Protein 2HGK (pdb70)

Sequence (117 aa):
MTTHDRVRLQLQALEALLREHQHWRNDEPQPHQFNSTQPFFMDTMEPLEWLQWVLIPRMHDLLDNKQPLPGAFAVAPYYEMALATDHPQRALILAELEKLDALFADDASLEHHHHHHMTTHDRVRLQLQALEALLREHQHWRNDEPQPHQFNSTQPFFMDTMEPLEWLQWVLIPRMHDLLDNKQPLPGAFAVAPYYEMALATDHPQRALILAELEKLDALFADDASLEHHHHHHMTTHDRVRLQLQALEALLREHQHWRNDEPQPHQFNSTQPFFMDTMEPLEWLQWVLIPRMHDLLDNKQPLPGAFAVAPYYEMALATDHPQRALILAELEKLDALFADDASLEHHHHHHMTTHDRVRLQLQALEALLREHQHWRNDEPQPHQFNSTQPFFMDTMEPLEWLQWVLIPRMHDLLDNKQPLPGAFAVAPYYEMALATDHPQRALILAELEKLDALFADDASLEHHHHHHMTTHDRVRLQLQALEALLREHQHWRNDEPQPHQFNSTQPFFMDTMEPLEWLQWVLIPRMHDLLDNKQPLPGAFAVAPYYEMALATDHPQRALILAELEKLDALFADDASLEHHHHHHMTTHDRVRLQLQALEALLREHQHWRNDEPQPHQFNSTQPFFMDTMEPLEWLQWVLIPRMHDLLDNKQPLPGAFAVAPYYEMALATDHPQRALILAELEKLDALFADDASLEHHHHHHMTTHDRVRLQLQALEALLREHQHWRNDEPQPHQFNSTQPFFMDTMEPLEWLQWVLIPRMHDLLDNKQPLPGAFAVAPYYEMALATDHPQRALILAELEKLDALFADDASLEHHHHHHMTTHDRVRLQLQALEALLREHQHWRNDEPQPHQFNSTQPFFMDTMEPLEWLQWVLIPRMHDLLDNKQPLPGAFAVAPYYEMALATDHPQRALILAELEKLDALFADDASLEHHHHHHMTTHDRVRLQLQALEALLREHQHWRNDEPQPHQFNSTQPFFMDTMEPLEWLQWVLIPRMHDLLDNKQPLPGAFAVAPYYEMALATDHPQRALILAELEKLDALFADDASLEHHHHHHMTTHDRVRLQLQALEALLREHQHWRNDEPQPHQFNSTQPFFMDTMEPLEWLQWVLIPRMHDLLDNKQPLPGAFAVAPYYEMALATDHPQRALILAELEKLDALFADDASLEHHHHHHMTTHDRVRLQLQALEALLREHQHWRNDEPQPHQFNSTQPFFMDTMEPLEWLQWVLIPRMHDLLDNKQPLPGAFAVAPYYEMALATDHPQRALILAELEKLDALFADDASLEHHHHHHMTTHDRVRLQLQALEALLREHQHWRNDEPQPHQFNSTQPFFMDTMEPLEWLQWVLIPRMHDLLDNKQPLPGAFAVAPYYEMALATDHPQRALILAELEKLDALFADDASLEHHHHHHMTTHDRVRLQLQALEALLREHQHWRNDEPQPHQFNSTQPFFMDTMEPLEWLQWVLIPRMHDLLDNKQP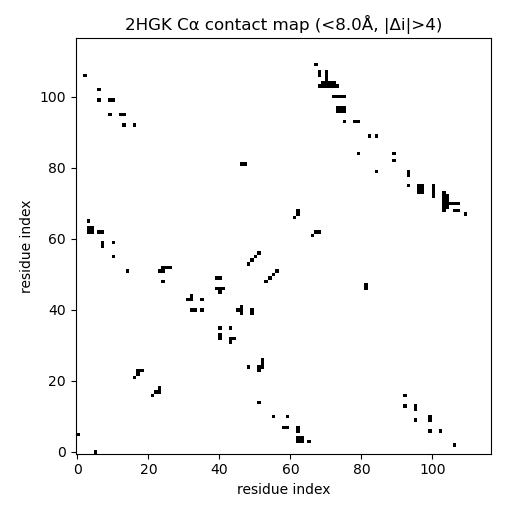LPGAFAVAPYYEMALATDHPQRALILAELEKLDALFADDASLEHHHHHHMTTHDRVRLQLQALEALLREHQHWRNDEPQPHQFNSTQPFFMDTMEPLEWLQWVLIPRMHDLLDNKQPLPGAFAVAPYYEMALATDHPQRALILAELEKLDALFADDASLEHHHHHHMTTHDRVRLQLQALEALLREHQHWRNDEPQPHQFNSTQPFFMDTMEPLEWLQWVLIPRMHDLLDNKQPLPGAFAVAPYYEMALATDHPQRALILAELEKLDALFADDASLEHHHHHHMTTHDRVRLQLQALEALLREHQHWRNDEPQPHQFNSTQPFFMDTMEPLEWLQWVLIPRMHDLLDNKQPLPGAFAVAPYYEMALATDHPQRALILAELEKLDALFADDASLEHHHHHHMTTHDRVRLQLQALEALLREHQHWRNDEPQPHQFNSTQPFFMDTMEPLEWLQWVLIPRMHDLLDNKQPLPGAFAVAPYYEMALATDHPQRALILAELEKLDALFADDASLEHHHHHHMTTHDRVRLQLQALEALLREHQHWRNDEPQPHQFNSTQPFFMDTMEPLEWLQWVLIPRMHDLLDNKQPLPGAFAVAPYYEMALATDHPQRALILAELEKLDALFADDASLEHHHHHHMTTHDRVRLQLQALEALLREHQHWRNDEPQPHQFNSTQPFFMDTMEPLEWLQWVLIPRMHDLLDNKQPLPGAFAVAPYYEMALATDHPQRALILAELEKLDALFADDASLEHHHHHHMTTHDRVRLQLQALEALLREHQHWRNDEPQPHQFNSTQPFFMDTMEPLEWLQWVLIPRMHDLLDNKQPLPGAFAVAPYYEMALATDHPQRALILAELEKLDALFADDASLEHHHHHH

CATH classification: 1.20.1440.40

Organism: Escherichia coli (strain K12) (NCBI:txid83333)

Solvent-accessible surface area: 8330 Å² total; per-residue (Å²): 196,86,58,23,47,125,1,96,88,10,0,73,35,3,70,49,17,14,180,138,80,140,125,104,138,119,22,143,92,89,86,146,7,78,116,46,112,49,94,40,18,88,127,32,64,107,29,72,30,11,9,8,68,13,1,4,63,138,8,63,89,37,7,98,73,144,92,78,11,52,54,101,31,49,1,10,75,44,3,95,144,38,34,56,99,130,101,106,104,37,58,90,41,24,56,27,0,108,99,2,13,55,46,0,75,98,33,97,95,76,156,158,159,127,192,157,207

Secondary structure (DSSP, 8-state):
--HHHHHHHHHHHHHHHHHHTT--------GGGTTT--SS-TTTS-THHHIIIIIHHHHHHHHHTTPPP-TT---HHHHHHHS-TT-TTHHHHHHHHHHHHHHHTT--------S--

Radius of gyration: 15.54 Å; Cα contacts (8 Å, |Δi|>4): 87; chains: 1; bounding box: 54×32×31 Å

GO terms:
  GO:0044010 single-species biofilm formation (P, IMP)

Structure (mmCIF, N/CA/C/O backbone):
data_2HGK
#
_entry.id   2HGK
#
loop_
_atom_site.group_PDB
_atom_site.id
_atom_site.type_symbol
_atom_site.label_atom_id
_atom_site.label_alt_id
_atom_site.label_comp_id
_atom_site.label_asym_id
_atom_site.label_entity_id
_atom_site.label_seq_id
_atom_site.pdbx_PDB_ins_code
_atom_site.Cartn_x
_atom_site.Cartn_y
_atom_site.Cartn_z
_atom_site.occupancy
_atom_site.B_iso_or_equiv
_atom_site.auth_seq_id
_atom_site.auth_comp_id
_atom_site.auth_asym_id
_atom_site.auth_atom_id
_atom_site.pdbx_PDB_model_num
ATOM 1 N N . MET A 1 1 ? -18.922 3.635 8.142 1.00 0.00 1 MET A N 1
ATOM 2 C CA . MET A 1 1 ? -17.951 3.973 7.084 1.00 0.00 1 MET A CA 1
ATOM 3 C C . MET A 1 1 ? -17.480 2.706 6.389 1.00 0.00 1 MET A C 1
ATOM 4 O O . MET A 1 1 ? -17.185 1.704 7.042 1.00 0.00 1 MET A O 1
ATOM 20 N N . THR A 1 2 ? -17.429 2.755 5.066 1.00 0.00 2 THR A N 1
ATOM 21 C CA . THR A 1 2 ? -17.078 1.601 4.257 1.00 0.00 2 THR A CA 1
ATOM 22 C C . THR A 1 2 ? -15.636 1.148 4.511 1.00 0.00 2 THR A C 1
ATOM 23 O O . THR A 1 2 ? -14.698 1.947 4.457 1.00 0.00 2 THR A O 1
ATOM 34 N N . THR A 1 3 ? -15.472 -0.139 4.796 1.00 0.00 3 THR A N 1
ATOM 35 C CA . THR A 1 3 ? -14.158 -0.712 5.056 1.00 0.00 3 THR A CA 1
ATOM 36 C C . THR A 1 3 ? -13.260 -0.605 3.824 1.00 0.00 3 THR A C 1
ATOM 37 O O . THR A 1 3 ? -12.099 -0.211 3.922 1.00 0.00 3 THR A O 1
ATOM 48 N N . HIS A 1 4 ? -13.814 -0.930 2.657 1.00 0.00 4 HIS A N 1
ATOM 49 C CA . HIS A 1 4 ? -13.068 -0.828 1.403 1.00 0.00 4 HIS A CA 1
ATOM 50 C C . HIS A 1 4 ? -12.690 0.622 1.107 1.00 0.00 4 HIS A C 1
ATOM 51 O O . HIS A 1 4 ? -11.767 0.889 0.341 1.00 0.00 4 HIS A O 1
ATOM 66 N N . ASP A 1 5 ? -13.398 1.552 1.733 1.00 0.00 5 ASP A N 1
ATOM 67 C CA . ASP A 1 5 ? -13.155 2.972 1.522 1.00 0.00 5 ASP A CA 1
ATOM 68 C C . ASP A 1 5 ? -11.999 3.457 2.392 1.00 0.00 5 ASP A C 1
ATOM 69 O O . ASP A 1 5 ? -11.168 4.249 1.952 1.00 0.00 5 ASP A O 1
ATOM 78 N N . ARG A 1 6 ? -11.937 2.961 3.623 1.00 0.00 6 ARG A N 1
ATOM 79 C CA . ARG A 1 6 ? -10.868 3.336 4.542 1.00 0.00 6 ARG A CA 1
ATOM 80 C C . ARG A 1 6 ? -9.512 2.831 4.058 1.00 0.00 6 ARG A C 1
ATOM 81 O O . ARG A 1 6 ? -8.493 3.492 4.248 1.00 0.00 6 ARG A O 1
ATOM 102 N N . VAL A 1 7 ? -9.499 1.662 3.427 1.00 0.00 7 VAL A N 1
ATOM 103 C CA . VAL A 1 7 ? -8.267 1.128 2.855 1.00 0.00 7 VAL A CA 1
ATOM 104 C C . VAL A 1 7 ? -7.824 1.987 1.668 1.00 0.00 7 VAL A C 1
ATOM 105 O O . VAL A 1 7 ? -6.634 2.135 1.396 1.00 0.00 7 VAL A O 1
ATOM 118 N N . ARG A 1 8 ? -8.799 2.575 0.979 1.00 0.00 8 ARG A N 1
ATOM 119 C CA . ARG A 1 8 ? -8.516 3.519 -0.096 1.00 0.00 8 ARG A CA 1
ATOM 120 C C . ARG A 1 8 ? -7.781 4.732 0.460 1.00 0.00 8 ARG A C 1
ATOM 121 O O . ARG A 1 8 ? -6.813 5.214 -0.132 1.00 0.00 8 ARG A O 1
ATOM 142 N N . LEU A 1 9 ? -8.247 5.211 1.606 1.00 0.00 9 LEU A N 1
ATOM 143 C CA . LEU A 1 9 ? -7.630 6.349 2.278 1.00 0.00 9 LEU A CA 1
ATOM 144 C C . LEU A 1 9 ? -6.197 6.012 2.680 1.00 0.00 9 LEU A C 1
ATOM 145 O O . LEU A 1 9 ? -5.302 6.849 2.588 1.00 0.00 9 LEU A O 1
ATOM 161 N N . GLN A 1 10 ? -5.990 4.771 3.110 1.00 0.00 10 GLN A N 1
ATOM 162 C CA . GLN A 1 10 ? -4.660 4.276 3.458 1.00 0.00 10 GLN A CA 1
ATOM 163 C C . GLN A 1 10 ? -3.722 4.352 2.252 1.00 0.00 10 GLN A C 1
ATOM 164 O O . GLN A 1 10 ? -2.563 4.754 2.377 1.00 0.00 10 GLN A O 1
ATOM 178 N N . LEU A 1 11 ? -4.231 3.971 1.089 1.00 0.00 11 LEU A N 1
ATOM 179 C CA . LEU A 1 11 ? -3.462 4.049 -0.149 1.00 0.00 11 LEU A CA 1
ATOM 180 C C . LEU A 1 11 ? -3.045 5.488 -0.428 1.00 0.00 11 LEU A C 1
ATOM 181 O O . LEU A 1 11 ? -1.932 5.750 -0.881 1.00 0.00 11 LEU A O 1
ATOM 197 N N . GLN A 1 12 ? -3.940 6.417 -0.124 1.00 0.00 12 GLN A N 1
ATOM 198 C CA . GLN A 1 12 ? -3.676 7.833 -0.328 1.00 0.00 12 GLN A CA 1
ATOM 199 C C . GLN A 1 12 ? -2.737 8.375 0.748 1.00 0.00 12 GLN A C 1
ATOM 200 O O . GLN A 1 12 ? -2.027 9.355 0.525 1.00 0.00 12 GLN A O 1
ATOM 214 N N . ALA A 1 13 ? -2.737 7.739 1.915 1.00 0.00 13 ALA A N 1
ATOM 215 C CA . ALA A 1 13 ? -1.811 8.102 2.983 1.00 0.00 13 ALA A CA 1
ATOM 216 C C . ALA A 1 13 ? -0.387 7.741 2.586 1.00 0.00 13 ALA A C 1
ATOM 217 O O . ALA A 1 13 ? 0.552 8.503 2.823 1.00 0.00 13 ALA A O 1
ATOM 224 N N . LEU A 1 14 ? -0.236 6.571 1.975 1.00 0.00 14 LEU A N 1
ATOM 225 C CA . LEU A 1 14 ? 1.052 6.144 1.445 1.00 0.00 14 LEU A CA 1
ATOM 226 C C . LEU A 1 14 ? 1.470 7.064 0.301 1.00 0.00 14 LEU A C 1
ATOM 227 O O . LEU A 1 14 ? 2.636 7.441 0.180 1.00 0.00 14 LEU A O 1
ATOM 243 N N . GLU A 1 15 ? 0.491 7.438 -0.515 1.00 0.00 15 GLU A N 1
ATOM 244 C CA . GLU A 1 15 ? 0.709 8.362 -1.621 1.00 0.00 15 GLU A CA 1
ATOM 245 C C . GLU A 1 15 ? 1.197 9.715 -1.101 1.00 0.00 15 GLU A C 1
ATOM 246 O O . GLU A 1 15 ? 2.111 10.316 -1.665 1.00 0.00 15 GLU A O 1
ATOM 258 N N . ALA A 1 16 ? 0.587 10.179 -0.014 1.00 0.00 16 ALA A N 1
ATOM 259 C CA . ALA A 1 16 ? 0.972 11.441 0.611 1.00 0.00 16 ALA A CA 1
ATOM 260 C C . ALA A 1 16 ? 2.401 11.375 1.133 1.00 0.00 16 ALA A C 1
ATOM 261 O O . ALA A 1 16 ? 3.150 12.347 1.050 1.00 0.00 16 ALA A O 1
ATOM 268 N N . LEU A 1 17 ? 2.771 10.217 1.663 1.00 0.00 17 LEU A N 1
ATOM 269 C CA . LEU A 1 17 ? 4.120 9.998 2.168 1.00 0.00 17 LEU A CA 1
ATOM 270 C C . LEU A 1 17 ? 5.137 10.095 1.030 1.00 0.00 17 LEU A C 1
ATOM 271 O O . LEU A 1 17 ? 6.217 10.668 1.192 1.00 0.00 17 LEU A O 1
ATOM 287 N N . LEU A 1 18 ? 4.770 9.558 -0.127 1.00 0.00 18 LEU A N 1
ATOM 288 C CA . LEU A 1 18 ? 5.621 9.617 -1.311 1.00 0.00 18 LEU A CA 1
ATOM 289 C C . LEU A 1 18 ? 5.569 11.000 -1.951 1.00 0.00 18 LEU A C 1
ATOM 290 O O . LEU A 1 18 ? 6.406 11.341 -2.790 1.00 0.00 18 LEU A O 1
ATOM 306 N N . ARG A 1 19 ? 4.575 11.789 -1.557 1.00 0.00 19 ARG A N 1
ATOM 307 C CA . ARG A 1 19 ? 4.440 13.154 -2.047 1.00 0.00 19 ARG A CA 1
ATOM 308 C C . ARG A 1 19 ? 5.371 14.081 -1.274 1.00 0.00 19 ARG A C 1
ATOM 309 O O . ARG A 1 19 ? 5.984 14.979 -1.847 1.00 0.00 19 ARG A O 1
ATOM 330 N N . GLU A 1 20 ? 5.463 13.861 0.033 1.00 0.00 20 GLU A N 1
ATOM 331 C CA . GLU A 1 20 ? 6.389 14.610 0.874 1.00 0.00 20 GLU A CA 1
ATOM 332 C C . GLU A 1 20 ? 7.816 14.179 0.572 1.00 0.00 20 GLU A C 1
ATOM 333 O O . GLU A 1 20 ? 8.694 14.999 0.310 1.00 0.00 20 GLU A O 1
ATOM 345 N N . HIS A 1 21 ? 8.024 12.872 0.585 1.00 0.00 21 HIS A N 1
ATOM 346 C CA . HIS A 1 21 ? 9.325 12.289 0.309 1.00 0.00 21 HIS A CA 1
ATOM 347 C C . HIS A 1 21 ? 9.352 11.883 -1.148 1.00 0.00 21 HIS A C 1
ATOM 348 O O . HIS A 1 21 ? 9.484 10.704 -1.477 1.00 0.00 21 HIS A O 1
ATOM 363 N N . GLN A 1 22 ? 9.153 12.891 -1.990 1.00 0.00 22 GLN A N 1
ATOM 364 C CA . GLN A 1 22 ? 9.043 12.749 -3.445 1.00 0.00 22 GLN A CA 1
ATOM 365 C C . GLN A 1 22 ? 9.952 11.670 -4.027 1.00 0.00 22 GLN A C 1
ATOM 366 O O . GLN A 1 22 ? 11.140 11.891 -4.274 1.00 0.00 22 GLN A O 1
ATOM 380 N N . HIS A 1 23 ? 9.370 10.498 -4.219 1.00 0.00 23 HIS A N 1
ATOM 381 C CA . HIS A 1 23 ? 10.016 9.395 -4.919 1.00 0.00 23 HIS A CA 1
ATOM 382 C C . HIS A 1 23 ? 8.989 8.728 -5.820 1.00 0.00 23 HIS A C 1
ATOM 383 O O . HIS A 1 23 ? 9.130 7.568 -6.208 1.00 0.00 23 HIS A O 1
ATOM 398 N N . TRP A 1 24 ? 7.957 9.497 -6.152 1.00 0.00 24 TRP A N 1
ATOM 399 C CA . TRP A 1 24 ? 6.836 9.009 -6.945 1.00 0.00 24 TRP A CA 1
ATOM 400 C C . TRP A 1 24 ? 7.269 8.709 -8.376 1.00 0.00 24 TRP A C 1
ATOM 401 O O . TRP A 1 24 ? 7.963 9.505 -9.011 1.00 0.00 24 TRP A O 1
ATOM 422 N N . ARG A 1 25 ? 6.855 7.555 -8.872 1.00 0.00 25 ARG A N 1
ATOM 423 C CA . ARG A 1 25 ? 7.197 7.121 -10.216 1.00 0.00 25 ARG A CA 1
ATOM 424 C C . ARG A 1 25 ? 5.956 7.062 -11.092 1.00 0.00 25 ARG A C 1
ATOM 425 O O . ARG A 1 25 ? 4.900 6.598 -10.660 1.00 0.00 25 ARG A O 1
ATOM 446 N N . ASN A 1 26 ? 6.090 7.528 -12.323 1.00 0.00 26 ASN A N 1
ATOM 447 C CA . ASN A 1 26 ? 4.994 7.480 -13.277 1.00 0.00 26 ASN A CA 1
ATOM 448 C C . ASN A 1 26 ? 5.444 6.764 -14.541 1.00 0.00 26 ASN A C 1
ATOM 449 O O . ASN A 1 26 ? 6.232 7.297 -15.324 1.00 0.00 26 ASN A O 1
ATOM 460 N N . ASP A 1 27 ? 4.960 5.549 -14.724 1.00 0.00 27 ASP A N 1
ATOM 461 C CA . ASP A 1 27 ? 5.318 4.753 -15.887 1.00 0.00 27 ASP A CA 1
ATOM 462 C C . ASP A 1 27 ? 4.394 5.068 -17.056 1.00 0.00 27 ASP A C 1
ATOM 463 O O . ASP A 1 27 ? 3.213 5.365 -16.862 1.00 0.00 27 ASP A O 1
ATOM 472 N N . GLU A 1 28 ? 4.943 5.051 -18.257 1.00 0.00 28 GLU A N 1
ATOM 473 C CA . GLU A 1 28 ? 4.137 5.145 -19.458 1.00 0.00 28 GLU A CA 1
ATOM 474 C C . GLU A 1 28 ? 3.789 3.731 -19.902 1.00 0.00 28 GLU A C 1
ATOM 475 O O . GLU A 1 28 ? 4.596 3.090 -20.573 1.00 0.00 28 GLU A O 1
ATOM 487 N N . PRO A 1 29 ? 2.564 3.266 -19.553 1.00 0.00 29 PRO A N 1
ATOM 488 C CA . PRO A 1 29 ? 2.150 1.863 -19.550 1.00 0.00 29 PRO A CA 1
ATOM 489 C C . PRO A 1 29 ? 3.035 0.914 -20.353 1.00 0.00 29 PRO A C 1
ATOM 490 O O . PRO A 1 29 ? 2.739 0.580 -21.505 1.00 0.00 29 PRO A O 1
ATOM 501 N N . GLN A 1 30 ? 4.130 0.490 -19.731 1.00 0.00 30 GLN A N 1
ATOM 502 C CA . GLN A 1 30 ? 5.057 -0.441 -20.349 1.00 0.00 30 GLN A CA 1
ATOM 503 C C . GLN A 1 30 ? 4.679 -1.874 -20.000 1.00 0.00 30 GLN A C 1
ATOM 504 O O . GLN A 1 30 ? 4.861 -2.317 -18.865 1.00 0.00 30 GLN A O 1
ATOM 518 N N . PRO A 1 31 ? 4.159 -2.622 -20.984 1.00 0.00 31 PRO A N 1
ATOM 519 C CA . PRO A 1 31 ? 3.683 -3.993 -20.774 1.00 0.00 31 PRO A CA 1
ATOM 520 C C . PRO A 1 31 ? 4.800 -4.924 -20.321 1.00 0.00 31 PRO A C 1
ATOM 521 O O . PRO A 1 31 ? 4.554 -5.926 -19.657 1.00 0.00 31 PRO A O 1
ATOM 532 N N . HIS A 1 32 ? 6.032 -4.564 -20.666 1.00 0.00 32 HIS A N 1
ATOM 533 C CA . HIS A 1 32 ? 7.206 -5.335 -20.275 1.00 0.00 32 HIS A CA 1
ATOM 534 C C . HIS A 1 32 ? 7.259 -5.495 -18.758 1.00 0.00 32 HIS A C 1
ATOM 535 O O . HIS A 1 32 ? 7.715 -6.516 -18.249 1.00 0.00 32 HIS A O 1
ATOM 550 N N . GLN A 1 33 ? 6.766 -4.490 -18.042 1.00 0.00 33 GLN A N 1
ATOM 551 C CA . GLN A 1 33 ? 6.830 -4.484 -16.587 1.00 0.00 33 GLN A CA 1
ATOM 552 C C . GLN A 1 33 ? 5.812 -5.450 -15.982 1.00 0.00 33 GLN A C 1
ATOM 553 O O . GLN A 1 33 ? 5.991 -5.925 -14.868 1.00 0.00 33 GLN A O 1
ATOM 567 N N . PHE A 1 34 ? 4.756 -5.753 -16.726 1.00 0.00 34 PHE A N 1
ATOM 568 C CA . PHE A 1 34 ? 3.675 -6.582 -16.201 1.00 0.00 34 PHE A CA 1
ATOM 569 C C . PHE A 1 34 ? 3.697 -7.984 -16.807 1.00 0.00 34 PHE A C 1
ATOM 570 O O . PHE A 1 34 ? 3.232 -8.943 -16.189 1.00 0.00 34 PHE A O 1
ATOM 587 N N . ASN A 1 35 ? 4.253 -8.105 -18.007 1.00 0.00 35 ASN A N 1
ATOM 588 C CA . ASN A 1 35 ? 4.289 -9.386 -18.712 1.00 0.00 35 ASN A CA 1
ATOM 589 C C . ASN A 1 35 ? 5.386 -10.288 -18.172 1.00 0.00 35 ASN A C 1
ATOM 590 O O . ASN A 1 35 ? 5.591 -11.398 -18.665 1.00 0.00 35 ASN A O 1
ATOM 601 N N . SER A 1 36 ? 6.092 -9.811 -17.163 1.00 0.00 36 SER A N 1
ATOM 602 C CA . SER A 1 36 ? 6.965 -10.666 -16.387 1.00 0.00 36 SER A CA 1
ATOM 603 C C . SER A 1 36 ? 6.105 -11.521 -15.470 1.00 0.00 36 SER A C 1
ATOM 604 O O . SER A 1 36 ? 6.444 -12.661 -15.148 1.00 0.00 36 SER A O 1
ATOM 612 N N . THR A 1 37 ? 4.978 -10.934 -15.058 1.00 0.00 37 THR A N 1
ATOM 613 C CA . THR A 1 37 ? 3.948 -11.634 -14.306 1.00 0.00 37 THR A CA 1
ATOM 614 C C . THR A 1 37 ? 4.480 -12.119 -12.947 1.00 0.00 37 THR A C 1
ATOM 615 O O . THR A 1 37 ? 3.995 -13.093 -12.370 1.00 0.00 37 THR A O 1
ATOM 626 N N . GLN A 1 38 ? 5.467 -11.401 -12.425 1.00 0.00 38 GLN A N 1
ATOM 627 C CA . GLN A 1 38 ? 5.992 -11.676 -11.095 1.00 0.00 38 GLN A CA 1
ATOM 628 C C . GLN A 1 38 ? 5.118 -11.013 -10.036 1.00 0.00 38 GLN A C 1
ATOM 629 O O . GLN A 1 38 ? 4.547 -9.951 -10.275 1.00 0.00 38 GLN A O 1
ATOM 643 N N . PRO A 1 39 ? 5.010 -11.625 -8.846 1.00 0.00 39 PRO A N 1
ATOM 644 C CA . PRO A 1 39 ? 4.172 -11.101 -7.760 1.00 0.00 39 PRO A CA 1
ATOM 645 C C . PRO A 1 39 ? 4.594 -9.704 -7.310 1.00 0.00 39 PRO A C 1
ATOM 646 O O . PRO A 1 39 ? 3.752 -8.878 -6.976 1.00 0.00 39 PRO A O 1
ATOM 657 N N . PHE A 1 40 ? 5.897 -9.449 -7.317 1.00 0.00 40 PHE A N 1
ATOM 658 C CA . PHE A 1 40 ? 6.432 -8.159 -6.877 1.00 0.00 40 PHE A CA 1
ATOM 659 C C . PHE A 1 40 ? 7.286 -7.508 -7.962 1.00 0.00 40 PHE A C 1
ATOM 660 O O . PHE A 1 40 ? 7.933 -6.492 -7.714 1.00 0.00 40 PHE A O 1
ATOM 677 N N . PHE A 1 41 ? 7.276 -8.102 -9.159 1.00 0.00 41 PHE A N 1
ATOM 678 C CA . PHE A 1 41 ? 8.091 -7.625 -10.285 1.00 0.00 41 PHE A CA 1
ATOM 679 C C . PHE A 1 41 ? 9.541 -7.380 -9.851 1.00 0.00 41 PHE A C 1
ATOM 680 O O . PHE A 1 41 ? 10.096 -6.304 -10.067 1.00 0.00 41 PHE A O 1
ATOM 697 N N . MET A 1 42 ? 10.151 -8.409 -9.273 1.00 0.00 42 MET A N 1
ATOM 698 C CA . MET A 1 42 ? 11.461 -8.288 -8.640 1.00 0.00 42 MET A CA 1
ATOM 699 C C . MET A 1 42 ? 12.580 -8.173 -9.673 1.00 0.00 42 MET A C 1
ATOM 700 O O . MET A 1 42 ? 13.554 -7.456 -9.464 1.00 0.00 42 MET A O 1
ATOM 714 N N . ASP A 1 43 ? 12.439 -8.888 -10.781 1.00 0.00 43 ASP A N 1
ATOM 715 C CA . ASP A 1 43 ? 13.484 -8.926 -11.802 1.00 0.00 43 ASP A CA 1
ATOM 716 C C . ASP A 1 43 ? 13.203 -7.936 -12.915 1.00 0.00 43 ASP A C 1
ATOM 717 O O . ASP A 1 43 ? 14.073 -7.647 -13.738 1.00 0.00 43 ASP A O 1
ATOM 726 N N . THR A 1 44 ? 11.987 -7.424 -12.948 1.00 0.00 44 THR A N 1
ATOM 727 C CA . THR A 1 44 ? 11.577 -6.525 -14.009 1.00 0.00 44 THR A CA 1
ATOM 728 C C . THR A 1 44 ? 11.996 -5.095 -13.698 1.00 0.00 44 THR A C 1
ATOM 729 O O . THR A 1 44 ? 12.233 -4.293 -14.602 1.00 0.00 44 THR A O 1
ATOM 740 N N . MET A 1 45 ? 12.089 -4.789 -12.414 1.00 0.00 45 MET A N 1
ATOM 741 C CA . MET A 1 45 ? 12.506 -3.475 -11.958 1.00 0.00 45 MET A CA 1
ATOM 742 C C . MET A 1 45 ? 12.765 -3.555 -10.463 1.00 0.00 45 MET A C 1
ATOM 743 O O . MET A 1 45 ? 12.718 -4.644 -9.893 1.00 0.00 45 MET A O 1
ATOM 757 N N . GLU A 1 46 ? 13.044 -2.430 -9.828 1.00 0.00 46 GLU A N 1
ATOM 758 C CA . GLU A 1 46 ? 13.273 -2.424 -8.396 1.00 0.00 46 GLU A CA 1
ATOM 759 C C . GLU A 1 46 ? 11.970 -2.723 -7.664 1.00 0.00 46 GLU A C 1
ATOM 760 O O . GLU A 1 46 ? 10.910 -2.226 -8.055 1.00 0.00 46 GLU A O 1
ATOM 772 N N . PRO A 1 47 ? 12.029 -3.529 -6.589 1.00 0.00 47 PRO A N 1
ATOM 773 C CA . PRO A 1 47 ? 10.841 -3.935 -5.821 1.00 0.00 47 PRO A CA 1
ATOM 774 C C . PRO A 1 47 ? 10.068 -2.748 -5.248 1.00 0.00 47 PRO A C 1
ATOM 775 O O . PRO A 1 47 ? 8.948 -2.897 -4.763 1.00 0.00 47 PRO A O 1
ATOM 786 N N . LEU A 1 48 ? 10.670 -1.568 -5.314 1.00 0.00 48 LEU A N 1
ATOM 787 C CA . LEU A 1 48 ? 10.050 -0.357 -4.802 1.00 0.00 48 LEU A CA 1
ATOM 788 C C . LEU A 1 48 ? 9.005 0.176 -5.779 1.00 0.00 48 LEU A C 1
ATOM 789 O O . LEU A 1 48 ? 8.065 0.863 -5.377 1.00 0.00 48 LEU A O 1
ATOM 805 N N . GLU A 1 49 ? 9.165 -0.147 -7.061 1.00 0.00 49 GLU A N 1
ATOM 806 C CA . GLU A 1 49 ? 8.253 0.342 -8.094 1.00 0.00 49 GLU A CA 1
ATOM 807 C C . GLU A 1 49 ? 6.995 -0.517 -8.180 1.00 0.00 49 GLU A C 1
ATOM 808 O O . GLU A 1 49 ? 6.154 -0.317 -9.054 1.00 0.00 49 GLU A O 1
ATOM 820 N N . TRP A 1 50 ? 6.880 -1.474 -7.275 1.00 0.00 50 TRP A N 1
ATOM 821 C CA . TRP A 1 50 ? 5.682 -2.293 -7.180 1.00 0.00 50 TRP A CA 1
ATOM 822 C C . TRP A 1 50 ? 4.684 -1.640 -6.226 1.00 0.00 50 TRP A C 1
ATOM 823 O O . TRP A 1 50 ? 3.474 -1.638 -6.474 1.00 0.00 50 TRP A O 1
ATOM 844 N N . LEU A 1 51 ? 5.218 -1.074 -5.144 1.00 0.00 51 LEU A N 1
ATOM 845 C CA . LEU A 1 51 ? 4.417 -0.428 -4.109 1.00 0.00 51 LEU A CA 1
ATOM 846 C C . LEU A 1 51 ? 3.530 0.658 -4.708 1.00 0.00 51 LEU A C 1
ATOM 847 O O . LEU A 1 51 ? 2.324 0.706 -4.462 1.00 0.00 51 LEU A O 1
ATOM 863 N N . GLN A 1 52 ? 4.136 1.524 -5.500 1.00 0.00 52 GLN A N 1
ATOM 864 C CA . GLN A 1 52 ? 3.401 2.573 -6.176 1.00 0.00 52 GLN A CA 1
ATOM 865 C C . GLN A 1 52 ? 3.170 2.186 -7.627 1.00 0.00 52 GLN A C 1
ATOM 866 O O . GLN A 1 52 ? 3.798 1.254 -8.124 1.00 0.00 52 GLN A O 1
ATOM 880 N N . TRP A 1 53 ? 2.253 2.894 -8.282 1.00 0.00 53 TRP A N 1
ATOM 881 C CA . TRP A 1 53 ? 1.908 2.655 -9.689 1.00 0.00 53 TRP A CA 1
ATOM 882 C C . TRP A 1 53 ? 1.119 1.353 -9.874 1.00 0.00 53 TRP A C 1
ATOM 883 O O . TRP A 1 53 ? 0.093 1.342 -10.549 1.00 0.00 53 TRP A O 1
ATOM 904 N N . VAL A 1 54 ? 1.587 0.265 -9.278 1.00 0.00 54 VAL A N 1
ATOM 905 C CA . VAL A 1 54 ? 0.892 -1.008 -9.388 1.00 0.00 54 VAL A CA 1
ATOM 906 C C . VAL A 1 54 ? -0.036 -1.234 -8.199 1.00 0.00 54 VAL A C 1
ATOM 907 O O . VAL A 1 54 ? -1.255 -1.191 -8.349 1.00 0.00 54 VAL A O 1
ATOM 920 N N . LEU A 1 55 ? 0.547 -1.450 -7.020 1.00 0.00 55 LEU A N 1
ATOM 921 C CA . LEU A 1 55 ? -0.215 -1.841 -5.834 1.00 0.00 55 LEU A CA 1
ATOM 922 C C . LEU A 1 55 ? -1.353 -0.870 -5.518 1.00 0.00 55 LEU A C 1
ATOM 923 O O . LEU A 1 55 ? -2.502 -1.292 -5.373 1.00 0.00 55 LEU A O 1
ATOM 939 N N . ILE A 1 56 ? -1.037 0.416 -5.420 1.00 0.00 56 ILE A N 1
ATOM 940 C CA . ILE A 1 56 ? -2.030 1.411 -5.021 1.00 0.00 56 ILE A CA 1
ATOM 941 C C . ILE A 1 56 ? -3.261 1.413 -5.954 1.00 0.00 56 ILE A C 1
ATOM 942 O O . ILE A 1 56 ? -4.375 1.175 -5.483 1.00 0.00 56 ILE A O 1
ATOM 958 N N . PRO A 1 57 ? -3.112 1.644 -7.281 1.00 0.00 57 PRO A N 1
ATOM 959 C CA . PRO A 1 57 ? -4.260 1.649 -8.201 1.00 0.00 57 PRO A CA 1
ATOM 960 C C . PRO A 1 57 ? -4.915 0.275 -8.321 1.00 0.00 57 PRO A C 1
ATOM 961 O O . PRO A 1 57 ? -6.129 0.170 -8.512 1.00 0.00 57 PRO A O 1
ATOM 972 N N . ARG A 1 58 ? -4.106 -0.776 -8.203 1.00 0.00 58 ARG A N 1
ATOM 973 C CA . ARG A 1 58 ? -4.608 -2.145 -8.251 1.00 0.00 58 ARG A CA 1
ATOM 974 C C . ARG A 1 58 ? -5.614 -2.378 -7.129 1.00 0.00 58 ARG A C 1
ATOM 975 O O . ARG A 1 58 ? -6.690 -2.942 -7.349 1.00 0.00 58 ARG A O 1
ATOM 996 N N . MET A 1 59 ? -5.266 -1.919 -5.934 1.00 0.00 59 MET A N 1
ATOM 997 C CA . MET A 1 59 ? -6.133 -2.076 -4.775 1.00 0.00 59 MET A CA 1
ATOM 998 C C . MET A 1 59 ? -7.337 -1.147 -4.858 1.00 0.00 59 MET A C 1
ATOM 999 O O . MET A 1 59 ? -8.413 -1.494 -4.387 1.00 0.00 59 MET A O 1
ATOM 1013 N N . HIS A 1 60 ? -7.158 0.025 -5.473 1.00 0.00 60 HIS A N 1
ATOM 1014 C CA . HIS A 1 60 ? -8.271 0.964 -5.667 1.00 0.00 60 HIS A CA 1
ATOM 1015 C C . HIS A 1 60 ? -9.448 0.267 -6.343 1.00 0.00 60 HIS A C 1
ATOM 1016 O O . HIS A 1 60 ? -10.585 0.351 -5.877 1.00 0.00 60 HIS A O 1
ATOM 1031 N N . ASP A 1 61 ? -9.156 -0.440 -7.428 1.00 0.00 61 ASP A N 1
ATOM 1032 C CA . ASP A 1 61 ? -10.180 -1.160 -8.182 1.00 0.00 61 ASP A CA 1
ATOM 1033 C C . ASP A 1 61 ? -10.704 -2.358 -7.394 1.00 0.00 61 ASP A C 1
ATOM 1034 O O . ASP A 1 61 ? -11.902 -2.648 -7.408 1.00 0.00 61 ASP A O 1
ATOM 1043 N N . LEU A 1 62 ? -9.802 -3.042 -6.700 1.00 0.00 62 LEU A N 1
ATOM 1044 C CA . LEU A 1 62 ? -10.163 -4.215 -5.908 1.00 0.00 62 LEU A CA 1
ATOM 1045 C C . LEU A 1 62 ? -11.148 -3.827 -4.808 1.00 0.00 62 LEU A C 1
ATOM 1046 O O . LEU A 1 62 ? -12.166 -4.493 -4.600 1.00 0.00 62 LEU A O 1
ATOM 1062 N N . LEU A 1 63 ? -10.843 -2.733 -4.123 1.00 0.00 63 LEU A N 1
ATOM 1063 C CA . LEU A 1 63 ? -11.695 -2.220 -3.059 1.00 0.00 63 LEU A CA 1
ATOM 1064 C C . LEU A 1 63 ? -13.064 -1.839 -3.605 1.00 0.00 63 LEU A C 1
ATOM 1065 O O . LEU A 1 63 ? -14.095 -2.142 -3.001 1.00 0.00 63 LEU A O 1
ATOM 1081 N N . ASP A 1 64 ? -13.064 -1.187 -4.759 1.00 0.00 64 ASP A N 1
ATOM 1082 C CA . ASP A 1 64 ? -14.295 -0.720 -5.384 1.00 0.00 64 ASP A CA 1
ATOM 1083 C C . ASP A 1 64 ? -15.171 -1.881 -5.841 1.00 0.00 64 ASP A C 1
ATOM 1084 O O . ASP A 1 64 ? -16.395 -1.808 -5.766 1.00 0.00 64 ASP A O 1
ATOM 1093 N N . ASN A 1 65 ? -14.539 -2.959 -6.292 1.00 0.00 65 ASN A N 1
ATOM 1094 C CA . ASN A 1 65 ? -15.265 -4.130 -6.793 1.00 0.00 65 ASN A CA 1
ATOM 1095 C C . ASN A 1 65 ? -15.791 -5.000 -5.663 1.00 0.00 65 ASN A C 1
ATOM 1096 O O . ASN A 1 65 ? -16.227 -6.127 -5.898 1.00 0.00 65 ASN A O 1
ATOM 1107 N N . LYS A 1 66 ? -15.751 -4.471 -4.442 1.00 0.00 66 LYS A N 1
ATOM 1108 C CA . LYS A 1 66 ? -16.287 -5.156 -3.264 1.00 0.00 66 LYS A CA 1
ATOM 1109 C C . LYS A 1 66 ? -15.537 -6.459 -2.985 1.00 0.00 66 LYS A C 1
ATOM 1110 O O . LYS A 1 66 ? -16.019 -7.310 -2.241 1.00 0.00 66 LYS A O 1
ATOM 1129 N N . GLN A 1 67 ? -14.351 -6.599 -3.567 1.00 0.00 67 GLN A N 1
ATOM 1130 C CA . GLN A 1 67 ? -13.564 -7.815 -3.406 1.00 0.00 67 GLN A CA 1
ATOM 1131 C C . GLN A 1 67 ? -13.040 -7.940 -1.980 1.00 0.00 67 GLN A C 1
ATOM 1132 O O . GLN A 1 67 ? -12.611 -6.954 -1.377 1.00 0.00 67 GLN A O 1
ATOM 1146 N N . PRO A 1 68 ? -13.101 -9.152 -1.416 1.00 0.00 68 PRO A N 1
ATOM 1147 C CA . PRO A 1 68 ? -12.573 -9.434 -0.079 1.00 0.00 68 PRO A CA 1
ATOM 1148 C C . PRO A 1 68 ? -11.077 -9.161 0.001 1.00 0.00 68 PRO A C 1
ATOM 1149 O O . PRO A 1 68 ? -10.346 -9.347 -0.976 1.00 0.00 68 PRO A O 1
ATOM 1160 N N . LEU A 1 69 ? -10.624 -8.728 1.163 1.00 0.00 69 LEU A N 1
ATOM 1161 C CA . LEU A 1 69 ? -9.228 -8.378 1.353 1.00 0.00 69 LEU A CA 1
ATOM 1162 C C . LEU A 1 69 ? -8.407 -9.624 1.647 1.00 0.00 69 LEU A C 1
ATOM 1163 O O . LEU A 1 69 ? -8.779 -10.419 2.509 1.00 0.00 69 LEU A O 1
ATOM 1179 N N . PRO A 1 70 ? -7.299 -9.823 0.909 1.00 0.00 70 PRO A N 1
ATOM 1180 C CA . PRO A 1 70 ? -6.366 -10.918 1.166 1.00 0.00 70 PRO A CA 1
ATOM 1181 C C . PRO A 1 70 ? -5.973 -10.985 2.638 1.00 0.00 70 PRO A C 1
ATOM 1182 O O . PRO A 1 70 ? -5.280 -10.103 3.151 1.00 0.00 70 PRO A O 1
ATOM 1193 N N . GLY A 1 71 ? -6.434 -12.037 3.306 1.00 0.00 71 GLY A N 1
ATOM 1194 C CA . GLY A 1 71 ? -6.281 -12.156 4.744 1.00 0.00 71 GLY A CA 1
ATOM 1195 C C . GLY A 1 71 ? -4.839 -12.153 5.213 1.00 0.00 71 GLY A C 1
ATOM 1196 O O . GLY A 1 71 ? -4.550 -11.712 6.324 1.00 0.00 71 GLY A O 1
ATOM 1200 N N . ALA A 1 72 ? -3.934 -12.636 4.380 1.00 0.00 72 ALA A N 1
ATOM 1201 C CA . ALA A 1 72 ? -2.535 -12.726 4.763 1.00 0.00 72 ALA A CA 1
ATOM 1202 C C . ALA A 1 72 ? -1.677 -11.778 3.938 1.00 0.00 72 ALA A C 1
ATOM 1203 O O . ALA A 1 72 ? -0.490 -12.029 3.718 1.00 0.00 72 ALA A O 1
ATOM 1210 N N . PHE A 1 73 ? -2.275 -10.687 3.486 1.00 0.00 73 PHE A N 1
ATOM 1211 C CA . PHE A 1 73 ? -1.534 -9.675 2.751 1.00 0.00 73 PHE A CA 1
ATOM 1212 C C . PHE A 1 73 ? -0.624 -8.911 3.702 1.00 0.00 73 PHE A C 1
ATOM 1213 O O . PHE A 1 73 ? -1.095 -8.233 4.612 1.00 0.00 73 PHE A O 1
ATOM 1230 N N . ALA A 1 74 ? 0.675 -9.052 3.501 1.00 0.00 74 ALA A N 1
ATOM 1231 C CA . ALA A 1 74 ? 1.651 -8.362 4.320 1.00 0.00 74 ALA A CA 1
ATOM 1232 C C . ALA A 1 74 ? 2.883 -8.024 3.496 1.00 0.00 74 ALA A C 1
ATOM 1233 O O . ALA A 1 74 ? 3.658 -8.910 3.128 1.00 0.00 74 ALA A O 1
ATOM 1240 N N . VAL A 1 75 ? 3.049 -6.748 3.187 1.00 0.00 75 VAL A N 1
ATOM 1241 C CA . VAL A 1 75 ? 4.180 -6.305 2.382 1.00 0.00 75 VAL A CA 1
ATOM 1242 C C . VAL A 1 75 ? 5.270 -5.694 3.251 1.00 0.00 75 VAL A C 1
ATOM 1243 O O . VAL A 1 75 ? 6.416 -5.551 2.812 1.00 0.00 75 VAL A O 1
ATOM 1256 N N . ALA A 1 76 ? 4.917 -5.344 4.481 1.00 0.00 76 ALA A N 1
ATOM 1257 C CA . ALA A 1 76 ? 5.882 -4.790 5.424 1.00 0.00 76 ALA A CA 1
ATOM 1258 C C . ALA A 1 76 ? 7.080 -5.730 5.632 1.00 0.00 76 ALA A C 1
ATOM 1259 O O . ALA A 1 76 ? 8.224 -5.300 5.490 1.00 0.00 76 ALA A O 1
ATOM 1266 N N . PRO A 1 77 ? 6.853 -7.029 5.957 1.00 0.00 77 PRO A N 1
ATOM 1267 C CA . PRO A 1 77 ? 7.949 -7.994 6.147 1.00 0.00 77 PRO A CA 1
ATOM 1268 C C . PRO A 1 77 ? 8.811 -8.163 4.897 1.00 0.00 77 PRO A C 1
ATOM 1269 O O . PRO A 1 77 ? 9.969 -8.572 4.980 1.00 0.00 77 PRO A O 1
ATOM 1280 N N . TYR A 1 78 ? 8.249 -7.841 3.739 1.00 0.00 78 TYR A N 1
ATOM 1281 C CA . TYR A 1 78 ? 8.989 -7.936 2.490 1.00 0.00 78 TYR A CA 1
ATOM 1282 C C . TYR A 1 78 ? 9.918 -6.735 2.338 1.00 0.00 78 TYR A C 1
ATOM 1283 O O . TYR A 1 78 ? 11.122 -6.889 2.121 1.00 0.00 78 TYR A O 1
ATOM 1301 N N . TYR A 1 79 ? 9.356 -5.539 2.476 1.00 0.00 79 TYR A N 1
ATOM 1302 C CA . TYR A 1 79 ? 10.121 -4.308 2.306 1.00 0.00 79 TYR A CA 1
ATOM 1303 C C . TYR A 1 79 ? 11.087 -4.087 3.463 1.00 0.00 79 TYR A C 1
ATOM 1304 O O . TYR A 1 79 ? 11.991 -3.260 3.374 1.00 0.00 79 TYR A O 1
ATOM 1322 N N . GLU A 1 80 ? 10.899 -4.840 4.540 1.00 0.00 80 GLU A N 1
ATOM 1323 C CA . GLU A 1 80 ? 11.839 -4.830 5.654 1.00 0.00 80 GLU A CA 1
ATOM 1324 C C . GLU A 1 80 ? 13.206 -5.339 5.191 1.00 0.00 80 GLU A C 1
ATOM 1325 O O . GLU A 1 80 ? 14.241 -4.985 5.755 1.00 0.00 80 GLU A O 1
ATOM 1337 N N . MET A 1 81 ? 13.197 -6.169 4.154 1.00 0.00 81 MET A N 1
ATOM 1338 C CA . MET A 1 81 ? 14.430 -6.702 3.593 1.00 0.00 81 MET A CA 1
ATOM 1339 C C . MET A 1 81 ? 14.766 -5.994 2.287 1.00 0.00 81 MET A C 1
ATOM 1340 O O . MET A 1 81 ? 15.933 -5.736 1.992 1.00 0.00 81 MET A O 1
ATOM 1354 N N . ALA A 1 82 ? 13.731 -5.688 1.508 1.00 0.00 82 ALA A N 1
ATOM 1355 C CA . ALA A 1 82 ? 13.907 -5.046 0.209 1.00 0.00 82 ALA A CA 1
ATOM 1356 C C . ALA A 1 82 ? 14.455 -3.629 0.355 1.00 0.00 82 ALA A C 1
ATOM 1357 O O . ALA A 1 82 ? 15.207 -3.152 -0.493 1.00 0.00 82 ALA A O 1
ATOM 1364 N N . LEU A 1 83 ? 14.067 -2.960 1.430 1.00 0.00 83 LEU A N 1
ATOM 1365 C CA . LEU A 1 83 ? 14.550 -1.620 1.701 1.00 0.00 83 LEU A CA 1
ATOM 1366 C C . LEU A 1 83 ? 15.633 -1.678 2.770 1.00 0.00 83 LEU A C 1
ATOM 1367 O O . LEU A 1 83 ? 15.378 -2.078 3.908 1.00 0.00 83 LEU A O 1
ATOM 1383 N N . ALA A 1 84 ? 16.840 -1.290 2.379 1.00 0.00 84 ALA A N 1
ATOM 1384 C CA . ALA A 1 84 ? 18.020 -1.405 3.231 1.00 0.00 84 ALA A CA 1
ATOM 1385 C C . ALA A 1 84 ? 17.857 -0.676 4.564 1.00 0.00 84 ALA A C 1
ATOM 1386 O O . ALA A 1 84 ? 17.195 0.363 4.651 1.00 0.00 84 ALA A O 1
ATOM 1393 N N . THR A 1 85 ? 18.493 -1.226 5.593 1.00 0.00 85 THR A N 1
ATOM 1394 C CA . THR A 1 85 ? 18.446 -0.676 6.938 1.00 0.00 85 THR A CA 1
ATOM 1395 C C . THR A 1 85 ? 19.229 0.630 7.038 1.00 0.00 85 THR A C 1
ATOM 1396 O O . THR A 1 85 ? 19.132 1.355 8.028 1.00 0.00 85 THR A O 1
ATOM 1407 N N . ASP A 1 86 ? 20.005 0.914 6.001 1.00 0.00 86 ASP A N 1
ATOM 1408 C CA . ASP A 1 86 ? 20.905 2.059 5.973 1.00 0.00 86 ASP A CA 1
ATOM 1409 C C . ASP A 1 86 ? 20.151 3.383 5.955 1.00 0.00 86 ASP A C 1
ATOM 1410 O O . ASP A 1 86 ? 20.745 4.449 6.127 1.00 0.00 86 ASP A O 1
ATOM 1419 N N . HIS A 1 87 ? 18.848 3.316 5.738 1.00 0.00 87 HIS A N 1
ATOM 1420 C CA . HIS A 1 87 ? 18.012 4.504 5.775 1.00 0.00 87 HIS A CA 1
ATOM 1421 C C . HIS A 1 87 ? 16.974 4.358 6.885 1.00 0.00 87 HIS A C 1
ATOM 1422 O O . HIS A 1 87 ? 15.878 3.855 6.646 1.00 0.00 87 HIS A O 1
ATOM 1437 N N . PRO A 1 88 ? 17.320 4.778 8.119 1.00 0.00 88 PRO A N 1
ATOM 1438 C CA . PRO A 1 88 ? 16.464 4.610 9.307 1.00 0.00 88 PRO A CA 1
ATOM 1439 C C . PRO A 1 88 ? 15.075 5.225 9.145 1.00 0.00 88 PRO A C 1
ATOM 1440 O O . PRO A 1 88 ? 14.121 4.807 9.802 1.00 0.00 88 PRO A O 1
ATOM 1451 N N . GLN A 1 89 ? 14.959 6.207 8.254 1.00 0.00 89 GLN A N 1
ATOM 1452 C CA . GLN A 1 89 ? 13.675 6.851 7.987 1.00 0.00 89 GLN A CA 1
ATOM 1453 C C . GLN A 1 89 ? 12.719 5.907 7.258 1.00 0.00 89 GLN A C 1
ATOM 1454 O O . GLN A 1 89 ? 11.582 6.275 6.961 1.00 0.00 89 GLN A O 1
ATOM 1468 N N . ARG A 1 90 ? 13.182 4.693 6.969 1.00 0.00 90 ARG A N 1
ATOM 1469 C CA . ARG A 1 90 ? 12.342 3.682 6.340 1.00 0.00 90 ARG A CA 1
ATOM 1470 C C . ARG A 1 90 ? 11.190 3.309 7.267 1.00 0.00 90 ARG A C 1
ATOM 1471 O O . ARG A 1 90 ? 10.169 2.788 6.822 1.00 0.00 90 ARG A O 1
ATOM 1492 N N . ALA A 1 91 ? 11.370 3.594 8.559 1.00 0.00 91 ALA A N 1
ATOM 1493 C CA . ALA A 1 91 ? 10.358 3.312 9.570 1.00 0.00 91 ALA A CA 1
ATOM 1494 C C . ALA A 1 91 ? 9.040 3.999 9.233 1.00 0.00 91 ALA A C 1
ATOM 1495 O O . ALA A 1 91 ? 7.971 3.458 9.493 1.00 0.00 91 ALA A O 1
ATOM 1502 N N . LEU A 1 92 ? 9.125 5.186 8.638 1.00 0.00 92 LEU A N 1
ATOM 1503 C CA . LEU A 1 92 ? 7.932 5.927 8.240 1.00 0.00 92 LEU A CA 1
ATOM 1504 C C . LEU A 1 92 ? 7.140 5.135 7.205 1.00 0.00 92 LEU A C 1
ATOM 1505 O O . LEU A 1 92 ? 5.918 4.999 7.303 1.00 0.00 92 LEU A O 1
ATOM 1521 N N . ILE A 1 93 ? 7.857 4.594 6.229 1.00 0.00 93 ILE A N 1
ATOM 1522 C CA . ILE A 1 93 ? 7.245 3.803 5.175 1.00 0.00 93 ILE A CA 1
ATOM 1523 C C . ILE A 1 93 ? 6.736 2.484 5.740 1.00 0.00 93 ILE A C 1
ATOM 1524 O O . ILE A 1 93 ? 5.614 2.068 5.459 1.00 0.00 93 ILE A O 1
ATOM 1540 N N . LEU A 1 94 ? 7.564 1.843 6.561 1.00 0.00 94 LEU A N 1
ATOM 1541 C CA . LEU A 1 94 ? 7.204 0.571 7.174 1.00 0.00 94 LEU A CA 1
ATOM 1542 C C . LEU A 1 94 ? 5.964 0.716 8.049 1.00 0.00 94 LEU A C 1
ATOM 1543 O O . LEU A 1 94 ? 5.103 -0.155 8.052 1.00 0.00 94 LEU A O 1
ATOM 1559 N N . ALA A 1 95 ? 5.867 1.824 8.773 1.00 0.00 95 ALA A N 1
ATOM 1560 C CA . ALA A 1 95 ? 4.710 2.081 9.620 1.00 0.00 95 ALA A CA 1
ATOM 1561 C C . ALA A 1 95 ? 3.437 2.169 8.790 1.00 0.00 95 ALA A C 1
ATOM 1562 O O . ALA A 1 95 ? 2.390 1.659 9.189 1.00 0.00 95 ALA A O 1
ATOM 1569 N N . GLU A 1 96 ? 3.530 2.815 7.634 1.00 0.00 96 GLU A N 1
ATOM 1570 C CA . GLU A 1 96 ? 2.404 2.895 6.711 1.00 0.00 96 GLU A CA 1
ATOM 1571 C C . GLU A 1 96 ? 2.094 1.520 6.122 1.00 0.00 96 GLU A C 1
ATOM 1572 O O . GLU A 1 96 ? 0.935 1.175 5.904 1.00 0.00 96 GLU A O 1
ATOM 1584 N N . LEU A 1 97 ? 3.137 0.730 5.888 1.00 0.00 97 LEU A N 1
ATOM 1585 C CA . LEU A 1 97 ? 2.974 -0.619 5.359 1.00 0.00 97 LEU A CA 1
ATOM 1586 C C . LEU A 1 97 ? 2.302 -1.528 6.382 1.00 0.00 97 LEU A C 1
ATOM 1587 O O . LEU A 1 97 ? 1.314 -2.186 6.076 1.00 0.00 97 LEU A O 1
ATOM 1603 N N . GLU A 1 98 ? 2.832 -1.540 7.605 1.00 0.00 98 GLU A N 1
ATOM 1604 C CA . GLU A 1 98 ? 2.271 -2.354 8.682 1.00 0.00 98 GLU A CA 1
ATOM 1605 C C . GLU A 1 98 ? 0.837 -1.933 8.984 1.00 0.00 98 GLU A C 1
ATOM 1606 O O . GLU A 1 98 ? 0.029 -2.731 9.453 1.00 0.00 98 GLU A O 1
ATOM 1618 N N . LYS A 1 99 ? 0.536 -0.671 8.716 1.00 0.00 99 LYS A N 1
ATOM 1619 C CA . LYS A 1 99 ? -0.798 -0.131 8.919 1.00 0.00 99 LYS A CA 1
ATOM 1620 C C . LYS A 1 99 ? -1.728 -0.606 7.801 1.00 0.00 99 LYS A C 1
ATOM 1621 O O . LYS A 1 99 ? -2.888 -0.942 8.043 1.00 0.00 99 LYS A O 1
ATOM 1640 N N . LEU A 1 100 ? -1.198 -0.643 6.580 1.00 0.00 100 LEU A N 1
ATOM 1641 C CA . LEU A 1 100 ? -1.923 -1.172 5.427 1.00 0.00 100 LEU A CA 1
ATOM 1642 C C . LEU A 1 100 ? -2.195 -2.662 5.613 1.00 0.00 100 LEU A C 1
ATOM 1643 O O . LEU A 1 100 ? -3.337 -3.121 5.495 1.00 0.00 100 LEU A O 1
ATOM 1659 N N . ASP A 1 101 ? -1.139 -3.405 5.923 1.00 0.00 101 ASP A N 1
ATOM 1660 C CA . ASP A 1 101 ? -1.243 -4.841 6.166 1.00 0.00 101 ASP A CA 1
ATOM 1661 C C . ASP A 1 101 ? -2.225 -5.118 7.302 1.00 0.00 101 ASP A C 1
ATOM 1662 O O . ASP A 1 101 ? -2.949 -6.115 7.288 1.00 0.00 101 ASP A O 1
ATOM 1671 N N . ALA A 1 102 ? -2.265 -4.210 8.272 1.00 0.00 102 ALA A N 1
ATOM 1672 C CA . ALA A 1 102 ? -3.166 -4.334 9.412 1.00 0.00 102 ALA A CA 1
ATOM 1673 C C . ALA A 1 102 ? -4.625 -4.208 8.989 1.00 0.00 102 ALA A C 1
ATOM 1674 O O . ALA A 1 102 ? -5.518 -4.679 9.688 1.00 0.00 102 ALA A O 1
ATOM 1681 N N . LEU A 1 103 ? -4.865 -3.563 7.853 1.00 0.00 103 LEU A N 1
ATOM 1682 C CA . LEU A 1 103 ? -6.217 -3.420 7.333 1.00 0.00 103 LEU A CA 1
ATOM 1683 C C . LEU A 1 103 ? -6.644 -4.692 6.615 1.00 0.00 103 LEU A C 1
ATOM 1684 O O . LEU A 1 103 ? -7.801 -5.106 6.693 1.00 0.00 103 LEU A O 1
ATOM 1700 N N . PHE A 1 104 ? -5.702 -5.321 5.923 1.00 0.00 104 PHE A N 1
ATOM 1701 C CA . PHE A 1 104 ? -5.968 -6.595 5.259 1.00 0.00 104 PHE A CA 1
ATOM 1702 C C . PHE A 1 104 ? -6.131 -7.709 6.284 1.00 0.00 104 PHE A C 1
ATOM 1703 O O . PHE A 1 104 ? -6.883 -8.662 6.075 1.00 0.00 104 PHE A O 1
ATOM 1720 N N . ALA A 1 105 ? -5.432 -7.577 7.401 1.00 0.00 105 ALA A N 1
ATOM 1721 C CA . ALA A 1 105 ? -5.567 -8.513 8.507 1.00 0.00 105 ALA A CA 1
ATOM 1722 C C . ALA A 1 105 ? -6.669 -8.061 9.463 1.00 0.00 105 ALA A C 1
ATOM 1723 O O . ALA A 1 105 ? -6.806 -8.586 10.570 1.00 0.00 105 ALA A O 1
ATOM 1730 N N . ASP A 1 106 ? -7.457 -7.084 9.025 1.00 0.00 106 ASP A N 1
ATOM 1731 C CA . ASP A 1 106 ? -8.544 -6.549 9.840 1.00 0.00 106 ASP A CA 1
ATOM 1732 C C . ASP A 1 106 ? -9.875 -7.155 9.424 1.00 0.00 106 ASP A C 1
ATOM 1733 O O . ASP A 1 106 ? -10.530 -7.844 10.209 1.00 0.00 106 ASP A O 1
ATOM 1742 N N . ASP A 1 107 ? -10.274 -6.898 8.187 1.00 0.00 107 ASP A N 1
ATOM 1743 C CA . ASP A 1 107 ? -11.521 -7.444 7.672 1.00 0.00 107 ASP A CA 1
ATOM 1744 C C . ASP A 1 107 ? -11.298 -8.873 7.202 1.00 0.00 107 ASP A C 1
ATOM 1745 O O . ASP A 1 107 ? -10.706 -9.110 6.148 1.00 0.00 107 ASP A O 1
ATOM 1754 N N . ALA A 1 108 ? -11.746 -9.821 8.009 1.00 0.00 108 ALA A N 1
ATOM 1755 C CA . ALA A 1 108 ? -11.493 -11.225 7.740 1.00 0.00 108 ALA A CA 1
ATOM 1756 C C . ALA A 1 108 ? -12.674 -11.887 7.048 1.00 0.00 108 ALA A C 1
ATOM 1757 O O . ALA A 1 108 ? -12.500 -12.648 6.098 1.00 0.00 108 ALA A O 1
ATOM 1764 N N . SER A 1 109 ? -13.876 -11.596 7.512 1.00 0.00 109 SER A N 1
ATOM 1765 C CA . SER A 1 109 ? -15.054 -12.259 6.987 1.00 0.00 109 SER A CA 1
ATOM 1766 C C . SER A 1 109 ? -16.072 -11.260 6.460 1.00 0.00 109 SER A C 1
ATOM 1767 O O . SER A 1 109 ? -16.762 -10.589 7.231 1.00 0.00 109 SER A O 1
ATOM 1775 N N . LEU A 1 110 ? -16.136 -11.144 5.144 1.00 0.00 110 LEU A N 1
ATOM 1776 C CA . LEU A 1 110 ? -17.174 -10.360 4.502 1.00 0.00 110 LEU A CA 1
ATOM 1777 C C . LEU A 1 110 ? -18.438 -11.207 4.394 1.00 0.00 110 LEU A C 1
ATOM 1778 O O . LEU A 1 110 ? -18.415 -12.294 3.807 1.00 0.00 110 LEU A O 1
ATOM 1794 N N . GLU A 1 111 ? -19.522 -10.726 4.986 1.00 0.00 111 GLU A N 1
ATOM 1795 C CA . GLU A 1 111 ? -20.773 -11.471 5.024 1.00 0.00 111 GLU A CA 1
ATOM 1796 C C . GLU A 1 111 ? -21.351 -11.643 3.627 1.00 0.00 111 GLU A C 1
ATOM 1797 O O . GLU A 1 111 ? -21.476 -10.679 2.872 1.00 0.00 111 GLU A O 1
ATOM 1809 N N . HIS A 1 112 ? -21.692 -12.874 3.291 1.00 0.00 112 HIS A N 1
ATOM 1810 C CA . HIS A 1 112 ? -22.282 -13.171 1.997 1.00 0.00 112 HIS A CA 1
ATOM 1811 C C . HIS A 1 112 ? -23.796 -13.060 2.070 1.00 0.00 112 HIS A C 1
ATOM 1812 O O . HIS A 1 112 ? -24.493 -14.040 2.343 1.00 0.00 112 HIS A O 1
ATOM 1827 N N . HIS A 1 113 ? -24.303 -11.856 1.868 1.00 0.00 113 HIS A N 1
ATOM 1828 C CA . HIS A 1 113 ? -25.734 -11.637 1.864 1.00 0.00 113 HIS A CA 1
ATOM 1829 C C . HIS A 1 113 ? -26.280 -11.814 0.456 1.00 0.00 113 HIS A C 1
ATOM 1830 O O . HIS A 1 113 ? -26.099 -10.953 -0.407 1.00 0.00 113 HIS A O 1
ATOM 1845 N N . HIS A 1 114 ? -26.941 -12.937 0.234 1.00 0.00 114 HIS A N 1
ATOM 1846 C CA . HIS A 1 114 ? -27.509 -13.253 -1.068 1.00 0.00 114 HIS A CA 1
ATOM 1847 C C . HIS A 1 114 ? -28.715 -12.366 -1.349 1.00 0.00 114 HIS A C 1
ATOM 1848 O O . HIS A 1 114 ? -29.173 -11.632 -0.469 1.00 0.00 114 HIS A O 1
ATOM 1863 N N . HIS A 1 115 ? -29.230 -12.428 -2.564 1.00 0.00 115 HIS A N 1
ATOM 1864 C CA . HIS A 1 115 ? -30.362 -11.597 -2.947 1.00 0.00 115 HIS A CA 1
ATOM 1865 C C . HIS A 1 115 ? -31.661 -12.227 -2.451 1.00 0.00 115 HIS A C 1
ATOM 1866 O O . HIS A 1 115 ? -32.652 -11.538 -2.221 1.00 0.00 115 HIS A O 1
ATOM 1881 N N . HIS A 1 116 ? -31.639 -13.542 -2.289 1.00 0.00 116 HIS A N 1
ATOM 1882 C CA . HIS A 1 116 ? -32.791 -14.273 -1.786 1.00 0.00 116 HIS A CA 1
ATOM 1883 C C . HIS A 1 116 ? -32.327 -15.524 -1.048 1.00 0.00 116 HIS A C 1
ATOM 1884 O O . HIS A 1 116 ? -31.308 -16.114 -1.401 1.00 0.00 116 HIS A O 1
ATOM 1899 N N . HIS A 1 117 ? -33.061 -15.909 -0.013 1.00 0.00 117 HIS A N 1
ATOM 1900 C CA . HIS A 1 117 ? -32.763 -17.128 0.724 1.00 0.00 117 HIS A CA 1
ATOM 1901 C C . HIS A 1 117 ? -33.503 -18.304 0.112 1.00 0.00 117 HIS A C 1
ATOM 1902 O O . HIS A 1 117 ? -34.648 -18.571 0.533 1.00 0.00 117 HIS A O 1
ATOM 1918 N N . MET A 1 1 ? -18.712 3.768 4.377 1.00 0.00 1 MET A N 2
ATOM 1919 C CA . MET A 1 1 ? -18.139 3.766 5.743 1.00 0.00 1 MET A CA 2
ATOM 1920 C C . MET A 1 1 ? -17.799 2.342 6.174 1.00 0.00 1 MET A C 2
ATOM 1921 O O . MET A 1 1 ? -17.919 1.994 7.347 1.00 0.00 1 MET A O 2
ATOM 1937 N N . THR A 1 2 ? -17.354 1.526 5.227 1.00 0.00 2 THR A N 2
ATOM 1938 C CA . THR A 1 2 ? -17.010 0.146 5.525 1.00 0.00 2 THR A CA 2
ATOM 1939 C C . THR A 1 2 ? -15.500 0.007 5.638 1.00 0.00 2 THR A C 2
ATOM 1940 O O . THR A 1 2 ? -14.771 1.000 5.575 1.00 0.00 2 THR A O 2
ATOM 1951 N N . THR A 1 3 ? -15.033 -1.224 5.790 1.00 0.00 3 THR A N 2
ATOM 1952 C CA . THR A 1 3 ? -13.608 -1.508 5.813 1.00 0.00 3 THR A CA 2
ATOM 1953 C C . THR A 1 3 ? -12.932 -1.034 4.521 1.00 0.00 3 THR A C 2
ATOM 1954 O O . THR A 1 3 ? -11.757 -0.661 4.522 1.00 0.00 3 THR A O 2
ATOM 1965 N N . HIS A 1 4 ? -13.693 -1.010 3.425 1.00 0.00 4 HIS A N 2
ATOM 1966 C CA . HIS A 1 4 ? -13.155 -0.594 2.133 1.00 0.00 4 HIS A CA 2
ATOM 1967 C C . HIS A 1 4 ? -12.753 0.875 2.164 1.00 0.00 4 HIS A C 2
ATOM 1968 O O . HIS A 1 4 ? -11.777 1.268 1.528 1.00 0.00 4 HIS A O 2
ATOM 1983 N N . ASP A 1 5 ? -13.503 1.677 2.918 1.00 0.00 5 ASP A N 2
ATOM 1984 C CA . ASP A 1 5 ? -13.208 3.102 3.048 1.00 0.00 5 ASP A CA 2
ATOM 1985 C C . ASP A 1 5 ? -11.876 3.305 3.755 1.00 0.00 5 ASP A C 2
ATOM 1986 O O . ASP A 1 5 ? -11.034 4.078 3.302 1.00 0.00 5 ASP A O 2
ATOM 1995 N N . ARG A 1 6 ? -11.688 2.580 4.855 1.00 0.00 6 ARG A N 2
ATOM 1996 C CA . ARG A 1 6 ? -10.473 2.692 5.658 1.00 0.00 6 ARG A CA 2
ATOM 1997 C C . ARG A 1 6 ? -9.229 2.368 4.840 1.00 0.00 6 ARG A C 2
ATOM 1998 O O . ARG A 1 6 ? -8.269 3.136 4.830 1.00 0.00 6 ARG A O 2
ATOM 2019 N N . VAL A 1 7 ? -9.254 1.237 4.146 1.00 0.00 7 VAL A N 2
ATOM 2020 C CA . VAL A 1 7 ? -8.104 0.804 3.361 1.00 0.00 7 VAL A CA 2
ATOM 2021 C C . VAL A 1 7 ? -7.849 1.761 2.196 1.00 0.00 7 VAL A C 2
ATOM 2022 O O . VAL A 1 7 ? -6.701 2.025 1.839 1.00 0.00 7 VAL A O 2
ATOM 2035 N N . ARG A 1 8 ? -8.922 2.305 1.628 1.00 0.00 8 ARG A N 2
ATOM 2036 C CA . ARG A 1 8 ? -8.806 3.226 0.502 1.00 0.00 8 ARG A CA 2
ATOM 2037 C C . ARG A 1 8 ? -8.154 4.528 0.952 1.00 0.00 8 ARG A C 2
ATOM 2038 O O . ARG A 1 8 ? -7.294 5.074 0.259 1.00 0.00 8 ARG A O 2
ATOM 2059 N N . LEU A 1 9 ? -8.554 5.006 2.125 1.00 0.00 9 LEU A N 2
ATOM 2060 C CA . LEU A 1 9 ? -7.959 6.202 2.707 1.00 0.00 9 LEU A CA 2
ATOM 2061 C C . LEU A 1 9 ? -6.505 5.941 3.086 1.00 0.00 9 LEU A C 2
ATOM 2062 O O . LEU A 1 9 ? -5.652 6.813 2.947 1.00 0.00 9 LEU A O 2
ATOM 2078 N N . GLN A 1 10 ? -6.234 4.728 3.556 1.00 0.00 10 GLN A N 2
ATOM 2079 C CA . GLN A 1 10 ? -4.881 4.324 3.917 1.00 0.00 10 GLN A CA 2
ATOM 2080 C C . GLN A 1 10 ? -3.985 4.292 2.682 1.00 0.00 10 GLN A C 2
ATOM 2081 O O . GLN A 1 10 ? -2.821 4.695 2.733 1.00 0.00 10 GLN A O 2
ATOM 2095 N N . LEU A 1 11 ? -4.533 3.815 1.571 1.00 0.00 11 LEU A N 2
ATOM 2096 C CA . LEU A 1 11 ? -3.817 3.832 0.304 1.00 0.00 11 LEU A CA 2
ATOM 2097 C C . LEU A 1 11 ? -3.496 5.261 -0.099 1.00 0.00 11 LEU A C 2
ATOM 2098 O O . LEU A 1 11 ? -2.396 5.551 -0.555 1.00 0.00 11 LEU A O 2
ATOM 2114 N N . GLN A 1 12 ? -4.462 6.150 0.090 1.00 0.00 12 GLN A N 2
ATOM 2115 C CA . GLN A 1 12 ? -4.289 7.555 -0.257 1.00 0.00 12 GLN A CA 2
ATOM 2116 C C . GLN A 1 12 ? -3.346 8.255 0.720 1.00 0.00 12 GLN A C 2
ATOM 2117 O O . GLN A 1 12 ? -2.733 9.266 0.384 1.00 0.00 12 GLN A O 2
ATOM 2131 N N . ALA A 1 13 ? -3.228 7.713 1.924 1.00 0.00 13 ALA A N 2
ATOM 2132 C CA . ALA A 1 13 ? -2.276 8.227 2.899 1.00 0.00 13 ALA A CA 2
ATOM 2133 C C . ALA A 1 13 ? -0.852 7.913 2.454 1.00 0.00 13 ALA A C 2
ATOM 2134 O O . ALA A 1 13 ? 0.016 8.786 2.444 1.00 0.00 13 ALA A O 2
ATOM 2141 N N . LEU A 1 14 ? -0.626 6.662 2.066 1.00 0.00 14 LEU A N 2
ATOM 2142 C CA . LEU A 1 14 ? 0.663 6.247 1.524 1.00 0.00 14 LEU A CA 2
ATOM 2143 C C . LEU A 1 14 ? 0.903 6.933 0.182 1.00 0.00 14 LEU A C 2
ATOM 2144 O O . LEU A 1 14 ? 2.032 7.289 -0.161 1.00 0.00 14 LEU A O 2
ATOM 2160 N N . GLU A 1 15 ? -0.184 7.120 -0.558 1.00 0.00 15 GLU A N 2
ATOM 2161 C CA . GLU A 1 15 ? -0.168 7.834 -1.827 1.00 0.00 15 GLU A CA 2
ATOM 2162 C C . GLU A 1 15 ? 0.445 9.221 -1.634 1.00 0.00 15 GLU A C 2
ATOM 2163 O O . GLU A 1 15 ? 1.299 9.659 -2.413 1.00 0.00 15 GLU A O 2
ATOM 2175 N N . ALA A 1 16 ? 0.016 9.895 -0.572 1.00 0.00 16 ALA A N 2
ATOM 2176 C CA . ALA A 1 16 ? 0.528 11.215 -0.238 1.00 0.00 16 ALA A CA 2
ATOM 2177 C C . ALA A 1 16 ? 1.941 11.129 0.329 1.00 0.00 16 ALA A C 2
ATOM 2178 O O . ALA A 1 16 ? 2.799 11.938 -0.012 1.00 0.00 16 ALA A O 2
ATOM 2185 N N . LEU A 1 17 ? 2.179 10.135 1.183 1.00 0.00 17 LEU A N 2
ATOM 2186 C CA . LEU A 1 17 ? 3.493 9.940 1.798 1.00 0.00 17 LEU A CA 2
ATOM 2187 C C . LEU A 1 17 ? 4.574 9.787 0.729 1.00 0.00 17 LEU A C 2
ATOM 2188 O O . LEU A 1 17 ? 5.640 10.407 0.809 1.00 0.00 17 LEU A O 2
ATOM 2204 N N . LEU A 1 18 ? 4.293 8.964 -0.275 1.00 0.00 18 LEU A N 2
ATOM 2205 C CA . LEU A 1 18 ? 5.224 8.762 -1.377 1.00 0.00 18 LEU A CA 2
ATOM 2206 C C . LEU A 1 18 ? 5.360 10.035 -2.197 1.00 0.00 18 LEU A C 2
ATOM 2207 O O . LEU A 1 18 ? 6.442 10.358 -2.684 1.00 0.00 18 LEU A O 2
ATOM 2223 N N . ARG A 1 19 ? 4.258 10.757 -2.329 1.00 0.00 19 ARG A N 2
ATOM 2224 C CA . ARG A 1 19 ? 4.233 11.988 -3.104 1.00 0.00 19 ARG A CA 2
ATOM 2225 C C . ARG A 1 19 ? 5.097 13.058 -2.441 1.00 0.00 19 ARG A C 2
ATOM 2226 O O . ARG A 1 19 ? 5.914 13.700 -3.100 1.00 0.00 19 ARG A O 2
ATOM 2247 N N . GLU A 1 20 ? 4.922 13.224 -1.133 1.00 0.00 20 GLU A N 2
ATOM 2248 C CA . GLU A 1 20 ? 5.699 14.192 -0.363 1.00 0.00 20 GLU A CA 2
ATOM 2249 C C . GLU A 1 20 ? 7.182 13.839 -0.367 1.00 0.00 20 GLU A C 2
ATOM 2250 O O . GLU A 1 20 ? 8.041 14.722 -0.367 1.00 0.00 20 GLU A O 2
ATOM 2262 N N . HIS A 1 21 ? 7.481 12.546 -0.365 1.00 0.00 21 HIS A N 2
ATOM 2263 C CA . HIS A 1 21 ? 8.864 12.090 -0.299 1.00 0.00 21 HIS A CA 2
ATOM 2264 C C . HIS A 1 21 ? 9.404 11.734 -1.682 1.00 0.00 21 HIS A C 2
ATOM 2265 O O . HIS A 1 21 ? 10.350 10.958 -1.806 1.00 0.00 21 HIS A O 2
ATOM 2280 N N . GLN A 1 22 ? 8.788 12.317 -2.710 1.00 0.00 22 GLN A N 2
ATOM 2281 C CA . GLN A 1 22 ? 9.299 12.266 -4.083 1.00 0.00 22 GLN A CA 2
ATOM 2282 C C . GLN A 1 22 ? 9.487 10.846 -4.622 1.00 0.00 22 GLN A C 2
ATOM 2283 O O . GLN A 1 22 ? 10.319 10.615 -5.501 1.00 0.00 22 GLN A O 2
ATOM 2297 N N . HIS A 1 23 ? 8.708 9.903 -4.125 1.00 0.00 23 HIS A N 2
ATOM 2298 C CA . HIS A 1 23 ? 8.721 8.557 -4.679 1.00 0.00 23 HIS A CA 2
ATOM 2299 C C . HIS A 1 23 ? 7.547 8.375 -5.618 1.00 0.00 23 HIS A C 2
ATOM 2300 O O . HIS A 1 23 ? 7.448 7.373 -6.325 1.00 0.00 23 HIS A O 2
ATOM 2315 N N . TRP A 1 24 ? 6.664 9.363 -5.625 1.00 0.00 24 TRP A N 2
ATOM 2316 C CA . TRP A 1 24 ? 5.507 9.341 -6.493 1.00 0.00 24 TRP A CA 2
ATOM 2317 C C . TRP A 1 24 ? 5.872 9.935 -7.842 1.00 0.00 24 TRP A C 2
ATOM 2318 O O . TRP A 1 24 ? 6.109 11.139 -7.962 1.00 0.00 24 TRP A O 2
ATOM 2339 N N . ARG A 1 25 ? 5.944 9.082 -8.843 1.00 0.00 25 ARG A N 2
ATOM 2340 C CA . ARG A 1 25 ? 6.305 9.509 -10.185 1.00 0.00 25 ARG A CA 2
ATOM 2341 C C . ARG A 1 25 ? 5.314 8.981 -11.209 1.00 0.00 25 ARG A C 2
ATOM 2342 O O . ARG A 1 25 ? 4.874 9.725 -12.085 1.00 0.00 25 ARG A O 2
ATOM 2363 N N . ASN A 1 26 ? 4.948 7.705 -11.068 1.00 0.00 26 ASN A N 2
ATOM 2364 C CA . ASN A 1 26 ? 4.119 7.017 -12.058 1.00 0.00 26 ASN A CA 2
ATOM 2365 C C . ASN A 1 26 ? 4.697 7.224 -13.452 1.00 0.00 26 ASN A C 2
ATOM 2366 O O . ASN A 1 26 ? 4.169 7.999 -14.254 1.00 0.00 26 ASN A O 2
ATOM 2377 N N . ASP A 1 27 ? 5.804 6.546 -13.719 1.00 0.00 27 ASP A N 2
ATOM 2378 C CA . ASP A 1 27 ? 6.564 6.761 -14.943 1.00 0.00 27 ASP A CA 2
ATOM 2379 C C . ASP A 1 27 ? 5.891 6.063 -16.125 1.00 0.00 27 ASP A C 2
ATOM 2380 O O . ASP A 1 27 ? 4.805 5.500 -15.984 1.00 0.00 27 ASP A O 2
ATOM 2389 N N . GLU A 1 28 ? 6.540 6.100 -17.280 1.00 0.00 28 GLU A N 2
ATOM 2390 C CA . GLU A 1 28 ? 5.993 5.524 -18.499 1.00 0.00 28 GLU A CA 2
ATOM 2391 C C . GLU A 1 28 ? 6.050 3.999 -18.428 1.00 0.00 28 GLU A C 2
ATOM 2392 O O . GLU A 1 28 ? 7.134 3.413 -18.414 1.00 0.00 28 GLU A O 2
ATOM 2404 N N . PRO A 1 29 ? 4.883 3.342 -18.367 1.00 0.00 29 PRO A N 2
ATOM 2405 C CA . PRO A 1 29 ? 4.802 1.888 -18.231 1.00 0.00 29 PRO A CA 2
ATOM 2406 C C . PRO A 1 29 ? 5.282 1.150 -19.478 1.00 0.00 29 PRO A C 2
ATOM 2407 O O . PRO A 1 29 ? 4.749 1.338 -20.575 1.00 0.00 29 PRO A O 2
ATOM 2418 N N . GLN A 1 30 ? 6.301 0.326 -19.302 1.00 0.00 30 GLN A N 2
ATOM 2419 C CA . GLN A 1 30 ? 6.805 -0.513 -20.376 1.00 0.00 30 GLN A CA 2
ATOM 2420 C C . GLN A 1 30 ? 6.385 -1.955 -20.134 1.00 0.00 30 GLN A C 2
ATOM 2421 O O . GLN A 1 30 ? 6.594 -2.488 -19.046 1.00 0.00 30 GLN A O 2
ATOM 2435 N N . PRO A 1 31 ? 5.776 -2.602 -21.138 1.00 0.00 31 PRO A N 2
ATOM 2436 C CA . PRO A 1 31 ? 5.297 -3.986 -21.024 1.00 0.00 31 PRO A CA 2
ATOM 2437 C C . PRO A 1 31 ? 6.369 -4.951 -20.515 1.00 0.00 31 PRO A C 2
ATOM 2438 O O . PRO A 1 31 ? 6.069 -5.881 -19.765 1.00 0.00 31 PRO A O 2
ATOM 2449 N N . HIS A 1 32 ? 7.618 -4.716 -20.910 1.00 0.00 32 HIS A N 2
ATOM 2450 C CA . HIS A 1 32 ? 8.732 -5.563 -20.486 1.00 0.00 32 HIS A CA 2
ATOM 2451 C C . HIS A 1 32 ? 8.868 -5.565 -18.963 1.00 0.00 32 HIS A C 2
ATOM 2452 O O . HIS A 1 32 ? 9.204 -6.586 -18.365 1.00 0.00 32 HIS A O 2
ATOM 2467 N N . GLN A 1 33 ? 8.578 -4.424 -18.348 1.00 0.00 33 GLN A N 2
ATOM 2468 C CA . GLN A 1 33 ? 8.675 -4.274 -16.898 1.00 0.00 33 GLN A CA 2
ATOM 2469 C C . GLN A 1 33 ? 7.693 -5.201 -16.185 1.00 0.00 33 GLN A C 2
ATOM 2470 O O . GLN A 1 33 ? 7.937 -5.628 -15.056 1.00 0.00 33 GLN A O 2
ATOM 2484 N N . PHE A 1 34 ? 6.593 -5.514 -16.858 1.00 0.00 34 PHE A N 2
ATOM 2485 C CA . PHE A 1 34 ? 5.542 -6.333 -16.267 1.00 0.00 34 PHE A CA 2
ATOM 2486 C C . PHE A 1 34 ? 5.676 -7.795 -16.681 1.00 0.00 34 PHE A C 2
ATOM 2487 O O . PHE A 1 34 ? 5.157 -8.690 -16.014 1.00 0.00 34 PHE A O 2
ATOM 2504 N N . ASN A 1 35 ? 6.392 -8.041 -17.773 1.00 0.00 35 ASN A N 2
ATOM 2505 C CA . ASN A 1 35 ? 6.526 -9.397 -18.309 1.00 0.00 35 ASN A CA 2
ATOM 2506 C C . ASN A 1 35 ? 7.505 -10.235 -17.505 1.00 0.00 35 ASN A C 2
ATOM 2507 O O . ASN A 1 35 ? 7.728 -11.405 -17.816 1.00 0.00 35 ASN A O 2
ATOM 2518 N N . SER A 1 36 ? 8.075 -9.648 -16.463 1.00 0.00 36 SER A N 2
ATOM 2519 C CA . SER A 1 36 ? 8.818 -10.424 -15.488 1.00 0.00 36 SER A CA 2
ATOM 2520 C C . SER A 1 36 ? 7.863 -11.401 -14.817 1.00 0.00 36 SER A C 2
ATOM 2521 O O . SER A 1 36 ? 8.249 -12.497 -14.409 1.00 0.00 36 SER A O 2
ATOM 2529 N N . THR A 1 37 ? 6.598 -10.979 -14.733 1.00 0.00 37 THR A N 2
ATOM 2530 C CA . THR A 1 37 ? 5.507 -11.826 -14.274 1.00 0.00 37 THR A CA 2
ATOM 2531 C C . THR A 1 37 ? 5.698 -12.230 -12.804 1.00 0.00 37 THR A C 2
ATOM 2532 O O . THR A 1 37 ? 5.167 -13.233 -12.331 1.00 0.00 37 THR A O 2
ATOM 2543 N N . GLN A 1 38 ? 6.449 -11.416 -12.077 1.00 0.00 38 GLN A N 2
ATOM 2544 C CA . GLN A 1 38 ? 6.627 -11.617 -10.647 1.00 0.00 38 GLN A CA 2
ATOM 2545 C C . GLN A 1 38 ? 5.697 -10.691 -9.877 1.00 0.00 38 GLN A C 2
ATOM 2546 O O . GLN A 1 38 ? 5.389 -9.600 -10.347 1.00 0.00 38 GLN A O 2
ATOM 2560 N N . PRO A 1 39 ? 5.250 -11.102 -8.679 1.00 0.00 39 PRO A N 2
ATOM 2561 C CA . PRO A 1 39 ? 4.296 -10.321 -7.880 1.00 0.00 39 PRO A CA 2
ATOM 2562 C C . PRO A 1 39 ? 4.834 -8.948 -7.482 1.00 0.00 39 PRO A C 2
ATOM 2563 O O . PRO A 1 39 ? 4.067 -8.040 -7.180 1.00 0.00 39 PRO A O 2
ATOM 2574 N N . PHE A 1 40 ? 6.153 -8.808 -7.480 1.00 0.00 40 PHE A N 2
ATOM 2575 C CA . PHE A 1 40 ? 6.785 -7.544 -7.123 1.00 0.00 40 PHE A CA 2
ATOM 2576 C C . PHE A 1 40 ? 7.681 -7.043 -8.251 1.00 0.00 40 PHE A C 2
ATOM 2577 O O . PHE A 1 40 ? 8.352 -6.024 -8.103 1.00 0.00 40 PHE A O 2
ATOM 2594 N N . PHE A 1 41 ? 7.679 -7.769 -9.377 1.00 0.00 41 PHE A N 2
ATOM 2595 C CA . PHE A 1 41 ? 8.531 -7.443 -10.531 1.00 0.00 41 PHE A CA 2
ATOM 2596 C C . PHE A 1 41 ? 9.973 -7.190 -10.086 1.00 0.00 41 PHE A C 2
ATOM 2597 O O . PHE A 1 41 ? 10.585 -6.188 -10.459 1.00 0.00 41 PHE A O 2
ATOM 2614 N N . MET A 1 42 ? 10.517 -8.138 -9.324 1.00 0.00 42 MET A N 2
ATOM 2615 C CA . MET A 1 42 ? 11.766 -7.934 -8.588 1.00 0.00 42 MET A CA 2
ATOM 2616 C C . MET A 1 42 ? 12.979 -7.814 -9.512 1.00 0.00 42 MET A C 2
ATOM 2617 O O . MET A 1 42 ? 13.950 -7.138 -9.175 1.00 0.00 42 MET A O 2
ATOM 2631 N N . ASP A 1 43 ? 12.936 -8.470 -10.665 1.00 0.00 43 ASP A N 2
ATOM 2632 C CA . ASP A 1 43 ? 14.085 -8.466 -11.566 1.00 0.00 43 ASP A CA 2
ATOM 2633 C C . ASP A 1 43 ? 14.029 -7.291 -12.537 1.00 0.00 43 ASP A C 2
ATOM 2634 O O . ASP A 1 43 ? 15.066 -6.754 -12.926 1.00 0.00 43 ASP A O 2
ATOM 2643 N N . THR A 1 44 ? 12.826 -6.888 -12.925 1.00 0.00 44 THR A N 2
ATOM 2644 C CA . THR A 1 44 ? 12.665 -5.798 -13.872 1.00 0.00 44 THR A CA 2
ATOM 2645 C C . THR A 1 44 ? 12.814 -4.443 -13.191 1.00 0.00 44 THR A C 2
ATOM 2646 O O . THR A 1 44 ? 13.502 -3.555 -13.699 1.00 0.00 44 THR A O 2
ATOM 2657 N N . MET A 1 45 ? 12.185 -4.297 -12.037 1.00 0.00 45 MET A N 2
ATOM 2658 C CA . MET A 1 45 ? 12.258 -3.064 -11.266 1.00 0.00 45 MET A CA 2
ATOM 2659 C C . MET A 1 45 ? 12.471 -3.400 -9.800 1.00 0.00 45 MET A C 2
ATOM 2660 O O . MET A 1 45 ? 12.772 -4.543 -9.460 1.00 0.00 45 MET A O 2
ATOM 2674 N N . GLU A 1 46 ? 12.344 -2.415 -8.935 1.00 0.00 46 GLU A N 2
ATOM 2675 C CA . GLU A 1 46 ? 12.389 -2.663 -7.508 1.00 0.00 46 GLU A CA 2
ATOM 2676 C C . GLU A 1 46 ? 11.000 -2.445 -6.913 1.00 0.00 46 GLU A C 2
ATOM 2677 O O . GLU A 1 46 ? 10.174 -1.750 -7.507 1.00 0.00 46 GLU A O 2
ATOM 2689 N N . PRO A 1 47 ? 10.715 -3.043 -5.745 1.00 0.00 47 PRO A N 2
ATOM 2690 C CA . PRO A 1 47 ? 9.424 -2.889 -5.059 1.00 0.00 47 PRO A CA 2
ATOM 2691 C C . PRO A 1 47 ? 9.046 -1.422 -4.843 1.00 0.00 47 PRO A C 2
ATOM 2692 O O . PRO A 1 47 ? 7.872 -1.083 -4.748 1.00 0.00 47 PRO A O 2
ATOM 2703 N N . LEU A 1 48 ? 10.052 -0.554 -4.792 1.00 0.00 48 LEU A N 2
ATOM 2704 C CA . LEU A 1 48 ? 9.820 0.876 -4.613 1.00 0.00 48 LEU A CA 2
ATOM 2705 C C . LEU A 1 48 ? 9.096 1.469 -5.820 1.00 0.00 48 LEU A C 2
ATOM 2706 O O . LEU A 1 48 ? 8.432 2.500 -5.712 1.00 0.00 48 LEU A O 2
ATOM 2722 N N . GLU A 1 49 ? 9.233 0.816 -6.966 1.00 0.00 49 GLU A N 2
ATOM 2723 C CA . GLU A 1 49 ? 8.544 1.242 -8.174 1.00 0.00 49 GLU A CA 2
ATOM 2724 C C . GLU A 1 49 ? 7.174 0.571 -8.248 1.00 0.00 49 GLU A C 2
ATOM 2725 O O . GLU A 1 49 ? 6.194 1.177 -8.668 1.00 0.00 49 GLU A O 2
ATOM 2737 N N . TRP A 1 50 ? 7.129 -0.684 -7.812 1.00 0.00 50 TRP A N 2
ATOM 2738 C CA . TRP A 1 50 ? 5.902 -1.478 -7.809 1.00 0.00 50 TRP A CA 2
ATOM 2739 C C . TRP A 1 50 ? 4.884 -0.915 -6.816 1.00 0.00 50 TRP A C 2
ATOM 2740 O O . TRP A 1 50 ? 3.670 -1.058 -7.000 1.00 0.00 50 TRP A O 2
ATOM 2761 N N . LEU A 1 51 ? 5.395 -0.282 -5.765 1.00 0.00 51 LEU A N 2
ATOM 2762 C CA . LEU A 1 51 ? 4.564 0.318 -4.729 1.00 0.00 51 LEU A CA 2
ATOM 2763 C C . LEU A 1 51 ? 3.568 1.300 -5.339 1.00 0.00 51 LEU A C 2
ATOM 2764 O O . LEU A 1 51 ? 2.414 1.381 -4.915 1.00 0.00 51 LEU A O 2
ATOM 2780 N N . GLN A 1 52 ? 4.014 2.029 -6.353 1.00 0.00 52 GLN A N 2
ATOM 2781 C CA . GLN A 1 52 ? 3.143 2.939 -7.078 1.00 0.00 52 GLN A CA 2
ATOM 2782 C C . GLN A 1 52 ? 2.779 2.348 -8.432 1.00 0.00 52 GLN A C 2
ATOM 2783 O O . GLN A 1 52 ? 3.312 1.311 -8.822 1.00 0.00 52 GLN A O 2
ATOM 2797 N N . TRP A 1 53 ? 1.871 3.026 -9.134 1.00 0.00 53 TRP A N 2
ATOM 2798 C CA . TRP A 1 53 ? 1.366 2.592 -10.442 1.00 0.00 53 TRP A CA 2
ATOM 2799 C C . TRP A 1 53 ? 0.556 1.296 -10.346 1.00 0.00 53 TRP A C 2
ATOM 2800 O O . TRP A 1 53 ? -0.577 1.236 -10.818 1.00 0.00 53 TRP A O 2
ATOM 2821 N N . VAL A 1 54 ? 1.127 0.264 -9.740 1.00 0.00 54 VAL A N 2
ATOM 2822 C CA . VAL A 1 54 ? 0.437 -1.005 -9.620 1.00 0.00 54 VAL A CA 2
ATOM 2823 C C . VAL A 1 54 ? -0.246 -1.149 -8.267 1.00 0.00 54 VAL A C 2
ATOM 2824 O O . VAL A 1 54 ? -1.459 -1.028 -8.186 1.00 0.00 54 VAL A O 2
ATOM 2837 N N . LEU A 1 55 ? 0.535 -1.376 -7.206 1.00 0.00 55 LEU A N 2
ATOM 2838 C CA . LEU A 1 55 ? -0.024 -1.761 -5.904 1.00 0.00 55 LEU A CA 2
ATOM 2839 C C . LEU A 1 55 ? -1.163 -0.849 -5.452 1.00 0.00 55 LEU A C 2
ATOM 2840 O O . LEU A 1 55 ? -2.317 -1.278 -5.400 1.00 0.00 55 LEU A O 2
ATOM 2856 N N . ILE A 1 56 ? -0.840 0.395 -5.121 1.00 0.00 56 ILE A N 2
ATOM 2857 C CA . ILE A 1 56 ? -1.838 1.323 -4.596 1.00 0.00 56 ILE A CA 2
ATOM 2858 C C . ILE A 1 56 ? -3.035 1.484 -5.554 1.00 0.00 56 ILE A C 2
ATOM 2859 O O . ILE A 1 56 ? -4.174 1.254 -5.146 1.00 0.00 56 ILE A O 2
ATOM 2875 N N . PRO A 1 57 ? -2.819 1.852 -6.839 1.00 0.00 57 PRO A N 2
ATOM 2876 C CA . PRO A 1 57 ? -3.923 2.031 -7.796 1.00 0.00 57 PRO A CA 2
ATOM 2877 C C . PRO A 1 57 ? -4.735 0.753 -8.028 1.00 0.00 57 PRO A C 2
ATOM 2878 O O . PRO A 1 57 ? -5.958 0.809 -8.137 1.00 0.00 57 PRO A O 2
ATOM 2889 N N . ARG A 1 58 ? -4.066 -0.394 -8.080 1.00 0.00 58 ARG A N 2
ATOM 2890 C CA . ARG A 1 58 ? -4.749 -1.661 -8.330 1.00 0.00 58 ARG A CA 2
ATOM 2891 C C . ARG A 1 58 ? -5.572 -2.075 -7.110 1.00 0.00 58 ARG A C 2
ATOM 2892 O O . ARG A 1 58 ? -6.630 -2.692 -7.237 1.00 0.00 58 ARG A O 2
ATOM 2913 N N . MET A 1 59 ? -5.081 -1.729 -5.924 1.00 0.00 59 MET A N 2
ATOM 2914 C CA . MET A 1 59 ? -5.824 -1.973 -4.690 1.00 0.00 59 MET A CA 2
ATOM 2915 C C . MET A 1 59 ? -7.003 -1.016 -4.582 1.00 0.00 59 MET A C 2
ATOM 2916 O O . MET A 1 59 ? -8.018 -1.333 -3.959 1.00 0.00 59 MET A O 2
ATOM 2930 N N . HIS A 1 60 ? -6.869 0.157 -5.201 1.00 0.00 60 HIS A N 2
ATOM 2931 C CA . HIS A 1 60 ? -7.984 1.091 -5.311 1.00 0.00 60 HIS A CA 2
ATOM 2932 C C . HIS A 1 60 ? -9.158 0.412 -6.008 1.00 0.00 60 HIS A C 2
ATOM 2933 O O . HIS A 1 60 ? -10.314 0.613 -5.631 1.00 0.00 60 HIS A O 2
ATOM 2948 N N . ASP A 1 61 ? -8.848 -0.409 -7.013 1.00 0.00 61 ASP A N 2
ATOM 2949 C CA . ASP A 1 61 ? -9.866 -1.164 -7.738 1.00 0.00 61 ASP A CA 2
ATOM 2950 C C . ASP A 1 61 ? -10.555 -2.153 -6.810 1.00 0.00 61 ASP A C 2
ATOM 2951 O O . ASP A 1 61 ? -11.773 -2.138 -6.679 1.00 0.00 61 ASP A O 2
ATOM 2960 N N . LEU A 1 62 ? -9.756 -2.998 -6.160 1.00 0.00 62 LEU A N 2
ATOM 2961 C CA . LEU A 1 62 ? -10.264 -4.034 -5.255 1.00 0.00 62 LEU A CA 2
ATOM 2962 C C . LEU A 1 62 ? -11.272 -3.460 -4.259 1.00 0.00 62 LEU A C 2
ATOM 2963 O O . LEU A 1 62 ? -12.337 -4.036 -4.026 1.00 0.00 62 LEU A O 2
ATOM 2979 N N . LEU A 1 63 ? -10.929 -2.315 -3.689 1.00 0.00 63 LEU A N 2
ATOM 2980 C CA . LEU A 1 63 ? -11.766 -1.667 -2.688 1.00 0.00 63 LEU A CA 2
ATOM 2981 C C . LEU A 1 63 ? -13.038 -1.089 -3.297 1.00 0.00 63 LEU A C 2
ATOM 2982 O O . LEU A 1 63 ? -14.136 -1.321 -2.789 1.00 0.00 63 LEU A O 2
ATOM 2998 N N . ASP A 1 64 ? -12.883 -0.347 -4.388 1.00 0.00 64 ASP A N 2
ATOM 2999 C CA . ASP A 1 64 ? -14.008 0.362 -4.997 1.00 0.00 64 ASP A CA 2
ATOM 3000 C C . ASP A 1 64 ? -14.946 -0.609 -5.712 1.00 0.00 64 ASP A C 2
ATOM 3001 O O . ASP A 1 64 ? -16.141 -0.352 -5.844 1.00 0.00 64 ASP A O 2
ATOM 3010 N N . ASN A 1 65 ? -14.395 -1.737 -6.156 1.00 0.00 65 ASN A N 2
ATOM 3011 C CA . ASN A 1 65 ? -15.194 -2.793 -6.782 1.00 0.00 65 ASN A CA 2
ATOM 3012 C C . ASN A 1 65 ? -15.974 -3.559 -5.724 1.00 0.00 65 ASN A C 2
ATOM 3013 O O . ASN A 1 65 ? -16.758 -4.453 -6.042 1.00 0.00 65 ASN A O 2
ATOM 3024 N N . LYS A 1 66 ? -15.731 -3.200 -4.461 1.00 0.00 66 LYS A N 2
ATOM 3025 C CA . LYS A 1 66 ? -16.482 -3.728 -3.322 1.00 0.00 66 LYS A CA 2
ATOM 3026 C C . LYS A 1 66 ? -16.227 -5.222 -3.123 1.00 0.00 66 LYS A C 2
ATOM 3027 O O . LYS A 1 66 ? -17.057 -5.934 -2.561 1.00 0.00 66 LYS A O 2
ATOM 3046 N N . GLN A 1 67 ? -15.060 -5.683 -3.552 1.00 0.00 67 GLN A N 2
ATOM 3047 C CA . GLN A 1 67 ? -14.707 -7.089 -3.415 1.00 0.00 67 GLN A CA 2
ATOM 3048 C C . GLN A 1 67 ? -14.094 -7.355 -2.044 1.00 0.00 67 GLN A C 2
ATOM 3049 O O . GLN A 1 67 ? -13.580 -6.433 -1.402 1.00 0.00 67 GLN A O 2
ATOM 3063 N N . PRO A 1 68 ? -14.168 -8.609 -1.564 1.00 0.00 68 PRO A N 2
ATOM 3064 C CA . PRO A 1 68 ? -13.576 -9.005 -0.279 1.00 0.00 68 PRO A CA 2
ATOM 3065 C C . PRO A 1 68 ? -12.074 -8.745 -0.234 1.00 0.00 68 PRO A C 2
ATOM 3066 O O . PRO A 1 68 ? -11.398 -8.760 -1.265 1.00 0.00 68 PRO A O 2
ATOM 3077 N N . LEU A 1 69 ? -11.557 -8.514 0.959 1.00 0.00 69 LEU A N 2
ATOM 3078 C CA . LEU A 1 69 ? -10.156 -8.180 1.129 1.00 0.00 69 LEU A CA 2
ATOM 3079 C C . LEU A 1 69 ? -9.365 -9.406 1.561 1.00 0.00 69 LEU A C 2
ATOM 3080 O O . LEU A 1 69 ? -9.827 -10.193 2.389 1.00 0.00 69 LEU A O 2
ATOM 3096 N N . PRO A 1 70 ? -8.171 -9.594 0.988 1.00 0.00 70 PRO A N 2
ATOM 3097 C CA . PRO A 1 70 ? -7.295 -10.704 1.346 1.00 0.00 70 PRO A CA 2
ATOM 3098 C C . PRO A 1 70 ? -6.635 -10.479 2.706 1.00 0.00 70 PRO A C 2
ATOM 3099 O O . PRO A 1 70 ? -5.702 -9.683 2.834 1.00 0.00 70 PRO A O 2
ATOM 3110 N N . GLY A 1 71 ? -7.133 -11.175 3.720 1.00 0.00 71 GLY A N 2
ATOM 3111 C CA . GLY A 1 71 ? -6.661 -10.966 5.078 1.00 0.00 71 GLY A CA 2
ATOM 3112 C C . GLY A 1 71 ? -5.205 -11.338 5.266 1.00 0.00 71 GLY A C 2
ATOM 3113 O O . GLY A 1 71 ? -4.514 -10.769 6.109 1.00 0.00 71 GLY A O 2
ATOM 3117 N N . ALA A 1 72 ? -4.732 -12.280 4.464 1.00 0.00 72 ALA A N 2
ATOM 3118 C CA . ALA A 1 72 ? -3.364 -12.767 4.582 1.00 0.00 72 ALA A CA 2
ATOM 3119 C C . ALA A 1 72 ? -2.406 -11.955 3.719 1.00 0.00 72 ALA A C 2
ATOM 3120 O O . ALA A 1 72 ? -1.306 -12.405 3.397 1.00 0.00 72 ALA A O 2
ATOM 3127 N N . PHE A 1 73 ? -2.822 -10.754 3.358 1.00 0.00 73 PHE A N 2
ATOM 3128 C CA . PHE A 1 73 ? -1.992 -9.873 2.558 1.00 0.00 73 PHE A CA 2
ATOM 3129 C C . PHE A 1 73 ? -1.211 -8.930 3.462 1.00 0.00 73 PHE A C 2
ATOM 3130 O O . PHE A 1 73 ? -1.797 -8.191 4.255 1.00 0.00 73 PHE A O 2
ATOM 3147 N N . ALA A 1 74 ? 0.109 -8.978 3.353 1.00 0.00 74 ALA A N 2
ATOM 3148 C CA . ALA A 1 74 ? 0.979 -8.112 4.133 1.00 0.00 74 ALA A CA 2
ATOM 3149 C C . ALA A 1 74 ? 2.239 -7.784 3.343 1.00 0.00 74 ALA A C 2
ATOM 3150 O O . ALA A 1 74 ? 2.978 -8.685 2.936 1.00 0.00 74 ALA A O 2
ATOM 3157 N N . VAL A 1 75 ? 2.476 -6.500 3.119 1.00 0.00 75 VAL A N 2
ATOM 3158 C CA . VAL A 1 75 ? 3.614 -6.066 2.322 1.00 0.00 75 VAL A CA 2
ATOM 3159 C C . VAL A 1 75 ? 4.800 -5.663 3.192 1.00 0.00 75 VAL A C 2
ATOM 3160 O O . VAL A 1 75 ? 5.952 -5.832 2.783 1.00 0.00 75 VAL A O 2
ATOM 3173 N N . ALA A 1 76 ? 4.528 -5.151 4.392 1.00 0.00 76 ALA A N 2
ATOM 3174 C CA . ALA A 1 76 ? 5.593 -4.692 5.286 1.00 0.00 76 ALA A CA 2
ATOM 3175 C C . ALA A 1 76 ? 6.627 -5.794 5.560 1.00 0.00 76 ALA A C 2
ATOM 3176 O O . ALA A 1 76 ? 7.824 -5.546 5.432 1.00 0.00 76 ALA A O 2
ATOM 3183 N N . PRO A 1 77 ? 6.195 -7.030 5.925 1.00 0.00 77 PRO A N 2
ATOM 3184 C CA . PRO A 1 77 ? 7.117 -8.155 6.156 1.00 0.00 77 PRO A CA 2
ATOM 3185 C C . PRO A 1 77 ? 8.071 -8.398 4.983 1.00 0.00 77 PRO A C 2
ATOM 3186 O O . PRO A 1 77 ? 9.205 -8.840 5.177 1.00 0.00 77 PRO A O 2
ATOM 3197 N N . TYR A 1 78 ? 7.618 -8.110 3.767 1.00 0.00 78 TYR A N 2
ATOM 3198 C CA . TYR A 1 78 ? 8.464 -8.275 2.591 1.00 0.00 78 TYR A CA 2
ATOM 3199 C C . TYR A 1 78 ? 9.397 -7.081 2.437 1.00 0.00 78 TYR A C 2
ATOM 3200 O O . TYR A 1 78 ? 10.564 -7.238 2.080 1.00 0.00 78 TYR A O 2
ATOM 3218 N N . TYR A 1 79 ? 8.885 -5.891 2.717 1.00 0.00 79 TYR A N 2
ATOM 3219 C CA . TYR A 1 79 ? 9.677 -4.675 2.596 1.00 0.00 79 TYR A CA 2
ATOM 3220 C C . TYR A 1 79 ? 10.788 -4.630 3.638 1.00 0.00 79 TYR A C 2
ATOM 3221 O O . TYR A 1 79 ? 11.754 -3.888 3.484 1.00 0.00 79 TYR A O 2
ATOM 3239 N N . GLU A 1 80 ? 10.661 -5.434 4.686 1.00 0.00 80 GLU A N 2
ATOM 3240 C CA . GLU A 1 80 ? 11.739 -5.582 5.657 1.00 0.00 80 GLU A CA 2
ATOM 3241 C C . GLU A 1 80 ? 12.959 -6.215 4.990 1.00 0.00 80 GLU A C 2
ATOM 3242 O O . GLU A 1 80 ? 14.096 -5.984 5.392 1.00 0.00 80 GLU A O 2
ATOM 3254 N N . MET A 1 81 ? 12.705 -7.012 3.962 1.00 0.00 81 MET A N 2
ATOM 3255 C CA . MET A 1 81 ? 13.771 -7.628 3.185 1.00 0.00 81 MET A CA 2
ATOM 3256 C C . MET A 1 81 ? 14.114 -6.765 1.980 1.00 0.00 81 MET A C 2
ATOM 3257 O O . MET A 1 81 ? 15.282 -6.617 1.614 1.00 0.00 81 MET A O 2
ATOM 3271 N N . ALA A 1 82 ? 13.080 -6.206 1.361 1.00 0.00 82 ALA A N 2
ATOM 3272 C CA . ALA A 1 82 ? 13.246 -5.370 0.181 1.00 0.00 82 ALA A CA 2
ATOM 3273 C C . ALA A 1 82 ? 14.055 -4.120 0.503 1.00 0.00 82 ALA A C 2
ATOM 3274 O O . ALA A 1 82 ? 14.902 -3.699 -0.285 1.00 0.00 82 ALA A O 2
ATOM 3281 N N . LEU A 1 83 ? 13.793 -3.537 1.663 1.00 0.00 83 LEU A N 2
ATOM 3282 C CA . LEU A 1 83 ? 14.551 -2.387 2.129 1.00 0.00 83 LEU A CA 2
ATOM 3283 C C . LEU A 1 83 ? 15.753 -2.868 2.931 1.00 0.00 83 LEU A C 2
ATOM 3284 O O . LEU A 1 83 ? 15.621 -3.726 3.807 1.00 0.00 83 LEU A O 2
ATOM 3300 N N . ALA A 1 84 ? 16.919 -2.322 2.629 1.00 0.00 84 ALA A N 2
ATOM 3301 C CA . ALA A 1 84 ? 18.163 -2.793 3.222 1.00 0.00 84 ALA A CA 2
ATOM 3302 C C . ALA A 1 84 ? 18.477 -2.077 4.528 1.00 0.00 84 ALA A C 2
ATOM 3303 O O . ALA A 1 84 ? 17.670 -1.299 5.034 1.00 0.00 84 ALA A O 2
ATOM 3310 N N . THR A 1 85 ? 19.661 -2.354 5.063 1.00 0.00 85 THR A N 2
ATOM 3311 C CA . THR A 1 85 ? 20.111 -1.770 6.316 1.00 0.00 85 THR A CA 2
ATOM 3312 C C . THR A 1 85 ? 20.573 -0.330 6.112 1.00 0.00 85 THR A C 2
ATOM 3313 O O . THR A 1 85 ? 20.942 0.367 7.062 1.00 0.00 85 THR A O 2
ATOM 3324 N N . ASP A 1 86 ? 20.557 0.099 4.861 1.00 0.00 86 ASP A N 2
ATOM 3325 C CA . ASP A 1 86 ? 20.936 1.452 4.493 1.00 0.00 86 ASP A CA 2
ATOM 3326 C C . ASP A 1 86 ? 19.690 2.241 4.104 1.00 0.00 86 ASP A C 2
ATOM 3327 O O . ASP A 1 86 ? 18.659 1.647 3.788 1.00 0.00 86 ASP A O 2
ATOM 3336 N N . HIS A 1 87 ? 19.794 3.568 4.148 1.00 0.00 87 HIS A N 2
ATOM 3337 C CA . HIS A 1 87 ? 18.684 4.468 3.816 1.00 0.00 87 HIS A CA 2
ATOM 3338 C C . HIS A 1 87 ? 17.628 4.454 4.927 1.00 0.00 87 HIS A C 2
ATOM 3339 O O . HIS A 1 87 ? 16.668 3.682 4.881 1.00 0.00 87 HIS A O 2
ATOM 3354 N N . PRO A 1 88 ? 17.799 5.326 5.939 1.00 0.00 88 PRO A N 2
ATOM 3355 C CA . PRO A 1 88 ? 16.937 5.369 7.139 1.00 0.00 88 PRO A CA 2
ATOM 3356 C C . PRO A 1 88 ? 15.481 5.724 6.834 1.00 0.00 88 PRO A C 2
ATOM 3357 O O . PRO A 1 88 ? 14.595 5.533 7.668 1.00 0.00 88 PRO A O 2
ATOM 3368 N N . GLN A 1 89 ? 15.236 6.221 5.629 1.00 0.00 89 GLN A N 2
ATOM 3369 C CA . GLN A 1 89 ? 13.889 6.602 5.211 1.00 0.00 89 GLN A CA 2
ATOM 3370 C C . GLN A 1 89 ? 12.990 5.374 5.056 1.00 0.00 89 GLN A C 2
ATOM 3371 O O . GLN A 1 89 ? 11.791 5.499 4.810 1.00 0.00 89 GLN A O 2
ATOM 3385 N N . ARG A 1 90 ? 13.579 4.191 5.205 1.00 0.00 90 ARG A N 2
ATOM 3386 C CA . ARG A 1 90 ? 12.837 2.940 5.108 1.00 0.00 90 ARG A CA 2
ATOM 3387 C C . ARG A 1 90 ? 11.747 2.866 6.181 1.00 0.00 90 ARG A C 2
ATOM 3388 O O . ARG A 1 90 ? 10.680 2.291 5.956 1.00 0.00 90 ARG A O 2
ATOM 3409 N N . ALA A 1 91 ? 12.017 3.475 7.335 1.00 0.00 91 ALA A N 2
ATOM 3410 C CA . ALA A 1 91 ? 11.109 3.418 8.476 1.00 0.00 91 ALA A CA 2
ATOM 3411 C C . ALA A 1 91 ? 9.781 4.103 8.170 1.00 0.00 91 ALA A C 2
ATOM 3412 O O . ALA A 1 91 ? 8.740 3.734 8.717 1.00 0.00 91 ALA A O 2
ATOM 3419 N N . LEU A 1 92 ? 9.827 5.096 7.291 1.00 0.00 92 LEU A N 2
ATOM 3420 C CA . LEU A 1 92 ? 8.636 5.838 6.906 1.00 0.00 92 LEU A CA 2
ATOM 3421 C C . LEU A 1 92 ? 7.669 4.923 6.170 1.00 0.00 92 LEU A C 2
ATOM 3422 O O . LEU A 1 92 ? 6.495 4.805 6.529 1.00 0.00 92 LEU A O 2
ATOM 3438 N N . ILE A 1 93 ? 8.192 4.256 5.151 1.00 0.00 93 ILE A N 2
ATOM 3439 C CA . ILE A 1 93 ? 7.400 3.363 4.325 1.00 0.00 93 ILE A CA 2
ATOM 3440 C C . ILE A 1 93 ? 6.889 2.182 5.148 1.00 0.00 93 ILE A C 2
ATOM 3441 O O . ILE A 1 93 ? 5.714 1.828 5.074 1.00 0.00 93 ILE A O 2
ATOM 3457 N N . LEU A 1 94 ? 7.778 1.598 5.949 1.00 0.00 94 LEU A N 2
ATOM 3458 C CA . LEU A 1 94 ? 7.436 0.436 6.765 1.00 0.00 94 LEU A CA 2
ATOM 3459 C C . LEU A 1 94 ? 6.258 0.723 7.693 1.00 0.00 94 LEU A C 2
ATOM 3460 O O . LEU A 1 94 ? 5.294 -0.037 7.723 1.00 0.00 94 LEU A O 2
ATOM 3476 N N . ALA A 1 95 ? 6.333 1.827 8.430 1.00 0.00 95 ALA A N 2
ATOM 3477 C CA . ALA A 1 95 ? 5.287 2.182 9.387 1.00 0.00 95 ALA A CA 2
ATOM 3478 C C . ALA A 1 95 ? 3.936 2.352 8.697 1.00 0.00 95 ALA A C 2
ATOM 3479 O O . ALA A 1 95 ? 2.905 1.878 9.189 1.00 0.00 95 ALA A O 2
ATOM 3486 N N . GLU A 1 96 ? 3.948 3.014 7.548 1.00 0.00 96 GLU A N 2
ATOM 3487 C CA . GLU A 1 96 ? 2.723 3.254 6.796 1.00 0.00 96 GLU A CA 2
ATOM 3488 C C . GLU A 1 96 ? 2.156 1.932 6.279 1.00 0.00 96 GLU A C 2
ATOM 3489 O O . GLU A 1 96 ? 0.942 1.723 6.269 1.00 0.00 96 GLU A O 2
ATOM 3501 N N . LEU A 1 97 ? 3.047 1.033 5.868 1.00 0.00 97 LEU A N 2
ATOM 3502 C CA . LEU A 1 97 ? 2.644 -0.279 5.380 1.00 0.00 97 LEU A CA 2
ATOM 3503 C C . LEU A 1 97 ? 2.054 -1.122 6.504 1.00 0.00 97 LEU A C 2
ATOM 3504 O O . LEU A 1 97 ? 1.084 -1.845 6.297 1.00 0.00 97 LEU A O 2
ATOM 3520 N N . GLU A 1 98 ? 2.637 -1.015 7.695 1.00 0.00 98 GLU A N 2
ATOM 3521 C CA . GLU A 1 98 ? 2.135 -1.739 8.859 1.00 0.00 98 GLU A CA 2
ATOM 3522 C C . GLU A 1 98 ? 0.682 -1.375 9.134 1.00 0.00 98 GLU A C 2
ATOM 3523 O O . GLU A 1 98 ? -0.122 -2.232 9.505 1.00 0.00 98 GLU A O 2
ATOM 3535 N N . LYS A 1 99 ? 0.348 -0.104 8.952 1.00 0.00 99 LYS A N 2
ATOM 3536 C CA . LYS A 1 99 ? -1.032 0.347 9.092 1.00 0.00 99 LYS A CA 2
ATOM 3537 C C . LYS A 1 99 ? -1.923 -0.280 8.025 1.00 0.00 99 LYS A C 2
ATOM 3538 O O . LYS A 1 99 ? -3.053 -0.678 8.304 1.00 0.00 99 LYS A O 2
ATOM 3557 N N . LEU A 1 100 ? -1.397 -0.375 6.811 1.00 0.00 100 LEU A N 2
ATOM 3558 C CA . LEU A 1 100 ? -2.129 -0.959 5.692 1.00 0.00 100 LEU A CA 2
ATOM 3559 C C . LEU A 1 100 ? -2.387 -2.446 5.930 1.00 0.00 100 LEU A C 2
ATOM 3560 O O . LEU A 1 100 ? -3.534 -2.906 5.891 1.00 0.00 100 LEU A O 2
ATOM 3576 N N . ASP A 1 101 ? -1.316 -3.187 6.196 1.00 0.00 101 ASP A N 2
ATOM 3577 C CA . ASP A 1 101 ? -1.405 -4.628 6.437 1.00 0.00 101 ASP A CA 2
ATOM 3578 C C . ASP A 1 101 ? -2.352 -4.923 7.595 1.00 0.00 101 ASP A C 2
ATOM 3579 O O . ASP A 1 101 ? -3.075 -5.919 7.583 1.00 0.00 101 ASP A O 2
ATOM 3588 N N . ALA A 1 102 ? -2.349 -4.043 8.591 1.00 0.00 102 ALA A N 2
ATOM 3589 C CA . ALA A 1 102 ? -3.222 -4.191 9.746 1.00 0.00 102 ALA A CA 2
ATOM 3590 C C . ALA A 1 102 ? -4.688 -4.098 9.336 1.00 0.00 102 ALA A C 2
ATOM 3591 O O . ALA A 1 102 ? -5.544 -4.751 9.926 1.00 0.00 102 ALA A O 2
ATOM 3598 N N . LEU A 1 103 ? -4.968 -3.301 8.312 1.00 0.00 103 LEU A N 2
ATOM 3599 C CA . LEU A 1 103 ? -6.335 -3.113 7.841 1.00 0.00 103 LEU A CA 2
ATOM 3600 C C . LEU A 1 103 ? -6.816 -4.331 7.066 1.00 0.00 103 LEU A C 2
ATOM 3601 O O . LEU A 1 103 ? -8.012 -4.611 7.020 1.00 0.00 103 LEU A O 2
ATOM 3617 N N . PHE A 1 104 ? -5.884 -5.046 6.448 1.00 0.00 104 PHE A N 2
ATOM 3618 C CA . PHE A 1 104 ? -6.219 -6.296 5.769 1.00 0.00 104 PHE A CA 2
ATOM 3619 C C . PHE A 1 104 ? -6.605 -7.370 6.779 1.00 0.00 104 PHE A C 2
ATOM 3620 O O . PHE A 1 104 ? -7.395 -8.264 6.477 1.00 0.00 104 PHE A O 2
ATOM 3637 N N . ALA A 1 105 ? -6.051 -7.274 7.980 1.00 0.00 105 ALA A N 2
ATOM 3638 C CA . ALA A 1 105 ? -6.364 -8.225 9.040 1.00 0.00 105 ALA A CA 2
ATOM 3639 C C . ALA A 1 105 ? -7.598 -7.783 9.822 1.00 0.00 105 ALA A C 2
ATOM 3640 O O . ALA A 1 105 ? -8.429 -8.606 10.213 1.00 0.00 105 ALA A O 2
ATOM 3647 N N . ASP A 1 106 ? -7.710 -6.483 10.053 1.00 0.00 106 ASP A N 2
ATOM 3648 C CA . ASP A 1 106 ? -8.848 -5.934 10.780 1.00 0.00 106 ASP A CA 2
ATOM 3649 C C . ASP A 1 106 ? -9.942 -5.511 9.810 1.00 0.00 106 ASP A C 2
ATOM 3650 O O . ASP A 1 106 ? -10.015 -4.355 9.390 1.00 0.00 106 ASP A O 2
ATOM 3659 N N . ASP A 1 107 ? -10.783 -6.466 9.445 1.00 0.00 107 ASP A N 2
ATOM 3660 C CA . ASP A 1 107 ? -11.884 -6.218 8.521 1.00 0.00 107 ASP A CA 2
ATOM 3661 C C . ASP A 1 107 ? -13.128 -5.781 9.275 1.00 0.00 107 ASP A C 2
ATOM 3662 O O . ASP A 1 107 ? -14.240 -5.807 8.745 1.00 0.00 107 ASP A O 2
ATOM 3671 N N . ALA A 1 108 ? -12.921 -5.341 10.496 1.00 0.00 108 ALA A N 2
ATOM 3672 C CA . ALA A 1 108 ? -14.017 -4.980 11.372 1.00 0.00 108 ALA A CA 2
ATOM 3673 C C . ALA A 1 108 ? -14.514 -3.571 11.082 1.00 0.00 108 ALA A C 2
ATOM 3674 O O . ALA A 1 108 ? -13.919 -2.585 11.519 1.00 0.00 108 ALA A O 2
ATOM 3681 N N . SER A 1 109 ? -15.594 -3.479 10.316 1.00 0.00 109 SER A N 2
ATOM 3682 C CA . SER A 1 109 ? -16.241 -2.203 10.075 1.00 0.00 109 SER A CA 2
ATOM 3683 C C . SER A 1 109 ? -16.908 -1.722 11.360 1.00 0.00 109 SER A C 2
ATOM 3684 O O . SER A 1 109 ? -18.009 -2.160 11.706 1.00 0.00 109 SER A O 2
ATOM 3692 N N . LEU A 1 110 ? -16.218 -0.859 12.086 1.00 0.00 110 LEU A N 2
ATOM 3693 C CA . LEU A 1 110 ? -16.685 -0.405 13.381 1.00 0.00 110 LEU A CA 2
ATOM 3694 C C . LEU A 1 110 ? -17.674 0.745 13.241 1.00 0.00 110 LEU A C 2
ATOM 3695 O O . LEU A 1 110 ? -17.330 1.827 12.763 1.00 0.00 110 LEU A O 2
ATOM 3711 N N . GLU A 1 111 ? -18.905 0.492 13.649 1.00 0.00 111 GLU A N 2
ATOM 3712 C CA . GLU A 1 111 ? -19.923 1.522 13.684 1.00 0.00 111 GLU A CA 2
ATOM 3713 C C . GLU A 1 111 ? -19.744 2.381 14.928 1.00 0.00 111 GLU A C 2
ATOM 3714 O O . GLU A 1 111 ? -19.039 1.996 15.862 1.00 0.00 111 GLU A O 2
ATOM 3726 N N . HIS A 1 112 ? -20.391 3.533 14.950 1.00 0.00 112 HIS A N 2
ATOM 3727 C CA . HIS A 1 112 ? -20.280 4.436 16.086 1.00 0.00 112 HIS A CA 2
ATOM 3728 C C . HIS A 1 112 ? -21.184 3.968 17.216 1.00 0.00 112 HIS A C 2
ATOM 3729 O O . HIS A 1 112 ? -20.881 4.172 18.393 1.00 0.00 112 HIS A O 2
ATOM 3744 N N . HIS A 1 113 ? -22.304 3.352 16.836 1.00 0.00 113 HIS A N 2
ATOM 3745 C CA . HIS A 1 113 ? -23.269 2.760 17.775 1.00 0.00 113 HIS A CA 2
ATOM 3746 C C . HIS A 1 113 ? -24.052 3.821 18.542 1.00 0.00 113 HIS A C 2
ATOM 3747 O O . HIS A 1 113 ? -25.106 3.533 19.109 1.00 0.00 113 HIS A O 2
ATOM 3762 N N . HIS A 1 114 ? -23.540 5.040 18.564 1.00 0.00 114 HIS A N 2
ATOM 3763 C CA . HIS A 1 114 ? -24.282 6.155 19.118 1.00 0.00 114 HIS A CA 2
ATOM 3764 C C . HIS A 1 114 ? -25.231 6.672 18.052 1.00 0.00 114 HIS A C 2
ATOM 3765 O O . HIS A 1 114 ? -24.797 7.071 16.973 1.00 0.00 114 HIS A O 2
ATOM 3780 N N . HIS A 1 115 ? -26.519 6.637 18.343 1.00 0.00 115 HIS A N 2
ATOM 3781 C CA . HIS A 1 115 ? -27.521 7.009 17.359 1.00 0.00 115 HIS A CA 2
ATOM 3782 C C . HIS A 1 115 ? -27.523 8.507 17.126 1.00 0.00 115 HIS A C 2
ATOM 3783 O O . HIS A 1 115 ? -27.614 9.297 18.066 1.00 0.00 115 HIS A O 2
ATOM 3798 N N . HIS A 1 116 ? -27.403 8.886 15.865 1.00 0.00 116 HIS A N 2
ATOM 3799 C CA . HIS A 1 116 ? -27.452 10.281 15.479 1.00 0.00 116 HIS A CA 2
ATOM 3800 C C . HIS A 1 116 ? -28.869 10.796 15.671 1.00 0.00 116 HIS A C 2
ATOM 3801 O O . HIS A 1 116 ? -29.074 11.899 16.178 1.00 0.00 116 HIS A O 2
ATOM 3816 N N . HIS A 1 117 ? -29.826 9.967 15.258 1.00 0.00 117 HIS A N 2
ATOM 3817 C CA . HIS A 1 117 ? -31.261 10.204 15.444 1.00 0.00 117 HIS A CA 2
ATOM 3818 C C . HIS A 1 117 ? -32.043 9.148 14.682 1.00 0.00 117 HIS A C 2
ATOM 3819 O O . HIS A 1 117 ? -32.464 8.155 15.305 1.00 0.00 117 HIS A O 2
ATOM 3835 N N . MET A 1 1 ? -16.873 -4.359 5.899 1.00 0.00 1 MET A N 3
ATOM 3836 C CA . MET A 1 1 ? -17.166 -3.369 4.835 1.00 0.00 1 MET A CA 3
ATOM 3837 C C . MET A 1 1 ? -16.540 -2.016 5.155 1.00 0.00 1 MET A C 3
ATOM 3838 O O . MET A 1 1 ? -15.937 -1.385 4.287 1.00 0.00 1 MET A O 3
ATOM 3854 N N . THR A 1 2 ? -16.676 -1.589 6.406 1.00 0.00 2 THR A N 3
ATOM 3855 C CA . THR A 1 2 ? -16.229 -0.271 6.845 1.00 0.00 2 THR A CA 3
ATOM 3856 C C . THR A 1 2 ? -14.751 -0.029 6.527 1.00 0.00 2 THR A C 3
ATOM 3857 O O . THR A 1 2 ? -14.368 1.057 6.086 1.00 0.00 2 THR A O 3
ATOM 3868 N N . THR A 1 3 ? -13.932 -1.051 6.736 1.00 0.00 3 THR A N 3
ATOM 3869 C CA . THR A 1 3 ? -12.495 -0.943 6.535 1.00 0.00 3 THR A CA 3
ATOM 3870 C C . THR A 1 3 ? -12.136 -0.561 5.096 1.00 0.00 3 THR A C 3
ATOM 3871 O O . THR A 1 3 ? -11.140 0.122 4.874 1.00 0.00 3 THR A O 3
ATOM 3882 N N . HIS A 1 4 ? -12.964 -0.967 4.130 1.00 0.00 4 HIS A N 3
ATOM 3883 C CA . HIS A 1 4 ? -12.670 -0.723 2.712 1.00 0.00 4 HIS A CA 3
ATOM 3884 C C . HIS A 1 4 ? -12.437 0.759 2.443 1.00 0.00 4 HIS A C 3
ATOM 3885 O O . HIS A 1 4 ? -11.500 1.133 1.737 1.00 0.00 4 HIS A O 3
ATOM 3900 N N . ASP A 1 5 ? -13.284 1.595 3.028 1.00 0.00 5 ASP A N 3
ATOM 3901 C CA . ASP A 1 5 ? -13.201 3.033 2.822 1.00 0.00 5 ASP A CA 3
ATOM 3902 C C . ASP A 1 5 ? -11.935 3.588 3.464 1.00 0.00 5 ASP A C 3
ATOM 3903 O O . ASP A 1 5 ? -11.306 4.504 2.937 1.00 0.00 5 ASP A O 3
ATOM 3912 N N . ARG A 1 6 ? -11.550 2.999 4.588 1.00 0.00 6 ARG A N 3
ATOM 3913 C CA . ARG A 1 6 ? -10.358 3.428 5.308 1.00 0.00 6 ARG A CA 3
ATOM 3914 C C . ARG A 1 6 ? -9.101 2.985 4.565 1.00 0.00 6 ARG A C 3
ATOM 3915 O O . ARG A 1 6 ? -8.102 3.702 4.540 1.00 0.00 6 ARG A O 3
ATOM 3936 N N . VAL A 1 7 ? -9.163 1.806 3.951 1.00 0.00 7 VAL A N 3
ATOM 3937 C CA . VAL A 1 7 ? -8.065 1.306 3.128 1.00 0.00 7 VAL A CA 3
ATOM 3938 C C . VAL A 1 7 ? -7.824 2.244 1.951 1.00 0.00 7 VAL A C 3
ATOM 3939 O O . VAL A 1 7 ? -6.683 2.532 1.590 1.00 0.00 7 VAL A O 3
ATOM 3952 N N . ARG A 1 8 ? -8.915 2.736 1.373 1.00 0.00 8 ARG A N 3
ATOM 3953 C CA . ARG A 1 8 ? -8.835 3.656 0.248 1.00 0.00 8 ARG A CA 3
ATOM 3954 C C . ARG A 1 8 ? -8.100 4.925 0.659 1.00 0.00 8 ARG A C 3
ATOM 3955 O O . ARG A 1 8 ? -7.250 5.431 -0.074 1.00 0.00 8 ARG A O 3
ATOM 3976 N N . LEU A 1 9 ? -8.439 5.429 1.841 1.00 0.00 9 LEU A N 3
ATOM 3977 C CA . LEU A 1 9 ? -7.817 6.633 2.369 1.00 0.00 9 LEU A CA 3
ATOM 3978 C C . LEU A 1 9 ? -6.343 6.388 2.668 1.00 0.00 9 LEU A C 3
ATOM 3979 O O . LEU A 1 9 ? -5.502 7.254 2.435 1.00 0.00 9 LEU A O 3
ATOM 3995 N N . GLN A 1 10 ? -6.039 5.197 3.175 1.00 0.00 10 GLN A N 3
ATOM 3996 C CA . GLN A 1 10 ? -4.665 4.822 3.489 1.00 0.00 10 GLN A CA 3
ATOM 3997 C C . GLN A 1 10 ? -3.813 4.865 2.222 1.00 0.00 10 GLN A C 3
ATOM 3998 O O . GLN A 1 10 ? -2.712 5.414 2.226 1.00 0.00 10 GLN A O 3
ATOM 4012 N N . LEU A 1 11 ? -4.342 4.303 1.137 1.00 0.00 11 LEU A N 3
ATOM 4013 C CA . LEU A 1 11 ? -3.656 4.313 -0.154 1.00 0.00 11 LEU A CA 3
ATOM 4014 C C . LEU A 1 11 ? -3.323 5.737 -0.580 1.00 0.00 11 LEU A C 3
ATOM 4015 O O . LEU A 1 11 ? -2.214 6.025 -1.030 1.00 0.00 11 LEU A O 3
ATOM 4031 N N . GLN A 1 12 ? -4.291 6.623 -0.416 1.00 0.00 12 GLN A N 3
ATOM 4032 C CA . GLN A 1 12 ? -4.144 8.015 -0.817 1.00 0.00 12 GLN A CA 3
ATOM 4033 C C . GLN A 1 12 ? -3.177 8.754 0.111 1.00 0.00 12 GLN A C 3
ATOM 4034 O O . GLN A 1 12 ? -2.479 9.680 -0.313 1.00 0.00 12 GLN A O 3
ATOM 4048 N N . ALA A 1 13 ? -3.127 8.332 1.369 1.00 0.00 13 ALA A N 3
ATOM 4049 C CA . ALA A 1 13 ? -2.191 8.897 2.334 1.00 0.00 13 ALA A CA 3
ATOM 4050 C C . ALA A 1 13 ? -0.774 8.403 2.056 1.00 0.00 13 ALA A C 3
ATOM 4051 O O . ALA A 1 13 ? 0.195 9.159 2.158 1.00 0.00 13 ALA A O 3
ATOM 4058 N N . LEU A 1 14 ? -0.661 7.128 1.702 1.00 0.00 14 LEU A N 3
ATOM 4059 C CA . LEU A 1 14 ? 0.619 6.541 1.324 1.00 0.00 14 LEU A CA 3
ATOM 4060 C C . LEU A 1 14 ? 1.151 7.211 0.063 1.00 0.00 14 LEU A C 3
ATOM 4061 O O . LEU A 1 14 ? 2.349 7.468 -0.063 1.00 0.00 14 LEU A O 3
ATOM 4077 N N . GLU A 1 15 ? 0.239 7.499 -0.861 1.00 0.00 15 GLU A N 3
ATOM 4078 C CA . GLU A 1 15 ? 0.568 8.233 -2.073 1.00 0.00 15 GLU A CA 3
ATOM 4079 C C . GLU A 1 15 ? 1.208 9.572 -1.725 1.00 0.00 15 GLU A C 3
ATOM 4080 O O . GLU A 1 15 ? 2.220 9.954 -2.308 1.00 0.00 15 GLU A O 3
ATOM 4092 N N . ALA A 1 16 ? 0.624 10.265 -0.753 1.00 0.00 16 ALA A N 3
ATOM 4093 C CA . ALA A 1 16 ? 1.140 11.555 -0.314 1.00 0.00 16 ALA A CA 3
ATOM 4094 C C . ALA A 1 16 ? 2.547 11.412 0.261 1.00 0.00 16 ALA A C 3
ATOM 4095 O O . ALA A 1 16 ? 3.419 12.235 -0.009 1.00 0.00 16 ALA A O 3
ATOM 4102 N N . LEU A 1 17 ? 2.761 10.349 1.032 1.00 0.00 17 LEU A N 3
ATOM 4103 C CA . LEU A 1 17 ? 4.065 10.072 1.630 1.00 0.00 17 LEU A CA 3
ATOM 4104 C C . LEU A 1 17 ? 5.122 9.901 0.535 1.00 0.00 17 LEU A C 3
ATOM 4105 O O . LEU A 1 17 ? 6.211 10.480 0.604 1.00 0.00 17 LEU A O 3
ATOM 4121 N N . LEU A 1 18 ? 4.790 9.115 -0.482 1.00 0.00 18 LEU A N 3
ATOM 4122 C CA . LEU A 1 18 ? 5.693 8.897 -1.610 1.00 0.00 18 LEU A CA 3
ATOM 4123 C C . LEU A 1 18 ? 5.880 10.195 -2.389 1.00 0.00 18 LEU A C 3
ATOM 4124 O O . LEU A 1 18 ? 6.982 10.517 -2.832 1.00 0.00 18 LEU A O 3
ATOM 4140 N N . ARG A 1 19 ? 4.786 10.927 -2.528 1.00 0.00 19 ARG A N 3
ATOM 4141 C CA . ARG A 1 19 ? 4.773 12.227 -3.188 1.00 0.00 19 ARG A CA 3
ATOM 4142 C C . ARG A 1 19 ? 5.764 13.189 -2.532 1.00 0.00 19 ARG A C 3
ATOM 4143 O O . ARG A 1 19 ? 6.464 13.933 -3.221 1.00 0.00 19 ARG A O 3
ATOM 4164 N N . GLU A 1 20 ? 5.838 13.152 -1.204 1.00 0.00 20 GLU A N 3
ATOM 4165 C CA . GLU A 1 20 ? 6.782 13.983 -0.459 1.00 0.00 20 GLU A CA 3
ATOM 4166 C C . GLU A 1 20 ? 8.219 13.654 -0.839 1.00 0.00 20 GLU A C 3
ATOM 4167 O O . GLU A 1 20 ? 9.052 14.543 -1.009 1.00 0.00 20 GLU A O 3
ATOM 4179 N N . HIS A 1 21 ? 8.499 12.368 -0.977 1.00 0.00 21 HIS A N 3
ATOM 4180 C CA . HIS A 1 21 ? 9.867 11.904 -1.169 1.00 0.00 21 HIS A CA 3
ATOM 4181 C C . HIS A 1 21 ? 10.150 11.603 -2.638 1.00 0.00 21 HIS A C 3
ATOM 4182 O O . HIS A 1 21 ? 11.046 10.825 -2.959 1.00 0.00 21 HIS A O 3
ATOM 4197 N N . GLN A 1 22 ? 9.367 12.232 -3.517 1.00 0.00 22 GLN A N 3
ATOM 4198 C CA . GLN A 1 22 ? 9.578 12.174 -4.969 1.00 0.00 22 GLN A CA 3
ATOM 4199 C C . GLN A 1 22 ? 9.472 10.753 -5.520 1.00 0.00 22 GLN A C 3
ATOM 4200 O O . GLN A 1 22 ? 9.982 10.460 -6.601 1.00 0.00 22 GLN A O 3
ATOM 4214 N N . HIS A 1 23 ? 8.771 9.886 -4.808 1.00 0.00 23 HIS A N 3
ATOM 4215 C CA . HIS A 1 23 ? 8.622 8.503 -5.236 1.00 0.00 23 HIS A CA 3
ATOM 4216 C C . HIS A 1 23 ? 7.362 8.316 -6.068 1.00 0.00 23 HIS A C 3
ATOM 4217 O O . HIS A 1 23 ? 6.874 7.201 -6.228 1.00 0.00 23 HIS A O 3
ATOM 4232 N N . TRP A 1 24 ? 6.846 9.414 -6.602 1.00 0.00 24 TRP A N 3
ATOM 4233 C CA . TRP A 1 24 ? 5.746 9.353 -7.549 1.00 0.00 24 TRP A CA 3
ATOM 4234 C C . TRP A 1 24 ? 6.321 9.391 -8.965 1.00 0.00 24 TRP A C 3
ATOM 4235 O O . TRP A 1 24 ? 5.605 9.518 -9.959 1.00 0.00 24 TRP A O 3
ATOM 4256 N N . ARG A 1 25 ? 7.640 9.284 -9.031 1.00 0.00 25 ARG A N 3
ATOM 4257 C CA . ARG A 1 25 ? 8.359 9.248 -10.291 1.00 0.00 25 ARG A CA 3
ATOM 4258 C C . ARG A 1 25 ? 8.932 7.856 -10.516 1.00 0.00 25 ARG A C 3
ATOM 4259 O O . ARG A 1 25 ? 9.760 7.384 -9.735 1.00 0.00 25 ARG A O 3
ATOM 4280 N N . ASN A 1 26 ? 8.479 7.201 -11.569 1.00 0.00 26 ASN A N 3
ATOM 4281 C CA . ASN A 1 26 ? 8.927 5.855 -11.884 1.00 0.00 26 ASN A CA 3
ATOM 4282 C C . ASN A 1 26 ? 9.991 5.921 -12.962 1.00 0.00 26 ASN A C 3
ATOM 4283 O O . ASN A 1 26 ? 9.788 6.558 -13.998 1.00 0.00 26 ASN A O 3
ATOM 4294 N N . ASP A 1 27 ? 11.124 5.283 -12.721 1.00 0.00 27 ASP A N 3
ATOM 4295 C CA . ASP A 1 27 ? 12.222 5.312 -13.676 1.00 0.00 27 ASP A CA 3
ATOM 4296 C C . ASP A 1 27 ? 11.942 4.385 -14.849 1.00 0.00 27 ASP A C 3
ATOM 4297 O O . ASP A 1 27 ? 12.049 3.166 -14.733 1.00 0.00 27 ASP A O 3
ATOM 4306 N N . GLU A 1 28 ? 11.569 4.992 -15.970 1.00 0.00 28 GLU A N 3
ATOM 4307 C CA . GLU A 1 28 ? 11.251 4.275 -17.201 1.00 0.00 28 GLU A CA 3
ATOM 4308 C C . GLU A 1 28 ? 10.057 3.339 -17.017 1.00 0.00 28 GLU A C 3
ATOM 4309 O O . GLU A 1 28 ? 10.218 2.122 -16.913 1.00 0.00 28 GLU A O 3
ATOM 4321 N N . PRO A 1 29 ? 8.838 3.901 -16.964 1.00 0.00 29 PRO A N 3
ATOM 4322 C CA . PRO A 1 29 ? 7.610 3.112 -16.877 1.00 0.00 29 PRO A CA 3
ATOM 4323 C C . PRO A 1 29 ? 7.342 2.367 -18.179 1.00 0.00 29 PRO A C 3
ATOM 4324 O O . PRO A 1 29 ? 6.742 2.907 -19.110 1.00 0.00 29 PRO A O 3
ATOM 4335 N N . GLN A 1 30 ? 7.825 1.140 -18.250 1.00 0.00 30 GLN A N 3
ATOM 4336 C CA . GLN A 1 30 ? 7.701 0.330 -19.449 1.00 0.00 30 GLN A CA 3
ATOM 4337 C C . GLN A 1 30 ? 6.667 -0.766 -19.248 1.00 0.00 30 GLN A C 3
ATOM 4338 O O . GLN A 1 30 ? 6.504 -1.273 -18.142 1.00 0.00 30 GLN A O 3
ATOM 4352 N N . PRO A 1 31 ? 5.962 -1.166 -20.316 1.00 0.00 31 PRO A N 3
ATOM 4353 C CA . PRO A 1 31 ? 5.120 -2.363 -20.284 1.00 0.00 31 PRO A CA 3
ATOM 4354 C C . PRO A 1 31 ? 5.978 -3.596 -20.018 1.00 0.00 31 PRO A C 3
ATOM 4355 O O . PRO A 1 31 ? 5.500 -4.627 -19.549 1.00 0.00 31 PRO A O 3
ATOM 4366 N N . HIS A 1 32 ? 7.271 -3.443 -20.304 1.00 0.00 32 HIS A N 3
ATOM 4367 C CA . HIS A 1 32 ? 8.266 -4.483 -20.080 1.00 0.00 32 HIS A CA 3
ATOM 4368 C C . HIS A 1 32 ? 8.398 -4.803 -18.590 1.00 0.00 32 HIS A C 3
ATOM 4369 O O . HIS A 1 32 ? 8.852 -5.884 -18.218 1.00 0.00 32 HIS A O 3
ATOM 4384 N N . GLN A 1 33 ? 7.994 -3.859 -17.742 1.00 0.00 33 GLN A N 3
ATOM 4385 C CA . GLN A 1 33 ? 7.988 -4.077 -16.299 1.00 0.00 33 GLN A CA 3
ATOM 4386 C C . GLN A 1 33 ? 7.024 -5.201 -15.941 1.00 0.00 33 GLN A C 3
ATOM 4387 O O . GLN A 1 33 ? 7.328 -6.054 -15.110 1.00 0.00 33 GLN A O 3
ATOM 4401 N N . PHE A 1 34 ? 5.877 -5.209 -16.610 1.00 0.00 34 PHE A N 3
ATOM 4402 C CA . PHE A 1 34 ? 4.809 -6.153 -16.308 1.00 0.00 34 PHE A CA 3
ATOM 4403 C C . PHE A 1 34 ? 5.029 -7.484 -17.017 1.00 0.00 34 PHE A C 3
ATOM 4404 O O . PHE A 1 34 ? 4.250 -8.424 -16.845 1.00 0.00 34 PHE A O 3
ATOM 4421 N N . ASN A 1 35 ? 6.079 -7.559 -17.828 1.00 0.00 35 ASN A N 3
ATOM 4422 C CA . ASN A 1 35 ? 6.398 -8.790 -18.549 1.00 0.00 35 ASN A CA 3
ATOM 4423 C C . ASN A 1 35 ? 6.878 -9.841 -17.560 1.00 0.00 35 ASN A C 3
ATOM 4424 O O . ASN A 1 35 ? 6.606 -11.032 -17.718 1.00 0.00 35 ASN A O 3
ATOM 4435 N N . SER A 1 36 ? 7.575 -9.389 -16.530 1.00 0.00 36 SER A N 3
ATOM 4436 C CA . SER A 1 36 ? 7.913 -10.253 -15.419 1.00 0.00 36 SER A CA 3
ATOM 4437 C C . SER A 1 36 ? 6.698 -10.363 -14.512 1.00 0.00 36 SER A C 3
ATOM 4438 O O . SER A 1 36 ? 6.369 -9.427 -13.785 1.00 0.00 36 SER A O 3
ATOM 4446 N N . THR A 1 37 ? 6.026 -11.500 -14.571 1.00 0.00 37 THR A N 3
ATOM 4447 C CA . THR A 1 37 ? 4.758 -11.681 -13.884 1.00 0.00 37 THR A CA 3
ATOM 4448 C C . THR A 1 37 ? 4.968 -12.001 -12.397 1.00 0.00 37 THR A C 3
ATOM 4449 O O . THR A 1 37 ? 4.086 -12.542 -11.725 1.00 0.00 37 THR A O 3
ATOM 4460 N N . GLN A 1 38 ? 6.137 -11.631 -11.880 1.00 0.00 38 GLN A N 3
ATOM 4461 C CA . GLN A 1 38 ? 6.433 -11.791 -10.464 1.00 0.00 38 GLN A CA 3
ATOM 4462 C C . GLN A 1 38 ? 5.532 -10.885 -9.634 1.00 0.00 38 GLN A C 3
ATOM 4463 O O . GLN A 1 38 ? 5.146 -9.807 -10.082 1.00 0.00 38 GLN A O 3
ATOM 4477 N N . PRO A 1 39 ? 5.210 -11.301 -8.403 1.00 0.00 39 PRO A N 3
ATOM 4478 C CA . PRO A 1 39 ? 4.300 -10.561 -7.519 1.00 0.00 39 PRO A CA 3
ATOM 4479 C C . PRO A 1 39 ? 4.791 -9.152 -7.179 1.00 0.00 39 PRO A C 3
ATOM 4480 O O . PRO A 1 39 ? 4.008 -8.308 -6.761 1.00 0.00 39 PRO A O 3
ATOM 4491 N N . PHE A 1 40 ? 6.087 -8.903 -7.348 1.00 0.00 40 PHE A N 3
ATOM 4492 C CA . PHE A 1 40 ? 6.662 -7.605 -6.997 1.00 0.00 40 PHE A CA 3
ATOM 4493 C C . PHE A 1 40 ? 7.588 -7.079 -8.092 1.00 0.00 40 PHE A C 3
ATOM 4494 O O . PHE A 1 40 ? 8.338 -6.131 -7.859 1.00 0.00 40 PHE A O 3
ATOM 4511 N N . PHE A 1 41 ? 7.528 -7.693 -9.280 1.00 0.00 41 PHE A N 3
ATOM 4512 C CA . PHE A 1 41 ? 8.399 -7.311 -10.404 1.00 0.00 41 PHE A CA 3
ATOM 4513 C C . PHE A 1 41 ? 9.863 -7.267 -9.958 1.00 0.00 41 PHE A C 3
ATOM 4514 O O . PHE A 1 41 ? 10.609 -6.349 -10.296 1.00 0.00 41 PHE A O 3
ATOM 4531 N N . MET A 1 42 ? 10.261 -8.305 -9.230 1.00 0.00 42 MET A N 3
ATOM 4532 C CA . MET A 1 42 ? 11.535 -8.333 -8.509 1.00 0.00 42 MET A CA 3
ATOM 4533 C C . MET A 1 42 ? 12.747 -8.320 -9.442 1.00 0.00 42 MET A C 3
ATOM 4534 O O . MET A 1 42 ? 13.774 -7.723 -9.124 1.00 0.00 42 MET A O 3
ATOM 4548 N N . ASP A 1 43 ? 12.641 -9.002 -10.574 1.00 0.00 43 ASP A N 3
ATOM 4549 C CA . ASP A 1 43 ? 13.772 -9.133 -11.489 1.00 0.00 43 ASP A CA 3
ATOM 4550 C C . ASP A 1 43 ? 13.854 -7.950 -12.447 1.00 0.00 43 ASP A C 3
ATOM 4551 O O . ASP A 1 43 ? 14.944 -7.467 -12.756 1.00 0.00 43 ASP A O 3
ATOM 4560 N N . THR A 1 44 ? 12.700 -7.481 -12.905 1.00 0.00 44 THR A N 3
ATOM 4561 C CA . THR A 1 44 ? 12.646 -6.396 -13.872 1.00 0.00 44 THR A CA 3
ATOM 4562 C C . THR A 1 44 ? 13.221 -5.104 -13.296 1.00 0.00 44 THR A C 3
ATOM 4563 O O . THR A 1 44 ? 14.073 -4.465 -13.915 1.00 0.00 44 THR A O 3
ATOM 4574 N N . MET A 1 45 ? 12.759 -4.733 -12.111 1.00 0.00 45 MET A N 3
ATOM 4575 C CA . MET A 1 45 ? 13.238 -3.535 -11.429 1.00 0.00 45 MET A CA 3
ATOM 4576 C C . MET A 1 45 ? 13.188 -3.750 -9.925 1.00 0.00 45 MET A C 3
ATOM 4577 O O . MET A 1 45 ? 13.007 -4.876 -9.466 1.00 0.00 45 MET A O 3
ATOM 4591 N N . GLU A 1 46 ? 13.374 -2.685 -9.157 1.00 0.00 46 GLU A N 3
ATOM 4592 C CA . GLU A 1 46 ? 13.257 -2.775 -7.708 1.00 0.00 46 GLU A CA 3
ATOM 4593 C C . GLU A 1 46 ? 11.830 -3.155 -7.330 1.00 0.00 46 GLU A C 3
ATOM 4594 O O . GLU A 1 46 ? 10.878 -2.644 -7.917 1.00 0.00 46 GLU A O 3
ATOM 4606 N N . PRO A 1 47 ? 11.660 -4.054 -6.344 1.00 0.00 47 PRO A N 3
ATOM 4607 C CA . PRO A 1 47 ? 10.330 -4.476 -5.870 1.00 0.00 47 PRO A CA 3
ATOM 4608 C C . PRO A 1 47 ? 9.511 -3.306 -5.325 1.00 0.00 47 PRO A C 3
ATOM 4609 O O . PRO A 1 47 ? 8.324 -3.441 -5.033 1.00 0.00 47 PRO A O 3
ATOM 4620 N N . LEU A 1 48 ? 10.162 -2.156 -5.194 1.00 0.00 48 LEU A N 3
ATOM 4621 C CA . LEU A 1 48 ? 9.510 -0.936 -4.742 1.00 0.00 48 LEU A CA 3
ATOM 4622 C C . LEU A 1 48 ? 8.558 -0.415 -5.815 1.00 0.00 48 LEU A C 3
ATOM 4623 O O . LEU A 1 48 ? 7.588 0.277 -5.510 1.00 0.00 48 LEU A O 3
ATOM 4639 N N . GLU A 1 49 ? 8.838 -0.784 -7.065 1.00 0.00 49 GLU A N 3
ATOM 4640 C CA . GLU A 1 49 ? 8.068 -0.316 -8.214 1.00 0.00 49 GLU A CA 3
ATOM 4641 C C . GLU A 1 49 ? 6.687 -0.975 -8.246 1.00 0.00 49 GLU A C 3
ATOM 4642 O O . GLU A 1 49 ? 5.852 -0.663 -9.091 1.00 0.00 49 GLU A O 3
ATOM 4654 N N . TRP A 1 50 ? 6.463 -1.905 -7.328 1.00 0.00 50 TRP A N 3
ATOM 4655 C CA . TRP A 1 50 ? 5.164 -2.538 -7.187 1.00 0.00 50 TRP A CA 3
ATOM 4656 C C . TRP A 1 50 ? 4.319 -1.773 -6.173 1.00 0.00 50 TRP A C 3
ATOM 4657 O O . TRP A 1 50 ? 3.133 -1.528 -6.396 1.00 0.00 50 TRP A O 3
ATOM 4678 N N . LEU A 1 51 ? 4.946 -1.403 -5.058 1.00 0.00 51 LEU A N 3
ATOM 4679 C CA . LEU A 1 51 ? 4.290 -0.612 -4.021 1.00 0.00 51 LEU A CA 3
ATOM 4680 C C . LEU A 1 51 ? 3.779 0.698 -4.606 1.00 0.00 51 LEU A C 3
ATOM 4681 O O . LEU A 1 51 ? 2.602 1.038 -4.484 1.00 0.00 51 LEU A O 3
ATOM 4697 N N . GLN A 1 52 ? 4.676 1.422 -5.249 1.00 0.00 52 GLN A N 3
ATOM 4698 C CA . GLN A 1 52 ? 4.314 2.644 -5.938 1.00 0.00 52 GLN A CA 3
ATOM 4699 C C . GLN A 1 52 ? 3.809 2.295 -7.329 1.00 0.00 52 GLN A C 3
ATOM 4700 O O . GLN A 1 52 ? 4.144 1.236 -7.851 1.00 0.00 52 GLN A O 3
ATOM 4714 N N . TRP A 1 53 ? 2.973 3.162 -7.899 1.00 0.00 53 TRP A N 3
ATOM 4715 C CA . TRP A 1 53 ? 2.478 2.995 -9.272 1.00 0.00 53 TRP A CA 3
ATOM 4716 C C . TRP A 1 53 ? 1.448 1.863 -9.396 1.00 0.00 53 TRP A C 3
ATOM 4717 O O . TRP A 1 53 ? 0.352 2.081 -9.906 1.00 0.00 53 TRP A O 3
ATOM 4738 N N . VAL A 1 54 ? 1.793 0.668 -8.932 1.00 0.00 54 VAL A N 3
ATOM 4739 C CA . VAL A 1 54 ? 0.947 -0.504 -9.134 1.00 0.00 54 VAL A CA 3
ATOM 4740 C C . VAL A 1 54 ? -0.056 -0.708 -7.996 1.00 0.00 54 VAL A C 3
ATOM 4741 O O . VAL A 1 54 ? -1.265 -0.607 -8.204 1.00 0.00 54 VAL A O 3
ATOM 4754 N N . LEU A 1 55 ? 0.454 -0.982 -6.799 1.00 0.00 55 LEU A N 3
ATOM 4755 C CA . LEU A 1 55 ? -0.376 -1.413 -5.670 1.00 0.00 55 LEU A CA 3
ATOM 4756 C C . LEU A 1 55 ? -1.540 -0.463 -5.378 1.00 0.00 55 LEU A C 3
ATOM 4757 O O . LEU A 1 55 ? -2.664 -0.917 -5.149 1.00 0.00 55 LEU A O 3
ATOM 4773 N N . ILE A 1 56 ? -1.278 0.840 -5.381 1.00 0.00 56 ILE A N 3
ATOM 4774 C CA . ILE A 1 56 ? -2.295 1.819 -4.994 1.00 0.00 56 ILE A CA 3
ATOM 4775 C C . ILE A 1 56 ? -3.561 1.711 -5.865 1.00 0.00 56 ILE A C 3
ATOM 4776 O O . ILE A 1 56 ? -4.630 1.374 -5.348 1.00 0.00 56 ILE A O 3
ATOM 4792 N N . PRO A 1 57 ? -3.481 1.973 -7.191 1.00 0.00 57 PRO A N 3
ATOM 4793 C CA . PRO A 1 57 ? -4.652 1.875 -8.073 1.00 0.00 57 PRO A CA 3
ATOM 4794 C C . PRO A 1 57 ? -5.169 0.443 -8.197 1.00 0.00 57 PRO A C 3
ATOM 4795 O O . PRO A 1 57 ? -6.346 0.217 -8.483 1.00 0.00 57 PRO A O 3
ATOM 4806 N N . ARG A 1 58 ? -4.286 -0.519 -7.962 1.00 0.00 58 ARG A N 3
ATOM 4807 C CA . ARG A 1 58 ? -4.652 -1.927 -8.022 1.00 0.00 58 ARG A CA 3
ATOM 4808 C C . ARG A 1 58 ? -5.640 -2.260 -6.908 1.00 0.00 58 ARG A C 3
ATOM 4809 O O . ARG A 1 58 ? -6.653 -2.921 -7.135 1.00 0.00 58 ARG A O 3
ATOM 4830 N N . MET A 1 59 ? -5.351 -1.777 -5.702 1.00 0.00 59 MET A N 3
ATOM 4831 C CA . MET A 1 59 ? -6.226 -2.019 -4.560 1.00 0.00 59 MET A CA 3
ATOM 4832 C C . MET A 1 59 ? -7.500 -1.190 -4.657 1.00 0.00 59 MET A C 3
ATOM 4833 O O . MET A 1 59 ? -8.526 -1.564 -4.095 1.00 0.00 59 MET A O 3
ATOM 4847 N N . HIS A 1 60 ? -7.442 -0.076 -5.383 1.00 0.00 60 HIS A N 3
ATOM 4848 C CA . HIS A 1 60 ? -8.646 0.709 -5.659 1.00 0.00 60 HIS A CA 3
ATOM 4849 C C . HIS A 1 60 ? -9.678 -0.156 -6.374 1.00 0.00 60 HIS A C 3
ATOM 4850 O O . HIS A 1 60 ? -10.871 -0.079 -6.093 1.00 0.00 60 HIS A O 3
ATOM 4865 N N . ASP A 1 61 ? -9.199 -0.999 -7.289 1.00 0.00 61 ASP A N 3
ATOM 4866 C CA . ASP A 1 61 ? -10.069 -1.904 -8.038 1.00 0.00 61 ASP A CA 3
ATOM 4867 C C . ASP A 1 61 ? -10.662 -2.960 -7.114 1.00 0.00 61 ASP A C 3
ATOM 4868 O O . ASP A 1 61 ? -11.842 -3.292 -7.212 1.00 0.00 61 ASP A O 3
ATOM 4877 N N . LEU A 1 62 ? -9.837 -3.466 -6.204 1.00 0.00 62 LEU A N 3
ATOM 4878 C CA . LEU A 1 62 ? -10.281 -4.452 -5.225 1.00 0.00 62 LEU A CA 3
ATOM 4879 C C . LEU A 1 62 ? -11.383 -3.868 -4.347 1.00 0.00 62 LEU A C 3
ATOM 4880 O O . LEU A 1 62 ? -12.411 -4.503 -4.112 1.00 0.00 62 LEU A O 3
ATOM 4896 N N . LEU A 1 63 ? -11.154 -2.648 -3.875 1.00 0.00 63 LEU A N 3
ATOM 4897 C CA . LEU A 1 63 ? -12.118 -1.937 -3.043 1.00 0.00 63 LEU A CA 3
ATOM 4898 C C . LEU A 1 63 ? -13.410 -1.652 -3.808 1.00 0.00 63 LEU A C 3
ATOM 4899 O O . LEU A 1 63 ? -14.492 -1.610 -3.219 1.00 0.00 63 LEU A O 3
ATOM 4915 N N . ASP A 1 64 ? -13.296 -1.457 -5.121 1.00 0.00 64 ASP A N 3
ATOM 4916 C CA . ASP A 1 64 ? -14.472 -1.278 -5.978 1.00 0.00 64 ASP A CA 3
ATOM 4917 C C . ASP A 1 64 ? -15.333 -2.532 -5.976 1.00 0.00 64 ASP A C 3
ATOM 4918 O O . ASP A 1 64 ? -16.547 -2.470 -6.168 1.00 0.00 64 ASP A O 3
ATOM 4927 N N . ASN A 1 65 ? -14.694 -3.670 -5.759 1.00 0.00 65 ASN A N 3
ATOM 4928 C CA . ASN A 1 65 ? -15.387 -4.953 -5.723 1.00 0.00 65 ASN A CA 3
ATOM 4929 C C . ASN A 1 65 ? -15.798 -5.299 -4.299 1.00 0.00 65 ASN A C 3
ATOM 4930 O O . ASN A 1 65 ? -16.349 -6.373 -4.048 1.00 0.00 65 ASN A O 3
ATOM 4941 N N . LYS A 1 66 ? -15.526 -4.374 -3.379 1.00 0.00 66 LYS A N 3
ATOM 4942 C CA . LYS A 1 66 ? -15.709 -4.595 -1.945 1.00 0.00 66 LYS A CA 3
ATOM 4943 C C . LYS A 1 66 ? -14.771 -5.691 -1.448 1.00 0.00 66 LYS A C 3
ATOM 4944 O O . LYS A 1 66 ? -13.694 -5.395 -0.927 1.00 0.00 66 LYS A O 3
ATOM 4963 N N . GLN A 1 67 ? -15.191 -6.945 -1.628 1.00 0.00 67 GLN A N 3
ATOM 4964 C CA . GLN A 1 67 ? -14.392 -8.121 -1.269 1.00 0.00 67 GLN A CA 3
ATOM 4965 C C . GLN A 1 67 ? -14.185 -8.253 0.239 1.00 0.00 67 GLN A C 3
ATOM 4966 O O . GLN A 1 67 ? -14.005 -7.269 0.951 1.00 0.00 67 GLN A O 3
ATOM 4980 N N . PRO A 1 68 ? -14.212 -9.493 0.752 1.00 0.00 68 PRO A N 3
ATOM 4981 C CA . PRO A 1 68 ? -13.924 -9.774 2.162 1.00 0.00 68 PRO A CA 3
ATOM 4982 C C . PRO A 1 68 ? -12.449 -9.552 2.500 1.00 0.00 68 PRO A C 3
ATOM 4983 O O . PRO A 1 68 ? -12.034 -9.726 3.648 1.00 0.00 68 PRO A O 3
ATOM 4994 N N . LEU A 1 69 ? -11.674 -9.184 1.468 1.00 0.00 69 LEU A N 3
ATOM 4995 C CA . LEU A 1 69 ? -10.256 -8.835 1.596 1.00 0.00 69 LEU A CA 3
ATOM 4996 C C . LEU A 1 69 ? -9.389 -10.059 1.878 1.00 0.00 69 LEU A C 3
ATOM 4997 O O . LEU A 1 69 ? -9.777 -10.952 2.631 1.00 0.00 69 LEU A O 3
ATOM 5013 N N . PRO A 1 70 ? -8.212 -10.133 1.238 1.00 0.00 70 PRO A N 3
ATOM 5014 C CA . PRO A 1 70 ? -7.228 -11.173 1.529 1.00 0.00 70 PRO A CA 3
ATOM 5015 C C . PRO A 1 70 ? -6.648 -10.999 2.929 1.00 0.00 70 PRO A C 3
ATOM 5016 O O . PRO A 1 70 ? -5.841 -10.101 3.175 1.00 0.00 70 PRO A O 3
ATOM 5027 N N . GLY A 1 71 ? -7.073 -11.862 3.840 1.00 0.00 71 GLY A N 3
ATOM 5028 C CA . GLY A 1 71 ? -6.718 -11.715 5.238 1.00 0.00 71 GLY A CA 3
ATOM 5029 C C . GLY A 1 71 ? -5.237 -11.892 5.517 1.00 0.00 71 GLY A C 3
ATOM 5030 O O . GLY A 1 71 ? -4.773 -11.575 6.612 1.00 0.00 71 GLY A O 3
ATOM 5034 N N . ALA A 1 72 ? -4.492 -12.400 4.547 1.00 0.00 72 ALA A N 3
ATOM 5035 C CA . ALA A 1 72 ? -3.072 -12.642 4.744 1.00 0.00 72 ALA A CA 3
ATOM 5036 C C . ALA A 1 72 ? -2.220 -11.765 3.836 1.00 0.00 72 ALA A C 3
ATOM 5037 O O . ALA A 1 72 ? -1.146 -12.175 3.386 1.00 0.00 72 ALA A O 3
ATOM 5044 N N . PHE A 1 73 ? -2.692 -10.558 3.576 1.00 0.00 73 PHE A N 3
ATOM 5045 C CA . PHE A 1 73 ? -1.913 -9.587 2.827 1.00 0.00 73 PHE A CA 3
ATOM 5046 C C . PHE A 1 73 ? -0.932 -8.891 3.765 1.00 0.00 73 PHE A C 3
ATOM 5047 O O . PHE A 1 73 ? -1.340 -8.275 4.748 1.00 0.00 73 PHE A O 3
ATOM 5064 N N . ALA A 1 74 ? 0.357 -9.019 3.474 1.00 0.00 74 ALA A N 3
ATOM 5065 C CA . ALA A 1 74 ? 1.389 -8.413 4.303 1.00 0.00 74 ALA A CA 3
ATOM 5066 C C . ALA A 1 74 ? 2.617 -8.064 3.472 1.00 0.00 74 ALA A C 3
ATOM 5067 O O . ALA A 1 74 ? 3.411 -8.940 3.124 1.00 0.00 74 ALA A O 3
ATOM 5074 N N . VAL A 1 75 ? 2.765 -6.790 3.144 1.00 0.00 75 VAL A N 3
ATOM 5075 C CA . VAL A 1 75 ? 3.888 -6.342 2.331 1.00 0.00 75 VAL A CA 3
ATOM 5076 C C . VAL A 1 75 ? 5.004 -5.756 3.186 1.00 0.00 75 VAL A C 3
ATOM 5077 O O . VAL A 1 75 ? 6.170 -5.774 2.784 1.00 0.00 75 VAL A O 3
ATOM 5090 N N . ALA A 1 76 ? 4.655 -5.256 4.370 1.00 0.00 76 ALA A N 3
ATOM 5091 C CA . ALA A 1 76 ? 5.631 -4.615 5.249 1.00 0.00 76 ALA A CA 3
ATOM 5092 C C . ALA A 1 76 ? 6.835 -5.519 5.542 1.00 0.00 76 ALA A C 3
ATOM 5093 O O . ALA A 1 76 ? 7.972 -5.111 5.302 1.00 0.00 76 ALA A O 3
ATOM 5100 N N . PRO A 1 77 ? 6.625 -6.761 6.042 1.00 0.00 77 PRO A N 3
ATOM 5101 C CA . PRO A 1 77 ? 7.731 -7.675 6.359 1.00 0.00 77 PRO A CA 3
ATOM 5102 C C . PRO A 1 77 ? 8.620 -7.955 5.150 1.00 0.00 77 PRO A C 3
ATOM 5103 O O . PRO A 1 77 ? 9.826 -8.171 5.290 1.00 0.00 77 PRO A O 3
ATOM 5114 N N . TYR A 1 78 ? 8.027 -7.933 3.962 1.00 0.00 78 TYR A N 3
ATOM 5115 C CA . TYR A 1 78 ? 8.774 -8.187 2.741 1.00 0.00 78 TYR A CA 3
ATOM 5116 C C . TYR A 1 78 ? 9.624 -6.976 2.376 1.00 0.00 78 TYR A C 3
ATOM 5117 O O . TYR A 1 78 ? 10.783 -7.115 1.983 1.00 0.00 78 TYR A O 3
ATOM 5135 N N . TYR A 1 79 ? 9.057 -5.786 2.523 1.00 0.00 79 TYR A N 3
ATOM 5136 C CA . TYR A 1 79 ? 9.772 -4.565 2.186 1.00 0.00 79 TYR A CA 3
ATOM 5137 C C . TYR A 1 79 ? 10.852 -4.247 3.215 1.00 0.00 79 TYR A C 3
ATOM 5138 O O . TYR A 1 79 ? 11.707 -3.396 2.981 1.00 0.00 79 TYR A O 3
ATOM 5156 N N . GLU A 1 80 ? 10.822 -4.944 4.345 1.00 0.00 80 GLU A N 3
ATOM 5157 C CA . GLU A 1 80 ? 11.913 -4.865 5.309 1.00 0.00 80 GLU A CA 3
ATOM 5158 C C . GLU A 1 80 ? 13.153 -5.561 4.751 1.00 0.00 80 GLU A C 3
ATOM 5159 O O . GLU A 1 80 ? 14.266 -5.367 5.245 1.00 0.00 80 GLU A O 3
ATOM 5171 N N . MET A 1 81 ? 12.946 -6.386 3.729 1.00 0.00 81 MET A N 3
ATOM 5172 C CA . MET A 1 81 ? 14.045 -7.044 3.033 1.00 0.00 81 MET A CA 3
ATOM 5173 C C . MET A 1 81 ? 14.299 -6.364 1.698 1.00 0.00 81 MET A C 3
ATOM 5174 O O . MET A 1 81 ? 15.443 -6.208 1.277 1.00 0.00 81 MET A O 3
ATOM 5188 N N . ALA A 1 82 ? 13.214 -5.969 1.035 1.00 0.00 82 ALA A N 3
ATOM 5189 C CA . ALA A 1 82 ? 13.305 -5.283 -0.249 1.00 0.00 82 ALA A CA 3
ATOM 5190 C C . ALA A 1 82 ? 14.063 -3.967 -0.106 1.00 0.00 82 ALA A C 3
ATOM 5191 O O . ALA A 1 82 ? 14.734 -3.516 -1.033 1.00 0.00 82 ALA A O 3
ATOM 5198 N N . LEU A 1 83 ? 13.927 -3.351 1.060 1.00 0.00 83 LEU A N 3
ATOM 5199 C CA . LEU A 1 83 ? 14.695 -2.166 1.403 1.00 0.00 83 LEU A CA 3
ATOM 5200 C C . LEU A 1 83 ? 15.793 -2.531 2.390 1.00 0.00 83 LEU A C 3
ATOM 5201 O O . LEU A 1 83 ? 15.641 -3.469 3.178 1.00 0.00 83 LEU A O 3
ATOM 5217 N N . ALA A 1 84 ? 16.893 -1.796 2.348 1.00 0.00 84 ALA A N 3
ATOM 5218 C CA . ALA A 1 84 ? 18.018 -2.060 3.231 1.00 0.00 84 ALA A CA 3
ATOM 5219 C C . ALA A 1 84 ? 17.650 -1.759 4.679 1.00 0.00 84 ALA A C 3
ATOM 5220 O O . ALA A 1 84 ? 16.724 -0.994 4.946 1.00 0.00 84 ALA A O 3
ATOM 5227 N N . THR A 1 85 ? 18.381 -2.370 5.605 1.00 0.00 85 THR A N 3
ATOM 5228 C CA . THR A 1 85 ? 18.133 -2.204 7.030 1.00 0.00 85 THR A CA 3
ATOM 5229 C C . THR A 1 85 ? 18.375 -0.767 7.487 1.00 0.00 85 THR A C 3
ATOM 5230 O O . THR A 1 85 ? 17.901 -0.348 8.545 1.00 0.00 85 THR A O 3
ATOM 5241 N N . ASP A 1 86 ? 19.121 -0.023 6.684 1.00 0.00 86 ASP A N 3
ATOM 5242 C CA . ASP A 1 86 ? 19.424 1.364 6.970 1.00 0.00 86 ASP A CA 3
ATOM 5243 C C . ASP A 1 86 ? 18.297 2.262 6.486 1.00 0.00 86 ASP A C 3
ATOM 5244 O O . ASP A 1 86 ? 17.189 1.790 6.227 1.00 0.00 86 ASP A O 3
ATOM 5253 N N . HIS A 1 87 ? 18.592 3.554 6.365 1.00 0.00 87 HIS A N 3
ATOM 5254 C CA . HIS A 1 87 ? 17.640 4.529 5.844 1.00 0.00 87 HIS A CA 3
ATOM 5255 C C . HIS A 1 87 ? 16.434 4.647 6.777 1.00 0.00 87 HIS A C 3
ATOM 5256 O O . HIS A 1 87 ? 15.403 4.024 6.549 1.00 0.00 87 HIS A O 3
ATOM 5271 N N . PRO A 1 88 ? 16.562 5.458 7.845 1.00 0.00 88 PRO A N 3
ATOM 5272 C CA . PRO A 1 88 ? 15.527 5.599 8.890 1.00 0.00 88 PRO A CA 3
ATOM 5273 C C . PRO A 1 88 ? 14.157 5.982 8.332 1.00 0.00 88 PRO A C 3
ATOM 5274 O O . PRO A 1 88 ? 13.125 5.671 8.928 1.00 0.00 88 PRO A O 3
ATOM 5285 N N . GLN A 1 89 ? 14.153 6.638 7.173 1.00 0.00 89 GLN A N 3
ATOM 5286 C CA . GLN A 1 89 ? 12.912 7.028 6.509 1.00 0.00 89 GLN A CA 3
ATOM 5287 C C . GLN A 1 89 ? 12.080 5.796 6.144 1.00 0.00 89 GLN A C 3
ATOM 5288 O O . GLN A 1 89 ? 10.871 5.890 5.927 1.00 0.00 89 GLN A O 3
ATOM 5302 N N . ARG A 1 90 ? 12.739 4.641 6.089 1.00 0.00 90 ARG A N 3
ATOM 5303 C CA . ARG A 1 90 ? 12.078 3.384 5.766 1.00 0.00 90 ARG A CA 3
ATOM 5304 C C . ARG A 1 90 ? 11.039 3.036 6.828 1.00 0.00 90 ARG A C 3
ATOM 5305 O O . ARG A 1 90 ? 10.012 2.438 6.523 1.00 0.00 90 ARG A O 3
ATOM 5326 N N . ALA A 1 91 ? 11.306 3.437 8.069 1.00 0.00 91 ALA A N 3
ATOM 5327 C CA . ALA A 1 91 ? 10.408 3.149 9.182 1.00 0.00 91 ALA A CA 3
ATOM 5328 C C . ALA A 1 91 ? 9.031 3.760 8.944 1.00 0.00 91 ALA A C 3
ATOM 5329 O O . ALA A 1 91 ? 8.010 3.148 9.251 1.00 0.00 91 ALA A O 3
ATOM 5336 N N . LEU A 1 92 ? 9.013 4.963 8.378 1.00 0.00 92 LEU A N 3
ATOM 5337 C CA . LEU A 1 92 ? 7.762 5.649 8.067 1.00 0.00 92 LEU A CA 3
ATOM 5338 C C . LEU A 1 92 ? 6.969 4.857 7.038 1.00 0.00 92 LEU A C 3
ATOM 5339 O O . LEU A 1 92 ? 5.748 4.730 7.136 1.00 0.00 92 LEU A O 3
ATOM 5355 N N . ILE A 1 93 ? 7.680 4.317 6.057 1.00 0.00 93 ILE A N 3
ATOM 5356 C CA . ILE A 1 93 ? 7.062 3.509 5.017 1.00 0.00 93 ILE A CA 3
ATOM 5357 C C . ILE A 1 93 ? 6.584 2.182 5.594 1.00 0.00 93 ILE A C 3
ATOM 5358 O O . ILE A 1 93 ? 5.455 1.759 5.349 1.00 0.00 93 ILE A O 3
ATOM 5374 N N . LEU A 1 94 ? 7.449 1.539 6.374 1.00 0.00 94 LEU A N 3
ATOM 5375 C CA . LEU A 1 94 ? 7.128 0.255 6.989 1.00 0.00 94 LEU A CA 3
ATOM 5376 C C . LEU A 1 94 ? 5.900 0.367 7.879 1.00 0.00 94 LEU A C 3
ATOM 5377 O O . LEU A 1 94 ? 4.958 -0.403 7.738 1.00 0.00 94 LEU A O 3
ATOM 5393 N N . ALA A 1 95 ? 5.908 1.344 8.780 1.00 0.00 95 ALA A N 3
ATOM 5394 C CA . ALA A 1 95 ? 4.792 1.557 9.695 1.00 0.00 95 ALA A CA 3
ATOM 5395 C C . ALA A 1 95 ? 3.496 1.798 8.927 1.00 0.00 95 ALA A C 3
ATOM 5396 O O . ALA A 1 95 ? 2.424 1.341 9.332 1.00 0.00 95 ALA A O 3
ATOM 5403 N N . GLU A 1 96 ? 3.609 2.503 7.809 1.00 0.00 96 GLU A N 3
ATOM 5404 C CA . GLU A 1 96 ? 2.465 2.785 6.958 1.00 0.00 96 GLU A CA 3
ATOM 5405 C C . GLU A 1 96 ? 1.959 1.495 6.312 1.00 0.00 96 GLU A C 3
ATOM 5406 O O . GLU A 1 96 ? 0.753 1.263 6.222 1.00 0.00 96 GLU A O 3
ATOM 5418 N N . LEU A 1 97 ? 2.890 0.648 5.885 1.00 0.00 97 LEU A N 3
ATOM 5419 C CA . LEU A 1 97 ? 2.543 -0.634 5.281 1.00 0.00 97 LEU A CA 3
ATOM 5420 C C . LEU A 1 97 ? 1.937 -1.573 6.315 1.00 0.00 97 LEU A C 3
ATOM 5421 O O . LEU A 1 97 ? 0.928 -2.223 6.052 1.00 0.00 97 LEU A O 3
ATOM 5437 N N . GLU A 1 98 ? 2.547 -1.624 7.498 1.00 0.00 98 GLU A N 3
ATOM 5438 C CA . GLU A 1 98 ? 2.040 -2.449 8.596 1.00 0.00 98 GLU A CA 3
ATOM 5439 C C . GLU A 1 98 ? 0.606 -2.049 8.939 1.00 0.00 98 GLU A C 3
ATOM 5440 O O . GLU A 1 98 ? -0.183 -2.864 9.413 1.00 0.00 98 GLU A O 3
ATOM 5452 N N . LYS A 1 99 ? 0.286 -0.779 8.704 1.00 0.00 99 LYS A N 3
ATOM 5453 C CA . LYS A 1 99 ? -1.065 -0.278 8.906 1.00 0.00 99 LYS A CA 3
ATOM 5454 C C . LYS A 1 99 ? -2.003 -0.873 7.859 1.00 0.00 99 LYS A C 3
ATOM 5455 O O . LYS A 1 99 ? -3.079 -1.372 8.187 1.00 0.00 99 LYS A O 3
ATOM 5474 N N . LEU A 1 100 ? -1.572 -0.826 6.603 1.00 0.00 100 LEU A N 3
ATOM 5475 C CA . LEU A 1 100 ? -2.363 -1.330 5.487 1.00 0.00 100 LEU A CA 3
ATOM 5476 C C . LEU A 1 100 ? -2.556 -2.840 5.594 1.00 0.00 100 LEU A C 3
ATOM 5477 O O . LEU A 1 100 ? -3.669 -3.343 5.440 1.00 0.00 100 LEU A O 3
ATOM 5493 N N . ASP A 1 101 ? -1.469 -3.551 5.867 1.00 0.00 101 ASP A N 3
ATOM 5494 C CA . ASP A 1 101 ? -1.514 -5.003 6.021 1.00 0.00 101 ASP A CA 3
ATOM 5495 C C . ASP A 1 101 ? -2.519 -5.396 7.101 1.00 0.00 101 ASP A C 3
ATOM 5496 O O . ASP A 1 101 ? -3.283 -6.350 6.946 1.00 0.00 101 ASP A O 3
ATOM 5505 N N . ALA A 1 102 ? -2.522 -4.641 8.194 1.00 0.00 102 ALA A N 3
ATOM 5506 C CA . ALA A 1 102 ? -3.437 -4.895 9.300 1.00 0.00 102 ALA A CA 3
ATOM 5507 C C . ALA A 1 102 ? -4.878 -4.581 8.915 1.00 0.00 102 ALA A C 3
ATOM 5508 O O . ALA A 1 102 ? -5.815 -5.096 9.527 1.00 0.00 102 ALA A O 3
ATOM 5515 N N . LEU A 1 103 ? -5.051 -3.747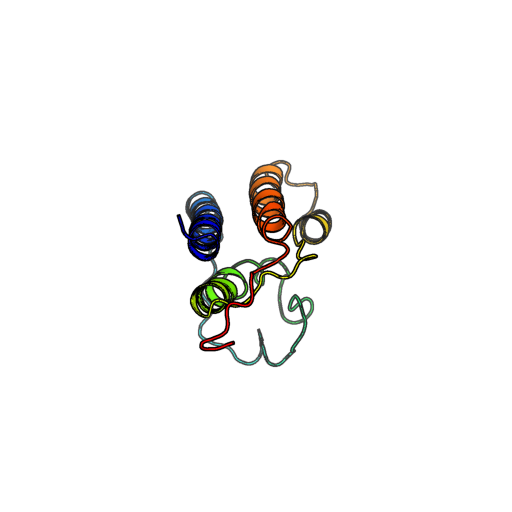 7.896 1.00 0.00 103 LEU A N 3
ATOM 5516 C CA . LEU A 1 103 ? -6.379 -3.409 7.399 1.00 0.00 103 LEU A CA 3
ATOM 5517 C C . LEU A 1 103 ? -6.956 -4.573 6.604 1.00 0.00 103 LEU A C 3
ATOM 5518 O O . LEU A 1 103 ? -8.162 -4.784 6.587 1.00 0.00 103 LEU A O 3
ATOM 5534 N N . PHE A 1 104 ? -6.087 -5.332 5.948 1.00 0.00 104 PHE A N 3
ATOM 5535 C CA . PHE A 1 104 ? -6.523 -6.522 5.224 1.00 0.00 104 PHE A CA 3
ATOM 5536 C C . PHE A 1 104 ? -6.846 -7.654 6.191 1.00 0.00 104 PHE A C 3
ATOM 5537 O O . PHE A 1 104 ? -7.536 -8.611 5.843 1.00 0.00 104 PHE A O 3
ATOM 5554 N N . ALA A 1 105 ? -6.349 -7.528 7.410 1.00 0.00 105 ALA A N 3
ATOM 5555 C CA . ALA A 1 105 ? -6.673 -8.466 8.471 1.00 0.00 105 ALA A CA 3
ATOM 5556 C C . ALA A 1 105 ? -7.759 -7.883 9.369 1.00 0.00 105 ALA A C 3
ATOM 5557 O O . ALA A 1 105 ? -8.025 -8.389 10.462 1.00 0.00 105 ALA A O 3
ATOM 5564 N N . ASP A 1 106 ? -8.381 -6.809 8.899 1.00 0.00 106 ASP A N 3
ATOM 5565 C CA . ASP A 1 106 ? -9.419 -6.121 9.659 1.00 0.00 106 ASP A CA 3
ATOM 5566 C C . ASP A 1 106 ? -10.655 -5.842 8.814 1.00 0.00 106 ASP A C 3
ATOM 5567 O O . ASP A 1 106 ? -10.596 -5.121 7.825 1.00 0.00 106 ASP A O 3
ATOM 5576 N N . ASP A 1 107 ? -11.771 -6.425 9.220 1.00 0.00 107 ASP A N 3
ATOM 5577 C CA . ASP A 1 107 ? -13.064 -6.131 8.625 1.00 0.00 107 ASP A CA 3
ATOM 5578 C C . ASP A 1 107 ? -14.156 -6.754 9.493 1.00 0.00 107 ASP A C 3
ATOM 5579 O O . ASP A 1 107 ? -13.884 -7.173 10.621 1.00 0.00 107 ASP A O 3
ATOM 5588 N N . ALA A 1 108 ? -15.374 -6.818 8.980 1.00 0.00 108 ALA A N 3
ATOM 5589 C CA . ALA A 1 108 ? -16.500 -7.335 9.739 1.00 0.00 108 ALA A CA 3
ATOM 5590 C C . ALA A 1 108 ? -16.466 -8.854 9.791 1.00 0.00 108 ALA A C 3
ATOM 5591 O O . ALA A 1 108 ? -16.093 -9.509 8.818 1.00 0.00 108 ALA A O 3
ATOM 5598 N N . SER A 1 109 ? -16.846 -9.407 10.929 1.00 0.00 109 SER A N 3
ATOM 5599 C CA . SER A 1 109 ? -16.886 -10.848 11.099 1.00 0.00 109 SER A CA 3
ATOM 5600 C C . SER A 1 109 ? -18.318 -11.360 10.968 1.00 0.00 109 SER A C 3
ATOM 5601 O O . SER A 1 109 ? -19.251 -10.793 11.542 1.00 0.00 109 SER A O 3
ATOM 5609 N N . LEU A 1 110 ? -18.481 -12.426 10.200 1.00 0.00 110 LEU A N 3
ATOM 5610 C CA . LEU A 1 110 ? -19.795 -13.001 9.953 1.00 0.00 110 LEU A CA 3
ATOM 5611 C C . LEU A 1 110 ? -20.246 -13.863 11.130 1.00 0.00 110 LEU A C 3
ATOM 5612 O O . LEU A 1 110 ? -19.453 -14.615 11.706 1.00 0.00 110 LEU A O 3
ATOM 5628 N N . GLU A 1 111 ? -21.512 -13.730 11.497 1.00 0.00 111 GLU A N 3
ATOM 5629 C CA . GLU A 1 111 ? -22.109 -14.576 12.517 1.00 0.00 111 GLU A CA 3
ATOM 5630 C C . GLU A 1 111 ? -22.536 -15.903 11.895 1.00 0.00 111 GLU A C 3
ATOM 5631 O O . GLU A 1 111 ? -22.880 -15.963 10.713 1.00 0.00 111 GLU A O 3
ATOM 5643 N N . HIS A 1 112 ? -22.499 -16.965 12.682 1.00 0.00 112 HIS A N 3
ATOM 5644 C CA . HIS A 1 112 ? -22.868 -18.287 12.198 1.00 0.00 112 HIS A CA 3
ATOM 5645 C C . HIS A 1 112 ? -23.884 -18.917 13.138 1.00 0.00 112 HIS A C 3
ATOM 5646 O O . HIS A 1 112 ? -23.617 -19.068 14.330 1.00 0.00 112 HIS A O 3
ATOM 5661 N N . HIS A 1 113 ? -25.047 -19.271 12.608 1.00 0.00 113 HIS A N 3
ATOM 5662 C CA . HIS A 1 113 ? -26.089 -19.898 13.415 1.00 0.00 113 HIS A CA 3
ATOM 5663 C C . HIS A 1 113 ? -25.680 -21.323 13.756 1.00 0.00 113 HIS A C 3
ATOM 5664 O O . HIS A 1 113 ? -25.459 -21.663 14.921 1.00 0.00 113 HIS A O 3
ATOM 5679 N N . HIS A 1 114 ? -25.573 -22.150 12.730 1.00 0.00 114 HIS A N 3
ATOM 5680 C CA . HIS A 1 114 ? -25.060 -23.498 12.881 1.00 0.00 114 HIS A CA 3
ATOM 5681 C C . HIS A 1 114 ? -23.742 -23.604 12.144 1.00 0.00 114 HIS A C 3
ATOM 5682 O O . HIS A 1 114 ? -23.662 -23.290 10.957 1.00 0.00 114 HIS A O 3
ATOM 5697 N N . HIS A 1 115 ? -22.707 -24.023 12.851 1.00 0.00 115 HIS A N 3
ATOM 5698 C CA . HIS A 1 115 ? -21.377 -24.092 12.266 1.00 0.00 115 HIS A CA 3
ATOM 5699 C C . HIS A 1 115 ? -21.274 -25.265 11.297 1.00 0.00 115 HIS A C 3
ATOM 5700 O O . HIS A 1 115 ? -20.373 -25.311 10.456 1.00 0.00 115 HIS A O 3
ATOM 5715 N N . HIS A 1 116 ? -22.202 -26.208 11.416 1.00 0.00 116 HIS A N 3
ATOM 5716 C CA . HIS A 1 116 ? -22.351 -27.255 10.417 1.00 0.00 116 HIS A CA 3
ATOM 5717 C C . HIS A 1 116 ? -23.288 -26.773 9.320 1.00 0.00 116 HIS A C 3
ATOM 5718 O O . HIS A 1 116 ? -24.498 -27.021 9.360 1.00 0.00 116 HIS A O 3
ATOM 5733 N N . HIS A 1 117 ? -22.732 -26.051 8.365 1.00 0.00 117 HIS A N 3
ATOM 5734 C CA . HIS A 1 117 ? -23.516 -25.465 7.294 1.00 0.00 117 HIS A CA 3
ATOM 5735 C C . HIS A 1 117 ? -22.738 -25.531 5.990 1.00 0.00 117 HIS A C 3
ATOM 5736 O O . HIS A 1 117 ? -22.027 -24.560 5.671 1.00 0.00 117 HIS A O 3
ATOM 5752 N N . MET A 1 1 ? -19.217 -0.891 8.903 1.00 0.00 1 MET A N 4
ATOM 5753 C CA . MET A 1 1 ? -18.041 -1.776 9.101 1.00 0.00 1 MET A CA 4
ATOM 5754 C C . MET A 1 1 ? -17.326 -2.047 7.780 1.00 0.00 1 MET A C 4
ATOM 5755 O O . MET A 1 1 ? -16.616 -3.044 7.646 1.00 0.00 1 MET A O 4
ATOM 5771 N N . THR A 1 2 ? -17.494 -1.151 6.813 1.00 0.00 2 THR A N 4
ATOM 5772 C CA . THR A 1 2 ? -16.867 -1.312 5.508 1.00 0.00 2 THR A CA 4
ATOM 5773 C C . THR A 1 2 ? -15.357 -1.090 5.587 1.00 0.00 2 THR A C 4
ATOM 5774 O O . THR A 1 2 ? -14.886 -0.099 6.152 1.00 0.00 2 THR A O 4
ATOM 5785 N N . THR A 1 3 ? -14.603 -2.022 5.025 1.00 0.00 3 THR A N 4
ATOM 5786 C CA . THR A 1 3 ? -13.152 -1.974 5.082 1.00 0.00 3 THR A CA 4
ATOM 5787 C C . THR A 1 3 ? -12.569 -1.329 3.824 1.00 0.00 3 THR A C 4
ATOM 5788 O O . THR A 1 3 ? -11.541 -0.652 3.889 1.00 0.00 3 THR A O 4
ATOM 5799 N N . HIS A 1 4 ? -13.236 -1.529 2.683 1.00 0.00 4 HIS A N 4
ATOM 5800 C CA . HIS A 1 4 ? -12.746 -1.024 1.398 1.00 0.00 4 HIS A CA 4
ATOM 5801 C C . HIS A 1 4 ? -12.402 0.463 1.464 1.00 0.00 4 HIS A C 4
ATOM 5802 O O . HIS A 1 4 ? -11.307 0.869 1.076 1.00 0.00 4 HIS A O 4
ATOM 5817 N N . ASP A 1 5 ? -13.340 1.263 1.964 1.00 0.00 5 ASP A N 4
ATOM 5818 C CA . ASP A 1 5 ? -13.151 2.709 2.075 1.00 0.00 5 ASP A CA 4
ATOM 5819 C C . ASP A 1 5 ? -11.935 3.041 2.929 1.00 0.00 5 ASP A C 4
ATOM 5820 O O . ASP A 1 5 ? -11.145 3.921 2.587 1.00 0.00 5 ASP A O 4
ATOM 5829 N N . ARG A 1 6 ? -11.782 2.317 4.030 1.00 0.00 6 ARG A N 4
ATOM 5830 C CA . ARG A 1 6 ? -10.683 2.555 4.956 1.00 0.00 6 ARG A CA 4
ATOM 5831 C C . ARG A 1 6 ? -9.343 2.280 4.286 1.00 0.00 6 ARG A C 4
ATOM 5832 O O . ARG A 1 6 ? -8.392 3.044 4.442 1.00 0.00 6 ARG A O 4
ATOM 5853 N N . VAL A 1 7 ? -9.280 1.195 3.521 1.00 0.00 7 VAL A N 4
ATOM 5854 C CA . VAL A 1 7 ? -8.061 0.835 2.807 1.00 0.00 7 VAL A CA 4
ATOM 5855 C C . VAL A 1 7 ? -7.733 1.890 1.750 1.00 0.00 7 VAL A C 4
ATOM 5856 O O . VAL A 1 7 ? -6.572 2.255 1.565 1.00 0.00 7 VAL A O 4
ATOM 5869 N N . ARG A 1 8 ? -8.767 2.386 1.075 1.00 0.00 8 ARG A N 4
ATOM 5870 C CA . ARG A 1 8 ? -8.602 3.437 0.073 1.00 0.00 8 ARG A CA 4
ATOM 5871 C C . ARG A 1 8 ? -7.969 4.679 0.692 1.00 0.00 8 ARG A C 4
ATOM 5872 O O . ARG A 1 8 ? -7.059 5.275 0.114 1.00 0.00 8 ARG A O 4
ATOM 5893 N N . LEU A 1 9 ? -8.442 5.055 1.873 1.00 0.00 9 LEU A N 4
ATOM 5894 C CA . LEU A 1 9 ? -7.899 6.204 2.587 1.00 0.00 9 LEU A CA 4
ATOM 5895 C C . LEU A 1 9 ? -6.426 5.987 2.913 1.00 0.00 9 LEU A C 4
ATOM 5896 O O . LEU A 1 9 ? -5.610 6.912 2.824 1.00 0.00 9 LEU A O 4
ATOM 5912 N N . GLN A 1 10 ? -6.086 4.758 3.278 1.00 0.00 10 GLN A N 4
ATOM 5913 C CA . GLN A 1 10 ? -4.713 4.417 3.614 1.00 0.00 10 GLN A CA 4
ATOM 5914 C C . GLN A 1 10 ? -3.841 4.382 2.366 1.00 0.00 10 GLN A C 4
ATOM 5915 O O . GLN A 1 10 ? -2.661 4.711 2.420 1.00 0.00 10 GLN A O 4
ATOM 5929 N N . LEU A 1 11 ? -4.425 3.991 1.241 1.00 0.00 11 LEU A N 4
ATOM 5930 C CA . LEU A 1 11 ? -3.720 4.050 -0.032 1.00 0.00 11 LEU A CA 4
ATOM 5931 C C . LEU A 1 11 ? -3.347 5.487 -0.347 1.00 0.00 11 LEU A C 4
ATOM 5932 O O . LEU A 1 11 ? -2.229 5.765 -0.766 1.00 0.00 11 LEU A O 4
ATOM 5948 N N . GLN A 1 12 ? -4.290 6.393 -0.116 1.00 0.00 12 GLN A N 4
ATOM 5949 C CA . GLN A 1 12 ? -4.062 7.818 -0.323 1.00 0.00 12 GLN A CA 4
ATOM 5950 C C . GLN A 1 12 ? -2.985 8.331 0.630 1.00 0.00 12 GLN A C 4
ATOM 5951 O O . GLN A 1 12 ? -2.306 9.319 0.346 1.00 0.00 12 GLN A O 4
ATOM 5965 N N . ALA A 1 13 ? -2.836 7.653 1.764 1.00 0.00 13 ALA A N 4
ATOM 5966 C CA . ALA A 1 13 ? -1.783 7.980 2.716 1.00 0.00 13 ALA A CA 4
ATOM 5967 C C . ALA A 1 13 ? -0.414 7.649 2.130 1.00 0.00 13 ALA A C 4
ATOM 5968 O O . ALA A 1 13 ? 0.469 8.505 2.090 1.00 0.00 13 ALA A O 4
ATOM 5975 N N . LEU A 1 14 ? -0.247 6.408 1.668 1.00 0.00 14 LEU A N 4
ATOM 5976 C CA . LEU A 1 14 ? 0.986 5.998 0.994 1.00 0.00 14 LEU A CA 4
ATOM 5977 C C . LEU A 1 14 ? 1.212 6.842 -0.252 1.00 0.00 14 LEU A C 4
ATOM 5978 O O . LEU A 1 14 ? 2.323 7.292 -0.518 1.00 0.00 14 LEU A O 4
ATOM 5994 N N . GLU A 1 15 ? 0.135 7.042 -0.998 1.00 0.00 15 GLU A N 4
ATOM 5995 C CA . GLU A 1 15 ? 0.142 7.825 -2.229 1.00 0.00 15 GLU A CA 4
ATOM 5996 C C . GLU A 1 15 ? 0.789 9.193 -1.998 1.00 0.00 15 GLU A C 4
ATOM 5997 O O . GLU A 1 15 ? 1.753 9.565 -2.675 1.00 0.00 15 GLU A O 4
ATOM 6009 N N . ALA A 1 16 ? 0.272 9.921 -1.015 1.00 0.00 16 ALA A N 4
ATOM 6010 C CA . ALA A 1 16 ? 0.800 11.234 -0.673 1.00 0.00 16 ALA A CA 4
ATOM 6011 C C . ALA A 1 16 ? 2.209 11.131 -0.090 1.00 0.00 16 ALA A C 4
ATOM 6012 O O . ALA A 1 16 ? 3.091 11.907 -0.449 1.00 0.00 16 ALA A O 4
ATOM 6019 N N . LEU A 1 17 ? 2.414 10.155 0.793 1.00 0.00 17 LEU A N 4
ATOM 6020 C CA . LEU A 1 17 ? 3.701 9.965 1.462 1.00 0.00 17 LEU A CA 4
ATOM 6021 C C . LEU A 1 17 ? 4.809 9.719 0.440 1.00 0.00 17 LEU A C 4
ATOM 6022 O O . LEU A 1 17 ? 5.910 10.269 0.550 1.00 0.00 17 LEU A O 4
ATOM 6038 N N . LEU A 1 18 ? 4.513 8.895 -0.555 1.00 0.00 18 LEU A N 4
ATOM 6039 C CA . LEU A 1 18 ? 5.468 8.598 -1.609 1.00 0.00 18 LEU A CA 4
ATOM 6040 C C . LEU A 1 18 ? 5.755 9.840 -2.436 1.00 0.00 18 LEU A C 4
ATOM 6041 O O . LEU A 1 18 ? 6.878 10.038 -2.893 1.00 0.00 18 LEU A O 4
ATOM 6057 N N . ARG A 1 19 ? 4.741 10.679 -2.617 1.00 0.00 19 ARG A N 4
ATOM 6058 C CA . ARG A 1 19 ? 4.919 11.926 -3.347 1.00 0.00 19 ARG A CA 4
ATOM 6059 C C . ARG A 1 19 ? 5.793 12.886 -2.542 1.00 0.00 19 ARG A C 4
ATOM 6060 O O . ARG A 1 19 ? 6.635 13.590 -3.103 1.00 0.00 19 ARG A O 4
ATOM 6081 N N . GLU A 1 20 ? 5.598 12.895 -1.225 1.00 0.00 20 GLU A N 4
ATOM 6082 C CA . GLU A 1 20 ? 6.415 13.713 -0.332 1.00 0.00 20 GLU A CA 4
ATOM 6083 C C . GLU A 1 20 ? 7.874 13.283 -0.397 1.00 0.00 20 GLU A C 4
ATOM 6084 O O . GLU A 1 20 ? 8.773 14.112 -0.498 1.00 0.00 20 GLU A O 4
ATOM 6096 N N . HIS A 1 21 ? 8.102 11.975 -0.361 1.00 0.00 21 HIS A N 4
ATOM 6097 C CA . HIS A 1 21 ? 9.457 11.434 -0.399 1.00 0.00 21 HIS A CA 4
ATOM 6098 C C . HIS A 1 21 ? 9.947 11.261 -1.833 1.00 0.00 21 HIS A C 4
ATOM 6099 O O . HIS A 1 21 ? 10.926 10.557 -2.085 1.00 0.00 21 HIS A O 4
ATOM 6114 N N . GLN A 1 22 ? 9.244 11.906 -2.761 1.00 0.00 22 GLN A N 4
ATOM 6115 C CA . GLN A 1 22 ? 9.649 11.990 -4.166 1.00 0.00 22 GLN A CA 4
ATOM 6116 C C . GLN A 1 22 ? 9.863 10.619 -4.811 1.00 0.00 22 GLN A C 4
ATOM 6117 O O . GLN A 1 22 ? 10.694 10.466 -5.702 1.00 0.00 22 GLN A O 4
ATOM 6131 N N . HIS A 1 23 ? 9.097 9.628 -4.376 1.00 0.00 23 HIS A N 4
ATOM 6132 C CA . HIS A 1 23 ? 9.086 8.334 -5.049 1.00 0.00 23 HIS A CA 4
ATOM 6133 C C . HIS A 1 23 ? 7.872 8.240 -5.955 1.00 0.00 23 HIS A C 4
ATOM 6134 O O . HIS A 1 23 ? 7.650 7.229 -6.618 1.00 0.00 23 HIS A O 4
ATOM 6149 N N . TRP A 1 24 ? 7.079 9.302 -5.959 1.00 0.00 24 TRP A N 4
ATOM 6150 C CA . TRP A 1 24 ? 5.990 9.437 -6.906 1.00 0.00 24 TRP A CA 4
ATOM 6151 C C . TRP A 1 24 ? 6.581 9.836 -8.249 1.00 0.00 24 TRP A C 4
ATOM 6152 O O . TRP A 1 24 ? 6.963 10.989 -8.454 1.00 0.00 24 TRP A O 4
ATOM 6173 N N . ARG A 1 25 ? 6.689 8.871 -9.140 1.00 0.00 25 ARG A N 4
ATOM 6174 C CA . ARG A 1 25 ? 7.440 9.054 -10.367 1.00 0.00 25 ARG A CA 4
ATOM 6175 C C . ARG A 1 25 ? 6.586 9.648 -11.474 1.00 0.00 25 ARG A C 4
ATOM 6176 O O . ARG A 1 25 ? 5.551 9.093 -11.846 1.00 0.00 25 ARG A O 4
ATOM 6197 N N . ASN A 1 26 ? 7.035 10.777 -12.004 1.00 0.00 26 ASN A N 4
ATOM 6198 C CA . ASN A 1 26 ? 6.371 11.412 -13.134 1.00 0.00 26 ASN A CA 4
ATOM 6199 C C . ASN A 1 26 ? 6.859 10.778 -14.434 1.00 0.00 26 ASN A C 4
ATOM 6200 O O . ASN A 1 26 ? 7.465 11.435 -15.282 1.00 0.00 26 ASN A O 4
ATOM 6211 N N . ASP A 1 27 ? 6.619 9.484 -14.564 1.00 0.00 27 ASP A N 4
ATOM 6212 C CA . ASP A 1 27 ? 7.046 8.735 -15.738 1.00 0.00 27 ASP A CA 4
ATOM 6213 C C . ASP A 1 27 ? 5.837 8.184 -16.476 1.00 0.00 27 ASP A C 4
ATOM 6214 O O . ASP A 1 27 ? 4.695 8.461 -16.104 1.00 0.00 27 ASP A O 4
ATOM 6223 N N . GLU A 1 28 ? 6.091 7.417 -17.524 1.00 0.00 28 GLU A N 4
ATOM 6224 C CA . GLU A 1 28 ? 5.026 6.764 -18.266 1.00 0.00 28 GLU A CA 4
ATOM 6225 C C . GLU A 1 28 ? 5.080 5.261 -18.035 1.00 0.00 28 GLU A C 4
ATOM 6226 O O . GLU A 1 28 ? 6.018 4.593 -18.466 1.00 0.00 28 GLU A O 4
ATOM 6238 N N . PRO A 1 29 ? 4.083 4.721 -17.329 1.00 0.00 29 PRO A N 4
ATOM 6239 C CA . PRO A 1 29 ? 4.023 3.298 -16.997 1.00 0.00 29 PRO A CA 4
ATOM 6240 C C . PRO A 1 29 ? 3.816 2.419 -18.228 1.00 0.00 29 PRO A C 4
ATOM 6241 O O . PRO A 1 29 ? 3.052 2.764 -19.132 1.00 0.00 29 PRO A O 4
ATOM 6252 N N . GLN A 1 30 ? 4.497 1.284 -18.252 1.00 0.00 30 GLN A N 4
ATOM 6253 C CA . GLN A 1 30 ? 4.393 0.349 -19.359 1.00 0.00 30 GLN A CA 4
ATOM 6254 C C . GLN A 1 30 ? 4.080 -1.054 -18.843 1.00 0.00 30 GLN A C 4
ATOM 6255 O O . GLN A 1 30 ? 4.647 -1.497 -17.844 1.00 0.00 30 GLN A O 4
ATOM 6269 N N . PRO A 1 31 ? 3.165 -1.769 -19.523 1.00 0.00 31 PRO A N 4
ATOM 6270 C CA . PRO A 1 31 ? 2.745 -3.125 -19.135 1.00 0.00 31 PRO A CA 4
ATOM 6271 C C . PRO A 1 31 ? 3.897 -4.133 -19.111 1.00 0.00 31 PRO A C 4
ATOM 6272 O O . PRO A 1 31 ? 3.757 -5.231 -18.568 1.00 0.00 31 PRO A O 4
ATOM 6283 N N . HIS A 1 32 ? 5.037 -3.756 -19.688 1.00 0.00 32 HIS A N 4
ATOM 6284 C CA . HIS A 1 32 ? 6.228 -4.605 -19.676 1.00 0.00 32 HIS A CA 4
ATOM 6285 C C . HIS A 1 32 ? 6.653 -4.939 -18.244 1.00 0.00 32 HIS A C 4
ATOM 6286 O O . HIS A 1 32 ? 7.324 -5.943 -18.005 1.00 0.00 32 HIS A O 4
ATOM 6301 N N . GLN A 1 33 ? 6.257 -4.100 -17.295 1.00 0.00 33 GLN A N 4
ATOM 6302 C CA . GLN A 1 33 ? 6.587 -4.316 -15.892 1.00 0.00 33 GLN A CA 4
ATOM 6303 C C . GLN A 1 33 ? 6.047 -5.663 -15.411 1.00 0.00 33 GLN A C 4
ATOM 6304 O O . GLN A 1 33 ? 6.673 -6.349 -14.603 1.00 0.00 33 GLN A O 4
ATOM 6318 N N . PHE A 1 34 ? 4.898 -6.056 -15.950 1.00 0.00 34 PHE A N 4
ATOM 6319 C CA . PHE A 1 34 ? 4.229 -7.282 -15.533 1.00 0.00 34 PHE A CA 4
ATOM 6320 C C . PHE A 1 34 ? 4.849 -8.509 -16.201 1.00 0.00 34 PHE A C 4
ATOM 6321 O O . PHE A 1 34 ? 4.470 -9.644 -15.910 1.00 0.00 34 PHE A O 4
ATOM 6338 N N . ASN A 1 35 ? 5.813 -8.280 -17.086 1.00 0.00 35 ASN A N 4
ATOM 6339 C CA . ASN A 1 35 ? 6.474 -9.374 -17.793 1.00 0.00 35 ASN A CA 4
ATOM 6340 C C . ASN A 1 35 ? 7.540 -10.012 -16.923 1.00 0.00 35 ASN A C 4
ATOM 6341 O O . ASN A 1 35 ? 8.082 -11.063 -17.267 1.00 0.00 35 ASN A O 4
ATOM 6352 N N . SER A 1 36 ? 7.850 -9.382 -15.797 1.00 0.00 36 SER A N 4
ATOM 6353 C CA . SER A 1 36 ? 8.727 -9.996 -14.815 1.00 0.00 36 SER A CA 4
ATOM 6354 C C . SER A 1 36 ? 8.068 -11.264 -14.283 1.00 0.00 36 SER A C 4
ATOM 6355 O O . SER A 1 36 ? 8.725 -12.281 -14.075 1.00 0.00 36 SER A O 4
ATOM 6363 N N . THR A 1 37 ? 6.746 -11.185 -14.093 1.00 0.00 37 THR A N 4
ATOM 6364 C CA . THR A 1 37 ? 5.934 -12.339 -13.710 1.00 0.00 37 THR A CA 4
ATOM 6365 C C . THR A 1 37 ? 6.343 -12.877 -12.324 1.00 0.00 37 THR A C 4
ATOM 6366 O O . THR A 1 37 ? 5.990 -13.987 -11.924 1.00 0.00 37 THR A O 4
ATOM 6377 N N . GLN A 1 38 ? 7.068 -12.055 -11.580 1.00 0.00 38 GLN A N 4
ATOM 6378 C CA . GLN A 1 38 ? 7.480 -12.396 -10.228 1.00 0.00 38 GLN A CA 4
ATOM 6379 C C . GLN A 1 38 ? 6.778 -11.488 -9.231 1.00 0.00 38 GLN A C 4
ATOM 6380 O O . GLN A 1 38 ? 6.437 -10.352 -9.561 1.00 0.00 38 GLN A O 4
ATOM 6394 N N . PRO A 1 39 ? 6.536 -11.974 -8.005 1.00 0.00 39 PRO A N 4
ATOM 6395 C CA . PRO A 1 39 ? 5.962 -11.155 -6.937 1.00 0.00 39 PRO A CA 4
ATOM 6396 C C . PRO A 1 39 ? 6.781 -9.888 -6.714 1.00 0.00 39 PRO A C 4
ATOM 6397 O O . PRO A 1 39 ? 8.012 -9.939 -6.694 1.00 0.00 39 PRO A O 4
ATOM 6408 N N . PHE A 1 40 ? 6.087 -8.755 -6.588 1.00 0.00 40 PHE A N 4
ATOM 6409 C CA . PHE A 1 40 ? 6.718 -7.441 -6.390 1.00 0.00 40 PHE A CA 4
ATOM 6410 C C . PHE A 1 40 ? 7.392 -6.935 -7.669 1.00 0.00 40 PHE A C 4
ATOM 6411 O O . PHE A 1 40 ? 7.838 -5.792 -7.719 1.00 0.00 40 PHE A O 4
ATOM 6428 N N . PHE A 1 41 ? 7.454 -7.791 -8.697 1.00 0.00 41 PHE A N 4
ATOM 6429 C CA . PHE A 1 41 ? 8.099 -7.452 -9.969 1.00 0.00 41 PHE A CA 4
ATOM 6430 C C . PHE A 1 41 ? 9.499 -6.899 -9.725 1.00 0.00 41 PHE A C 4
ATOM 6431 O O . PHE A 1 41 ? 9.871 -5.846 -10.241 1.00 0.00 41 PHE A O 4
ATOM 6448 N N . MET A 1 42 ? 10.282 -7.668 -8.970 1.00 0.00 42 MET A N 4
ATOM 6449 C CA . MET A 1 42 ? 11.572 -7.223 -8.441 1.00 0.00 42 MET A CA 4
ATOM 6450 C C . MET A 1 42 ? 12.588 -6.927 -9.549 1.00 0.00 42 MET A C 4
ATOM 6451 O O . MET A 1 42 ? 13.645 -6.349 -9.291 1.00 0.00 42 MET A O 4
ATOM 6465 N N . ASP A 1 43 ? 12.264 -7.322 -10.771 1.00 0.00 43 ASP A N 4
ATOM 6466 C CA . ASP A 1 43 ? 13.191 -7.198 -11.891 1.00 0.00 43 ASP A CA 4
ATOM 6467 C C . ASP A 1 43 ? 13.041 -5.856 -12.593 1.00 0.00 43 ASP A C 4
ATOM 6468 O O . ASP A 1 43 ? 14.030 -5.193 -12.902 1.00 0.00 43 ASP A O 4
ATOM 6477 N N . THR A 1 44 ? 11.803 -5.460 -12.846 1.00 0.00 44 THR A N 4
ATOM 6478 C CA . THR A 1 44 ? 11.531 -4.231 -13.573 1.00 0.00 44 THR A CA 4
ATOM 6479 C C . THR A 1 44 ? 11.577 -3.022 -12.645 1.00 0.00 44 THR A C 4
ATOM 6480 O O . THR A 1 44 ? 12.413 -2.131 -12.808 1.00 0.00 44 THR A O 4
ATOM 6491 N N . MET A 1 45 ? 10.677 -2.993 -11.674 1.00 0.00 45 MET A N 4
ATOM 6492 C CA . MET A 1 45 ? 10.668 -1.936 -10.681 1.00 0.00 45 MET A CA 4
ATOM 6493 C C . MET A 1 45 ? 10.878 -2.531 -9.303 1.00 0.00 45 MET A C 4
ATOM 6494 O O . MET A 1 45 ? 10.078 -3.335 -8.832 1.00 0.00 45 MET A O 4
ATOM 6508 N N . GLU A 1 46 ? 11.977 -2.139 -8.676 1.00 0.00 46 GLU A N 4
ATOM 6509 C CA . GLU A 1 46 ? 12.398 -2.698 -7.398 1.00 0.00 46 GLU A CA 4
ATOM 6510 C C . GLU A 1 46 ? 11.315 -2.534 -6.327 1.00 0.00 46 GLU A C 4
ATOM 6511 O O . GLU A 1 46 ? 10.467 -1.657 -6.437 1.00 0.00 46 GLU A O 4
ATOM 6523 N N . PRO A 1 47 ? 11.346 -3.390 -5.280 1.00 0.00 47 PRO A N 4
ATOM 6524 C CA . PRO A 1 47 ? 10.313 -3.472 -4.232 1.00 0.00 47 PRO A CA 4
ATOM 6525 C C . PRO A 1 47 ? 9.638 -2.146 -3.862 1.00 0.00 47 PRO A C 4
ATOM 6526 O O . PRO A 1 47 ? 8.411 -2.059 -3.843 1.00 0.00 47 PRO A O 4
ATOM 6537 N N . LEU A 1 48 ? 10.428 -1.119 -3.573 1.00 0.00 48 LEU A N 4
ATOM 6538 C CA . LEU A 1 48 ? 9.877 0.154 -3.104 1.00 0.00 48 LEU A CA 4
ATOM 6539 C C . LEU A 1 48 ? 9.180 0.911 -4.235 1.00 0.00 48 LEU A C 4
ATOM 6540 O O . LEU A 1 48 ? 8.296 1.732 -3.996 1.00 0.00 48 LEU A O 4
ATOM 6556 N N . GLU A 1 49 ? 9.566 0.612 -5.463 1.00 0.00 49 GLU A N 4
ATOM 6557 C CA . GLU A 1 49 ? 8.997 1.264 -6.631 1.00 0.00 49 GLU A CA 4
ATOM 6558 C C . GLU A 1 49 ? 7.725 0.539 -7.078 1.00 0.00 49 GLU A C 4
ATOM 6559 O O . GLU A 1 49 ? 6.914 1.089 -7.820 1.00 0.00 49 GLU A O 4
ATOM 6571 N N . TRP A 1 50 ? 7.561 -0.696 -6.603 1.00 0.00 50 TRP A N 4
ATOM 6572 C CA . TRP A 1 50 ? 6.381 -1.510 -6.910 1.00 0.00 50 TRP A CA 4
ATOM 6573 C C . TRP A 1 50 ? 5.109 -0.851 -6.373 1.00 0.00 50 TRP A C 4
ATOM 6574 O O . TRP A 1 50 ? 3.999 -1.130 -6.839 1.00 0.00 50 TRP A O 4
ATOM 6595 N N . LEU A 1 51 ? 5.282 0.034 -5.396 1.00 0.00 51 LEU A N 4
ATOM 6596 C CA . LEU A 1 51 ? 4.173 0.800 -4.850 1.00 0.00 51 LEU A CA 4
ATOM 6597 C C . LEU A 1 51 ? 3.550 1.669 -5.941 1.00 0.00 51 LEU A C 4
ATOM 6598 O O . LEU A 1 51 ? 2.346 1.936 -5.935 1.00 0.00 51 LEU A O 4
ATOM 6614 N N . GLN A 1 52 ? 4.384 2.083 -6.889 1.00 0.00 52 GLN A N 4
ATOM 6615 C CA . GLN A 1 52 ? 3.956 2.933 -7.987 1.00 0.00 52 GLN A CA 4
ATOM 6616 C C . GLN A 1 52 ? 3.395 2.096 -9.127 1.00 0.00 52 GLN A C 4
ATOM 6617 O O . GLN A 1 52 ? 3.890 1.003 -9.403 1.00 0.00 52 GLN A O 4
ATOM 6631 N N . TRP A 1 53 ? 2.350 2.625 -9.760 1.00 0.00 53 TRP A N 4
ATOM 6632 C CA . TRP A 1 53 ? 1.697 1.996 -10.912 1.00 0.00 53 TRP A CA 4
ATOM 6633 C C . TRP A 1 53 ? 0.919 0.738 -10.527 1.00 0.00 53 TRP A C 4
ATOM 6634 O O . TRP A 1 53 ? -0.249 0.601 -10.881 1.00 0.00 53 TRP A O 4
ATOM 6655 N N . VAL A 1 54 ? 1.548 -0.176 -9.809 1.00 0.00 54 VAL A N 4
ATOM 6656 C CA . VAL A 1 54 ? 0.889 -1.420 -9.471 1.00 0.00 54 VAL A CA 4
ATOM 6657 C C . VAL A 1 54 ? 0.115 -1.318 -8.163 1.00 0.00 54 VAL A C 4
ATOM 6658 O O . VAL A 1 54 ? -1.085 -1.094 -8.188 1.00 0.00 54 VAL A O 4
ATOM 6671 N N . LEU A 1 55 ? 0.808 -1.443 -7.029 1.00 0.00 55 LEU A N 4
ATOM 6672 C CA . LEU A 1 55 ? 0.136 -1.676 -5.747 1.00 0.00 55 LEU A CA 4
ATOM 6673 C C . LEU A 1 55 ? -0.980 -0.673 -5.465 1.00 0.00 55 LEU A C 4
ATOM 6674 O O . LEU A 1 55 ? -2.142 -1.062 -5.343 1.00 0.00 55 LEU A O 4
ATOM 6690 N N . ILE A 1 56 ? -0.639 0.606 -5.363 1.00 0.00 56 ILE A N 4
ATOM 6691 C CA . ILE A 1 56 ? -1.625 1.614 -4.983 1.00 0.00 56 ILE A CA 4
ATOM 6692 C C . ILE A 1 56 ? -2.788 1.693 -5.989 1.00 0.00 56 ILE A C 4
ATOM 6693 O O . ILE A 1 56 ? -3.943 1.526 -5.591 1.00 0.00 56 ILE A O 4
ATOM 6709 N N . PRO A 1 57 ? -2.532 1.923 -7.299 1.00 0.00 57 PRO A N 4
ATOM 6710 C CA . PRO A 1 57 ? -3.606 1.979 -8.303 1.00 0.00 57 PRO A CA 4
ATOM 6711 C C . PRO A 1 57 ? -4.393 0.670 -8.409 1.00 0.00 57 PRO A C 4
ATOM 6712 O O . PRO A 1 57 ? -5.615 0.690 -8.575 1.00 0.00 57 PRO A O 4
ATOM 6723 N N . ARG A 1 58 ? -3.700 -0.465 -8.305 1.00 0.00 58 ARG A N 4
ATOM 6724 C CA . ARG A 1 58 ? -4.357 -1.767 -8.390 1.00 0.00 58 ARG A CA 4
ATOM 6725 C C . ARG A 1 58 ? -5.310 -1.964 -7.216 1.00 0.00 58 ARG A C 4
ATOM 6726 O O . ARG A 1 58 ? -6.443 -2.414 -7.391 1.00 0.00 58 ARG A O 4
ATOM 6747 N N . MET A 1 59 ? -4.849 -1.614 -6.020 1.00 0.00 59 MET A N 4
ATOM 6748 C CA . MET A 1 59 ? -5.677 -1.732 -4.829 1.00 0.00 59 MET A CA 4
ATOM 6749 C C . MET A 1 59 ? -6.847 -0.757 -4.891 1.00 0.00 59 MET A C 4
ATOM 6750 O O . MET A 1 59 ? -7.939 -1.067 -4.424 1.00 0.00 59 MET A O 4
ATOM 6764 N N . HIS A 1 60 ? -6.619 0.418 -5.481 1.00 0.00 60 HIS A N 4
ATOM 6765 C CA . HIS A 1 60 ? -7.702 1.374 -5.715 1.00 0.00 60 HIS A CA 4
ATOM 6766 C C . HIS A 1 60 ? -8.826 0.705 -6.499 1.00 0.00 60 HIS A C 4
ATOM 6767 O O . HIS A 1 60 ? -10.002 0.831 -6.153 1.00 0.00 60 HIS A O 4
ATOM 6782 N N . ASP A 1 61 ? -8.440 -0.019 -7.545 1.00 0.00 61 ASP A N 4
ATOM 6783 C CA . ASP A 1 61 ? -9.386 -0.730 -8.401 1.00 0.00 61 ASP A CA 4
ATOM 6784 C C . ASP A 1 61 ? -10.090 -1.833 -7.612 1.00 0.00 61 ASP A C 4
ATOM 6785 O O . ASP A 1 61 ? -11.319 -1.929 -7.617 1.00 0.00 61 ASP A O 4
ATOM 6794 N N . LEU A 1 62 ? -9.293 -2.641 -6.916 1.00 0.00 62 LEU A N 4
ATOM 6795 C CA . LEU A 1 62 ? -9.800 -3.745 -6.095 1.00 0.00 62 LEU A CA 4
ATOM 6796 C C . LEU A 1 62 ? -10.861 -3.259 -5.104 1.00 0.00 62 LEU A C 4
ATOM 6797 O O . LEU A 1 62 ? -11.941 -3.843 -4.990 1.00 0.00 62 LEU A O 4
ATOM 6813 N N . LEU A 1 63 ? -10.545 -2.181 -4.400 1.00 0.00 63 LEU A N 4
ATOM 6814 C CA . LEU A 1 63 ? -11.423 -1.640 -3.370 1.00 0.00 63 LEU A CA 4
ATOM 6815 C C . LEU A 1 63 ? -12.685 -1.031 -3.963 1.00 0.00 63 LEU A C 4
ATOM 6816 O O . LEU A 1 63 ? -13.792 -1.312 -3.504 1.00 0.00 63 LEU A O 4
ATOM 6832 N N . ASP A 1 64 ? -12.510 -0.201 -4.987 1.00 0.00 64 ASP A N 4
ATOM 6833 C CA . ASP A 1 64 ? -13.613 0.576 -5.547 1.00 0.00 64 ASP A CA 4
ATOM 6834 C C . ASP A 1 64 ? -14.623 -0.324 -6.251 1.00 0.00 64 ASP A C 4
ATOM 6835 O O . ASP A 1 64 ? -15.806 0.002 -6.332 1.00 0.00 64 ASP A O 4
ATOM 6844 N N . ASN A 1 65 ? -14.157 -1.466 -6.740 1.00 0.00 65 ASN A N 4
ATOM 6845 C CA . ASN A 1 65 ? -15.040 -2.433 -7.386 1.00 0.00 65 ASN A CA 4
ATOM 6846 C C . ASN A 1 65 ? -15.624 -3.399 -6.363 1.00 0.00 65 ASN A C 4
ATOM 6847 O O . ASN A 1 65 ? -16.231 -4.409 -6.726 1.00 0.00 65 ASN A O 4
ATOM 6858 N N . LYS A 1 66 ? -15.417 -3.083 -5.083 1.00 0.00 66 LYS A N 4
ATOM 6859 C CA . LYS A 1 66 ? -15.961 -3.865 -3.972 1.00 0.00 66 LYS A CA 4
ATOM 6860 C C . LYS A 1 66 ? -15.520 -5.322 -4.043 1.00 0.00 66 LYS A C 4
ATOM 6861 O O . LYS A 1 66 ? -16.211 -6.217 -3.555 1.00 0.00 66 LYS A O 4
ATOM 6880 N N . GLN A 1 67 ? -14.349 -5.549 -4.617 1.00 0.00 67 GLN A N 4
ATOM 6881 C CA . GLN A 1 67 ? -13.830 -6.894 -4.771 1.00 0.00 67 GLN A CA 4
ATOM 6882 C C . GLN A 1 67 ? -13.333 -7.432 -3.435 1.00 0.00 67 GLN A C 4
ATOM 6883 O O . GLN A 1 67 ? -12.860 -6.669 -2.583 1.00 0.00 67 GLN A O 4
ATOM 6897 N N . PRO A 1 68 ? -13.465 -8.748 -3.220 1.00 0.00 68 PRO A N 4
ATOM 6898 C CA . PRO A 1 68 ? -12.965 -9.406 -2.014 1.00 0.00 68 PRO A CA 4
ATOM 6899 C C . PRO A 1 68 ? -11.455 -9.254 -1.888 1.00 0.00 68 PRO A C 4
ATOM 6900 O O . PRO A 1 68 ? -10.722 -9.420 -2.867 1.00 0.00 68 PRO A O 4
ATOM 6911 N N . LEU A 1 69 ? -10.996 -8.928 -0.691 1.00 0.00 69 LEU A N 4
ATOM 6912 C CA . LEU A 1 69 ? -9.577 -8.727 -0.449 1.00 0.00 69 LEU A CA 4
ATOM 6913 C C . LEU A 1 69 ? -8.839 -10.065 -0.492 1.00 0.00 69 LEU A C 4
ATOM 6914 O O . LEU A 1 69 ? -9.464 -11.125 -0.417 1.00 0.00 69 LEU A O 4
ATOM 6930 N N . PRO A 1 70 ? -7.504 -10.039 -0.657 1.00 0.00 70 PRO A N 4
ATOM 6931 C CA . PRO A 1 70 ? -6.694 -11.261 -0.720 1.00 0.00 70 PRO A CA 4
ATOM 6932 C C . PRO A 1 70 ? -6.647 -12.017 0.612 1.00 0.00 70 PRO A C 4
ATOM 6933 O O . PRO A 1 70 ? -6.260 -13.186 0.654 1.00 0.00 70 PRO A O 4
ATOM 6944 N N . GLY A 1 71 ? -7.033 -11.335 1.689 1.00 0.00 71 GLY A N 4
ATOM 6945 C CA . GLY A 1 71 ? -7.119 -11.962 2.999 1.00 0.00 71 GLY A CA 4
ATOM 6946 C C . GLY A 1 71 ? -5.787 -12.453 3.535 1.00 0.00 71 GLY A C 4
ATOM 6947 O O . GLY A 1 71 ? -5.752 -13.310 4.419 1.00 0.00 71 GLY A O 4
ATOM 6951 N N . ALA A 1 72 ? -4.694 -11.913 3.009 1.00 0.00 72 ALA A N 4
ATOM 6952 C CA . ALA A 1 72 ? -3.358 -12.337 3.415 1.00 0.00 72 ALA A CA 4
ATOM 6953 C C . ALA A 1 72 ? -2.299 -11.396 2.860 1.00 0.00 72 ALA A C 4
ATOM 6954 O O . ALA A 1 72 ? -1.186 -11.813 2.535 1.00 0.00 72 ALA A O 4
ATOM 6961 N N . PHE A 1 73 ? -2.634 -10.119 2.767 1.00 0.00 73 PHE A N 4
ATOM 6962 C CA . PHE A 1 73 ? -1.720 -9.147 2.191 1.00 0.00 73 PHE A CA 4
ATOM 6963 C C . PHE A 1 73 ? -0.744 -8.637 3.246 1.00 0.00 73 PHE A C 4
ATOM 6964 O O . PHE A 1 73 ? -1.042 -7.703 3.986 1.00 0.00 73 PHE A O 4
ATOM 6981 N N . ALA A 1 74 ? 0.411 -9.280 3.322 1.00 0.00 74 ALA A N 4
ATOM 6982 C CA . ALA A 1 74 ? 1.454 -8.873 4.249 1.00 0.00 74 ALA A CA 4
ATOM 6983 C C . ALA A 1 74 ? 2.759 -8.633 3.500 1.00 0.00 74 ALA A C 4
ATOM 6984 O O . ALA A 1 74 ? 3.493 -9.572 3.191 1.00 0.00 74 ALA A O 4
ATOM 6991 N N . VAL A 1 75 ? 3.021 -7.376 3.174 1.00 0.00 75 VAL A N 4
ATOM 6992 C CA . VAL A 1 75 ? 4.231 -7.013 2.444 1.00 0.00 75 VAL A CA 4
ATOM 6993 C C . VAL A 1 75 ? 5.239 -6.324 3.353 1.00 0.00 75 VAL A C 4
ATOM 6994 O O . VAL A 1 75 ? 6.417 -6.213 3.014 1.00 0.00 75 VAL A O 4
ATOM 7007 N N . ALA A 1 76 ? 4.771 -5.879 4.516 1.00 0.00 76 ALA A N 4
ATOM 7008 C CA . ALA A 1 76 ? 5.617 -5.163 5.469 1.00 0.00 76 ALA A CA 4
ATOM 7009 C C . ALA A 1 76 ? 6.865 -5.973 5.856 1.00 0.00 76 ALA A C 4
ATOM 7010 O O . ALA A 1 76 ? 7.973 -5.435 5.817 1.00 0.00 76 ALA A O 4
ATOM 7017 N N . PRO A 1 77 ? 6.723 -7.272 6.225 1.00 0.00 77 PRO A N 4
ATOM 7018 C CA . PRO A 1 77 ? 7.874 -8.127 6.552 1.00 0.00 77 PRO A CA 4
ATOM 7019 C C . PRO A 1 77 ? 8.911 -8.176 5.431 1.00 0.00 77 PRO A C 4
ATOM 7020 O O . PRO A 1 77 ? 10.115 -8.233 5.691 1.00 0.00 77 PRO A O 4
ATOM 7031 N N . TYR A 1 78 ? 8.442 -8.146 4.186 1.00 0.00 78 TYR A N 4
ATOM 7032 C CA . TYR A 1 78 ? 9.337 -8.174 3.038 1.00 0.00 78 TYR A CA 4
ATOM 7033 C C . TYR A 1 78 ? 10.111 -6.866 2.932 1.00 0.00 78 TYR A C 4
ATOM 7034 O O . TYR A 1 78 ? 11.335 -6.870 2.830 1.00 0.00 78 TYR A O 4
ATOM 7052 N N . TYR A 1 79 ? 9.394 -5.747 2.973 1.00 0.00 79 TYR A N 4
ATOM 7053 C CA . TYR A 1 79 ? 10.018 -4.429 2.867 1.00 0.00 79 TYR A CA 4
ATOM 7054 C C . TYR A 1 79 ? 10.995 -4.181 4.012 1.00 0.00 79 TYR A C 4
ATOM 7055 O O . TYR A 1 79 ? 11.982 -3.467 3.852 1.00 0.00 79 TYR A O 4
ATOM 7073 N N . GLU A 1 80 ? 10.721 -4.790 5.158 1.00 0.00 80 GLU A N 4
ATOM 7074 C CA . GLU A 1 80 ? 11.584 -4.667 6.330 1.00 0.00 80 GLU A CA 4
ATOM 7075 C C . GLU A 1 80 ? 12.971 -5.259 6.056 1.00 0.00 80 GLU A C 4
ATOM 7076 O O . GLU A 1 80 ? 13.960 -4.863 6.671 1.00 0.00 80 GLU A O 4
ATOM 7088 N N . MET A 1 81 ? 13.041 -6.202 5.125 1.00 0.00 81 MET A N 4
ATOM 7089 C CA . MET A 1 81 ? 14.304 -6.859 4.798 1.00 0.00 81 MET A CA 4
ATOM 7090 C C . MET A 1 81 ? 14.841 -6.379 3.455 1.00 0.00 81 MET A C 4
ATOM 7091 O O . MET A 1 81 ? 16.052 -6.287 3.255 1.00 0.00 81 MET A O 4
ATOM 7105 N N . ALA A 1 82 ? 13.932 -6.087 2.535 1.00 0.00 82 ALA A N 4
ATOM 7106 C CA . ALA A 1 82 ? 14.305 -5.728 1.174 1.00 0.00 82 ALA A CA 4
ATOM 7107 C C . ALA A 1 82 ? 14.828 -4.301 1.088 1.00 0.00 82 ALA A C 4
ATOM 7108 O O . ALA A 1 82 ? 15.621 -3.977 0.203 1.00 0.00 82 ALA A O 4
ATOM 7115 N N . LEU A 1 83 ? 14.381 -3.447 1.996 1.00 0.00 83 LEU A N 4
ATOM 7116 C CA . LEU A 1 83 ? 14.805 -2.057 1.993 1.00 0.00 83 LEU A CA 4
ATOM 7117 C C . LEU A 1 83 ? 16.009 -1.861 2.900 1.00 0.00 83 LEU A C 4
ATOM 7118 O O . LEU A 1 83 ? 15.965 -2.185 4.085 1.00 0.00 83 LEU A O 4
ATOM 7134 N N . ALA A 1 84 ? 17.081 -1.335 2.329 1.00 0.00 84 ALA A N 4
ATOM 7135 C CA . ALA A 1 84 ? 18.295 -1.070 3.083 1.00 0.00 84 ALA A CA 4
ATOM 7136 C C . ALA A 1 84 ? 18.134 0.138 3.986 1.00 0.00 84 ALA A C 4
ATOM 7137 O O . ALA A 1 84 ? 17.319 1.031 3.735 1.00 0.00 84 ALA A O 4
ATOM 7144 N N . THR A 1 85 ? 18.934 0.162 5.033 1.00 0.00 85 THR A N 4
ATOM 7145 C CA . THR A 1 85 ? 18.831 1.185 6.048 1.00 0.00 85 THR A CA 4
ATOM 7146 C C . THR A 1 85 ? 19.795 2.333 5.759 1.00 0.00 85 THR A C 4
ATOM 7147 O O . THR A 1 85 ? 20.006 3.211 6.597 1.00 0.00 85 THR A O 4
ATOM 7158 N N . ASP A 1 86 ? 20.362 2.331 4.555 1.00 0.00 86 ASP A N 4
ATOM 7159 C CA . ASP A 1 86 ? 21.225 3.413 4.108 1.00 0.00 86 ASP A CA 4
ATOM 7160 C C . ASP A 1 86 ? 20.412 4.694 3.968 1.00 0.00 86 ASP A C 4
ATOM 7161 O O . ASP A 1 86 ? 20.948 5.799 3.990 1.00 0.00 86 ASP A O 4
ATOM 7170 N N . HIS A 1 87 ? 19.107 4.522 3.807 1.00 0.00 87 HIS A N 4
ATOM 7171 C CA . HIS A 1 87 ? 18.173 5.632 3.852 1.00 0.00 87 HIS A CA 4
ATOM 7172 C C . HIS A 1 87 ? 17.044 5.297 4.829 1.00 0.00 87 HIS A C 4
ATOM 7173 O O . HIS A 1 87 ? 16.116 4.550 4.507 1.00 0.00 87 HIS A O 4
ATOM 7188 N N . PRO A 1 88 ? 17.133 5.842 6.055 1.00 0.00 88 PRO A N 4
ATOM 7189 C CA . PRO A 1 88 ? 16.261 5.470 7.183 1.00 0.00 88 PRO A CA 4
ATOM 7190 C C . PRO A 1 88 ? 14.808 5.895 7.001 1.00 0.00 88 PRO A C 4
ATOM 7191 O O . PRO A 1 88 ? 13.952 5.571 7.825 1.00 0.00 88 PRO A O 4
ATOM 7202 N N . GLN A 1 89 ? 14.522 6.599 5.913 1.00 0.00 89 GLN A N 4
ATOM 7203 C CA . GLN A 1 89 ? 13.168 7.069 5.639 1.00 0.00 89 GLN A CA 4
ATOM 7204 C C . GLN A 1 89 ? 12.209 5.899 5.423 1.00 0.00 89 GLN A C 4
ATOM 7205 O O . GLN A 1 89 ? 10.990 6.072 5.443 1.00 0.00 89 GLN A O 4
ATOM 7219 N N . ARG A 1 90 ? 12.767 4.706 5.225 1.00 0.00 90 ARG A N 4
ATOM 7220 C CA . ARG A 1 90 ? 11.962 3.509 5.021 1.00 0.00 90 ARG A CA 4
ATOM 7221 C C . ARG A 1 90 ? 11.154 3.173 6.275 1.00 0.00 90 ARG A C 4
ATOM 7222 O O . ARG A 1 90 ? 10.131 2.500 6.195 1.00 0.00 90 ARG A O 4
ATOM 7243 N N . ALA A 1 91 ? 11.612 3.664 7.425 1.00 0.00 91 ALA A N 4
ATOM 7244 C CA . ALA A 1 91 ? 10.935 3.415 8.694 1.00 0.00 91 ALA A CA 4
ATOM 7245 C C . ALA A 1 91 ? 9.531 4.012 8.689 1.00 0.00 91 ALA A C 4
ATOM 7246 O O . ALA A 1 91 ? 8.587 3.416 9.208 1.00 0.00 91 ALA A O 4
ATOM 7253 N N . LEU A 1 92 ? 9.399 5.186 8.081 1.00 0.00 92 LEU A N 4
ATOM 7254 C CA . LEU A 1 92 ? 8.111 5.859 7.986 1.00 0.00 92 LEU A CA 4
ATOM 7255 C C . LEU A 1 92 ? 7.182 5.088 7.061 1.00 0.00 92 LEU A C 4
ATOM 7256 O O . LEU A 1 92 ? 5.983 4.967 7.318 1.00 0.00 92 LEU A O 4
ATOM 7272 N N . ILE A 1 93 ? 7.753 4.556 5.990 1.00 0.00 93 ILE A N 4
ATOM 7273 C CA . ILE A 1 93 ? 6.994 3.784 5.022 1.00 0.00 93 ILE A CA 4
ATOM 7274 C C . ILE A 1 93 ? 6.501 2.486 5.654 1.00 0.00 93 ILE A C 4
ATOM 7275 O O . ILE A 1 93 ? 5.333 2.123 5.519 1.00 0.00 93 ILE A O 4
ATOM 7291 N N . LEU A 1 94 ? 7.394 1.809 6.370 1.00 0.00 94 LEU A N 4
ATOM 7292 C CA . LEU A 1 94 ? 7.063 0.554 7.039 1.00 0.00 94 LEU A CA 4
ATOM 7293 C C . LEU A 1 94 ? 5.922 0.745 8.030 1.00 0.00 94 LEU A C 4
ATOM 7294 O O . LEU A 1 94 ? 5.011 -0.078 8.101 1.00 0.00 94 LEU A O 4
ATOM 7310 N N . ALA A 1 95 ? 5.975 1.840 8.781 1.00 0.00 95 ALA A N 4
ATOM 7311 C CA . ALA A 1 95 ? 4.941 2.148 9.759 1.00 0.00 95 ALA A CA 4
ATOM 7312 C C . ALA A 1 95 ? 3.568 2.219 9.098 1.00 0.00 95 ALA A C 4
ATOM 7313 O O . ALA A 1 95 ? 2.615 1.573 9.545 1.00 0.00 95 ALA A O 4
ATOM 7320 N N . GLU A 1 96 ? 3.484 2.984 8.016 1.00 0.00 96 GLU A N 4
ATOM 7321 C CA . GLU A 1 96 ? 2.231 3.162 7.296 1.00 0.00 96 GLU A CA 4
ATOM 7322 C C . GLU A 1 96 ? 1.802 1.845 6.637 1.00 0.00 96 GLU A C 4
ATOM 7323 O O . GLU A 1 96 ? 0.614 1.520 6.589 1.00 0.00 96 GLU A O 4
ATOM 7335 N N . LEU A 1 97 ? 2.779 1.078 6.153 1.00 0.00 97 LEU A N 4
ATOM 7336 C CA . LEU A 1 97 ? 2.505 -0.227 5.556 1.00 0.00 97 LEU A CA 4
ATOM 7337 C C . LEU A 1 97 ? 1.858 -1.161 6.570 1.00 0.00 97 LEU A C 4
ATOM 7338 O O . LEU A 1 97 ? 0.942 -1.905 6.236 1.00 0.00 97 LEU A O 4
ATOM 7354 N N . GLU A 1 98 ? 2.338 -1.116 7.807 1.00 0.00 98 GLU A N 4
ATOM 7355 C CA . GLU A 1 98 ? 1.801 -1.968 8.864 1.00 0.00 98 GLU A CA 4
ATOM 7356 C C . GLU A 1 98 ? 0.374 -1.575 9.222 1.00 0.00 98 GLU A C 4
ATOM 7357 O O . GLU A 1 98 ? -0.430 -2.422 9.618 1.00 0.00 98 GLU A O 4
ATOM 7369 N N . LYS A 1 99 ? 0.065 -0.293 9.095 1.00 0.00 99 LYS A N 4
ATOM 7370 C CA . LYS A 1 99 ? -1.294 0.180 9.327 1.00 0.00 99 LYS A CA 4
ATOM 7371 C C . LYS A 1 99 ? -2.230 -0.426 8.282 1.00 0.00 99 LYS A C 4
ATOM 7372 O O . LYS A 1 99 ? -3.350 -0.833 8.590 1.00 0.00 99 LYS A O 4
ATOM 7391 N N . LEU A 1 100 ? -1.746 -0.495 7.047 1.00 0.00 100 LEU A N 4
ATOM 7392 C CA . LEU A 1 100 ? -2.490 -1.106 5.953 1.00 0.00 100 LEU A CA 4
ATOM 7393 C C . LEU A 1 100 ? -2.540 -2.624 6.132 1.00 0.00 100 LEU A C 4
ATOM 7394 O O . LEU A 1 100 ? -3.564 -3.263 5.879 1.00 0.00 100 LEU A O 4
ATOM 7410 N N . ASP A 1 101 ? -1.422 -3.181 6.581 1.00 0.00 101 ASP A N 4
ATOM 7411 C CA . ASP A 1 101 ? -1.295 -4.611 6.866 1.00 0.00 101 ASP A CA 4
ATOM 7412 C C . ASP A 1 101 ? -2.392 -5.085 7.817 1.00 0.00 101 ASP A C 4
ATOM 7413 O O . ASP A 1 101 ? -2.953 -6.166 7.646 1.00 0.00 101 ASP A O 4
ATOM 7422 N N . ALA A 1 102 ? -2.711 -4.253 8.802 1.00 0.00 102 ALA A N 4
ATOM 7423 C CA . ALA A 1 102 ? -3.734 -4.583 9.788 1.00 0.00 102 ALA A CA 4
ATOM 7424 C C . ALA A 1 102 ? -5.125 -4.602 9.166 1.00 0.00 102 ALA A C 4
ATOM 7425 O O . ALA A 1 102 ? -6.029 -5.268 9.673 1.00 0.00 102 ALA A O 4
ATOM 7432 N N . LEU A 1 103 ? -5.300 -3.877 8.071 1.00 0.00 103 LEU A N 4
ATOM 7433 C CA . LEU A 1 103 ? -6.580 -3.851 7.378 1.00 0.00 103 LEU A CA 4
ATOM 7434 C C . LEU A 1 103 ? -6.778 -5.152 6.613 1.00 0.00 103 LEU A C 4
ATOM 7435 O O . LEU A 1 103 ? -7.893 -5.666 6.521 1.00 0.00 103 LEU A O 4
ATOM 7451 N N . PHE A 1 104 ? -5.681 -5.688 6.093 1.00 0.00 104 PHE A N 4
ATOM 7452 C CA . PHE A 1 104 ? -5.710 -6.957 5.372 1.00 0.00 104 PHE A CA 4
ATOM 7453 C C . PHE A 1 104 ? -5.540 -8.135 6.326 1.00 0.00 104 PHE A C 4
ATOM 7454 O O . PHE A 1 104 ? -5.305 -9.268 5.902 1.00 0.00 104 PHE A O 4
ATOM 7471 N N . ALA A 1 105 ? -5.637 -7.853 7.618 1.00 0.00 105 ALA A N 4
ATOM 7472 C CA . ALA A 1 105 ? -5.597 -8.889 8.634 1.00 0.00 105 ALA A CA 4
ATOM 7473 C C . ALA A 1 105 ? -6.937 -8.972 9.353 1.00 0.00 105 ALA A C 4
ATOM 7474 O O . ALA A 1 105 ? -7.106 -9.738 10.307 1.00 0.00 105 ALA A O 4
ATOM 7481 N N . ASP A 1 106 ? -7.884 -8.163 8.898 1.00 0.00 106 ASP A N 4
ATOM 7482 C CA . ASP A 1 106 ? -9.216 -8.123 9.499 1.00 0.00 106 ASP A CA 4
ATOM 7483 C C . ASP A 1 106 ? -10.276 -8.649 8.531 1.00 0.00 106 ASP A C 4
ATOM 7484 O O . ASP A 1 106 ? -11.379 -9.017 8.942 1.00 0.00 106 ASP A O 4
ATOM 7493 N N . ASP A 1 107 ? -9.933 -8.716 7.252 1.00 0.00 107 ASP A N 4
ATOM 7494 C CA . ASP A 1 107 ? -10.899 -9.108 6.230 1.00 0.00 107 ASP A CA 4
ATOM 7495 C C . ASP A 1 107 ? -11.078 -10.629 6.182 1.00 0.00 107 ASP A C 4
ATOM 7496 O O . ASP A 1 107 ? -10.760 -11.337 7.143 1.00 0.00 107 ASP A O 4
ATOM 7505 N N . ALA A 1 108 ? -11.601 -11.126 5.069 1.00 0.00 108 ALA A N 4
ATOM 7506 C CA . ALA A 1 108 ? -11.989 -12.524 4.965 1.00 0.00 108 ALA A CA 4
ATOM 7507 C C . ALA A 1 108 ? -10.828 -13.409 4.526 1.00 0.00 108 ALA A C 4
ATOM 7508 O O . ALA A 1 108 ? -10.649 -13.681 3.338 1.00 0.00 108 ALA A O 4
ATOM 7515 N N . SER A 1 109 ? -10.034 -13.841 5.491 1.00 0.00 109 SER A N 4
ATOM 7516 C CA . SER A 1 109 ? -8.957 -14.776 5.231 1.00 0.00 109 SER A CA 4
ATOM 7517 C C . SER A 1 109 ? -9.511 -16.193 5.121 1.00 0.00 109 SER A C 4
ATOM 7518 O O . SER A 1 109 ? -10.350 -16.598 5.920 1.00 0.00 109 SER A O 4
ATOM 7526 N N . LEU A 1 110 ? -9.052 -16.939 4.126 1.00 0.00 110 LEU A N 4
ATOM 7527 C CA . LEU A 1 110 ? -9.479 -18.325 3.960 1.00 0.00 110 LEU A CA 4
ATOM 7528 C C . LEU A 1 110 ? -8.479 -19.276 4.609 1.00 0.00 110 LEU A C 4
ATOM 7529 O O . LEU A 1 110 ? -8.744 -20.466 4.768 1.00 0.00 110 LEU A O 4
ATOM 7545 N N . GLU A 1 111 ? -7.326 -18.736 4.984 1.00 0.00 111 GLU A N 4
ATOM 7546 C CA . GLU A 1 111 ? -6.291 -19.519 5.646 1.00 0.00 111 GLU A CA 4
ATOM 7547 C C . GLU A 1 111 ? -6.608 -19.687 7.129 1.00 0.00 111 GLU A C 4
ATOM 7548 O O . GLU A 1 111 ? -6.200 -20.659 7.760 1.00 0.00 111 GLU A O 4
ATOM 7560 N N . HIS A 1 112 ? -7.331 -18.723 7.676 1.00 0.00 112 HIS A N 4
ATOM 7561 C CA . HIS A 1 112 ? -7.728 -18.751 9.072 1.00 0.00 112 HIS A CA 4
ATOM 7562 C C . HIS A 1 112 ? -9.227 -18.535 9.168 1.00 0.00 112 HIS A C 4
ATOM 7563 O O . HIS A 1 112 ? -9.773 -17.674 8.485 1.00 0.00 112 HIS A O 4
ATOM 7578 N N . HIS A 1 113 ? -9.883 -19.323 10.010 1.00 0.00 113 HIS A N 4
ATOM 7579 C CA . HIS A 1 113 ? -11.344 -19.356 10.060 1.00 0.00 113 HIS A CA 4
ATOM 7580 C C . HIS A 1 113 ? -11.930 -18.008 10.466 1.00 0.00 113 HIS A C 4
ATOM 7581 O O . HIS A 1 113 ? -13.056 -17.685 10.089 1.00 0.00 113 HIS A O 4
ATOM 7596 N N . HIS A 1 114 ? -11.174 -17.239 11.248 1.00 0.00 114 HIS A N 4
ATOM 7597 C CA . HIS A 1 114 ? -11.559 -15.873 11.607 1.00 0.00 114 HIS A CA 4
ATOM 7598 C C . HIS A 1 114 ? -12.934 -15.850 12.286 1.00 0.00 114 HIS A C 4
ATOM 7599 O O . HIS A 1 114 ? -13.784 -15.013 11.976 1.00 0.00 114 HIS A O 4
ATOM 7614 N N . HIS A 1 115 ? -13.126 -16.776 13.224 1.00 0.00 115 HIS A N 4
ATOM 7615 C CA . HIS A 1 115 ? -14.373 -16.893 13.988 1.00 0.00 115 HIS A CA 4
ATOM 7616 C C . HIS A 1 115 ? -15.535 -17.359 13.116 1.00 0.00 115 HIS A C 4
ATOM 7617 O O . HIS A 1 115 ? -16.688 -16.989 13.350 1.00 0.00 115 HIS A O 4
ATOM 7632 N N . HIS A 1 116 ? -15.237 -18.169 12.109 1.00 0.00 116 HIS A N 4
ATOM 7633 C CA . HIS A 1 116 ? -16.287 -18.828 11.343 1.00 0.00 116 HIS A CA 4
ATOM 7634 C C . HIS A 1 116 ? -16.814 -20.023 12.129 1.00 0.00 116 HIS A C 4
ATOM 7635 O O . HIS A 1 116 ? -18.010 -20.290 12.140 1.00 0.00 116 HIS A O 4
ATOM 7650 N N . HIS A 1 117 ? -15.915 -20.734 12.797 1.00 0.00 117 HIS A N 4
ATOM 7651 C CA . HIS A 1 117 ? -16.305 -21.874 13.611 1.00 0.00 117 HIS A CA 4
ATOM 7652 C C . HIS A 1 117 ? -15.156 -22.273 14.530 1.00 0.00 117 HIS A C 4
ATOM 7653 O O . HIS A 1 117 ? -15.015 -21.651 15.603 1.00 0.00 117 HIS A O 4
ATOM 7669 N N . MET A 1 1 ? -17.736 6.322 4.771 1.00 0.00 1 MET A N 5
ATOM 7670 C CA . MET A 1 1 ? -16.807 5.600 5.663 1.00 0.00 1 MET A CA 5
ATOM 7671 C C . MET A 1 1 ? -17.217 4.137 5.742 1.00 0.00 1 MET A C 5
ATOM 7672 O O . MET A 1 1 ? -18.311 3.811 6.204 1.00 0.00 1 MET A O 5
ATOM 7688 N N . THR A 1 2 ? -16.340 3.268 5.266 1.00 0.00 2 THR A N 5
ATOM 7689 C CA . THR A 1 2 ? -16.568 1.832 5.279 1.00 0.00 2 THR A CA 5
ATOM 7690 C C . THR A 1 2 ? -15.242 1.113 5.501 1.00 0.00 2 THR A C 5
ATOM 7691 O O . THR A 1 2 ? -14.198 1.757 5.586 1.00 0.00 2 THR A O 5
ATOM 7702 N N . THR A 1 3 ? -15.273 -0.209 5.580 1.00 0.00 3 THR A N 5
ATOM 7703 C CA . THR A 1 3 ? -14.056 -0.987 5.741 1.00 0.00 3 THR A CA 5
ATOM 7704 C C . THR A 1 3 ? -13.163 -0.838 4.507 1.00 0.00 3 THR A C 5
ATOM 7705 O O . THR A 1 3 ? -11.939 -0.762 4.614 1.00 0.00 3 THR A O 5
ATOM 7716 N N . HIS A 1 4 ? -13.789 -0.771 3.337 1.00 0.00 4 HIS A N 5
ATOM 7717 C CA . HIS A 1 4 ? -13.058 -0.535 2.097 1.00 0.00 4 HIS A CA 5
ATOM 7718 C C . HIS A 1 4 ? -12.517 0.887 2.065 1.00 0.00 4 HIS A C 5
ATOM 7719 O O . HIS A 1 4 ? -11.401 1.128 1.606 1.00 0.00 4 HIS A O 5
ATOM 7734 N N . ASP A 1 5 ? -13.315 1.819 2.571 1.00 0.00 5 ASP A N 5
ATOM 7735 C CA . ASP A 1 5 ? -12.931 3.226 2.625 1.00 0.00 5 ASP A CA 5
ATOM 7736 C C . ASP A 1 5 ? -11.683 3.426 3.480 1.00 0.00 5 ASP A C 5
ATOM 7737 O O . ASP A 1 5 ? -10.813 4.216 3.130 1.00 0.00 5 ASP A O 5
ATOM 7746 N N . ARG A 1 6 ? -11.583 2.688 4.584 1.00 0.00 6 ARG A N 5
ATOM 7747 C CA . ARG A 1 6 ? -10.412 2.784 5.455 1.00 0.00 6 ARG A CA 5
ATOM 7748 C C . ARG A 1 6 ? -9.139 2.474 4.678 1.00 0.00 6 ARG A C 5
ATOM 7749 O O . ARG A 1 6 ? -8.158 3.216 4.747 1.00 0.00 6 ARG A O 5
ATOM 7770 N N . VAL A 1 7 ? -9.167 1.377 3.930 1.00 0.00 7 VAL A N 5
ATOM 7771 C CA . VAL A 1 7 ? -8.027 0.973 3.116 1.00 0.00 7 VAL A CA 5
ATOM 7772 C C . VAL A 1 7 ? -7.809 1.974 1.986 1.00 0.00 7 VAL A C 5
ATOM 7773 O O . VAL A 1 7 ? -6.678 2.267 1.604 1.00 0.00 7 VAL A O 5
ATOM 7786 N N . ARG A 1 8 ? -8.906 2.508 1.474 1.00 0.00 8 ARG A N 5
ATOM 7787 C CA . ARG A 1 8 ? -8.864 3.479 0.390 1.00 0.00 8 ARG A CA 5
ATOM 7788 C C . ARG A 1 8 ? -8.152 4.749 0.847 1.00 0.00 8 ARG A C 5
ATOM 7789 O O . ARG A 1 8 ? -7.296 5.286 0.141 1.00 0.00 8 ARG A O 5
ATOM 7810 N N . LEU A 1 9 ? -8.500 5.205 2.044 1.00 0.00 9 LEU A N 5
ATOM 7811 C CA . LEU A 1 9 ? -7.856 6.362 2.653 1.00 0.00 9 LEU A CA 5
ATOM 7812 C C . LEU A 1 9 ? -6.387 6.067 2.916 1.00 0.00 9 LEU A C 5
ATOM 7813 O O . LEU A 1 9 ? -5.531 6.943 2.792 1.00 0.00 9 LEU A O 5
ATOM 7829 N N . GLN A 1 10 ? -6.107 4.819 3.276 1.00 0.00 10 GLN A N 5
ATOM 7830 C CA . GLN A 1 10 ? -4.746 4.383 3.545 1.00 0.00 10 GLN A CA 5
ATOM 7831 C C . GLN A 1 10 ? -3.926 4.421 2.265 1.00 0.00 10 GLN A C 5
ATOM 7832 O O . GLN A 1 10 ? -2.761 4.810 2.275 1.00 0.00 10 GLN A O 5
ATOM 7846 N N . LEU A 1 11 ? -4.549 4.021 1.163 1.00 0.00 11 LEU A N 5
ATOM 7847 C CA . LEU A 1 11 ? -3.915 4.091 -0.145 1.00 0.00 11 LEU A CA 5
ATOM 7848 C C . LEU A 1 11 ? -3.642 5.539 -0.525 1.00 0.00 11 LEU A C 5
ATOM 7849 O O . LEU A 1 11 ? -2.614 5.845 -1.125 1.00 0.00 11 LEU A O 5
ATOM 7865 N N . GLN A 1 12 ? -4.563 6.429 -0.167 1.00 0.00 12 GLN A N 5
ATOM 7866 C CA . GLN A 1 12 ? -4.369 7.857 -0.389 1.00 0.00 12 GLN A CA 5
ATOM 7867 C C . GLN A 1 12 ? -3.199 8.368 0.440 1.00 0.00 12 GLN A C 5
ATOM 7868 O O . GLN A 1 12 ? -2.365 9.130 -0.050 1.00 0.00 12 GLN A O 5
ATOM 7882 N N . ALA A 1 13 ? -3.140 7.935 1.694 1.00 0.00 13 ALA A N 5
ATOM 7883 C CA . ALA A 1 13 ? -2.049 8.305 2.587 1.00 0.00 13 ALA A CA 5
ATOM 7884 C C . ALA A 1 13 ? -0.724 7.745 2.082 1.00 0.00 13 ALA A C 5
ATOM 7885 O O . ALA A 1 13 ? 0.312 8.402 2.164 1.00 0.00 13 ALA A O 5
ATOM 7892 N N . LEU A 1 14 ? -0.772 6.531 1.550 1.00 0.00 14 LEU A N 5
ATOM 7893 C CA . LEU A 1 14 ? 0.410 5.878 1.006 1.00 0.00 14 LEU A CA 5
ATOM 7894 C C . LEU A 1 14 ? 0.854 6.563 -0.285 1.00 0.00 14 LEU A C 5
ATOM 7895 O O . LEU A 1 14 ? 2.047 6.769 -0.508 1.00 0.00 14 LEU A O 5
ATOM 7911 N N . GLU A 1 15 ? -0.113 6.920 -1.128 1.00 0.00 15 GLU A N 5
ATOM 7912 C CA . GLU A 1 15 ? 0.170 7.685 -2.337 1.00 0.00 15 GLU A CA 5
ATOM 7913 C C . GLU A 1 15 ? 0.791 9.023 -1.960 1.00 0.00 15 GLU A C 5
ATOM 7914 O O . GLU A 1 15 ? 1.782 9.454 -2.549 1.00 0.00 15 GLU A O 5
ATOM 7926 N N . ALA A 1 16 ? 0.204 9.663 -0.955 1.00 0.00 16 ALA A N 5
ATOM 7927 C CA . ALA A 1 16 ? 0.716 10.921 -0.443 1.00 0.00 16 ALA A CA 5
ATOM 7928 C C . ALA A 1 16 ? 2.121 10.735 0.111 1.00 0.00 16 ALA A C 5
ATOM 7929 O O . ALA A 1 16 ? 2.990 11.566 -0.111 1.00 0.00 16 ALA A O 5
ATOM 7936 N N . LEU A 1 17 ? 2.340 9.623 0.809 1.00 0.00 17 LEU A N 5
ATOM 7937 C CA . LEU A 1 17 ? 3.656 9.294 1.346 1.00 0.00 17 LEU A CA 5
ATOM 7938 C C . LEU A 1 17 ? 4.689 9.239 0.228 1.00 0.00 17 LEU A C 5
ATOM 7939 O O . LEU A 1 17 ? 5.786 9.789 0.350 1.00 0.00 17 LEU A O 5
ATOM 7955 N N . LEU A 1 18 ? 4.332 8.581 -0.868 1.00 0.00 18 LEU A N 5
ATOM 7956 C CA . LEU A 1 18 ? 5.211 8.499 -2.023 1.00 0.00 18 LEU A CA 5
ATOM 7957 C C . LEU A 1 18 ? 5.452 9.886 -2.610 1.00 0.00 18 LEU A C 5
ATOM 7958 O O . LEU A 1 18 ? 6.557 10.198 -3.049 1.00 0.00 18 LEU A O 5
ATOM 7974 N N . ARG A 1 19 ? 4.421 10.719 -2.597 1.00 0.00 19 ARG A N 5
ATOM 7975 C CA . ARG A 1 19 ? 4.540 12.095 -3.071 1.00 0.00 19 ARG A CA 5
ATOM 7976 C C . ARG A 1 19 ? 5.457 12.906 -2.156 1.00 0.00 19 ARG A C 5
ATOM 7977 O O . ARG A 1 19 ? 6.403 13.545 -2.621 1.00 0.00 19 ARG A O 5
ATOM 7998 N N . GLU A 1 20 ? 5.178 12.852 -0.855 1.00 0.00 20 GLU A N 5
ATOM 7999 C CA . GLU A 1 20 ? 5.943 13.590 0.149 1.00 0.00 20 GLU A CA 5
ATOM 8000 C C . GLU A 1 20 ? 7.412 13.180 0.141 1.00 0.00 20 GLU A C 5
ATOM 8001 O O . GLU A 1 20 ? 8.301 14.013 0.307 1.00 0.00 20 GLU A O 5
ATOM 8013 N N . HIS A 1 21 ? 7.660 11.893 -0.054 1.00 0.00 21 HIS A N 5
ATOM 8014 C CA . HIS A 1 21 ? 9.020 11.372 -0.044 1.00 0.00 21 HIS A CA 5
ATOM 8015 C C . HIS A 1 21 ? 9.584 11.301 -1.460 1.00 0.00 21 HIS A C 5
ATOM 8016 O O . HIS A 1 21 ? 10.511 10.540 -1.730 1.00 0.00 21 HIS A O 5
ATOM 8031 N N . GLN A 1 22 ? 8.992 12.099 -2.353 1.00 0.00 22 GLN A N 5
ATOM 8032 C CA . GLN A 1 22 ? 9.518 12.336 -3.704 1.00 0.00 22 GLN A CA 5
ATOM 8033 C C . GLN A 1 22 ? 9.627 11.069 -4.553 1.00 0.00 22 GLN A C 5
ATOM 8034 O O . GLN A 1 22 ? 10.243 11.084 -5.617 1.00 0.00 22 GLN A O 5
ATOM 8048 N N . HIS A 1 23 ? 9.001 9.990 -4.114 1.00 0.00 23 HIS A N 5
ATOM 8049 C CA . HIS A 1 23 ? 9.015 8.751 -4.877 1.00 0.00 23 HIS A CA 5
ATOM 8050 C C . HIS A 1 23 ? 8.033 8.825 -6.031 1.00 0.00 23 HIS A C 5
ATOM 8051 O O . HIS A 1 23 ? 8.172 8.117 -7.024 1.00 0.00 23 HIS A O 5
ATOM 8066 N N . TRP A 1 24 ? 7.058 9.710 -5.908 1.00 0.00 24 TRP A N 5
ATOM 8067 C CA . TRP A 1 24 ? 6.067 9.892 -6.954 1.00 0.00 24 TRP A CA 5
ATOM 8068 C C . TRP A 1 24 ? 6.671 10.666 -8.122 1.00 0.00 24 TRP A C 5
ATOM 8069 O O . TRP A 1 24 ? 6.090 10.742 -9.204 1.00 0.00 24 TRP A O 5
ATOM 8090 N N . ARG A 1 25 ? 7.847 11.241 -7.895 1.00 0.00 25 ARG A N 5
ATOM 8091 C CA . ARG A 1 25 ? 8.560 11.956 -8.945 1.00 0.00 25 ARG A CA 5
ATOM 8092 C C . ARG A 1 25 ? 9.647 11.070 -9.542 1.00 0.00 25 ARG A C 5
ATOM 8093 O O . ARG A 1 25 ? 10.499 11.529 -10.303 1.00 0.00 25 ARG A O 5
ATOM 8114 N N . ASN A 1 26 ? 9.602 9.798 -9.178 1.00 0.00 26 ASN A N 5
ATOM 8115 C CA . ASN A 1 26 ? 10.460 8.783 -9.767 1.00 0.00 26 ASN A CA 5
ATOM 8116 C C . ASN A 1 26 ? 9.570 7.697 -10.354 1.00 0.00 26 ASN A C 5
ATOM 8117 O O . ASN A 1 26 ? 9.219 6.729 -9.677 1.00 0.00 26 ASN A O 5
ATOM 8128 N N . ASP A 1 27 ? 9.176 7.885 -11.603 1.00 0.00 27 ASP A N 5
ATOM 8129 C CA . ASP A 1 27 ? 8.106 7.092 -12.191 1.00 0.00 27 ASP A CA 5
ATOM 8130 C C . ASP A 1 27 ? 8.288 6.927 -13.694 1.00 0.00 27 ASP A C 5
ATOM 8131 O O . ASP A 1 27 ? 8.574 7.893 -14.405 1.00 0.00 27 ASP A O 5
ATOM 8140 N N . GLU A 1 28 ? 8.125 5.698 -14.167 1.00 0.00 28 GLU A N 5
ATOM 8141 C CA . GLU A 1 28 ? 8.170 5.404 -15.592 1.00 0.00 28 GLU A CA 5
ATOM 8142 C C . GLU A 1 28 ? 7.687 3.981 -15.852 1.00 0.00 28 GLU A C 5
ATOM 8143 O O . GLU A 1 28 ? 8.453 3.026 -15.726 1.00 0.00 28 GLU A O 5
ATOM 8155 N N . PRO A 1 29 ? 6.394 3.820 -16.167 1.00 0.00 29 PRO A N 5
ATOM 8156 C CA . PRO A 1 29 ? 5.830 2.523 -16.534 1.00 0.00 29 PRO A CA 5
ATOM 8157 C C . PRO A 1 29 ? 6.287 2.078 -17.921 1.00 0.00 29 PRO A C 5
ATOM 8158 O O . PRO A 1 29 ? 5.986 2.724 -18.929 1.00 0.00 29 PRO A O 5
ATOM 8169 N N . GLN A 1 30 ? 7.029 0.988 -17.961 1.00 0.00 30 GLN A N 5
ATOM 8170 C CA . GLN A 1 30 ? 7.551 0.458 -19.210 1.00 0.00 30 GLN A CA 5
ATOM 8171 C C . GLN A 1 30 ? 6.864 -0.858 -19.545 1.00 0.00 30 GLN A C 5
ATOM 8172 O O . GLN A 1 30 ? 6.551 -1.642 -18.649 1.00 0.00 30 GLN A O 5
ATOM 8186 N N . PRO A 1 31 ? 6.616 -1.119 -20.835 1.00 0.00 31 PRO A N 5
ATOM 8187 C CA . PRO A 1 31 ? 6.005 -2.375 -21.282 1.00 0.00 31 PRO A CA 5
ATOM 8188 C C . PRO A 1 31 ? 6.794 -3.597 -20.816 1.00 0.00 31 PRO A C 5
ATOM 8189 O O . PRO A 1 31 ? 6.214 -4.621 -20.455 1.00 0.00 31 PRO A O 5
ATOM 8200 N N . HIS A 1 32 ? 8.120 -3.468 -20.797 1.00 0.00 32 HIS A N 5
ATOM 8201 C CA . HIS A 1 32 ? 9.004 -4.563 -20.399 1.00 0.00 32 HIS A CA 5
ATOM 8202 C C . HIS A 1 32 ? 8.743 -4.982 -18.953 1.00 0.00 32 HIS A C 5
ATOM 8203 O O . HIS A 1 32 ? 8.825 -6.162 -18.617 1.00 0.00 32 HIS A O 5
ATOM 8218 N N . GLN A 1 33 ? 8.407 -4.011 -18.113 1.00 0.00 33 GLN A N 5
ATOM 8219 C CA . GLN A 1 33 ? 8.230 -4.247 -16.682 1.00 0.00 33 GLN A CA 5
ATOM 8220 C C . GLN A 1 33 ? 7.094 -5.224 -16.424 1.00 0.00 33 GLN A C 5
ATOM 8221 O O . GLN A 1 33 ? 7.261 -6.235 -15.740 1.00 0.00 33 GLN A O 5
ATOM 8235 N N . PHE A 1 34 ? 5.944 -4.929 -17.008 1.00 0.00 34 PHE A N 5
ATOM 8236 C CA . PHE A 1 34 ? 4.731 -5.678 -16.731 1.00 0.00 34 PHE A CA 5
ATOM 8237 C C . PHE A 1 34 ? 4.762 -7.056 -17.381 1.00 0.00 34 PHE A C 5
ATOM 8238 O O . PHE A 1 34 ? 3.915 -7.897 -17.096 1.00 0.00 34 PHE A O 5
ATOM 8255 N N . ASN A 1 35 ? 5.749 -7.291 -18.241 1.00 0.00 35 ASN A N 5
ATOM 8256 C CA . ASN A 1 35 ? 5.893 -8.590 -18.892 1.00 0.00 35 ASN A CA 5
ATOM 8257 C C . ASN A 1 35 ? 6.519 -9.605 -17.945 1.00 0.00 35 ASN A C 5
ATOM 8258 O O . ASN A 1 35 ? 6.380 -10.812 -18.142 1.00 0.00 35 ASN A O 5
ATOM 8269 N N . SER A 1 36 ? 7.206 -9.122 -16.918 1.00 0.00 36 SER A N 5
ATOM 8270 C CA . SER A 1 36 ? 7.677 -9.999 -15.860 1.00 0.00 36 SER A CA 5
ATOM 8271 C C . SER A 1 36 ? 6.473 -10.551 -15.109 1.00 0.00 36 SER A C 5
ATOM 8272 O O . SER A 1 36 ? 6.404 -11.741 -14.807 1.00 0.00 36 SER A O 5
ATOM 8280 N N . THR A 1 37 ? 5.525 -9.659 -14.821 1.00 0.00 37 THR A N 5
ATOM 8281 C CA . THR A 1 37 ? 4.224 -10.032 -14.260 1.00 0.00 37 THR A CA 5
ATOM 8282 C C . THR A 1 37 ? 4.360 -10.734 -12.896 1.00 0.00 37 THR A C 5
ATOM 8283 O O . THR A 1 37 ? 3.404 -11.314 -12.378 1.00 0.00 37 THR A O 5
ATOM 8294 N N . GLN A 1 38 ? 5.543 -10.658 -12.302 1.00 0.00 38 GLN A N 5
ATOM 8295 C CA . GLN A 1 38 ? 5.782 -11.298 -11.020 1.00 0.00 38 GLN A CA 5
ATOM 8296 C C . GLN A 1 38 ? 5.475 -10.315 -9.899 1.00 0.00 38 GLN A C 5
ATOM 8297 O O . GLN A 1 38 ? 5.786 -9.127 -10.016 1.00 0.00 38 GLN A O 5
ATOM 8311 N N . PRO A 1 39 ? 4.847 -10.786 -8.810 1.00 0.00 39 PRO A N 5
ATOM 8312 C CA . PRO A 1 39 ? 4.519 -9.940 -7.661 1.00 0.00 39 PRO A CA 5
ATOM 8313 C C . PRO A 1 39 ? 5.736 -9.176 -7.154 1.00 0.00 39 PRO A C 5
ATOM 8314 O O . PRO A 1 39 ? 6.848 -9.708 -7.137 1.00 0.00 39 PRO A O 5
ATOM 8325 N N . PHE A 1 40 ? 5.512 -7.914 -6.786 1.00 0.00 40 PHE A N 5
ATOM 8326 C CA . PHE A 1 40 ? 6.553 -7.033 -6.242 1.00 0.00 40 PHE A CA 5
ATOM 8327 C C . PHE A 1 40 ? 7.540 -6.567 -7.315 1.00 0.00 40 PHE A C 5
ATOM 8328 O O . PHE A 1 40 ? 8.281 -5.612 -7.089 1.00 0.00 40 PHE A O 5
ATOM 8345 N N . PHE A 1 41 ? 7.525 -7.224 -8.481 1.00 0.00 41 PHE A N 5
ATOM 8346 C CA . PHE A 1 41 ? 8.480 -6.943 -9.555 1.00 0.00 41 PHE A CA 5
ATOM 8347 C C . PHE A 1 41 ? 9.907 -7.028 -9.024 1.00 0.00 41 PHE A C 5
ATOM 8348 O O . PHE A 1 41 ? 10.559 -6.021 -8.753 1.00 0.00 41 PHE A O 5
ATOM 8365 N N . MET A 1 42 ? 10.374 -8.255 -8.864 1.00 0.00 42 MET A N 5
ATOM 8366 C CA . MET A 1 42 ? 11.629 -8.512 -8.174 1.00 0.00 42 MET A CA 5
ATOM 8367 C C . MET A 1 42 ? 12.806 -8.543 -9.145 1.00 0.00 42 MET A C 5
ATOM 8368 O O . MET A 1 42 ? 13.962 -8.485 -8.733 1.00 0.00 42 MET A O 5
ATOM 8382 N N . ASP A 1 43 ? 12.510 -8.622 -10.437 1.00 0.00 43 ASP A N 5
ATOM 8383 C CA . ASP A 1 43 ? 13.555 -8.763 -11.450 1.00 0.00 43 ASP A CA 5
ATOM 8384 C C . ASP A 1 43 ? 13.659 -7.528 -12.334 1.00 0.00 43 ASP A C 5
ATOM 8385 O O . ASP A 1 43 ? 14.534 -7.451 -13.195 1.00 0.00 43 ASP A O 5
ATOM 8394 N N . THR A 1 44 ? 12.785 -6.561 -12.119 1.00 0.00 44 THR A N 5
ATOM 8395 C CA . THR A 1 44 ? 12.726 -5.392 -12.982 1.00 0.00 44 THR A CA 5
ATOM 8396 C C . THR A 1 44 ? 13.682 -4.288 -12.512 1.00 0.00 44 THR A C 5
ATOM 8397 O O . THR A 1 44 ? 14.778 -4.134 -13.059 1.00 0.00 44 THR A O 5
ATOM 8408 N N . MET A 1 45 ? 13.279 -3.529 -11.499 1.00 0.00 45 MET A N 5
ATOM 8409 C CA . MET A 1 45 ? 14.138 -2.491 -10.933 1.00 0.00 45 MET A CA 5
ATOM 8410 C C . MET A 1 45 ? 14.197 -2.619 -9.417 1.00 0.00 45 MET A C 5
ATOM 8411 O O . MET A 1 45 ? 15.117 -3.227 -8.868 1.00 0.00 45 MET A O 5
ATOM 8425 N N . GLU A 1 46 ? 13.209 -2.044 -8.748 1.00 0.00 46 GLU A N 5
ATOM 8426 C CA . GLU A 1 46 ? 13.084 -2.172 -7.306 1.00 0.00 46 GLU A CA 5
ATOM 8427 C C . GLU A 1 46 ? 11.751 -2.817 -6.979 1.00 0.00 46 GLU A C 5
ATOM 8428 O O . GLU A 1 46 ? 10.791 -2.668 -7.729 1.00 0.00 46 GLU A O 5
ATOM 8440 N N . PRO A 1 47 ? 11.662 -3.528 -5.850 1.00 0.00 47 PRO A N 5
ATOM 8441 C CA . PRO A 1 47 ? 10.395 -4.098 -5.373 1.00 0.00 47 PRO A CA 5
ATOM 8442 C C . PRO A 1 47 ? 9.368 -3.009 -5.053 1.00 0.00 47 PRO A C 5
ATOM 8443 O O . PRO A 1 47 ? 8.200 -3.292 -4.791 1.00 0.00 47 PRO A O 5
ATOM 8454 N N . LEU A 1 48 ? 9.826 -1.761 -5.079 1.00 0.00 48 LEU A N 5
ATOM 8455 C CA . LEU A 1 48 ? 8.961 -0.606 -4.874 1.00 0.00 48 LEU A CA 5
ATOM 8456 C C . LEU A 1 48 ? 8.158 -0.309 -6.135 1.00 0.00 48 LEU A C 5
ATOM 8457 O O . LEU A 1 48 ? 7.183 0.436 -6.098 1.00 0.00 48 LEU A O 5
ATOM 8473 N N . GLU A 1 49 ? 8.584 -0.899 -7.244 1.00 0.00 49 GLU A N 5
ATOM 8474 C CA . GLU A 1 49 ? 7.947 -0.698 -8.542 1.00 0.00 49 GLU A CA 5
ATOM 8475 C C . GLU A 1 49 ? 6.486 -1.137 -8.493 1.00 0.00 49 GLU A C 5
ATOM 8476 O O . GLU A 1 49 ? 5.595 -0.457 -9.005 1.00 0.00 49 GLU A O 5
ATOM 8488 N N . TRP A 1 50 ? 6.259 -2.271 -7.846 1.00 0.00 50 TRP A N 5
ATOM 8489 C CA . TRP A 1 50 ? 4.919 -2.806 -7.643 1.00 0.00 50 TRP A CA 5
ATOM 8490 C C . TRP A 1 50 ? 4.058 -1.827 -6.846 1.00 0.00 50 TRP A C 5
ATOM 8491 O O . TRP A 1 50 ? 2.890 -1.611 -7.160 1.00 0.00 50 TRP A O 5
ATOM 8512 N N . LEU A 1 51 ? 4.655 -1.225 -5.827 1.00 0.00 51 LEU A N 5
ATOM 8513 C CA . LEU A 1 51 ? 3.966 -0.251 -4.988 1.00 0.00 51 LEU A CA 5
ATOM 8514 C C . LEU A 1 51 ? 3.690 1.035 -5.764 1.00 0.00 51 LEU A C 5
ATOM 8515 O O . LEU A 1 51 ? 2.622 1.634 -5.637 1.00 0.00 51 LEU A O 5
ATOM 8531 N N . GLN A 1 52 ? 4.660 1.429 -6.578 1.00 0.00 52 GLN A N 5
ATOM 8532 C CA . GLN A 1 52 ? 4.616 2.689 -7.312 1.00 0.00 52 GLN A CA 5
ATOM 8533 C C . GLN A 1 52 ? 3.428 2.762 -8.272 1.00 0.00 52 GLN A C 5
ATOM 8534 O O . GLN A 1 52 ? 2.632 3.699 -8.219 1.00 0.00 52 GLN A O 5
ATOM 8548 N N . TRP A 1 53 ? 3.304 1.777 -9.151 1.00 0.00 53 TRP A N 5
ATOM 8549 C CA . TRP A 1 53 ? 2.330 1.872 -10.232 1.00 0.00 53 TRP A CA 5
ATOM 8550 C C . TRP A 1 53 ? 1.159 0.907 -10.047 1.00 0.00 53 TRP A C 5
ATOM 8551 O O . TRP A 1 53 ? 0.056 1.167 -10.522 1.00 0.00 53 TRP A O 5
ATOM 8572 N N . VAL A 1 54 ? 1.383 -0.198 -9.351 1.00 0.00 54 VAL A N 5
ATOM 8573 C CA . VAL A 1 54 ? 0.400 -1.275 -9.340 1.00 0.00 54 VAL A CA 5
ATOM 8574 C C . VAL A 1 54 ? -0.448 -1.306 -8.067 1.00 0.00 54 VAL A C 5
ATOM 8575 O O . VAL A 1 54 ? -1.659 -1.115 -8.134 1.00 0.00 54 VAL A O 5
ATOM 8588 N N . LEU A 1 55 ? 0.192 -1.534 -6.920 1.00 0.00 55 LEU A N 5
ATOM 8589 C CA . LEU A 1 55 ? -0.517 -1.831 -5.667 1.00 0.00 55 LEU A CA 5
ATOM 8590 C C . LEU A 1 55 ? -1.648 -0.847 -5.361 1.00 0.00 55 LEU A C 5
ATOM 8591 O O . LEU A 1 55 ? -2.802 -1.255 -5.224 1.00 0.00 55 LEU A O 5
ATOM 8607 N N . ILE A 1 56 ? -1.316 0.433 -5.253 1.00 0.00 56 ILE A N 5
ATOM 8608 C CA . ILE A 1 56 ? -2.284 1.444 -4.824 1.00 0.00 56 ILE A CA 5
ATOM 8609 C C . ILE A 1 56 ? -3.542 1.465 -5.711 1.00 0.00 56 ILE A C 5
ATOM 8610 O O . ILE A 1 56 ? -4.646 1.216 -5.217 1.00 0.00 56 ILE A O 5
ATOM 8626 N N . PRO A 1 57 ? -3.415 1.746 -7.025 1.00 0.00 57 PRO A N 5
ATOM 8627 C CA . PRO A 1 57 ? -4.576 1.799 -7.918 1.00 0.00 57 PRO A CA 5
ATOM 8628 C C . PRO A 1 57 ? -5.264 0.444 -8.089 1.00 0.00 57 PRO A C 5
ATOM 8629 O O . PRO A 1 57 ? -6.474 0.385 -8.296 1.00 0.00 57 PRO A O 5
ATOM 8640 N N . ARG A 1 58 ? -4.501 -0.639 -7.986 1.00 0.00 58 ARG A N 5
ATOM 8641 C CA . ARG A 1 58 ? -5.059 -1.978 -8.154 1.00 0.00 58 ARG A CA 5
ATOM 8642 C C . ARG A 1 58 ? -5.951 -2.339 -6.970 1.00 0.00 58 ARG A C 5
ATOM 8643 O O . ARG A 1 58 ? -6.998 -2.967 -7.132 1.00 0.00 58 ARG A O 5
ATOM 8664 N N . MET A 1 59 ? -5.536 -1.934 -5.776 1.00 0.00 59 MET A N 5
ATOM 8665 C CA . MET A 1 59 ? -6.343 -2.153 -4.584 1.00 0.00 59 MET A CA 5
ATOM 8666 C C . MET A 1 59 ? -7.571 -1.258 -4.608 1.00 0.00 59 MET A C 5
ATOM 8667 O O . MET A 1 59 ? -8.582 -1.569 -3.989 1.00 0.00 59 MET A O 5
ATOM 8681 N N . HIS A 1 60 ? -7.487 -0.149 -5.340 1.00 0.00 60 HIS A N 5
ATOM 8682 C CA . HIS A 1 60 ? -8.651 0.704 -5.551 1.00 0.00 60 HIS A CA 5
ATOM 8683 C C . HIS A 1 60 ? -9.737 -0.071 -6.280 1.00 0.00 60 HIS A C 5
ATOM 8684 O O . HIS A 1 60 ? -10.916 0.047 -5.952 1.00 0.00 60 HIS A O 5
ATOM 8699 N N . ASP A 1 61 ? -9.329 -0.880 -7.256 1.00 0.00 61 ASP A N 5
ATOM 8700 C CA . ASP A 1 61 ? -10.261 -1.759 -7.956 1.00 0.00 61 ASP A CA 5
ATOM 8701 C C . ASP A 1 61 ? -10.904 -2.710 -6.961 1.00 0.00 61 ASP A C 5
ATOM 8702 O O . ASP A 1 61 ? -12.125 -2.807 -6.875 1.00 0.00 61 ASP A O 5
ATOM 8711 N N . LEU A 1 62 ? -10.059 -3.386 -6.192 1.00 0.00 62 LEU A N 5
ATOM 8712 C CA . LEU A 1 62 ? -10.501 -4.350 -5.188 1.00 0.00 62 LEU A CA 5
ATOM 8713 C C . LEU A 1 62 ? -11.519 -3.716 -4.235 1.00 0.00 62 LEU A C 5
ATOM 8714 O O . LEU A 1 62 ? -12.583 -4.285 -3.971 1.00 0.00 62 LEU A O 5
ATOM 8730 N N . LEU A 1 63 ? -11.194 -2.528 -3.743 1.00 0.00 63 LEU A N 5
ATOM 8731 C CA . LEU A 1 63 ? -12.032 -1.836 -2.774 1.00 0.00 63 LEU A CA 5
ATOM 8732 C C . LEU A 1 63 ? -13.373 -1.425 -3.377 1.00 0.00 63 LEU A C 5
ATOM 8733 O O . LEU A 1 63 ? -14.427 -1.719 -2.812 1.00 0.00 63 LEU A O 5
ATOM 8749 N N . ASP A 1 64 ? -13.333 -0.765 -4.529 1.00 0.00 64 ASP A N 5
ATOM 8750 C CA . ASP A 1 64 ? -14.548 -0.245 -5.154 1.00 0.00 64 ASP A CA 5
ATOM 8751 C C . ASP A 1 64 ? -15.394 -1.360 -5.758 1.00 0.00 64 ASP A C 5
ATOM 8752 O O . ASP A 1 64 ? -16.597 -1.195 -5.964 1.00 0.00 64 ASP A O 5
ATOM 8761 N N . ASN A 1 65 ? -14.773 -2.501 -6.030 1.00 0.00 65 ASN A N 5
ATOM 8762 C CA . ASN A 1 65 ? -15.514 -3.683 -6.469 1.00 0.00 65 ASN A CA 5
ATOM 8763 C C . ASN A 1 65 ? -16.130 -4.393 -5.271 1.00 0.00 65 ASN A C 5
ATOM 8764 O O . ASN A 1 65 ? -16.845 -5.386 -5.423 1.00 0.00 65 ASN A O 5
ATOM 8775 N N . LYS A 1 66 ? -15.830 -3.872 -4.080 1.00 0.00 66 LYS A N 5
ATOM 8776 C CA . LYS A 1 66 ? -16.322 -4.423 -2.822 1.00 0.00 66 LYS A CA 5
ATOM 8777 C C . LYS A 1 66 ? -15.861 -5.861 -2.622 1.00 0.00 66 LYS A C 5
ATOM 8778 O O . LYS A 1 66 ? -16.534 -6.658 -1.966 1.00 0.00 66 LYS A O 5
ATOM 8797 N N . GLN A 1 67 ? -14.687 -6.171 -3.153 1.00 0.00 67 GLN A N 5
ATOM 8798 C CA . GLN A 1 67 ? -14.096 -7.488 -2.989 1.00 0.00 67 GLN A CA 5
ATOM 8799 C C . GLN A 1 67 ? -13.644 -7.698 -1.550 1.00 0.00 67 GLN A C 5
ATOM 8800 O O . GLN A 1 67 ? -13.347 -6.732 -0.840 1.00 0.00 67 GLN A O 5
ATOM 8814 N N . PRO A 1 68 ? -13.613 -8.958 -1.090 1.00 0.00 68 PRO A N 5
ATOM 8815 C CA . PRO A 1 68 ? -13.122 -9.298 0.246 1.00 0.00 68 PRO A CA 5
ATOM 8816 C C . PRO A 1 68 ? -11.661 -8.897 0.431 1.00 0.00 68 PRO A C 5
ATOM 8817 O O . PRO A 1 68 ? -10.867 -8.959 -0.508 1.00 0.00 68 PRO A O 5
ATOM 8828 N N . LEU A 1 69 ? -11.315 -8.478 1.637 1.00 0.00 69 LEU A N 5
ATOM 8829 C CA . LEU A 1 69 ? -9.954 -8.063 1.930 1.00 0.00 69 LEU A CA 5
ATOM 8830 C C . LEU A 1 69 ? -9.110 -9.269 2.315 1.00 0.00 69 LEU A C 5
ATOM 8831 O O . LEU A 1 69 ? -9.499 -10.046 3.185 1.00 0.00 69 LEU A O 5
ATOM 8847 N N . PRO A 1 70 ? -7.966 -9.458 1.644 1.00 0.00 70 PRO A N 5
ATOM 8848 C CA . PRO A 1 70 ? -7.039 -10.544 1.957 1.00 0.00 70 PRO A CA 5
ATOM 8849 C C . PRO A 1 70 ? -6.547 -10.472 3.399 1.00 0.00 70 PRO A C 5
ATOM 8850 O O . PRO A 1 70 ? -5.713 -9.632 3.740 1.00 0.00 70 PRO A O 5
ATOM 8861 N N . GLY A 1 71 ? -7.059 -11.365 4.237 1.00 0.00 71 GLY A N 5
ATOM 8862 C CA . GLY A 1 71 ? -6.704 -11.373 5.646 1.00 0.00 71 GLY A CA 5
ATOM 8863 C C . GLY A 1 71 ? -5.354 -12.012 5.900 1.00 0.00 71 GLY A C 5
ATOM 8864 O O . GLY A 1 71 ? -5.132 -12.638 6.938 1.00 0.00 71 GLY A O 5
ATOM 8868 N N . ALA A 1 72 ? -4.458 -11.865 4.940 1.00 0.00 72 ALA A N 5
ATOM 8869 C CA . ALA A 1 72 ? -3.114 -12.400 5.041 1.00 0.00 72 ALA A CA 5
ATOM 8870 C C . ALA A 1 72 ? -2.158 -11.536 4.236 1.00 0.00 72 ALA A C 5
ATOM 8871 O O . ALA A 1 72 ? -1.059 -11.957 3.875 1.00 0.00 72 ALA A O 5
ATOM 8878 N N . PHE A 1 73 ? -2.591 -10.317 3.964 1.00 0.00 73 PHE A N 5
ATOM 8879 C CA . PHE A 1 73 ? -1.797 -9.379 3.193 1.00 0.00 73 PHE A CA 5
ATOM 8880 C C . PHE A 1 73 ? -0.871 -8.604 4.120 1.00 0.00 73 PHE A C 5
ATOM 8881 O O . PHE A 1 73 ? -1.330 -7.879 5.001 1.00 0.00 73 PHE A O 5
ATOM 8898 N N . ALA A 1 74 ? 0.425 -8.796 3.938 1.00 0.00 74 ALA A N 5
ATOM 8899 C CA . ALA A 1 74 ? 1.420 -8.101 4.734 1.00 0.00 74 ALA A CA 5
ATOM 8900 C C . ALA A 1 74 ? 2.658 -7.822 3.895 1.00 0.00 74 ALA A C 5
ATOM 8901 O O . ALA A 1 74 ? 3.443 -8.728 3.607 1.00 0.00 74 ALA A O 5
ATOM 8908 N N . VAL A 1 75 ? 2.818 -6.575 3.485 1.00 0.00 75 VAL A N 5
ATOM 8909 C CA . VAL A 1 75 ? 3.946 -6.192 2.651 1.00 0.00 75 VAL A CA 5
ATOM 8910 C C . VAL A 1 75 ? 5.108 -5.673 3.486 1.00 0.00 75 VAL A C 5
ATOM 8911 O O . VAL A 1 75 ? 6.259 -5.718 3.045 1.00 0.00 75 VAL A O 5
ATOM 8924 N N . ALA A 1 76 ? 4.812 -5.198 4.692 1.00 0.00 76 ALA A N 5
ATOM 8925 C CA . ALA A 1 76 ? 5.846 -4.691 5.592 1.00 0.00 76 ALA A CA 5
ATOM 8926 C C . ALA A 1 76 ? 6.954 -5.727 5.836 1.00 0.00 76 ALA A C 5
ATOM 8927 O O . ALA A 1 76 ? 8.129 -5.412 5.656 1.00 0.00 76 ALA A O 5
ATOM 8934 N N . PRO A 1 77 ? 6.615 -6.981 6.231 1.00 0.00 77 PRO A N 5
ATOM 8935 C CA . PRO A 1 77 ? 7.619 -8.032 6.448 1.00 0.00 77 PRO A CA 5
ATOM 8936 C C . PRO A 1 77 ? 8.462 -8.310 5.204 1.00 0.00 77 PRO A C 5
ATOM 8937 O O . PRO A 1 77 ? 9.611 -8.743 5.308 1.00 0.00 77 PRO A O 5
ATOM 8948 N N . TYR A 1 78 ? 7.895 -8.053 4.029 1.00 0.00 78 TYR A N 5
ATOM 8949 C CA . TYR A 1 78 ? 8.614 -8.265 2.783 1.00 0.00 78 TYR A CA 5
ATOM 8950 C C . TYR A 1 78 ? 9.544 -7.089 2.505 1.00 0.00 78 TYR A C 5
ATOM 8951 O O . TYR A 1 78 ? 10.728 -7.277 2.231 1.00 0.00 78 TYR A O 5
ATOM 8969 N N . TYR A 1 79 ? 9.009 -5.874 2.596 1.00 0.00 79 TYR A N 5
ATOM 8970 C CA . TYR A 1 79 ? 9.803 -4.671 2.359 1.00 0.00 79 TYR A CA 5
ATOM 8971 C C . TYR A 1 79 ? 10.850 -4.483 3.452 1.00 0.00 79 TYR A C 5
ATOM 8972 O O . TYR A 1 79 ? 11.816 -3.745 3.277 1.00 0.00 79 TYR A O 5
ATOM 8990 N N . GLU A 1 80 ? 10.654 -5.172 4.569 1.00 0.00 80 GLU A N 5
ATOM 8991 C CA . GLU A 1 80 ? 11.665 -5.265 5.617 1.00 0.00 80 GLU A CA 5
ATOM 8992 C C . GLU A 1 80 ? 12.975 -5.810 5.040 1.00 0.00 80 GLU A C 5
ATOM 8993 O O . GLU A 1 80 ? 14.066 -5.478 5.508 1.00 0.00 80 GLU A O 5
ATOM 9005 N N . MET A 1 81 ? 12.854 -6.639 4.010 1.00 0.00 81 MET A N 5
ATOM 9006 C CA . MET A 1 81 ? 14.013 -7.220 3.346 1.00 0.00 81 MET A CA 5
ATOM 9007 C C . MET A 1 81 ? 14.246 -6.557 1.993 1.00 0.00 81 MET A C 5
ATOM 9008 O O . MET A 1 81 ? 15.383 -6.382 1.559 1.00 0.00 81 MET A O 5
ATOM 9022 N N . ALA A 1 82 ? 13.150 -6.194 1.338 1.00 0.00 82 ALA A N 5
ATOM 9023 C CA . ALA A 1 82 ? 13.194 -5.683 -0.026 1.00 0.00 82 ALA A CA 5
ATOM 9024 C C . ALA A 1 82 ? 13.664 -4.233 -0.092 1.00 0.00 82 ALA A C 5
ATOM 9025 O O . ALA A 1 82 ? 14.169 -3.785 -1.121 1.00 0.00 82 ALA A O 5
ATOM 9032 N N . LEU A 1 83 ? 13.487 -3.495 0.992 1.00 0.00 83 LEU A N 5
ATOM 9033 C CA . LEU A 1 83 ? 13.870 -2.094 1.013 1.00 0.00 83 LEU A CA 5
ATOM 9034 C C . LEU A 1 83 ? 15.169 -1.916 1.789 1.00 0.00 83 LEU A C 5
ATOM 9035 O O . LEU A 1 83 ? 15.287 -2.371 2.930 1.00 0.00 83 LEU A O 5
ATOM 9051 N N . ALA A 1 84 ? 16.134 -1.258 1.151 1.00 0.00 84 ALA A N 5
ATOM 9052 C CA . ALA A 1 84 ? 17.475 -1.091 1.703 1.00 0.00 84 ALA A CA 5
ATOM 9053 C C . ALA A 1 84 ? 17.448 -0.484 3.096 1.00 0.00 84 ALA A C 5
ATOM 9054 O O . ALA A 1 84 ? 16.864 0.576 3.320 1.00 0.00 84 ALA A O 5
ATOM 9061 N N . THR A 1 85 ? 18.111 -1.166 4.012 1.00 0.00 85 THR A N 5
ATOM 9062 C CA . THR A 1 85 ? 18.101 -0.814 5.419 1.00 0.00 85 THR A CA 5
ATOM 9063 C C . THR A 1 85 ? 18.820 0.508 5.673 1.00 0.00 85 THR A C 5
ATOM 9064 O O . THR A 1 85 ? 18.418 1.288 6.537 1.00 0.00 85 THR A O 5
ATOM 9075 N N . ASP A 1 86 ? 19.873 0.757 4.901 1.00 0.00 86 ASP A N 5
ATOM 9076 C CA . ASP A 1 86 ? 20.682 1.956 5.058 1.00 0.00 86 ASP A CA 5
ATOM 9077 C C . ASP A 1 86 ? 19.945 3.183 4.533 1.00 0.00 86 ASP A C 5
ATOM 9078 O O . ASP A 1 86 ? 20.307 4.320 4.846 1.00 0.00 86 ASP A O 5
ATOM 9087 N N . HIS A 1 87 ? 18.916 2.946 3.731 1.00 0.00 87 HIS A N 5
ATOM 9088 C CA . HIS A 1 87 ? 18.171 4.027 3.113 1.00 0.00 87 HIS A CA 5
ATOM 9089 C C . HIS A 1 87 ? 17.264 4.704 4.132 1.00 0.00 87 HIS A C 5
ATOM 9090 O O . HIS A 1 87 ? 16.456 4.049 4.788 1.00 0.00 87 HIS A O 5
ATOM 9105 N N . PRO A 1 88 ? 17.397 6.029 4.273 1.00 0.00 88 PRO A N 5
ATOM 9106 C CA . PRO A 1 88 ? 16.595 6.809 5.219 1.00 0.00 88 PRO A CA 5
ATOM 9107 C C . PRO A 1 88 ? 15.104 6.778 4.895 1.00 0.00 88 PRO A C 5
ATOM 9108 O O . PRO A 1 88 ? 14.710 6.510 3.758 1.00 0.00 88 PRO A O 5
ATOM 9119 N N . GLN A 1 89 ? 14.288 7.055 5.911 1.00 0.00 89 GLN A N 5
ATOM 9120 C CA . GLN A 1 89 ? 12.830 7.094 5.783 1.00 0.00 89 GLN A CA 5
ATOM 9121 C C . GLN A 1 89 ? 12.246 5.719 5.478 1.00 0.00 89 GLN A C 5
ATOM 9122 O O . GLN A 1 89 ? 11.066 5.598 5.143 1.00 0.00 89 GLN A O 5
ATOM 9136 N N . ARG A 1 90 ? 13.061 4.684 5.628 1.00 0.00 90 ARG A N 5
ATOM 9137 C CA . ARG A 1 90 ? 12.601 3.321 5.424 1.00 0.00 90 ARG A CA 5
ATOM 9138 C C . ARG A 1 90 ? 11.564 2.979 6.482 1.00 0.00 90 ARG A C 5
ATOM 9139 O O . ARG A 1 90 ? 10.531 2.375 6.193 1.00 0.00 90 ARG A O 5
ATOM 9160 N N . ALA A 1 91 ? 11.845 3.405 7.709 1.00 0.00 91 ALA A N 5
ATOM 9161 C CA . ALA A 1 91 ? 10.953 3.171 8.832 1.00 0.00 91 ALA A CA 5
ATOM 9162 C C . ALA A 1 91 ? 9.625 3.895 8.638 1.00 0.00 91 ALA A C 5
ATOM 9163 O O . ALA A 1 91 ? 8.586 3.436 9.106 1.00 0.00 91 ALA A O 5
ATOM 9170 N N . LEU A 1 92 ? 9.665 5.028 7.946 1.00 0.00 92 LEU A N 5
ATOM 9171 C CA . LEU A 1 92 ? 8.455 5.793 7.665 1.00 0.00 92 LEU A CA 5
ATOM 9172 C C . LEU A 1 92 ? 7.585 5.054 6.659 1.00 0.00 92 LEU A C 5
ATOM 9173 O O . LEU A 1 92 ? 6.366 4.969 6.817 1.00 0.00 92 LEU A O 5
ATOM 9189 N N . ILE A 1 93 ? 8.222 4.515 5.628 1.00 0.00 93 ILE A N 5
ATOM 9190 C CA . ILE A 1 93 ? 7.516 3.752 4.611 1.00 0.00 93 ILE A CA 5
ATOM 9191 C C . ILE A 1 93 ? 6.925 2.483 5.218 1.00 0.00 93 ILE A C 5
ATOM 9192 O O . ILE A 1 93 ? 5.753 2.171 5.012 1.00 0.00 93 ILE A O 5
ATOM 9208 N N . LEU A 1 94 ? 7.740 1.774 5.994 1.00 0.00 94 LEU A N 5
ATOM 9209 C CA . LEU A 1 94 ? 7.310 0.538 6.638 1.00 0.00 94 LEU A CA 5
ATOM 9210 C C . LEU A 1 94 ? 6.154 0.786 7.598 1.00 0.00 94 LEU A C 5
ATOM 9211 O O . LEU A 1 94 ? 5.231 -0.015 7.674 1.00 0.00 94 LEU A O 5
ATOM 9227 N N . ALA A 1 95 ? 6.204 1.901 8.318 1.00 0.00 95 ALA A N 5
ATOM 9228 C CA . ALA A 1 95 ? 5.152 2.246 9.269 1.00 0.00 95 ALA A CA 5
ATOM 9229 C C . ALA A 1 95 ? 3.802 2.380 8.571 1.00 0.00 95 ALA A C 5
ATOM 9230 O O . ALA A 1 95 ? 2.798 1.843 9.040 1.00 0.00 95 ALA A O 5
ATOM 9237 N N . GLU A 1 96 ? 3.784 3.085 7.444 1.00 0.00 96 GLU A N 5
ATOM 9238 C CA . GLU A 1 96 ? 2.558 3.254 6.673 1.00 0.00 96 GLU A CA 5
ATOM 9239 C C . GLU A 1 96 ? 2.097 1.902 6.130 1.00 0.00 96 GLU A C 5
ATOM 9240 O O . GLU A 1 96 ? 0.903 1.605 6.090 1.00 0.00 96 GLU A O 5
ATOM 9252 N N . LEU A 1 97 ? 3.062 1.079 5.732 1.00 0.00 97 LEU A N 5
ATOM 9253 C CA . LEU A 1 97 ? 2.775 -0.261 5.239 1.00 0.00 97 LEU A CA 5
ATOM 9254 C C . LEU A 1 97 ? 2.163 -1.120 6.339 1.00 0.00 97 LEU A C 5
ATOM 9255 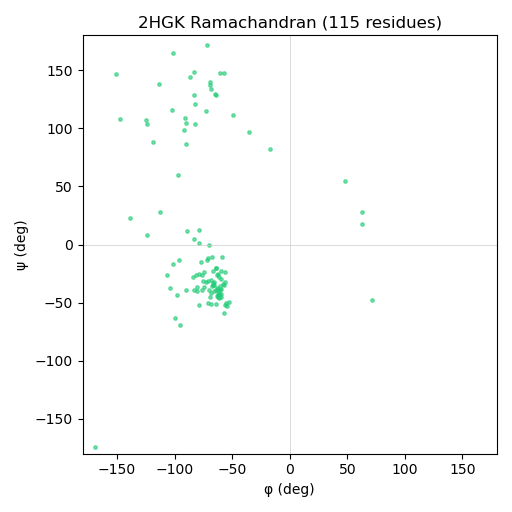O O . LEU A 1 97 ? 1.149 -1.770 6.126 1.00 0.00 97 LEU A O 5
ATOM 9271 N N . GLU A 1 98 ? 2.772 -1.093 7.523 1.00 0.00 98 GLU A N 5
ATOM 9272 C CA . GLU A 1 98 ? 2.276 -1.860 8.665 1.00 0.00 98 GLU A CA 5
ATOM 9273 C C . GLU A 1 98 ? 0.860 -1.441 9.034 1.00 0.00 98 GLU A C 5
ATOM 9274 O O . GLU A 1 98 ? 0.085 -2.241 9.557 1.00 0.00 98 GLU A O 5
ATOM 9286 N N . LYS A 1 99 ? 0.535 -0.182 8.774 1.00 0.00 99 LYS A N 5
ATOM 9287 C CA . LYS A 1 99 ? -0.800 0.330 9.038 1.00 0.00 99 LYS A CA 5
ATOM 9288 C C . LYS A 1 99 ? -1.783 -0.223 8.007 1.00 0.00 99 LYS A C 5
ATOM 9289 O O . LYS A 1 99 ? -2.905 -0.604 8.341 1.00 0.00 99 LYS A O 5
ATOM 9308 N N . LEU A 1 100 ? -1.344 -0.267 6.753 1.00 0.00 100 LEU A N 5
ATOM 9309 C CA . LEU A 1 100 ? -2.146 -0.832 5.675 1.00 0.00 100 LEU A CA 5
ATOM 9310 C C . LEU A 1 100 ? -2.335 -2.329 5.892 1.00 0.00 100 LEU A C 5
ATOM 9311 O O . LEU A 1 100 ? -3.455 -2.843 5.830 1.00 0.00 100 LEU A O 5
ATOM 9327 N N . ASP A 1 101 ? -1.230 -3.014 6.173 1.00 0.00 101 ASP A N 5
ATOM 9328 C CA . ASP A 1 101 ? -1.253 -4.443 6.465 1.00 0.00 101 ASP A CA 5
ATOM 9329 C C . ASP A 1 101 ? -2.166 -4.723 7.650 1.00 0.00 101 ASP A C 5
ATOM 9330 O O . ASP A 1 101 ? -2.831 -5.751 7.702 1.00 0.00 101 ASP A O 5
ATOM 9339 N N . ALA A 1 102 ? -2.204 -3.789 8.597 1.00 0.00 102 ALA A N 5
ATOM 9340 C CA . ALA A 1 102 ? -3.051 -3.917 9.777 1.00 0.00 102 ALA A CA 5
ATOM 9341 C C . ALA A 1 102 ? -4.527 -3.889 9.404 1.00 0.00 102 ALA A C 5
ATOM 9342 O O . ALA A 1 102 ? -5.358 -4.456 10.106 1.00 0.00 102 ALA A O 5
ATOM 9349 N N . LEU A 1 103 ? -4.847 -3.226 8.300 1.00 0.00 103 LEU A N 5
ATOM 9350 C CA . LEU A 1 103 ? -6.225 -3.151 7.830 1.00 0.00 103 LEU A CA 5
ATOM 9351 C C . LEU A 1 103 ? -6.625 -4.451 7.146 1.00 0.00 103 LEU A C 5
ATOM 9352 O O . LEU A 1 103 ? -7.783 -4.867 7.207 1.00 0.00 103 LEU A O 5
ATOM 9368 N N . PHE A 1 104 ? -5.660 -5.090 6.498 1.00 0.00 104 PHE A N 5
ATOM 9369 C CA . PHE A 1 104 ? -5.891 -6.387 5.874 1.00 0.00 104 PHE A CA 5
ATOM 9370 C C . PHE A 1 104 ? -5.872 -7.498 6.918 1.00 0.00 104 PHE A C 5
ATOM 9371 O O . PHE A 1 104 ? -6.721 -8.384 6.911 1.00 0.00 104 PHE A O 5
ATOM 9388 N N . ALA A 1 105 ? -4.911 -7.427 7.832 1.00 0.00 105 ALA A N 5
ATOM 9389 C CA . ALA A 1 105 ? -4.788 -8.410 8.903 1.00 0.00 105 ALA A CA 5
ATOM 9390 C C . ALA A 1 105 ? -5.781 -8.120 10.024 1.00 0.00 105 ALA A C 5
ATOM 9391 O O . ALA A 1 105 ? -5.761 -8.765 11.076 1.00 0.00 105 ALA A O 5
ATOM 9398 N N . ASP A 1 106 ? -6.644 -7.142 9.789 1.00 0.00 106 ASP A N 5
ATOM 9399 C CA . ASP A 1 106 ? -7.710 -6.801 10.725 1.00 0.00 106 ASP A CA 5
ATOM 9400 C C . ASP A 1 106 ? -8.769 -7.897 10.718 1.00 0.00 106 ASP A C 5
ATOM 9401 O O . ASP A 1 106 ? -9.536 -8.055 11.670 1.00 0.00 106 ASP A O 5
ATOM 9410 N N . ASP A 1 107 ? -8.788 -8.661 9.636 1.00 0.00 107 ASP A N 5
ATOM 9411 C CA . ASP A 1 107 ? -9.684 -9.796 9.511 1.00 0.00 107 ASP A CA 5
ATOM 9412 C C . ASP A 1 107 ? -8.880 -11.027 9.110 1.00 0.00 107 ASP A C 5
ATOM 9413 O O . ASP A 1 107 ? -7.826 -10.908 8.488 1.00 0.00 107 ASP A O 5
ATOM 9422 N N . ALA A 1 108 ? -9.359 -12.195 9.488 1.00 0.00 108 ALA A N 5
ATOM 9423 C CA . ALA A 1 108 ? -8.696 -13.443 9.145 1.00 0.00 108 ALA A CA 5
ATOM 9424 C C . ALA A 1 108 ? -9.694 -14.372 8.480 1.00 0.00 108 ALA A C 5
ATOM 9425 O O . ALA A 1 108 ? -9.498 -14.822 7.350 1.00 0.00 108 ALA A O 5
ATOM 9432 N N . SER A 1 109 ? -10.771 -14.649 9.191 1.00 0.00 109 SER A N 5
ATOM 9433 C CA . SER A 1 109 ? -11.885 -15.375 8.625 1.00 0.00 109 SER A CA 5
ATOM 9434 C C . SER A 1 109 ? -12.903 -14.374 8.108 1.00 0.00 109 SER A C 5
ATOM 9435 O O . SER A 1 109 ? -13.509 -13.641 8.890 1.00 0.00 109 SER A O 5
ATOM 9443 N N . LEU A 1 110 ? -13.105 -14.363 6.794 1.00 0.00 110 LEU A N 5
ATOM 9444 C CA . LEU A 1 110 ? -13.878 -13.312 6.129 1.00 0.00 110 LEU A CA 5
ATOM 9445 C C . LEU A 1 110 ? -15.365 -13.356 6.485 1.00 0.00 110 LEU A C 5
ATOM 9446 O O . LEU A 1 110 ? -16.186 -12.683 5.857 1.00 0.00 110 LEU A O 5
ATOM 9462 N N . GLU A 1 111 ? -15.704 -14.137 7.497 1.00 0.00 111 GLU A N 5
ATOM 9463 C CA . GLU A 1 111 ? -17.038 -14.122 8.065 1.00 0.00 111 GLU A CA 5
ATOM 9464 C C . GLU A 1 111 ? -17.297 -12.780 8.741 1.00 0.00 111 GLU A C 5
ATOM 9465 O O . GLU A 1 111 ? -18.443 -12.365 8.906 1.00 0.00 111 GLU A O 5
ATOM 9477 N N . HIS A 1 112 ? -16.222 -12.096 9.122 1.00 0.00 112 HIS A N 5
ATOM 9478 C CA . HIS A 1 112 ? -16.335 -10.749 9.668 1.00 0.00 112 HIS A CA 5
ATOM 9479 C C . HIS A 1 112 ? -16.818 -9.814 8.572 1.00 0.00 112 HIS A C 5
ATOM 9480 O O . HIS A 1 112 ? -17.729 -9.010 8.774 1.00 0.00 112 HIS A O 5
ATOM 9495 N N . HIS A 1 113 ? -16.223 -9.968 7.392 1.00 0.00 113 HIS A N 5
ATOM 9496 C CA . HIS A 1 113 ? -16.579 -9.156 6.237 1.00 0.00 113 HIS A CA 5
ATOM 9497 C C . HIS A 1 113 ? -17.945 -9.564 5.683 1.00 0.00 113 HIS A C 5
ATOM 9498 O O . HIS A 1 113 ? -18.523 -8.867 4.851 1.00 0.00 113 HIS A O 5
ATOM 9513 N N . HIS A 1 114 ? -18.455 -10.703 6.132 1.00 0.00 114 HIS A N 5
ATOM 9514 C CA . HIS A 1 114 ? -19.814 -11.104 5.790 1.00 0.00 114 HIS A CA 5
ATOM 9515 C C . HIS A 1 114 ? -20.814 -10.232 6.531 1.00 0.00 114 HIS A C 5
ATOM 9516 O O . HIS A 1 114 ? -21.928 -10.015 6.066 1.00 0.00 114 HIS A O 5
ATOM 9531 N N . HIS A 1 115 ? -20.394 -9.720 7.680 1.00 0.00 115 HIS A N 5
ATOM 9532 C CA . HIS A 1 115 ? -21.245 -8.856 8.484 1.00 0.00 115 HIS A CA 5
ATOM 9533 C C . HIS A 1 115 ? -21.210 -7.436 7.946 1.00 0.00 115 HIS A C 5
ATOM 9534 O O . HIS A 1 115 ? -22.248 -6.795 7.794 1.00 0.00 115 HIS A O 5
ATOM 9549 N N . HIS A 1 116 ? -20.016 -6.948 7.646 1.00 0.00 116 HIS A N 5
ATOM 9550 C CA . HIS A 1 116 ? -19.874 -5.651 7.008 1.00 0.00 116 HIS A CA 5
ATOM 9551 C C . HIS A 1 116 ? -19.090 -5.793 5.714 1.00 0.00 116 HIS A C 5
ATOM 9552 O O . HIS A 1 116 ? -17.925 -6.176 5.724 1.00 0.00 116 HIS A O 5
ATOM 9567 N N . HIS A 1 117 ? -19.733 -5.476 4.607 1.00 0.00 117 HIS A N 5
ATOM 9568 C CA . HIS A 1 117 ? -19.087 -5.548 3.308 1.00 0.00 117 HIS A CA 5
ATOM 9569 C C . HIS A 1 117 ? -18.410 -4.225 2.979 1.00 0.00 117 HIS A C 5
ATOM 9570 O O . HIS A 1 117 ? -17.160 -4.184 2.950 1.00 0.00 117 HIS A O 5
ATOM 9586 N N . MET A 1 1 ? -19.176 -2.402 4.549 1.00 0.00 1 MET A N 6
ATOM 9587 C CA . MET A 1 1 ? -18.209 -2.232 3.440 1.00 0.00 1 MET A CA 6
ATOM 9588 C C . MET A 1 1 ? -17.231 -1.098 3.727 1.00 0.00 1 MET A C 6
ATOM 9589 O O . MET A 1 1 ? -16.226 -0.955 3.027 1.00 0.00 1 MET A O 6
ATOM 9605 N N . THR A 1 2 ? -17.501 -0.322 4.778 1.00 0.00 2 THR A N 6
ATOM 9606 C CA . THR A 1 2 ? -16.710 0.865 5.094 1.00 0.00 2 THR A CA 6
ATOM 9607 C C . THR A 1 2 ? -15.253 0.505 5.399 1.00 0.00 2 THR A C 6
ATOM 9608 O O . THR A 1 2 ? -14.366 1.360 5.372 1.00 0.00 2 THR A O 6
ATOM 9619 N N . THR A 1 3 ? -15.011 -0.773 5.675 1.00 0.00 3 THR A N 6
ATOM 9620 C CA . THR A 1 3 ? -13.663 -1.273 5.895 1.00 0.00 3 THR A CA 6
ATOM 9621 C C . THR A 1 3 ? -12.767 -0.982 4.686 1.00 0.00 3 THR A C 6
ATOM 9622 O O . THR A 1 3 ? -11.586 -0.673 4.838 1.00 0.00 3 THR A O 6
ATOM 9633 N N . HIS A 1 4 ? -13.344 -1.046 3.485 1.00 0.00 4 HIS A N 6
ATOM 9634 C CA . HIS A 1 4 ? -12.572 -0.832 2.259 1.00 0.00 4 HIS A CA 6
ATOM 9635 C C . HIS A 1 4 ? -12.235 0.641 2.099 1.00 0.00 4 HIS A C 6
ATOM 9636 O O . HIS A 1 4 ? -11.165 0.994 1.601 1.00 0.00 4 HIS A O 6
ATOM 9651 N N . ASP A 1 5 ? -13.154 1.493 2.536 1.00 0.00 5 ASP A N 6
ATOM 9652 C CA . ASP A 1 5 ? -12.998 2.938 2.423 1.00 0.00 5 ASP A CA 6
ATOM 9653 C C . ASP A 1 5 ? -11.757 3.410 3.169 1.00 0.00 5 ASP A C 6
ATOM 9654 O O . ASP A 1 5 ? -10.991 4.226 2.661 1.00 0.00 5 ASP A O 6
ATOM 9663 N N . ARG A 1 6 ? -11.545 2.873 4.364 1.00 0.00 6 ARG A N 6
ATOM 9664 C CA . ARG A 1 6 ? -10.397 3.264 5.175 1.00 0.00 6 ARG A CA 6
ATOM 9665 C C . ARG A 1 6 ? -9.102 2.692 4.611 1.00 0.00 6 ARG A C 6
ATOM 9666 O O . ARG A 1 6 ? -8.031 3.282 4.775 1.00 0.00 6 ARG A O 6
ATOM 9687 N N . VAL A 1 7 ? -9.200 1.552 3.937 1.00 0.00 7 VAL A N 6
ATOM 9688 C CA . VAL A 1 7 ? -8.051 0.981 3.246 1.00 0.00 7 VAL A CA 6
ATOM 9689 C C . VAL A 1 7 ? -7.676 1.883 2.072 1.00 0.00 7 VAL A C 6
ATOM 9690 O O . VAL A 1 7 ? -6.499 2.141 1.817 1.00 0.00 7 VAL A O 6
ATOM 9703 N N . ARG A 1 8 ? -8.700 2.382 1.382 1.00 0.00 8 ARG A N 6
ATOM 9704 C CA . ARG A 1 8 ? -8.515 3.365 0.320 1.00 0.00 8 ARG A CA 6
ATOM 9705 C C . ARG A 1 8 ? -7.855 4.623 0.874 1.00 0.00 8 ARG A C 6
ATOM 9706 O O . ARG A 1 8 ? -6.946 5.183 0.260 1.00 0.00 8 ARG A O 6
ATOM 9727 N N . LEU A 1 9 ? -8.316 5.050 2.045 1.00 0.00 9 LEU A N 6
ATOM 9728 C CA . LEU A 1 9 ? -7.742 6.206 2.726 1.00 0.00 9 LEU A CA 6
ATOM 9729 C C . LEU A 1 9 ? -6.261 5.990 3.016 1.00 0.00 9 LEU A C 6
ATOM 9730 O O . LEU A 1 9 ? -5.470 6.934 2.975 1.00 0.00 9 LEU A O 6
ATOM 9746 N N . GLN A 1 10 ? -5.884 4.748 3.303 1.00 0.00 10 GLN A N 6
ATOM 9747 C CA . GLN A 1 10 ? -4.496 4.434 3.611 1.00 0.00 10 GLN A CA 6
ATOM 9748 C C . GLN A 1 10 ? -3.640 4.463 2.350 1.00 0.00 10 GLN A C 6
ATOM 9749 O O . GLN A 1 10 ? -2.492 4.907 2.382 1.00 0.00 10 GLN A O 6
ATOM 9763 N N . LEU A 1 11 ? -4.200 3.995 1.241 1.00 0.00 11 LEU A N 6
ATOM 9764 C CA . LEU A 1 11 ? -3.513 4.079 -0.043 1.00 0.00 11 LEU A CA 6
ATOM 9765 C C . LEU A 1 11 ? -3.247 5.540 -0.382 1.00 0.00 11 LEU A C 6
ATOM 9766 O O . LEU A 1 11 ? -2.197 5.889 -0.918 1.00 0.00 11 LEU A O 6
ATOM 9782 N N . GLN A 1 12 ? -4.208 6.388 -0.038 1.00 0.00 12 GLN A N 6
ATOM 9783 C CA . GLN A 1 12 ? -4.076 7.821 -0.238 1.00 0.00 12 GLN A CA 6
ATOM 9784 C C . GLN A 1 12 ? -3.060 8.413 0.733 1.00 0.00 12 GLN A C 6
ATOM 9785 O O . GLN A 1 12 ? -2.353 9.359 0.395 1.00 0.00 12 GLN A O 6
ATOM 9799 N N . ALA A 1 13 ? -2.986 7.849 1.936 1.00 0.00 13 ALA A N 6
ATOM 9800 C CA . ALA A 1 13 ? -1.997 8.275 2.926 1.00 0.00 13 ALA A CA 6
ATOM 9801 C C . ALA A 1 13 ? -0.591 7.982 2.429 1.00 0.00 13 ALA A C 6
ATOM 9802 O O . ALA A 1 13 ? 0.291 8.840 2.476 1.00 0.00 13 ALA A O 6
ATOM 9809 N N . LEU A 1 14 ? -0.394 6.760 1.951 1.00 0.00 14 LEU A N 6
ATOM 9810 C CA . LEU A 1 14 ? 0.888 6.344 1.402 1.00 0.00 14 LEU A CA 6
ATOM 9811 C C . LEU A 1 14 ? 1.248 7.208 0.198 1.00 0.00 14 LEU A C 6
ATOM 9812 O O . LEU A 1 14 ? 2.379 7.681 0.075 1.00 0.00 14 LEU A O 6
ATOM 9828 N N . GLU A 1 15 ? 0.270 7.425 -0.675 1.00 0.00 15 GLU A N 6
ATOM 9829 C CA . GLU A 1 15 ? 0.452 8.282 -1.836 1.00 0.00 15 GLU A CA 6
ATOM 9830 C C . GLU A 1 15 ? 0.836 9.694 -1.399 1.00 0.00 15 GLU A C 6
ATOM 9831 O O . GLU A 1 15 ? 1.758 10.291 -1.949 1.00 0.00 15 GLU A O 6
ATOM 9843 N N . ALA A 1 16 ? 0.140 10.211 -0.388 1.00 0.00 16 ALA A N 6
ATOM 9844 C CA . ALA A 1 16 ? 0.430 11.537 0.149 1.00 0.00 16 ALA A CA 6
ATOM 9845 C C . ALA A 1 16 ? 1.849 11.603 0.700 1.00 0.00 16 ALA A C 6
ATOM 9846 O O . ALA A 1 16 ? 2.554 12.588 0.502 1.00 0.00 16 ALA A O 6
ATOM 9853 N N . LEU A 1 17 ? 2.264 10.537 1.376 1.00 0.00 17 LEU A N 6
ATOM 9854 C CA . LEU A 1 17 ? 3.618 10.440 1.912 1.00 0.00 17 LEU A CA 6
ATOM 9855 C C . LEU A 1 17 ? 4.642 10.512 0.780 1.00 0.00 17 LEU A C 6
ATOM 9856 O O . LEU A 1 17 ? 5.680 11.169 0.902 1.00 0.00 17 LEU A O 6
ATOM 9872 N N . LEU A 1 18 ? 4.329 9.852 -0.327 1.00 0.00 18 LEU A N 6
ATOM 9873 C CA . LEU A 1 18 ? 5.192 9.862 -1.500 1.00 0.00 18 LEU A CA 6
ATOM 9874 C C . LEU A 1 18 ? 5.192 11.237 -2.163 1.00 0.00 18 LEU A C 6
ATOM 9875 O O . LEU A 1 18 ? 6.175 11.635 -2.781 1.00 0.00 18 LEU A O 6
ATOM 9891 N N . ARG A 1 19 ? 4.087 11.959 -2.026 1.00 0.00 19 ARG A N 6
ATOM 9892 C CA . ARG A 1 19 ? 3.978 13.308 -2.573 1.00 0.00 19 ARG A CA 6
ATOM 9893 C C . ARG A 1 19 ? 4.783 14.298 -1.743 1.00 0.00 19 ARG A C 6
ATOM 9894 O O . ARG A 1 19 ? 5.488 15.148 -2.287 1.00 0.00 19 ARG A O 6
ATOM 9915 N N . GLU A 1 20 ? 4.672 14.193 -0.424 1.00 0.00 20 GLU A N 6
ATOM 9916 C CA . GLU A 1 20 ? 5.384 15.091 0.477 1.00 0.00 20 GLU A CA 6
ATOM 9917 C C . GLU A 1 20 ? 6.886 14.849 0.408 1.00 0.00 20 GLU A C 6
ATOM 9918 O O . GLU A 1 20 ? 7.684 15.782 0.493 1.00 0.00 20 GLU A O 6
ATOM 9930 N N . HIS A 1 21 ? 7.269 13.593 0.234 1.00 0.00 21 HIS A N 6
ATOM 9931 C CA . HIS A 1 21 ? 8.677 13.243 0.094 1.00 0.00 21 HIS A CA 6
ATOM 9932 C C . HIS A 1 21 ? 9.119 13.354 -1.359 1.00 0.00 21 HIS A C 6
ATOM 9933 O O . HIS A 1 21 ? 10.281 13.118 -1.680 1.00 0.00 21 HIS A O 6
ATOM 9948 N N . GLN A 1 22 ? 8.177 13.731 -2.221 1.00 0.00 22 GLN A N 6
ATOM 9949 C CA . GLN A 1 22 ? 8.428 13.923 -3.647 1.00 0.00 22 GLN A CA 6
ATOM 9950 C C . GLN A 1 22 ? 9.106 12.710 -4.278 1.00 0.00 22 GLN A C 6
ATOM 9951 O O . GLN A 1 22 ? 10.281 12.753 -4.646 1.00 0.00 22 GLN A O 6
ATOM 9965 N N . HIS A 1 23 ? 8.361 11.622 -4.378 1.00 0.00 23 HIS A N 6
ATOM 9966 C CA . HIS A 1 23 ? 8.850 10.413 -5.022 1.00 0.00 23 HIS A CA 6
ATOM 9967 C C . HIS A 1 23 ? 7.799 9.841 -5.954 1.00 0.00 23 HIS A C 6
ATOM 9968 O O . HIS A 1 23 ? 7.922 8.712 -6.423 1.00 0.00 23 HIS A O 6
ATOM 9983 N N . TRP A 1 24 ? 6.773 10.630 -6.241 1.00 0.00 24 TRP A N 6
ATOM 9984 C CA . TRP A 1 24 ? 5.712 10.179 -7.121 1.00 0.00 24 TRP A CA 6
ATOM 9985 C C . TRP A 1 24 ? 6.074 10.496 -8.565 1.00 0.00 24 TRP A C 6
ATOM 9986 O O . TRP A 1 24 ? 5.547 11.430 -9.170 1.00 0.00 24 TRP A O 6
ATOM 10007 N N . ARG A 1 25 ? 7.028 9.743 -9.089 1.00 0.00 25 ARG A N 6
ATOM 10008 C CA . ARG A 1 25 ? 7.443 9.876 -10.474 1.00 0.00 25 ARG A CA 6
ATOM 10009 C C . ARG A 1 25 ? 7.666 8.501 -11.065 1.00 0.00 25 ARG A C 6
ATOM 10010 O O . ARG A 1 25 ? 8.736 7.914 -10.905 1.00 0.00 25 ARG A O 6
ATOM 10031 N N . ASN A 1 26 ? 6.644 7.986 -11.724 1.00 0.00 26 ASN A N 6
ATOM 10032 C CA . ASN A 1 26 ? 6.699 6.654 -12.302 1.00 0.00 26 ASN A CA 6
ATOM 10033 C C . ASN A 1 26 ? 7.772 6.601 -13.375 1.00 0.00 26 ASN A C 6
ATOM 10034 O O . ASN A 1 26 ? 7.665 7.278 -14.403 1.00 0.00 26 ASN A O 6
ATOM 10045 N N . ASP A 1 27 ? 8.812 5.814 -13.126 1.00 0.00 27 ASP A N 6
ATOM 10046 C CA . ASP A 1 27 ? 9.947 5.733 -14.037 1.00 0.00 27 ASP A CA 6
ATOM 10047 C C . ASP A 1 27 ? 9.626 4.861 -15.240 1.00 0.00 27 ASP A C 6
ATOM 10048 O O . ASP A 1 27 ? 10.175 3.771 -15.400 1.00 0.00 27 ASP A O 6
ATOM 10057 N N . GLU A 1 28 ? 8.707 5.361 -16.060 1.00 0.00 28 GLU A N 6
ATOM 10058 C CA . GLU A 1 28 ? 8.315 4.728 -17.314 1.00 0.00 28 GLU A CA 6
ATOM 10059 C C . GLU A 1 28 ? 7.846 3.289 -17.111 1.00 0.00 28 GLU A C 6
ATOM 10060 O O . GLU A 1 28 ? 8.618 2.344 -17.286 1.00 0.00 28 GLU A O 6
ATOM 10072 N N . PRO A 1 29 ? 6.569 3.105 -16.725 1.00 0.00 29 PRO A N 6
ATOM 10073 C CA . PRO A 1 29 ? 5.972 1.775 -16.571 1.00 0.00 29 PRO A CA 6
ATOM 10074 C C . PRO A 1 29 ? 5.989 1.010 -17.887 1.00 0.00 29 PRO A C 6
ATOM 10075 O O . PRO A 1 29 ? 5.153 1.231 -18.765 1.00 0.00 29 PRO A O 6
ATOM 10086 N N . GLN A 1 30 ? 6.964 0.129 -18.029 1.00 0.00 30 GLN A N 6
ATOM 10087 C CA . GLN A 1 30 ? 7.176 -0.570 -19.282 1.00 0.00 30 GLN A CA 6
ATOM 10088 C C . GLN A 1 30 ? 6.593 -1.980 -19.226 1.00 0.00 30 GLN A C 6
ATOM 10089 O O . GLN A 1 30 ? 6.702 -2.661 -18.206 1.00 0.00 30 GLN A O 6
ATOM 10103 N N . PRO A 1 31 ? 5.971 -2.425 -20.335 1.00 0.00 31 PRO A N 6
ATOM 10104 C CA . PRO A 1 31 ? 5.270 -3.718 -20.422 1.00 0.00 31 PRO A CA 6
ATOM 10105 C C . PRO A 1 31 ? 6.072 -4.913 -19.900 1.00 0.00 31 PRO A C 6
ATOM 10106 O O . PRO A 1 31 ? 5.490 -5.849 -19.349 1.00 0.00 31 PRO A O 6
ATOM 10117 N N . HIS A 1 32 ? 7.402 -4.886 -20.061 1.00 0.00 32 HIS A N 6
ATOM 10118 C CA . HIS A 1 32 ? 8.244 -6.002 -19.612 1.00 0.00 32 HIS A CA 6
ATOM 10119 C C . HIS A 1 32 ? 8.052 -6.259 -18.117 1.00 0.00 32 HIS A C 6
ATOM 10120 O O . HIS A 1 32 ? 8.296 -7.362 -17.633 1.00 0.00 32 HIS A O 6
ATOM 10135 N N . GLN A 1 33 ? 7.605 -5.235 -17.399 1.00 0.00 33 GLN A N 6
ATOM 10136 C CA . GLN A 1 33 ? 7.304 -5.364 -15.983 1.00 0.00 33 GLN A CA 6
ATOM 10137 C C . GLN A 1 33 ? 6.127 -6.312 -15.781 1.00 0.00 33 GLN A C 6
ATOM 10138 O O . GLN A 1 33 ? 6.264 -7.373 -15.175 1.00 0.00 33 GLN A O 6
ATOM 10152 N N . PHE A 1 34 ? 4.984 -5.942 -16.339 1.00 0.00 34 PHE A N 6
ATOM 10153 C CA . PHE A 1 34 ? 3.750 -6.683 -16.129 1.00 0.00 34 PHE A CA 6
ATOM 10154 C C . PHE A 1 34 ? 3.774 -8.026 -16.853 1.00 0.00 34 PHE A C 6
ATOM 10155 O O . PHE A 1 34 ? 3.151 -8.985 -16.406 1.00 0.00 34 PHE A O 6
ATOM 10172 N N . ASN A 1 35 ? 4.499 -8.092 -17.965 1.00 0.00 35 ASN A N 6
ATOM 10173 C CA . ASN A 1 35 ? 4.578 -9.317 -18.764 1.00 0.00 35 ASN A CA 6
ATOM 10174 C C . ASN A 1 35 ? 5.337 -10.409 -18.029 1.00 0.00 35 ASN A C 6
ATOM 10175 O O . ASN A 1 35 ? 4.977 -11.583 -18.114 1.00 0.00 35 ASN A O 6
ATOM 10186 N N . SER A 1 36 ? 6.380 -10.029 -17.305 1.00 0.00 36 SER A N 6
ATOM 10187 C CA . SER A 1 36 ? 7.099 -10.984 -16.480 1.00 0.00 36 SER A CA 6
ATOM 10188 C C . SER A 1 36 ? 6.144 -11.588 -15.458 1.00 0.00 36 SER A C 6
ATOM 10189 O O . SER A 1 36 ? 6.211 -12.781 -15.155 1.00 0.00 36 SER A O 6
ATOM 10197 N N . THR A 1 37 ? 5.253 -10.740 -14.937 1.00 0.00 37 THR A N 6
ATOM 10198 C CA . THR A 1 37 ? 4.167 -11.182 -14.070 1.00 0.00 37 THR A CA 6
ATOM 10199 C C . THR A 1 37 ? 4.708 -11.794 -12.760 1.00 0.00 37 THR A C 6
ATOM 10200 O O . THR A 1 37 ? 4.000 -12.478 -12.021 1.00 0.00 37 THR A O 6
ATOM 10211 N N . GLN A 1 38 ? 5.969 -11.502 -12.459 1.00 0.00 38 GLN A N 6
ATOM 10212 C CA . GLN A 1 38 ? 6.568 -11.927 -11.199 1.00 0.00 38 GLN A CA 6
ATOM 10213 C C . GLN A 1 38 ? 5.847 -11.274 -10.028 1.00 0.00 38 GLN A C 6
ATOM 10214 O O . GLN A 1 38 ? 5.474 -10.103 -10.105 1.00 0.00 38 GLN A O 6
ATOM 10228 N N . PRO A 1 39 ? 5.633 -12.015 -8.933 1.00 0.00 39 PRO A N 6
ATOM 10229 C CA . PRO A 1 39 ? 5.054 -11.456 -7.714 1.00 0.00 39 PRO A CA 6
ATOM 10230 C C . PRO A 1 39 ? 5.906 -10.302 -7.197 1.00 0.00 39 PRO A C 6
ATOM 10231 O O . PRO A 1 39 ? 7.100 -10.473 -6.966 1.00 0.00 39 PRO A O 6
ATOM 10242 N N . PHE A 1 40 ? 5.294 -9.122 -7.073 1.00 0.00 40 PHE A N 6
ATOM 10243 C CA . PHE A 1 40 ? 5.999 -7.901 -6.659 1.00 0.00 40 PHE A CA 6
ATOM 10244 C C . PHE A 1 40 ? 6.983 -7.433 -7.738 1.00 0.00 40 PHE A C 6
ATOM 10245 O O . PHE A 1 40 ? 7.679 -6.435 -7.557 1.00 0.00 40 PHE A O 6
ATOM 10262 N N . PHE A 1 41 ? 7.022 -8.160 -8.858 1.00 0.00 41 PHE A N 6
ATOM 10263 C CA . PHE A 1 41 ? 7.931 -7.869 -9.968 1.00 0.00 41 PHE A CA 6
ATOM 10264 C C . PHE A 1 41 ? 9.386 -7.829 -9.501 1.00 0.00 41 PHE A C 6
ATOM 10265 O O . PHE A 1 41 ? 10.194 -7.071 -10.034 1.00 0.00 41 PHE A O 6
ATOM 10282 N N . MET A 1 42 ? 9.711 -8.689 -8.532 1.00 0.00 42 MET A N 6
ATOM 10283 C CA . MET A 1 42 ? 11.044 -8.720 -7.918 1.00 0.00 42 MET A CA 6
ATOM 10284 C C . MET A 1 42 ? 12.131 -8.882 -8.974 1.00 0.00 42 MET A C 6
ATOM 10285 O O . MET A 1 42 ? 13.079 -8.104 -9.040 1.00 0.00 42 MET A O 6
ATOM 10299 N N . ASP A 1 43 ? 11.972 -9.898 -9.807 1.00 0.00 43 ASP A N 6
ATOM 10300 C CA . ASP A 1 43 ? 12.976 -10.249 -10.804 1.00 0.00 43 ASP A CA 6
ATOM 10301 C C . ASP A 1 43 ? 12.752 -9.466 -12.092 1.00 0.00 43 ASP A C 6
ATOM 10302 O O . ASP A 1 43 ? 13.060 -9.950 -13.181 1.00 0.00 43 ASP A O 6
ATOM 10311 N N . THR A 1 44 ? 12.221 -8.262 -11.972 1.00 0.00 44 THR A N 6
ATOM 10312 C CA . THR A 1 44 ? 11.881 -7.471 -13.143 1.00 0.00 44 THR A CA 6
ATOM 10313 C C . THR A 1 44 ? 12.132 -5.984 -12.906 1.00 0.00 44 THR A C 6
ATOM 10314 O O . THR A 1 44 ? 12.760 -5.308 -13.723 1.00 0.00 44 THR A O 6
ATOM 10325 N N . MET A 1 45 ? 11.633 -5.483 -11.787 1.00 0.00 45 MET A N 6
ATOM 10326 C CA . MET A 1 45 ? 11.762 -4.074 -11.443 1.00 0.00 45 MET A CA 6
ATOM 10327 C C . MET A 1 45 ? 12.243 -3.951 -10.008 1.00 0.00 45 MET A C 6
ATOM 10328 O O . MET A 1 45 ? 12.457 -4.961 -9.337 1.00 0.00 45 MET A O 6
ATOM 10342 N N . GLU A 1 46 ? 12.412 -2.727 -9.538 1.00 0.00 46 GLU A N 6
ATOM 10343 C CA . GLU A 1 46 ? 12.710 -2.506 -8.135 1.00 0.00 46 GLU A CA 6
ATOM 10344 C C . GLU A 1 46 ? 11.466 -2.805 -7.308 1.00 0.00 46 GLU A C 6
ATOM 10345 O O . GLU A 1 46 ? 10.346 -2.549 -7.753 1.00 0.00 46 GLU A O 6
ATOM 10357 N N . PRO A 1 47 ? 11.639 -3.358 -6.097 1.00 0.00 47 PRO A N 6
ATOM 10358 C CA . PRO A 1 47 ? 10.518 -3.647 -5.194 1.00 0.00 47 PRO A CA 6
ATOM 10359 C C . PRO A 1 47 ? 9.681 -2.403 -4.900 1.00 0.00 47 PRO A C 6
ATOM 10360 O O . PRO A 1 47 ? 8.481 -2.493 -4.635 1.00 0.00 47 PRO A O 6
ATOM 10371 N N . LEU A 1 48 ? 10.324 -1.242 -4.960 1.00 0.00 48 LEU A N 6
ATOM 10372 C CA . LEU A 1 48 ? 9.646 0.025 -4.723 1.00 0.00 48 LEU A CA 6
ATOM 10373 C C . LEU A 1 48 ? 8.725 0.376 -5.890 1.00 0.00 48 LEU A C 6
ATOM 10374 O O . LEU A 1 48 ? 7.714 1.042 -5.704 1.00 0.00 48 LEU A O 6
ATOM 10390 N N . GLU A 1 49 ? 9.064 -0.099 -7.086 1.00 0.00 49 GLU A N 6
ATOM 10391 C CA . GLU A 1 49 ? 8.296 0.231 -8.286 1.00 0.00 49 GLU A CA 6
ATOM 10392 C C . GLU A 1 49 ? 6.937 -0.459 -8.260 1.00 0.00 49 GLU A C 6
ATOM 10393 O O . GLU A 1 49 ? 5.986 -0.027 -8.913 1.00 0.00 49 GLU A O 6
ATOM 10405 N N . TRP A 1 50 ? 6.854 -1.540 -7.497 1.00 0.00 50 TRP A N 6
ATOM 10406 C CA . TRP A 1 50 ? 5.596 -2.232 -7.293 1.00 0.00 50 TRP A CA 6
ATOM 10407 C C . TRP A 1 50 ? 4.700 -1.400 -6.379 1.00 0.00 50 TRP A C 6
ATOM 10408 O O . TRP A 1 50 ? 3.497 -1.264 -6.611 1.00 0.00 50 TRP A O 6
ATOM 10429 N N . LEU A 1 51 ? 5.309 -0.827 -5.352 1.00 0.00 51 LEU A N 6
ATOM 10430 C CA . LEU A 1 51 ? 4.614 0.068 -4.434 1.00 0.00 51 LEU A CA 6
ATOM 10431 C C . LEU A 1 51 ? 4.241 1.361 -5.156 1.00 0.00 51 LEU A C 6
ATOM 10432 O O . LEU A 1 51 ? 3.219 1.980 -4.868 1.00 0.00 51 LEU A O 6
ATOM 10448 N N . GLN A 1 52 ? 5.091 1.724 -6.107 1.00 0.00 52 GLN A N 6
ATOM 10449 C CA . GLN A 1 52 ? 4.977 2.960 -6.874 1.00 0.00 52 GLN A CA 6
ATOM 10450 C C . GLN A 1 52 ? 3.629 3.081 -7.588 1.00 0.00 52 GLN A C 6
ATOM 10451 O O . GLN A 1 52 ? 2.753 3.828 -7.151 1.00 0.00 52 GLN A O 6
ATOM 10465 N N . TRP A 1 53 ? 3.455 2.343 -8.678 1.00 0.00 53 TRP A N 6
ATOM 10466 C CA . TRP A 1 53 ? 2.267 2.509 -9.506 1.00 0.00 53 TRP A CA 6
ATOM 10467 C C . TRP A 1 53 ? 1.485 1.202 -9.652 1.00 0.00 53 TRP A C 6
ATOM 10468 O O . TRP A 1 53 ? 0.506 1.129 -10.394 1.00 0.00 53 TRP A O 6
ATOM 10489 N N . VAL A 1 54 ? 1.884 0.165 -8.938 1.00 0.00 54 VAL A N 6
ATOM 10490 C CA . VAL A 1 54 ? 1.158 -1.089 -9.031 1.00 0.00 54 VAL A CA 6
ATOM 10491 C C . VAL A 1 54 ? 0.175 -1.239 -7.878 1.00 0.00 54 VAL A C 6
ATOM 10492 O O . VAL A 1 54 ? -1.033 -1.288 -8.100 1.00 0.00 54 VAL A O 6
ATOM 10505 N N . LEU A 1 55 ? 0.699 -1.278 -6.655 1.00 0.00 55 LEU A N 6
ATOM 10506 C CA . LEU A 1 55 ? -0.109 -1.547 -5.465 1.00 0.00 55 LEU A CA 6
ATOM 10507 C C . LEU A 1 55 ? -1.323 -0.626 -5.358 1.00 0.00 55 LEU A C 6
ATOM 10508 O O . LEU A 1 55 ? -2.461 -1.094 -5.386 1.00 0.00 55 LEU A O 6
ATOM 10524 N N . ILE A 1 56 ? -1.076 0.674 -5.239 1.00 0.00 56 ILE A N 6
ATOM 10525 C CA . ILE A 1 56 ? -2.146 1.637 -4.980 1.00 0.00 56 ILE A CA 6
ATOM 10526 C C . ILE A 1 56 ? -3.283 1.555 -6.018 1.00 0.00 56 ILE A C 6
ATOM 10527 O O . ILE A 1 56 ? -4.441 1.383 -5.635 1.00 0.00 56 ILE A O 6
ATOM 10543 N N . PRO A 1 57 ? -3.001 1.662 -7.337 1.00 0.00 57 PRO A N 6
ATOM 10544 C CA . PRO A 1 57 ? -4.052 1.585 -8.362 1.00 0.00 57 PRO A CA 6
ATOM 10545 C C . PRO A 1 57 ? -4.700 0.201 -8.449 1.00 0.00 57 PRO A C 6
ATOM 10546 O O . PRO A 1 57 ? -5.906 0.086 -8.668 1.00 0.00 57 PRO A O 6
ATOM 10557 N N . ARG A 1 58 ? -3.905 -0.847 -8.253 1.00 0.00 58 ARG A N 6
ATOM 10558 C CA . ARG A 1 58 ? -4.413 -2.212 -8.352 1.00 0.00 58 ARG A CA 6
ATOM 10559 C C . ARG A 1 58 ? -5.381 -2.510 -7.212 1.00 0.00 58 ARG A C 6
ATOM 10560 O O . ARG A 1 58 ? -6.476 -3.028 -7.433 1.00 0.00 58 ARG A O 6
ATOM 10581 N N . MET A 1 59 ? -4.978 -2.166 -5.992 1.00 0.00 59 MET A N 6
ATOM 10582 C CA . MET A 1 59 ? -5.824 -2.384 -4.823 1.00 0.00 59 MET A CA 6
ATOM 10583 C C . MET A 1 59 ? -7.011 -1.435 -4.846 1.00 0.00 59 MET A C 6
ATOM 10584 O O . MET A 1 59 ? -8.031 -1.684 -4.207 1.00 0.00 59 MET A O 6
ATOM 10598 N N . HIS A 1 60 ? -6.875 -0.344 -5.592 1.00 0.00 60 HIS A N 6
ATOM 10599 C CA . HIS A 1 60 ? -7.976 0.586 -5.773 1.00 0.00 60 HIS A CA 6
ATOM 10600 C C . HIS A 1 60 ? -9.124 -0.100 -6.489 1.00 0.00 60 HIS A C 6
ATOM 10601 O O . HIS A 1 60 ? -10.266 0.037 -6.090 1.00 0.00 60 HIS A O 6
ATOM 10616 N N . ASP A 1 61 ? -8.809 -0.859 -7.534 1.00 0.00 61 ASP A N 6
ATOM 10617 C CA . ASP A 1 61 ? -9.827 -1.603 -8.272 1.00 0.00 61 ASP A CA 6
ATOM 10618 C C . ASP A 1 61 ? -10.570 -2.544 -7.330 1.00 0.00 61 ASP A C 6
ATOM 10619 O O . ASP A 1 61 ? -11.790 -2.683 -7.401 1.00 0.00 61 ASP A O 6
ATOM 10628 N N . LEU A 1 62 ? -9.816 -3.158 -6.429 1.00 0.00 62 LEU A N 6
ATOM 10629 C CA . LEU A 1 62 ? -10.373 -4.055 -5.426 1.00 0.00 62 LEU A CA 6
ATOM 10630 C C . LEU A 1 62 ? -11.320 -3.302 -4.486 1.00 0.00 62 LEU A C 6
ATOM 10631 O O . LEU A 1 62 ? -12.466 -3.705 -4.276 1.00 0.00 62 LEU A O 6
ATOM 10647 N N . LEU A 1 63 ? -10.835 -2.191 -3.945 1.00 0.00 63 LEU A N 6
ATOM 10648 C CA . LEU A 1 63 ? -11.578 -1.417 -2.956 1.00 0.00 63 LEU A CA 6
ATOM 10649 C C . LEU A 1 63 ? -12.743 -0.660 -3.584 1.00 0.00 63 LEU A C 6
ATOM 10650 O O . LEU A 1 63 ? -13.822 -0.572 -3.000 1.00 0.00 63 LEU A O 6
ATOM 10666 N N . ASP A 1 64 ? -12.516 -0.117 -4.770 1.00 0.00 64 ASP A N 6
ATOM 10667 C CA . ASP A 1 64 ? -13.532 0.651 -5.483 1.00 0.00 64 ASP A CA 6
ATOM 10668 C C . ASP A 1 64 ? -14.716 -0.229 -5.868 1.00 0.00 64 ASP A C 6
ATOM 10669 O O . ASP A 1 64 ? -15.857 0.233 -5.907 1.00 0.00 64 ASP A O 6
ATOM 10678 N N . ASN A 1 65 ? -14.448 -1.502 -6.139 1.00 0.00 65 ASN A N 6
ATOM 10679 C CA . ASN A 1 65 ? -15.517 -2.453 -6.431 1.00 0.00 65 ASN A CA 6
ATOM 10680 C C . ASN A 1 65 ? -16.044 -3.080 -5.150 1.00 0.00 65 ASN A C 6
ATOM 10681 O O . ASN A 1 65 ? -16.942 -3.920 -5.188 1.00 0.00 65 ASN A O 6
ATOM 10692 N N . LYS A 1 66 ? -15.469 -2.665 -4.019 1.00 0.00 66 LYS A N 6
ATOM 10693 C CA . LYS A 1 66 ? -15.922 -3.096 -2.696 1.00 0.00 66 LYS A CA 6
ATOM 10694 C C . LYS A 1 66 ? -15.747 -4.598 -2.511 1.00 0.00 66 LYS A C 6
ATOM 10695 O O . LYS A 1 66 ? -16.497 -5.240 -1.773 1.00 0.00 66 LYS A O 6
ATOM 10714 N N . GLN A 1 67 ? -14.722 -5.136 -3.154 1.00 0.00 67 GLN A N 6
ATOM 10715 C CA . GLN A 1 67 ? -14.423 -6.556 -3.077 1.00 0.00 67 GLN A CA 6
ATOM 10716 C C . GLN A 1 67 ? -13.731 -6.873 -1.753 1.00 0.00 67 GLN A C 6
ATOM 10717 O O . GLN A 1 67 ? -13.055 -6.011 -1.182 1.00 0.00 67 GLN A O 6
ATOM 10731 N N . PRO A 1 68 ? -13.912 -8.098 -1.234 1.00 0.00 68 PRO A N 6
ATOM 10732 C CA . PRO A 1 68 ? -13.251 -8.541 -0.002 1.00 0.00 68 PRO A CA 6
ATOM 10733 C C . PRO A 1 68 ? -11.730 -8.476 -0.118 1.00 0.00 68 PRO A C 6
ATOM 10734 O O . PRO A 1 68 ? -11.173 -8.632 -1.207 1.00 0.00 68 PRO A O 6
ATOM 10745 N N . LEU A 1 69 ? -11.062 -8.251 1.003 1.00 0.00 69 LEU A N 6
ATOM 10746 C CA . LEU A 1 69 ? -9.615 -8.121 1.008 1.00 0.00 69 LEU A CA 6
ATOM 10747 C C . LEU A 1 69 ? -8.951 -9.492 0.960 1.00 0.00 69 LEU A C 6
ATOM 10748 O O . LEU A 1 69 ? -9.542 -10.495 1.367 1.00 0.00 69 LEU A O 6
ATOM 10764 N N . PRO A 1 70 ? -7.726 -9.563 0.426 1.00 0.00 70 PRO A N 6
ATOM 10765 C CA . PRO A 1 70 ? -6.938 -10.781 0.453 1.00 0.00 70 PRO A CA 6
ATOM 10766 C C . PRO A 1 70 ? -6.302 -10.973 1.824 1.00 0.00 70 PRO A C 6
ATOM 10767 O O . PRO A 1 70 ? -5.385 -10.242 2.206 1.00 0.00 70 PRO A O 6
ATOM 10778 N N . GLY A 1 71 ? -6.800 -11.957 2.563 1.00 0.00 71 GLY A N 6
ATOM 10779 C CA . GLY A 1 71 ? -6.392 -12.147 3.944 1.00 0.00 71 GLY A CA 6
ATOM 10780 C C . GLY A 1 71 ? -5.029 -12.788 4.095 1.00 0.00 71 GLY A C 6
ATOM 10781 O O . GLY A 1 71 ? -4.709 -13.324 5.152 1.00 0.00 71 GLY A O 6
ATOM 10785 N N . ALA A 1 72 ? -4.233 -12.742 3.043 1.00 0.00 72 ALA A N 6
ATOM 10786 C CA . ALA A 1 72 ? -2.873 -13.246 3.088 1.00 0.00 72 ALA A CA 6
ATOM 10787 C C . ALA A 1 72 ? -1.949 -12.288 2.355 1.00 0.00 72 ALA A C 6
ATOM 10788 O O . ALA A 1 72 ? -0.833 -12.638 1.972 1.00 0.00 72 ALA A O 6
ATOM 10795 N N . PHE A 1 73 ? -2.428 -11.066 2.178 1.00 0.00 73 PHE A N 6
ATOM 10796 C CA . PHE A 1 73 ? -1.686 -10.048 1.460 1.00 0.00 73 PHE A CA 6
ATOM 10797 C C . PHE A 1 73 ? -0.846 -9.230 2.436 1.00 0.00 73 PHE A C 6
ATOM 10798 O O . PHE A 1 73 ? -1.281 -8.191 2.925 1.00 0.00 73 PHE A O 6
ATOM 10815 N N . ALA A 1 74 ? 0.341 -9.729 2.742 1.00 0.00 74 ALA A N 6
ATOM 10816 C CA . ALA A 1 74 ? 1.242 -9.044 3.658 1.00 0.00 74 ALA A CA 6
ATOM 10817 C C . ALA A 1 74 ? 2.354 -8.350 2.887 1.00 0.00 74 ALA A C 6
ATOM 10818 O O . ALA A 1 74 ? 2.983 -8.954 2.014 1.00 0.00 74 ALA A O 6
ATOM 10825 N N . VAL A 1 75 ? 2.599 -7.089 3.207 1.00 0.00 75 VAL A N 6
ATOM 10826 C CA . VAL A 1 75 ? 3.591 -6.305 2.483 1.00 0.00 75 VAL A CA 6
ATOM 10827 C C . VAL A 1 75 ? 4.699 -5.804 3.407 1.00 0.00 75 VAL A C 6
ATOM 10828 O O . VAL A 1 75 ? 5.853 -5.682 2.992 1.00 0.00 75 VAL A O 6
ATOM 10841 N N . ALA A 1 76 ? 4.360 -5.540 4.663 1.00 0.00 76 ALA A N 6
ATOM 10842 C CA . ALA A 1 76 ? 5.332 -5.000 5.606 1.00 0.00 76 ALA A CA 6
ATOM 10843 C C . ALA A 1 76 ? 6.455 -6.006 5.895 1.00 0.00 76 ALA A C 6
ATOM 10844 O O . ALA A 1 76 ? 7.630 -5.649 5.798 1.00 0.00 76 ALA A O 6
ATOM 10851 N N . PRO A 1 77 ? 6.135 -7.282 6.226 1.00 0.00 77 PRO A N 6
ATOM 10852 C CA . PRO A 1 77 ? 7.165 -8.313 6.417 1.00 0.00 77 PRO A CA 6
ATOM 10853 C C . PRO A 1 77 ? 7.986 -8.545 5.148 1.00 0.00 77 PRO A C 6
ATOM 10854 O O . PRO A 1 77 ? 9.138 -8.971 5.205 1.00 0.00 77 PRO A O 6
ATOM 10865 N N . TYR A 1 78 ? 7.389 -8.245 4.001 1.00 0.00 78 TYR A N 6
ATOM 10866 C CA . TYR A 1 78 ? 8.066 -8.413 2.727 1.00 0.00 78 TYR A CA 6
ATOM 10867 C C . TYR A 1 78 ? 9.087 -7.300 2.503 1.00 0.00 78 TYR A C 6
ATOM 10868 O O . TYR A 1 78 ? 10.242 -7.564 2.163 1.00 0.00 78 TYR A O 6
ATOM 10886 N N . TYR A 1 79 ? 8.665 -6.054 2.705 1.00 0.00 79 TYR A N 6
ATOM 10887 C CA . TYR A 1 79 ? 9.550 -4.911 2.509 1.00 0.00 79 TYR A CA 6
ATOM 10888 C C . TYR A 1 79 ? 10.620 -4.848 3.591 1.00 0.00 79 TYR A C 6
ATOM 10889 O O . TYR A 1 79 ? 11.592 -4.101 3.474 1.00 0.00 79 TYR A O 6
ATOM 10907 N N . GLU A 1 80 ? 10.449 -5.652 4.633 1.00 0.00 80 GLU A N 6
ATOM 10908 C CA . GLU A 1 80 ? 11.471 -5.803 5.661 1.00 0.00 80 GLU A CA 6
ATOM 10909 C C . GLU A 1 80 ? 12.720 -6.463 5.064 1.00 0.00 80 GLU A C 6
ATOM 10910 O O . GLU A 1 80 ? 13.824 -6.341 5.596 1.00 0.00 80 GLU A O 6
ATOM 10922 N N . MET A 1 81 ? 12.536 -7.148 3.943 1.00 0.00 81 MET A N 6
ATOM 10923 C CA . MET A 1 81 ? 13.644 -7.782 3.239 1.00 0.00 81 MET A CA 6
ATOM 10924 C C . MET A 1 81 ? 13.916 -7.076 1.916 1.00 0.00 81 MET A C 6
ATOM 10925 O O . MET A 1 81 ? 15.055 -6.732 1.605 1.00 0.00 81 MET A O 6
ATOM 10939 N N . ALA A 1 82 ? 12.853 -6.865 1.146 1.00 0.00 82 ALA A N 6
ATOM 10940 C CA . ALA A 1 82 ? 12.968 -6.316 -0.201 1.00 0.00 82 ALA A CA 6
ATOM 10941 C C . ALA A 1 82 ? 13.534 -4.899 -0.200 1.00 0.00 82 ALA A C 6
ATOM 10942 O O . ALA A 1 82 ? 14.337 -4.543 -1.061 1.00 0.00 82 ALA A O 6
ATOM 10949 N N . LEU A 1 83 ? 13.118 -4.094 0.766 1.00 0.00 83 LEU A N 6
ATOM 10950 C CA . LEU A 1 83 ? 13.554 -2.709 0.824 1.00 0.00 83 LEU A CA 6
ATOM 10951 C C . LEU A 1 83 ? 14.827 -2.591 1.649 1.00 0.00 83 LEU A C 6
ATOM 10952 O O . LEU A 1 83 ? 14.912 -3.141 2.750 1.00 0.00 83 LEU A O 6
ATOM 10968 N N . ALA A 1 84 ? 15.808 -1.880 1.100 1.00 0.00 84 ALA A N 6
ATOM 10969 C CA . ALA A 1 84 ? 17.093 -1.685 1.758 1.00 0.00 84 ALA A CA 6
ATOM 10970 C C . ALA A 1 84 ? 16.911 -1.135 3.167 1.00 0.00 84 ALA A C 6
ATOM 10971 O O . ALA A 1 84 ? 16.113 -0.226 3.390 1.00 0.00 84 ALA A O 6
ATOM 10978 N N . THR A 1 85 ? 17.662 -1.696 4.104 1.00 0.00 85 THR A N 6
ATOM 10979 C CA . THR A 1 85 ? 17.516 -1.385 5.516 1.00 0.00 85 THR A CA 6
ATOM 10980 C C . THR A 1 85 ? 18.057 -0.003 5.883 1.00 0.00 85 THR A C 6
ATOM 10981 O O . THR A 1 85 ? 17.805 0.496 6.982 1.00 0.00 85 THR A O 6
ATOM 10992 N N . ASP A 1 86 ? 18.787 0.617 4.969 1.00 0.00 86 ASP A N 6
ATOM 10993 C CA . ASP A 1 86 ? 19.410 1.904 5.245 1.00 0.00 86 ASP A CA 6
ATOM 10994 C C . ASP A 1 86 ? 18.498 3.046 4.802 1.00 0.00 86 ASP A C 6
ATOM 10995 O O . ASP A 1 86 ? 17.505 2.808 4.109 1.00 0.00 86 ASP A O 6
ATOM 11004 N N . HIS A 1 87 ? 18.849 4.273 5.204 1.00 0.00 87 HIS A N 6
ATOM 11005 C CA . HIS A 1 87 ? 18.053 5.476 4.929 1.00 0.00 87 HIS A CA 6
ATOM 11006 C C . HIS A 1 87 ? 16.830 5.523 5.853 1.00 0.00 87 HIS A C 6
ATOM 11007 O O . HIS A 1 87 ? 15.875 4.770 5.676 1.00 0.00 87 HIS A O 6
ATOM 11022 N N . PRO A 1 88 ? 16.850 6.441 6.839 1.00 0.00 88 PRO A N 6
ATOM 11023 C CA . PRO A 1 88 ? 15.880 6.476 7.956 1.00 0.00 88 PRO A CA 6
ATOM 11024 C C . PRO A 1 88 ? 14.421 6.578 7.514 1.00 0.00 88 PRO A C 6
ATOM 11025 O O . PRO A 1 88 ? 13.518 6.150 8.231 1.00 0.00 88 PRO A O 6
ATOM 11036 N N . GLN A 1 89 ? 14.192 7.128 6.326 1.00 0.00 89 GLN A N 6
ATOM 11037 C CA . GLN A 1 89 ? 12.834 7.314 5.815 1.00 0.00 89 GLN A CA 6
ATOM 11038 C C . GLN A 1 89 ? 12.143 5.972 5.574 1.00 0.00 89 GLN A C 6
ATOM 11039 O O . GLN A 1 89 ? 10.930 5.915 5.368 1.00 0.00 89 GLN A O 6
ATOM 11053 N N . ARG A 1 90 ? 12.927 4.899 5.601 1.00 0.00 90 ARG A N 6
ATOM 11054 C CA . ARG A 1 90 ? 12.406 3.548 5.449 1.00 0.00 90 ARG A CA 6
ATOM 11055 C C . ARG A 1 90 ? 11.347 3.255 6.508 1.00 0.00 90 ARG A C 6
ATOM 11056 O O . ARG A 1 90 ? 10.317 2.647 6.218 1.00 0.00 90 ARG A O 6
ATOM 11077 N N . ALA A 1 91 ? 11.604 3.714 7.730 1.00 0.00 91 ALA A N 6
ATOM 11078 C CA . ALA A 1 91 ? 10.699 3.480 8.848 1.00 0.00 91 ALA A CA 6
ATOM 11079 C C . ALA A 1 91 ? 9.353 4.157 8.612 1.00 0.00 91 ALA A C 6
ATOM 11080 O O . ALA A 1 91 ? 8.307 3.613 8.953 1.00 0.00 91 ALA A O 6
ATOM 11087 N N . LEU A 1 92 ? 9.390 5.341 8.012 1.00 0.00 92 LEU A N 6
ATOM 11088 C CA . LEU A 1 92 ? 8.173 6.084 7.704 1.00 0.00 92 LEU A CA 6
ATOM 11089 C C . LEU A 1 92 ? 7.306 5.298 6.737 1.00 0.00 92 LEU A C 6
ATOM 11090 O O . LEU A 1 92 ? 6.085 5.207 6.904 1.00 0.00 92 LEU A O 6
ATOM 11106 N N . ILE A 1 93 ? 7.953 4.726 5.732 1.00 0.00 93 ILE A N 6
ATOM 11107 C CA . ILE A 1 93 ? 7.264 3.926 4.738 1.00 0.00 93 ILE A CA 6
ATOM 11108 C C . ILE A 1 93 ? 6.718 2.653 5.378 1.00 0.00 93 ILE A C 6
ATOM 11109 O O . ILE A 1 93 ? 5.559 2.300 5.176 1.00 0.00 93 ILE A O 6
ATOM 11125 N N . LEU A 1 94 ? 7.552 1.994 6.182 1.00 0.00 94 LEU A N 6
ATOM 11126 C CA . LEU A 1 94 ? 7.147 0.780 6.885 1.00 0.00 94 LEU A CA 6
ATOM 11127 C C . LEU A 1 94 ? 5.965 1.053 7.808 1.00 0.00 94 LEU A C 6
ATOM 11128 O O . LEU A 1 94 ? 5.056 0.238 7.921 1.00 0.00 94 LEU A O 6
ATOM 11144 N N . ALA A 1 95 ? 5.978 2.214 8.451 1.00 0.00 95 ALA A N 6
ATOM 11145 C CA . ALA A 1 95 ? 4.897 2.607 9.346 1.00 0.00 95 ALA A CA 6
ATOM 11146 C C . ALA A 1 95 ? 3.565 2.660 8.604 1.00 0.00 95 ALA A C 6
ATOM 11147 O O . ALA A 1 95 ? 2.549 2.158 9.096 1.00 0.00 95 ALA A O 6
ATOM 11154 N N . GLU A 1 96 ? 3.572 3.250 7.414 1.00 0.00 96 GLU A N 6
ATOM 11155 C CA . GLU A 1 96 ? 2.365 3.324 6.601 1.00 0.00 96 GLU A CA 6
ATOM 11156 C C . GLU A 1 96 ? 2.029 1.957 6.017 1.00 0.00 96 GLU A C 6
ATOM 11157 O O . GLU A 1 96 ? 0.856 1.619 5.840 1.00 0.00 96 GLU A O 6
ATOM 11169 N N . LEU A 1 97 ? 3.060 1.173 5.721 1.00 0.00 97 LEU A N 6
ATOM 11170 C CA . LEU A 1 97 ? 2.864 -0.185 5.232 1.00 0.00 97 LEU A CA 6
ATOM 11171 C C . LEU A 1 97 ? 2.168 -1.033 6.281 1.00 0.00 97 LEU A C 6
ATOM 11172 O O . LEU A 1 97 ? 1.244 -1.766 5.962 1.00 0.00 97 LEU A O 6
ATOM 11188 N N . GLU A 1 98 ? 2.606 -0.916 7.531 1.00 0.00 98 GLU A N 6
ATOM 11189 C CA . GLU A 1 98 ? 2.014 -1.684 8.623 1.00 0.00 98 GLU A CA 6
ATOM 11190 C C . GLU A 1 98 ? 0.555 -1.304 8.839 1.00 0.00 98 GLU A C 6
ATOM 11191 O O . GLU A 1 98 ? -0.262 -2.160 9.173 1.00 0.00 98 GLU A O 6
ATOM 11203 N N . LYS A 1 99 ? 0.224 -0.027 8.646 1.00 0.00 99 LYS A N 6
ATOM 11204 C CA . LYS A 1 99 ? -1.171 0.406 8.695 1.00 0.00 99 LYS A CA 6
ATOM 11205 C C . LYS A 1 99 ? -2.010 -0.430 7.737 1.00 0.00 99 LYS A C 6
ATOM 11206 O O . LYS A 1 99 ? -3.001 -1.046 8.131 1.00 0.00 99 LYS A O 6
ATOM 11225 N N . LEU A 1 100 ? -1.579 -0.461 6.483 1.00 0.00 100 LEU A N 6
ATOM 11226 C CA . LEU A 1 100 ? -2.273 -1.197 5.434 1.00 0.00 100 LEU A CA 6
ATOM 11227 C C . LEU A 1 100 ? -2.205 -2.702 5.694 1.00 0.00 100 LEU A C 6
ATOM 11228 O O . LEU A 1 100 ? -3.195 -3.419 5.540 1.00 0.00 100 LEU A O 6
ATOM 11244 N N . ASP A 1 101 ? -1.034 -3.153 6.110 1.00 0.00 101 ASP A N 6
ATOM 11245 C CA . ASP A 1 101 ? -0.771 -4.562 6.388 1.00 0.00 101 ASP A CA 6
ATOM 11246 C C . ASP A 1 101 ? -1.728 -5.086 7.459 1.00 0.00 101 ASP A C 6
ATOM 11247 O O . ASP A 1 101 ? -2.243 -6.201 7.368 1.00 0.00 101 ASP A O 6
ATOM 11256 N N . ALA A 1 102 ? -1.978 -4.259 8.469 1.00 0.00 102 ALA A N 6
ATOM 11257 C CA . ALA A 1 102 ? -2.891 -4.615 9.546 1.00 0.00 102 ALA A CA 6
ATOM 11258 C C . ALA A 1 102 ? -4.338 -4.609 9.065 1.00 0.00 102 ALA A C 6
ATOM 11259 O O . ALA A 1 102 ? -5.183 -5.319 9.609 1.00 0.00 102 ALA A O 6
ATOM 11266 N N . LEU A 1 103 ? -4.614 -3.825 8.028 1.00 0.00 103 LEU A N 6
ATOM 11267 C CA . LEU A 1 103 ? -5.958 -3.736 7.470 1.00 0.00 103 LEU A CA 6
ATOM 11268 C C . LEU A 1 103 ? -6.332 -5.039 6.770 1.00 0.00 103 LEU A C 6
ATOM 11269 O O . LEU A 1 103 ? -7.486 -5.465 6.810 1.00 0.00 103 LEU A O 6
ATOM 11285 N N . PHE A 1 104 ? -5.347 -5.686 6.153 1.00 0.00 104 PHE A N 6
ATOM 11286 C CA . PHE A 1 104 ? -5.569 -6.983 5.511 1.00 0.00 104 PHE A CA 6
ATOM 11287 C C . PHE A 1 104 ? -5.767 -8.069 6.561 1.00 0.00 104 PHE A C 6
ATOM 11288 O O . PHE A 1 104 ? -6.269 -9.155 6.269 1.00 0.00 104 PHE A O 6
ATOM 11305 N N . ALA A 1 105 ? -5.362 -7.771 7.786 1.00 0.00 105 ALA A N 6
ATOM 11306 C CA . ALA A 1 105 ? -5.577 -8.674 8.901 1.00 0.00 105 ALA A CA 6
ATOM 11307 C C . ALA A 1 105 ? -6.838 -8.275 9.661 1.00 0.00 105 ALA A C 6
ATOM 11308 O O . ALA A 1 105 ? -7.250 -8.948 10.604 1.00 0.00 105 ALA A O 6
ATOM 11315 N N . ASP A 1 106 ? -7.444 -7.173 9.237 1.00 0.00 106 ASP A N 6
ATOM 11316 C CA . ASP A 1 106 ? -8.632 -6.649 9.898 1.00 0.00 106 ASP A CA 6
ATOM 11317 C C . ASP A 1 106 ? -9.894 -7.226 9.272 1.00 0.00 106 ASP A C 6
ATOM 11318 O O . ASP A 1 106 ? -10.894 -7.451 9.958 1.00 0.00 106 ASP A O 6
ATOM 11327 N N . ASP A 1 107 ? -9.840 -7.463 7.968 1.00 0.00 107 ASP A N 6
ATOM 11328 C CA . ASP A 1 107 ? -10.971 -8.034 7.246 1.00 0.00 107 ASP A CA 6
ATOM 11329 C C . ASP A 1 107 ? -11.037 -9.540 7.489 1.00 0.00 107 ASP A C 6
ATOM 11330 O O . ASP A 1 107 ? -10.073 -10.145 7.969 1.00 0.00 107 ASP A O 6
ATOM 11339 N N . ALA A 1 108 ? -12.170 -10.140 7.165 1.00 0.00 108 ALA A N 6
ATOM 11340 C CA . ALA A 1 108 ? -12.384 -11.559 7.399 1.00 0.00 108 ALA A CA 6
ATOM 11341 C C . ALA A 1 108 ? -12.029 -12.372 6.160 1.00 0.00 108 ALA A C 6
ATOM 11342 O O . ALA A 1 108 ? -12.270 -11.944 5.030 1.00 0.00 108 ALA A O 6
ATOM 11349 N N . SER A 1 109 ? -11.445 -13.539 6.377 1.00 0.00 109 SER A N 6
ATOM 11350 C CA . SER A 1 109 ? -11.059 -14.421 5.289 1.00 0.00 109 SER A CA 6
ATOM 11351 C C . SER A 1 109 ? -11.326 -15.877 5.659 1.00 0.00 109 SER A C 6
ATOM 11352 O O . SER A 1 109 ? -11.952 -16.157 6.685 1.00 0.00 109 SER A O 6
ATOM 11360 N N . LEU A 1 110 ? -10.855 -16.795 4.823 1.00 0.00 110 LEU A N 6
ATOM 11361 C CA . LEU A 1 110 ? -11.072 -18.217 5.049 1.00 0.00 110 LEU A CA 6
ATOM 11362 C C . LEU A 1 110 ? -9.994 -18.794 5.961 1.00 0.00 110 LEU A C 6
ATOM 11363 O O . LEU A 1 110 ? -8.914 -18.221 6.103 1.00 0.00 110 LEU A O 6
ATOM 11379 N N . GLU A 1 111 ? -10.295 -19.943 6.552 1.00 0.00 111 GLU A N 6
ATOM 11380 C CA . GLU A 1 111 ? -9.389 -20.606 7.484 1.00 0.00 111 GLU A CA 6
ATOM 11381 C C . GLU A 1 111 ? -8.099 -21.028 6.788 1.00 0.00 111 GLU A C 6
ATOM 11382 O O . GLU A 1 111 ? -7.024 -21.048 7.393 1.00 0.00 111 GLU A O 6
ATOM 11394 N N . HIS A 1 112 ? -8.222 -21.362 5.509 1.00 0.00 112 HIS A N 6
ATOM 11395 C CA . HIS A 1 112 ? -7.110 -21.908 4.737 1.00 0.00 112 HIS A CA 6
ATOM 11396 C C . HIS A 1 112 ? -6.081 -20.829 4.384 1.00 0.00 112 HIS A C 6
ATOM 11397 O O . HIS A 1 112 ? -5.046 -21.121 3.788 1.00 0.00 112 HIS A O 6
ATOM 11412 N N . HIS A 1 113 ? -6.361 -19.584 4.743 1.00 0.00 113 HIS A N 6
ATOM 11413 C CA . HIS A 1 113 ? -5.415 -18.500 4.509 1.00 0.00 113 HIS A CA 6
ATOM 11414 C C . HIS A 1 113 ? -5.252 -17.653 5.759 1.00 0.00 113 HIS A C 6
ATOM 11415 O O . HIS A 1 113 ? -6.148 -16.899 6.134 1.00 0.00 113 HIS A O 6
ATOM 11430 N N . HIS A 1 114 ? -4.108 -17.793 6.409 1.00 0.00 114 HIS A N 6
ATOM 11431 C CA . HIS A 1 114 ? -3.819 -17.029 7.613 1.00 0.00 114 HIS A CA 6
ATOM 11432 C C . HIS A 1 114 ? -3.273 -15.660 7.232 1.00 0.00 114 HIS A C 6
ATOM 11433 O O . HIS A 1 114 ? -2.654 -15.506 6.180 1.00 0.00 114 HIS A O 6
ATOM 11448 N N . HIS A 1 115 ? -3.485 -14.678 8.095 1.00 0.00 115 HIS A N 6
ATOM 11449 C CA . HIS A 1 115 ? -3.197 -13.287 7.755 1.00 0.00 115 HIS A CA 6
ATOM 11450 C C . HIS A 1 115 ? -1.751 -12.930 8.078 1.00 0.00 115 HIS A C 6
ATOM 11451 O O . HIS A 1 115 ? -1.327 -11.788 7.908 1.00 0.00 115 HIS A O 6
ATOM 11466 N N . HIS A 1 116 ? -1.001 -13.913 8.552 1.00 0.00 116 HIS A N 6
ATOM 11467 C CA . HIS A 1 116 ? 0.405 -13.721 8.864 1.00 0.00 116 HIS A CA 6
ATOM 11468 C C . HIS A 1 116 ? 1.198 -14.980 8.567 1.00 0.00 116 HIS A C 6
ATOM 11469 O O . HIS A 1 116 ? 0.629 -16.056 8.372 1.00 0.00 116 HIS A O 6
ATOM 11484 N N . HIS A 1 117 ? 2.509 -14.831 8.528 1.00 0.00 117 HIS A N 6
ATOM 11485 C CA . HIS A 1 117 ? 3.407 -15.941 8.277 1.00 0.00 117 HIS A CA 6
ATOM 11486 C C . HIS A 1 117 ? 4.728 -15.665 8.976 1.00 0.00 117 HIS A C 6
ATOM 11487 O O . HIS A 1 117 ? 5.575 -14.966 8.382 1.00 0.00 117 HIS A O 6
ATOM 11503 N N . MET A 1 1 ? -18.513 3.281 8.689 1.00 0.00 1 MET A N 7
ATOM 11504 C CA . MET A 1 1 ? -17.515 3.208 7.601 1.00 0.00 1 MET A CA 7
ATOM 11505 C C . MET A 1 1 ? -16.819 1.860 7.643 1.00 0.00 1 MET A C 7
ATOM 11506 O O . MET A 1 1 ? -16.223 1.499 8.655 1.00 0.00 1 MET A O 7
ATOM 11522 N N . THR A 1 2 ? -16.909 1.115 6.550 1.00 0.00 2 THR A N 7
ATOM 11523 C CA . THR A 1 2 ? -16.295 -0.200 6.470 1.00 0.00 2 THR A CA 7
ATOM 11524 C C . THR A 1 2 ? -14.775 -0.096 6.468 1.00 0.00 2 THR A C 7
ATOM 11525 O O . THR A 1 2 ? -14.213 0.976 6.222 1.00 0.00 2 THR A O 7
ATOM 11536 N N . THR A 1 3 ? -14.113 -1.209 6.751 1.00 0.00 3 THR A N 7
ATOM 11537 C CA . THR A 1 3 ? -12.666 -1.275 6.692 1.00 0.00 3 THR A CA 7
ATOM 11538 C C . THR A 1 3 ? -12.173 -0.939 5.286 1.00 0.00 3 THR A C 7
ATOM 11539 O O . THR A 1 3 ? -11.156 -0.268 5.118 1.00 0.00 3 THR A O 7
ATOM 11550 N N . HIS A 1 4 ? -12.926 -1.392 4.285 1.00 0.00 4 HIS A N 7
ATOM 11551 C CA . HIS A 1 4 ? -12.593 -1.152 2.879 1.00 0.00 4 HIS A CA 7
ATOM 11552 C C . HIS A 1 4 ? -12.320 0.321 2.602 1.00 0.00 4 HIS A C 7
ATOM 11553 O O . HIS A 1 4 ? -11.323 0.666 1.966 1.00 0.00 4 HIS A O 7
ATOM 11568 N N . ASP A 1 5 ? -13.202 1.187 3.088 1.00 0.00 5 ASP A N 7
ATOM 11569 C CA . ASP A 1 5 ? -13.091 2.616 2.818 1.00 0.00 5 ASP A CA 7
ATOM 11570 C C . ASP A 1 5 ? -11.829 3.182 3.457 1.00 0.00 5 ASP A C 7
ATOM 11571 O O . ASP A 1 5 ? -11.143 4.019 2.873 1.00 0.00 5 ASP A O 7
ATOM 11580 N N . ARG A 1 6 ? -11.507 2.688 4.646 1.00 0.00 6 ARG A N 7
ATOM 11581 C CA . ARG A 1 6 ? -10.328 3.145 5.370 1.00 0.00 6 ARG A CA 7
ATOM 11582 C C . ARG A 1 6 ? -9.045 2.635 4.713 1.00 0.00 6 ARG A C 7
ATOM 11583 O O . ARG A 1 6 ? -8.022 3.315 4.728 1.00 0.00 6 ARG A O 7
ATOM 11604 N N . VAL A 1 7 ? -9.106 1.443 4.123 1.00 0.00 7 VAL A N 7
ATOM 11605 C CA . VAL A 1 7 ? -7.981 0.919 3.351 1.00 0.00 7 VAL A CA 7
ATOM 11606 C C . VAL A 1 7 ? -7.775 1.778 2.108 1.00 0.00 7 VAL A C 7
ATOM 11607 O O . VAL A 1 7 ? -6.650 2.049 1.691 1.00 0.00 7 VAL A O 7
ATOM 11620 N N . ARG A 1 8 ? -8.888 2.206 1.532 1.00 0.00 8 ARG A N 7
ATOM 11621 C CA . ARG A 1 8 ? -8.879 3.115 0.395 1.00 0.00 8 ARG A CA 7
ATOM 11622 C C . ARG A 1 8 ? -8.200 4.431 0.763 1.00 0.00 8 ARG A C 7
ATOM 11623 O O . ARG A 1 8 ? -7.412 4.973 -0.012 1.00 0.00 8 ARG A O 7
ATOM 11644 N N . LEU A 1 9 ? -8.509 4.934 1.954 1.00 0.00 9 LEU A N 7
ATOM 11645 C CA . LEU A 1 9 ? -7.885 6.150 2.463 1.00 0.00 9 LEU A CA 7
ATOM 11646 C C . LEU A 1 9 ? -6.391 5.925 2.675 1.00 0.00 9 LEU A C 7
ATOM 11647 O O . LEU A 1 9 ? -5.572 6.810 2.422 1.00 0.00 9 LEU A O 7
ATOM 11663 N N . GLN A 1 10 ? -6.051 4.724 3.127 1.00 0.00 10 GLN A N 7
ATOM 11664 C CA . GLN A 1 10 ? -4.662 4.340 3.339 1.00 0.00 10 GLN A CA 7
ATOM 11665 C C . GLN A 1 10 ? -3.885 4.371 2.024 1.00 0.00 10 GLN A C 7
ATOM 11666 O O . GLN A 1 10 ? -2.736 4.814 1.982 1.00 0.00 10 GLN A O 7
ATOM 11680 N N . LEU A 1 11 ? -4.517 3.906 0.949 1.00 0.00 11 LEU A N 7
ATOM 11681 C CA . LEU A 1 11 ? -3.906 3.952 -0.378 1.00 0.00 11 LEU A CA 7
ATOM 11682 C C . LEU A 1 11 ? -3.613 5.393 -0.782 1.00 0.00 11 LEU A C 7
ATOM 11683 O O . LEU A 1 11 ? -2.570 5.689 -1.365 1.00 0.00 11 LEU A O 7
ATOM 11699 N N . GLN A 1 12 ? -4.538 6.284 -0.454 1.00 0.00 12 GLN A N 7
ATOM 11700 C CA . GLN A 1 12 ? -4.376 7.700 -0.752 1.00 0.00 12 GLN A CA 7
ATOM 11701 C C . GLN A 1 12 ? -3.197 8.279 0.027 1.00 0.00 12 GLN A C 7
ATOM 11702 O O . GLN A 1 12 ? -2.484 9.154 -0.465 1.00 0.00 12 GLN A O 7
ATOM 11716 N N . ALA A 1 13 ? -2.991 7.771 1.239 1.00 0.00 13 ALA A N 7
ATOM 11717 C CA . ALA A 1 13 ? -1.851 8.169 2.055 1.00 0.00 13 ALA A CA 7
ATOM 11718 C C . ALA A 1 13 ? -0.550 7.650 1.447 1.00 0.00 13 ALA A C 7
ATOM 11719 O O . ALA A 1 13 ? 0.463 8.352 1.428 1.00 0.00 13 ALA A O 7
ATOM 11726 N N . LEU A 1 14 ? -0.588 6.417 0.952 1.00 0.00 14 LEU A N 7
ATOM 11727 C CA . LEU A 1 14 ? 0.561 5.821 0.275 1.00 0.00 14 LEU A CA 7
ATOM 11728 C C . LEU A 1 14 ? 0.954 6.647 -0.944 1.00 0.00 14 LEU A C 7
ATOM 11729 O O . LEU A 1 14 ? 2.138 6.854 -1.212 1.00 0.00 14 LEU A O 7
ATOM 11745 N N . GLU A 1 15 ? -0.049 7.122 -1.673 1.00 0.00 15 GLU A N 7
ATOM 11746 C CA . GLU A 1 15 ? 0.174 7.970 -2.836 1.00 0.00 15 GLU A CA 7
ATOM 11747 C C . GLU A 1 15 ? 0.917 9.244 -2.435 1.00 0.00 15 GLU A C 7
ATOM 11748 O O . GLU A 1 15 ? 1.866 9.668 -3.101 1.00 0.00 15 GLU A O 7
ATOM 11760 N N . ALA A 1 16 ? 0.480 9.845 -1.334 1.00 0.00 16 ALA A N 7
ATOM 11761 C CA . ALA A 1 16 ? 1.116 11.048 -0.812 1.00 0.00 16 ALA A CA 7
ATOM 11762 C C . ALA A 1 16 ? 2.553 10.759 -0.391 1.00 0.00 16 ALA A C 7
ATOM 11763 O O . ALA A 1 16 ? 3.430 11.612 -0.511 1.00 0.00 16 ALA A O 7
ATOM 11770 N N . LEU A 1 17 ? 2.792 9.545 0.084 1.00 0.00 17 LEU A N 7
ATOM 11771 C CA . LEU A 1 17 ? 4.133 9.129 0.467 1.00 0.00 17 LEU A CA 7
ATOM 11772 C C . LEU A 1 17 ? 5.015 9.021 -0.774 1.00 0.00 17 LEU A C 7
ATOM 11773 O O . LEU A 1 17 ? 6.171 9.449 -0.770 1.00 0.00 17 LEU A O 7
ATOM 11789 N N . LEU A 1 18 ? 4.455 8.456 -1.838 1.00 0.00 18 LEU A N 7
ATOM 11790 C CA . LEU A 1 18 ? 5.168 8.313 -3.102 1.00 0.00 18 LEU A CA 7
ATOM 11791 C C . LEU A 1 18 ? 5.342 9.667 -3.785 1.00 0.00 18 LEU A C 7
ATOM 11792 O O . LEU A 1 18 ? 6.056 9.788 -4.774 1.00 0.00 18 LEU A O 7
ATOM 11808 N N . ARG A 1 19 ? 4.669 10.684 -3.266 1.00 0.00 19 ARG A N 7
ATOM 11809 C CA . ARG A 1 19 ? 4.903 12.045 -3.721 1.00 0.00 19 ARG A CA 7
ATOM 11810 C C . ARG A 1 19 ? 6.221 12.564 -3.144 1.00 0.00 19 ARG A C 7
ATOM 11811 O O . ARG A 1 19 ? 6.992 13.234 -3.833 1.00 0.00 19 ARG A O 7
ATOM 11832 N N . GLU A 1 20 ? 6.485 12.222 -1.885 1.00 0.00 20 GLU A N 7
ATOM 11833 C CA . GLU A 1 20 ? 7.738 12.598 -1.235 1.00 0.00 20 GLU A CA 7
ATOM 11834 C C . GLU A 1 20 ? 8.895 11.811 -1.822 1.00 0.00 20 GLU A C 7
ATOM 11835 O O . GLU A 1 20 ? 9.875 12.371 -2.310 1.00 0.00 20 GLU A O 7
ATOM 11847 N N . HIS A 1 21 ? 8.760 10.493 -1.763 1.00 0.00 21 HIS A N 7
ATOM 11848 C CA . HIS A 1 21 ? 9.866 9.596 -2.059 1.00 0.00 21 HIS A CA 7
ATOM 11849 C C . HIS A 1 21 ? 9.809 9.140 -3.510 1.00 0.00 21 HIS A C 7
ATOM 11850 O O . HIS A 1 21 ? 10.467 8.175 -3.897 1.00 0.00 21 HIS A O 7
ATOM 11865 N N . GLN A 1 22 ? 9.012 9.863 -4.294 1.00 0.00 22 GLN A N 7
ATOM 11866 C CA . GLN A 1 22 ? 8.889 9.648 -5.733 1.00 0.00 22 GLN A CA 7
ATOM 11867 C C . GLN A 1 22 ? 8.483 8.206 -6.062 1.00 0.00 22 GLN A C 7
ATOM 11868 O O . GLN A 1 22 ? 7.747 7.581 -5.296 1.00 0.00 22 GLN A O 7
ATOM 11882 N N . HIS A 1 23 ? 8.951 7.696 -7.206 1.00 0.00 23 HIS A N 7
ATOM 11883 C CA . HIS A 1 23 ? 8.490 6.422 -7.777 1.00 0.00 23 HIS A CA 7
ATOM 11884 C C . HIS A 1 23 ? 7.132 6.608 -8.437 1.00 0.00 23 HIS A C 7
ATOM 11885 O O . HIS A 1 23 ? 6.887 6.073 -9.518 1.00 0.00 23 HIS A O 7
ATOM 11900 N N . TRP A 1 24 ? 6.258 7.385 -7.801 1.00 0.00 24 TRP A N 7
ATOM 11901 C CA . TRP A 1 24 ? 5.014 7.805 -8.432 1.00 0.00 24 TRP A CA 7
ATOM 11902 C C . TRP A 1 24 ? 5.333 8.871 -9.478 1.00 0.00 24 TRP A C 7
ATOM 11903 O O . TRP A 1 24 ? 5.016 10.049 -9.322 1.00 0.00 24 TRP A O 7
ATOM 11924 N N . ARG A 1 25 ? 6.028 8.444 -10.517 1.00 0.00 25 ARG A N 7
ATOM 11925 C CA . ARG A 1 25 ? 6.420 9.317 -11.601 1.00 0.00 25 ARG A CA 7
ATOM 11926 C C . ARG A 1 25 ? 5.947 8.727 -12.915 1.00 0.00 25 ARG A C 7
ATOM 11927 O O . ARG A 1 25 ? 6.641 7.922 -13.531 1.00 0.00 25 ARG A O 7
ATOM 11948 N N . ASN A 1 26 ? 4.755 9.112 -13.335 1.00 0.00 26 ASN A N 7
ATOM 11949 C CA . ASN A 1 26 ? 4.192 8.610 -14.581 1.00 0.00 26 ASN A CA 7
ATOM 11950 C C . ASN A 1 26 ? 4.747 9.394 -15.763 1.00 0.00 26 ASN A C 7
ATOM 11951 O O . ASN A 1 26 ? 4.254 9.284 -16.886 1.00 0.00 26 ASN A O 7
ATOM 11962 N N . ASP A 1 27 ? 5.784 10.183 -15.484 1.00 0.00 27 ASP A N 7
ATOM 11963 C CA . ASP A 1 27 ? 6.524 10.907 -16.509 1.00 0.00 27 ASP A CA 7
ATOM 11964 C C . ASP A 1 27 ? 7.040 9.934 -17.557 1.00 0.00 27 ASP A C 7
ATOM 11965 O O . ASP A 1 27 ? 7.053 10.230 -18.751 1.00 0.00 27 ASP A O 7
ATOM 11974 N N . GLU A 1 28 ? 7.467 8.771 -17.090 1.00 0.00 28 GLU A N 7
ATOM 11975 C CA . GLU A 1 28 ? 7.990 7.735 -17.962 1.00 0.00 28 GLU A CA 7
ATOM 11976 C C . GLU A 1 28 ? 7.397 6.383 -17.591 1.00 0.00 28 GLU A C 7
ATOM 11977 O O . GLU A 1 28 ? 7.615 5.886 -16.486 1.00 0.00 28 GLU A O 7
ATOM 11989 N N . PRO A 1 29 ? 6.612 5.789 -18.497 1.00 0.00 29 PRO A N 7
ATOM 11990 C CA . PRO A 1 29 ? 6.075 4.444 -18.309 1.00 0.00 29 PRO A CA 7
ATOM 11991 C C . PRO A 1 29 ? 7.175 3.391 -18.405 1.00 0.00 29 PRO A C 7
ATOM 11992 O O . PRO A 1 29 ? 8.167 3.588 -19.111 1.00 0.00 29 PRO A O 7
ATOM 12003 N N . GLN A 1 30 ? 7.002 2.269 -17.717 1.00 0.00 30 GLN A N 7
ATOM 12004 C CA . GLN A 1 30 ? 7.997 1.215 -17.735 1.00 0.00 30 GLN A CA 7
ATOM 12005 C C . GLN A 1 30 ? 7.347 -0.101 -18.146 1.00 0.00 30 GLN A C 7
ATOM 12006 O O . GLN A 1 30 ? 7.148 -0.985 -17.315 1.00 0.00 30 GLN A O 7
ATOM 12020 N N . PRO A 1 31 ? 6.987 -0.250 -19.433 1.00 0.00 31 PRO A N 7
ATOM 12021 C CA . PRO A 1 31 ? 6.347 -1.469 -19.929 1.00 0.00 31 PRO A CA 7
ATOM 12022 C C . PRO A 1 31 ? 7.209 -2.693 -19.665 1.00 0.00 31 PRO A C 7
ATOM 12023 O O . PRO A 1 31 ? 6.706 -3.754 -19.312 1.00 0.00 31 PRO A O 7
ATOM 12034 N N . HIS A 1 32 ? 8.519 -2.514 -19.799 1.00 0.00 32 HIS A N 7
ATOM 12035 C CA . HIS A 1 32 ? 9.474 -3.588 -19.558 1.00 0.00 32 HIS A CA 7
ATOM 12036 C C . HIS A 1 32 ? 9.389 -4.066 -18.107 1.00 0.00 32 HIS A C 7
ATOM 12037 O O . HIS A 1 32 ? 9.677 -5.223 -17.814 1.00 0.00 32 HIS A O 7
ATOM 12052 N N . GLN A 1 33 ? 8.972 -3.179 -17.204 1.00 0.00 33 GLN A N 7
ATOM 12053 C CA . GLN A 1 33 ? 8.883 -3.529 -15.792 1.00 0.00 33 GLN A CA 7
ATOM 12054 C C . GLN A 1 33 ? 7.632 -4.361 -15.530 1.00 0.00 33 GLN A C 7
ATOM 12055 O O . GLN A 1 33 ? 7.696 -5.414 -14.896 1.00 0.00 33 GLN A O 7
ATOM 12069 N N . PHE A 1 34 ? 6.505 -3.908 -16.066 1.00 0.00 34 PHE A N 7
ATOM 12070 C CA . PHE A 1 34 ? 5.222 -4.569 -15.839 1.00 0.00 34 PHE A CA 7
ATOM 12071 C C . PHE A 1 34 ? 5.102 -5.874 -16.629 1.00 0.00 34 PHE A C 7
ATOM 12072 O O . PHE A 1 34 ? 4.116 -6.601 -16.497 1.00 0.00 34 PHE A O 7
ATOM 12089 N N . ASN A 1 35 ? 6.098 -6.165 -17.460 1.00 0.00 35 ASN A N 7
ATOM 12090 C CA . ASN A 1 35 ? 6.133 -7.432 -18.185 1.00 0.00 35 ASN A CA 7
ATOM 12091 C C . ASN A 1 35 ? 6.572 -8.555 -17.268 1.00 0.00 35 ASN A C 7
ATOM 12092 O O . ASN A 1 35 ? 6.321 -9.728 -17.544 1.00 0.00 35 ASN A O 7
ATOM 12103 N N . SER A 1 36 ? 7.219 -8.198 -16.173 1.00 0.00 36 SER A N 7
ATOM 12104 C CA . SER A 1 36 ? 7.589 -9.174 -15.176 1.00 0.00 36 SER A CA 7
ATOM 12105 C C . SER A 1 36 ? 6.335 -9.596 -14.428 1.00 0.00 36 SER A C 7
ATOM 12106 O O . SER A 1 36 ? 5.747 -8.815 -13.684 1.00 0.00 36 SER A O 7
ATOM 12114 N N . THR A 1 37 ? 5.916 -10.828 -14.648 1.00 0.00 37 THR A N 7
ATOM 12115 C CA . THR A 1 37 ? 4.646 -11.305 -14.129 1.00 0.00 37 THR A CA 7
ATOM 12116 C C . THR A 1 37 ? 4.809 -11.888 -12.725 1.00 0.00 37 THR A C 7
ATOM 12117 O O . THR A 1 37 ? 3.908 -12.544 -12.197 1.00 0.00 37 THR A O 7
ATOM 12128 N N . GLN A 1 38 ? 5.958 -11.625 -12.121 1.00 0.00 38 GLN A N 7
ATOM 12129 C CA . GLN A 1 38 ? 6.239 -12.072 -10.766 1.00 0.00 38 GLN A CA 7
ATOM 12130 C C . GLN A 1 38 ? 5.862 -10.977 -9.770 1.00 0.00 38 GLN A C 7
ATOM 12131 O O . GLN A 1 38 ? 5.805 -9.798 -10.131 1.00 0.00 38 GLN A O 7
ATOM 12145 N N . PRO A 1 39 ? 5.592 -11.346 -8.508 1.00 0.00 39 PRO A N 7
ATOM 12146 C CA . PRO A 1 39 ? 5.231 -10.383 -7.466 1.00 0.00 39 PRO A CA 7
ATOM 12147 C C . PRO A 1 39 ? 6.362 -9.402 -7.166 1.00 0.00 39 PRO A C 7
ATOM 12148 O O . PRO A 1 39 ? 7.538 -9.777 -7.160 1.00 0.00 39 PRO A O 7
ATOM 12159 N N . PHE A 1 40 ? 5.989 -8.137 -6.959 1.00 0.00 40 PHE A N 7
ATOM 12160 C CA . PHE A 1 40 ? 6.914 -7.074 -6.532 1.00 0.00 40 PHE A CA 7
ATOM 12161 C C . PHE A 1 40 ? 7.890 -6.659 -7.633 1.00 0.00 40 PHE A C 7
ATOM 12162 O O . PHE A 1 40 ? 8.675 -5.728 -7.439 1.00 0.00 40 PHE A O 7
ATOM 12179 N N . PHE A 1 41 ? 7.835 -7.340 -8.779 1.00 0.00 41 PHE A N 7
ATOM 12180 C CA . PHE A 1 41 ? 8.733 -7.055 -9.902 1.00 0.00 41 PHE A CA 7
ATOM 12181 C C . PHE A 1 41 ? 10.191 -7.125 -9.446 1.00 0.00 41 PHE A C 7
ATOM 12182 O O . PHE A 1 41 ? 11.030 -6.337 -9.883 1.00 0.00 41 PHE A O 7
ATOM 12199 N N . MET A 1 42 ? 10.478 -8.097 -8.584 1.00 0.00 42 MET A N 7
ATOM 12200 C CA . MET A 1 42 ? 11.790 -8.234 -7.941 1.00 0.00 42 MET A CA 7
ATOM 12201 C C . MET A 1 42 ? 12.944 -8.200 -8.947 1.00 0.00 42 MET A C 7
ATOM 12202 O O . MET A 1 42 ? 13.986 -7.598 -8.688 1.00 0.00 42 MET A O 7
ATOM 12216 N N . ASP A 1 43 ? 12.743 -8.827 -10.098 1.00 0.00 43 ASP A N 7
ATOM 12217 C CA . ASP A 1 43 ? 13.814 -8.985 -11.076 1.00 0.00 43 ASP A CA 7
ATOM 12218 C C . ASP A 1 43 ? 13.738 -7.941 -12.185 1.00 0.00 43 ASP A C 7
ATOM 12219 O O . ASP A 1 43 ? 14.244 -8.157 -13.285 1.00 0.00 43 ASP A O 7
ATOM 12228 N N . THR A 1 44 ? 13.112 -6.807 -11.905 1.00 0.00 44 THR A N 7
ATOM 12229 C CA . THR A 1 44 ? 13.100 -5.712 -12.866 1.00 0.00 44 THR A CA 7
ATOM 12230 C C . THR A 1 44 ? 14.127 -4.657 -12.481 1.00 0.00 44 THR A C 7
ATOM 12231 O O . THR A 1 44 ? 15.059 -4.372 -13.238 1.00 0.00 44 THR A O 7
ATOM 12242 N N . MET A 1 45 ? 13.952 -4.086 -11.297 1.00 0.00 45 MET A N 7
ATOM 12243 C CA . MET A 1 45 ? 14.832 -3.037 -10.808 1.00 0.00 45 MET A CA 7
ATOM 12244 C C . MET A 1 45 ? 14.772 -2.967 -9.285 1.00 0.00 45 MET A C 7
ATOM 12245 O O . MET A 1 45 ? 15.730 -3.331 -8.604 1.00 0.00 45 MET A O 7
ATOM 12259 N N . GLU A 1 46 ? 13.641 -2.511 -8.757 1.00 0.00 46 GLU A N 7
ATOM 12260 C CA . GLU A 1 46 ? 13.457 -2.405 -7.315 1.00 0.00 46 GLU A CA 7
ATOM 12261 C C . GLU A 1 46 ? 12.073 -2.912 -6.922 1.00 0.00 46 GLU A C 7
ATOM 12262 O O . GLU A 1 46 ? 11.126 -2.794 -7.694 1.00 0.00 46 GLU A O 7
ATOM 12274 N N . PRO A 1 47 ? 11.941 -3.488 -5.715 1.00 0.00 47 PRO A N 7
ATOM 12275 C CA . PRO A 1 47 ? 10.661 -4.013 -5.215 1.00 0.00 47 PRO A CA 7
ATOM 12276 C C . PRO A 1 47 ? 9.615 -2.918 -4.995 1.00 0.00 47 PRO A C 7
ATOM 12277 O O . PRO A 1 47 ? 8.424 -3.201 -4.853 1.00 0.00 47 PRO A O 7
ATOM 12288 N N . LEU A 1 48 ? 10.062 -1.667 -4.977 1.00 0.00 48 LEU A N 7
ATOM 12289 C CA . LEU A 1 48 ? 9.172 -0.531 -4.743 1.00 0.00 48 LEU A CA 7
ATOM 12290 C C . LEU A 1 48 ? 8.312 -0.231 -5.966 1.00 0.00 48 LEU A C 7
ATOM 12291 O O . LEU A 1 48 ? 7.320 0.490 -5.870 1.00 0.00 48 LEU A O 7
ATOM 12307 N N . GLU A 1 49 ? 8.681 -0.802 -7.104 1.00 0.00 49 GLU A N 7
ATOM 12308 C CA . GLU A 1 49 ? 7.975 -0.539 -8.350 1.00 0.00 49 GLU A CA 7
ATOM 12309 C C . GLU A 1 49 ? 6.610 -1.221 -8.363 1.00 0.00 49 GLU A C 7
ATOM 12310 O O . GLU A 1 49 ? 5.751 -0.913 -9.190 1.00 0.00 49 GLU A O 7
ATOM 12322 N N . TRP A 1 50 ? 6.405 -2.140 -7.429 1.00 0.00 50 TRP A N 7
ATOM 12323 C CA . TRP A 1 50 ? 5.118 -2.800 -7.284 1.00 0.00 50 TRP A CA 7
ATOM 12324 C C . TRP A 1 50 ? 4.116 -1.843 -6.642 1.00 0.00 50 TRP A C 7
ATOM 12325 O O . TRP A 1 50 ? 2.915 -1.883 -6.924 1.00 0.00 50 TRP A O 7
ATOM 12346 N N . LEU A 1 51 ? 4.629 -0.961 -5.794 1.00 0.00 51 LEU A N 7
ATOM 12347 C CA . LEU A 1 51 ? 3.803 0.043 -5.137 1.00 0.00 51 LEU A CA 7
ATOM 12348 C C . LEU A 1 51 ? 3.496 1.180 -6.104 1.00 0.00 51 LEU A C 7
ATOM 12349 O O . LEU A 1 51 ? 2.509 1.895 -5.945 1.00 0.00 51 LEU A O 7
ATOM 12365 N N . GLN A 1 52 ? 4.352 1.308 -7.115 1.00 0.00 52 GLN A N 7
ATOM 12366 C CA . GLN A 1 52 ? 4.306 2.417 -8.063 1.00 0.00 52 GLN A CA 7
ATOM 12367 C C . GLN A 1 52 ? 2.938 2.559 -8.727 1.00 0.00 52 GLN A C 7
ATOM 12368 O O . GLN A 1 52 ? 2.255 3.562 -8.544 1.00 0.00 52 GLN A O 7
ATOM 12382 N N . TRP A 1 53 ? 2.538 1.558 -9.498 1.00 0.00 53 TRP A N 7
ATOM 12383 C CA . TRP A 1 53 ? 1.324 1.675 -10.288 1.00 0.00 53 TRP A CA 7
ATOM 12384 C C . TRP A 1 53 ? 0.440 0.439 -10.138 1.00 0.00 53 TRP A C 7
ATOM 12385 O O . TRP A 1 53 ? -0.557 0.284 -10.847 1.00 0.00 53 TRP A O 7
ATOM 12406 N N . VAL A 1 54 ? 0.781 -0.439 -9.206 1.00 0.00 54 VAL A N 7
ATOM 12407 C CA . VAL A 1 54 ? -0.012 -1.642 -9.010 1.00 0.00 54 VAL A CA 7
ATOM 12408 C C . VAL A 1 54 ? -0.837 -1.573 -7.731 1.00 0.00 54 VAL A C 7
ATOM 12409 O O . VAL A 1 54 ? -2.052 -1.438 -7.798 1.00 0.00 54 VAL A O 7
ATOM 12422 N N . LEU A 1 55 ? -0.174 -1.647 -6.574 1.00 0.00 55 LEU A N 7
ATOM 12423 C CA . LEU A 1 55 ? -0.874 -1.773 -5.293 1.00 0.00 55 LEU A CA 7
ATOM 12424 C C . LEU A 1 55 ? -1.975 -0.728 -5.121 1.00 0.00 55 LEU A C 7
ATOM 12425 O O . LEU A 1 55 ? -3.141 -1.079 -4.964 1.00 0.00 55 LEU A O 7
ATOM 12441 N N . ILE A 1 56 ? -1.609 0.548 -5.169 1.00 0.00 56 ILE A N 7
ATOM 12442 C CA . ILE A 1 56 ? -2.571 1.616 -4.913 1.00 0.00 56 ILE A CA 7
ATOM 12443 C C . ILE A 1 56 ? -3.742 1.594 -5.912 1.00 0.00 56 ILE A C 7
ATOM 12444 O O . ILE A 1 56 ? -4.895 1.503 -5.492 1.00 0.00 56 ILE A O 7
ATOM 12460 N N . PRO A 1 57 ? -3.488 1.649 -7.242 1.00 0.00 57 PRO A N 7
ATOM 12461 C CA . PRO A 1 57 ? -4.569 1.678 -8.235 1.00 0.00 57 PRO A CA 7
ATOM 12462 C C . PRO A 1 57 ? -5.369 0.374 -8.292 1.00 0.00 57 PRO A C 7
ATOM 12463 O O . PRO A 1 57 ? -6.595 0.399 -8.362 1.00 0.00 57 PRO A O 7
ATOM 12474 N N . ARG A 1 58 ? -4.677 -0.761 -8.236 1.00 0.00 58 ARG A N 7
ATOM 12475 C CA . ARG A 1 58 ? -5.325 -2.055 -8.434 1.00 0.00 58 ARG A CA 7
ATOM 12476 C C . ARG A 1 58 ? -6.155 -2.449 -7.215 1.00 0.00 58 ARG A C 7
ATOM 12477 O O . ARG A 1 58 ? -7.182 -3.116 -7.341 1.00 0.00 58 ARG A O 7
ATOM 12498 N N . MET A 1 59 ? -5.716 -2.029 -6.034 1.00 0.00 59 MET A N 7
ATOM 12499 C CA . MET A 1 59 ? -6.457 -2.320 -4.811 1.00 0.00 59 MET A CA 7
ATOM 12500 C C . MET A 1 59 ? -7.740 -1.503 -4.751 1.00 0.00 59 MET A C 7
ATOM 12501 O O . MET A 1 59 ? -8.651 -1.825 -3.992 1.00 0.00 59 MET A O 7
ATOM 12515 N N . HIS A 1 60 ? -7.816 -0.454 -5.562 1.00 0.00 60 HIS A N 7
ATOM 12516 C CA . HIS A 1 60 ? -9.051 0.307 -5.696 1.00 0.00 60 HIS A CA 7
ATOM 12517 C C . HIS A 1 60 ? -10.125 -0.558 -6.338 1.00 0.00 60 HIS A C 7
ATOM 12518 O O . HIS A 1 60 ? -11.288 -0.491 -5.962 1.00 0.00 60 HIS A O 7
ATOM 12533 N N . ASP A 1 61 ? -9.724 -1.394 -7.288 1.00 0.00 61 ASP A N 7
ATOM 12534 C CA . ASP A 1 61 ? -10.645 -2.346 -7.901 1.00 0.00 61 ASP A CA 7
ATOM 12535 C C . ASP A 1 61 ? -11.168 -3.319 -6.851 1.00 0.00 61 ASP A C 7
ATOM 12536 O O . ASP A 1 61 ? -12.317 -3.748 -6.897 1.00 0.00 61 ASP A O 7
ATOM 12545 N N . LEU A 1 62 ? -10.315 -3.649 -5.897 1.00 0.00 62 LEU A N 7
ATOM 12546 C CA . LEU A 1 62 ? -10.674 -4.562 -4.821 1.00 0.00 62 LEU A CA 7
ATOM 12547 C C . LEU A 1 62 ? -11.599 -3.872 -3.812 1.00 0.00 62 LEU A C 7
ATOM 12548 O O . LEU A 1 62 ? -12.622 -4.422 -3.406 1.00 0.00 62 LEU A O 7
ATOM 12564 N N . LEU A 1 63 ? -11.242 -2.651 -3.436 1.00 0.00 63 LEU A N 7
ATOM 12565 C CA . LEU A 1 63 ? -11.964 -1.913 -2.401 1.00 0.00 63 LEU A CA 7
ATOM 12566 C C . LEU A 1 63 ? -13.263 -1.306 -2.923 1.00 0.00 63 LEU A C 7
ATOM 12567 O O . LEU A 1 63 ? -14.325 -1.515 -2.339 1.00 0.00 63 LEU A O 7
ATOM 12583 N N . ASP A 1 64 ? -13.172 -0.567 -4.023 1.00 0.00 64 ASP A N 7
ATOM 12584 C CA . ASP A 1 64 ? -14.316 0.172 -4.557 1.00 0.00 64 ASP A CA 7
ATOM 12585 C C . ASP A 1 64 ? -15.412 -0.768 -5.054 1.00 0.00 64 ASP A C 7
ATOM 12586 O O . ASP A 1 64 ? -16.579 -0.380 -5.146 1.00 0.00 64 ASP A O 7
ATOM 12595 N N . ASN A 1 65 ? -15.043 -2.008 -5.362 1.00 0.00 65 ASN A N 7
ATOM 12596 C CA . ASN A 1 65 ? -16.022 -3.009 -5.779 1.00 0.00 65 ASN A CA 7
ATOM 12597 C C . ASN A 1 65 ? -16.485 -3.844 -4.591 1.00 0.00 65 ASN A C 7
ATOM 12598 O O . ASN A 1 65 ? -17.146 -4.869 -4.761 1.00 0.00 65 ASN A O 7
ATOM 12609 N N . LYS A 1 66 ? -16.122 -3.396 -3.387 1.00 0.00 66 LYS A N 7
ATOM 12610 C CA . LYS A 1 66 ? -16.609 -3.992 -2.140 1.00 0.00 66 LYS A CA 7
ATOM 12611 C C . LYS A 1 66 ? -16.185 -5.454 -2.007 1.00 0.00 66 LYS A C 7
ATOM 12612 O O . LYS A 1 66 ? -16.851 -6.241 -1.334 1.00 0.00 66 LYS A O 7
ATOM 12631 N N . GLN A 1 67 ? -15.072 -5.811 -2.623 1.00 0.00 67 GLN A N 7
ATOM 12632 C CA . GLN A 1 67 ? -14.613 -7.191 -2.614 1.00 0.00 67 GLN A CA 7
ATOM 12633 C C . GLN A 1 67 ? -13.955 -7.534 -1.281 1.00 0.00 67 GLN A C 7
ATOM 12634 O O . GLN A 1 67 ? -13.320 -6.682 -0.657 1.00 0.00 67 GLN A O 7
ATOM 12648 N N . PRO A 1 68 ? -14.130 -8.780 -0.810 1.00 0.00 68 PRO A N 7
ATOM 12649 C CA . PRO A 1 68 ? -13.544 -9.242 0.453 1.00 0.00 68 PRO A CA 7
ATOM 12650 C C . PRO A 1 68 ? -12.028 -9.088 0.475 1.00 0.00 68 PRO A C 7
ATOM 12651 O O . PRO A 1 68 ? -11.345 -9.471 -0.476 1.00 0.00 68 PRO A O 7
ATOM 12662 N N . LEU A 1 69 ? -11.508 -8.519 1.554 1.00 0.00 69 LEU A N 7
ATOM 12663 C CA . LEU A 1 69 ? -10.072 -8.335 1.693 1.00 0.00 69 LEU A CA 7
ATOM 12664 C C . LEU A 1 69 ? -9.409 -9.638 2.110 1.00 0.00 69 LEU A C 7
ATOM 12665 O O . LEU A 1 69 ? -9.891 -10.326 3.014 1.00 0.00 69 LEU A O 7
ATOM 12681 N N . PRO A 1 70 ? -8.307 -10.001 1.443 1.00 0.00 70 PRO A N 7
ATOM 12682 C CA . PRO A 1 70 ? -7.530 -11.188 1.795 1.00 0.00 70 PRO A CA 7
ATOM 12683 C C . PRO A 1 70 ? -6.910 -11.050 3.183 1.00 0.00 70 PRO A C 7
ATOM 12684 O O . PRO A 1 70 ? -5.976 -10.268 3.383 1.00 0.00 70 PRO A O 7
ATOM 12695 N N . GLY A 1 71 ? -7.438 -11.809 4.138 1.00 0.00 71 GLY A N 7
ATOM 12696 C CA . GLY A 1 71 ? -7.000 -11.700 5.519 1.00 0.00 71 GLY A CA 7
ATOM 12697 C C . GLY A 1 71 ? -5.673 -12.385 5.769 1.00 0.00 71 GLY A C 7
ATOM 12698 O O . GLY A 1 71 ? -5.529 -13.151 6.722 1.00 0.00 71 GLY A O 7
ATOM 12702 N N . ALA A 1 72 ? -4.711 -12.118 4.899 1.00 0.00 72 ALA A N 7
ATOM 12703 C CA . ALA A 1 72 ? -3.368 -12.658 5.030 1.00 0.00 72 ALA A CA 7
ATOM 12704 C C . ALA A 1 72 ? -2.396 -11.852 4.178 1.00 0.00 72 ALA A C 7
ATOM 12705 O O . ALA A 1 72 ? -1.321 -12.330 3.816 1.00 0.00 72 ALA A O 7
ATOM 12712 N N . PHE A 1 73 ? -2.779 -10.622 3.870 1.00 0.00 73 PHE A N 7
ATOM 12713 C CA . PHE A 1 73 ? -1.953 -9.752 3.049 1.00 0.00 73 PHE A CA 7
ATOM 12714 C C . PHE A 1 73 ? -1.013 -8.940 3.935 1.00 0.00 73 PHE A C 7
ATOM 12715 O O . PHE A 1 73 ? -1.461 -8.189 4.800 1.00 0.00 73 PHE A O 7
ATOM 12732 N N . ALA A 1 74 ? 0.285 -9.115 3.730 1.00 0.00 74 ALA A N 7
ATOM 12733 C CA . ALA A 1 74 ? 1.285 -8.404 4.510 1.00 0.00 74 ALA A CA 7
ATOM 12734 C C . ALA A 1 74 ? 2.480 -8.044 3.642 1.00 0.00 74 ALA A C 7
ATOM 12735 O O . ALA A 1 74 ? 3.149 -8.923 3.094 1.00 0.00 74 ALA A O 7
ATOM 12742 N N . VAL A 1 75 ? 2.735 -6.754 3.502 1.00 0.00 75 VAL A N 7
ATOM 12743 C CA . VAL A 1 75 ? 3.848 -6.281 2.687 1.00 0.00 75 VAL A CA 7
ATOM 12744 C C . VAL A 1 75 ? 4.958 -5.683 3.543 1.00 0.00 75 VAL A C 7
ATOM 12745 O O . VAL A 1 75 ? 6.106 -5.584 3.099 1.00 0.00 75 VAL A O 7
ATOM 12758 N N . ALA A 1 76 ? 4.623 -5.305 4.772 1.00 0.00 76 ALA A N 7
ATOM 12759 C CA . ALA A 1 76 ? 5.589 -4.680 5.671 1.00 0.00 76 ALA A CA 7
ATOM 12760 C C . ALA A 1 76 ? 6.821 -5.564 5.908 1.00 0.00 76 ALA A C 7
ATOM 12761 O O . ALA A 1 76 ? 7.945 -5.095 5.734 1.00 0.00 76 ALA A O 7
ATOM 12768 N N . PRO A 1 77 ? 6.647 -6.855 6.288 1.00 0.00 77 PRO A N 7
ATOM 12769 C CA . PRO A 1 77 ? 7.780 -7.759 6.536 1.00 0.00 77 PRO A CA 7
ATOM 12770 C C . PRO A 1 77 ? 8.692 -7.902 5.318 1.00 0.00 77 PRO A C 7
ATOM 12771 O O . PRO A 1 77 ? 9.890 -8.156 5.449 1.00 0.00 77 PRO A O 7
ATOM 12782 N N . TYR A 1 78 ? 8.121 -7.724 4.134 1.00 0.00 78 TYR A N 7
ATOM 12783 C CA . TYR A 1 78 ? 8.880 -7.835 2.901 1.00 0.00 78 TYR A CA 7
ATOM 12784 C C . TYR A 1 78 ? 9.797 -6.633 2.730 1.00 0.00 78 TYR A C 7
ATOM 12785 O O . TYR A 1 78 ? 10.999 -6.787 2.534 1.00 0.00 78 TYR A O 7
ATOM 12803 N N . TYR A 1 79 ? 9.232 -5.439 2.822 1.00 0.00 79 TYR A N 7
ATOM 12804 C CA . TYR A 1 79 ? 10.002 -4.220 2.610 1.00 0.00 79 TYR A CA 7
ATOM 12805 C C . TYR A 1 79 ? 10.921 -3.926 3.795 1.00 0.00 79 TYR A C 7
ATOM 12806 O O . TYR A 1 79 ? 11.885 -3.177 3.664 1.00 0.00 79 TYR A O 7
ATOM 12824 N N . GLU A 1 80 ? 10.626 -4.529 4.942 1.00 0.00 80 GLU A N 7
ATOM 12825 C CA . GLU A 1 80 ? 11.504 -4.438 6.108 1.00 0.00 80 GLU A CA 7
ATOM 12826 C C . GLU A 1 80 ? 12.835 -5.122 5.789 1.00 0.00 80 GLU A C 7
ATOM 12827 O O . GLU A 1 80 ? 13.880 -4.794 6.349 1.00 0.00 80 GLU A O 7
ATOM 12839 N N . MET A 1 81 ? 12.775 -6.066 4.863 1.00 0.00 81 MET A N 7
ATOM 12840 C CA . MET A 1 81 ? 13.954 -6.785 4.407 1.00 0.00 81 MET A CA 7
ATOM 12841 C C . MET A 1 81 ? 14.470 -6.207 3.086 1.00 0.00 81 MET A C 7
ATOM 12842 O O . MET A 1 81 ? 15.677 -6.060 2.885 1.00 0.00 81 MET A O 7
ATOM 12856 N N . ALA A 1 82 ? 13.543 -5.878 2.190 1.00 0.00 82 ALA A N 7
ATOM 12857 C CA . ALA A 1 82 ? 13.889 -5.385 0.860 1.00 0.00 82 ALA A CA 7
ATOM 12858 C C . ALA A 1 82 ? 14.556 -4.012 0.915 1.00 0.00 82 ALA A C 7
ATOM 12859 O O . ALA A 1 82 ? 15.523 -3.755 0.199 1.00 0.00 82 ALA A O 7
ATOM 12866 N N . LEU A 1 83 ? 14.045 -3.133 1.767 1.00 0.00 83 LEU A N 7
ATOM 12867 C CA . LEU A 1 83 ? 14.576 -1.782 1.867 1.00 0.00 83 LEU A CA 7
ATOM 12868 C C . LEU A 1 83 ? 15.740 -1.747 2.842 1.00 0.00 83 LEU A C 7
ATOM 12869 O O . LEU A 1 83 ? 15.621 -2.201 3.980 1.00 0.00 83 LEU A O 7
ATOM 12885 N N . ALA A 1 84 ? 16.861 -1.208 2.387 1.00 0.00 84 ALA A N 7
ATOM 12886 C CA . ALA A 1 84 ? 18.077 -1.172 3.182 1.00 0.00 84 ALA A CA 7
ATOM 12887 C C . ALA A 1 84 ? 17.900 -0.341 4.441 1.00 0.00 84 ALA A C 7
ATOM 12888 O O . ALA A 1 84 ? 17.299 0.736 4.418 1.00 0.00 84 ALA A O 7
ATOM 12895 N N . THR A 1 85 ? 18.439 -0.862 5.533 1.00 0.00 85 THR A N 7
ATOM 12896 C CA . THR A 1 85 ? 18.368 -0.222 6.833 1.00 0.00 85 THR A CA 7
ATOM 12897 C C . THR A 1 85 ? 19.008 1.163 6.800 1.00 0.00 85 THR A C 7
ATOM 12898 O O . THR A 1 85 ? 18.602 2.071 7.525 1.00 0.00 85 THR A O 7
ATOM 12909 N N . ASP A 1 86 ? 19.997 1.317 5.933 1.00 0.00 86 ASP A N 7
ATOM 12910 C CA . ASP A 1 86 ? 20.733 2.564 5.809 1.00 0.00 86 ASP A CA 7
ATOM 12911 C C . ASP A 1 86 ? 19.971 3.582 4.963 1.00 0.00 86 ASP A C 7
ATOM 12912 O O . ASP A 1 86 ? 20.524 4.602 4.559 1.00 0.00 86 ASP A O 7
ATOM 12921 N N . HIS A 1 87 ? 18.708 3.297 4.687 1.00 0.00 87 HIS A N 7
ATOM 12922 C CA . HIS A 1 87 ? 17.850 4.237 3.982 1.00 0.00 87 HIS A CA 7
ATOM 12923 C C . HIS A 1 87 ? 16.711 4.666 4.905 1.00 0.00 87 HIS A C 7
ATOM 12924 O O . HIS A 1 87 ? 15.654 4.035 4.932 1.00 0.00 87 HIS A O 7
ATOM 12939 N N . PRO A 1 88 ? 16.926 5.751 5.675 1.00 0.00 88 PRO A N 7
ATOM 12940 C CA . PRO A 1 88 ? 16.015 6.192 6.754 1.00 0.00 88 PRO A CA 7
ATOM 12941 C C . PRO A 1 88 ? 14.597 6.514 6.286 1.00 0.00 88 PRO A C 7
ATOM 12942 O O . PRO A 1 88 ? 13.681 6.641 7.098 1.00 0.00 88 PRO A O 7
ATOM 12953 N N . GLN A 1 89 ? 14.412 6.646 4.981 1.00 0.00 89 GLN A N 7
ATOM 12954 C CA . GLN A 1 89 ? 13.091 6.905 4.425 1.00 0.00 89 GLN A CA 7
ATOM 12955 C C . GLN A 1 89 ? 12.183 5.689 4.575 1.00 0.00 89 GLN A C 7
ATOM 12956 O O . GLN A 1 89 ? 10.963 5.806 4.464 1.00 0.00 89 GLN A O 7
ATOM 12970 N N . ARG A 1 90 ? 12.778 4.527 4.828 1.00 0.00 90 ARG A N 7
ATOM 12971 C CA . ARG A 1 90 ? 12.016 3.289 4.880 1.00 0.00 90 ARG A CA 7
ATOM 12972 C C . ARG A 1 90 ? 11.112 3.256 6.111 1.00 0.00 90 ARG A C 7
ATOM 12973 O O . ARG A 1 90 ? 10.108 2.552 6.120 1.00 0.00 90 ARG A O 7
ATOM 12994 N N . ALA A 1 91 ? 11.468 4.034 7.134 1.00 0.00 91 ALA A N 7
ATOM 12995 C CA . ALA A 1 91 ? 10.670 4.115 8.356 1.00 0.00 91 ALA A CA 7
ATOM 12996 C C . ALA A 1 91 ? 9.247 4.569 8.051 1.00 0.00 91 ALA A C 7
ATOM 12997 O O . ALA A 1 91 ? 8.277 3.943 8.480 1.00 0.00 91 ALA A O 7
ATOM 13004 N N . LEU A 1 92 ? 9.137 5.651 7.289 1.00 0.00 92 LEU A N 7
ATOM 13005 C CA . LEU A 1 92 ? 7.840 6.201 6.913 1.00 0.00 92 LEU A CA 7
ATOM 13006 C C . LEU A 1 92 ? 7.059 5.195 6.076 1.00 0.00 92 LEU A C 7
ATOM 13007 O O . LEU A 1 92 ? 5.836 5.076 6.202 1.00 0.00 92 LEU A O 7
ATOM 13023 N N . ILE A 1 93 ? 7.779 4.466 5.233 1.00 0.00 93 ILE A N 7
ATOM 13024 C CA . ILE A 1 93 ? 7.174 3.451 4.386 1.00 0.00 93 ILE A CA 7
ATOM 13025 C C . ILE A 1 93 ? 6.655 2.292 5.233 1.00 0.00 93 ILE A C 7
ATOM 13026 O O . ILE A 1 93 ? 5.493 1.906 5.121 1.00 0.00 93 ILE A O 7
ATOM 13042 N N . LEU A 1 94 ? 7.516 1.767 6.102 1.00 0.00 94 LEU A N 7
ATOM 13043 C CA . LEU A 1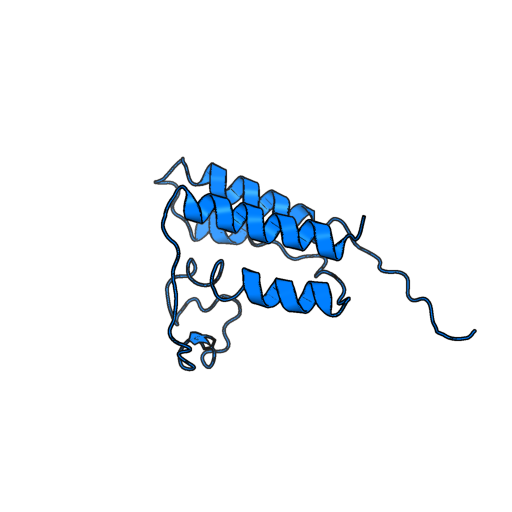 94 ? 7.158 0.648 6.969 1.00 0.00 94 LEU A CA 7
ATOM 13044 C C . LEU A 1 94 ? 5.975 1.005 7.863 1.00 0.00 94 LEU A C 7
ATOM 13045 O O . LEU A 1 94 ? 5.119 0.161 8.136 1.00 0.00 94 LEU A O 7
ATOM 13061 N N . ALA A 1 95 ? 5.929 2.259 8.305 1.00 0.00 95 ALA A N 7
ATOM 13062 C CA . ALA A 1 95 ? 4.818 2.745 9.113 1.00 0.00 95 ALA A CA 7
ATOM 13063 C C . ALA A 1 95 ? 3.501 2.579 8.371 1.00 0.00 95 ALA A C 7
ATOM 13064 O O . ALA A 1 95 ? 2.544 2.019 8.904 1.00 0.00 95 ALA A O 7
ATOM 13071 N N . GLU A 1 96 ? 3.463 3.047 7.128 1.00 0.00 96 GLU A N 7
ATOM 13072 C CA . GLU A 1 96 ? 2.251 2.962 6.324 1.00 0.00 96 GLU A CA 7
ATOM 13073 C C . GLU A 1 96 ? 1.975 1.521 5.886 1.00 0.00 96 GLU A C 7
ATOM 13074 O O . GLU A 1 96 ? 0.829 1.153 5.634 1.00 0.00 96 GLU A O 7
ATOM 13086 N N . LEU A 1 97 ? 3.023 0.708 5.797 1.00 0.00 97 LEU A N 7
ATOM 13087 C CA . LEU A 1 97 ? 2.866 -0.695 5.423 1.00 0.00 97 LEU A CA 7
ATOM 13088 C C . LEU A 1 97 ? 2.174 -1.477 6.535 1.00 0.00 97 LEU A C 7
ATOM 13089 O O . LEU A 1 97 ? 1.163 -2.130 6.298 1.00 0.00 97 LEU A O 7
ATOM 13105 N N . GLU A 1 98 ? 2.708 -1.391 7.752 1.00 0.00 98 GLU A N 7
ATOM 13106 C CA . GLU A 1 98 ? 2.070 -2.008 8.917 1.00 0.00 98 GLU A CA 7
ATOM 13107 C C . GLU A 1 98 ? 0.669 -1.440 9.114 1.00 0.00 98 GLU A C 7
ATOM 13108 O O . GLU A 1 98 ? -0.241 -2.115 9.602 1.00 0.00 98 GLU A O 7
ATOM 13120 N N . LYS A 1 99 ? 0.521 -0.191 8.711 1.00 0.00 99 LYS A N 7
ATOM 13121 C CA . LYS A 1 99 ? -0.733 0.536 8.807 1.00 0.00 99 LYS A CA 7
ATOM 13122 C C . LYS A 1 99 ? -1.760 -0.048 7.837 1.00 0.00 99 LYS A C 7
ATOM 13123 O O . LYS A 1 99 ? -2.962 -0.005 8.089 1.00 0.00 99 LYS A O 7
ATOM 13142 N N . LEU A 1 100 ? -1.265 -0.613 6.739 1.00 0.00 100 LEU A N 7
ATOM 13143 C CA . LEU A 1 100 ? -2.114 -1.215 5.717 1.00 0.00 100 LEU A CA 7
ATOM 13144 C C . LEU A 1 100 ? -2.348 -2.698 6.003 1.00 0.00 100 LEU A C 7
ATOM 13145 O O . LEU A 1 100 ? -3.480 -3.187 5.920 1.00 0.00 100 LEU A O 7
ATOM 13161 N N . ASP A 1 101 ? -1.274 -3.403 6.344 1.00 0.00 101 ASP A N 7
ATOM 13162 C CA . ASP A 1 101 ? -1.335 -4.838 6.638 1.00 0.00 101 ASP A CA 7
ATOM 13163 C C . ASP A 1 101 ? -2.370 -5.134 7.718 1.00 0.00 101 ASP A C 7
ATOM 13164 O O . ASP A 1 101 ? -3.072 -6.146 7.667 1.00 0.00 101 ASP A O 7
ATOM 13173 N N . ALA A 1 102 ? -2.462 -4.245 8.701 1.00 0.00 102 ALA A N 7
ATOM 13174 C CA . ALA A 1 102 ? -3.418 -4.401 9.790 1.00 0.00 102 ALA A CA 7
ATOM 13175 C C . ALA A 1 102 ? -4.853 -4.275 9.291 1.00 0.00 102 ALA A C 7
ATOM 13176 O O . ALA A 1 102 ? -5.769 -4.873 9.853 1.00 0.00 102 ALA A O 7
ATOM 13183 N N . LEU A 1 103 ? -5.039 -3.514 8.222 1.00 0.00 103 LEU A N 7
ATOM 13184 C CA . LEU A 1 103 ? -6.368 -3.260 7.683 1.00 0.00 103 LEU A CA 7
ATOM 13185 C C . LEU A 1 103 ? -6.884 -4.467 6.911 1.00 0.00 103 LEU A C 7
ATOM 13186 O O . LEU A 1 103 ? -8.079 -4.755 6.925 1.00 0.00 103 LEU A O 7
ATOM 13202 N N . PHE A 1 104 ? -5.983 -5.181 6.247 1.00 0.00 104 PHE A N 7
ATOM 13203 C CA . PHE A 1 104 ? -6.366 -6.386 5.510 1.00 0.00 104 PHE A CA 7
ATOM 13204 C C . PHE A 1 104 ? -6.845 -7.488 6.449 1.00 0.00 104 PHE A C 7
ATOM 13205 O O . PHE A 1 104 ? -7.593 -8.374 6.049 1.00 0.00 104 PHE A O 7
ATOM 13222 N N . ALA A 1 105 ? -6.414 -7.423 7.700 1.00 0.00 105 ALA A N 7
ATOM 13223 C CA . ALA A 1 105 ? -6.860 -8.375 8.707 1.00 0.00 105 ALA A CA 7
ATOM 13224 C C . ALA A 1 105 ? -8.004 -7.786 9.529 1.00 0.00 105 ALA A C 7
ATOM 13225 O O . ALA A 1 105 ? -8.548 -8.440 10.422 1.00 0.00 105 ALA A O 7
ATOM 13232 N N . ASP A 1 106 ? -8.369 -6.549 9.215 1.00 0.00 106 ASP A N 7
ATOM 13233 C CA . ASP A 1 106 ? -9.402 -5.838 9.961 1.00 0.00 106 ASP A CA 7
ATOM 13234 C C . ASP A 1 106 ? -10.776 -6.055 9.337 1.00 0.00 106 ASP A C 7
ATOM 13235 O O . ASP A 1 106 ? -11.782 -6.141 10.044 1.00 0.00 106 ASP A O 7
ATOM 13244 N N . ASP A 1 107 ? -10.812 -6.155 8.011 1.00 0.00 107 ASP A N 7
ATOM 13245 C CA . ASP A 1 107 ? -12.064 -6.389 7.292 1.00 0.00 107 ASP A CA 7
ATOM 13246 C C . ASP A 1 107 ? -12.475 -7.853 7.444 1.00 0.00 107 ASP A C 7
ATOM 13247 O O . ASP A 1 107 ? -11.681 -8.681 7.895 1.00 0.00 107 ASP A O 7
ATOM 13256 N N . ALA A 1 108 ? -13.696 -8.178 7.059 1.00 0.00 108 ALA A N 7
ATOM 13257 C CA . ALA A 1 108 ? -14.244 -9.499 7.319 1.00 0.00 108 ALA A CA 7
ATOM 13258 C C . ALA A 1 108 ? -14.457 -10.287 6.034 1.00 0.00 108 ALA A C 7
ATOM 13259 O O . ALA A 1 108 ? -15.307 -9.943 5.209 1.00 0.00 108 ALA A O 7
ATOM 13266 N N . SER A 1 109 ? -13.672 -11.337 5.865 1.00 0.00 109 SER A N 7
ATOM 13267 C CA . SER A 1 109 ? -13.844 -12.256 4.756 1.00 0.00 109 SER A CA 7
ATOM 13268 C C . SER A 1 109 ? -13.983 -13.683 5.280 1.00 0.00 109 SER A C 7
ATOM 13269 O O . SER A 1 109 ? -13.023 -14.260 5.794 1.00 0.00 109 SER A O 7
ATOM 13277 N N . LEU A 1 110 ? -15.186 -14.238 5.171 1.00 0.00 110 LEU A N 7
ATOM 13278 C CA . LEU A 1 110 ? -15.462 -15.567 5.701 1.00 0.00 110 LEU A CA 7
ATOM 13279 C C . LEU A 1 110 ? -14.757 -16.643 4.887 1.00 0.00 110 LEU A C 7
ATOM 13280 O O . LEU A 1 110 ? -14.528 -16.483 3.688 1.00 0.00 110 LEU A O 7
ATOM 13296 N N . GLU A 1 111 ? -14.424 -17.745 5.550 1.00 0.00 111 GLU A N 7
ATOM 13297 C CA . GLU A 1 111 ? -13.688 -18.841 4.926 1.00 0.00 111 GLU A CA 7
ATOM 13298 C C . GLU A 1 111 ? -14.508 -19.520 3.827 1.00 0.00 111 GLU A C 7
ATOM 13299 O O . GLU A 1 111 ? -13.949 -20.038 2.862 1.00 0.00 111 GLU A O 7
ATOM 13311 N N . HIS A 1 112 ? -15.836 -19.512 3.988 1.00 0.00 112 HIS A N 7
ATOM 13312 C CA . HIS A 1 112 ? -16.753 -20.119 3.016 1.00 0.00 112 HIS A CA 7
ATOM 13313 C C . HIS A 1 112 ? -16.513 -21.622 2.893 1.00 0.00 112 HIS A C 7
ATOM 13314 O O . HIS A 1 112 ? -16.812 -22.231 1.865 1.00 0.00 112 HIS A O 7
ATOM 13329 N N . HIS A 1 113 ? -15.986 -22.214 3.958 1.00 0.00 113 HIS A N 7
ATOM 13330 C CA . HIS A 1 113 ? -15.730 -23.650 4.007 1.00 0.00 113 HIS A CA 7
ATOM 13331 C C . HIS A 1 113 ? -17.040 -24.435 3.971 1.00 0.00 113 HIS A C 7
ATOM 13332 O O . HIS A 1 113 ? -17.108 -25.522 3.404 1.00 0.00 113 HIS A O 7
ATOM 13347 N N . HIS A 1 114 ? -18.077 -23.877 4.574 1.00 0.00 114 HIS A N 7
ATOM 13348 C CA . HIS A 1 114 ? -19.387 -24.507 4.560 1.00 0.00 114 HIS A CA 7
ATOM 13349 C C . HIS A 1 114 ? -20.185 -23.974 3.374 1.00 0.00 114 HIS A C 7
ATOM 13350 O O . HIS A 1 114 ? -20.320 -22.762 3.205 1.00 0.00 114 HIS A O 7
ATOM 13365 N N . HIS A 1 115 ? -20.699 -24.875 2.552 1.00 0.00 115 HIS A N 7
ATOM 13366 C CA . HIS A 1 115 ? -21.321 -24.484 1.292 1.00 0.00 115 HIS A CA 7
ATOM 13367 C C . HIS A 1 115 ? -22.839 -24.575 1.343 1.00 0.00 115 HIS A C 7
ATOM 13368 O O . HIS A 1 115 ? -23.404 -25.473 1.971 1.00 0.00 115 HIS A O 7
ATOM 13383 N N . HIS A 1 116 ? -23.481 -23.620 0.683 1.00 0.00 116 HIS A N 7
ATOM 13384 C CA . HIS A 1 116 ? -24.918 -23.636 0.443 1.00 0.00 116 HIS A CA 7
ATOM 13385 C C . HIS A 1 116 ? -25.209 -22.918 -0.865 1.00 0.00 116 HIS A C 7
ATOM 13386 O O . HIS A 1 116 ? -24.890 -21.738 -1.004 1.00 0.00 116 HIS A O 7
ATOM 13401 N N . HIS A 1 117 ? -25.794 -23.648 -1.813 1.00 0.00 117 HIS A N 7
ATOM 13402 C CA . HIS A 1 117 ? -26.085 -23.125 -3.148 1.00 0.00 117 HIS A CA 7
ATOM 13403 C C . HIS A 1 117 ? -24.786 -22.793 -3.881 1.00 0.00 117 HIS A C 7
ATOM 13404 O O . HIS A 1 117 ? -24.234 -23.693 -4.546 1.00 0.00 117 HIS A O 7
ATOM 13420 N N . MET A 1 1 ? -16.814 4.841 8.321 1.00 0.00 1 MET A N 8
ATOM 13421 C CA . MET A 1 1 ? -16.524 4.290 6.982 1.00 0.00 1 MET A CA 8
ATOM 13422 C C . MET A 1 1 ? -16.156 2.816 7.107 1.00 0.00 1 MET A C 8
ATOM 13423 O O . MET A 1 1 ? -15.481 2.416 8.057 1.00 0.00 1 MET A O 8
ATOM 13439 N N . THR A 1 2 ? -16.616 2.008 6.165 1.00 0.00 2 THR A N 8
ATOM 13440 C CA . THR A 1 2 ? -16.390 0.574 6.218 1.00 0.00 2 THR A CA 8
ATOM 13441 C C . THR A 1 2 ? -14.936 0.208 5.895 1.00 0.00 2 THR A C 8
ATOM 13442 O O . THR A 1 2 ? -14.116 1.081 5.591 1.00 0.00 2 THR A O 8
ATOM 13453 N N . THR A 1 3 ? -14.634 -1.085 5.972 1.00 0.00 3 THR A N 8
ATOM 13454 C CA . THR A 1 3 ? -13.268 -1.590 5.862 1.00 0.00 3 THR A CA 8
ATOM 13455 C C . THR A 1 3 ? -12.532 -1.062 4.629 1.00 0.00 3 THR A C 8
ATOM 13456 O O . THR A 1 3 ? -11.458 -0.469 4.750 1.00 0.00 3 THR A O 8
ATOM 13467 N N . HIS A 1 4 ? -13.115 -1.263 3.450 1.00 0.00 4 HIS A N 8
ATOM 13468 C CA . HIS A 1 4 ? -12.455 -0.898 2.194 1.00 0.00 4 HIS A CA 8
ATOM 13469 C C . HIS A 1 4 ? -12.200 0.601 2.137 1.00 0.00 4 HIS A C 8
ATOM 13470 O O . HIS A 1 4 ? -11.187 1.052 1.606 1.00 0.00 4 HIS A O 8
ATOM 13485 N N . ASP A 1 5 ? -13.122 1.358 2.707 1.00 0.00 5 ASP A N 8
ATOM 13486 C CA . ASP A 1 5 ? -13.055 2.813 2.698 1.00 0.00 5 ASP A CA 8
ATOM 13487 C C . ASP A 1 5 ? -11.925 3.300 3.594 1.00 0.00 5 ASP A C 8
ATOM 13488 O O . ASP A 1 5 ? -11.277 4.306 3.303 1.00 0.00 5 ASP A O 8
ATOM 13497 N N . ARG A 1 6 ? -11.684 2.580 4.681 1.00 0.00 6 ARG A N 8
ATOM 13498 C CA . ARG A 1 6 ? -10.571 2.892 5.564 1.00 0.00 6 ARG A CA 8
ATOM 13499 C C . ARG A 1 6 ? -9.246 2.596 4.868 1.00 0.00 6 ARG A C 8
ATOM 13500 O O . ARG A 1 6 ? -8.280 3.346 5.009 1.00 0.00 6 ARG A O 8
ATOM 13521 N N . VAL A 1 7 ? -9.211 1.510 4.098 1.00 0.00 7 VAL A N 8
ATOM 13522 C CA . VAL A 1 7 ? -8.023 1.172 3.323 1.00 0.00 7 VAL A CA 8
ATOM 13523 C C . VAL A 1 7 ? -7.810 2.218 2.230 1.00 0.00 7 VAL A C 8
ATOM 13524 O O . VAL A 1 7 ? -6.678 2.595 1.921 1.00 0.00 7 VAL A O 8
ATOM 13537 N N . ARG A 1 8 ? -8.921 2.685 1.661 1.00 0.00 8 ARG A N 8
ATOM 13538 C CA . ARG A 1 8 ? -8.910 3.766 0.678 1.00 0.00 8 ARG A CA 8
ATOM 13539 C C . ARG A 1 8 ? -8.157 4.983 1.215 1.00 0.00 8 ARG A C 8
ATOM 13540 O O . ARG A 1 8 ? -7.290 5.537 0.535 1.00 0.00 8 ARG A O 8
ATOM 13561 N N . LEU A 1 9 ? -8.493 5.387 2.434 1.00 0.00 9 LEU A N 8
ATOM 13562 C CA . LEU A 1 9 ? -7.860 6.543 3.058 1.00 0.00 9 LEU A CA 8
ATOM 13563 C C . LEU A 1 9 ? -6.362 6.312 3.226 1.00 0.00 9 LEU A C 8
ATOM 13564 O O . LEU A 1 9 ? -5.554 7.211 2.990 1.00 0.00 9 LEU A O 8
ATOM 13580 N N . GLN A 1 10 ? -5.999 5.096 3.612 1.00 0.00 10 GLN A N 8
ATOM 13581 C CA . GLN A 1 10 ? -4.602 4.756 3.847 1.00 0.00 10 GLN A CA 8
ATOM 13582 C C . GLN A 1 10 ? -3.803 4.725 2.551 1.00 0.00 10 GLN A C 8
ATOM 13583 O O . GLN A 1 10 ? -2.653 5.149 2.524 1.00 0.00 10 GLN A O 8
ATOM 13597 N N . LEU A 1 11 ? -4.408 4.236 1.474 1.00 0.00 11 LEU A N 8
ATOM 13598 C CA . LEU A 1 11 ? -3.736 4.234 0.177 1.00 0.00 11 LEU A CA 8
ATOM 13599 C C . LEU A 1 11 ? -3.440 5.654 -0.279 1.00 0.00 11 LEU A C 8
ATOM 13600 O O . LEU A 1 11 ? -2.390 5.920 -0.860 1.00 0.00 11 LEU A O 8
ATOM 13616 N N . GLN A 1 12 ? -4.361 6.570 -0.009 1.00 0.00 12 GLN A N 8
ATOM 13617 C CA . GLN A 1 12 ? -4.159 7.969 -0.358 1.00 0.00 12 GLN A CA 8
ATOM 13618 C C . GLN A 1 12 ? -3.086 8.587 0.533 1.00 0.00 12 GLN A C 8
ATOM 13619 O O . GLN A 1 12 ? -2.314 9.440 0.095 1.00 0.00 12 GLN A O 8
ATOM 13633 N N . ALA A 1 13 ? -3.031 8.140 1.782 1.00 0.00 13 ALA A N 8
ATOM 13634 C CA . ALA A 1 13 ? -2.011 8.601 2.715 1.00 0.00 13 ALA A CA 8
ATOM 13635 C C . ALA A 1 13 ? -0.638 8.063 2.320 1.00 0.00 13 ALA A C 8
ATOM 13636 O O . ALA A 1 13 ? 0.357 8.786 2.356 1.00 0.00 13 ALA A O 8
ATOM 13643 N N . LEU A 1 14 ? -0.595 6.792 1.939 1.00 0.00 14 LEU A N 8
ATOM 13644 C CA . LEU A 1 14 ? 0.641 6.159 1.490 1.00 0.00 14 LEU A CA 8
ATOM 13645 C C . LEU A 1 14 ? 1.125 6.801 0.194 1.00 0.00 14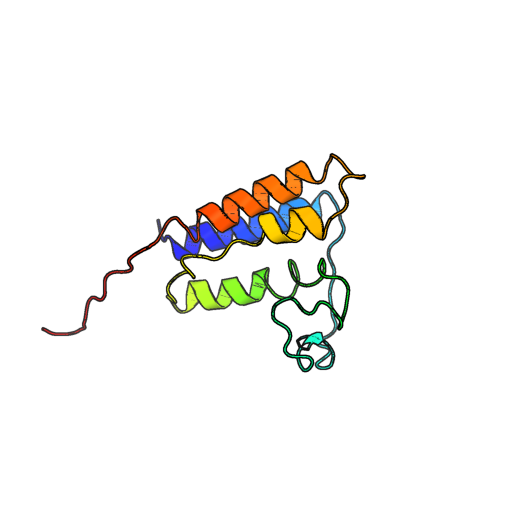 LEU A C 8
ATOM 13646 O O . LEU A 1 14 ? 2.319 7.040 0.014 1.00 0.00 14 LEU A O 8
ATOM 13662 N N . GLU A 1 15 ? 0.185 7.091 -0.699 1.00 0.00 15 GLU A N 8
ATOM 13663 C CA . GLU A 1 15 ? 0.496 7.776 -1.947 1.00 0.00 15 GLU A CA 8
ATOM 13664 C C . GLU A 1 15 ? 1.107 9.144 -1.653 1.00 0.00 15 GLU A C 8
ATOM 13665 O O . GLU A 1 15 ? 2.080 9.557 -2.285 1.00 0.00 15 GLU A O 8
ATOM 13677 N N . ALA A 1 16 ? 0.536 9.833 -0.671 1.00 0.00 16 ALA A N 8
ATOM 13678 C CA . ALA A 1 16 ? 1.034 11.138 -0.257 1.00 0.00 16 ALA A CA 8
ATOM 13679 C C . ALA A 1 16 ? 2.414 11.024 0.381 1.00 0.00 16 ALA A C 8
ATOM 13680 O O . ALA A 1 16 ? 3.257 11.890 0.190 1.00 0.00 16 ALA A O 8
ATOM 13687 N N . LEU A 1 17 ? 2.641 9.946 1.125 1.00 0.00 17 LEU A N 8
ATOM 13688 C CA . LEU A 1 17 ? 3.929 9.714 1.781 1.00 0.00 17 LEU A CA 8
ATOM 13689 C C . LEU A 1 17 ? 5.053 9.716 0.745 1.00 0.00 17 LEU A C 8
ATOM 13690 O O . LEU A 1 17 ? 6.124 10.292 0.960 1.00 0.00 17 LEU A O 8
ATOM 13706 N N . LEU A 1 18 ? 4.789 9.092 -0.392 1.00 0.00 18 LEU A N 8
ATOM 13707 C CA . LEU A 1 18 ? 5.764 9.010 -1.469 1.00 0.00 18 LEU A CA 8
ATOM 13708 C C . LEU A 1 18 ? 5.824 10.321 -2.251 1.00 0.00 18 LEU A C 8
ATOM 13709 O O . LEU A 1 18 ? 6.839 10.640 -2.873 1.00 0.00 18 LEU A O 8
ATOM 13725 N N . ARG A 1 19 ? 4.733 11.074 -2.198 1.00 0.00 19 ARG A N 8
ATOM 13726 C CA . ARG A 1 19 ? 4.636 12.366 -2.871 1.00 0.00 19 ARG A CA 8
ATOM 13727 C C . ARG A 1 19 ? 5.420 13.432 -2.111 1.00 0.00 19 ARG A C 8
ATOM 13728 O O . ARG A 1 19 ? 6.251 14.137 -2.685 1.00 0.00 19 ARG A O 8
ATOM 13749 N N . GLU A 1 20 ? 5.152 13.533 -0.813 1.00 0.00 20 GLU A N 8
ATOM 13750 C CA . GLU A 1 20 ? 5.765 14.555 0.025 1.00 0.00 20 GLU A CA 8
ATOM 13751 C C . GLU A 1 20 ? 7.264 14.323 0.166 1.00 0.00 20 GLU A C 8
ATOM 13752 O O . GLU A 1 20 ? 8.047 15.269 0.201 1.00 0.00 20 GLU A O 8
ATOM 13764 N N . HIS A 1 21 ? 7.665 13.059 0.235 1.00 0.00 21 HIS A N 8
ATOM 13765 C CA . HIS A 1 21 ? 9.078 12.724 0.338 1.00 0.00 21 HIS A CA 8
ATOM 13766 C C . HIS A 1 21 ? 9.722 12.653 -1.045 1.00 0.00 21 HIS A C 8
ATOM 13767 O O . HIS A 1 21 ? 10.912 12.366 -1.169 1.00 0.00 21 HIS A O 8
ATOM 13782 N N . GLN A 1 22 ? 8.916 12.917 -2.075 1.00 0.00 22 GLN A N 8
ATOM 13783 C CA . GLN A 1 22 ? 9.384 12.978 -3.462 1.00 0.00 22 GLN A CA 8
ATOM 13784 C C . GLN A 1 22 ? 10.200 11.743 -3.844 1.00 0.00 22 GLN A C 8
ATOM 13785 O O . GLN A 1 22 ? 11.341 11.851 -4.297 1.00 0.00 22 GLN A O 8
ATOM 13799 N N . HIS A 1 23 ? 9.613 10.571 -3.661 1.00 0.00 23 HIS A N 8
ATOM 13800 C CA . HIS A 1 23 ? 10.290 9.327 -4.004 1.00 0.00 23 HIS A CA 8
ATOM 13801 C C . HIS A 1 23 ? 9.397 8.447 -4.864 1.00 0.00 23 HIS A C 8
ATOM 13802 O O . HIS A 1 23 ? 9.523 7.225 -4.865 1.00 0.00 23 HIS A O 8
ATOM 13817 N N . TRP A 1 24 ? 8.502 9.081 -5.605 1.00 0.00 24 TRP A N 8
ATOM 13818 C CA . TRP A 1 24 ? 7.659 8.371 -6.552 1.00 0.00 24 TRP A CA 8
ATOM 13819 C C . TRP A 1 24 ? 8.384 8.265 -7.887 1.00 0.00 24 TRP A C 8
ATOM 13820 O O . TRP A 1 24 ? 8.638 9.276 -8.542 1.00 0.00 24 TRP A O 8
ATOM 13841 N N . ARG A 1 25 ? 8.737 7.049 -8.276 1.00 0.00 25 ARG A N 8
ATOM 13842 C CA . ARG A 1 25 ? 9.466 6.835 -9.515 1.00 0.00 25 ARG A CA 8
ATOM 13843 C C . ARG A 1 25 ? 8.507 6.542 -10.656 1.00 0.00 25 ARG A C 8
ATOM 13844 O O . ARG A 1 25 ? 7.431 5.979 -10.454 1.00 0.00 25 ARG A O 8
ATOM 13865 N N . ASN A 1 26 ? 8.903 6.933 -11.854 1.00 0.00 26 ASN A N 8
ATOM 13866 C CA . ASN A 1 26 ? 8.150 6.604 -13.049 1.00 0.00 26 ASN A CA 8
ATOM 13867 C C . ASN A 1 26 ? 9.092 6.413 -14.223 1.00 0.00 26 ASN A C 8
ATOM 13868 O O . ASN A 1 26 ? 9.645 7.374 -14.759 1.00 0.00 26 ASN A O 8
ATOM 13879 N N . ASP A 1 27 ? 9.271 5.164 -14.611 1.00 0.00 27 ASP A N 8
ATOM 13880 C CA . ASP A 1 27 ? 10.153 4.815 -15.715 1.00 0.00 27 ASP A CA 8
ATOM 13881 C C . ASP A 1 27 ? 9.393 4.843 -17.036 1.00 0.00 27 ASP A C 8
ATOM 13882 O O . ASP A 1 27 ? 9.986 4.718 -18.108 1.00 0.00 27 ASP A O 8
ATOM 13891 N N . GLU A 1 28 ? 8.082 5.065 -16.943 1.00 0.00 28 GLU A N 8
ATOM 13892 C CA . GLU A 1 28 ? 7.175 4.858 -18.068 1.00 0.00 28 GLU A CA 8
ATOM 13893 C C . GLU A 1 28 ? 7.248 3.401 -18.498 1.00 0.00 28 GLU A C 8
ATOM 13894 O O . GLU A 1 28 ? 7.812 3.069 -19.543 1.00 0.00 28 GLU A O 8
ATOM 13906 N N . PRO A 1 29 ? 6.687 2.516 -17.659 1.00 0.00 29 PRO A N 8
ATOM 13907 C CA . PRO A 1 29 ? 6.837 1.067 -17.800 1.00 0.00 29 PRO A CA 8
ATOM 13908 C C . PRO A 1 29 ? 6.370 0.533 -19.145 1.00 0.00 29 PRO A C 8
ATOM 13909 O O . PRO A 1 29 ? 5.284 0.868 -19.629 1.00 0.00 29 PRO A O 8
ATOM 13920 N N . GLN A 1 30 ? 7.217 -0.286 -19.747 1.00 0.00 30 GLN A N 8
ATOM 13921 C CA . GLN A 1 30 ? 6.877 -1.006 -20.958 1.00 0.00 30 GLN A CA 8
ATOM 13922 C C . GLN A 1 30 ? 6.123 -2.282 -20.596 1.00 0.00 30 GLN A C 8
ATOM 13923 O O . GLN A 1 30 ? 6.339 -2.844 -19.520 1.00 0.00 30 GLN A O 8
ATOM 13937 N N . PRO A 1 31 ? 5.229 -2.757 -21.483 1.00 0.00 31 PRO A N 8
ATOM 13938 C CA . PRO A 1 31 ? 4.473 -3.997 -21.267 1.00 0.00 31 PRO A CA 8
ATOM 13939 C C . PRO A 1 31 ? 5.389 -5.178 -20.948 1.00 0.00 31 PRO A C 8
ATOM 13940 O O . PRO A 1 31 ? 4.987 -6.119 -20.265 1.00 0.00 31 PRO A O 8
ATOM 13951 N N . HIS A 1 32 ? 6.624 -5.103 -21.439 1.00 0.00 32 HIS A N 8
ATOM 13952 C CA . HIS A 1 32 ? 7.653 -6.101 -21.150 1.00 0.00 32 HIS A CA 8
ATOM 13953 C C . HIS A 1 32 ? 7.776 -6.356 -19.644 1.00 0.00 32 HIS A C 8
ATOM 13954 O O . HIS A 1 32 ? 7.941 -7.496 -19.211 1.00 0.00 32 HIS A O 8
ATOM 13969 N N . GLN A 1 33 ? 7.669 -5.295 -18.853 1.00 0.00 33 GLN A N 8
ATOM 13970 C CA . GLN A 1 33 ? 7.867 -5.396 -17.412 1.00 0.00 33 GLN A CA 8
ATOM 13971 C C . GLN A 1 33 ? 6.669 -6.026 -16.706 1.00 0.00 33 GLN A C 8
ATOM 13972 O O . GLN A 1 33 ? 6.788 -6.461 -15.562 1.00 0.00 33 GLN A O 8
ATOM 13986 N N . PHE A 1 34 ? 5.528 -6.078 -17.382 1.00 0.00 34 PHE A N 8
ATOM 13987 C CA . PHE A 1 34 ? 4.323 -6.660 -16.794 1.00 0.00 34 PHE A CA 8
ATOM 13988 C C . PHE A 1 34 ? 4.085 -8.065 -17.334 1.00 0.00 34 PHE A C 8
ATOM 13989 O O . PHE A 1 34 ? 3.650 -8.965 -16.608 1.00 0.00 34 PHE A O 8
ATOM 14006 N N . ASN A 1 35 ? 4.392 -8.250 -18.611 1.00 0.00 35 ASN A N 8
ATOM 14007 C CA . ASN A 1 35 ? 4.156 -9.521 -19.284 1.00 0.00 35 ASN A CA 8
ATOM 14008 C C . ASN A 1 35 ? 5.146 -10.582 -18.829 1.00 0.00 35 ASN A C 8
ATOM 14009 O O . ASN A 1 35 ? 4.998 -11.760 -19.154 1.00 0.00 35 ASN A O 8
ATOM 14020 N N . SER A 1 36 ? 6.153 -10.163 -18.074 1.00 0.00 36 SER A N 8
ATOM 14021 C CA . SER A 1 36 ? 7.037 -11.104 -17.412 1.00 0.00 36 SER A CA 8
ATOM 14022 C C . SER A 1 36 ? 6.245 -11.881 -16.367 1.00 0.00 36 SER A C 8
ATOM 14023 O O . SER A 1 36 ? 6.400 -13.094 -16.226 1.00 0.00 36 SER A O 8
ATOM 14031 N N . THR A 1 37 ? 5.381 -11.153 -15.660 1.00 0.00 37 THR A N 8
ATOM 14032 C CA . THR A 1 37 ? 4.460 -11.729 -14.687 1.00 0.00 37 THR A CA 8
ATOM 14033 C C . THR A 1 37 ? 5.200 -12.465 -13.569 1.00 0.00 37 THR A C 8
ATOM 14034 O O . THR A 1 37 ? 5.480 -13.661 -13.664 1.00 0.00 37 THR A O 8
ATOM 14045 N N . GLN A 1 38 ? 5.517 -11.734 -12.516 1.00 0.00 38 GLN A N 8
ATOM 14046 C CA . GLN A 1 38 ? 6.269 -12.274 -11.398 1.00 0.00 38 GLN A CA 8
ATOM 14047 C C . GLN A 1 38 ? 5.895 -11.506 -10.135 1.00 0.00 38 GLN A C 8
ATOM 14048 O O . GLN A 1 38 ? 5.565 -10.324 -10.221 1.00 0.00 38 GLN A O 8
ATOM 14062 N N . PRO A 1 39 ? 5.903 -12.156 -8.960 1.00 0.00 39 PRO A N 8
ATOM 14063 C CA . PRO A 1 39 ? 5.658 -11.472 -7.688 1.00 0.00 39 PRO A CA 8
ATOM 14064 C C . PRO A 1 39 ? 6.604 -10.291 -7.509 1.00 0.00 39 PRO A C 8
ATOM 14065 O O . PRO A 1 39 ? 7.825 -10.455 -7.557 1.00 0.00 39 PRO A O 8
ATOM 14076 N N . PHE A 1 40 ? 6.023 -9.100 -7.363 1.00 0.00 40 PHE A N 8
ATOM 14077 C CA . PHE A 1 40 ? 6.775 -7.846 -7.194 1.00 0.00 40 PHE A CA 8
ATOM 14078 C C . PHE A 1 40 ? 7.562 -7.498 -8.461 1.00 0.00 40 PHE A C 8
ATOM 14079 O O . PHE A 1 40 ? 8.290 -6.509 -8.487 1.00 0.00 40 PHE A O 8
ATOM 14096 N N . PHE A 1 41 ? 7.399 -8.318 -9.505 1.00 0.00 41 PHE A N 8
ATOM 14097 C CA . PHE A 1 41 ? 8.144 -8.167 -10.757 1.00 0.00 41 PHE A CA 8
ATOM 14098 C C . PHE A 1 41 ? 9.646 -8.081 -10.485 1.00 0.00 41 PHE A C 8
ATOM 14099 O O . PHE A 1 41 ? 10.337 -7.242 -11.058 1.00 0.00 41 PHE A O 8
ATOM 14116 N N . MET A 1 42 ? 10.141 -9.001 -9.652 1.00 0.00 42 MET A N 8
ATOM 14117 C CA . MET A 1 42 ? 11.520 -8.967 -9.141 1.00 0.00 42 MET A CA 8
ATOM 14118 C C . MET A 1 42 ? 12.568 -9.339 -10.199 1.00 0.00 42 MET A C 8
ATOM 14119 O O . MET A 1 42 ? 13.599 -9.927 -9.879 1.00 0.00 42 MET A O 8
ATOM 14133 N N . ASP A 1 43 ? 12.322 -8.957 -11.442 1.00 0.00 43 ASP A N 8
ATOM 14134 C CA . ASP A 1 43 ? 13.249 -9.223 -12.537 1.00 0.00 43 ASP A CA 8
ATOM 14135 C C . ASP A 1 43 ? 13.197 -8.094 -13.556 1.00 0.00 43 ASP A C 8
ATOM 14136 O O . ASP A 1 43 ? 14.229 -7.593 -14.005 1.00 0.00 43 ASP A O 8
ATOM 14145 N N . THR A 1 44 ? 11.984 -7.701 -13.919 1.00 0.00 44 THR A N 8
ATOM 14146 C CA . THR A 1 44 ? 11.783 -6.604 -14.849 1.00 0.00 44 THR A CA 8
ATOM 14147 C C . THR A 1 44 ? 11.756 -5.263 -14.120 1.00 0.00 44 THR A C 8
ATOM 14148 O O . THR A 1 44 ? 12.361 -4.287 -14.566 1.00 0.00 44 THR A O 8
ATOM 14159 N N . MET A 1 45 ? 11.071 -5.226 -12.988 1.00 0.00 45 MET A N 8
ATOM 14160 C CA . MET A 1 45 ? 10.961 -4.009 -12.198 1.00 0.00 45 MET A CA 8
ATOM 14161 C C . MET A 1 45 ? 11.709 -4.177 -10.884 1.00 0.00 45 MET A C 8
ATOM 14162 O O . MET A 1 45 ? 12.339 -5.211 -10.649 1.00 0.00 45 MET A O 8
ATOM 14176 N N . GLU A 1 46 ? 11.649 -3.168 -10.034 1.00 0.00 46 GLU A N 8
ATOM 14177 C CA . GLU A 1 46 ? 12.274 -3.248 -8.725 1.00 0.00 46 GLU A CA 8
ATOM 14178 C C . GLU A 1 46 ? 11.196 -3.289 -7.643 1.00 0.00 46 GLU A C 8
ATOM 14179 O O . GLU A 1 46 ? 10.080 -2.816 -7.861 1.00 0.00 46 GLU A O 8
ATOM 14191 N N . PRO A 1 47 ? 11.513 -3.856 -6.466 1.00 0.00 47 PRO A N 8
ATOM 14192 C CA . PRO A 1 47 ? 10.528 -4.094 -5.397 1.00 0.00 47 PRO A CA 8
ATOM 14193 C C . PRO A 1 47 ? 9.870 -2.818 -4.864 1.00 0.00 47 PRO A C 8
ATOM 14194 O O . PRO A 1 47 ? 8.750 -2.860 -4.350 1.00 0.00 47 PRO A O 8
ATOM 14205 N N . LEU A 1 48 ? 10.555 -1.689 -4.990 1.00 0.00 48 LEU A N 8
ATOM 14206 C CA . LEU A 1 48 ? 10.061 -0.437 -4.426 1.00 0.00 48 LEU A CA 8
ATOM 14207 C C . LEU A 1 48 ? 8.961 0.159 -5.299 1.00 0.00 48 LEU A C 8
ATOM 14208 O O . LEU A 1 48 ? 7.880 0.503 -4.817 1.00 0.00 48 LEU A O 8
ATOM 14224 N N . GLU A 1 49 ? 9.239 0.260 -6.588 1.00 0.00 49 GLU A N 8
ATOM 14225 C CA . GLU A 1 49 ? 8.288 0.815 -7.540 1.00 0.00 49 GLU A CA 8
ATOM 14226 C C . GLU A 1 49 ? 7.213 -0.199 -7.917 1.00 0.00 49 GLU A C 8
ATOM 14227 O O . GLU A 1 49 ? 6.461 0.009 -8.862 1.00 0.00 49 GLU A O 8
ATOM 14239 N N . TRP A 1 50 ? 7.147 -1.300 -7.182 1.00 0.00 50 TRP A N 8
ATOM 14240 C CA . TRP A 1 50 ? 6.026 -2.221 -7.294 1.00 0.00 50 TRP A CA 8
ATOM 14241 C C . TRP A 1 50 ? 4.810 -1.612 -6.601 1.00 0.00 50 TRP A C 8
ATOM 14242 O O . TRP A 1 50 ? 3.668 -1.767 -7.045 1.00 0.00 50 TRP A O 8
ATOM 14263 N N . LEU A 1 51 ? 5.075 -0.895 -5.514 1.00 0.00 51 LEU A N 8
ATOM 14264 C CA . LEU A 1 51 ? 4.028 -0.218 -4.763 1.00 0.00 51 LEU A CA 8
ATOM 14265 C C . LEU A 1 51 ? 3.455 0.924 -5.591 1.00 0.00 51 LEU A C 8
ATOM 14266 O O . LEU A 1 51 ? 2.256 1.208 -5.559 1.00 0.00 51 LEU A O 8
ATOM 14282 N N . GLN A 1 52 ? 4.329 1.556 -6.351 1.00 0.00 52 GLN A N 8
ATOM 14283 C CA . GLN A 1 52 ? 3.961 2.687 -7.178 1.00 0.00 52 GLN A CA 8
ATOM 14284 C C . GLN A 1 52 ? 3.537 2.197 -8.556 1.00 0.00 52 GLN A C 8
ATOM 14285 O O . GLN A 1 52 ? 4.018 1.167 -9.015 1.00 0.00 52 GLN A O 8
ATOM 14299 N N . TRP A 1 53 ? 2.611 2.922 -9.183 1.00 0.00 53 TRP A N 8
ATOM 14300 C CA . TRP A 1 53 ? 2.110 2.594 -10.524 1.00 0.00 53 TRP A CA 8
ATOM 14301 C C . TRP A 1 53 ? 1.231 1.331 -10.517 1.00 0.00 53 TRP A C 8
ATOM 14302 O O . TRP A 1 53 ? 0.143 1.332 -11.088 1.00 0.00 53 TRP A O 8
ATOM 14323 N N . VAL A 1 54 ? 1.697 0.263 -9.878 1.00 0.00 54 VAL A N 8
ATOM 14324 C CA . VAL A 1 54 ? 0.945 -0.984 -9.845 1.00 0.00 54 VAL A CA 8
ATOM 14325 C C . VAL A 1 54 ? 0.088 -1.102 -8.587 1.00 0.00 54 VAL A C 8
ATOM 14326 O O . VAL A 1 54 ? -1.132 -0.972 -8.661 1.00 0.00 54 VAL A O 8
ATOM 14339 N N . LEU A 1 55 ? 0.735 -1.333 -7.441 1.00 0.00 55 LEU A N 8
ATOM 14340 C CA . LEU A 1 55 ? 0.031 -1.693 -6.204 1.00 0.00 55 LEU A CA 8
ATOM 14341 C C . LEU A 1 55 ? -1.110 -0.738 -5.894 1.00 0.00 55 LEU A C 8
ATOM 14342 O O . LEU A 1 55 ? -2.267 -1.142 -5.922 1.00 0.00 55 LEU A O 8
ATOM 14358 N N . ILE A 1 56 ? -0.782 0.510 -5.583 1.00 0.00 56 ILE A N 8
ATOM 14359 C CA . ILE A 1 56 ? -1.785 1.454 -5.098 1.00 0.00 56 ILE A CA 8
ATOM 14360 C C . ILE A 1 56 ? -2.990 1.567 -6.055 1.00 0.00 56 ILE A C 8
ATOM 14361 O O . ILE A 1 56 ? -4.133 1.418 -5.617 1.00 0.00 56 ILE A O 8
ATOM 14377 N N . PRO A 1 57 ? -2.776 1.816 -7.369 1.00 0.00 57 PRO A N 8
ATOM 14378 C CA . PRO A 1 57 ? -3.874 1.855 -8.346 1.00 0.00 57 PRO A CA 8
ATOM 14379 C C . PRO A 1 57 ? -4.623 0.523 -8.446 1.00 0.00 57 PRO A C 8
ATOM 14380 O O . PRO A 1 57 ? -5.853 0.501 -8.489 1.00 0.00 57 PRO A O 8
ATOM 14391 N N . ARG A 1 58 ? -3.882 -0.581 -8.470 1.00 0.00 58 ARG A N 8
ATOM 14392 C CA . ARG A 1 58 ? -4.476 -1.914 -8.587 1.00 0.00 58 ARG A CA 8
ATOM 14393 C C . ARG A 1 58 ? -5.331 -2.227 -7.366 1.00 0.00 58 ARG A C 8
ATOM 14394 O O . ARG A 1 58 ? -6.398 -2.828 -7.474 1.00 0.00 58 ARG A O 8
ATOM 14415 N N . MET A 1 59 ? -4.849 -1.812 -6.204 1.00 0.00 59 MET A N 8
ATOM 14416 C CA . MET A 1 59 ? -5.546 -2.046 -4.949 1.00 0.00 59 MET A CA 8
ATOM 14417 C C . MET A 1 59 ? -6.800 -1.185 -4.851 1.00 0.00 59 MET A C 8
ATOM 14418 O O . MET A 1 59 ? -7.670 -1.440 -4.023 1.00 0.00 59 MET A O 8
ATOM 14432 N N . HIS A 1 60 ? -6.898 -0.173 -5.705 1.00 0.00 60 HIS A N 8
ATOM 14433 C CA . HIS A 1 60 ? -8.116 0.623 -5.793 1.00 0.00 60 HIS A CA 8
ATOM 14434 C C . HIS A 1 60 ? -9.245 -0.220 -6.367 1.00 0.00 60 HIS A C 8
ATOM 14435 O O . HIS A 1 60 ? -10.383 -0.126 -5.921 1.00 0.00 60 HIS A O 8
ATOM 14450 N N . ASP A 1 61 ? -8.915 -1.064 -7.339 1.00 0.00 61 ASP A N 8
ATOM 14451 C CA . ASP A 1 61 ? -9.884 -1.998 -7.907 1.00 0.00 61 ASP A CA 8
ATOM 14452 C C . ASP A 1 61 ? -10.407 -2.938 -6.827 1.00 0.00 61 ASP A C 8
ATOM 14453 O O . ASP A 1 61 ? -11.572 -3.334 -6.835 1.00 0.00 61 ASP A O 8
ATOM 14462 N N . LEU A 1 62 ? -9.533 -3.272 -5.889 1.00 0.00 62 LEU A N 8
ATOM 14463 C CA . LEU A 1 62 ? -9.873 -4.162 -4.788 1.00 0.00 62 LEU A CA 8
ATOM 14464 C C . LEU A 1 62 ? -10.782 -3.458 -3.774 1.00 0.00 62 LEU A C 8
ATOM 14465 O O . LEU A 1 62 ? -11.676 -4.074 -3.188 1.00 0.00 62 LEU A O 8
ATOM 14481 N N . LEU A 1 63 ? -10.567 -2.159 -3.590 1.00 0.00 63 LEU A N 8
ATOM 14482 C CA . LEU A 1 63 ? -11.282 -1.399 -2.567 1.00 0.00 63 LEU A CA 8
ATOM 14483 C C . LEU A 1 63 ? -12.553 -0.758 -3.107 1.00 0.00 63 LEU A C 8
ATOM 14484 O O . LEU A 1 63 ? -13.630 -0.945 -2.545 1.00 0.00 63 LEU A O 8
ATOM 14500 N N . ASP A 1 64 ? -12.419 -0.005 -4.191 1.00 0.00 64 ASP A N 8
ATOM 14501 C CA . ASP A 1 64 ? -13.534 0.762 -4.743 1.00 0.00 64 ASP A CA 8
ATOM 14502 C C . ASP A 1 64 ? -14.653 -0.154 -5.207 1.00 0.00 64 ASP A C 8
ATOM 14503 O O . ASP A 1 64 ? -15.836 0.131 -5.002 1.00 0.00 64 ASP A O 8
ATOM 14512 N N . ASN A 1 65 ? -14.275 -1.272 -5.807 1.00 0.00 65 ASN A N 8
ATOM 14513 C CA . ASN A 1 65 ? -15.247 -2.260 -6.257 1.00 0.00 65 ASN A CA 8
ATOM 14514 C C . ASN A 1 65 ? -15.665 -3.149 -5.093 1.00 0.00 65 ASN A C 8
ATOM 14515 O O . ASN A 1 65 ? -16.537 -4.005 -5.235 1.00 0.00 65 ASN A O 8
ATOM 14526 N N . LYS A 1 66 ? -15.027 -2.920 -3.946 1.00 0.00 66 LYS A N 8
ATOM 14527 C CA . LYS A 1 66 ? -15.317 -3.642 -2.711 1.00 0.00 66 LYS A CA 8
ATOM 14528 C C . LYS A 1 66 ? -15.258 -5.149 -2.911 1.00 0.00 66 LYS A C 8
ATOM 14529 O O . LYS A 1 66 ? -16.278 -5.836 -2.928 1.00 0.00 66 LYS A O 8
ATOM 14548 N N . GLN A 1 67 ? -14.045 -5.641 -3.093 1.00 0.00 67 GLN A N 8
ATOM 14549 C CA . GLN A 1 67 ? -13.799 -7.062 -3.252 1.00 0.00 67 GLN A CA 8
ATOM 14550 C C . GLN A 1 67 ? -13.275 -7.632 -1.939 1.00 0.00 67 GLN A C 8
ATOM 14551 O O . GLN A 1 67 ? -12.791 -6.877 -1.091 1.00 0.00 67 GLN A O 8
ATOM 14565 N N . PRO A 1 68 ? -13.377 -8.955 -1.740 1.00 0.00 68 PRO A N 8
ATOM 14566 C CA . PRO A 1 68 ? -12.870 -9.604 -0.531 1.00 0.00 68 PRO A CA 8
ATOM 14567 C C . PRO A 1 68 ? -11.388 -9.325 -0.325 1.00 0.00 68 PRO A C 8
ATOM 14568 O O . PRO A 1 68 ? -10.559 -9.670 -1.173 1.00 0.00 68 PRO A O 8
ATOM 14579 N N . LEU A 1 69 ? -11.054 -8.698 0.791 1.00 0.00 69 LEU A N 8
ATOM 14580 C CA . LEU A 1 69 ? -9.672 -8.373 1.081 1.00 0.00 69 LEU A CA 8
ATOM 14581 C C . LEU A 1 69 ? -8.879 -9.640 1.380 1.00 0.00 69 LEU A C 8
ATOM 14582 O O . LEU A 1 69 ? -9.391 -10.570 2.006 1.00 0.00 69 LEU A O 8
ATOM 14598 N N . PRO A 1 70 ? -7.635 -9.704 0.885 1.00 0.00 70 PRO A N 8
ATOM 14599 C CA . PRO A 1 70 ? -6.745 -10.852 1.095 1.00 0.00 70 PRO A CA 8
ATOM 14600 C C . PRO A 1 70 ? -6.644 -11.266 2.565 1.00 0.00 70 PRO A C 8
ATOM 14601 O O . PRO A 1 70 ? -6.572 -12.457 2.875 1.00 0.00 70 PRO A O 8
ATOM 14612 N N . GLY A 1 71 ? -6.638 -10.283 3.461 1.00 0.00 71 GLY A N 8
ATOM 14613 C CA . GLY A 1 71 ? -6.602 -10.570 4.886 1.00 0.00 71 GLY A CA 8
ATOM 14614 C C . GLY A 1 71 ? -5.191 -10.729 5.410 1.00 0.00 71 GLY A C 8
ATOM 14615 O O . GLY A 1 71 ? -4.987 -11.050 6.583 1.00 0.00 71 GLY A O 8
ATOM 14619 N N . ALA A 1 72 ? -4.221 -10.486 4.541 1.00 0.00 72 ALA A N 8
ATOM 14620 C CA . ALA A 1 72 ? -2.818 -10.645 4.871 1.00 0.00 72 ALA A CA 8
ATOM 14621 C C . ALA A 1 72 ? -1.970 -9.984 3.801 1.00 0.00 72 ALA A C 8
ATOM 14622 O O . ALA A 1 72 ? -1.597 -10.608 2.807 1.00 0.00 72 ALA A O 8
ATOM 14629 N N . PHE A 1 73 ? -1.714 -8.707 3.990 1.00 0.00 73 PHE A N 8
ATOM 14630 C CA . PHE A 1 73 ? -0.923 -7.930 3.050 1.00 0.00 73 PHE A CA 8
ATOM 14631 C C . PHE A 1 73 ? 0.333 -7.404 3.742 1.00 0.00 73 PHE A C 8
ATOM 14632 O O . PHE A 1 73 ? 0.885 -6.363 3.380 1.00 0.00 73 PHE A O 8
ATOM 14649 N N . ALA A 1 74 ? 0.793 -8.146 4.736 1.00 0.00 74 ALA A N 8
ATOM 14650 C CA . ALA A 1 74 ? 2.001 -7.789 5.461 1.00 0.00 74 ALA A CA 8
ATOM 14651 C C . ALA A 1 74 ? 3.243 -8.014 4.600 1.00 0.00 74 ALA A C 8
ATOM 14652 O O . ALA A 1 74 ? 3.960 -9.001 4.763 1.00 0.00 74 ALA A O 8
ATOM 14659 N N . VAL A 1 75 ? 3.468 -7.104 3.662 1.00 0.00 75 VAL A N 8
ATOM 14660 C CA . VAL A 1 75 ? 4.647 -7.150 2.806 1.00 0.00 75 VAL A CA 8
ATOM 14661 C C . VAL A 1 75 ? 5.794 -6.373 3.437 1.00 0.00 75 VAL A C 8
ATOM 14662 O O . VAL A 1 75 ? 6.850 -6.199 2.832 1.00 0.00 75 VAL A O 8
ATOM 14675 N N . ALA A 1 76 ? 5.572 -5.912 4.661 1.00 0.00 76 ALA A N 8
ATOM 14676 C CA . ALA A 1 76 ? 6.574 -5.152 5.396 1.00 0.00 76 ALA A CA 8
ATOM 14677 C C . ALA A 1 76 ? 7.849 -5.967 5.655 1.00 0.00 76 ALA A C 8
ATOM 14678 O O . ALA A 1 76 ? 8.943 -5.441 5.482 1.00 0.00 76 ALA A O 8
ATOM 14685 N N . PRO A 1 77 ? 7.749 -7.254 6.083 1.00 0.00 77 PRO A N 8
ATOM 14686 C CA . PRO A 1 77 ? 8.928 -8.122 6.217 1.00 0.00 77 PRO A CA 8
ATOM 14687 C C . PRO A 1 77 ? 9.777 -8.147 4.948 1.00 0.00 77 PRO A C 8
ATOM 14688 O O . PRO A 1 77 ? 11.004 -8.038 5.004 1.00 0.00 77 PRO A O 8
ATOM 14699 N N . TYR A 1 78 ? 9.120 -8.283 3.802 1.00 0.00 78 TYR A N 8
ATOM 14700 C CA . TYR A 1 78 ? 9.809 -8.241 2.518 1.00 0.00 78 TYR A CA 8
ATOM 14701 C C . TYR A 1 78 ? 10.374 -6.845 2.261 1.00 0.00 78 TYR A C 8
ATOM 14702 O O . TYR A 1 78 ? 11.504 -6.692 1.789 1.00 0.00 78 TYR A O 8
ATOM 14720 N N . TYR A 1 79 ? 9.581 -5.831 2.582 1.00 0.00 79 TYR A N 8
ATOM 14721 C CA . TYR A 1 79 ? 9.967 -4.444 2.359 1.00 0.00 79 TYR A CA 8
ATOM 14722 C C . TYR A 1 79 ? 11.144 -4.043 3.238 1.00 0.00 79 TYR A C 8
ATOM 14723 O O . TYR A 1 79 ? 11.908 -3.147 2.889 1.00 0.00 79 TYR A O 8
ATOM 14741 N N . GLU A 1 80 ? 11.286 -4.714 4.370 1.00 0.00 80 GLU A N 8
ATOM 14742 C CA . GLU A 1 80 ? 12.427 -4.507 5.251 1.00 0.00 80 GLU A CA 8
ATOM 14743 C C . GLU A 1 80 ? 13.723 -4.769 4.487 1.00 0.00 80 GLU A C 8
ATOM 14744 O O . GLU A 1 80 ? 14.699 -4.027 4.611 1.00 0.00 80 GLU A O 8
ATOM 14756 N N . MET A 1 81 ? 13.707 -5.819 3.675 1.00 0.00 81 MET A N 8
ATOM 14757 C CA . MET A 1 81 ? 14.851 -6.163 2.841 1.00 0.00 81 MET A CA 8
ATOM 14758 C C . MET A 1 81 ? 14.925 -5.231 1.640 1.00 0.00 81 MET A C 8
ATOM 14759 O O . MET A 1 81 ? 15.996 -4.738 1.287 1.00 0.00 81 MET A O 8
ATOM 14773 N N . ALA A 1 82 ? 13.772 -4.990 1.028 1.00 0.00 82 ALA A N 8
ATOM 14774 C CA . ALA A 1 82 ? 13.689 -4.178 -0.183 1.00 0.00 82 ALA A CA 8
ATOM 14775 C C . ALA A 1 82 ? 14.190 -2.755 0.052 1.00 0.00 82 ALA A C 8
ATOM 14776 O O . ALA A 1 82 ? 14.907 -2.196 -0.777 1.00 0.00 82 ALA A O 8
ATOM 14783 N N . LEU A 1 83 ? 13.816 -2.179 1.185 1.00 0.00 83 LEU A N 8
ATOM 14784 C CA . LEU A 1 83 ? 14.211 -0.817 1.522 1.00 0.00 83 LEU A CA 8
ATOM 14785 C C . LEU A 1 83 ? 15.625 -0.775 2.091 1.00 0.00 83 LEU A C 8
ATOM 14786 O O . LEU A 1 83 ? 16.227 0.299 2.184 1.00 0.00 83 LEU A O 8
ATOM 14802 N N . ALA A 1 84 ? 16.145 -1.948 2.462 1.00 0.00 84 ALA A N 8
ATOM 14803 C CA . ALA A 1 84 ? 17.486 -2.076 3.041 1.00 0.00 84 ALA A CA 8
ATOM 14804 C C . ALA A 1 84 ? 17.610 -1.287 4.347 1.00 0.00 84 ALA A C 8
ATOM 14805 O O . ALA A 1 84 ? 16.629 -0.740 4.846 1.00 0.00 84 ALA A O 8
ATOM 14812 N N . THR A 1 85 ? 18.811 -1.248 4.907 1.00 0.00 85 THR A N 8
ATOM 14813 C CA . THR A 1 85 ? 19.054 -0.512 6.131 1.00 0.00 85 THR A CA 8
ATOM 14814 C C . THR A 1 85 ? 19.623 0.869 5.830 1.00 0.00 85 THR A C 8
ATOM 14815 O O . THR A 1 85 ? 19.702 1.734 6.702 1.00 0.00 85 THR A O 8
ATOM 14826 N N . ASP A 1 86 ? 20.009 1.063 4.575 1.00 0.00 86 ASP A N 8
ATOM 14827 C CA . ASP A 1 86 ? 20.603 2.313 4.119 1.00 0.00 86 ASP A CA 8
ATOM 14828 C C . ASP A 1 86 ? 19.581 3.441 4.114 1.00 0.00 86 ASP A C 8
ATOM 14829 O O . ASP A 1 86 ? 19.934 4.614 3.983 1.00 0.00 86 ASP A O 8
ATOM 14838 N N . HIS A 1 87 ? 18.315 3.081 4.241 1.00 0.00 87 HIS A N 8
ATOM 14839 C CA . HIS A 1 87 ? 17.240 4.057 4.239 1.00 0.00 87 HIS A CA 8
ATOM 14840 C C . HIS A 1 87 ? 16.457 3.966 5.551 1.00 0.00 87 HIS A C 8
ATOM 14841 O O . HIS A 1 87 ? 15.429 3.297 5.617 1.00 0.00 87 HIS A O 8
ATOM 14856 N N . PRO A 1 88 ? 16.953 4.621 6.621 1.00 0.00 88 PRO A N 8
ATOM 14857 C CA . PRO A 1 88 ? 16.339 4.573 7.963 1.00 0.00 88 PRO A CA 8
ATOM 14858 C C . PRO A 1 88 ? 14.873 5.010 7.982 1.00 0.00 88 PRO A C 8
ATOM 14859 O O . PRO A 1 88 ? 14.108 4.607 8.861 1.00 0.00 88 PRO A O 8
ATOM 14870 N N . GLN A 1 89 ? 14.474 5.825 7.010 1.00 0.00 89 GLN A N 8
ATOM 14871 C CA . GLN A 1 89 ? 13.088 6.279 6.917 1.00 0.00 89 GLN A CA 8
ATOM 14872 C C . GLN A 1 89 ? 12.173 5.167 6.408 1.00 0.00 89 GLN A C 8
ATOM 14873 O O . GLN A 1 89 ? 10.987 5.393 6.173 1.00 0.00 89 GLN A O 8
ATOM 14887 N N . ARG A 1 90 ? 12.728 3.969 6.243 1.00 0.00 90 ARG A N 8
ATOM 14888 C CA . ARG A 1 90 ? 11.958 2.821 5.783 1.00 0.00 90 ARG A CA 8
ATOM 14889 C C . ARG A 1 90 ? 10.834 2.497 6.763 1.00 0.00 90 ARG A C 8
ATOM 14890 O O . ARG A 1 90 ? 9.778 2.003 6.368 1.00 0.00 90 ARG A O 8
ATOM 14911 N N . ALA A 1 91 ? 11.066 2.801 8.039 1.00 0.00 91 ALA A N 8
ATOM 14912 C CA . ALA A 1 91 ? 10.094 2.529 9.091 1.00 0.00 91 ALA A CA 8
ATOM 14913 C C . ALA A 1 91 ? 8.781 3.264 8.839 1.00 0.00 91 ALA A C 8
ATOM 14914 O O . ALA A 1 91 ? 7.716 2.791 9.227 1.00 0.00 91 ALA A O 8
ATOM 14921 N N . LEU A 1 92 ? 8.861 4.410 8.170 1.00 0.00 92 LEU A N 8
ATOM 14922 C CA . LEU A 1 92 ? 7.675 5.198 7.853 1.00 0.00 92 LEU A CA 8
ATOM 14923 C C . LEU A 1 92 ? 6.782 4.443 6.877 1.00 0.00 92 LEU A C 8
ATOM 14924 O O . LEU A 1 92 ? 5.566 4.375 7.051 1.00 0.00 92 LEU A O 8
ATOM 14940 N N . ILE A 1 93 ? 7.403 3.860 5.858 1.00 0.00 93 ILE A N 8
ATOM 14941 C CA . ILE A 1 93 ? 6.677 3.092 4.858 1.00 0.00 93 ILE A CA 8
ATOM 14942 C C . ILE A 1 93 ? 6.199 1.771 5.454 1.00 0.00 93 ILE A C 8
ATOM 14943 O O . ILE A 1 93 ? 5.079 1.327 5.196 1.00 0.00 93 ILE A O 8
ATOM 14959 N N . LEU A 1 94 ? 7.054 1.159 6.265 1.00 0.00 94 LEU A N 8
ATOM 14960 C CA . LEU A 1 94 ? 6.727 -0.096 6.927 1.00 0.00 94 LEU A CA 8
ATOM 14961 C C . LEU A 1 94 ? 5.527 0.071 7.848 1.00 0.00 94 LEU A C 8
ATOM 14962 O O . LEU A 1 94 ? 4.617 -0.755 7.846 1.00 0.00 94 LEU A O 8
ATOM 14978 N N . ALA A 1 95 ? 5.532 1.146 8.629 1.00 0.00 95 ALA A N 8
ATOM 14979 C CA . ALA A 1 95 ? 4.436 1.434 9.545 1.00 0.00 95 ALA A CA 8
ATOM 14980 C C . ALA A 1 95 ? 3.123 1.578 8.791 1.00 0.00 95 ALA A C 8
ATOM 14981 O O . ALA A 1 95 ? 2.101 1.023 9.196 1.00 0.00 95 ALA A O 8
ATOM 14988 N N . GLU A 1 96 ? 3.162 2.305 7.681 1.00 0.00 96 GLU A N 8
ATOM 14989 C CA . GLU A 1 96 ? 1.972 2.525 6.874 1.00 0.00 96 GLU A CA 8
ATOM 14990 C C . GLU A 1 96 ? 1.469 1.205 6.294 1.00 0.00 96 GLU A C 8
ATOM 14991 O O . GLU A 1 96 ? 0.266 0.943 6.269 1.00 0.00 96 GLU A O 8
ATOM 15003 N N . LEU A 1 97 ? 2.399 0.368 5.843 1.00 0.00 97 LEU A N 8
ATOM 15004 C CA . LEU A 1 97 ? 2.053 -0.941 5.296 1.00 0.00 97 LEU A CA 8
ATOM 15005 C C . LEU A 1 97 ? 1.420 -1.834 6.361 1.00 0.00 97 LEU A C 8
ATOM 15006 O O . LEU A 1 97 ? 0.507 -2.604 6.067 1.00 0.00 97 LEU A O 8
ATOM 15022 N N . GLU A 1 98 ? 1.900 -1.732 7.597 1.00 0.00 98 GLU A N 8
ATOM 15023 C CA . GLU A 1 98 ? 1.315 -2.492 8.697 1.00 0.00 98 GLU A CA 8
ATOM 15024 C C . GLU A 1 98 ? -0.096 -2.001 9.011 1.00 0.00 98 GLU A C 8
ATOM 15025 O O . GLU A 1 98 ? -0.989 -2.805 9.277 1.00 0.00 98 GLU A O 8
ATOM 15037 N N . LYS A 1 99 ? -0.298 -0.684 8.972 1.00 0.00 99 LYS A N 8
ATOM 15038 C CA . LYS A 1 99 ? -1.641 -0.124 9.116 1.00 0.00 99 LYS A CA 8
ATOM 15039 C C . LYS A 1 99 ? -2.545 -0.662 8.020 1.00 0.00 99 LYS A C 8
ATOM 15040 O O . LYS A 1 99 ? -3.692 -1.037 8.267 1.00 0.00 99 LYS A O 8
ATOM 15059 N N . LEU A 1 100 ? -2.008 -0.693 6.810 1.00 0.00 100 LEU A N 8
ATOM 15060 C CA . LEU A 1 100 ? -2.735 -1.179 5.652 1.00 0.00 100 LEU A CA 8
ATOM 15061 C C . LEU A 1 100 ? -3.153 -2.633 5.862 1.00 0.00 100 LEU A C 8
ATOM 15062 O O . LEU A 1 100 ? -4.327 -2.976 5.718 1.00 0.00 100 LEU A O 8
ATOM 15078 N N . ASP A 1 101 ? -2.190 -3.473 6.234 1.00 0.00 101 ASP A N 8
ATOM 15079 C CA . ASP A 1 101 ? -2.442 -4.896 6.473 1.00 0.00 101 ASP A CA 8
ATOM 15080 C C . ASP A 1 101 ? -3.495 -5.104 7.558 1.00 0.00 101 ASP A C 8
ATOM 15081 O O . ASP A 1 101 ? -4.372 -5.959 7.428 1.00 0.00 101 ASP A O 8
ATOM 15090 N N . ALA A 1 102 ? -3.415 -4.304 8.617 1.00 0.00 102 ALA A N 8
ATOM 15091 C CA . ALA A 1 102 ? -4.370 -4.387 9.720 1.00 0.00 102 ALA A CA 8
ATOM 15092 C C . ALA A 1 102 ? -5.794 -4.127 9.237 1.00 0.00 102 ALA A C 8
ATOM 15093 O O . ALA A 1 102 ? -6.765 -4.613 9.821 1.00 0.00 102 ALA A O 8
ATOM 15100 N N . LEU A 1 103 ? -5.914 -3.361 8.164 1.00 0.00 103 LEU A N 8
ATOM 15101 C CA . LEU A 1 103 ? -7.210 -3.078 7.571 1.00 0.00 103 LEU A CA 8
ATOM 15102 C C . LEU A 1 103 ? -7.673 -4.248 6.714 1.00 0.00 103 LEU A C 8
ATOM 15103 O O . LEU A 1 103 ? -8.860 -4.563 6.667 1.00 0.00 103 LEU A O 8
ATOM 15119 N N . PHE A 1 104 ? -6.732 -4.901 6.043 1.00 0.00 104 PHE A N 8
ATOM 15120 C CA . PHE A 1 104 ? -7.047 -6.086 5.253 1.00 0.00 104 PHE A CA 8
ATOM 15121 C C . PHE A 1 104 ? -7.534 -7.212 6.155 1.00 0.00 104 PHE A C 8
ATOM 15122 O O . PHE A 1 104 ? -8.366 -8.025 5.757 1.00 0.00 104 PHE A O 8
ATOM 15139 N N . ALA A 1 105 ? -7.022 -7.239 7.379 1.00 0.00 105 ALA A N 8
ATOM 15140 C CA . ALA A 1 105 ? -7.408 -8.250 8.357 1.00 0.00 105 ALA A CA 8
ATOM 15141 C C . ALA A 1 105 ? -8.779 -7.947 8.959 1.00 0.00 105 ALA A C 8
ATOM 15142 O O . ALA A 1 105 ? -9.340 -8.763 9.692 1.00 0.00 105 ALA A O 8
ATOM 15149 N N . ASP A 1 106 ? -9.316 -6.772 8.651 1.00 0.00 106 ASP A N 8
ATOM 15150 C CA . ASP A 1 106 ? -10.633 -6.382 9.147 1.00 0.00 106 ASP A CA 8
ATOM 15151 C C . ASP A 1 106 ? -11.725 -6.942 8.240 1.00 0.00 106 ASP A C 8
ATOM 15152 O O . ASP A 1 106 ? -12.871 -7.112 8.653 1.00 0.00 106 ASP A O 8
ATOM 15161 N N . ASP A 1 107 ? -11.355 -7.253 7.003 1.00 0.00 107 ASP A N 8
ATOM 15162 C CA . ASP A 1 107 ? -12.280 -7.869 6.053 1.00 0.00 107 ASP A CA 8
ATOM 15163 C C . ASP A 1 107 ? -11.977 -9.360 5.949 1.00 0.00 107 ASP A C 8
ATOM 15164 O O . ASP A 1 107 ? -12.255 -10.006 4.947 1.00 0.00 107 ASP A O 8
ATOM 15173 N N . ALA A 1 108 ? -11.408 -9.904 7.013 1.00 0.00 108 ALA A N 8
ATOM 15174 C CA . ALA A 1 108 ? -11.027 -11.309 7.043 1.00 0.00 108 ALA A CA 8
ATOM 15175 C C . ALA A 1 108 ? -12.252 -12.207 7.174 1.00 0.00 108 ALA A C 8
ATOM 15176 O O . ALA A 1 108 ? -13.310 -11.768 7.631 1.00 0.00 108 ALA A O 8
ATOM 15183 N N . SER A 1 109 ? -12.094 -13.467 6.793 1.00 0.00 109 SER A N 8
ATOM 15184 C CA . SER A 1 109 ? -13.191 -14.428 6.809 1.00 0.00 109 SER A CA 8
ATOM 15185 C C . SER A 1 109 ? -13.423 -14.983 8.218 1.00 0.00 109 SER A C 8
ATOM 15186 O O . SER A 1 109 ? -13.674 -16.175 8.394 1.00 0.00 109 SER A O 8
ATOM 15194 N N . LEU A 1 110 ? -13.370 -14.111 9.217 1.00 0.00 110 LEU A N 8
ATOM 15195 C CA . LEU A 1 110 ? -13.451 -14.547 10.602 1.00 0.00 110 LEU A CA 8
ATOM 15196 C C . LEU A 1 110 ? -14.607 -13.880 11.344 1.00 0.00 110 LEU A C 8
ATOM 15197 O O . LEU A 1 110 ? -14.793 -14.107 12.541 1.00 0.00 110 LEU A O 8
ATOM 15213 N N . GLU A 1 111 ? -15.391 -13.068 10.643 1.00 0.00 111 GLU A N 8
ATOM 15214 C CA . GLU A 1 111 ? -16.486 -12.351 11.286 1.00 0.00 111 GLU A CA 8
ATOM 15215 C C . GLU A 1 111 ? -17.845 -12.925 10.904 1.00 0.00 111 GLU A C 8
ATOM 15216 O O . GLU A 1 111 ? -18.597 -13.382 11.765 1.00 0.00 111 GLU A O 8
ATOM 15228 N N . HIS A 1 112 ? -18.159 -12.907 9.617 1.00 0.00 112 HIS A N 8
ATOM 15229 C CA . HIS A 1 112 ? -19.500 -13.250 9.163 1.00 0.00 112 HIS A CA 8
ATOM 15230 C C . HIS A 1 112 ? -19.693 -14.759 9.141 1.00 0.00 112 HIS A C 8
ATOM 15231 O O . HIS A 1 112 ? -19.239 -15.433 8.221 1.00 0.00 112 HIS A O 8
ATOM 15246 N N . HIS A 1 113 ? -20.368 -15.279 10.163 1.00 0.00 113 HIS A N 8
ATOM 15247 C CA . HIS A 1 113 ? -20.562 -16.720 10.297 1.00 0.00 113 HIS A CA 8
ATOM 15248 C C . HIS A 1 113 ? -21.779 -17.203 9.522 1.00 0.00 113 HIS A C 8
ATOM 15249 O O . HIS A 1 113 ? -21.987 -18.406 9.372 1.00 0.00 113 HIS A O 8
ATOM 15264 N N . HIS A 1 114 ? -22.586 -16.271 9.028 1.00 0.00 114 HIS A N 8
ATOM 15265 C CA . HIS A 1 114 ? -23.681 -16.630 8.131 1.00 0.00 114 HIS A CA 8
ATOM 15266 C C . HIS A 1 114 ? -23.115 -16.780 6.728 1.00 0.00 114 HIS A C 8
ATOM 15267 O O . HIS A 1 114 ? -23.788 -17.216 5.797 1.00 0.00 114 HIS A O 8
ATOM 15282 N N . HIS A 1 115 ? -21.853 -16.401 6.609 1.00 0.00 115 HIS A N 8
ATOM 15283 C CA . HIS A 1 115 ? -21.060 -16.616 5.414 1.00 0.00 115 HIS A CA 8
ATOM 15284 C C . HIS A 1 115 ? -19.765 -17.297 5.829 1.00 0.00 115 HIS A C 8
ATOM 15285 O O . HIS A 1 115 ? -19.691 -17.894 6.900 1.00 0.00 115 HIS A O 8
ATOM 15300 N N . HIS A 1 116 ? -18.755 -17.215 4.991 1.00 0.00 116 HIS A N 8
ATOM 15301 C CA . HIS A 1 116 ? -17.413 -17.599 5.397 1.00 0.00 116 HIS A CA 8
ATOM 15302 C C . HIS A 1 116 ? -16.440 -16.494 5.025 1.00 0.00 116 HIS A C 8
ATOM 15303 O O . HIS A 1 116 ? -15.410 -16.729 4.391 1.00 0.00 116 HIS A O 8
ATOM 15318 N N . HIS A 1 117 ? -16.803 -15.280 5.425 1.00 0.00 117 HIS A N 8
ATOM 15319 C CA . HIS A 1 117 ? -16.000 -14.095 5.178 1.00 0.00 117 HIS A CA 8
ATOM 15320 C C . HIS A 1 117 ? -16.581 -12.924 5.961 1.00 0.00 117 HIS A C 8
ATOM 15321 O O . HIS A 1 117 ? -17.190 -12.031 5.338 1.00 0.00 117 HIS A O 8
ATOM 15337 N N . MET A 1 1 ? -18.563 4.100 3.800 1.00 0.00 1 MET A N 9
ATOM 15338 C CA . MET A 1 1 ? -17.807 4.131 5.074 1.00 0.00 1 MET A CA 9
ATOM 15339 C C . MET A 1 1 ? -17.663 2.727 5.644 1.00 0.00 1 MET A C 9
ATOM 15340 O O . MET A 1 1 ? -18.571 2.221 6.304 1.00 0.00 1 MET A O 9
ATOM 15356 N N . THR A 1 2 ? -16.527 2.096 5.376 1.00 0.00 2 THR A N 9
ATOM 15357 C CA . THR A 1 2 ? -16.249 0.751 5.863 1.00 0.00 2 THR A CA 9
ATOM 15358 C C . THR A 1 2 ? -14.760 0.611 6.142 1.00 0.00 2 THR A C 9
ATOM 15359 O O . THR A 1 2 ? -13.994 1.557 5.937 1.00 0.00 2 THR A O 9
ATOM 15370 N N . THR A 1 3 ? -14.346 -0.562 6.595 1.00 0.00 3 THR A N 9
ATOM 15371 C CA . THR A 1 3 ? -12.934 -0.867 6.704 1.00 0.00 3 THR A CA 9
ATOM 15372 C C . THR A 1 3 ? -12.289 -0.805 5.319 1.00 0.00 3 THR A C 9
ATOM 15373 O O . THR A 1 3 ? -11.191 -0.274 5.159 1.00 0.00 3 THR A O 9
ATOM 15384 N N . HIS A 1 4 ? -13.006 -1.326 4.319 1.00 0.00 4 HIS A N 9
ATOM 15385 C CA . HIS A 1 4 ? -12.582 -1.236 2.922 1.00 0.00 4 HIS A CA 9
ATOM 15386 C C . HIS A 1 4 ? -12.320 0.215 2.548 1.00 0.00 4 HIS A C 9
ATOM 15387 O O . HIS A 1 4 ? -11.301 0.542 1.938 1.00 0.00 4 HIS A O 9
ATOM 15402 N N . ASP A 1 5 ? -13.257 1.075 2.926 1.00 0.00 5 ASP A N 9
ATOM 15403 C CA . ASP A 1 5 ? -13.161 2.503 2.652 1.00 0.00 5 ASP A CA 9
ATOM 15404 C C . ASP A 1 5 ? -11.917 3.099 3.301 1.00 0.00 5 ASP A C 9
ATOM 15405 O O . ASP A 1 5 ? -11.201 3.884 2.685 1.00 0.00 5 ASP A O 9
ATOM 15414 N N . ARG A 1 6 ? -11.646 2.700 4.538 1.00 0.00 6 ARG A N 9
ATOM 15415 C CA . ARG A 1 6 ? -10.477 3.194 5.252 1.00 0.00 6 ARG A CA 9
ATOM 15416 C C . ARG A 1 6 ? -9.183 2.705 4.609 1.00 0.00 6 ARG A C 9
ATOM 15417 O O . ARG A 1 6 ? -8.166 3.395 4.663 1.00 0.00 6 ARG A O 9
ATOM 15438 N N . VAL A 1 7 ? -9.221 1.523 4.004 1.00 0.00 7 VAL A N 9
ATOM 15439 C CA . VAL A 1 7 ? -8.076 1.023 3.249 1.00 0.00 7 VAL A CA 9
ATOM 15440 C C . VAL A 1 7 ? -7.874 1.882 2.003 1.00 0.00 7 VAL A C 9
ATOM 15441 O O . VAL A 1 7 ? -6.747 2.168 1.598 1.00 0.00 7 VAL A O 9
ATOM 15454 N N . ARG A 1 8 ? -8.984 2.306 1.412 1.00 0.00 8 ARG A N 9
ATOM 15455 C CA . ARG A 1 8 ? -8.959 3.212 0.270 1.00 0.00 8 ARG A CA 9
ATOM 15456 C C . ARG A 1 8 ? -8.326 4.536 0.681 1.00 0.00 8 ARG A C 9
ATOM 15457 O O . ARG A 1 8 ? -7.497 5.097 -0.038 1.00 0.00 8 ARG A O 9
ATOM 15478 N N . LEU A 1 9 ? -8.727 5.020 1.852 1.00 0.00 9 LEU A N 9
ATOM 15479 C CA . LEU A 1 9 ? -8.161 6.238 2.420 1.00 0.00 9 LEU A CA 9
ATOM 15480 C C . LEU A 1 9 ? -6.679 6.040 2.733 1.00 0.00 9 LEU A C 9
ATOM 15481 O O . LEU A 1 9 ? -5.875 6.961 2.602 1.00 0.00 9 LEU A O 9
ATOM 15497 N N . GLN A 1 10 ? -6.330 4.827 3.143 1.00 0.00 10 GLN A N 9
ATOM 15498 C CA . GLN A 1 10 ? -4.950 4.473 3.436 1.00 0.00 10 GLN A CA 9
ATOM 15499 C C . GLN A 1 10 ? -4.098 4.528 2.170 1.00 0.00 10 GLN A C 9
ATOM 15500 O O . GLN A 1 10 ? -2.950 4.961 2.206 1.00 0.00 10 GLN A O 9
ATOM 15514 N N . LEU A 1 11 ? -4.665 4.100 1.051 1.00 0.00 11 LEU A N 9
ATOM 15515 C CA . LEU A 1 11 ? -3.975 4.196 -0.230 1.00 0.00 11 LEU A CA 9
ATOM 15516 C C . LEU A 1 11 ? -3.660 5.653 -0.549 1.00 0.00 11 LEU A C 9
ATOM 15517 O O . LEU A 1 11 ? -2.567 5.982 -1.010 1.00 0.00 11 LEU A O 9
ATOM 15533 N N . GLN A 1 12 ? -4.626 6.522 -0.277 1.00 0.00 12 GLN A N 9
ATOM 15534 C CA . GLN A 1 12 ? -4.460 7.953 -0.490 1.00 0.00 12 GLN A CA 9
ATOM 15535 C C . GLN A 1 12 ? -3.427 8.527 0.483 1.00 0.00 12 GLN A C 9
ATOM 15536 O O . GLN A 1 12 ? -2.615 9.376 0.115 1.00 0.00 12 GLN A O 9
ATOM 15550 N N . ALA A 1 13 ? -3.460 8.046 1.722 1.00 0.00 13 ALA A N 9
ATOM 15551 C CA . ALA A 1 13 ? -2.521 8.485 2.749 1.00 0.00 13 ALA A CA 9
ATOM 15552 C C . ALA A 1 13 ? -1.103 8.031 2.421 1.00 0.00 13 ALA A C 9
ATOM 15553 O O . ALA A 1 13 ? -0.143 8.789 2.580 1.00 0.00 13 ALA A O 9
ATOM 15560 N N . LEU A 1 14 ? -0.978 6.792 1.954 1.00 0.00 14 LEU A N 9
ATOM 15561 C CA . LEU A 1 14 ? 0.312 6.242 1.554 1.00 0.00 14 LEU A CA 9
ATOM 15562 C C . LEU A 1 14 ? 0.876 7.033 0.381 1.00 0.00 14 LEU A C 9
ATOM 15563 O O . LEU A 1 14 ? 2.072 7.311 0.325 1.00 0.00 14 LEU A O 9
ATOM 15579 N N . GLU A 1 15 ? -0.006 7.397 -0.543 1.00 0.00 15 GLU A N 9
ATOM 15580 C CA . GLU A 1 15 ? 0.358 8.228 -1.683 1.00 0.00 15 GLU A CA 9
ATOM 15581 C C . GLU A 1 15 ? 0.984 9.540 -1.216 1.00 0.00 15 GLU A C 9
ATOM 15582 O O . GLU A 1 15 ? 2.054 9.931 -1.681 1.00 0.00 15 GLU A O 9
ATOM 15594 N N . ALA A 1 16 ? 0.312 10.209 -0.283 1.00 0.00 16 ALA A N 9
ATOM 15595 C CA . ALA A 1 16 ? 0.795 11.475 0.249 1.00 0.00 16 ALA A CA 9
ATOM 15596 C C . ALA A 1 16 ? 2.118 11.292 0.985 1.00 0.00 16 ALA A C 9
ATOM 15597 O O . ALA A 1 16 ? 3.004 12.144 0.910 1.00 0.00 16 ALA A O 9
ATOM 15604 N N . LEU A 1 17 ? 2.247 10.172 1.686 1.00 0.00 17 LEU A N 9
ATOM 15605 C CA . LEU A 1 17 ? 3.483 9.847 2.385 1.00 0.00 17 LEU A CA 9
ATOM 15606 C C . LEU A 1 17 ? 4.629 9.678 1.390 1.00 0.00 17 LEU A C 9
ATOM 15607 O O . LEU A 1 17 ? 5.698 10.270 1.554 1.00 0.00 17 LEU A O 9
ATOM 15623 N N . LEU A 1 18 ? 4.399 8.870 0.359 1.00 0.00 18 LEU A N 9
ATOM 15624 C CA . LEU A 1 18 ? 5.398 8.654 -0.683 1.00 0.00 18 LEU A CA 9
ATOM 15625 C C . LEU A 1 18 ? 5.719 9.968 -1.384 1.00 0.00 18 LEU A C 9
ATOM 15626 O O . LEU A 1 18 ? 6.875 10.245 -1.702 1.00 0.00 18 LEU A O 9
ATOM 15642 N N . ARG A 1 19 ? 4.684 10.773 -1.604 1.00 0.00 19 ARG A N 9
ATOM 15643 C CA . ARG A 1 19 ? 4.833 12.113 -2.162 1.00 0.00 19 ARG A CA 9
ATOM 15644 C C . ARG A 1 19 ? 5.860 12.922 -1.373 1.00 0.00 19 ARG A C 9
ATOM 15645 O O . ARG A 1 19 ? 6.853 13.393 -1.930 1.00 0.00 19 ARG A O 9
ATOM 15666 N N . GLU A 1 20 ? 5.627 13.061 -0.071 1.00 0.00 20 GLU A N 9
ATOM 15667 C CA . GLU A 1 20 ? 6.489 13.875 0.777 1.00 0.00 20 GLU A CA 9
ATOM 15668 C C . GLU A 1 20 ? 7.887 13.278 0.885 1.00 0.00 20 GLU A C 9
ATOM 15669 O O . GLU A 1 20 ? 8.878 14.003 0.901 1.00 0.00 20 GLU A O 9
ATOM 15681 N N . HIS A 1 21 ? 7.969 11.954 0.942 1.00 0.00 21 HIS A N 9
ATOM 15682 C CA . HIS A 1 21 ? 9.260 11.279 1.055 1.00 0.00 21 HIS A CA 9
ATOM 15683 C C . HIS A 1 21 ? 9.927 11.116 -0.310 1.00 0.00 21 HIS A C 9
ATOM 15684 O O . HIS A 1 21 ? 10.875 10.345 -0.451 1.00 0.00 21 HIS A O 9
ATOM 15699 N N . GLN A 1 22 ? 9.420 11.849 -1.304 1.00 0.00 22 GLN A N 9
ATOM 15700 C CA . GLN A 1 22 ? 10.010 11.894 -2.645 1.00 0.00 22 GLN A CA 9
ATOM 15701 C C . GLN A 1 22 ? 10.123 10.504 -3.266 1.00 0.00 22 GLN A C 9
ATOM 15702 O O . GLN A 1 22 ? 11.061 10.216 -4.008 1.00 0.00 22 GLN A O 9
ATOM 15716 N N . HIS A 1 23 ? 9.153 9.653 -2.978 1.00 0.00 23 HIS A N 9
ATOM 15717 C CA . HIS A 1 23 ? 9.104 8.322 -3.562 1.00 0.00 23 HIS A CA 9
ATOM 15718 C C . HIS A 1 23 ? 7.824 8.160 -4.359 1.00 0.00 23 HIS A C 9
ATOM 15719 O O . HIS A 1 23 ? 7.320 7.053 -4.543 1.00 0.00 23 HIS A O 9
ATOM 15734 N N . TRP A 1 24 ? 7.306 9.282 -4.830 1.00 0.00 24 TRP A N 9
ATOM 15735 C CA . TRP A 1 24 ? 6.130 9.280 -5.674 1.00 0.00 24 TRP A CA 9
ATOM 15736 C C . TRP A 1 24 ? 6.515 9.757 -7.065 1.00 0.00 24 TRP A C 9
ATOM 15737 O O . TRP A 1 24 ? 6.635 10.959 -7.315 1.00 0.00 24 TRP A O 9
ATOM 15758 N N . ARG A 1 25 ? 6.741 8.810 -7.955 1.00 0.00 25 ARG A N 9
ATOM 15759 C CA . ARG A 1 25 ? 7.240 9.116 -9.282 1.00 0.00 25 ARG A CA 9
ATOM 15760 C C . ARG A 1 25 ? 6.267 8.635 -10.348 1.00 0.00 25 ARG A C 9
ATOM 15761 O O . ARG A 1 25 ? 5.374 7.833 -10.074 1.00 0.00 25 ARG A O 9
ATOM 15782 N N . ASN A 1 26 ? 6.456 9.122 -11.559 1.00 0.00 26 ASN A N 9
ATOM 15783 C CA . ASN A 1 26 ? 5.713 8.642 -12.710 1.00 0.00 26 ASN A CA 9
ATOM 15784 C C . ASN A 1 26 ? 6.695 8.188 -13.779 1.00 0.00 26 ASN A C 9
ATOM 15785 O O . ASN A 1 26 ? 7.136 8.978 -14.615 1.00 0.00 26 ASN A O 9
ATOM 15796 N N . ASP A 1 27 ? 7.073 6.921 -13.716 1.00 0.00 27 ASP A N 9
ATOM 15797 C CA . ASP A 1 27 ? 8.062 6.373 -14.635 1.00 0.00 27 ASP A CA 9
ATOM 15798 C C . ASP A 1 27 ? 7.363 5.844 -15.880 1.00 0.00 27 ASP A C 9
ATOM 15799 O O . ASP A 1 27 ? 6.134 5.812 -15.944 1.00 0.00 27 ASP A O 9
ATOM 15808 N N . GLU A 1 28 ? 8.147 5.424 -16.853 1.00 0.00 28 GLU A N 9
ATOM 15809 C CA . GLU A 1 28 ? 7.625 4.855 -18.081 1.00 0.00 28 GLU A CA 9
ATOM 15810 C C . GLU A 1 28 ? 8.179 3.444 -18.254 1.00 0.00 28 GLU A C 9
ATOM 15811 O O . GLU A 1 28 ? 9.096 3.219 -19.051 1.00 0.00 28 GLU A O 9
ATOM 15823 N N . PRO A 1 29 ? 7.642 2.480 -17.487 1.00 0.00 29 PRO A N 9
ATOM 15824 C CA . PRO A 1 29 ? 8.175 1.118 -17.438 1.00 0.00 29 PRO A CA 9
ATOM 15825 C C . PRO A 1 29 ? 8.101 0.414 -18.784 1.00 0.00 29 PRO A C 9
ATOM 15826 O O . PRO A 1 29 ? 7.142 0.589 -19.547 1.00 0.00 29 PRO A O 9
ATOM 15837 N N . GLN A 1 30 ? 9.126 -0.364 -19.080 1.00 0.00 30 GLN A N 9
ATOM 15838 C CA . GLN A 1 30 ? 9.159 -1.142 -20.299 1.00 0.00 30 GLN A CA 9
ATOM 15839 C C . GLN A 1 30 ? 8.290 -2.380 -20.119 1.00 0.00 30 GLN A C 9
ATOM 15840 O O . GLN A 1 30 ? 8.206 -2.915 -19.015 1.00 0.00 30 GLN A O 9
ATOM 15854 N N . PRO A 1 31 ? 7.625 -2.835 -21.192 1.00 0.00 31 PRO A N 9
ATOM 15855 C CA . PRO A 1 31 ? 6.637 -3.915 -21.121 1.00 0.00 31 PRO A CA 9
ATOM 15856 C C . PRO A 1 31 ? 7.112 -5.124 -20.320 1.00 0.00 31 PRO A C 9
ATOM 15857 O O . PRO A 1 31 ? 6.376 -5.646 -19.490 1.00 0.00 31 PRO A O 9
ATOM 15868 N N . HIS A 1 32 ? 8.349 -5.544 -20.553 1.00 0.00 32 HIS A N 9
ATOM 15869 C CA . HIS A 1 32 ? 8.879 -6.751 -19.925 1.00 0.00 32 HIS A CA 9
ATOM 15870 C C . HIS A 1 32 ? 8.921 -6.623 -18.400 1.00 0.00 32 HIS A C 9
ATOM 15871 O O . HIS A 1 32 ? 8.792 -7.621 -17.691 1.00 0.00 32 HIS A O 9
ATOM 15886 N N . GLN A 1 33 ? 9.091 -5.398 -17.903 1.00 0.00 33 GLN A N 9
ATOM 15887 C CA . GLN A 1 33 ? 9.065 -5.141 -16.464 1.00 0.00 33 GLN A CA 9
ATOM 15888 C C . GLN A 1 33 ? 7.731 -5.581 -15.874 1.00 0.00 33 GLN A C 9
ATOM 15889 O O . GLN A 1 33 ? 7.684 -6.255 -14.844 1.00 0.00 33 GLN A O 9
ATOM 15903 N N . PHE A 1 34 ? 6.658 -5.218 -16.561 1.00 0.00 34 PHE A N 9
ATOM 15904 C CA . PHE A 1 34 ? 5.309 -5.494 -16.099 1.00 0.00 34 PHE A CA 9
ATOM 15905 C C . PHE A 1 34 ? 4.852 -6.888 -16.524 1.00 0.00 34 PHE A C 9
ATOM 15906 O O . PHE A 1 34 ? 4.173 -7.583 -15.769 1.00 0.00 34 PHE A O 9
ATOM 15923 N N . ASN A 1 35 ? 5.246 -7.299 -17.726 1.00 0.00 35 ASN A N 9
ATOM 15924 C CA . ASN A 1 35 ? 4.818 -8.582 -18.286 1.00 0.00 35 ASN A CA 9
ATOM 15925 C C . ASN A 1 35 ? 5.417 -9.755 -17.533 1.00 0.00 35 ASN A C 9
ATOM 15926 O O . ASN A 1 35 ? 5.097 -10.906 -17.823 1.00 0.00 35 ASN A O 9
ATOM 15937 N N . SER A 1 36 ? 6.285 -9.472 -16.573 1.00 0.00 36 SER A N 9
ATOM 15938 C CA . SER A 1 36 ? 6.740 -10.499 -15.655 1.00 0.00 36 SER A CA 9
ATOM 15939 C C . SER A 1 36 ? 5.529 -11.067 -14.922 1.00 0.00 36 SER A C 9
ATOM 15940 O O . SER A 1 36 ? 5.459 -12.261 -14.631 1.00 0.00 36 SER A O 9
ATOM 15948 N N . THR A 1 37 ? 4.568 -10.175 -14.643 1.00 0.00 37 THR A N 9
ATOM 15949 C CA . THR A 1 37 ? 3.308 -10.537 -14.013 1.00 0.00 37 THR A CA 9
ATOM 15950 C C . THR A 1 37 ? 3.559 -11.156 -12.631 1.00 0.00 37 THR A C 9
ATOM 15951 O O . THR A 1 37 ? 2.722 -11.862 -12.068 1.00 0.00 37 THR A O 9
ATOM 15962 N N . GLN A 1 38 ? 4.720 -10.846 -12.075 1.00 0.00 38 GLN A N 9
ATOM 15963 C CA . GLN A 1 38 ? 5.098 -11.332 -10.763 1.00 0.00 38 GLN A CA 9
ATOM 15964 C C . GLN A 1 38 ? 4.695 -10.325 -9.704 1.00 0.00 38 GLN A C 9
ATOM 15965 O O . GLN A 1 38 ? 4.972 -9.132 -9.844 1.00 0.00 38 GLN A O 9
ATOM 15979 N N . PRO A 1 39 ? 4.028 -10.783 -8.642 1.00 0.00 39 PRO A N 9
ATOM 15980 C CA . PRO A 1 39 ? 3.763 -9.953 -7.472 1.00 0.00 39 PRO A CA 9
ATOM 15981 C C . PRO A 1 39 ? 5.038 -9.280 -6.973 1.00 0.00 39 PRO A C 9
ATOM 15982 O O . PRO A 1 39 ? 6.090 -9.919 -6.899 1.00 0.00 39 PRO A O 9
ATOM 15993 N N . PHE A 1 40 ? 4.939 -7.987 -6.672 1.00 0.00 40 PHE A N 9
ATOM 15994 C CA . PHE A 1 40 ? 6.067 -7.196 -6.151 1.00 0.00 40 PHE A CA 9
ATOM 15995 C C . PHE A 1 40 ? 7.169 -7.039 -7.197 1.00 0.00 40 PHE A C 9
ATOM 15996 O O . PHE A 1 40 ? 8.221 -6.476 -6.906 1.00 0.00 40 PHE A O 9
ATOM 16013 N N . PHE A 1 41 ? 6.912 -7.530 -8.411 1.00 0.00 41 PHE A N 9
ATOM 16014 C CA . PHE A 1 41 ? 7.939 -7.630 -9.444 1.00 0.00 41 PHE A CA 9
ATOM 16015 C C . PHE A 1 41 ? 9.139 -8.411 -8.927 1.00 0.00 41 PHE A C 9
ATOM 16016 O O . PHE A 1 41 ? 10.276 -8.093 -9.250 1.00 0.00 41 PHE A O 9
ATOM 16033 N N . MET A 1 42 ? 8.876 -9.458 -8.143 1.00 0.00 42 MET A N 9
ATOM 16034 C CA . MET A 1 42 ? 9.940 -10.297 -7.585 1.00 0.00 42 MET A CA 9
ATOM 16035 C C . MET A 1 42 ? 10.769 -10.953 -8.689 1.00 0.00 42 MET A C 9
ATOM 16036 O O . MET A 1 42 ? 11.892 -11.402 -8.458 1.00 0.00 42 MET A O 9
ATOM 16050 N N . ASP A 1 43 ? 10.211 -10.994 -9.891 1.00 0.00 43 ASP A N 9
ATOM 16051 C CA . ASP A 1 43 ? 10.907 -11.562 -11.035 1.00 0.00 43 ASP A CA 9
ATOM 16052 C C . ASP A 1 43 ? 11.826 -10.526 -11.666 1.00 0.00 43 ASP A C 9
ATOM 16053 O O . ASP A 1 43 ? 13.030 -10.744 -11.791 1.00 0.00 43 ASP A O 9
ATOM 16062 N N . THR A 1 44 ? 11.250 -9.391 -12.047 1.00 0.00 44 THR A N 9
ATOM 16063 C CA . THR A 1 44 ? 11.993 -8.334 -12.721 1.00 0.00 44 THR A CA 9
ATOM 16064 C C . THR A 1 44 ? 12.782 -7.470 -11.735 1.00 0.00 44 THR A C 9
ATOM 16065 O O . THR A 1 44 ? 13.547 -6.595 -12.142 1.00 0.00 44 THR A O 9
ATOM 16076 N N . MET A 1 45 ? 12.576 -7.725 -10.440 1.00 0.00 45 MET A N 9
ATOM 16077 C CA . MET A 1 45 ? 13.381 -7.126 -9.372 1.00 0.00 45 MET A CA 9
ATOM 16078 C C . MET A 1 45 ? 13.131 -5.628 -9.246 1.00 0.00 45 MET A C 9
ATOM 16079 O O . MET A 1 45 ? 14.061 -4.860 -8.992 1.00 0.00 45 MET A O 9
ATOM 16093 N N . GLU A 1 46 ? 11.882 -5.214 -9.395 1.00 0.00 46 GLU A N 9
ATOM 16094 C CA . GLU A 1 46 ? 11.547 -3.797 -9.320 1.00 0.00 46 GLU A CA 9
ATOM 16095 C C . GLU A 1 46 ? 10.559 -3.501 -8.193 1.00 0.00 46 GLU A C 9
ATOM 16096 O O . GLU A 1 46 ? 9.344 -3.499 -8.398 1.00 0.00 46 GLU A O 9
ATOM 16108 N N . PRO A 1 47 ? 11.070 -3.253 -6.975 1.00 0.00 47 PRO A N 9
ATOM 16109 C CA . PRO A 1 47 ? 10.240 -2.852 -5.845 1.00 0.00 47 PRO A CA 9
ATOM 16110 C C . PRO A 1 47 ? 9.809 -1.395 -5.971 1.00 0.00 47 PRO A C 9
ATOM 16111 O O . PRO A 1 47 ? 10.356 -0.660 -6.798 1.00 0.00 47 PRO A O 9
ATOM 16122 N N . LEU A 1 48 ? 8.823 -0.994 -5.163 1.00 0.00 48 LEU A N 9
ATOM 16123 C CA . LEU A 1 48 ? 8.294 0.380 -5.163 1.00 0.00 48 LEU A CA 9
ATOM 16124 C C . LEU A 1 48 ? 7.473 0.655 -6.422 1.00 0.00 48 LEU A C 9
ATOM 16125 O O . LEU A 1 48 ? 6.329 1.091 -6.335 1.00 0.00 48 LEU A O 9
ATOM 16141 N N . GLU A 1 49 ? 8.059 0.378 -7.581 1.00 0.00 49 GLU A N 9
ATOM 16142 C CA . GLU A 1 49 ? 7.404 0.578 -8.868 1.00 0.00 49 GLU A CA 9
ATOM 16143 C C . GLU A 1 49 ? 6.077 -0.174 -8.921 1.00 0.00 49 GLU A C 9
ATOM 16144 O O . GLU A 1 49 ? 5.051 0.378 -9.328 1.00 0.00 49 GLU A O 9
ATOM 16156 N N . TRP A 1 50 ? 6.107 -1.431 -8.487 1.00 0.00 50 TRP A N 9
ATOM 16157 C CA . TRP A 1 50 ? 4.908 -2.254 -8.418 1.00 0.00 50 TRP A CA 9
ATOM 16158 C C . TRP A 1 50 ? 3.862 -1.607 -7.511 1.00 0.00 50 TRP A C 9
ATOM 16159 O O . TRP A 1 50 ? 2.671 -1.652 -7.795 1.00 0.00 50 TRP A O 9
ATOM 16180 N N . LEU A 1 51 ? 4.321 -0.996 -6.429 1.00 0.00 51 LEU A N 9
ATOM 16181 C CA . LEU A 1 51 ? 3.433 -0.327 -5.485 1.00 0.00 51 LEU A CA 9
ATOM 16182 C C . LEU A 1 51 ? 2.786 0.899 -6.129 1.00 0.00 51 LEU A C 9
ATOM 16183 O O . LEU A 1 51 ? 1.566 1.060 -6.096 1.00 0.00 51 LEU A O 9
ATOM 16199 N N . GLN A 1 52 ? 3.623 1.733 -6.732 1.00 0.00 52 GLN A N 9
ATOM 16200 C CA . GLN A 1 52 ? 3.193 3.010 -7.295 1.00 0.00 52 GLN A CA 9
ATOM 16201 C C . GLN A 1 52 ? 2.210 2.827 -8.448 1.00 0.00 52 GLN A C 9
ATOM 16202 O O . GLN A 1 52 ? 1.099 3.355 -8.419 1.00 0.00 52 GLN A O 9
ATOM 16216 N N . TRP A 1 53 ? 2.620 2.072 -9.457 1.00 0.00 53 TRP A N 9
ATOM 16217 C CA . TRP A 1 53 ? 1.868 2.008 -10.703 1.00 0.00 53 TRP A CA 9
ATOM 16218 C C . TRP A 1 53 ? 0.829 0.888 -10.698 1.00 0.00 53 TRP A C 9
ATOM 16219 O O . TRP A 1 53 ? -0.187 0.979 -11.385 1.00 0.00 53 TRP A O 9
ATOM 16240 N N . VAL A 1 54 ? 1.069 -0.164 -9.926 1.00 0.00 54 VAL A N 9
ATOM 16241 C CA . VAL A 1 54 ? 0.194 -1.332 -9.976 1.00 0.00 54 VAL A CA 9
ATOM 16242 C C . VAL A 1 54 ? -0.639 -1.493 -8.706 1.00 0.00 54 VAL A C 9
ATOM 16243 O O . VAL A 1 54 ? -1.865 -1.406 -8.750 1.00 0.00 54 VAL A O 9
ATOM 16256 N N . LEU A 1 55 ? 0.032 -1.723 -7.581 1.00 0.00 55 LEU A N 9
ATOM 16257 C CA . LEU A 1 55 ? -0.639 -2.116 -6.344 1.00 0.00 55 LEU A CA 9
ATOM 16258 C C . LEU A 1 55 ? -1.683 -1.101 -5.898 1.00 0.00 55 LEU A C 9
ATOM 16259 O O . LEU A 1 55 ? -2.842 -1.458 -5.702 1.00 0.00 55 LEU A O 9
ATOM 16275 N N . ILE A 1 56 ? -1.279 0.154 -5.731 1.00 0.00 56 ILE A N 9
ATOM 16276 C CA . ILE A 1 56 ? -2.200 1.179 -5.246 1.00 0.00 56 ILE A CA 9
ATOM 16277 C C . ILE A 1 56 ? -3.428 1.317 -6.162 1.00 0.00 56 ILE A C 9
ATOM 16278 O O . ILE A 1 56 ? -4.557 1.201 -5.682 1.00 0.00 56 ILE A O 9
ATOM 16294 N N . PRO A 1 57 ? -3.253 1.547 -7.486 1.00 0.00 57 PRO A N 9
ATOM 16295 C CA . PRO A 1 57 ? -4.387 1.607 -8.420 1.00 0.00 57 PRO A CA 9
ATOM 16296 C C . PRO A 1 57 ? -5.236 0.336 -8.388 1.00 0.00 57 PRO A C 9
ATOM 16297 O O . PRO A 1 57 ? -6.465 0.403 -8.401 1.00 0.00 57 PRO A O 9
ATOM 16308 N N . ARG A 1 58 ? -4.575 -0.817 -8.332 1.00 0.00 58 ARG A N 9
ATOM 16309 C CA . ARG A 1 58 ? -5.270 -2.102 -8.313 1.00 0.00 58 ARG A CA 9
ATOM 16310 C C . ARG A 1 58 ? -6.126 -2.243 -7.061 1.00 0.00 58 ARG A C 9
ATOM 16311 O O . ARG A 1 58 ? -7.269 -2.697 -7.124 1.00 0.00 58 ARG A O 9
ATOM 16332 N N . MET A 1 59 ? -5.563 -1.848 -5.925 1.00 0.00 59 MET A N 9
ATOM 16333 C CA . MET A 1 59 ? -6.266 -1.934 -4.652 1.00 0.00 59 MET A CA 9
ATOM 16334 C C . MET A 1 59 ? -7.490 -1.033 -4.642 1.00 0.00 59 MET A C 9
ATOM 16335 O O . MET A 1 59 ? -8.476 -1.331 -3.977 1.00 0.00 59 MET A O 9
ATOM 16349 N N . HIS A 1 60 ? -7.431 0.064 -5.391 1.00 0.00 60 HIS A N 9
ATOM 16350 C CA . HIS A 1 60 ? -8.589 0.938 -5.535 1.00 0.00 60 HIS A CA 9
ATOM 16351 C C . HIS A 1 60 ? -9.764 0.158 -6.114 1.00 0.00 60 HIS A C 9
ATOM 16352 O O . HIS A 1 60 ? -10.832 0.105 -5.513 1.00 0.00 60 HIS A O 9
ATOM 16367 N N . ASP A 1 61 ? -9.550 -0.479 -7.263 1.00 0.00 61 ASP A N 9
ATOM 16368 C CA . ASP A 1 61 ? -10.593 -1.284 -7.899 1.00 0.00 61 ASP A CA 9
ATOM 16369 C C . ASP A 1 61 ? -11.050 -2.416 -6.983 1.00 0.00 61 ASP A C 9
ATOM 16370 O O . ASP A 1 61 ? -12.233 -2.752 -6.940 1.00 0.00 61 ASP A O 9
ATOM 16379 N N . LEU A 1 62 ? -10.106 -2.999 -6.252 1.00 0.00 62 LEU A N 9
ATOM 16380 C CA . LEU A 1 62 ? -10.416 -4.068 -5.305 1.00 0.00 62 LEU A CA 9
ATOM 16381 C C . LEU A 1 62 ? -11.367 -3.564 -4.221 1.00 0.00 62 LEU A C 9
ATOM 16382 O O . LEU A 1 62 ? -12.387 -4.188 -3.932 1.00 0.00 62 LEU A O 9
ATOM 16398 N N . LEU A 1 63 ? -11.031 -2.416 -3.646 1.00 0.00 63 LEU A N 9
ATOM 16399 C CA . LEU A 1 63 ? -11.794 -1.841 -2.544 1.00 0.00 63 LEU A CA 9
ATOM 16400 C C . LEU A 1 63 ? -13.119 -1.258 -3.020 1.00 0.00 63 LEU A C 9
ATOM 16401 O O . LEU A 1 63 ? -14.116 -1.305 -2.300 1.00 0.00 63 LEU A O 9
ATOM 16417 N N . ASP A 1 64 ? -13.127 -0.711 -4.231 1.00 0.00 64 ASP A N 9
ATOM 16418 C CA . ASP A 1 64 ? -14.353 -0.184 -4.829 1.00 0.00 64 ASP A CA 9
ATOM 16419 C C . ASP A 1 64 ? -15.357 -1.301 -5.076 1.00 0.00 64 ASP A C 9
ATOM 16420 O O . ASP A 1 64 ? -16.564 -1.070 -5.118 1.00 0.00 64 ASP A O 9
ATOM 16429 N N . ASN A 1 65 ? -14.849 -2.516 -5.232 1.00 0.00 65 ASN A N 9
ATOM 16430 C CA . ASN A 1 65 ? -15.699 -3.693 -5.373 1.00 0.00 65 ASN A CA 9
ATOM 16431 C C . ASN A 1 65 ? -15.870 -4.385 -4.027 1.00 0.00 65 ASN A C 9
ATOM 16432 O O . ASN A 1 65 ? -16.474 -5.454 -3.937 1.00 0.00 65 ASN A O 9
ATOM 16443 N N . LYS A 1 66 ? -15.332 -3.747 -2.987 1.00 0.00 66 LYS A N 9
ATOM 16444 C CA . LYS A 1 66 ? -15.361 -4.255 -1.617 1.00 0.00 66 LYS A CA 9
ATOM 16445 C C . LYS A 1 66 ? -14.487 -5.496 -1.465 1.00 0.00 66 LYS A C 9
ATOM 16446 O O . LYS A 1 66 ? -13.380 -5.411 -0.929 1.00 0.00 66 LYS A O 9
ATOM 16465 N N . GLN A 1 67 ? -14.989 -6.635 -1.939 1.00 0.00 67 GLN A N 9
ATOM 16466 C CA . GLN A 1 67 ? -14.275 -7.915 -1.872 1.00 0.00 67 GLN A CA 9
ATOM 16467 C C . GLN A 1 67 ? -14.097 -8.379 -0.419 1.00 0.00 67 GLN A C 9
ATOM 16468 O O . GLN A 1 67 ? -14.263 -7.596 0.520 1.00 0.00 67 GLN A O 9
ATOM 16482 N N . PRO A 1 68 ? -13.795 -9.670 -0.204 1.00 0.00 68 PRO A N 9
ATOM 16483 C CA . PRO A 1 68 ? -13.520 -10.202 1.135 1.00 0.00 68 PRO A CA 9
ATOM 16484 C C . PRO A 1 68 ? -12.151 -9.774 1.652 1.00 0.00 68 PRO A C 9
ATOM 16485 O O . PRO A 1 68 ? -11.862 -9.909 2.839 1.00 0.00 68 PRO A O 9
ATOM 16496 N N . LEU A 1 69 ? -11.326 -9.259 0.734 1.00 0.00 69 LEU A N 9
ATOM 16497 C CA . LEU A 1 69 ? -9.953 -8.829 1.026 1.00 0.00 69 LEU A CA 9
ATOM 16498 C C . LEU A 1 69 ? -9.038 -10.012 1.323 1.00 0.00 69 LEU A C 9
ATOM 16499 O O . LEU A 1 69 ? -9.420 -10.957 2.018 1.00 0.00 69 LEU A O 9
ATOM 16515 N N . PRO A 1 70 ? -7.818 -9.981 0.768 1.00 0.00 70 PRO A N 9
ATOM 16516 C CA . PRO A 1 70 ? -6.795 -10.980 1.065 1.00 0.00 70 PRO A CA 9
ATOM 16517 C C . PRO A 1 70 ? -6.229 -10.775 2.470 1.00 0.00 70 PRO A C 9
ATOM 16518 O O . PRO A 1 70 ? -5.439 -9.859 2.709 1.00 0.00 70 PRO A O 9
ATOM 16529 N N . GLY A 1 71 ? -6.649 -11.628 3.394 1.00 0.00 71 GLY A N 9
ATOM 16530 C CA . GLY A 1 71 ? -6.335 -11.429 4.798 1.00 0.00 71 GLY A CA 9
ATOM 16531 C C . GLY A 1 71 ? -4.890 -11.729 5.136 1.00 0.00 71 GLY A C 9
ATOM 16532 O O . GLY A 1 71 ? -4.392 -11.315 6.184 1.00 0.00 71 GLY A O 9
ATOM 16536 N N . ALA A 1 72 ? -4.210 -12.443 4.254 1.00 0.00 72 ALA A N 9
ATOM 16537 C CA . ALA A 1 72 ? -2.824 -12.816 4.490 1.00 0.00 72 ALA A CA 9
ATOM 16538 C C . ALA A 1 72 ? -1.892 -12.072 3.542 1.00 0.00 72 ALA A C 9
ATOM 16539 O O . ALA A 1 72 ? -0.798 -12.541 3.231 1.00 0.00 72 ALA A O 9
ATOM 16546 N N . PHE A 1 73 ? -2.327 -10.906 3.092 1.00 0.00 73 PHE A N 9
ATOM 16547 C CA . PHE A 1 73 ? -1.518 -10.078 2.215 1.00 0.00 73 PHE A CA 9
ATOM 16548 C C . PHE A 1 73 ? -0.748 -9.049 3.035 1.00 0.00 73 PHE A C 9
ATOM 16549 O O . PHE A 1 73 ? -1.342 -8.283 3.791 1.00 0.00 73 PHE A O 9
ATOM 16566 N N . ALA A 1 74 ? 0.571 -9.056 2.901 1.00 0.00 74 ALA A N 9
ATOM 16567 C CA . ALA A 1 74 ? 1.420 -8.130 3.634 1.00 0.00 74 ALA A CA 9
ATOM 16568 C C . ALA A 1 74 ? 2.577 -7.649 2.764 1.00 0.00 74 ALA A C 9
ATOM 16569 O O . ALA A 1 74 ? 3.310 -8.458 2.187 1.00 0.00 74 ALA A O 9
ATOM 16576 N N . VAL A 1 75 ? 2.734 -6.336 2.662 1.00 0.00 75 VAL A N 9
ATOM 16577 C CA . VAL A 1 75 ? 3.791 -5.755 1.839 1.00 0.00 75 VAL A CA 9
ATOM 16578 C C . VAL A 1 75 ? 4.955 -5.241 2.682 1.00 0.00 75 VAL A C 9
ATOM 16579 O O . VAL A 1 75 ? 6.096 -5.207 2.217 1.00 0.00 75 VAL A O 9
ATOM 16592 N N . ALA A 1 76 ? 4.671 -4.857 3.923 1.00 0.00 76 ALA A N 9
ATOM 16593 C CA . ALA A 1 76 ? 5.687 -4.272 4.797 1.00 0.00 76 ALA A CA 9
ATOM 16594 C C . ALA A 1 76 ? 6.905 -5.187 4.994 1.00 0.00 76 ALA A C 9
ATOM 16595 O O . ALA A 1 76 ? 8.039 -4.735 4.821 1.00 0.00 76 ALA A O 9
ATOM 16602 N N . PRO A 1 77 ? 6.714 -6.481 5.355 1.00 0.00 77 PRO A N 9
ATOM 16603 C CA . PRO A 1 77 ? 7.832 -7.414 5.553 1.00 0.00 77 PRO A CA 9
ATOM 16604 C C . PRO A 1 77 ? 8.711 -7.541 4.311 1.00 0.00 77 PRO A C 9
ATOM 16605 O O . PRO A 1 77 ? 9.910 -7.792 4.411 1.00 0.00 77 PRO A O 9
ATOM 16616 N N . TYR A 1 78 ? 8.115 -7.347 3.141 1.00 0.00 78 TYR A N 9
ATOM 16617 C CA . TYR A 1 78 ? 8.858 -7.432 1.893 1.00 0.00 78 TYR A CA 9
ATOM 16618 C C . TYR A 1 78 ? 9.691 -6.171 1.684 1.00 0.00 78 TYR A C 9
ATOM 16619 O O . TYR A 1 78 ? 10.871 -6.242 1.333 1.00 0.00 78 TYR A O 9
ATOM 16637 N N . TYR A 1 79 ? 9.079 -5.020 1.927 1.00 0.00 79 TYR A N 9
ATOM 16638 C CA . TYR A 1 79 ? 9.744 -3.744 1.703 1.00 0.00 79 TYR A CA 9
ATOM 16639 C C . TYR A 1 79 ? 10.800 -3.457 2.763 1.00 0.00 79 TYR A C 9
ATOM 16640 O O . TYR A 1 79 ? 11.633 -2.573 2.584 1.00 0.00 79 TYR A O 9
ATOM 16658 N N . GLU A 1 80 ? 10.783 -4.208 3.856 1.00 0.00 80 GLU A N 9
ATOM 16659 C CA . GLU A 1 80 ? 11.828 -4.078 4.863 1.00 0.00 80 GLU A CA 9
ATOM 16660 C C . GLU A 1 80 ? 13.142 -4.636 4.319 1.00 0.00 80 GLU A C 9
ATOM 16661 O O . GLU A 1 80 ? 14.224 -4.327 4.817 1.00 0.00 80 GLU A O 9
ATOM 16673 N N . MET A 1 81 ? 13.034 -5.464 3.290 1.00 0.00 81 MET A N 9
ATOM 16674 C CA . MET A 1 81 ? 14.206 -6.038 2.645 1.00 0.00 81 MET A CA 9
ATOM 16675 C C . MET A 1 81 ? 14.527 -5.275 1.368 1.00 0.00 81 MET A C 9
ATOM 16676 O O . MET A 1 81 ? 15.690 -5.087 1.014 1.00 0.00 81 MET A O 9
ATOM 16690 N N . ALA A 1 82 ? 13.478 -4.833 0.684 1.00 0.00 82 ALA A N 9
ATOM 16691 C CA . ALA A 1 82 ? 13.620 -4.185 -0.613 1.00 0.00 82 ALA A CA 9
ATOM 16692 C C . ALA A 1 82 ? 14.050 -2.725 -0.483 1.00 0.00 82 ALA A C 9
ATOM 16693 O O . ALA A 1 82 ? 14.647 -2.162 -1.403 1.00 0.00 82 ALA A O 9
ATOM 16700 N N . LEU A 1 83 ? 13.741 -2.110 0.650 1.00 0.00 83 LEU A N 9
ATOM 16701 C CA . LEU A 1 83 ? 14.079 -0.712 0.873 1.00 0.00 83 LEU A CA 9
ATOM 16702 C C . LEU A 1 83 ? 15.351 -0.601 1.710 1.00 0.00 83 LEU A C 9
ATOM 16703 O O . LEU A 1 83 ? 15.653 -1.493 2.506 1.00 0.00 83 LEU A O 9
ATOM 16719 N N . ALA A 1 84 ? 16.081 0.499 1.514 1.00 0.00 84 ALA A N 9
ATOM 16720 C CA . ALA A 1 84 ? 17.358 0.746 2.187 1.00 0.00 84 ALA A CA 9
ATOM 16721 C C . ALA A 1 84 ? 17.300 0.435 3.680 1.00 0.00 84 ALA A C 9
ATOM 16722 O O . ALA A 1 84 ? 16.595 1.099 4.442 1.00 0.00 84 ALA A O 9
ATOM 16729 N N . THR A 1 85 ? 18.063 -0.568 4.085 1.00 0.00 85 THR A N 9
ATOM 16730 C CA . THR A 1 85 ? 18.074 -1.035 5.460 1.00 0.00 85 THR A CA 9
ATOM 16731 C C . THR A 1 85 ? 18.771 -0.042 6.384 1.00 0.00 85 THR A C 9
ATOM 16732 O O . THR A 1 85 ? 18.418 0.088 7.558 1.00 0.00 85 THR A O 9
ATOM 16743 N N . ASP A 1 86 ? 19.749 0.667 5.839 1.00 0.00 86 ASP A N 9
ATOM 16744 C CA . ASP A 1 86 ? 20.556 1.598 6.611 1.00 0.00 86 ASP A CA 9
ATOM 16745 C C . ASP A 1 86 ? 19.965 3.000 6.589 1.00 0.00 86 ASP A C 9
ATOM 16746 O O . ASP A 1 86 ? 20.670 3.983 6.810 1.00 0.00 86 ASP A O 9
ATOM 16755 N N . HIS A 1 87 ? 18.670 3.091 6.338 1.00 0.00 87 HIS A N 9
ATOM 16756 C CA . HIS A 1 87 ? 17.993 4.378 6.316 1.00 0.00 87 HIS A CA 9
ATOM 16757 C C . HIS A 1 87 ? 16.829 4.365 7.306 1.00 0.00 87 HIS A C 9
ATOM 16758 O O . HIS A 1 87 ? 15.705 4.037 6.938 1.00 0.00 87 HIS A O 9
ATOM 16773 N N . PRO A 1 88 ? 17.105 4.694 8.581 1.00 0.00 88 PRO A N 9
ATOM 16774 C CA . PRO A 1 88 ? 16.114 4.648 9.677 1.00 0.00 88 PRO A CA 9
ATOM 16775 C C . PRO A 1 88 ? 14.802 5.378 9.376 1.00 0.00 88 PRO A C 9
ATOM 16776 O O . PRO A 1 88 ? 13.755 5.025 9.922 1.00 0.00 88 PRO A O 9
ATOM 16787 N N . GLN A 1 89 ? 14.847 6.384 8.504 1.00 0.00 89 GLN A N 9
ATOM 16788 C CA . GLN A 1 89 ? 13.641 7.131 8.140 1.00 0.00 89 GLN A CA 9
ATOM 16789 C C . GLN A 1 89 ? 12.642 6.256 7.380 1.00 0.00 89 GLN A C 9
ATOM 16790 O O . GLN A 1 89 ? 11.510 6.673 7.129 1.00 0.00 89 GLN A O 9
ATOM 16804 N N . ARG A 1 90 ? 13.064 5.048 7.008 1.00 0.00 90 ARG A N 9
ATOM 16805 C CA . ARG A 1 90 ? 12.193 4.111 6.308 1.00 0.00 90 ARG A CA 9
ATOM 16806 C C . ARG A 1 90 ? 11.095 3.608 7.238 1.00 0.00 90 ARG A C 9
ATOM 16807 O O . ARG A 1 90 ? 10.063 3.121 6.778 1.00 0.00 90 ARG A O 9
ATOM 16828 N N . ALA A 1 91 ? 11.328 3.735 8.544 1.00 0.00 91 ALA A N 9
ATOM 16829 C CA . ALA A 1 91 ? 10.382 3.269 9.552 1.00 0.00 91 ALA A CA 9
ATOM 16830 C C . ALA A 1 91 ? 9.015 3.912 9.357 1.00 0.00 91 ALA A C 9
ATOM 16831 O O . ALA A 1 91 ? 7.989 3.280 9.579 1.00 0.00 91 ALA A O 9
ATOM 16838 N N . LEU A 1 92 ? 9.013 5.165 8.917 1.00 0.00 92 LEU A N 9
ATOM 16839 C CA . LEU A 1 92 ? 7.775 5.897 8.684 1.00 0.00 92 LEU A CA 9
ATOM 16840 C C . LEU A 1 92 ? 6.971 5.247 7.563 1.00 0.00 92 LEU A C 9
ATOM 16841 O O . LEU A 1 92 ? 5.746 5.147 7.635 1.00 0.00 92 LEU A O 9
ATOM 16857 N N . ILE A 1 93 ? 7.677 4.787 6.538 1.00 0.00 93 ILE A N 9
ATOM 16858 C CA . ILE A 1 93 ? 7.043 4.152 5.395 1.00 0.00 93 ILE A CA 9
ATOM 16859 C C . ILE A 1 93 ? 6.586 2.747 5.763 1.00 0.00 93 ILE A C 9
ATOM 16860 O O . ILE A 1 93 ? 5.463 2.348 5.458 1.00 0.00 93 ILE A O 9
ATOM 16876 N N . LEU A 1 94 ? 7.458 2.010 6.444 1.00 0.00 94 LEU A N 9
ATOM 16877 C CA . LEU A 1 94 ? 7.147 0.650 6.863 1.00 0.00 94 LEU A CA 9
ATOM 16878 C C . LEU A 1 94 ? 5.970 0.636 7.834 1.00 0.00 94 LEU A C 9
ATOM 16879 O O . LEU A 1 94 ? 5.118 -0.248 7.767 1.00 0.00 94 LEU A O 9
ATOM 16895 N N . ALA A 1 95 ? 5.922 1.622 8.724 1.00 0.00 95 ALA A N 9
ATOM 16896 C CA . ALA A 1 95 ? 4.819 1.745 9.668 1.00 0.00 95 ALA A CA 9
ATOM 16897 C C . ALA A 1 95 ? 3.500 1.937 8.933 1.00 0.00 95 ALA A C 9
ATOM 16898 O O . ALA A 1 95 ? 2.504 1.285 9.249 1.00 0.00 95 ALA A O 9
ATOM 16905 N N . GLU A 1 96 ? 3.505 2.823 7.942 1.00 0.00 96 GLU A N 9
ATOM 16906 C CA . GLU A 1 96 ? 2.318 3.075 7.136 1.00 0.00 96 GLU A CA 9
ATOM 16907 C C . GLU A 1 96 ? 1.919 1.802 6.381 1.00 0.00 96 GLU A C 9
ATOM 16908 O O . GLU A 1 96 ? 0.736 1.487 6.251 1.00 0.00 96 GLU A O 9
ATOM 16920 N N . LEU A 1 97 ? 2.921 1.065 5.903 1.00 0.00 97 LEU A N 9
ATOM 16921 C CA . LEU A 1 97 ? 2.691 -0.199 5.202 1.00 0.00 97 LEU A CA 9
ATOM 16922 C C . LEU A 1 97 ? 2.082 -1.245 6.133 1.00 0.00 97 LEU A C 9
ATOM 16923 O O . LEU A 1 97 ? 1.088 -1.877 5.792 1.00 0.00 97 LEU A O 9
ATOM 16939 N N . GLU A 1 98 ? 2.683 -1.420 7.310 1.00 0.00 98 GLU A N 9
ATOM 16940 C CA . GLU A 1 98 ? 2.172 -2.362 8.306 1.00 0.00 98 GLU A CA 9
ATOM 16941 C C . GLU A 1 98 ? 0.742 -2.014 8.691 1.00 0.00 98 GLU A C 9
ATOM 16942 O O . GLU A 1 98 ? -0.095 -2.890 8.899 1.00 0.00 98 GLU A O 9
ATOM 16954 N N . LYS A 1 99 ? 0.478 -0.720 8.777 1.00 0.00 99 LYS A N 9
ATOM 16955 C CA . LYS A 1 99 ? -0.848 -0.213 9.082 1.00 0.00 99 LYS A CA 9
ATOM 16956 C C . LYS A 1 99 ? -1.841 -0.630 7.995 1.00 0.00 99 LYS A C 9
ATOM 16957 O O . LYS A 1 99 ? -2.994 -0.949 8.283 1.00 0.00 99 LYS A O 9
ATOM 16976 N N . LEU A 1 100 ? -1.370 -0.651 6.753 1.00 0.00 100 LEU A N 9
ATOM 16977 C CA . LEU A 1 100 ? -2.171 -1.116 5.625 1.00 0.00 100 LEU A CA 9
ATOM 16978 C C . LEU A 1 100 ? -2.372 -2.630 5.696 1.00 0.00 100 LEU A C 9
ATOM 16979 O O . LEU A 1 100 ? -3.499 -3.126 5.583 1.00 0.00 100 LEU A O 9
ATOM 16995 N N . ASP A 1 101 ? -1.273 -3.356 5.896 1.00 0.00 101 ASP A N 9
ATOM 16996 C CA . ASP A 1 101 ? -1.312 -4.817 6.012 1.00 0.00 101 ASP A CA 9
ATOM 16997 C C . ASP A 1 101 ? -2.295 -5.247 7.096 1.00 0.00 101 ASP A C 9
ATOM 16998 O O . ASP A 1 101 ? -3.027 -6.224 6.941 1.00 0.00 101 ASP A O 9
ATOM 17007 N N . ALA A 1 102 ? -2.309 -4.502 8.195 1.00 0.00 102 ALA A N 9
ATOM 17008 C CA . ALA A 1 102 ? -3.212 -4.780 9.302 1.00 0.00 102 ALA A CA 9
ATOM 17009 C C . ALA A 1 102 ? -4.667 -4.602 8.880 1.00 0.00 102 ALA A C 9
ATOM 17010 O O . ALA A 1 102 ? -5.544 -5.326 9.342 1.00 0.00 102 ALA A O 9
ATOM 17017 N N . LEU A 1 103 ? -4.913 -3.644 7.988 1.00 0.00 103 LEU A N 9
ATOM 17018 C CA . LEU A 1 103 ? -6.262 -3.370 7.503 1.00 0.00 103 LEU A CA 9
ATOM 17019 C C . LEU A 1 103 ? -6.814 -4.557 6.721 1.00 0.00 103 LEU A C 9
ATOM 17020 O O . LEU A 1 103 ? -8.009 -4.850 6.788 1.00 0.00 103 LEU A O 9
ATOM 17036 N N . PHE A 1 104 ? -5.939 -5.239 5.984 1.00 0.00 104 PHE A N 9
ATOM 17037 C CA . PHE A 1 104 ? -6.335 -6.434 5.233 1.00 0.00 104 PHE A CA 9
ATOM 17038 C C . PHE A 1 104 ? -6.905 -7.509 6.155 1.00 0.00 104 PHE A C 9
ATOM 17039 O O . PHE A 1 104 ? -7.780 -8.277 5.760 1.00 0.00 104 PHE A O 9
ATOM 17056 N N . ALA A 1 105 ? -6.417 -7.553 7.387 1.00 0.00 105 ALA A N 9
ATOM 17057 C CA . ALA A 1 105 ? -6.894 -8.527 8.358 1.00 0.00 105 ALA A CA 9
ATOM 17058 C C . ALA A 1 105 ? -7.868 -7.889 9.344 1.00 0.00 105 ALA A C 9
ATOM 17059 O O . ALA A 1 105 ? -8.370 -8.548 10.259 1.00 0.00 105 ALA A O 9
ATOM 17066 N N . ASP A 1 106 ? -8.129 -6.601 9.156 1.00 0.00 106 ASP A N 9
ATOM 17067 C CA . ASP A 1 106 ? -9.020 -5.860 10.046 1.00 0.00 106 ASP A CA 9
ATOM 17068 C C . ASP A 1 106 ? -10.455 -5.937 9.540 1.00 0.00 106 ASP A C 9
ATOM 17069 O O . ASP A 1 106 ? -11.409 -5.878 10.323 1.00 0.00 106 ASP A O 9
ATOM 17078 N N . ASP A 1 107 ? -10.599 -6.086 8.228 1.00 0.00 107 ASP A N 9
ATOM 17079 C CA . ASP A 1 107 ? -11.912 -6.257 7.613 1.00 0.00 107 ASP A CA 9
ATOM 17080 C C . ASP A 1 107 ? -12.387 -7.698 7.833 1.00 0.00 107 ASP A C 9
ATOM 17081 O O . ASP A 1 107 ? -11.766 -8.454 8.583 1.00 0.00 107 ASP A O 9
ATOM 17090 N N . ALA A 1 108 ? -13.474 -8.083 7.190 1.00 0.00 108 ALA A N 9
ATOM 17091 C CA . ALA A 1 108 ? -14.041 -9.406 7.388 1.00 0.00 108 ALA A CA 9
ATOM 17092 C C . ALA A 1 108 ? -13.617 -10.351 6.269 1.00 0.00 108 ALA A C 9
ATOM 17093 O O . ALA A 1 108 ? -14.249 -10.402 5.210 1.00 0.00 108 ALA A O 9
ATOM 17100 N N . SER A 1 109 ? -12.547 -11.096 6.504 1.00 0.00 109 SER A N 9
ATOM 17101 C CA . SER A 1 109 ? -12.041 -12.024 5.510 1.00 0.00 109 SER A CA 9
ATOM 17102 C C . SER A 1 109 ? -12.382 -13.454 5.911 1.00 0.00 109 SER A C 9
ATOM 17103 O O . SER A 1 109 ? -12.350 -13.802 7.095 1.00 0.00 109 SER A O 9
ATOM 17111 N N . LEU A 1 110 ? -12.713 -14.278 4.925 1.00 0.00 110 LEU A N 9
ATOM 17112 C CA . LEU A 1 110 ? -13.091 -15.663 5.178 1.00 0.00 110 LEU A CA 9
ATOM 17113 C C . LEU A 1 110 ? -11.876 -16.473 5.616 1.00 0.00 110 LEU A C 9
ATOM 17114 O O . LEU A 1 110 ? -12.007 -17.524 6.245 1.00 0.00 110 LEU A O 9
ATOM 17130 N N . GLU A 1 111 ? -10.693 -15.955 5.304 1.00 0.00 111 GLU A N 9
ATOM 17131 C CA . GLU A 1 111 ? -9.441 -16.619 5.644 1.00 0.00 111 GLU A CA 9
ATOM 17132 C C . GLU A 1 111 ? -9.252 -16.701 7.155 1.00 0.00 111 GLU A C 9
ATOM 17133 O O . GLU A 1 111 ? -8.531 -17.563 7.653 1.00 0.00 111 GLU A O 9
ATOM 17145 N N . HIS A 1 112 ? -9.920 -15.813 7.879 1.00 0.00 112 HIS A N 9
ATOM 17146 C CA . HIS A 1 112 ? -9.849 -15.809 9.338 1.00 0.00 112 HIS A CA 9
ATOM 17147 C C . HIS A 1 112 ? -10.760 -16.890 9.922 1.00 0.00 112 HIS A C 9
ATOM 17148 O O . HIS A 1 112 ? -10.657 -17.225 11.101 1.00 0.00 112 HIS A O 9
ATOM 17163 N N . HIS A 1 113 ? -11.628 -17.438 9.074 1.00 0.00 113 HIS A N 9
ATOM 17164 C CA . HIS A 1 113 ? -12.602 -18.458 9.474 1.00 0.00 113 HIS A CA 9
ATOM 17165 C C . HIS A 1 113 ? -13.619 -17.885 10.453 1.00 0.00 113 HIS A C 9
ATOM 17166 O O . HIS A 1 113 ? -13.389 -17.844 11.661 1.00 0.00 113 HIS A O 9
ATOM 17181 N N . HIS A 1 114 ? -14.743 -17.437 9.916 1.00 0.00 114 HIS A N 9
ATOM 17182 C CA . HIS A 1 114 ? -15.813 -16.864 10.719 1.00 0.00 114 HIS A CA 9
ATOM 17183 C C . HIS A 1 114 ? -17.111 -16.943 9.930 1.00 0.00 114 HIS A C 9
ATOM 17184 O O . HIS A 1 114 ? -17.085 -17.027 8.703 1.00 0.00 114 HIS A O 9
ATOM 17199 N N . HIS A 1 115 ? -18.236 -16.920 10.621 1.00 0.00 115 HIS A N 9
ATOM 17200 C CA . HIS A 1 115 ? -19.527 -16.979 9.955 1.00 0.00 115 HIS A CA 9
ATOM 17201 C C . HIS A 1 115 ? -20.418 -15.851 10.443 1.00 0.00 115 HIS A C 9
ATOM 17202 O O . HIS A 1 115 ? -20.200 -15.305 11.526 1.00 0.00 115 HIS A O 9
ATOM 17217 N N . HIS A 1 116 ? -21.411 -15.499 9.641 1.00 0.00 116 HIS A N 9
ATOM 17218 C CA . HIS A 1 116 ? -22.400 -14.515 10.047 1.00 0.00 116 HIS A CA 9
ATOM 17219 C C . HIS A 1 116 ? -23.377 -15.175 11.003 1.00 0.00 116 HIS A C 9
ATOM 17220 O O . HIS A 1 116 ? -23.867 -14.555 11.948 1.00 0.00 116 HIS A O 9
ATOM 17235 N N . HIS A 1 117 ? -23.639 -16.445 10.739 1.00 0.00 117 HIS A N 9
ATOM 17236 C CA . HIS A 1 117 ? -24.422 -17.282 11.623 1.00 0.00 117 HIS A CA 9
ATOM 17237 C C . HIS A 1 117 ? -24.117 -18.741 11.317 1.00 0.00 117 HIS A C 9
ATOM 17238 O O . HIS A 1 117 ? -23.303 -19.343 12.041 1.00 0.00 117 HIS A O 9
ATOM 17254 N N . MET A 1 1 ? -19.214 4.041 4.339 1.00 0.00 1 MET A N 10
ATOM 17255 C CA . MET A 1 1 ? -17.832 3.868 4.842 1.00 0.00 1 MET A CA 10
ATOM 17256 C C . MET A 1 1 ? -17.637 2.475 5.420 1.00 0.00 1 MET A C 10
ATOM 17257 O O . MET A 1 1 ? -18.224 2.129 6.447 1.00 0.00 1 MET A O 10
ATOM 17273 N N . THR A 1 2 ? -16.831 1.675 4.744 1.00 0.00 2 THR A N 10
ATOM 17274 C CA . THR A 1 2 ? -16.492 0.342 5.216 1.00 0.00 2 THR A CA 10
ATOM 17275 C C . THR A 1 2 ? -14.999 0.260 5.512 1.00 0.00 2 THR A C 10
ATOM 17276 O O . THR A 1 2 ? -14.274 1.243 5.340 1.00 0.00 2 THR A O 10
ATOM 17287 N N . THR A 1 3 ? -14.540 -0.908 5.939 1.00 0.00 3 THR A N 10
ATOM 17288 C CA . THR A 1 3 ? -13.120 -1.144 6.144 1.00 0.00 3 THR A CA 10
ATOM 17289 C C . THR A 1 3 ? -12.362 -0.962 4.830 1.00 0.00 3 THR A C 10
ATOM 17290 O O . THR A 1 3 ? -11.223 -0.498 4.812 1.00 0.00 3 THR A O 10
ATOM 17301 N N . HIS A 1 4 ? -13.028 -1.298 3.728 1.00 0.00 4 HIS A N 10
ATOM 17302 C CA . HIS A 1 4 ? -12.438 -1.163 2.399 1.00 0.00 4 HIS A CA 10
ATOM 17303 C C . HIS A 1 4 ? -12.120 0.298 2.107 1.00 0.00 4 HIS A C 10
ATOM 17304 O O . HIS A 1 4 ? -11.092 0.618 1.513 1.00 0.00 4 HIS A O 10
ATOM 17319 N N . ASP A 1 5 ? -13.006 1.181 2.550 1.00 0.00 5 ASP A N 10
ATOM 17320 C CA . ASP A 1 5 ? -12.825 2.613 2.352 1.00 0.00 5 ASP A CA 10
ATOM 17321 C C . ASP A 1 5 ? -11.637 3.112 3.154 1.00 0.00 5 ASP A C 10
ATOM 17322 O O . ASP A 1 5 ? -10.885 3.972 2.699 1.00 0.00 5 ASP A O 10
ATOM 17331 N N . ARG A 1 6 ? -11.466 2.555 4.348 1.00 0.00 6 ARG A N 10
ATOM 17332 C CA . ARG A 1 6 ? -10.342 2.903 5.207 1.00 0.00 6 ARG A CA 10
ATOM 17333 C C . ARG A 1 6 ? -9.029 2.532 4.524 1.00 0.00 6 ARG A C 10
ATOM 17334 O O . ARG A 1 6 ? -8.029 3.240 4.647 1.00 0.00 6 ARG A O 10
ATOM 17355 N N . VAL A 1 7 ? -9.053 1.426 3.786 1.00 0.00 7 VAL A N 10
ATOM 17356 C CA . VAL A 1 7 ? -7.896 0.988 3.013 1.00 0.00 7 VAL A CA 10
ATOM 17357 C C . VAL A 1 7 ? -7.645 1.940 1.848 1.00 0.00 7 VAL A C 10
ATOM 17358 O O . VAL A 1 7 ? -6.505 2.295 1.558 1.00 0.00 7 VAL A O 10
ATOM 17371 N N . ARG A 1 8 ? -8.723 2.356 1.192 1.00 0.00 8 ARG A N 10
ATOM 17372 C CA . ARG A 1 8 ? -8.635 3.307 0.088 1.00 0.00 8 ARG A CA 10
ATOM 17373 C C . ARG A 1 8 ? -7.993 4.611 0.553 1.00 0.00 8 ARG A C 10
ATOM 17374 O O . ARG A 1 8 ? -7.119 5.163 -0.119 1.00 0.00 8 ARG A O 10
ATOM 17395 N N . LEU A 1 9 ? -8.420 5.083 1.718 1.00 0.00 9 LEU A N 10
ATOM 17396 C CA . LEU A 1 9 ? -7.844 6.279 2.322 1.00 0.00 9 LEU A CA 10
ATOM 17397 C C . LEU A 1 9 ? -6.375 6.048 2.676 1.00 0.00 9 LEU A C 10
ATOM 17398 O O . LEU A 1 9 ? -5.548 6.951 2.564 1.00 0.00 9 LEU A O 10
ATOM 17414 N N . GLN A 1 10 ? -6.058 4.826 3.085 1.00 0.00 10 GLN A N 10
ATOM 17415 C CA . GLN A 1 10 ? -4.694 4.466 3.456 1.00 0.00 10 GLN A CA 10
ATOM 17416 C C . GLN A 1 10 ? -3.790 4.427 2.223 1.00 0.00 10 GLN A C 10
ATOM 17417 O O . GLN A 1 10 ? -2.606 4.757 2.297 1.00 0.00 10 GLN A O 10
ATOM 17431 N N . LEU A 1 11 ? -4.355 4.032 1.089 1.00 0.00 11 LEU A N 10
ATOM 17432 C CA . LEU A 1 11 ? -3.632 4.076 -0.175 1.00 0.00 11 LEU A CA 10
ATOM 17433 C C . LEU A 1 11 ? -3.264 5.515 -0.505 1.00 0.00 11 LEU A C 10
ATOM 17434 O O . LEU A 1 11 ? -2.169 5.798 -0.989 1.00 0.00 11 LEU A O 10
ATOM 17450 N N . GLN A 1 12 ? -4.185 6.425 -0.212 1.00 0.00 12 GLN A N 10
ATOM 17451 C CA . GLN A 1 12 ? -3.967 7.846 -0.445 1.00 0.00 12 GLN A CA 10
ATOM 17452 C C . GLN A 1 12 ? -3.013 8.422 0.599 1.00 0.00 12 GLN A C 10
ATOM 17453 O O . GLN A 1 12 ? -2.471 9.514 0.427 1.00 0.00 12 GLN A O 10
ATOM 17467 N N . ALA A 1 13 ? -2.815 7.684 1.687 1.00 0.00 13 ALA A N 10
ATOM 17468 C CA . ALA A 1 13 ? -1.815 8.041 2.682 1.00 0.00 13 ALA A CA 10
ATOM 17469 C C . ALA A 1 13 ? -0.424 7.695 2.162 1.00 0.00 13 ALA A C 10
ATOM 17470 O O . ALA A 1 13 ? 0.525 8.461 2.333 1.00 0.00 13 ALA A O 10
ATOM 17477 N N . LEU A 1 14 ? -0.318 6.536 1.518 1.00 0.00 14 LEU A N 10
ATOM 17478 C CA . LEU A 1 14 ? 0.913 6.144 0.836 1.00 0.00 14 LEU A CA 10
ATOM 17479 C C . LEU A 1 14 ? 1.210 7.132 -0.284 1.00 0.00 14 LEU A C 10
ATOM 17480 O O . LEU A 1 14 ? 2.349 7.548 -0.481 1.00 0.00 14 LEU A O 10
ATOM 17496 N N . GLU A 1 15 ? 0.154 7.502 -0.998 1.00 0.00 15 GLU A N 10
ATOM 17497 C CA . GLU A 1 15 ? 0.219 8.507 -2.050 1.00 0.00 15 GLU A CA 10
ATOM 17498 C C . GLU A 1 15 ? 0.810 9.813 -1.514 1.00 0.00 15 GLU A C 10
ATOM 17499 O O . GLU A 1 15 ? 1.725 10.384 -2.108 1.00 0.00 15 GLU A O 10
ATOM 17511 N N . ALA A 1 16 ? 0.290 10.263 -0.375 1.00 0.00 16 ALA A N 10
ATOM 17512 C CA . ALA A 1 16 ? 0.784 11.474 0.269 1.00 0.00 16 ALA A CA 10
ATOM 17513 C C . ALA A 1 16 ? 2.259 11.333 0.631 1.00 0.00 16 ALA A C 10
ATOM 17514 O O . ALA A 1 16 ? 3.047 12.259 0.443 1.00 0.00 16 ALA A O 10
ATOM 17521 N N . LEU A 1 17 ? 2.633 10.158 1.127 1.00 0.00 17 LEU A N 10
ATOM 17522 C CA . LEU A 1 17 ? 4.019 9.887 1.491 1.00 0.00 17 LEU A CA 10
ATOM 17523 C C . LEU A 1 17 ? 4.918 9.945 0.259 1.00 0.00 17 LEU A C 10
ATOM 17524 O O . LEU A 1 17 ? 6.034 10.470 0.313 1.00 0.00 17 LEU A O 10
ATOM 17540 N N . LEU A 1 18 ? 4.418 9.406 -0.847 1.00 0.00 18 LEU A N 10
ATOM 17541 C CA . LEU A 1 18 ? 5.163 9.381 -2.098 1.00 0.00 18 LEU A CA 10
ATOM 17542 C C . LEU A 1 18 ? 5.085 10.729 -2.807 1.00 0.00 18 LEU A C 10
ATOM 17543 O O . LEU A 1 18 ? 5.656 10.912 -3.877 1.00 0.00 18 LEU A O 10
ATOM 17559 N N . ARG A 1 19 ? 4.345 11.660 -2.225 1.00 0.00 19 ARG A N 10
ATOM 17560 C CA . ARG A 1 19 ? 4.409 13.044 -2.659 1.00 0.00 19 ARG A CA 10
ATOM 17561 C C . ARG A 1 19 ? 5.407 13.790 -1.786 1.00 0.00 19 ARG A C 10
ATOM 17562 O O . ARG A 1 19 ? 6.193 14.600 -2.274 1.00 0.00 19 ARG A O 10
ATOM 17583 N N . GLU A 1 20 ? 5.360 13.504 -0.485 1.00 0.00 20 GLU A N 10
ATOM 17584 C CA . GLU A 1 20 ? 6.313 14.059 0.468 1.00 0.00 20 GLU A CA 10
ATOM 17585 C C . GLU A 1 20 ? 7.738 13.697 0.078 1.00 0.00 20 GLU A C 10
ATOM 17586 O O . GLU A 1 20 ? 8.561 14.566 -0.210 1.00 0.00 20 GLU A O 10
ATOM 17598 N N . HIS A 1 21 ? 8.020 12.401 0.063 1.00 0.00 21 HIS A N 10
ATOM 17599 C CA . HIS A 1 21 ? 9.366 11.922 -0.216 1.00 0.00 21 HIS A CA 10
ATOM 17600 C C . HIS A 1 21 ? 9.525 11.633 -1.699 1.00 0.00 21 HIS A C 10
ATOM 17601 O O . HIS A 1 21 ? 10.577 11.171 -2.139 1.00 0.00 21 HIS A O 10
ATOM 17616 N N . GLN A 1 22 ? 8.468 11.926 -2.454 1.00 0.00 22 GLN A N 10
ATOM 17617 C CA . GLN A 1 22 ? 8.443 11.717 -3.897 1.00 0.00 22 GLN A CA 10
ATOM 17618 C C . GLN A 1 22 ? 8.720 10.251 -4.243 1.00 0.00 22 GLN A C 10
ATOM 17619 O O . GLN A 1 22 ? 8.205 9.357 -3.568 1.00 0.00 22 GLN A O 10
ATOM 17633 N N . HIS A 1 23 ? 9.514 10.017 -5.292 1.00 0.00 23 HIS A N 10
ATOM 17634 C CA . HIS A 1 23 ? 9.789 8.671 -5.819 1.00 0.00 23 HIS A CA 10
ATOM 17635 C C . HIS A 1 23 ? 8.653 8.178 -6.707 1.00 0.00 23 HIS A C 10
ATOM 17636 O O . HIS A 1 23 ? 8.884 7.384 -7.613 1.00 0.00 23 HIS A O 10
ATOM 17651 N N . TRP A 1 24 ? 7.437 8.655 -6.444 1.00 0.00 24 TRP A N 10
ATOM 17652 C CA . TRP A 1 24 ? 6.258 8.260 -7.214 1.00 0.00 24 TRP A CA 10
ATOM 17653 C C . TRP A 1 24 ? 6.465 8.518 -8.702 1.00 0.00 24 TRP A C 10
ATOM 17654 O O . TRP A 1 24 ? 6.447 9.666 -9.156 1.00 0.00 24 TRP A O 10
ATOM 17675 N N . ARG A 1 25 ? 6.693 7.448 -9.446 1.00 0.00 25 ARG A N 10
ATOM 17676 C CA . ARG A 1 25 ? 6.848 7.537 -10.885 1.00 0.00 25 ARG A CA 10
ATOM 17677 C C . ARG A 1 25 ? 5.505 7.815 -11.553 1.00 0.00 25 ARG A C 10
ATOM 17678 O O . ARG A 1 25 ? 4.532 7.086 -11.359 1.00 0.00 25 ARG A O 10
ATOM 17699 N N . ASN A 1 26 ? 5.459 8.882 -12.328 1.00 0.00 26 ASN A N 10
ATOM 17700 C CA . ASN A 1 26 ? 4.258 9.250 -13.069 1.00 0.00 26 ASN A CA 10
ATOM 17701 C C . ASN A 1 26 ? 4.409 8.839 -14.527 1.00 0.00 26 ASN A C 10
ATOM 17702 O O . ASN A 1 26 ? 3.668 9.289 -15.402 1.00 0.00 26 ASN A O 10
ATOM 17713 N N . ASP A 1 27 ? 5.375 7.968 -14.773 1.00 0.00 27 ASP A N 10
ATOM 17714 C CA . ASP A 1 27 ? 5.676 7.500 -16.118 1.00 0.00 27 ASP A CA 10
ATOM 17715 C C . ASP A 1 27 ? 5.831 5.989 -16.130 1.00 0.00 27 ASP A C 10
ATOM 17716 O O . ASP A 1 27 ? 6.484 5.420 -15.254 1.00 0.00 27 ASP A O 10
ATOM 17725 N N . GLU A 1 28 ? 5.210 5.349 -17.106 1.00 0.00 28 GLU A N 10
ATOM 17726 C CA . GLU A 1 28 ? 5.327 3.911 -17.278 1.00 0.00 28 GLU A CA 10
ATOM 17727 C C . GLU A 1 28 ? 6.462 3.604 -18.248 1.00 0.00 28 GLU A C 10
ATOM 17728 O O . GLU A 1 28 ? 6.349 3.864 -19.448 1.00 0.00 28 GLU A O 10
ATOM 17740 N N . PRO A 1 29 ? 7.580 3.076 -17.733 1.00 0.00 29 PRO A N 10
ATOM 17741 C CA . PRO A 1 29 ? 8.768 2.793 -18.542 1.00 0.00 29 PRO A CA 10
ATOM 17742 C C . PRO A 1 29 ? 8.497 1.757 -19.628 1.00 0.00 29 PRO A C 10
ATOM 17743 O O . PRO A 1 29 ? 8.630 2.043 -20.819 1.00 0.00 29 PRO A O 10
ATOM 17754 N N . GLN A 1 30 ? 8.103 0.560 -19.213 1.00 0.00 30 GLN A N 10
ATOM 17755 C CA . GLN A 1 30 ? 7.863 -0.533 -20.144 1.00 0.00 30 GLN A CA 10
ATOM 17756 C C . GLN A 1 30 ? 6.616 -1.312 -19.763 1.00 0.00 30 GLN A C 10
ATOM 17757 O O . GLN A 1 30 ? 6.381 -1.580 -18.588 1.00 0.00 30 GLN A O 10
ATOM 17771 N N . PRO A 1 31 ? 5.806 -1.698 -20.756 1.00 0.00 31 PRO A N 10
ATOM 17772 C CA . PRO A 1 31 ? 4.697 -2.626 -20.547 1.00 0.00 31 PRO A CA 10
ATOM 17773 C C . PRO A 1 31 ? 5.224 -4.033 -20.284 1.00 0.00 31 PRO A C 10
ATOM 17774 O O . PRO A 1 31 ? 4.575 -4.857 -19.641 1.00 0.00 31 PRO A O 10
ATOM 17785 N N . HIS A 1 32 ? 6.439 -4.281 -20.772 1.00 0.00 32 HIS A N 10
ATOM 17786 C CA . HIS A 1 32 ? 7.104 -5.568 -20.604 1.00 0.00 32 HIS A CA 10
ATOM 17787 C C . HIS A 1 32 ? 7.479 -5.799 -19.143 1.00 0.00 32 HIS A C 10
ATOM 17788 O O . HIS A 1 32 ? 7.663 -6.937 -18.714 1.00 0.00 32 HIS A O 10
ATOM 17803 N N . GLN A 1 33 ? 7.567 -4.717 -18.379 1.00 0.00 33 GLN A N 10
ATOM 17804 C CA . GLN A 1 33 ? 7.870 -4.806 -16.955 1.00 0.00 33 GLN A CA 10
ATOM 17805 C C . GLN A 1 33 ? 6.751 -5.534 -16.217 1.00 0.00 33 GLN A C 10
ATOM 17806 O O . GLN A 1 33 ? 6.947 -6.027 -15.105 1.00 0.00 33 GLN A O 10
ATOM 17820 N N . PHE A 1 34 ? 5.586 -5.603 -16.852 1.00 0.00 34 PHE A N 10
ATOM 17821 C CA . PHE A 1 34 ? 4.429 -6.268 -16.276 1.00 0.00 34 PHE A CA 10
ATOM 17822 C C . PHE A 1 34 ? 4.219 -7.640 -16.912 1.00 0.00 34 PHE A C 10
ATOM 17823 O O . PHE A 1 34 ? 3.430 -8.447 -16.421 1.00 0.00 34 PHE A O 10
ATOM 17840 N N . ASN A 1 35 ? 4.942 -7.906 -17.997 1.00 0.00 35 ASN A N 10
ATOM 17841 C CA . ASN A 1 35 ? 4.795 -9.163 -18.730 1.00 0.00 35 ASN A CA 10
ATOM 17842 C C . ASN A 1 35 ? 5.439 -10.309 -17.981 1.00 0.00 35 ASN A C 10
ATOM 17843 O O . ASN A 1 35 ? 5.113 -11.473 -18.213 1.00 0.00 35 ASN A O 10
ATOM 17854 N N . SER A 1 36 ? 6.353 -9.983 -17.083 1.00 0.00 36 SER A N 10
ATOM 17855 C CA . SER A 1 36 ? 6.922 -10.978 -16.198 1.00 0.00 36 SER A CA 10
ATOM 17856 C C . SER A 1 36 ? 5.811 -11.582 -15.348 1.00 0.00 36 SER A C 10
ATOM 17857 O O . SER A 1 36 ? 5.844 -12.764 -14.999 1.00 0.00 36 SER A O 10
ATOM 17865 N N . THR A 1 37 ? 4.809 -10.747 -15.059 1.00 0.00 37 THR A N 10
ATOM 17866 C CA . THR A 1 37 ? 3.628 -11.155 -14.323 1.00 0.00 37 THR A CA 10
ATOM 17867 C C . THR A 1 37 ? 4.025 -11.841 -13.015 1.00 0.00 37 THR A C 10
ATOM 17868 O O . THR A 1 37 ? 3.778 -13.031 -12.798 1.00 0.00 37 THR A O 10
ATOM 17879 N N . GLN A 1 38 ? 4.693 -11.070 -12.167 1.00 0.00 38 GLN A N 10
ATOM 17880 C CA . GLN A 1 38 ? 5.177 -11.555 -10.885 1.00 0.00 38 GLN A CA 10
ATOM 17881 C C . GLN A 1 38 ? 4.438 -10.836 -9.763 1.00 0.00 38 GLN A C 10
ATOM 17882 O O . GLN A 1 38 ? 3.893 -9.757 -9.985 1.00 0.00 38 GLN A O 10
ATOM 17896 N N . PRO A 1 39 ? 4.417 -11.410 -8.548 1.00 0.00 39 PRO A N 10
ATOM 17897 C CA . PRO A 1 39 ? 3.702 -10.823 -7.404 1.00 0.00 39 PRO A CA 10
ATOM 17898 C C . PRO A 1 39 ? 4.111 -9.379 -7.127 1.00 0.00 39 PRO A C 10
ATOM 17899 O O . PRO A 1 39 ? 3.268 -8.521 -6.885 1.00 0.00 39 PRO A O 10
ATOM 17910 N N . PHE A 1 40 ? 5.410 -9.123 -7.170 1.00 0.00 40 PHE A N 10
ATOM 17911 C CA . PHE A 1 40 ? 5.935 -7.784 -6.912 1.00 0.00 40 PHE A CA 10
ATOM 17912 C C . PHE A 1 40 ? 6.717 -7.263 -8.113 1.00 0.00 40 PHE A C 10
ATOM 17913 O O . PHE A 1 40 ? 7.220 -6.142 -8.093 1.00 0.00 40 PHE A O 10
ATOM 17930 N N . PHE A 1 41 ? 6.810 -8.091 -9.158 1.00 0.00 41 PHE A N 10
ATOM 17931 C CA . PHE A 1 41 ? 7.627 -7.777 -10.336 1.00 0.00 41 PHE A CA 10
ATOM 17932 C C . PHE A 1 41 ? 9.055 -7.439 -9.913 1.00 0.00 41 PHE A C 10
ATOM 17933 O O . PHE A 1 41 ? 9.721 -6.614 -10.536 1.00 0.00 41 PHE A O 10
ATOM 17950 N N . MET A 1 42 ? 9.532 -8.140 -8.885 1.00 0.00 42 MET A N 10
ATOM 17951 C CA . MET A 1 42 ? 10.788 -7.802 -8.210 1.00 0.00 42 MET A CA 10
ATOM 17952 C C . MET A 1 42 ? 12.014 -8.050 -9.089 1.00 0.00 42 MET A C 10
ATOM 17953 O O . MET A 1 42 ? 13.141 -7.775 -8.680 1.00 0.00 42 MET A O 10
ATOM 17967 N N . ASP A 1 43 ? 11.798 -8.569 -10.285 1.00 0.00 43 ASP A N 10
ATOM 17968 C CA . ASP A 1 43 ? 12.893 -8.826 -11.206 1.00 0.00 43 ASP A CA 10
ATOM 17969 C C . ASP A 1 43 ? 12.911 -7.793 -12.321 1.00 0.00 43 ASP A C 10
ATOM 17970 O O . ASP A 1 43 ? 13.946 -7.191 -12.602 1.00 0.00 43 ASP A O 10
ATOM 17979 N N . THR A 1 44 ? 11.761 -7.566 -12.939 1.00 0.00 44 THR A N 10
ATOM 17980 C CA . THR A 1 44 ? 11.658 -6.595 -14.019 1.00 0.00 44 THR A CA 10
ATOM 17981 C C . THR A 1 44 ? 11.724 -5.166 -13.490 1.00 0.00 44 THR A C 10
ATOM 17982 O O . THR A 1 44 ? 12.259 -4.274 -14.149 1.00 0.00 44 THR A O 10
ATOM 17993 N N . MET A 1 45 ? 11.186 -4.954 -12.298 1.00 0.00 45 MET A N 10
ATOM 17994 C CA . MET A 1 45 ? 11.224 -3.650 -11.657 1.00 0.00 45 MET A CA 10
ATOM 17995 C C . MET A 1 45 ? 11.775 -3.790 -10.248 1.00 0.00 45 MET A C 10
ATOM 17996 O O . MET A 1 45 ? 12.090 -4.896 -9.807 1.00 0.00 45 MET A O 10
ATOM 18010 N N . GLU A 1 46 ? 11.903 -2.676 -9.548 1.00 0.00 46 GLU A N 10
ATOM 18011 C CA . GLU A 1 46 ? 12.275 -2.708 -8.146 1.00 0.00 46 GLU A CA 10
ATOM 18012 C C . GLU A 1 46 ? 11.027 -2.946 -7.305 1.00 0.00 46 GLU A C 10
ATOM 18013 O O . GLU A 1 46 ? 9.933 -2.548 -7.699 1.00 0.00 46 GLU A O 10
ATOM 18025 N N . PRO A 1 47 ? 11.160 -3.609 -6.149 1.00 0.00 47 PRO A N 10
ATOM 18026 C CA . PRO A 1 47 ? 10.036 -3.820 -5.227 1.00 0.00 47 PRO A CA 10
ATOM 18027 C C . PRO A 1 47 ? 9.361 -2.504 -4.831 1.00 0.00 47 PRO A C 10
ATOM 18028 O O . PRO A 1 47 ? 8.156 -2.459 -4.580 1.00 0.00 47 PRO A O 10
ATOM 18039 N N . LEU A 1 48 ? 10.147 -1.433 -4.787 1.00 0.00 48 LEU A N 10
ATOM 18040 C CA . LEU A 1 48 ? 9.623 -0.106 -4.477 1.00 0.00 48 LEU A CA 10
ATOM 18041 C C . LEU A 1 48 ? 8.762 0.417 -5.627 1.00 0.00 48 LEU A C 10
ATOM 18042 O O . LEU A 1 48 ? 7.852 1.219 -5.420 1.00 0.00 48 LEU A O 10
ATOM 18058 N N . GLU A 1 49 ? 9.039 -0.063 -6.835 1.00 0.00 49 GLU A N 10
ATOM 18059 C CA . GLU A 1 49 ? 8.303 0.359 -8.022 1.00 0.00 49 GLU A CA 10
ATOM 18060 C C . GLU A 1 49 ? 6.922 -0.291 -8.053 1.00 0.00 49 GLU A C 10
ATOM 18061 O O . GLU A 1 49 ? 6.006 0.210 -8.696 1.00 0.00 49 GLU A O 10
ATOM 18073 N N . TRP A 1 50 ? 6.785 -1.410 -7.352 1.00 0.00 50 TRP A N 10
ATOM 18074 C CA . TRP A 1 50 ? 5.520 -2.134 -7.287 1.00 0.00 50 TRP A CA 10
ATOM 18075 C C . TRP A 1 50 ? 4.459 -1.290 -6.582 1.00 0.00 50 TRP A C 10
ATOM 18076 O O . TRP A 1 50 ? 3.291 -1.269 -6.979 1.00 0.00 50 TRP A O 10
ATOM 18097 N N . LEU A 1 51 ? 4.881 -0.582 -5.545 1.00 0.00 51 LEU A N 10
ATOM 18098 C CA . LEU A 1 51 ? 4.004 0.335 -4.830 1.00 0.00 51 LEU A CA 10
ATOM 18099 C C . LEU A 1 51 ? 3.568 1.466 -5.755 1.00 0.00 51 LEU A C 10
ATOM 18100 O O . LEU A 1 51 ? 2.433 1.944 -5.695 1.00 0.00 51 LEU A O 10
ATOM 18116 N N . GLN A 1 52 ? 4.472 1.860 -6.635 1.00 0.00 52 GLN A N 10
ATOM 18117 C CA . GLN A 1 52 ? 4.253 2.996 -7.512 1.00 0.00 52 GLN A CA 10
ATOM 18118 C C . GLN A 1 52 ? 3.478 2.594 -8.760 1.00 0.00 52 GLN A C 10
ATOM 18119 O O . GLN A 1 52 ? 3.979 1.843 -9.601 1.00 0.00 52 GLN A O 10
ATOM 18133 N N . TRP A 1 53 ? 2.245 3.082 -8.851 1.00 0.00 53 TRP A N 10
ATOM 18134 C CA . TRP A 1 53 ? 1.418 2.947 -10.051 1.00 0.00 53 TRP A CA 10
ATOM 18135 C C . TRP A 1 53 ? 0.835 1.535 -10.195 1.00 0.00 53 TRP A C 10
ATOM 18136 O O . TRP A 1 53 ? -0.010 1.293 -11.060 1.00 0.00 53 TRP A O 10
ATOM 18157 N N . VAL A 1 54 ? 1.262 0.601 -9.355 1.00 0.00 54 VAL A N 10
ATOM 18158 C CA . VAL A 1 54 ? 0.694 -0.739 -9.396 1.00 0.00 54 VAL A CA 10
ATOM 18159 C C . VAL A 1 54 ? -0.170 -1.008 -8.171 1.00 0.00 54 VAL A C 10
ATOM 18160 O O . VAL A 1 54 ? -1.390 -1.015 -8.271 1.00 0.00 54 VAL A O 10
ATOM 18173 N N . LEU A 1 55 ? 0.471 -1.202 -7.017 1.00 0.00 55 LEU A N 10
ATOM 18174 C CA . LEU A 1 55 ? -0.231 -1.589 -5.790 1.00 0.00 55 LEU A CA 10
ATOM 18175 C C . LEU A 1 55 ? -1.414 -0.671 -5.484 1.00 0.00 55 LEU A C 10
ATOM 18176 O O . LEU A 1 55 ? -2.544 -1.140 -5.349 1.00 0.00 55 LEU A O 10
ATOM 18192 N N . ILE A 1 56 ? -1.154 0.628 -5.385 1.00 0.00 56 ILE A N 10
ATOM 18193 C CA . ILE A 1 56 ? -2.198 1.583 -5.028 1.00 0.00 56 ILE A CA 10
ATOM 18194 C C . ILE A 1 56 ? -3.377 1.550 -6.022 1.00 0.00 56 ILE A C 10
ATOM 18195 O O . ILE A 1 56 ? -4.511 1.313 -5.603 1.00 0.00 56 ILE A O 10
ATOM 18211 N N . PRO A 1 57 ? -3.156 1.759 -7.345 1.00 0.00 57 PRO A N 10
ATOM 18212 C CA . PRO A 1 57 ? -4.240 1.674 -8.339 1.00 0.00 57 PRO A CA 10
ATOM 18213 C C . PRO A 1 57 ? -4.915 0.302 -8.365 1.00 0.00 57 PRO A C 10
ATOM 18214 O O . PRO A 1 57 ? -6.140 0.209 -8.429 1.00 0.00 57 PRO A O 10
ATOM 18225 N N . ARG A 1 58 ? -4.112 -0.756 -8.296 1.00 0.00 58 ARG A N 10
ATOM 18226 C CA . ARG A 1 58 ? -4.629 -2.122 -8.341 1.00 0.00 58 ARG A CA 10
ATOM 18227 C C . ARG A 1 58 ? -5.590 -2.377 -7.181 1.00 0.00 58 ARG A C 10
ATOM 18228 O O . ARG A 1 58 ? -6.642 -2.993 -7.353 1.00 0.00 58 ARG A O 10
ATOM 18249 N N . MET A 1 59 ? -5.231 -1.886 -6.000 1.00 0.00 59 MET A N 10
ATOM 18250 C CA . MET A 1 59 ? -6.084 -2.037 -4.831 1.00 0.00 59 MET A CA 10
ATOM 18251 C C . MET A 1 59 ? -7.277 -1.096 -4.902 1.00 0.00 59 MET A C 10
ATOM 18252 O O . MET A 1 59 ? -8.325 -1.378 -4.328 1.00 0.00 59 MET A O 10
ATOM 18266 N N . HIS A 1 60 ? -7.127 0.019 -5.617 1.00 0.00 60 HIS A N 10
ATOM 18267 C CA . HIS A 1 60 ? -8.256 0.914 -5.859 1.00 0.00 60 HIS A CA 10
ATOM 18268 C C . HIS A 1 60 ? -9.369 0.154 -6.563 1.00 0.00 60 HIS A C 10
ATOM 18269 O O . HIS A 1 60 ? -10.547 0.322 -6.243 1.00 0.00 60 HIS A O 10
ATOM 18284 N N . ASP A 1 61 ? -8.979 -0.700 -7.507 1.00 0.00 61 ASP A N 10
ATOM 18285 C CA . ASP A 1 61 ? -9.924 -1.546 -8.226 1.00 0.00 61 ASP A CA 10
ATOM 18286 C C . ASP A 1 61 ? -10.555 -2.554 -7.276 1.00 0.00 61 ASP A C 10
ATOM 18287 O O . ASP A 1 61 ? -11.776 -2.688 -7.216 1.00 0.00 61 ASP A O 10
ATOM 18296 N N . LEU A 1 62 ? -9.710 -3.246 -6.521 1.00 0.00 62 LEU A N 10
ATOM 18297 C CA . LEU A 1 62 ? -10.156 -4.262 -5.572 1.00 0.00 62 LEU A CA 10
ATOM 18298 C C . LEU A 1 62 ? -11.171 -3.675 -4.587 1.00 0.00 62 LEU A C 10
ATOM 18299 O O . LEU A 1 62 ? -12.236 -4.253 -4.351 1.00 0.00 62 LEU A O 10
ATOM 18315 N N . LEU A 1 63 ? -10.838 -2.518 -4.035 1.00 0.00 63 LEU A N 10
ATOM 18316 C CA . LEU A 1 63 ? -11.686 -1.858 -3.049 1.00 0.00 63 LEU A CA 10
ATOM 18317 C C . LEU A 1 63 ? -12.965 -1.334 -3.684 1.00 0.00 63 LEU A C 10
ATOM 18318 O O . LEU A 1 63 ? -14.036 -1.410 -3.081 1.00 0.00 63 LEU A O 10
ATOM 18334 N N . ASP A 1 64 ? -12.855 -0.820 -4.903 1.00 0.00 64 ASP A N 10
ATOM 18335 C CA . ASP A 1 64 ? -14.014 -0.297 -5.622 1.00 0.00 64 ASP A CA 10
ATOM 18336 C C . ASP A 1 64 ? -14.949 -1.435 -6.016 1.00 0.00 64 ASP A C 10
ATOM 18337 O O . ASP A 1 64 ? -16.165 -1.271 -6.070 1.00 0.00 64 ASP A O 10
ATOM 18346 N N . ASN A 1 65 ? -14.369 -2.602 -6.276 1.00 0.00 65 ASN A N 10
ATOM 18347 C CA . ASN A 1 65 ? -15.150 -3.806 -6.553 1.00 0.00 65 ASN A CA 10
ATOM 18348 C C . ASN A 1 65 ? -15.750 -4.353 -5.260 1.00 0.00 65 ASN A C 10
ATOM 18349 O O . ASN A 1 65 ? -16.592 -5.250 -5.285 1.00 0.00 65 ASN A O 10
ATOM 18360 N N . LYS A 1 66 ? -15.290 -3.800 -4.134 1.00 0.00 66 LYS A N 10
ATOM 18361 C CA . LYS A 1 66 ? -15.797 -4.140 -2.802 1.00 0.00 66 LYS A CA 10
ATOM 18362 C C . LYS A 1 66 ? -15.480 -5.589 -2.444 1.00 0.00 66 LYS A C 10
ATOM 18363 O O . LYS A 1 66 ? -16.216 -6.236 -1.696 1.00 0.00 66 LYS A O 10
ATOM 18382 N N . GLN A 1 67 ? -14.363 -6.075 -2.967 1.00 0.00 67 GLN A N 10
ATOM 18383 C CA . GLN A 1 67 ? -13.901 -7.431 -2.699 1.00 0.00 67 GLN A CA 10
ATOM 18384 C C . GLN A 1 67 ? -13.379 -7.561 -1.274 1.00 0.00 67 GLN A C 10
ATOM 18385 O O . GLN A 1 67 ? -12.762 -6.630 -0.750 1.00 0.00 67 GLN A O 10
ATOM 18399 N N . PRO A 1 68 ? -13.640 -8.710 -0.624 1.00 0.00 68 PRO A N 10
ATOM 18400 C CA . PRO A 1 68 ? -13.098 -9.008 0.704 1.00 0.00 68 PRO A CA 10
ATOM 18401 C C . PRO A 1 68 ? -11.573 -8.999 0.693 1.00 0.00 68 PRO A C 10
ATOM 18402 O O . PRO A 1 68 ? -10.946 -9.494 -0.250 1.00 0.00 68 PRO A O 10
ATOM 18413 N N . LEU A 1 69 ? -10.986 -8.443 1.734 1.00 0.00 69 LEU A N 10
ATOM 18414 C CA . LEU A 1 69 ? -9.548 -8.228 1.774 1.00 0.00 69 LEU A CA 10
ATOM 18415 C C . LEU A 1 69 ? -8.793 -9.499 2.154 1.00 0.00 69 LEU A C 10
ATOM 18416 O O . LEU A 1 69 ? -9.301 -10.347 2.890 1.00 0.00 69 LEU A O 10
ATOM 18432 N N . PRO A 1 70 ? -7.579 -9.668 1.603 1.00 0.00 70 PRO A N 10
ATOM 18433 C CA . PRO A 1 70 ? -6.647 -10.704 2.047 1.00 0.00 70 PRO A CA 10
ATOM 18434 C C . PRO A 1 70 ? -6.243 -10.486 3.504 1.00 0.00 70 PRO A C 10
ATOM 18435 O O . PRO A 1 70 ? -5.740 -9.421 3.863 1.00 0.00 70 PRO A O 10
ATOM 18446 N N . GLY A 1 71 ? -6.450 -11.501 4.331 1.00 0.00 71 GLY A N 10
ATOM 18447 C CA . GLY A 1 71 ? -6.247 -11.354 5.760 1.00 0.00 71 GLY A CA 10
ATOM 18448 C C . GLY A 1 71 ? -4.784 -11.311 6.144 1.00 0.00 71 GLY A C 10
ATOM 18449 O O . GLY A 1 71 ? -4.425 -10.796 7.202 1.00 0.00 71 GLY A O 10
ATOM 18453 N N . ALA A 1 72 ? -3.934 -11.852 5.287 1.00 0.00 72 ALA A N 10
ATOM 18454 C CA . ALA A 1 72 ? -2.506 -11.875 5.548 1.00 0.00 72 ALA A CA 10
ATOM 18455 C C . ALA A 1 72 ? -1.739 -11.199 4.419 1.00 0.00 72 ALA A C 10
ATOM 18456 O O . ALA A 1 72 ? -0.943 -11.830 3.717 1.00 0.00 72 ALA A O 10
ATOM 18463 N N . PHE A 1 73 ? -2.000 -9.915 4.236 1.00 0.00 73 PHE A N 10
ATOM 18464 C CA . PHE A 1 73 ? -1.327 -9.129 3.208 1.00 0.00 73 PHE A CA 10
ATOM 18465 C C . PHE A 1 73 ? -0.209 -8.278 3.825 1.00 0.00 73 PHE A C 10
ATOM 18466 O O . PHE A 1 73 ? -0.006 -7.120 3.458 1.00 0.00 73 PHE A O 10
ATOM 18483 N N . ALA A 1 74 ? 0.532 -8.865 4.753 1.00 0.00 74 ALA A N 10
ATOM 18484 C CA . ALA A 1 74 ? 1.642 -8.170 5.384 1.00 0.00 74 ALA A CA 10
ATOM 18485 C C . ALA A 1 74 ? 2.845 -8.106 4.446 1.00 0.00 74 ALA A C 10
ATOM 18486 O O . ALA A 1 74 ? 3.650 -9.036 4.377 1.00 0.00 74 ALA A O 10
ATOM 18493 N N . VAL A 1 75 ? 2.948 -7.013 3.702 1.00 0.00 75 VAL A N 10
ATOM 18494 C CA . VAL A 1 75 ? 4.060 -6.818 2.777 1.00 0.00 75 VAL A CA 10
ATOM 18495 C C . VAL A 1 75 ? 5.203 -6.061 3.448 1.00 0.00 75 VAL A C 10
ATOM 18496 O O . VAL A 1 75 ? 6.257 -5.842 2.848 1.00 0.00 75 VAL A O 10
ATOM 18509 N N . ALA A 1 76 ? 4.989 -5.683 4.704 1.00 0.00 76 ALA A N 10
ATOM 18510 C CA . ALA A 1 76 ? 5.992 -4.952 5.474 1.00 0.00 76 ALA A CA 10
ATOM 18511 C C . ALA A 1 76 ? 7.307 -5.738 5.601 1.00 0.00 76 ALA A C 10
ATOM 18512 O O . ALA A 1 76 ? 8.368 -5.202 5.278 1.00 0.00 76 ALA A O 10
ATOM 18519 N N . PRO A 1 77 ? 7.273 -7.016 6.061 1.00 0.00 77 PRO A N 10
ATOM 18520 C CA . PRO A 1 77 ? 8.485 -7.844 6.185 1.00 0.00 77 PRO A CA 10
ATOM 18521 C C . PRO A 1 77 ? 9.270 -7.926 4.878 1.00 0.00 77 PRO A C 10
ATOM 18522 O O . PRO A 1 77 ? 10.502 -7.958 4.881 1.00 0.00 77 PRO A O 10
ATOM 18533 N N . TYR A 1 78 ? 8.551 -7.943 3.763 1.00 0.00 78 TYR A N 10
ATOM 18534 C CA . TYR A 1 78 ? 9.179 -8.012 2.456 1.00 0.00 78 TYR A CA 10
ATOM 18535 C C . TYR A 1 78 ? 9.894 -6.706 2.131 1.00 0.00 78 TYR A C 10
ATOM 18536 O O . TYR A 1 78 ? 11.053 -6.707 1.719 1.00 0.00 78 TYR A O 10
ATOM 18554 N N . TYR A 1 79 ? 9.203 -5.591 2.328 1.00 0.00 79 TYR A N 10
ATOM 18555 C CA . TYR A 1 79 ? 9.765 -4.284 2.015 1.00 0.00 79 TYR A CA 10
ATOM 18556 C C . TYR A 1 79 ? 10.969 -3.960 2.887 1.00 0.00 79 TYR A C 10
ATOM 18557 O O . TYR A 1 79 ? 11.877 -3.261 2.447 1.00 0.00 79 TYR A O 10
ATOM 18575 N N . GLU A 1 80 ? 10.995 -4.478 4.109 1.00 0.00 80 GLU A N 10
ATOM 18576 C CA . GLU A 1 80 ? 12.142 -4.270 4.985 1.00 0.00 80 GLU A CA 10
ATOM 18577 C C . GLU A 1 80 ? 13.390 -4.926 4.398 1.00 0.00 80 GLU A C 10
ATOM 18578 O O . GLU A 1 80 ? 14.499 -4.414 4.538 1.00 0.00 80 GLU A O 10
ATOM 18590 N N . MET A 1 81 ? 13.202 -6.053 3.731 1.00 0.00 81 MET A N 10
ATOM 18591 C CA . MET A 1 81 ? 14.310 -6.738 3.077 1.00 0.00 81 MET A CA 10
ATOM 18592 C C . MET A 1 81 ? 14.627 -6.060 1.751 1.00 0.00 81 MET A C 10
ATOM 18593 O O . MET A 1 81 ? 15.786 -5.904 1.378 1.00 0.00 81 MET A O 10
ATOM 18607 N N . ALA A 1 82 ? 13.578 -5.641 1.056 1.00 0.00 82 ALA A N 10
ATOM 18608 C CA . ALA A 1 82 ? 13.714 -5.019 -0.253 1.00 0.00 82 ALA A CA 10
ATOM 18609 C C . ALA A 1 82 ? 14.415 -3.663 -0.161 1.00 0.00 82 ALA A C 10
ATOM 18610 O O . ALA A 1 82 ? 15.156 -3.275 -1.062 1.00 0.00 82 ALA A O 10
ATOM 18617 N N . LEU A 1 83 ? 14.170 -2.948 0.929 1.00 0.00 83 LEU A N 10
ATOM 18618 C CA . LEU A 1 83 ? 14.782 -1.642 1.144 1.00 0.00 83 LEU A CA 10
ATOM 18619 C C . LEU A 1 83 ? 16.044 -1.768 1.991 1.00 0.00 83 LEU A C 10
ATOM 18620 O O . LEU A 1 83 ? 16.684 -0.764 2.317 1.00 0.00 83 LEU A O 10
ATOM 18636 N N . ALA A 1 84 ? 16.386 -3.012 2.333 1.00 0.00 84 ALA A N 10
ATOM 18637 C CA . ALA A 1 84 ? 17.575 -3.331 3.123 1.00 0.00 84 ALA A CA 10
ATOM 18638 C C . ALA A 1 84 ? 17.460 -2.820 4.558 1.00 0.00 84 ALA A C 10
ATOM 18639 O O . ALA A 1 84 ? 16.450 -2.235 4.947 1.00 0.00 84 ALA A O 10
ATOM 18646 N N . THR A 1 85 ? 18.502 -3.053 5.344 1.00 0.00 85 THR A N 10
ATOM 18647 C CA . THR A 1 85 ? 18.541 -2.598 6.722 1.00 0.00 85 THR A CA 10
ATOM 18648 C C . THR A 1 85 ? 18.929 -1.125 6.796 1.00 0.00 85 THR A C 10
ATOM 18649 O O . THR A 1 85 ? 18.913 -0.508 7.861 1.00 0.00 85 THR A O 10
ATOM 18660 N N . ASP A 1 86 ? 19.274 -0.575 5.645 1.00 0.00 86 ASP A N 10
ATOM 18661 C CA . ASP A 1 86 ? 19.648 0.827 5.534 1.00 0.00 86 ASP A CA 10
ATOM 18662 C C . ASP A 1 86 ? 18.425 1.643 5.100 1.00 0.00 86 ASP A C 10
ATOM 18663 O O . ASP A 1 86 ? 17.303 1.139 5.154 1.00 0.00 86 ASP A O 10
ATOM 18672 N N . HIS A 1 87 ? 18.646 2.885 4.671 1.00 0.00 87 HIS A N 10
ATOM 18673 C CA . HIS A 1 87 ? 17.571 3.783 4.241 1.00 0.00 87 HIS A CA 10
ATOM 18674 C C . HIS A 1 87 ? 16.577 4.024 5.384 1.00 0.00 87 HIS A C 10
ATOM 18675 O O . HIS A 1 87 ? 15.548 3.357 5.472 1.00 0.00 87 HIS A O 10
ATOM 18690 N N . PRO A 1 88 ? 16.885 4.988 6.272 1.00 0.00 88 PRO A N 10
ATOM 18691 C CA . PRO A 1 88 ? 16.074 5.285 7.470 1.00 0.00 88 PRO A CA 10
ATOM 18692 C C . PRO A 1 88 ? 14.585 5.480 7.174 1.00 0.00 88 PRO A C 10
ATOM 18693 O O . PRO A 1 88 ? 13.729 5.122 7.987 1.00 0.00 88 PRO A O 10
ATOM 18704 N N . GLN A 1 89 ? 14.279 6.027 5.999 1.00 0.00 89 GLN A N 10
ATOM 18705 C CA . GLN A 1 89 ? 12.893 6.286 5.604 1.00 0.00 89 GLN A CA 10
ATOM 18706 C C . GLN A 1 89 ? 12.084 4.996 5.484 1.00 0.00 89 GLN A C 10
ATOM 18707 O O . GLN A 1 89 ? 10.858 5.042 5.403 1.00 0.00 89 GLN A O 10
ATOM 18721 N N . ARG A 1 90 ? 12.766 3.850 5.473 1.00 0.00 90 ARG A N 10
ATOM 18722 C CA . ARG A 1 90 ? 12.090 2.567 5.329 1.00 0.00 90 ARG A CA 10
ATOM 18723 C C . ARG A 1 90 ? 11.114 2.352 6.483 1.00 0.00 90 ARG A C 10
ATOM 18724 O O . ARG A 1 90 ? 10.059 1.751 6.304 1.00 0.00 90 ARG A O 10
ATOM 18745 N N . ALA A 1 91 ? 11.467 2.876 7.659 1.00 0.00 91 ALA A N 10
ATOM 18746 C CA . ALA A 1 91 ? 10.643 2.719 8.853 1.00 0.00 91 ALA A CA 10
ATOM 18747 C C . ALA A 1 91 ? 9.287 3.386 8.665 1.00 0.00 91 ALA A C 10
ATOM 18748 O O . ALA A 1 91 ? 8.260 2.868 9.108 1.00 0.00 91 ALA A O 10
ATOM 18755 N N . LEU A 1 92 ? 9.290 4.530 7.991 1.00 0.00 92 LEU A N 10
ATOM 18756 C CA . LEU A 1 92 ? 8.060 5.258 7.716 1.00 0.00 92 LEU A CA 10
ATOM 18757 C C . LEU A 1 92 ? 7.164 4.441 6.795 1.00 0.00 92 LEU A C 10
ATOM 18758 O O . LEU A 1 92 ? 5.945 4.401 6.964 1.00 0.00 92 LEU A O 10
ATOM 18774 N N . ILE A 1 93 ? 7.786 3.775 5.834 1.00 0.00 93 ILE A N 10
ATOM 18775 C CA . ILE A 1 93 ? 7.062 2.941 4.887 1.00 0.00 93 ILE A CA 10
ATOM 18776 C C . ILE A 1 93 ? 6.543 1.683 5.576 1.00 0.00 93 ILE A C 10
ATOM 18777 O O . ILE A 1 93 ? 5.397 1.287 5.381 1.00 0.00 93 ILE A O 10
ATOM 18793 N N . LEU A 1 94 ? 7.393 1.072 6.397 1.00 0.00 94 LEU A N 10
ATOM 18794 C CA . LEU A 1 94 ? 7.030 -0.142 7.123 1.00 0.00 94 LEU A CA 10
ATOM 18795 C C . LEU A 1 94 ? 5.823 0.095 8.021 1.00 0.00 94 LEU A C 10
ATOM 18796 O O . LEU A 1 94 ? 4.849 -0.655 7.967 1.00 0.00 94 LEU A O 10
ATOM 18812 N N . ALA A 1 95 ? 5.889 1.142 8.833 1.00 0.00 95 ALA A N 10
ATOM 18813 C CA . ALA A 1 95 ? 4.799 1.478 9.743 1.00 0.00 95 ALA A CA 10
ATOM 18814 C C . ALA A 1 95 ? 3.514 1.759 8.974 1.00 0.00 95 ALA A C 10
ATOM 18815 O O . ALA A 1 95 ? 2.421 1.390 9.408 1.00 0.00 95 ALA A O 10
ATOM 18822 N N . GLU A 1 96 ? 3.657 2.396 7.820 1.00 0.00 96 GLU A N 10
ATOM 18823 C CA . GLU A 1 96 ? 2.516 2.736 6.987 1.00 0.00 96 GLU A CA 10
ATOM 18824 C C . GLU A 1 96 ? 1.911 1.468 6.375 1.00 0.00 96 GLU A C 10
ATOM 18825 O O . GLU A 1 96 ? 0.700 1.380 6.156 1.00 0.00 96 GLU A O 10
ATOM 18837 N N . LEU A 1 97 ? 2.765 0.478 6.121 1.00 0.00 97 LEU A N 10
ATOM 18838 C CA . LEU A 1 97 ? 2.321 -0.802 5.578 1.00 0.00 97 LEU A CA 10
ATOM 18839 C C . LEU A 1 97 ? 1.676 -1.660 6.659 1.00 0.00 97 LEU A C 10
ATOM 18840 O O . LEU A 1 97 ? 0.711 -2.375 6.399 1.00 0.00 97 LEU A O 10
ATOM 18856 N N . GLU A 1 98 ? 2.213 -1.597 7.873 1.00 0.00 98 GLU A N 10
ATOM 18857 C CA . GLU A 1 98 ? 1.621 -2.307 9.003 1.00 0.00 98 GLU A CA 10
ATOM 18858 C C . GLU A 1 98 ? 0.234 -1.756 9.297 1.00 0.00 98 GLU A C 10
ATOM 18859 O O . GLU A 1 98 ? -0.690 -2.500 9.636 1.00 0.00 98 GLU A O 10
ATOM 18871 N N . LYS A 1 99 ? 0.103 -0.445 9.154 1.00 0.00 99 LYS A N 10
ATOM 18872 C CA . LYS A 1 99 ? -1.176 0.231 9.301 1.00 0.00 99 LYS A CA 10
ATOM 18873 C C . LYS A 1 99 ? -2.154 -0.277 8.244 1.00 0.00 99 LYS A C 10
ATOM 18874 O O . LYS A 1 99 ? -3.342 -0.464 8.512 1.00 0.00 99 LYS A O 10
ATOM 18893 N N . LEU A 1 100 ? -1.630 -0.510 7.046 1.00 0.00 100 LEU A N 10
ATOM 18894 C CA . LEU A 1 100 ? -2.423 -1.032 5.941 1.00 0.00 100 LEU A CA 10
ATOM 18895 C C . LEU A 1 100 ? -2.851 -2.471 6.224 1.00 0.00 100 LEU A C 10
ATOM 18896 O O . LEU A 1 100 ? -4.003 -2.842 5.999 1.00 0.00 100 LEU A O 10
ATOM 18912 N N . ASP A 1 101 ? -1.917 -3.270 6.731 1.00 0.00 101 ASP A N 10
ATOM 18913 C CA . ASP A 1 101 ? -2.187 -4.667 7.079 1.00 0.00 101 ASP A CA 10
ATOM 18914 C C . ASP A 1 101 ? -3.286 -4.772 8.134 1.00 0.00 101 ASP A C 10
ATOM 18915 O O . ASP A 1 101 ? -4.129 -5.667 8.077 1.00 0.00 101 ASP A O 10
ATOM 18924 N N . ALA A 1 102 ? -3.289 -3.837 9.080 1.00 0.00 102 ALA A N 10
ATOM 18925 C CA . ALA A 1 102 ? -4.296 -3.816 10.138 1.00 0.00 102 ALA A CA 10
ATOM 18926 C C . ALA A 1 102 ? -5.694 -3.604 9.562 1.00 0.00 102 ALA A C 10
ATOM 18927 O O . ALA A 1 102 ? -6.698 -3.933 10.194 1.00 0.00 102 ALA A O 10
ATOM 18934 N N . LEU A 1 103 ? -5.751 -3.050 8.361 1.00 0.00 103 LEU A N 10
ATOM 18935 C CA . LEU A 1 103 ? -7.014 -2.852 7.671 1.00 0.00 103 LEU A CA 10
ATOM 18936 C C . LEU A 1 103 ? -7.384 -4.105 6.886 1.00 0.00 103 LEU A C 10
ATOM 18937 O O . LEU A 1 103 ? -8.545 -4.511 6.860 1.00 0.00 103 LEU A O 10
ATOM 18953 N N . PHE A 1 104 ? -6.385 -4.722 6.265 1.00 0.00 104 PHE A N 10
ATOM 18954 C CA . PHE A 1 104 ? -6.590 -5.955 5.513 1.00 0.00 104 PHE A CA 10
ATOM 18955 C C . PHE A 1 104 ? -7.022 -7.096 6.429 1.00 0.00 104 PHE A C 10
ATOM 18956 O O . PHE A 1 104 ? -7.920 -7.867 6.098 1.00 0.00 104 PHE A O 10
ATOM 18973 N N . ALA A 1 105 ? -6.391 -7.182 7.590 1.00 0.00 105 ALA A N 10
ATOM 18974 C CA . ALA A 1 105 ? -6.697 -8.229 8.555 1.00 0.00 105 ALA A CA 10
ATOM 18975 C C . ALA A 1 105 ? -8.004 -7.941 9.290 1.00 0.00 105 ALA A C 10
ATOM 18976 O O . ALA A 1 105 ? -8.456 -8.741 10.113 1.00 0.00 105 ALA A O 10
ATOM 18983 N N . ASP A 1 106 ? -8.607 -6.797 9.001 1.00 0.00 106 ASP A N 10
ATOM 18984 C CA . ASP A 1 106 ? -9.872 -6.427 9.620 1.00 0.00 106 ASP A CA 10
ATOM 18985 C C . ASP A 1 106 ? -11.037 -6.944 8.786 1.00 0.00 106 ASP A C 10
ATOM 18986 O O . ASP A 1 106 ? -12.057 -7.386 9.320 1.00 0.00 106 ASP A O 10
ATOM 18995 N N . ASP A 1 107 ? -10.874 -6.898 7.473 1.00 0.00 107 ASP A N 10
ATOM 18996 C CA . ASP A 1 107 ? -11.891 -7.403 6.563 1.00 0.00 107 ASP A CA 10
ATOM 18997 C C . ASP A 1 107 ? -11.451 -8.739 5.985 1.00 0.00 107 ASP A C 10
ATOM 18998 O O . ASP A 1 107 ? -10.861 -8.801 4.912 1.00 0.00 107 ASP A O 10
ATOM 19007 N N . ALA A 1 108 ? -11.709 -9.802 6.727 1.00 0.00 108 ALA A N 10
ATOM 19008 C CA . ALA A 1 108 ? -11.301 -11.133 6.315 1.00 0.00 108 ALA A CA 10
ATOM 19009 C C . ALA A 1 108 ? -12.425 -11.845 5.580 1.00 0.00 108 ALA A C 10
ATOM 19010 O O . ALA A 1 108 ? -13.607 -11.592 5.829 1.00 0.00 108 ALA A O 10
ATOM 19017 N N . SER A 1 109 ? -12.052 -12.731 4.674 1.00 0.00 109 SER A N 10
ATOM 19018 C CA . SER A 1 109 ? -13.019 -13.508 3.922 1.00 0.00 109 SER A CA 10
ATOM 19019 C C . SER A 1 109 ? -13.171 -14.905 4.526 1.00 0.00 109 SER A C 10
ATOM 19020 O O . SER A 1 109 ? -12.685 -15.166 5.631 1.00 0.00 109 SER A O 10
ATOM 19028 N N . LEU A 1 110 ? -13.870 -15.784 3.816 1.00 0.00 110 LEU A N 10
ATOM 19029 C CA . LEU A 1 110 ? -14.072 -17.157 4.272 1.00 0.00 110 LEU A CA 10
ATOM 19030 C C . LEU A 1 110 ? -12.743 -17.893 4.414 1.00 0.00 110 LEU A C 10
ATOM 19031 O O . LEU A 1 110 ? -11.760 -17.564 3.748 1.00 0.00 110 LEU A O 10
ATOM 19047 N N . GLU A 1 111 ? -12.725 -18.893 5.281 1.00 0.00 111 GLU A N 10
ATOM 19048 C CA . GLU A 1 111 ? -11.519 -19.664 5.525 1.00 0.00 111 GLU A CA 10
ATOM 19049 C C . GLU A 1 111 ? -11.264 -20.637 4.377 1.00 0.00 111 GLU A C 10
ATOM 19050 O O . GLU A 1 111 ? -12.191 -21.265 3.863 1.00 0.00 111 GLU A O 10
ATOM 19062 N N . HIS A 1 112 ? -10.005 -20.760 3.981 1.00 0.00 112 HIS A N 10
ATOM 19063 C CA . HIS A 1 112 ? -9.644 -21.562 2.819 1.00 0.00 112 HIS A CA 10
ATOM 19064 C C . HIS A 1 112 ? -8.802 -22.771 3.205 1.00 0.00 112 HIS A C 10
ATOM 19065 O O . HIS A 1 112 ? -7.647 -22.627 3.617 1.00 0.00 112 HIS A O 10
ATOM 19080 N N . HIS A 1 113 ? -9.407 -23.953 3.078 1.00 0.00 113 HIS A N 10
ATOM 19081 C CA . HIS A 1 113 ? -8.740 -25.247 3.293 1.00 0.00 113 HIS A CA 10
ATOM 19082 C C . HIS A 1 113 ? -8.444 -25.500 4.776 1.00 0.00 113 HIS A C 10
ATOM 19083 O O . HIS A 1 113 ? -8.531 -26.638 5.243 1.00 0.00 113 HIS A O 10
ATOM 19098 N N . HIS A 1 114 ? -8.083 -24.448 5.503 1.00 0.00 114 HIS A N 10
ATOM 19099 C CA . HIS A 1 114 ? -7.971 -24.517 6.954 1.00 0.00 114 HIS A CA 10
ATOM 19100 C C . HIS A 1 114 ? -9.310 -24.961 7.529 1.00 0.00 114 HIS A C 10
ATOM 19101 O O . HIS A 1 114 ? -10.353 -24.392 7.199 1.00 0.00 114 HIS A O 10
ATOM 19116 N N . HIS A 1 115 ? -9.278 -25.973 8.377 1.00 0.00 115 HIS A N 10
ATOM 19117 C CA . HIS A 1 115 ? -10.500 -26.606 8.845 1.00 0.00 115 HIS A CA 10
ATOM 19118 C C . HIS A 1 115 ? -11.355 -25.668 9.682 1.00 0.00 115 HIS A C 10
ATOM 19119 O O . HIS A 1 115 ? -11.002 -25.297 10.801 1.00 0.00 115 HIS A O 10
ATOM 19134 N N . HIS A 1 116 ? -12.479 -25.293 9.090 1.00 0.00 116 HIS A N 10
ATOM 19135 C CA . HIS A 1 116 ? -13.477 -24.426 9.705 1.00 0.00 116 HIS A CA 10
ATOM 19136 C C . HIS A 1 116 ? -14.628 -24.264 8.725 1.00 0.00 116 HIS A C 10
ATOM 19137 O O . HIS A 1 116 ? -15.792 -24.205 9.112 1.00 0.00 116 HIS A O 10
ATOM 19152 N N . HIS A 1 117 ? -14.277 -24.194 7.448 1.00 0.00 117 HIS A N 10
ATOM 19153 C CA . HIS A 1 117 ? -15.254 -24.071 6.379 1.00 0.00 117 HIS A CA 10
ATOM 19154 C C . HIS A 1 117 ? -15.919 -25.419 6.116 1.00 0.00 117 HIS A C 10
ATOM 19155 O O . HIS A 1 117 ? -15.300 -26.276 5.451 1.00 0.00 117 HIS A O 10
ATOM 19171 N N . MET A 1 1 ? -17.788 3.301 5.056 1.00 0.00 1 MET A N 11
ATOM 19172 C CA . MET A 1 1 ? -17.380 3.247 6.479 1.00 0.00 1 MET A CA 11
ATOM 19173 C C . MET A 1 1 ? -16.985 1.826 6.858 1.00 0.00 1 MET A C 11
ATOM 19174 O O . MET A 1 1 ? -17.175 1.399 7.997 1.00 0.00 1 MET A O 11
ATOM 19190 N N . THR A 1 2 ? -16.433 1.098 5.900 1.00 0.00 2 THR A N 11
ATOM 19191 C CA . THR A 1 2 ? -16.002 -0.267 6.128 1.00 0.00 2 THR A CA 11
ATOM 19192 C C . THR A 1 2 ? -14.482 -0.350 6.073 1.00 0.00 2 THR A C 11
ATOM 19193 O O . THR A 1 2 ? -13.804 0.669 5.920 1.00 0.00 2 THR A O 11
ATOM 19204 N N . THR A 1 3 ? -13.946 -1.557 6.180 1.00 0.00 3 THR A N 11
ATOM 19205 C CA . THR A 1 3 ? -12.514 -1.760 6.061 1.00 0.00 3 THR A CA 11
ATOM 19206 C C . THR A 1 3 ? -12.045 -1.366 4.665 1.00 0.00 3 THR A C 11
ATOM 19207 O O . THR A 1 3 ? -10.943 -0.852 4.489 1.00 0.00 3 THR A O 11
ATOM 19218 N N . HIS A 1 4 ? -12.915 -1.581 3.682 1.00 0.00 4 HIS A N 11
ATOM 19219 C CA . HIS A 1 4 ? -12.612 -1.244 2.294 1.00 0.00 4 HIS A CA 11
ATOM 19220 C C . HIS A 1 4 ? -12.282 0.239 2.174 1.00 0.00 4 HIS A C 11
ATOM 19221 O O . HIS A 1 4 ? -11.348 0.626 1.476 1.00 0.00 4 HIS A O 11
ATOM 19236 N N . ASP A 1 5 ? -13.052 1.059 2.881 1.00 0.00 5 ASP A N 11
ATOM 19237 C CA . ASP A 1 5 ? -12.870 2.504 2.852 1.00 0.00 5 ASP A CA 11
ATOM 19238 C C . ASP A 1 5 ? -11.559 2.887 3.522 1.00 0.00 5 ASP A C 11
ATOM 19239 O O . ASP A 1 5 ? -10.813 3.717 3.010 1.00 0.00 5 ASP A O 11
ATOM 19248 N N . ARG A 1 6 ? -11.282 2.267 4.665 1.00 0.00 6 ARG A N 11
ATOM 19249 C CA . ARG A 1 6 ? -10.046 2.526 5.397 1.00 0.00 6 ARG A CA 11
ATOM 19250 C C . ARG A 1 6 ? -8.824 2.149 4.564 1.00 0.00 6 ARG A C 11
ATOM 19251 O O . ARG A 1 6 ? -7.829 2.873 4.550 1.00 0.00 6 ARG A O 11
ATOM 19272 N N . VAL A 1 7 ? -8.905 1.022 3.861 1.00 0.00 7 VAL A N 11
ATOM 19273 C CA . VAL A 1 7 ? -7.828 0.595 2.970 1.00 0.00 7 VAL A CA 11
ATOM 19274 C C . VAL A 1 7 ? -7.612 1.632 1.866 1.00 0.00 7 VAL A C 11
ATOM 19275 O O . VAL A 1 7 ? -6.478 2.006 1.565 1.00 0.00 7 VAL A O 11
ATOM 19288 N N . ARG A 1 8 ? -8.713 2.107 1.296 1.00 0.00 8 ARG A N 11
ATOM 19289 C CA . ARG A 1 8 ? -8.672 3.132 0.257 1.00 0.00 8 ARG A CA 11
ATOM 19290 C C . ARG A 1 8 ? -7.982 4.394 0.773 1.00 0.00 8 ARG A C 11
ATOM 19291 O O . ARG A 1 8 ? -7.113 4.965 0.106 1.00 0.00 8 ARG A O 11
ATOM 19312 N N . LEU A 1 9 ? -8.365 4.812 1.970 1.00 0.00 9 LEU A N 11
ATOM 19313 C CA . LEU A 1 9 ? -7.806 6.008 2.582 1.00 0.00 9 LEU A CA 11
ATOM 19314 C C . LEU A 1 9 ? -6.322 5.825 2.882 1.00 0.00 9 LEU A C 11
ATOM 19315 O O . LEU A 1 9 ? -5.539 6.767 2.769 1.00 0.00 9 LEU A O 11
ATOM 19331 N N . GLN A 1 10 ? -5.933 4.610 3.247 1.00 0.00 10 GLN A N 11
ATOM 19332 C CA . GLN A 1 10 ? -4.534 4.323 3.531 1.00 0.00 10 GLN A CA 11
ATOM 19333 C C . GLN A 1 10 ? -3.714 4.340 2.246 1.00 0.00 10 GLN A C 11
ATOM 19334 O O . GLN A 1 10 ? -2.537 4.706 2.253 1.00 0.00 10 GLN A O 11
ATOM 19348 N N . LEU A 1 11 ? -4.340 3.954 1.139 1.00 0.00 11 LEU A N 11
ATOM 19349 C CA . LEU A 1 11 ? -3.699 4.055 -0.165 1.00 0.00 11 LEU A CA 11
ATOM 19350 C C . LEU A 1 11 ? -3.383 5.513 -0.469 1.00 0.00 11 LEU A C 11
ATOM 19351 O O . LEU A 1 11 ? -2.361 5.828 -1.080 1.00 0.00 11 LEU A O 11
ATOM 19367 N N . GLN A 1 12 ? -4.269 6.400 -0.033 1.00 0.00 12 GLN A N 11
ATOM 19368 C CA . GLN A 1 12 ? -4.061 7.834 -0.190 1.00 0.00 12 GLN A CA 11
ATOM 19369 C C . GLN A 1 12 ? -2.957 8.318 0.746 1.00 0.00 12 GLN A C 11
ATOM 19370 O O . GLN A 1 12 ? -2.207 9.235 0.416 1.00 0.00 12 GLN A O 11
ATOM 19384 N N . ALA A 1 13 ? -2.861 7.696 1.919 1.00 0.00 13 ALA A N 11
ATOM 19385 C CA . ALA A 1 13 ? -1.826 8.044 2.889 1.00 0.00 13 ALA A CA 11
ATOM 19386 C C . ALA A 1 13 ? -0.447 7.713 2.337 1.00 0.00 13 ALA A C 11
ATOM 19387 O O . ALA A 1 13 ? 0.462 8.543 2.374 1.00 0.00 13 ALA A O 11
ATOM 19394 N N . LEU A 1 14 ? -0.303 6.501 1.813 1.00 0.00 14 LEU A N 11
ATOM 19395 C CA . LEU A 1 14 ? 0.942 6.083 1.185 1.00 0.00 14 LEU A CA 11
ATOM 19396 C C . LEU A 1 14 ? 1.254 6.989 -0.004 1.00 0.00 14 LEU A C 11
ATOM 19397 O O . LEU A 1 14 ? 2.391 7.417 -0.195 1.00 0.00 14 LEU A O 11
ATOM 19413 N N . GLU A 1 15 ? 0.219 7.289 -0.780 1.00 0.00 15 GLU A N 11
ATOM 19414 C CA . GLU A 1 15 ? 0.331 8.176 -1.933 1.00 0.00 15 GLU A CA 11
ATOM 19415 C C . GLU A 1 15 ? 0.858 9.549 -1.514 1.00 0.00 15 GLU A C 11
ATOM 19416 O O . GLU A 1 15 ? 1.781 10.090 -2.128 1.00 0.00 15 GLU A O 11
ATOM 19428 N N . ALA A 1 16 ? 0.270 10.098 -0.459 1.00 0.00 16 ALA A N 11
ATOM 19429 C CA . ALA A 1 16 ? 0.667 11.404 0.054 1.00 0.00 16 ALA A CA 11
ATOM 19430 C C . ALA A 1 16 ? 2.095 11.371 0.593 1.00 0.00 16 ALA A C 11
ATOM 19431 O O . ALA A 1 16 ? 2.853 12.325 0.415 1.00 0.00 16 ALA A O 11
ATOM 19438 N N . LEU A 1 17 ? 2.458 10.269 1.243 1.00 0.00 17 LEU A N 11
ATOM 19439 C CA . LEU A 1 17 ? 3.813 10.097 1.757 1.00 0.00 17 LEU A CA 11
ATOM 19440 C C . LEU A 1 17 ? 4.813 10.085 0.605 1.00 0.00 17 LEU A C 11
ATOM 19441 O O . LEU A 1 17 ? 5.879 10.705 0.683 1.00 0.00 17 LEU A O 11
ATOM 19457 N N . LEU A 1 18 ? 4.458 9.378 -0.462 1.00 0.00 18 LEU A N 11
ATOM 19458 C CA . LEU A 1 18 ? 5.297 9.306 -1.650 1.00 0.00 18 LEU A CA 11
ATOM 19459 C C . LEU A 1 18 ? 5.480 10.691 -2.254 1.00 0.00 18 LEU A C 11
ATOM 19460 O O . LEU A 1 18 ? 6.569 11.033 -2.715 1.00 0.00 18 LEU A O 11
ATOM 19476 N N . ARG A 1 19 ? 4.413 11.485 -2.239 1.00 0.00 19 ARG A N 11
ATOM 19477 C CA . ARG A 1 19 ? 4.471 12.860 -2.719 1.00 0.00 19 ARG A CA 11
ATOM 19478 C C . ARG A 1 19 ? 5.466 13.676 -1.896 1.00 0.00 19 ARG A C 11
ATOM 19479 O O . ARG A 1 19 ? 6.370 14.305 -2.447 1.00 0.00 19 ARG A O 11
ATOM 19500 N N . GLU A 1 20 ? 5.298 13.644 -0.576 1.00 0.00 20 GLU A N 11
ATOM 19501 C CA . GLU A 1 20 ? 6.138 14.422 0.331 1.00 0.00 20 GLU A CA 11
ATOM 19502 C C . GLU A 1 20 ? 7.613 14.087 0.161 1.00 0.00 20 GLU A C 11
ATOM 19503 O O . GLU A 1 20 ? 8.459 14.978 0.080 1.00 0.00 20 GLU A O 11
ATOM 19515 N N . HIS A 1 21 ? 7.921 12.800 0.105 1.00 0.00 21 HIS A N 11
ATOM 19516 C CA . HIS A 1 21 ? 9.309 12.362 0.058 1.00 0.00 21 HIS A CA 11
ATOM 19517 C C . HIS A 1 21 ? 9.774 12.167 -1.384 1.00 0.00 21 HIS A C 11
ATOM 19518 O O . HIS A 1 21 ? 10.804 11.545 -1.635 1.00 0.00 21 HIS A O 11
ATOM 19533 N N . GLN A 1 22 ? 8.993 12.710 -2.318 1.00 0.00 22 GLN A N 11
ATOM 19534 C CA . GLN A 1 22 ? 9.374 12.801 -3.731 1.00 0.00 22 GLN A CA 11
ATOM 19535 C C . GLN A 1 22 ? 9.687 11.440 -4.352 1.00 0.00 22 GLN A C 11
ATOM 19536 O O . GLN A 1 22 ? 10.656 11.292 -5.099 1.00 0.00 22 GLN A O 11
ATOM 19550 N N . HIS A 1 23 ? 8.855 10.458 -4.056 1.00 0.00 23 HIS A N 11
ATOM 19551 C CA . HIS A 1 23 ? 8.942 9.165 -4.718 1.00 0.00 23 HIS A CA 11
ATOM 19552 C C . HIS A 1 23 ? 7.713 8.959 -5.588 1.00 0.00 23 HIS A C 11
ATOM 19553 O O . HIS A 1 23 ? 7.536 7.911 -6.207 1.00 0.00 23 HIS A O 11
ATOM 19568 N N . TRP A 1 24 ? 6.876 9.983 -5.640 1.00 0.00 24 TRP A N 11
ATOM 19569 C CA . TRP A 1 24 ? 5.654 9.928 -6.415 1.00 0.00 24 TRP A CA 11
ATOM 19570 C C . TRP A 1 24 ? 5.869 10.556 -7.786 1.00 0.00 24 TRP A C 11
ATOM 19571 O O . TRP A 1 24 ? 5.676 11.757 -7.973 1.00 0.00 24 TRP A O 11
ATOM 19592 N N . ARG A 1 25 ? 6.326 9.751 -8.727 1.00 0.00 25 ARG A N 11
ATOM 19593 C CA . ARG A 1 25 ? 6.480 10.200 -10.102 1.00 0.00 25 ARG A CA 11
ATOM 19594 C C . ARG A 1 25 ? 5.235 9.867 -10.900 1.00 0.00 25 ARG A C 11
ATOM 19595 O O . ARG A 1 25 ? 4.761 8.735 -10.862 1.00 0.00 25 ARG A O 11
ATOM 19616 N N . ASN A 1 26 ? 4.708 10.844 -11.618 1.00 0.00 26 ASN A N 11
ATOM 19617 C CA . ASN A 1 26 ? 3.553 10.609 -12.472 1.00 0.00 26 ASN A CA 11
ATOM 19618 C C . ASN A 1 26 ? 4.037 10.129 -13.832 1.00 0.00 26 ASN A C 11
ATOM 19619 O O . ASN A 1 26 ? 4.074 10.890 -14.798 1.00 0.00 26 ASN A O 11
ATOM 19630 N N . ASP A 1 27 ? 4.450 8.874 -13.889 1.00 0.00 27 ASP A N 11
ATOM 19631 C CA . ASP A 1 27 ? 5.071 8.329 -15.085 1.00 0.00 27 ASP A CA 11
ATOM 19632 C C . ASP A 1 27 ? 4.469 6.968 -15.405 1.00 0.00 27 ASP A C 11
ATOM 19633 O O . ASP A 1 27 ? 3.756 6.391 -14.582 1.00 0.00 27 ASP A O 11
ATOM 19642 N N . GLU A 1 28 ? 4.760 6.452 -16.588 1.00 0.00 28 GLU A N 11
ATOM 19643 C CA . GLU A 1 28 ? 4.183 5.190 -17.027 1.00 0.00 28 GLU A CA 11
ATOM 19644 C C . GLU A 1 28 ? 5.263 4.119 -17.145 1.00 0.00 28 GLU A C 11
ATOM 19645 O O . GLU A 1 28 ? 6.115 4.182 -18.038 1.00 0.00 28 GLU A O 11
ATOM 19657 N N . PRO A 1 29 ? 5.245 3.126 -16.241 1.00 0.00 29 PRO A N 11
ATOM 19658 C CA . PRO A 1 29 ? 6.220 2.026 -16.231 1.00 0.00 29 PRO A CA 11
ATOM 19659 C C . PRO A 1 29 ? 6.143 1.159 -17.489 1.00 0.00 29 PRO A C 11
ATOM 19660 O O . PRO A 1 29 ? 5.248 1.323 -18.323 1.00 0.00 29 PRO A O 11
ATOM 19671 N N . GLN A 1 30 ? 7.080 0.227 -17.615 1.00 0.00 30 GLN A N 11
ATOM 19672 C CA . GLN A 1 30 ? 7.183 -0.594 -18.815 1.00 0.00 30 GLN A CA 11
ATOM 19673 C C . GLN A 1 30 ? 6.297 -1.834 -18.714 1.00 0.00 30 GLN A C 11
ATOM 19674 O O . GLN A 1 30 ? 6.210 -2.460 -17.658 1.00 0.00 30 GLN A O 11
ATOM 19688 N N . PRO A 1 31 ? 5.641 -2.206 -19.824 1.00 0.00 31 PRO A N 11
ATOM 19689 C CA . PRO A 1 31 ? 4.730 -3.359 -19.869 1.00 0.00 31 PRO A CA 11
ATOM 19690 C C . PRO A 1 31 ? 5.419 -4.679 -19.529 1.00 0.00 31 PRO A C 11
ATOM 19691 O O . PRO A 1 31 ? 4.809 -5.566 -18.935 1.00 0.00 31 PRO A O 11
ATOM 19702 N N . HIS A 1 32 ? 6.693 -4.800 -19.894 1.00 0.00 32 HIS A N 11
ATOM 19703 C CA . HIS A 1 32 ? 7.451 -6.027 -19.646 1.00 0.00 32 HIS A CA 11
ATOM 19704 C C . HIS A 1 32 ? 7.621 -6.260 -18.148 1.00 0.00 32 HIS A C 11
ATOM 19705 O O . HIS A 1 32 ? 7.757 -7.396 -17.696 1.00 0.00 32 HIS A O 11
ATOM 19720 N N . GLN A 1 33 ? 7.589 -5.177 -17.387 1.00 0.00 33 GLN A N 11
ATOM 19721 C CA . GLN A 1 33 ? 7.723 -5.247 -15.940 1.00 0.00 33 GLN A CA 11
ATOM 19722 C C . GLN A 1 33 ? 6.469 -5.859 -15.328 1.00 0.00 33 GLN A C 11
ATOM 19723 O O . GLN A 1 33 ? 6.539 -6.621 -14.366 1.00 0.00 33 GLN A O 11
ATOM 19737 N N . PHE A 1 34 ? 5.320 -5.545 -15.917 1.00 0.00 34 PHE A N 11
ATOM 19738 C CA . PHE A 1 34 ? 4.050 -6.098 -15.459 1.00 0.00 34 PHE A CA 11
ATOM 19739 C C . PHE A 1 34 ? 3.886 -7.526 -15.967 1.00 0.00 34 PHE A C 11
ATOM 19740 O O . PHE A 1 34 ? 3.242 -8.359 -15.326 1.00 0.00 34 PHE A O 11
ATOM 19757 N N . ASN A 1 35 ? 4.493 -7.795 -17.118 1.00 0.00 35 ASN A N 11
ATOM 19758 C CA . ASN A 1 35 ? 4.390 -9.093 -17.784 1.00 0.00 35 ASN A CA 11
ATOM 19759 C C . ASN A 1 35 ? 5.136 -10.176 -17.010 1.00 0.00 35 ASN A C 11
ATOM 19760 O O . ASN A 1 35 ? 5.002 -11.363 -17.306 1.00 0.00 35 ASN A O 11
ATOM 19771 N N . SER A 1 36 ? 5.908 -9.775 -16.009 1.00 0.00 36 SER A N 11
ATOM 19772 C CA . SER A 1 36 ? 6.529 -10.740 -15.114 1.00 0.00 36 SER A CA 11
ATOM 19773 C C . SER A 1 36 ? 5.439 -11.577 -14.449 1.00 0.00 36 SER A C 11
ATOM 19774 O O . SER A 1 36 ? 5.611 -12.773 -14.212 1.00 0.00 36 SER A O 11
ATOM 19782 N N . THR A 1 37 ? 4.307 -10.924 -14.176 1.00 0.00 37 THR A N 11
ATOM 19783 C CA . THR A 1 37 ? 3.109 -11.590 -13.683 1.00 0.00 37 THR A CA 11
ATOM 19784 C C . THR A 1 37 ? 3.367 -12.286 -12.335 1.00 0.00 37 THR A C 11
ATOM 19785 O O . THR A 1 37 ? 2.763 -13.308 -12.002 1.00 0.00 37 THR A O 11
ATOM 19796 N N . GLN A 1 38 ? 4.261 -11.711 -11.545 1.00 0.00 38 GLN A N 11
ATOM 19797 C CA . GLN A 1 38 ? 4.506 -12.204 -10.198 1.00 0.00 38 GLN A CA 11
ATOM 19798 C C . GLN A 1 38 ? 3.989 -11.185 -9.185 1.00 0.00 38 GLN A C 11
ATOM 19799 O O . GLN A 1 38 ? 3.920 -9.998 -9.495 1.00 0.00 38 GLN A O 11
ATOM 19813 N N . PRO A 1 39 ? 3.629 -11.631 -7.965 1.00 0.00 39 PRO A N 11
ATOM 19814 C CA . PRO A 1 39 ? 2.944 -10.791 -6.964 1.00 0.00 39 PRO A CA 11
ATOM 19815 C C . PRO A 1 39 ? 3.610 -9.439 -6.735 1.00 0.00 39 PRO A C 11
ATOM 19816 O O . PRO A 1 39 ? 2.932 -8.426 -6.589 1.00 0.00 39 PRO A O 11
ATOM 19827 N N . PHE A 1 40 ? 4.933 -9.438 -6.697 1.00 0.00 40 PHE A N 11
ATOM 19828 C CA . PHE A 1 40 ? 5.698 -8.212 -6.491 1.00 0.00 40 PHE A CA 11
ATOM 19829 C C . PHE A 1 40 ? 6.609 -7.947 -7.684 1.00 0.00 40 PHE A C 11
ATOM 19830 O O . PHE A 1 40 ? 7.589 -7.223 -7.568 1.00 0.00 40 PHE A O 11
ATOM 19847 N N . PHE A 1 41 ? 6.270 -8.550 -8.828 1.00 0.00 41 PHE A N 11
ATOM 19848 C CA . PHE A 1 41 ? 7.068 -8.428 -10.056 1.00 0.00 41 PHE A CA 11
ATOM 19849 C C . PHE A 1 41 ? 8.520 -8.837 -9.825 1.00 0.00 41 PHE A C 11
ATOM 19850 O O . PHE A 1 41 ? 9.419 -8.358 -10.503 1.00 0.00 41 PHE A O 11
ATOM 19867 N N . MET A 1 42 ? 8.721 -9.776 -8.899 1.00 0.00 42 MET A N 11
ATOM 19868 C CA . MET A 1 42 ? 10.060 -10.215 -8.485 1.00 0.00 42 MET A CA 11
ATOM 19869 C C . MET A 1 42 ? 10.953 -10.575 -9.674 1.00 0.00 42 MET A C 11
ATOM 19870 O O . MET A 1 42 ? 12.172 -10.423 -9.613 1.00 0.00 42 MET A O 11
ATOM 19884 N N . ASP A 1 43 ? 10.341 -11.049 -10.752 1.00 0.00 43 ASP A N 11
ATOM 19885 C CA . ASP A 1 43 ? 11.087 -11.491 -11.924 1.00 0.00 43 ASP A CA 11
ATOM 19886 C C . ASP A 1 43 ? 11.772 -10.311 -12.612 1.00 0.00 43 ASP A C 11
ATOM 19887 O O . ASP A 1 43 ? 12.888 -10.435 -13.120 1.00 0.00 43 ASP A O 11
ATOM 19896 N N . THR A 1 44 ? 11.112 -9.161 -12.598 1.00 0.00 44 THR A N 11
ATOM 19897 C CA . THR A 1 44 ? 11.678 -7.943 -13.159 1.00 0.00 44 THR A CA 11
ATOM 19898 C C . THR A 1 44 ? 12.126 -7.012 -12.037 1.00 0.00 44 THR A C 11
ATOM 19899 O O . THR A 1 44 ? 12.484 -5.860 -12.280 1.00 0.00 44 THR A O 11
ATOM 19910 N N . MET A 1 45 ? 12.128 -7.564 -10.816 1.00 0.00 45 MET A N 11
ATOM 19911 C CA . MET A 1 45 ? 12.471 -6.853 -9.579 1.00 0.00 45 MET A CA 11
ATOM 19912 C C . MET A 1 45 ? 11.269 -6.095 -9.021 1.00 0.00 45 MET A C 11
ATOM 19913 O O . MET A 1 45 ? 10.504 -6.653 -8.239 1.00 0.00 45 MET A O 11
ATOM 19927 N N . GLU A 1 46 ? 11.122 -4.832 -9.434 1.00 0.00 46 GLU A N 11
ATOM 19928 C CA . GLU A 1 46 ? 10.051 -3.939 -8.958 1.00 0.00 46 GLU A CA 11
ATOM 19929 C C . GLU A 1 46 ? 9.725 -4.106 -7.466 1.00 0.00 46 GLU A C 11
ATOM 19930 O O . GLU A 1 46 ? 8.570 -4.325 -7.108 1.00 0.00 46 GLU A O 11
ATOM 19942 N N . PRO A 1 47 ? 10.716 -3.978 -6.561 1.00 0.00 47 PRO A N 11
ATOM 19943 C CA . PRO A 1 47 ? 10.466 -4.134 -5.132 1.00 0.00 47 PRO A CA 11
ATOM 19944 C C . PRO A 1 47 ? 9.779 -2.912 -4.517 1.00 0.00 47 PRO A C 11
ATOM 19945 O O . PRO A 1 47 ? 8.709 -3.029 -3.928 1.00 0.00 47 PRO A O 11
ATOM 19956 N N . LEU A 1 48 ? 10.382 -1.738 -4.674 1.00 0.00 48 LEU A N 11
ATOM 19957 C CA . LEU A 1 48 ? 9.867 -0.522 -4.051 1.00 0.00 48 LEU A CA 11
ATOM 19958 C C . LEU A 1 48 ? 8.914 0.207 -4.990 1.00 0.00 48 LEU A C 11
ATOM 19959 O O . LEU A 1 48 ? 7.902 0.763 -4.562 1.00 0.00 48 LEU A O 11
ATOM 19975 N N . GLU A 1 49 ? 9.234 0.180 -6.275 1.00 0.00 49 GLU A N 11
ATOM 19976 C CA . GLU A 1 49 ? 8.439 0.871 -7.284 1.00 0.00 49 GLU A CA 11
ATOM 19977 C C . GLU A 1 49 ? 7.154 0.103 -7.594 1.00 0.00 49 GLU A C 11
ATOM 19978 O O . GLU A 1 49 ? 6.394 0.470 -8.488 1.00 0.00 49 GLU A O 11
ATOM 19990 N N . TRP A 1 50 ? 6.917 -0.956 -6.831 1.00 0.00 50 TRP A N 11
ATOM 19991 C CA . TRP A 1 50 ? 5.689 -1.734 -6.928 1.00 0.00 50 TRP A CA 11
ATOM 19992 C C . TRP A 1 50 ? 4.530 -0.966 -6.287 1.00 0.00 50 TRP A C 11
ATOM 19993 O O . TRP A 1 50 ? 3.363 -1.164 -6.631 1.00 0.00 50 TRP A O 11
ATOM 20014 N N . LEU A 1 51 ? 4.869 -0.078 -5.359 1.00 0.00 51 LEU A N 11
ATOM 20015 C CA . LEU A 1 51 ? 3.873 0.742 -4.682 1.00 0.00 51 LEU A CA 11
ATOM 20016 C C . LEU A 1 51 ? 3.236 1.724 -5.659 1.00 0.00 51 LEU A C 11
ATOM 20017 O O . LEU A 1 51 ? 2.011 1.802 -5.776 1.00 0.00 51 LEU A O 11
ATOM 20033 N N . GLN A 1 52 ? 4.078 2.455 -6.373 1.00 0.00 52 GLN A N 11
ATOM 20034 C CA . GLN A 1 52 ? 3.614 3.490 -7.284 1.00 0.00 52 GLN A CA 11
ATOM 20035 C C . GLN A 1 52 ? 3.084 2.897 -8.586 1.00 0.00 52 GLN A C 11
ATOM 20036 O O . GLN A 1 52 ? 3.752 2.093 -9.231 1.00 0.00 52 GLN A O 11
ATOM 20050 N N . TRP A 1 53 ? 1.855 3.286 -8.932 1.00 0.00 53 TRP A N 11
ATOM 20051 C CA . TRP A 1 53 ? 1.226 2.929 -10.207 1.00 0.00 53 TRP A CA 11
ATOM 20052 C C . TRP A 1 53 ? 0.860 1.453 -10.301 1.00 0.00 53 TRP A C 11
ATOM 20053 O O . TRP A 1 53 ? 0.292 1.019 -11.303 1.00 0.00 53 TRP A O 11
ATOM 20074 N N . VAL A 1 54 ? 1.166 0.677 -9.272 1.00 0.00 54 VAL A N 11
ATOM 20075 C CA . VAL A 1 54 ? 0.720 -0.704 -9.244 1.00 0.00 54 VAL A CA 11
ATOM 20076 C C . VAL A 1 54 ? -0.190 -0.956 -8.055 1.00 0.00 54 VAL A C 11
ATOM 20077 O O . VAL A 1 54 ? -1.406 -0.982 -8.210 1.00 0.00 54 VAL A O 11
ATOM 20090 N N . LEU A 1 55 ? 0.398 -1.111 -6.870 1.00 0.00 55 LEU A N 11
ATOM 20091 C CA . LEU A 1 55 ? -0.355 -1.489 -5.674 1.00 0.00 55 LEU A CA 11
ATOM 20092 C C . LEU A 1 55 ? -1.535 -0.554 -5.423 1.00 0.00 55 LEU A C 11
ATOM 20093 O O . LEU A 1 55 ? -2.649 -1.009 -5.157 1.00 0.00 55 LEU A O 11
ATOM 20109 N N . ILE A 1 56 ? -1.288 0.747 -5.522 1.00 0.00 56 ILE A N 11
ATOM 20110 C CA . ILE A 1 56 ? -2.318 1.743 -5.253 1.00 0.00 56 ILE A CA 11
ATOM 20111 C C . ILE A 1 56 ? -3.539 1.568 -6.178 1.00 0.00 56 ILE A C 11
ATOM 20112 O O . ILE A 1 56 ? -4.630 1.255 -5.696 1.00 0.00 56 ILE A O 11
ATOM 20128 N N . PRO A 1 57 ? -3.393 1.740 -7.511 1.00 0.00 57 PRO A N 11
ATOM 20129 C CA . PRO A 1 57 ? -4.519 1.580 -8.444 1.00 0.00 57 PRO A CA 11
ATOM 20130 C C . PRO A 1 57 ? -5.077 0.158 -8.441 1.00 0.00 57 PRO A C 11
ATOM 20131 O O . PRO A 1 57 ? -6.281 -0.049 -8.618 1.00 0.00 57 PRO A O 11
ATOM 20142 N N . ARG A 1 58 ? -4.195 -0.814 -8.217 1.00 0.00 58 ARG A N 11
ATOM 20143 C CA . ARG A 1 58 ? -4.584 -2.218 -8.154 1.00 0.00 58 ARG A CA 11
ATOM 20144 C C . ARG A 1 58 ? -5.627 -2.426 -7.061 1.00 0.00 58 ARG A C 11
ATOM 20145 O O . ARG A 1 58 ? -6.633 -3.105 -7.263 1.00 0.00 58 ARG A O 11
ATOM 20166 N N . MET A 1 59 ? -5.389 -1.814 -5.908 1.00 0.00 59 MET A N 11
ATOM 20167 C CA . MET A 1 59 ? -6.302 -1.936 -4.783 1.00 0.00 59 MET A CA 11
ATOM 20168 C C . MET A 1 59 ? -7.478 -0.980 -4.906 1.00 0.00 59 MET A C 11
ATOM 20169 O O . MET A 1 59 ? -8.553 -1.256 -4.385 1.00 0.00 59 MET A O 11
ATOM 20183 N N . HIS A 1 60 ? -7.285 0.138 -5.597 1.00 0.00 60 HIS A N 11
ATOM 20184 C CA . HIS A 1 60 ? -8.390 1.059 -5.846 1.00 0.00 60 HIS A CA 11
ATOM 20185 C C . HIS A 1 60 ? -9.493 0.360 -6.631 1.00 0.00 60 HIS A C 11
ATOM 20186 O O . HIS A 1 60 ? -10.677 0.548 -6.356 1.00 0.00 60 HIS A O 11
ATOM 20201 N N . ASP A 1 61 ? -9.091 -0.464 -7.591 1.00 0.00 61 ASP A N 11
ATOM 20202 C CA . ASP A 1 61 ? -10.040 -1.251 -8.371 1.00 0.00 61 ASP A CA 11
ATOM 20203 C C . ASP A 1 61 ? -10.606 -2.381 -7.517 1.00 0.00 61 ASP A C 11
ATOM 20204 O O . ASP A 1 61 ? -11.808 -2.657 -7.544 1.00 0.00 61 ASP A O 11
ATOM 20213 N N . LEU A 1 62 ? -9.717 -3.016 -6.756 1.00 0.00 62 LEU A N 11
ATOM 20214 C CA . LEU A 1 62 ? -10.077 -4.093 -5.833 1.00 0.00 62 LEU A CA 11
ATOM 20215 C C . LEU A 1 62 ? -11.208 -3.663 -4.898 1.00 0.00 62 LEU A C 11
ATOM 20216 O O . LEU A 1 62 ? -12.239 -4.324 -4.802 1.00 0.00 62 LEU A O 11
ATOM 20232 N N . LEU A 1 63 ? -11.009 -2.539 -4.227 1.00 0.00 63 LEU A N 11
ATOM 20233 C CA . LEU A 1 63 ? -11.952 -2.058 -3.228 1.00 0.00 63 LEU A CA 11
ATOM 20234 C C . LEU A 1 63 ? -13.251 -1.577 -3.865 1.00 0.00 63 LEU A C 11
ATOM 20235 O O . LEU A 1 63 ? -14.337 -1.814 -3.334 1.00 0.00 63 LEU A O 11
ATOM 20251 N N . ASP A 1 64 ? -13.136 -0.906 -5.004 1.00 0.00 64 ASP A N 11
ATOM 20252 C CA . ASP A 1 64 ? -14.301 -0.348 -5.684 1.00 0.00 64 ASP A CA 11
ATOM 20253 C C . ASP A 1 64 ? -15.226 -1.454 -6.184 1.00 0.00 64 ASP A C 11
ATOM 20254 O O . ASP A 1 64 ? -16.447 -1.300 -6.194 1.00 0.00 64 ASP A O 11
ATOM 20263 N N . ASN A 1 65 ? -14.641 -2.579 -6.573 1.00 0.00 65 ASN A N 11
ATOM 20264 C CA . ASN A 1 65 ? -15.415 -3.701 -7.096 1.00 0.00 65 ASN A CA 11
ATOM 20265 C C . ASN A 1 65 ? -15.703 -4.727 -6.008 1.00 0.00 65 ASN A C 11
ATOM 20266 O O . ASN A 1 65 ? -15.950 -5.897 -6.307 1.00 0.00 65 ASN A O 11
ATOM 20277 N N . LYS A 1 66 ? -15.681 -4.271 -4.753 1.00 0.00 66 LYS A N 11
ATOM 20278 C CA . LYS A 1 66 ? -15.975 -5.115 -3.591 1.00 0.00 66 LYS A CA 11
ATOM 20279 C C . LYS A 1 66 ? -14.868 -6.137 -3.361 1.00 0.00 66 LYS A C 11
ATOM 20280 O O . LYS A 1 66 ? -13.992 -5.925 -2.519 1.00 0.00 66 LYS A O 11
ATOM 20299 N N . GLN A 1 67 ? -14.926 -7.236 -4.120 1.00 0.00 67 GLN A N 11
ATOM 20300 C CA . GLN A 1 67 ? -13.939 -8.316 -4.051 1.00 0.00 67 GLN A CA 11
ATOM 20301 C C . GLN A 1 67 ? -13.992 -9.054 -2.714 1.00 0.00 67 GLN A C 11
ATOM 20302 O O . GLN A 1 67 ? -14.340 -8.484 -1.681 1.00 0.00 67 GLN A O 11
ATOM 20316 N N . PRO A 1 68 ? -13.654 -10.351 -2.719 1.00 0.00 68 PRO A N 11
ATOM 20317 C CA . PRO A 1 68 ? -13.587 -11.149 -1.493 1.00 0.00 68 PRO A CA 11
ATOM 20318 C C . PRO A 1 68 ? -12.376 -10.786 -0.639 1.00 0.00 68 PRO A C 11
ATOM 20319 O O . PRO A 1 68 ? -12.251 -11.236 0.497 1.00 0.00 68 PRO A O 11
ATOM 20330 N N . LEU A 1 69 ? -11.496 -9.961 -1.207 1.00 0.00 69 LEU A N 11
ATOM 20331 C CA . LEU A 1 69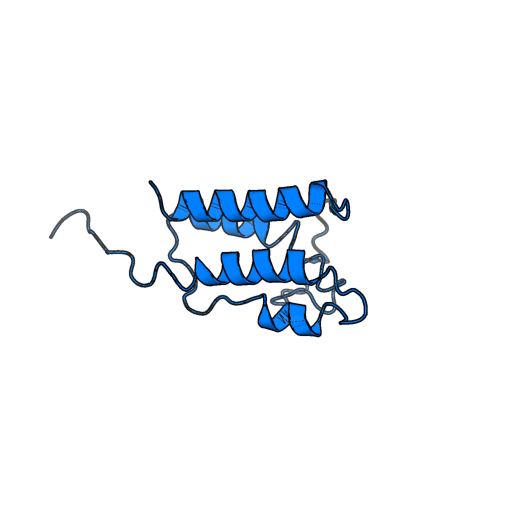 ? -10.263 -9.527 -0.547 1.00 0.00 69 LEU A CA 11
ATOM 20332 C C . LEU A 1 69 ? -9.276 -10.687 -0.402 1.00 0.00 69 LEU A C 11
ATOM 20333 O O . LEU A 1 69 ? -9.669 -11.852 -0.327 1.00 0.00 69 LEU A O 11
ATOM 20349 N N . PRO A 1 70 ? -7.968 -10.379 -0.381 1.00 0.00 70 PRO A N 11
ATOM 20350 C CA . PRO A 1 70 ? -6.922 -11.394 -0.238 1.00 0.00 70 PRO A CA 11
ATOM 20351 C C . PRO A 1 70 ? -7.033 -12.140 1.092 1.00 0.00 70 PRO A C 11
ATOM 20352 O O . PRO A 1 70 ? -6.720 -13.328 1.179 1.00 0.00 70 PRO A O 11
ATOM 20363 N N . GLY A 1 71 ? -7.454 -11.426 2.130 1.00 0.00 71 GLY A N 11
ATOM 20364 C CA . GLY A 1 71 ? -7.682 -12.041 3.423 1.00 0.00 71 GLY A CA 11
ATOM 20365 C C . GLY A 1 71 ? -6.427 -12.093 4.262 1.00 0.00 71 GLY A C 11
ATOM 20366 O O . GLY A 1 71 ? -6.464 -11.864 5.468 1.00 0.00 71 GLY A O 11
ATOM 20370 N N . ALA A 1 72 ? -5.316 -12.389 3.616 1.00 0.00 72 ALA A N 11
ATOM 20371 C CA . ALA A 1 72 ? -4.037 -12.482 4.287 1.00 0.00 72 ALA A CA 11
ATOM 20372 C C . ALA A 1 72 ? -2.960 -11.835 3.433 1.00 0.00 72 ALA A C 11
ATOM 20373 O O . ALA A 1 72 ? -2.116 -12.512 2.846 1.00 0.00 72 ALA A O 11
ATOM 20380 N N . PHE A 1 73 ? -3.025 -10.519 3.338 1.00 0.00 73 PHE A N 11
ATOM 20381 C CA . PHE A 1 73 ? -2.101 -9.760 2.512 1.00 0.00 73 PHE A CA 11
ATOM 20382 C C . PHE A 1 73 ? -1.104 -9.015 3.389 1.00 0.00 73 PHE A C 11
ATOM 20383 O O . PHE A 1 73 ? -1.497 -8.247 4.267 1.00 0.00 73 PHE A O 11
ATOM 20400 N N . ALA A 1 74 ? 0.178 -9.248 3.146 1.00 0.00 74 ALA A N 11
ATOM 20401 C CA . ALA A 1 74 ? 1.234 -8.622 3.929 1.00 0.00 74 ALA A CA 11
ATOM 20402 C C . ALA A 1 74 ? 2.316 -8.044 3.023 1.00 0.00 74 ALA A C 11
ATOM 20403 O O . ALA A 1 74 ? 2.739 -8.687 2.060 1.00 0.00 74 ALA A O 11
ATOM 20410 N N . VAL A 1 75 ? 2.760 -6.832 3.335 1.00 0.00 75 VAL A N 11
ATOM 20411 C CA . VAL A 1 75 ? 3.781 -6.162 2.530 1.00 0.00 75 VAL A CA 11
ATOM 20412 C C . VAL A 1 75 ? 4.942 -5.661 3.378 1.00 0.00 75 VAL A C 11
ATOM 20413 O O . VAL A 1 75 ? 6.077 -5.587 2.901 1.00 0.00 75 VAL A O 11
ATOM 20426 N N . ALA A 1 76 ? 4.665 -5.330 4.632 1.00 0.00 76 ALA A N 11
ATOM 20427 C CA . ALA A 1 76 ? 5.685 -4.779 5.519 1.00 0.00 76 ALA A CA 11
ATOM 20428 C C . ALA A 1 76 ? 6.895 -5.713 5.659 1.00 0.00 76 ALA A C 11
ATOM 20429 O O . ALA A 1 76 ? 8.031 -5.266 5.498 1.00 0.00 76 ALA A O 11
ATOM 20436 N N . PRO A 1 77 ? 6.694 -7.024 5.938 1.00 0.00 77 PRO A N 11
ATOM 20437 C CA . PRO A 1 77 ? 7.808 -7.977 6.046 1.00 0.00 77 PRO A CA 11
ATOM 20438 C C . PRO A 1 77 ? 8.647 -8.047 4.771 1.00 0.00 77 PRO A C 11
ATOM 20439 O O . PRO A 1 77 ? 9.868 -8.208 4.830 1.00 0.00 77 PRO A O 11
ATOM 20450 N N . TYR A 1 78 ? 7.989 -7.906 3.623 1.00 0.00 78 TYR A N 11
ATOM 20451 C CA . TYR A 1 78 ? 8.669 -7.963 2.334 1.00 0.00 78 TYR A CA 11
ATOM 20452 C C . TYR A 1 78 ? 9.543 -6.729 2.137 1.00 0.00 78 TYR A C 11
ATOM 20453 O O . TYR A 1 78 ? 10.702 -6.832 1.733 1.00 0.00 78 TYR A O 11
ATOM 20471 N N . TYR A 1 79 ? 8.988 -5.562 2.437 1.00 0.00 79 TYR A N 11
ATOM 20472 C CA . TYR A 1 79 ? 9.711 -4.311 2.257 1.00 0.00 79 TYR A CA 11
ATOM 20473 C C . TYR A 1 79 ? 10.810 -4.144 3.297 1.00 0.00 79 TYR A C 11
ATOM 20474 O O . TYR A 1 79 ? 11.762 -3.398 3.080 1.00 0.00 79 TYR A O 11
ATOM 20492 N N . GLU A 1 80 ? 10.689 -4.850 4.413 1.00 0.00 80 GLU A N 11
ATOM 20493 C CA . GLU A 1 80 ? 11.751 -4.871 5.412 1.00 0.00 80 GLU A CA 11
ATOM 20494 C C . GLU A 1 80 ? 12.982 -5.585 4.847 1.00 0.00 80 GLU A C 11
ATOM 20495 O O . GLU A 1 80 ? 14.106 -5.381 5.302 1.00 0.00 80 GLU A O 11
ATOM 20507 N N . MET A 1 81 ? 12.759 -6.424 3.848 1.00 0.00 81 MET A N 11
ATOM 20508 C CA . MET A 1 81 ? 13.850 -7.119 3.177 1.00 0.00 81 MET A CA 11
ATOM 20509 C C . MET A 1 81 ? 14.334 -6.319 1.980 1.00 0.00 81 MET A C 11
ATOM 20510 O O . MET A 1 81 ? 15.532 -6.245 1.708 1.00 0.00 81 MET A O 11
ATOM 20524 N N . ALA A 1 82 ? 13.390 -5.727 1.262 1.00 0.00 82 ALA A N 11
ATOM 20525 C CA . ALA A 1 82 ? 13.706 -4.971 0.062 1.00 0.00 82 ALA A CA 11
ATOM 20526 C C . ALA A 1 82 ? 14.460 -3.688 0.396 1.00 0.00 82 ALA A C 11
ATOM 20527 O O . ALA A 1 82 ? 15.393 -3.301 -0.310 1.00 0.00 82 ALA A O 11
ATOM 20534 N N . LEU A 1 83 ? 14.051 -3.032 1.476 1.00 0.00 83 LEU A N 11
ATOM 20535 C CA . LEU A 1 83 ? 14.663 -1.779 1.887 1.00 0.00 83 LEU A CA 11
ATOM 20536 C C . LEU A 1 83 ? 15.842 -2.028 2.813 1.00 0.00 83 LEU A C 11
ATOM 20537 O O . LEU A 1 83 ? 15.704 -2.692 3.847 1.00 0.00 83 LEU A O 11
ATOM 20553 N N . ALA A 1 84 ? 16.995 -1.485 2.438 1.00 0.00 84 ALA A N 11
ATOM 20554 C CA . ALA A 1 84 ? 18.205 -1.594 3.243 1.00 0.00 84 ALA A CA 11
ATOM 20555 C C . ALA A 1 84 ? 18.029 -0.881 4.573 1.00 0.00 84 ALA A C 11
ATOM 20556 O O . ALA A 1 84 ? 17.088 -0.107 4.754 1.00 0.00 84 ALA A O 11
ATOM 20563 N N . THR A 1 85 ? 18.950 -1.129 5.487 1.00 0.00 85 THR A N 11
ATOM 20564 C CA . THR A 1 85 ? 18.805 -0.687 6.862 1.00 0.00 85 THR A CA 11
ATOM 20565 C C . THR A 1 85 ? 19.066 0.813 7.016 1.00 0.00 85 THR A C 11
ATOM 20566 O O . THR A 1 85 ? 18.626 1.434 7.987 1.00 0.00 85 THR A O 11
ATOM 20577 N N . ASP A 1 86 ? 19.784 1.396 6.065 1.00 0.00 86 ASP A N 11
ATOM 20578 C CA . ASP A 1 86 ? 20.010 2.836 6.070 1.00 0.00 86 ASP A CA 11
ATOM 20579 C C . ASP A 1 86 ? 18.838 3.520 5.368 1.00 0.00 86 ASP A C 11
ATOM 20580 O O . ASP A 1 86 ? 17.848 2.858 5.056 1.00 0.00 86 ASP A O 11
ATOM 20589 N N . HIS A 1 87 ? 18.948 4.824 5.107 1.00 0.00 87 HIS A N 11
ATOM 20590 C CA . HIS A 1 87 ? 17.851 5.591 4.516 1.00 0.00 87 HIS A CA 11
ATOM 20591 C C . HIS A 1 87 ? 16.658 5.617 5.482 1.00 0.00 87 HIS A C 11
ATOM 20592 O O . HIS A 1 87 ? 15.788 4.748 5.431 1.00 0.00 87 HIS A O 11
ATOM 20607 N N . PRO A 1 88 ? 16.618 6.628 6.375 1.00 0.00 88 PRO A N 11
ATOM 20608 C CA . PRO A 1 88 ? 15.664 6.694 7.503 1.00 0.00 88 PRO A CA 11
ATOM 20609 C C . PRO A 1 88 ? 14.198 6.597 7.082 1.00 0.00 88 PRO A C 11
ATOM 20610 O O . PRO A 1 88 ? 13.339 6.221 7.882 1.00 0.00 88 PRO A O 11
ATOM 20621 N N . GLN A 1 89 ? 13.918 6.924 5.825 1.00 0.00 89 GLN A N 11
ATOM 20622 C CA . GLN A 1 89 ? 12.562 6.844 5.287 1.00 0.00 89 GLN A CA 11
ATOM 20623 C C . GLN A 1 89 ? 12.023 5.415 5.352 1.00 0.00 89 GLN A C 11
ATOM 20624 O O . GLN A 1 89 ? 10.815 5.204 5.305 1.00 0.00 89 GLN A O 11
ATOM 20638 N N . ARG A 1 90 ? 12.932 4.450 5.473 1.00 0.00 90 ARG A N 11
ATOM 20639 C CA . ARG A 1 90 ? 12.576 3.037 5.587 1.00 0.00 90 ARG A CA 11
ATOM 20640 C C . ARG A 1 90 ? 11.505 2.827 6.653 1.00 0.00 90 ARG A C 11
ATOM 20641 O O . ARG A 1 90 ? 10.466 2.220 6.393 1.00 0.00 90 ARG A O 11
ATOM 20662 N N . ALA A 1 91 ? 11.762 3.361 7.843 1.00 0.00 91 ALA A N 11
ATOM 20663 C CA . ALA A 1 91 ? 10.858 3.195 8.974 1.00 0.00 91 ALA A CA 11
ATOM 20664 C C . ALA A 1 91 ? 9.511 3.859 8.708 1.00 0.00 91 ALA A C 11
ATOM 20665 O O . ALA A 1 91 ? 8.465 3.320 9.062 1.00 0.00 91 ALA A O 11
ATOM 20672 N N . LEU A 1 92 ? 9.542 5.022 8.064 1.00 0.00 92 LEU A N 11
ATOM 20673 C CA . LEU A 1 92 ? 8.322 5.763 7.764 1.00 0.00 92 LEU A CA 11
ATOM 20674 C C . LEU A 1 92 ? 7.479 5.023 6.733 1.00 0.00 92 LEU A C 11
ATOM 20675 O O . LEU A 1 92 ? 6.253 4.971 6.840 1.00 0.00 92 LEU A O 11
ATOM 20691 N N . ILE A 1 93 ? 8.144 4.446 5.738 1.00 0.00 93 ILE A N 11
ATOM 20692 C CA . ILE A 1 93 ? 7.461 3.647 4.731 1.00 0.00 93 ILE A CA 11
ATOM 20693 C C . ILE A 1 93 ? 6.828 2.426 5.379 1.00 0.00 93 ILE A C 11
ATOM 20694 O O . ILE A 1 93 ? 5.641 2.157 5.196 1.00 0.00 93 ILE A O 11
ATOM 20710 N N . LEU A 1 94 ? 7.626 1.709 6.164 1.00 0.00 94 LEU A N 11
ATOM 20711 C CA . LEU A 1 94 ? 7.169 0.500 6.835 1.00 0.00 94 LEU A CA 11
ATOM 20712 C C . LEU A 1 94 ? 6.010 0.800 7.780 1.00 0.00 94 LEU A C 11
ATOM 20713 O O . LEU A 1 94 ? 5.103 -0.015 7.933 1.00 0.00 94 LEU A O 11
ATOM 20729 N N . ALA A 1 95 ? 6.032 1.978 8.394 1.00 0.00 95 ALA A N 11
ATOM 20730 C CA . ALA A 1 95 ? 4.960 2.392 9.292 1.00 0.00 95 ALA A CA 11
ATOM 20731 C C . ALA A 1 95 ? 3.628 2.481 8.554 1.00 0.00 95 ALA A C 11
ATOM 20732 O O . ALA A 1 95 ? 2.628 1.898 8.984 1.00 0.00 95 ALA A O 11
ATOM 20739 N N . GLU A 1 96 ? 3.616 3.204 7.439 1.00 0.00 96 GLU A N 11
ATOM 20740 C CA . GLU A 1 96 ? 2.408 3.333 6.631 1.00 0.00 96 GLU A CA 11
ATOM 20741 C C . GLU A 1 96 ? 2.031 1.989 6.011 1.00 0.00 96 GLU A C 11
ATOM 20742 O O . GLU A 1 96 ? 0.851 1.696 5.802 1.00 0.00 96 GLU A O 11
ATOM 20754 N N . LEU A 1 97 ? 3.040 1.173 5.723 1.00 0.00 97 LEU A N 11
ATOM 20755 C CA . LEU A 1 97 ? 2.809 -0.165 5.201 1.00 0.00 97 LEU A CA 11
ATOM 20756 C C . LEU A 1 97 ? 2.104 -1.029 6.235 1.00 0.00 97 LEU A C 11
ATOM 20757 O O . LEU A 1 97 ? 1.156 -1.730 5.904 1.00 0.00 97 LEU A O 11
ATOM 20773 N N . GLU A 1 98 ? 2.559 -0.965 7.488 1.00 0.00 98 GLU A N 11
ATOM 20774 C CA . GLU A 1 98 ? 1.933 -1.727 8.569 1.00 0.00 98 GLU A CA 11
ATOM 20775 C C . GLU A 1 98 ? 0.478 -1.324 8.753 1.00 0.00 98 GLU A C 11
ATOM 20776 O O . GLU A 1 98 ? -0.353 -2.144 9.131 1.00 0.00 98 GLU A O 11
ATOM 20788 N N . LYS A 1 99 ? 0.174 -0.061 8.489 1.00 0.00 99 LYS A N 11
ATOM 20789 C CA . LYS A 1 99 ? -1.203 0.412 8.545 1.00 0.00 99 LYS A CA 11
ATOM 20790 C C . LYS A 1 99 ? -2.067 -0.355 7.556 1.00 0.00 99 LYS A C 11
ATOM 20791 O O . LYS A 1 99 ? -3.078 -0.942 7.933 1.00 0.00 99 LYS A O 11
ATOM 20810 N N . LEU A 1 100 ? -1.649 -0.363 6.296 1.00 0.00 100 LEU A N 11
ATOM 20811 C CA . LEU A 1 100 ? -2.366 -1.088 5.254 1.00 0.00 100 LEU A CA 11
ATOM 20812 C C . LEU A 1 100 ? -2.346 -2.589 5.547 1.00 0.00 100 LEU A C 11
ATOM 20813 O O . LEU A 1 100 ? -3.357 -3.283 5.412 1.00 0.00 100 LEU A O 11
ATOM 20829 N N . ASP A 1 101 ? -1.182 -3.058 5.971 1.00 0.00 101 ASP A N 11
ATOM 20830 C CA . ASP A 1 101 ? -0.953 -4.460 6.308 1.00 0.00 101 ASP A CA 11
ATOM 20831 C C . ASP A 1 101 ? -1.956 -4.923 7.366 1.00 0.00 101 ASP A C 11
ATOM 20832 O O . ASP A 1 101 ? -2.593 -5.971 7.227 1.00 0.00 101 ASP A O 11
ATOM 20841 N N . ALA A 1 102 ? -2.116 -4.109 8.404 1.00 0.00 102 ALA A N 11
ATOM 20842 C CA . ALA A 1 102 ? -3.022 -4.420 9.505 1.00 0.00 102 ALA A CA 11
ATOM 20843 C C . ALA A 1 102 ? -4.483 -4.219 9.112 1.00 0.00 102 ALA A C 11
ATOM 20844 O O . ALA A 1 102 ? -5.385 -4.711 9.793 1.00 0.00 102 ALA A O 11
ATOM 20851 N N . LEU A 1 103 ? -4.723 -3.497 8.026 1.00 0.00 103 LEU A N 11
ATOM 20852 C CA . LEU A 1 103 ? -6.086 -3.283 7.552 1.00 0.00 103 LEU A CA 11
ATOM 20853 C C . LEU A 1 103 ? -6.625 -4.547 6.895 1.00 0.00 103 LEU A C 11
ATOM 20854 O O . LEU A 1 103 ? -7.805 -4.866 7.020 1.00 0.00 103 LEU A O 11
ATOM 20870 N N . PHE A 1 104 ? -5.756 -5.279 6.213 1.00 0.00 104 PHE A N 11
ATOM 20871 C CA . PHE A 1 104 ? -6.146 -6.562 5.639 1.00 0.00 104 PHE A CA 11
ATOM 20872 C C . PHE A 1 104 ? -6.243 -7.622 6.726 1.00 0.00 104 PHE A C 11
ATOM 20873 O O . PHE A 1 104 ? -6.830 -8.685 6.526 1.00 0.00 104 PHE A O 11
ATOM 20890 N N . ALA A 1 105 ? -5.664 -7.315 7.878 1.00 0.00 105 ALA A N 11
ATOM 20891 C CA . ALA A 1 105 ? -5.801 -8.156 9.055 1.00 0.00 105 ALA A CA 11
ATOM 20892 C C . ALA A 1 105 ? -7.037 -7.743 9.847 1.00 0.00 105 ALA A C 11
ATOM 20893 O O . ALA A 1 105 ? -7.452 -8.426 10.785 1.00 0.00 105 ALA A O 11
ATOM 20900 N N . ASP A 1 106 ? -7.622 -6.618 9.453 1.00 0.00 106 ASP A N 11
ATOM 20901 C CA . ASP A 1 106 ? -8.797 -6.076 10.127 1.00 0.00 106 ASP A CA 11
ATOM 20902 C C . ASP A 1 106 ? -10.071 -6.729 9.610 1.00 0.00 106 ASP A C 11
ATOM 20903 O O . ASP A 1 106 ? -10.898 -7.199 10.393 1.00 0.00 106 ASP A O 11
ATOM 20912 N N . ASP A 1 107 ? -10.233 -6.745 8.292 1.00 0.00 107 ASP A N 11
ATOM 20913 C CA . ASP A 1 107 ? -11.394 -7.383 7.685 1.00 0.00 107 ASP A CA 11
ATOM 20914 C C . ASP A 1 107 ? -11.232 -8.891 7.772 1.00 0.00 107 ASP A C 11
ATOM 20915 O O . ASP A 1 107 ? -10.415 -9.479 7.059 1.00 0.00 107 ASP A O 11
ATOM 20924 N N . ALA A 1 108 ? -11.978 -9.504 8.680 1.00 0.00 108 ALA A N 11
ATOM 20925 C CA . ALA A 1 108 ? -11.867 -10.933 8.923 1.00 0.00 108 ALA A CA 11
ATOM 20926 C C . ALA A 1 108 ? -12.259 -11.727 7.689 1.00 0.00 108 ALA A C 11
ATOM 20927 O O . ALA A 1 108 ? -13.417 -11.719 7.264 1.00 0.00 108 ALA A O 11
ATOM 20934 N N . SER A 1 109 ? -11.289 -12.429 7.125 1.00 0.00 109 SER A N 11
ATOM 20935 C CA . SER A 1 109 ? -11.510 -13.236 5.937 1.00 0.00 109 SER A CA 11
ATOM 20936 C C . SER A 1 109 ? -12.382 -14.452 6.240 1.00 0.00 109 SER A C 11
ATOM 20937 O O . SER A 1 109 ? -12.664 -15.257 5.359 1.00 0.00 109 SER A O 11
ATOM 20945 N N . LEU A 1 110 ? -12.829 -14.565 7.485 1.00 0.00 110 LEU A N 11
ATOM 20946 C CA . LEU A 1 110 ? -13.774 -15.601 7.875 1.00 0.00 110 LEU A CA 11
ATOM 20947 C C . LEU A 1 110 ? -15.092 -15.401 7.133 1.00 0.00 110 LEU A C 11
ATOM 20948 O O . LEU A 1 110 ? -15.829 -16.352 6.877 1.00 0.00 110 LEU A O 11
ATOM 20964 N N . GLU A 1 111 ? -15.369 -14.147 6.781 1.00 0.00 111 GLU A N 11
ATOM 20965 C CA . GLU A 1 111 ? -16.558 -13.800 6.014 1.00 0.00 111 GLU A CA 11
ATOM 20966 C C . GLU A 1 111 ? -16.304 -13.955 4.520 1.00 0.00 111 GLU A C 11
ATOM 20967 O O . GLU A 1 111 ? -17.189 -13.713 3.701 1.00 0.00 111 GLU A O 11
ATOM 20979 N N . HIS A 1 112 ? -15.092 -14.359 4.170 1.00 0.00 112 HIS A N 11
ATOM 20980 C CA . HIS A 1 112 ? -14.705 -14.481 2.773 1.00 0.00 112 HIS A CA 11
ATOM 20981 C C . HIS A 1 112 ? -14.204 -15.889 2.493 1.00 0.00 112 HIS A C 11
ATOM 20982 O O . HIS A 1 112 ? -13.054 -16.218 2.774 1.00 0.00 112 HIS A O 11
ATOM 20997 N N . HIS A 1 113 ? -15.072 -16.718 1.950 1.00 0.00 113 HIS A N 11
ATOM 20998 C CA . HIS A 1 113 ? -14.749 -18.116 1.729 1.00 0.00 113 HIS A CA 11
ATOM 20999 C C . HIS A 1 113 ? -13.930 -18.282 0.457 1.00 0.00 113 HIS A C 11
ATOM 21000 O O . HIS A 1 113 ? -14.410 -18.004 -0.643 1.00 0.00 113 HIS A O 11
ATOM 21015 N N . HIS A 1 114 ? -12.691 -18.727 0.613 1.00 0.00 114 HIS A N 11
ATOM 21016 C CA . HIS A 1 114 ? -11.809 -18.944 -0.524 1.00 0.00 114 HIS A CA 11
ATOM 21017 C C . HIS A 1 114 ? -12.117 -20.286 -1.167 1.00 0.00 114 HIS A C 11
ATOM 21018 O O . HIS A 1 114 ? -11.571 -21.318 -0.771 1.00 0.00 114 HIS A O 11
ATOM 21033 N N . HIS A 1 115 ? -13.018 -20.273 -2.136 1.00 0.00 115 HIS A N 11
ATOM 21034 C CA . HIS A 1 115 ? -13.432 -21.496 -2.808 1.00 0.00 115 HIS A CA 11
ATOM 21035 C C . HIS A 1 115 ? -12.352 -21.972 -3.768 1.00 0.00 115 HIS A C 11
ATOM 21036 O O . HIS A 1 115 ? -11.634 -21.164 -4.361 1.00 0.00 115 HIS A O 11
ATOM 21051 N N . HIS A 1 116 ? -12.237 -23.282 -3.907 1.00 0.00 116 HIS A N 11
ATOM 21052 C CA . HIS A 1 116 ? -11.259 -23.882 -4.799 1.00 0.00 116 HIS A CA 11
ATOM 21053 C C . HIS A 1 116 ? -11.797 -25.209 -5.331 1.00 0.00 116 HIS A C 11
ATOM 21054 O O . HIS A 1 116 ? -11.387 -26.286 -4.892 1.00 0.00 116 HIS A O 11
ATOM 21069 N N . HIS A 1 117 ? -12.747 -25.121 -6.242 1.00 0.00 117 HIS A N 11
ATOM 21070 C CA . HIS A 1 117 ? -13.322 -26.304 -6.861 1.00 0.00 117 HIS A CA 11
ATOM 21071 C C . HIS A 1 117 ? -13.291 -26.155 -8.375 1.00 0.00 117 HIS A C 11
ATOM 21072 O O . HIS A 1 117 ? -12.269 -26.520 -8.986 1.00 0.00 117 HIS A O 11
ATOM 21088 N N . MET A 1 1 ? -15.266 5.231 6.085 1.00 0.00 1 MET A N 12
ATOM 21089 C CA . MET A 1 1 ? -16.507 4.468 6.349 1.00 0.00 1 MET A CA 12
ATOM 21090 C C . MET A 1 1 ? -16.201 2.991 6.576 1.00 0.00 1 MET A C 12
ATOM 21091 O O . MET A 1 1 ? -15.708 2.607 7.639 1.00 0.00 1 MET A O 12
ATOM 21107 N N . THR A 1 2 ? -16.479 2.168 5.573 1.00 0.00 2 THR A N 12
ATOM 21108 C CA . THR A 1 2 ? -16.293 0.730 5.683 1.00 0.00 2 THR A CA 12
ATOM 21109 C C . THR A 1 2 ? -14.816 0.361 5.514 1.00 0.00 2 THR A C 12
ATOM 21110 O O . THR A 1 2 ? -14.005 1.204 5.125 1.00 0.00 2 THR A O 12
ATOM 21121 N N . THR A 1 3 ? -14.475 -0.889 5.810 1.00 0.00 3 THR A N 12
ATOM 21122 C CA . THR A 1 3 ? -13.097 -1.361 5.728 1.00 0.00 3 THR A CA 12
ATOM 21123 C C . THR A 1 3 ? -12.501 -1.126 4.335 1.00 0.00 3 THR A C 12
ATOM 21124 O O . THR A 1 3 ? -11.373 -0.650 4.220 1.00 0.00 3 THR A O 12
ATOM 21135 N N . HIS A 1 4 ? -13.266 -1.442 3.285 1.00 0.00 4 HIS A N 12
ATOM 21136 C CA . HIS A 1 4 ? -12.821 -1.185 1.909 1.00 0.00 4 HIS A CA 12
ATOM 21137 C C . HIS A 1 4 ? -12.420 0.276 1.740 1.00 0.00 4 HIS A C 12
ATOM 21138 O O . HIS A 1 4 ? -11.335 0.585 1.250 1.00 0.00 4 HIS A O 12
ATOM 21153 N N . ASP A 1 5 ? -13.311 1.163 2.159 1.00 0.00 5 ASP A N 12
ATOM 21154 C CA . ASP A 1 5 ? -13.085 2.600 2.075 1.00 0.00 5 ASP A CA 12
ATOM 21155 C C . ASP A 1 5 ? -11.849 3.014 2.871 1.00 0.00 5 ASP A C 12
ATOM 21156 O O . ASP A 1 5 ? -11.073 3.858 2.426 1.00 0.00 5 ASP A O 12
ATOM 21165 N N . ARG A 1 6 ? -11.657 2.401 4.035 1.00 0.00 6 ARG A N 12
ATOM 21166 C CA . ARG A 1 6 ? -10.506 2.705 4.883 1.00 0.00 6 ARG A CA 12
ATOM 21167 C C . ARG A 1 6 ? -9.195 2.306 4.211 1.00 0.00 6 ARG A C 12
ATOM 21168 O O . ARG A 1 6 ? -8.214 3.044 4.272 1.00 0.00 6 ARG A O 12
ATOM 21189 N N . VAL A 1 7 ? -9.181 1.142 3.569 1.00 0.00 7 VAL A N 12
ATOM 21190 C CA . VAL A 1 7 ? -7.995 0.692 2.848 1.00 0.00 7 VAL A CA 12
ATOM 21191 C C . VAL A 1 7 ? -7.708 1.636 1.683 1.00 0.00 7 VAL A C 12
ATOM 21192 O O . VAL A 1 7 ? -6.556 1.937 1.374 1.00 0.00 7 VAL A O 12
ATOM 21205 N N . ARG A 1 8 ? -8.773 2.121 1.057 1.00 0.00 8 ARG A N 12
ATOM 21206 C CA . ARG A 1 8 ? -8.654 3.085 -0.025 1.00 0.00 8 ARG A CA 12
ATOM 21207 C C . ARG A 1 8 ? -8.063 4.392 0.497 1.00 0.00 8 ARG A C 12
ATOM 21208 O O . ARG A 1 8 ? -7.198 4.992 -0.139 1.00 0.00 8 ARG A O 12
ATOM 21229 N N . LEU A 1 9 ? -8.535 4.815 1.666 1.00 0.00 9 LEU A N 12
ATOM 21230 C CA . LEU A 1 9 ? -7.991 5.990 2.345 1.00 0.00 9 LEU A CA 12
ATOM 21231 C C . LEU A 1 9 ? -6.503 5.809 2.629 1.00 0.00 9 LEU A C 12
ATOM 21232 O O . LEU A 1 9 ? -5.721 6.753 2.526 1.00 0.00 9 LEU A O 12
ATOM 21248 N N . GLN A 1 10 ? -6.117 4.588 2.986 1.00 0.00 10 GLN A N 12
ATOM 21249 C CA . GLN A 1 10 ? -4.720 4.272 3.257 1.00 0.00 10 GLN A CA 12
ATOM 21250 C C . GLN A 1 10 ? -3.892 4.453 1.992 1.00 0.00 10 GLN A C 12
ATOM 21251 O O . GLN A 1 10 ? -2.793 4.990 2.042 1.00 0.00 10 GLN A O 12
ATOM 21265 N N . LEU A 1 11 ? -4.431 4.015 0.861 1.00 0.00 11 LEU A N 12
ATOM 21266 C CA . LEU A 1 11 ? -3.746 4.171 -0.420 1.00 0.00 11 LEU A CA 12
ATOM 21267 C C . LEU A 1 11 ? -3.507 5.646 -0.722 1.00 0.00 11 LEU A C 12
ATOM 21268 O O . LEU A 1 11 ? -2.474 6.021 -1.279 1.00 0.00 11 LEU A O 12
ATOM 21284 N N . GLN A 1 12 ? -4.467 6.478 -0.341 1.00 0.00 12 GLN A N 12
ATOM 21285 C CA . GLN A 1 12 ? -4.346 7.920 -0.505 1.00 0.00 12 GLN A CA 12
ATOM 21286 C C . GLN A 1 12 ? -3.281 8.466 0.440 1.00 0.00 12 GLN A C 12
ATOM 21287 O O . GLN A 1 12 ? -2.523 9.371 0.089 1.00 0.00 12 GLN A O 12
ATOM 21301 N N . ALA A 1 13 ? -3.228 7.897 1.637 1.00 0.00 13 ALA A N 12
ATOM 21302 C CA . ALA A 1 13 ? -2.255 8.293 2.644 1.00 0.00 13 ALA A CA 12
ATOM 21303 C C . ALA A 1 13 ? -0.847 7.862 2.242 1.00 0.00 13 ALA A C 12
ATOM 21304 O O . ALA A 1 13 ? 0.118 8.595 2.446 1.00 0.00 13 ALA A O 12
ATOM 21311 N N . LEU A 1 14 ? -0.742 6.669 1.667 1.00 0.00 14 LEU A N 12
ATOM 21312 C CA . LEU A 1 14 ? 0.525 6.173 1.144 1.00 0.00 14 LEU A CA 12
ATOM 21313 C C . LEU A 1 14 ? 1.030 7.103 0.049 1.00 0.00 14 LEU A C 12
ATOM 21314 O O . LEU A 1 14 ? 2.212 7.455 0.013 1.00 0.00 14 LEU A O 12
ATOM 21330 N N . GLU A 1 15 ? 0.119 7.504 -0.830 1.00 0.00 15 GLU A N 12
ATOM 21331 C CA . GLU A 1 15 ? 0.426 8.474 -1.871 1.00 0.00 15 GLU A CA 12
ATOM 21332 C C . GLU A 1 15 ? 0.935 9.764 -1.242 1.00 0.00 15 GLU A C 12
ATOM 21333 O O . GLU A 1 15 ? 1.921 10.342 -1.695 1.00 0.00 15 GLU A O 12
ATOM 21345 N N . ALA A 1 16 ? 0.260 10.197 -0.182 1.00 0.00 16 ALA A N 12
ATOM 21346 C CA . ALA A 1 16 ? 0.643 11.401 0.540 1.00 0.00 16 ALA A CA 12
ATOM 21347 C C . ALA A 1 16 ? 2.057 11.277 1.097 1.00 0.00 16 ALA A C 12
ATOM 21348 O O . ALA A 1 16 ? 2.869 12.186 0.943 1.00 0.00 16 ALA A O 12
ATOM 21355 N N . LEU A 1 17 ? 2.345 10.142 1.725 1.00 0.00 17 LEU A N 12
ATOM 21356 C CA . LEU A 1 17 ? 3.660 9.892 2.309 1.00 0.00 17 LEU A CA 12
ATOM 21357 C C . LEU A 1 17 ? 4.740 9.940 1.228 1.00 0.00 17 LEU A C 12
ATOM 21358 O O . LEU A 1 17 ? 5.794 10.555 1.414 1.00 0.00 17 LEU A O 12
ATOM 21374 N N . LEU A 1 18 ? 4.471 9.301 0.097 1.00 0.00 18 LEU A N 12
ATOM 21375 C CA . LEU A 1 18 ? 5.401 9.314 -1.027 1.00 0.00 18 LEU A CA 12
ATOM 21376 C C . LEU A 1 18 ? 5.537 10.724 -1.591 1.00 0.00 18 LEU A C 12
ATOM 21377 O O . LEU A 1 18 ? 6.625 11.141 -1.995 1.00 0.00 18 LEU A O 12
ATOM 21393 N N . ARG A 1 19 ? 4.429 11.452 -1.599 1.00 0.00 19 ARG A N 12
ATOM 21394 C CA . ARG A 1 19 ? 4.392 12.815 -2.113 1.00 0.00 19 ARG A CA 12
ATOM 21395 C C . ARG A 1 19 ? 5.240 13.746 -1.248 1.00 0.00 19 ARG A C 12
ATOM 21396 O O . ARG A 1 19 ? 6.005 14.557 -1.768 1.00 0.00 19 ARG A O 12
ATOM 21417 N N . GLU A 1 20 ? 5.113 13.606 0.070 1.00 0.00 20 GLU A N 12
ATOM 21418 C CA . GLU A 1 20 ? 5.853 14.444 1.013 1.00 0.00 20 GLU A CA 12
ATOM 21419 C C . GLU A 1 20 ? 7.358 14.305 0.813 1.00 0.00 20 GLU A C 12
ATOM 21420 O O . GLU A 1 20 ? 8.105 15.279 0.922 1.00 0.00 20 GLU A O 12
ATOM 21432 N N . HIS A 1 21 ? 7.802 13.091 0.519 1.00 0.00 21 HIS A N 12
ATOM 21433 C CA . HIS A 1 21 ? 9.226 12.820 0.362 1.00 0.00 21 HIS A CA 12
ATOM 21434 C C . HIS A 1 21 ? 9.621 12.854 -1.110 1.00 0.00 21 HIS A C 12
ATOM 21435 O O . HIS A 1 21 ? 10.694 12.385 -1.485 1.00 0.00 21 HIS A O 12
ATOM 21450 N N . GLN A 1 22 ? 8.728 13.403 -1.935 1.00 0.00 22 GLN A N 12
ATOM 21451 C CA . GLN A 1 22 ? 8.989 13.631 -3.358 1.00 0.00 22 GLN A CA 12
ATOM 21452 C C . GLN A 1 22 ? 9.414 12.354 -4.084 1.00 0.00 22 GLN A C 12
ATOM 21453 O O . GLN A 1 22 ? 10.171 12.400 -5.056 1.00 0.00 22 GLN A O 12
ATOM 21467 N N . HIS A 1 23 ? 8.913 11.216 -3.624 1.00 0.00 23 HIS A N 12
ATOM 21468 C CA . HIS A 1 23 ? 9.177 9.948 -4.291 1.00 0.00 23 HIS A CA 12
ATOM 21469 C C . HIS A 1 23 ? 7.973 9.539 -5.118 1.00 0.00 23 HIS A C 12
ATOM 21470 O O . HIS A 1 23 ? 7.969 8.485 -5.756 1.00 0.00 23 HIS A O 12
ATOM 21485 N N . TRP A 1 24 ? 6.952 10.381 -5.098 1.00 0.00 24 TRP A N 12
ATOM 21486 C CA . TRP A 1 24 ? 5.764 10.153 -5.894 1.00 0.00 24 TRP A CA 12
ATOM 21487 C C . TRP A 1 24 ? 6.025 10.587 -7.330 1.00 0.00 24 TRP A C 12
ATOM 21488 O O . TRP A 1 24 ? 5.933 11.772 -7.663 1.00 0.00 24 TRP A O 12
ATOM 21509 N N . ARG A 1 25 ? 6.392 9.630 -8.162 1.00 0.00 25 ARG A N 12
ATOM 21510 C CA . ARG A 1 25 ? 6.688 9.900 -9.556 1.00 0.00 25 ARG A CA 12
ATOM 21511 C C . ARG A 1 25 ? 5.711 9.170 -10.454 1.00 0.00 25 ARG A C 12
ATOM 21512 O O . ARG A 1 25 ? 5.325 8.036 -10.175 1.00 0.00 25 ARG A O 12
ATOM 21533 N N . ASN A 1 26 ? 5.313 9.821 -11.529 1.00 0.00 26 ASN A N 12
ATOM 21534 C CA . ASN A 1 26 ? 4.464 9.193 -12.522 1.00 0.00 26 ASN A CA 12
ATOM 21535 C C . ASN A 1 26 ? 5.250 9.009 -13.811 1.00 0.00 26 ASN A C 12
ATOM 21536 O O . ASN A 1 26 ? 5.450 9.960 -14.566 1.00 0.00 26 ASN A O 12
ATOM 21547 N N . ASP A 1 27 ? 5.735 7.801 -14.034 1.00 0.00 27 ASP A N 12
ATOM 21548 C CA . ASP A 1 27 ? 6.491 7.499 -15.242 1.00 0.00 27 ASP A CA 12
ATOM 21549 C C . ASP A 1 27 ? 5.629 6.658 -16.173 1.00 0.00 27 ASP A C 12
ATOM 21550 O O . ASP A 1 27 ? 4.485 6.346 -15.840 1.00 0.00 27 ASP A O 12
ATOM 21559 N N . GLU A 1 28 ? 6.162 6.292 -17.326 1.00 0.00 28 GLU A N 12
ATOM 21560 C CA . GLU A 1 28 ? 5.407 5.509 -18.289 1.00 0.00 28 GLU A CA 12
ATOM 21561 C C . GLU A 1 28 ? 5.721 4.026 -18.115 1.00 0.00 28 GLU A C 12
ATOM 21562 O O . GLU A 1 28 ? 6.836 3.581 -18.400 1.00 0.00 28 GLU A O 12
ATOM 21574 N N . PRO A 1 29 ? 4.751 3.248 -17.621 1.00 0.00 29 PRO A N 12
ATOM 21575 C CA . PRO A 1 29 ? 4.924 1.814 -17.381 1.00 0.00 29 PRO A CA 12
ATOM 21576 C C . PRO A 1 29 ? 5.045 1.024 -18.679 1.00 0.00 29 PRO A C 12
ATOM 21577 O O . PRO A 1 29 ? 4.433 1.370 -19.691 1.00 0.00 29 PRO A O 12
ATOM 21588 N N . GLN A 1 30 ? 5.832 -0.037 -18.645 1.00 0.00 30 GLN A N 12
ATOM 21589 C CA . GLN A 1 30 ? 6.071 -0.845 -19.828 1.00 0.00 30 GLN A CA 12
ATOM 21590 C C . GLN A 1 30 ? 5.182 -2.082 -19.812 1.00 0.00 30 GLN A C 12
ATOM 21591 O O . GLN A 1 30 ? 4.974 -2.683 -18.760 1.00 0.00 30 GLN A O 12
ATOM 21605 N N . PRO A 1 31 ? 4.635 -2.479 -20.970 1.00 0.00 31 PRO A N 12
ATOM 21606 C CA . PRO A 1 31 ? 3.809 -3.688 -21.076 1.00 0.00 31 PRO A CA 12
ATOM 21607 C C . PRO A 1 31 ? 4.581 -4.935 -20.656 1.00 0.00 31 PRO A C 12
ATOM 21608 O O . PRO A 1 31 ? 4.037 -5.830 -20.008 1.00 0.00 31 PRO A O 12
ATOM 21619 N N . HIS A 1 32 ? 5.863 -4.958 -21.001 1.00 0.00 32 HIS A N 12
ATOM 21620 C CA . HIS A 1 32 ? 6.751 -6.063 -20.653 1.00 0.00 32 HIS A CA 12
ATOM 21621 C C . HIS A 1 32 ? 6.830 -6.235 -19.138 1.00 0.00 32 HIS A C 12
ATOM 21622 O O . HIS A 1 32 ? 6.991 -7.348 -18.631 1.00 0.00 32 HIS A O 12
ATOM 21637 N N . GLN A 1 33 ? 6.708 -5.122 -18.429 1.00 0.00 33 GLN A N 12
ATOM 21638 C CA . GLN A 1 33 ? 6.780 -5.109 -16.976 1.00 0.00 33 GLN A CA 12
ATOM 21639 C C . GLN A 1 33 ? 5.682 -5.993 -16.392 1.00 0.00 33 GLN A C 12
ATOM 21640 O O . GLN A 1 33 ? 5.948 -6.913 -15.621 1.00 0.00 33 GLN A O 12
ATOM 21654 N N . PHE A 1 34 ? 4.452 -5.734 -16.810 1.00 0.00 34 PHE A N 12
ATOM 21655 C CA . PHE A 1 34 ? 3.300 -6.466 -16.303 1.00 0.00 34 PHE A CA 12
ATOM 21656 C C . PHE A 1 34 ? 3.191 -7.842 -16.953 1.00 0.00 34 PHE A C 12
ATOM 21657 O O . PHE A 1 34 ? 2.591 -8.759 -16.389 1.00 0.00 34 PHE A O 12
ATOM 21674 N N . ASN A 1 35 ? 3.796 -7.992 -18.125 1.00 0.00 35 ASN A N 12
ATOM 21675 C CA . ASN A 1 35 ? 3.763 -9.265 -18.844 1.00 0.00 35 ASN A CA 12
ATOM 21676 C C . ASN A 1 35 ? 4.681 -10.275 -18.170 1.00 0.00 35 ASN A C 12
ATOM 21677 O O . ASN A 1 35 ? 4.561 -11.483 -18.378 1.00 0.00 35 ASN A O 12
ATOM 21688 N N . SER A 1 36 ? 5.592 -9.774 -17.347 1.00 0.00 36 SER A N 12
ATOM 21689 C CA . SER A 1 36 ? 6.416 -10.636 -16.520 1.00 0.00 36 SER A CA 12
ATOM 21690 C C . SER A 1 36 ? 5.528 -11.319 -15.482 1.00 0.00 36 SER A C 12
ATOM 21691 O O . SER A 1 36 ? 5.816 -12.426 -15.025 1.00 0.00 36 SER A O 12
ATOM 21699 N N . THR A 1 37 ? 4.440 -10.627 -15.133 1.00 0.00 37 THR A N 12
ATOM 21700 C CA . THR A 1 37 ? 3.383 -11.175 -14.293 1.00 0.00 37 THR A CA 12
ATOM 21701 C C . THR A 1 37 ? 3.931 -11.702 -12.961 1.00 0.00 37 THR A C 12
ATOM 21702 O O . THR A 1 37 ? 3.789 -12.877 -12.619 1.00 0.00 37 THR A O 12
ATOM 21713 N N . GLN A 1 38 ? 4.574 -10.813 -12.219 1.00 0.00 38 GLN A N 12
ATOM 21714 C CA . GLN A 1 38 ? 5.061 -11.134 -10.889 1.00 0.00 38 GLN A CA 12
ATOM 21715 C C . GLN A 1 38 ? 4.295 -10.324 -9.855 1.00 0.00 38 GLN A C 12
ATOM 21716 O O . GLN A 1 38 ? 3.956 -9.170 -10.103 1.00 0.00 38 GLN A O 12
ATOM 21730 N N . PRO A 1 39 ? 4.015 -10.917 -8.683 1.00 0.00 39 PRO A N 12
ATOM 21731 C CA . PRO A 1 39 ? 3.221 -10.271 -7.632 1.00 0.00 39 PRO A CA 12
ATOM 21732 C C . PRO A 1 39 ? 3.803 -8.935 -7.189 1.00 0.00 39 PRO A C 12
ATOM 21733 O O . PRO A 1 39 ? 3.079 -7.953 -7.048 1.00 0.00 39 PRO A O 12
ATOM 21744 N N . PHE A 1 40 ? 5.113 -8.908 -6.984 1.00 0.00 40 PHE A N 12
ATOM 21745 C CA . PHE A 1 40 ? 5.792 -7.705 -6.507 1.00 0.00 40 PHE A CA 12
ATOM 21746 C C . PHE A 1 40 ? 6.682 -7.099 -7.581 1.00 0.00 40 PHE A C 12
ATOM 21747 O O . PHE A 1 40 ? 7.293 -6.056 -7.357 1.00 0.00 40 PHE A O 12
ATOM 21764 N N . PHE A 1 41 ? 6.745 -7.754 -8.741 1.00 0.00 41 PHE A N 12
ATOM 21765 C CA . PHE A 1 41 ? 7.650 -7.353 -9.819 1.00 0.00 41 PHE A CA 12
ATOM 21766 C C . PHE A 1 41 ? 9.087 -7.256 -9.305 1.00 0.00 41 PHE A C 12
ATOM 21767 O O . PHE A 1 41 ? 9.574 -6.187 -8.941 1.00 0.00 41 PHE A O 12
ATOM 21784 N N . MET A 1 42 ? 9.754 -8.400 -9.257 1.00 0.00 42 MET A N 12
ATOM 21785 C CA . MET A 1 42 ? 11.069 -8.492 -8.642 1.00 0.00 42 MET A CA 12
ATOM 21786 C C . MET A 1 42 ? 12.162 -8.535 -9.702 1.00 0.00 42 MET A C 12
ATOM 21787 O O . MET A 1 42 ? 13.211 -7.906 -9.553 1.00 0.00 42 MET A O 12
ATOM 21801 N N . ASP A 1 43 ? 11.908 -9.273 -10.778 1.00 0.00 43 ASP A N 12
ATOM 21802 C CA . ASP A 1 43 ? 12.892 -9.438 -11.845 1.00 0.00 43 ASP A CA 12
ATOM 21803 C C . ASP A 1 43 ? 12.761 -8.342 -12.891 1.00 0.00 43 ASP A C 12
ATOM 21804 O O . ASP A 1 43 ? 13.669 -8.140 -13.700 1.00 0.00 43 ASP A O 12
ATOM 21813 N N . THR A 1 44 ? 11.629 -7.645 -12.879 1.00 0.00 44 THR A N 12
ATOM 21814 C CA . THR A 1 44 ? 11.360 -6.605 -13.864 1.00 0.00 44 THR A CA 12
ATOM 21815 C C . THR A 1 44 ? 12.400 -5.496 -13.771 1.00 0.00 44 THR A C 12
ATOM 21816 O O . THR A 1 44 ? 13.192 -5.294 -14.692 1.00 0.00 44 THR A O 12
ATOM 21827 N N . MET A 1 45 ? 12.405 -4.792 -12.653 1.00 0.00 45 MET A N 12
ATOM 21828 C CA . MET A 1 45 ? 13.400 -3.768 -12.401 1.00 0.00 45 MET A CA 12
ATOM 21829 C C . MET A 1 45 ? 13.829 -3.807 -10.940 1.00 0.00 45 MET A C 12
ATOM 21830 O O . MET A 1 45 ? 14.900 -4.322 -10.621 1.00 0.00 45 MET A O 12
ATOM 21844 N N . GLU A 1 46 ? 12.974 -3.302 -10.055 1.00 0.00 46 GLU A N 12
ATOM 21845 C CA . GLU A 1 46 ? 13.269 -3.242 -8.624 1.00 0.00 46 GLU A CA 12
ATOM 21846 C C . GLU A 1 46 ? 11.972 -3.190 -7.827 1.00 0.00 46 GLU A C 12
ATOM 21847 O O . GLU A 1 46 ? 11.086 -2.409 -8.146 1.00 0.00 46 GLU A O 12
ATOM 21859 N N . PRO A 1 47 ? 11.864 -3.993 -6.753 1.00 0.00 47 PRO A N 12
ATOM 21860 C CA . PRO A 1 47 ? 10.622 -4.132 -5.962 1.00 0.00 47 PRO A CA 12
ATOM 21861 C C . PRO A 1 47 ? 10.119 -2.824 -5.338 1.00 0.00 47 PRO A C 12
ATOM 21862 O O . PRO A 1 47 ? 9.099 -2.814 -4.648 1.00 0.00 47 PRO A O 12
ATOM 21873 N N . LEU A 1 48 ? 10.831 -1.731 -5.573 1.00 0.00 48 LEU A N 12
ATOM 21874 C CA . LEU A 1 48 ? 10.415 -0.426 -5.082 1.00 0.00 48 LEU A CA 12
ATOM 21875 C C . LEU A 1 48 ? 9.410 0.206 -6.050 1.00 0.00 48 LEU A C 12
ATOM 21876 O O . LEU A 1 48 ? 8.666 1.116 -5.684 1.00 0.00 48 LEU A O 12
ATOM 21892 N N . GLU A 1 49 ? 9.381 -0.305 -7.282 1.00 0.00 49 GLU A N 12
ATOM 21893 C CA . GLU A 1 49 ? 8.448 0.173 -8.306 1.00 0.00 49 GLU A CA 12
ATOM 21894 C C . GLU A 1 49 ? 7.017 -0.183 -7.918 1.00 0.00 49 GLU A C 12
ATOM 21895 O O . GLU A 1 49 ? 6.054 0.463 -8.339 1.00 0.00 49 GLU A O 12
ATOM 21907 N N . TRP A 1 50 ? 6.908 -1.201 -7.081 1.00 0.00 50 TRP A N 12
ATOM 21908 C CA . TRP A 1 50 ? 5.634 -1.774 -6.694 1.00 0.00 50 TRP A CA 12
ATOM 21909 C C . TRP A 1 50 ? 4.787 -0.787 -5.887 1.00 0.00 50 TRP A C 12
ATOM 21910 O O . TRP A 1 50 ? 3.568 -0.728 -6.047 1.00 0.00 50 TRP A O 12
ATOM 21931 N N . LEU A 1 51 ? 5.439 0.001 -5.039 1.00 0.00 51 LEU A N 12
ATOM 21932 C CA . LEU A 1 51 ? 4.730 0.920 -4.153 1.00 0.00 51 LEU A CA 12
ATOM 21933 C C . LEU A 1 51 ? 4.151 2.112 -4.909 1.00 0.00 51 LEU A C 12
ATOM 21934 O O . LEU A 1 51 ? 3.193 2.732 -4.451 1.00 0.00 51 LEU A O 12
ATOM 21950 N N . GLN A 1 52 ? 4.723 2.426 -6.063 1.00 0.00 52 GLN A N 12
ATOM 21951 C CA . GLN A 1 52 ? 4.323 3.618 -6.800 1.00 0.00 52 GLN A CA 12
ATOM 21952 C C . GLN A 1 52 ? 3.026 3.404 -7.578 1.00 0.00 52 GLN A C 12
ATOM 21953 O O . GLN A 1 52 ? 1.946 3.748 -7.101 1.00 0.00 52 GLN A O 12
ATOM 21967 N N . TRP A 1 53 ? 3.121 2.825 -8.767 1.00 0.00 53 TRP A N 12
ATOM 21968 C CA . TRP A 1 53 ? 1.961 2.739 -9.646 1.00 0.00 53 TRP A CA 12
ATOM 21969 C C . TRP A 1 53 ? 1.376 1.326 -9.673 1.00 0.00 53 TRP A C 12
ATOM 21970 O O . TRP A 1 53 ? 0.502 1.019 -10.479 1.00 0.00 53 TRP A O 12
ATOM 21991 N N . VAL A 1 54 ? 1.831 0.462 -8.784 1.00 0.00 54 VAL A N 12
ATOM 21992 C CA . VAL A 1 54 ? 1.289 -0.885 -8.741 1.00 0.00 54 VAL A CA 12
ATOM 21993 C C . VAL A 1 54 ? 0.306 -1.044 -7.589 1.00 0.00 54 VAL A C 12
ATOM 21994 O O . VAL A 1 54 ? -0.891 -1.179 -7.816 1.00 0.00 54 VAL A O 12
ATOM 22007 N N . LEU A 1 55 ? 0.816 -1.002 -6.361 1.00 0.00 55 LEU A N 12
ATOM 22008 C CA . LEU A 1 55 ? 0.006 -1.263 -5.169 1.00 0.00 55 LEU A CA 12
ATOM 22009 C C . LEU A 1 55 ? -1.256 -0.404 -5.122 1.00 0.00 55 LEU A C 12
ATOM 22010 O O . LEU A 1 55 ? -2.365 -0.931 -4.999 1.00 0.00 55 LEU A O 12
ATOM 22026 N N . ILE A 1 56 ? -1.089 0.908 -5.233 1.00 0.00 56 ILE A N 12
ATOM 22027 C CA . ILE A 1 56 ? -2.207 1.832 -5.084 1.00 0.00 56 ILE A CA 12
ATOM 22028 C C . ILE A 1 56 ? -3.316 1.583 -6.125 1.00 0.00 56 ILE A C 12
ATOM 22029 O O . ILE A 1 56 ? -4.460 1.327 -5.741 1.00 0.00 56 ILE A O 12
ATOM 22045 N N . PRO A 1 57 ? -3.026 1.618 -7.448 1.00 0.00 57 PRO A N 12
ATOM 22046 C CA . PRO A 1 57 ? -4.052 1.382 -8.474 1.00 0.00 57 PRO A CA 12
ATOM 22047 C C . PRO A 1 57 ? -4.579 -0.055 -8.460 1.00 0.00 57 PRO A C 12
ATOM 22048 O O . PRO A 1 57 ? -5.754 -0.294 -8.747 1.00 0.00 57 PRO A O 12
ATOM 22059 N N . ARG A 1 58 ? -3.713 -1.007 -8.113 1.00 0.00 58 ARG A N 12
ATOM 22060 C CA . ARG A 1 58 ? -4.099 -2.414 -8.075 1.00 0.00 58 ARG A CA 12
ATOM 22061 C C . ARG A 1 58 ? -5.163 -2.646 -7.009 1.00 0.00 58 ARG A C 12
ATOM 22062 O O . ARG A 1 58 ? -6.174 -3.305 -7.257 1.00 0.00 58 ARG A O 12
ATOM 22083 N N . MET A 1 59 ? -4.937 -2.087 -5.827 1.00 0.00 59 MET A N 12
ATOM 22084 C CA . MET A 1 59 ? -5.887 -2.229 -4.733 1.00 0.00 59 MET A CA 12
ATOM 22085 C C . MET A 1 59 ? -7.091 -1.322 -4.941 1.00 0.00 59 MET A C 12
ATOM 22086 O O . MET A 1 59 ? -8.173 -1.599 -4.436 1.00 0.00 59 MET A O 12
ATOM 22100 N N . HIS A 1 60 ? -6.906 -0.244 -5.693 1.00 0.00 60 HIS A N 12
ATOM 22101 C CA . HIS A 1 60 ? -8.021 0.632 -6.039 1.00 0.00 60 HIS A CA 12
ATOM 22102 C C . HIS A 1 60 ? -9.034 -0.109 -6.892 1.00 0.00 60 HIS A C 12
ATOM 22103 O O . HIS A 1 60 ? -10.231 -0.065 -6.628 1.00 0.00 60 HIS A O 12
ATOM 22118 N N . ASP A 1 61 ? -8.540 -0.821 -7.896 1.00 0.00 61 ASP A N 12
ATOM 22119 C CA . ASP A 1 61 ? -9.401 -1.602 -8.782 1.00 0.00 61 ASP A CA 12
ATOM 22120 C C . ASP A 1 61 ? -10.149 -2.673 -7.987 1.00 0.00 61 ASP A C 12
ATOM 22121 O O . ASP A 1 61 ? -11.215 -3.135 -8.388 1.00 0.00 61 ASP A O 12
ATOM 22130 N N . LEU A 1 62 ? -9.581 -3.046 -6.846 1.00 0.00 62 LEU A N 12
ATOM 22131 C CA . LEU A 1 62 ? -10.212 -3.993 -5.936 1.00 0.00 62 LEU A CA 12
ATOM 22132 C C . LEU A 1 62 ? -11.268 -3.283 -5.085 1.00 0.00 62 LEU A C 12
ATOM 22133 O O . LEU A 1 62 ? -12.454 -3.595 -5.154 1.00 0.00 62 LEU A O 12
ATOM 22149 N N . LEU A 1 63 ? -10.818 -2.292 -4.319 1.00 0.00 63 LEU A N 12
ATOM 22150 C CA . LEU A 1 63 ? -11.656 -1.598 -3.338 1.00 0.00 63 LEU A CA 12
ATOM 22151 C C . LEU A 1 63 ? -12.796 -0.821 -3.990 1.00 0.00 63 LEU A C 12
ATOM 22152 O O . LEU A 1 63 ? -13.913 -0.789 -3.468 1.00 0.00 63 LEU A O 12
ATOM 22168 N N . ASP A 1 64 ? -12.517 -0.203 -5.131 1.00 0.00 64 ASP A N 12
ATOM 22169 C CA . ASP A 1 64 ? -13.520 0.599 -5.823 1.00 0.00 64 ASP A CA 12
ATOM 22170 C C . ASP A 1 64 ? -14.513 -0.294 -6.561 1.00 0.00 64 ASP A C 12
ATOM 22171 O O . ASP A 1 64 ? -15.429 0.188 -7.225 1.00 0.00 64 ASP A O 12
ATOM 22180 N N . ASN A 1 65 ? -14.303 -1.602 -6.457 1.00 0.00 65 ASN A N 12
ATOM 22181 C CA . ASN A 1 65 ? -15.259 -2.585 -6.954 1.00 0.00 65 ASN A CA 12
ATOM 22182 C C . ASN A 1 65 ? -15.691 -3.497 -5.814 1.00 0.00 65 ASN A C 12
ATOM 22183 O O . ASN A 1 65 ? -16.229 -4.584 -6.037 1.00 0.00 65 ASN A O 12
ATOM 22194 N N . LYS A 1 66 ? -15.463 -3.015 -4.589 1.00 0.00 66 LYS A N 12
ATOM 22195 C CA . LYS A 1 66 ? -15.783 -3.740 -3.360 1.00 0.00 66 LYS A CA 12
ATOM 22196 C C . LYS A 1 66 ? -14.887 -4.967 -3.205 1.00 0.00 66 LYS A C 12
ATOM 22197 O O . LYS A 1 66 ? -13.800 -4.863 -2.630 1.00 0.00 66 LYS A O 12
ATOM 22216 N N . GLN A 1 67 ? -15.340 -6.115 -3.722 1.00 0.00 67 GLN A N 12
ATOM 22217 C CA . GLN A 1 67 ? -14.549 -7.353 -3.732 1.00 0.00 67 GLN A CA 12
ATOM 22218 C C . GLN A 1 67 ? -14.208 -7.848 -2.317 1.00 0.00 67 GLN A C 12
ATOM 22219 O O . GLN A 1 67 ? -14.394 -7.137 -1.328 1.00 0.00 67 GLN A O 12
ATOM 22233 N N . PRO A 1 68 ? -13.742 -9.101 -2.195 1.00 0.00 68 PRO A N 12
ATOM 22234 C CA . PRO A 1 68 ? -13.188 -9.611 -0.943 1.00 0.00 68 PRO A CA 12
ATOM 22235 C C . PRO A 1 68 ? -11.803 -9.024 -0.679 1.00 0.00 68 PRO A C 12
ATOM 22236 O O . PRO A 1 68 ? -11.139 -8.542 -1.598 1.00 0.00 68 PRO A O 12
ATOM 22247 N N . LEU A 1 69 ? -11.367 -9.062 0.569 1.00 0.00 69 LEU A N 12
ATOM 22248 C CA . LEU A 1 69 ? -10.070 -8.514 0.930 1.00 0.00 69 LEU A CA 12
ATOM 22249 C C . LEU A 1 69 ? -9.083 -9.624 1.247 1.00 0.00 69 LEU A C 12
ATOM 22250 O O . LEU A 1 69 ? -9.345 -10.474 2.099 1.00 0.00 69 LEU A O 12
ATOM 22266 N N . PRO A 1 70 ? -7.942 -9.640 0.543 1.00 0.00 70 PRO A N 12
ATOM 22267 C CA . PRO A 1 70 ? -6.861 -10.584 0.819 1.00 0.00 70 PRO A CA 12
ATOM 22268 C C . PRO A 1 70 ? -6.184 -10.271 2.154 1.00 0.00 70 PRO A C 12
ATOM 22269 O O . PRO A 1 70 ? -5.242 -9.481 2.219 1.00 0.00 70 PRO A O 12
ATOM 22280 N N . GLY A 1 71 ? -6.682 -10.894 3.214 1.00 0.00 71 GLY A N 12
ATOM 22281 C CA . GLY A 1 71 ? -6.255 -10.561 4.560 1.00 0.00 71 GLY A CA 12
ATOM 22282 C C . GLY A 1 71 ? -4.880 -11.084 4.905 1.00 0.00 71 GLY A C 12
ATOM 22283 O O . GLY A 1 71 ? -4.311 -10.709 5.931 1.00 0.00 71 GLY A O 12
ATOM 22287 N N . ALA A 1 72 ? -4.336 -11.945 4.057 1.00 0.00 72 ALA A N 12
ATOM 22288 C CA . ALA A 1 72 ? -3.005 -12.488 4.282 1.00 0.00 72 ALA A CA 12
ATOM 22289 C C . ALA A 1 72 ? -1.951 -11.594 3.642 1.00 0.00 72 ALA A C 12
ATOM 22290 O O . ALA A 1 72 ? -0.809 -12.007 3.415 1.00 0.00 72 ALA A O 12
ATOM 22297 N N . PHE A 1 73 ? -2.350 -10.363 3.370 1.00 0.00 73 PHE A N 12
ATOM 22298 C CA . PHE A 1 73 ? -1.472 -9.365 2.786 1.00 0.00 73 PHE A CA 12
ATOM 22299 C C . PHE A 1 73 ? -0.476 -8.874 3.833 1.00 0.00 73 PHE A C 12
ATOM 22300 O O . PHE A 1 73 ? -0.868 -8.433 4.915 1.00 0.00 73 PHE A O 12
ATOM 22317 N N . ALA A 1 74 ? 0.807 -8.996 3.524 1.00 0.00 74 ALA A N 12
ATOM 22318 C CA . ALA A 1 74 ? 1.855 -8.545 4.425 1.00 0.00 74 ALA A CA 12
ATOM 22319 C C . ALA A 1 74 ? 3.075 -8.095 3.638 1.00 0.00 74 ALA A C 12
ATOM 22320 O O . ALA A 1 74 ? 3.879 -8.917 3.195 1.00 0.00 74 ALA A O 12
ATOM 22327 N N . VAL A 1 75 ? 3.205 -6.792 3.448 1.00 0.00 75 VAL A N 12
ATOM 22328 C CA . VAL A 1 75 ? 4.307 -6.256 2.666 1.00 0.00 75 VAL A CA 12
ATOM 22329 C C . VAL A 1 75 ? 5.378 -5.638 3.553 1.00 0.00 75 VAL A C 12
ATOM 22330 O O . VAL A 1 75 ? 6.506 -5.414 3.106 1.00 0.00 75 VAL A O 12
ATOM 22343 N N . ALA A 1 76 ? 5.035 -5.377 4.809 1.00 0.00 76 ALA A N 12
ATOM 22344 C CA . ALA A 1 76 ? 5.995 -4.822 5.755 1.00 0.00 76 ALA A CA 12
ATOM 22345 C C . ALA A 1 76 ? 7.234 -5.721 5.899 1.00 0.00 76 ALA A C 12
ATOM 22346 O O . ALA A 1 76 ? 8.360 -5.243 5.744 1.00 0.00 76 ALA A O 12
ATOM 22353 N N . PRO A 1 77 ? 7.063 -7.039 6.174 1.00 0.00 77 PRO A N 12
ATOM 22354 C CA . PRO A 1 77 ? 8.200 -7.965 6.278 1.00 0.00 77 PRO A CA 12
ATOM 22355 C C . PRO A 1 77 ? 8.944 -8.126 4.952 1.00 0.00 77 PRO A C 12
ATOM 22356 O O . PRO A 1 77 ? 10.115 -8.501 4.926 1.00 0.00 77 PRO A O 12
ATOM 22367 N N . TYR A 1 78 ? 8.261 -7.831 3.852 1.00 0.00 78 TYR A N 12
ATOM 22368 C CA . TYR A 1 78 ? 8.863 -7.936 2.529 1.00 0.00 78 TYR A CA 12
ATOM 22369 C C . TYR A 1 78 ? 9.849 -6.798 2.302 1.00 0.00 78 TYR A C 12
ATOM 22370 O O . TYR A 1 78 ? 10.968 -7.022 1.848 1.00 0.00 78 TYR A O 12
ATOM 22388 N N . TYR A 1 79 ? 9.444 -5.578 2.635 1.00 0.00 79 TYR A N 12
ATOM 22389 C CA . TYR A 1 79 ? 10.310 -4.421 2.450 1.00 0.00 79 TYR A CA 12
ATOM 22390 C C . TYR A 1 79 ? 11.363 -4.339 3.545 1.00 0.00 79 TYR A C 12
ATOM 22391 O O . TYR A 1 79 ? 12.330 -3.583 3.435 1.00 0.00 79 TYR A O 12
ATOM 22409 N N . GLU A 1 80 ? 11.178 -5.128 4.593 1.00 0.00 80 GLU A N 12
ATOM 22410 C CA . GLU A 1 80 ? 12.227 -5.352 5.577 1.00 0.00 80 GLU A CA 12
ATOM 22411 C C . GLU A 1 80 ? 13.433 -5.990 4.887 1.00 0.00 80 GLU A C 12
ATOM 22412 O O . GLU A 1 80 ? 14.586 -5.718 5.219 1.00 0.00 80 GLU A O 12
ATOM 22424 N N . MET A 1 81 ? 13.139 -6.820 3.897 1.00 0.00 81 MET A N 12
ATOM 22425 C CA . MET A 1 81 ? 14.157 -7.559 3.164 1.00 0.00 81 MET A CA 12
ATOM 22426 C C . MET A 1 81 ? 14.526 -6.858 1.854 1.00 0.00 81 MET A C 12
ATOM 22427 O O . MET A 1 81 ? 15.703 -6.713 1.526 1.00 0.00 81 MET A O 12
ATOM 22441 N N . ALA A 1 82 ? 13.511 -6.418 1.117 1.00 0.00 82 ALA A N 12
ATOM 22442 C CA . ALA A 1 82 ? 13.704 -5.870 -0.225 1.00 0.00 82 ALA A CA 12
ATOM 22443 C C . ALA A 1 82 ? 14.372 -4.496 -0.214 1.00 0.00 82 ALA A C 12
ATOM 22444 O O . ALA A 1 82 ? 15.069 -4.138 -1.164 1.00 0.00 82 ALA A O 12
ATOM 22451 N N . LEU A 1 83 ? 14.157 -3.723 0.844 1.00 0.00 83 LEU A N 12
ATOM 22452 C CA . LEU A 1 83 ? 14.716 -2.377 0.906 1.00 0.00 83 LEU A CA 12
ATOM 22453 C C . LEU A 1 83 ? 16.120 -2.403 1.505 1.00 0.00 83 LEU A C 12
ATOM 22454 O O . LEU A 1 83 ? 17.103 -2.575 0.784 1.00 0.00 83 LEU A O 12
ATOM 22470 N N . ALA A 1 84 ? 16.200 -2.267 2.824 1.00 0.00 84 ALA A N 12
ATOM 22471 C CA . ALA A 1 84 ? 17.475 -2.233 3.532 1.00 0.00 84 ALA A CA 12
ATOM 22472 C C . ALA A 1 84 ? 17.224 -2.130 5.024 1.00 0.00 84 ALA A C 12
ATOM 22473 O O . ALA A 1 84 ? 16.084 -1.957 5.448 1.00 0.00 84 ALA A O 12
ATOM 22480 N N . THR A 1 85 ? 18.281 -2.236 5.812 1.00 0.00 85 THR A N 12
ATOM 22481 C CA . THR A 1 85 ? 18.182 -2.101 7.255 1.00 0.00 85 THR A CA 12
ATOM 22482 C C . THR A 1 85 ? 18.434 -0.661 7.687 1.00 0.00 85 THR A C 12
ATOM 22483 O O . THR A 1 85 ? 18.157 -0.277 8.825 1.00 0.00 85 THR A O 12
ATOM 22494 N N . ASP A 1 86 ? 18.952 0.128 6.761 1.00 0.00 86 ASP A N 12
ATOM 22495 C CA . ASP A 1 86 ? 19.407 1.468 7.054 1.00 0.00 86 ASP A CA 12
ATOM 22496 C C . ASP A 1 86 ? 18.394 2.509 6.601 1.00 0.00 86 ASP A C 12
ATOM 22497 O O . ASP A 1 86 ? 17.303 2.162 6.143 1.00 0.00 86 ASP A O 12
ATOM 22506 N N . HIS A 1 87 ? 18.777 3.782 6.724 1.00 0.00 87 HIS A N 12
ATOM 22507 C CA . HIS A 1 87 ? 17.922 4.916 6.365 1.00 0.00 87 HIS A CA 12
ATOM 22508 C C . HIS A 1 87 ? 16.698 4.975 7.280 1.00 0.00 87 HIS A C 12
ATOM 22509 O O . HIS A 1 87 ? 15.648 4.416 6.966 1.00 0.00 87 HIS A O 12
ATOM 22524 N N . PRO A 1 88 ? 16.837 5.657 8.434 1.00 0.00 88 PRO A N 12
ATOM 22525 C CA . PRO A 1 88 ? 15.801 5.723 9.483 1.00 0.00 88 PRO A CA 12
ATOM 22526 C C . PRO A 1 88 ? 14.406 6.116 8.982 1.00 0.00 88 PRO A C 12
ATOM 22527 O O . PRO A 1 88 ? 13.404 5.756 9.603 1.00 0.00 88 PRO A O 12
ATOM 22538 N N . GLN A 1 89 ? 14.331 6.838 7.862 1.00 0.00 89 GLN A N 12
ATOM 22539 C CA . GLN A 1 89 ? 13.038 7.226 7.288 1.00 0.00 89 GLN A CA 12
ATOM 22540 C C . GLN A 1 89 ? 12.205 6.003 6.907 1.00 0.00 89 GLN A C 12
ATOM 22541 O O . GLN A 1 89 ? 11.002 6.117 6.666 1.00 0.00 89 GLN A O 12
ATOM 22555 N N . ARG A 1 90 ? 12.846 4.839 6.854 1.00 0.00 90 ARG A N 12
ATOM 22556 C CA . ARG A 1 90 ? 12.155 3.594 6.540 1.00 0.00 90 ARG A CA 12
ATOM 22557 C C . ARG A 1 90 ? 11.080 3.300 7.581 1.00 0.00 90 ARG A C 12
ATOM 22558 O O . ARG A 1 90 ? 10.126 2.581 7.304 1.00 0.00 90 ARG A O 12
ATOM 22579 N N . ALA A 1 91 ? 11.240 3.869 8.774 1.00 0.00 91 ALA A N 12
ATOM 22580 C CA . ALA A 1 91 ? 10.278 3.678 9.852 1.00 0.00 91 ALA A CA 12
ATOM 22581 C C . ALA A 1 91 ? 8.903 4.189 9.446 1.00 0.00 91 ALA A C 12
ATOM 22582 O O . ALA A 1 91 ? 7.888 3.553 9.726 1.00 0.00 91 ALA A O 12
ATOM 22589 N N . LEU A 1 92 ? 8.881 5.330 8.763 1.00 0.00 92 LEU A N 12
ATOM 22590 C CA . LEU A 1 92 ? 7.632 5.919 8.294 1.00 0.00 92 LEU A CA 12
ATOM 22591 C C . LEU A 1 92 ? 6.999 5.027 7.234 1.00 0.00 92 LEU A C 12
ATOM 22592 O O . LEU A 1 92 ? 5.794 4.781 7.246 1.00 0.00 92 LEU A O 12
ATOM 22608 N N . ILE A 1 93 ? 7.835 4.532 6.329 1.00 0.00 93 ILE A N 12
ATOM 22609 C CA . ILE A 1 93 ? 7.387 3.640 5.271 1.00 0.00 93 ILE A CA 12
ATOM 22610 C C . ILE A 1 93 ? 6.837 2.346 5.867 1.00 0.00 93 ILE A C 12
ATOM 22611 O O . ILE A 1 93 ? 5.741 1.910 5.518 1.00 0.00 93 ILE A O 12
ATOM 22627 N N . LEU A 1 94 ? 7.596 1.752 6.782 1.00 0.00 94 LEU A N 12
ATOM 22628 C CA . LEU A 1 94 ? 7.181 0.519 7.446 1.00 0.00 94 LEU A CA 12
ATOM 22629 C C . LEU A 1 94 ? 5.890 0.732 8.226 1.00 0.00 94 LEU A C 12
ATOM 22630 O O . LEU A 1 94 ? 5.011 -0.123 8.217 1.00 0.00 94 LEU A O 12
ATOM 22646 N N . ALA A 1 95 ? 5.778 1.878 8.889 1.00 0.00 95 ALA A N 12
ATOM 22647 C CA . ALA A 1 95 ? 4.573 2.216 9.635 1.00 0.00 95 ALA A CA 12
ATOM 22648 C C . ALA A 1 95 ? 3.362 2.239 8.715 1.00 0.00 95 ALA A C 12
ATOM 22649 O O . ALA A 1 95 ? 2.301 1.706 9.050 1.00 0.00 95 ALA A O 12
ATOM 22656 N N . GLU A 1 96 ? 3.535 2.845 7.548 1.00 0.00 96 GLU A N 12
ATOM 22657 C CA . GLU A 1 96 ? 2.470 2.926 6.561 1.00 0.00 96 GLU A CA 12
ATOM 22658 C C . GLU A 1 96 ? 2.119 1.531 6.050 1.00 0.00 96 GLU A C 12
ATOM 22659 O O . GLU A 1 96 ? 0.945 1.197 5.878 1.00 0.00 96 GLU A O 12
ATOM 22671 N N . LEU A 1 97 ? 3.148 0.719 5.828 1.00 0.00 97 LEU A N 12
ATOM 22672 C CA . LEU A 1 97 ? 2.966 -0.655 5.368 1.00 0.00 97 LEU A CA 12
ATOM 22673 C C . LEU A 1 97 ? 2.209 -1.476 6.409 1.00 0.00 97 LEU A C 12
ATOM 22674 O O . LEU A 1 97 ? 1.226 -2.139 6.086 1.00 0.00 97 LEU A O 12
ATOM 22690 N N . GLU A 1 98 ? 2.660 -1.408 7.659 1.00 0.00 98 GLU A N 12
ATOM 22691 C CA . GLU A 1 98 ? 2.006 -2.121 8.756 1.00 0.00 98 GLU A CA 12
ATOM 22692 C C . GLU A 1 98 ? 0.552 -1.687 8.887 1.00 0.00 98 GLU A C 12
ATOM 22693 O O . GLU A 1 98 ? -0.319 -2.487 9.229 1.00 0.00 98 GLU A O 12
ATOM 22705 N N . LYS A 1 99 ? 0.300 -0.413 8.615 1.00 0.00 99 LYS A N 12
ATOM 22706 C CA . LYS A 1 99 ? -1.050 0.130 8.664 1.00 0.00 99 LYS A CA 12
ATOM 22707 C C . LYS A 1 99 ? -1.918 -0.501 7.577 1.00 0.00 99 LYS A C 12
ATOM 22708 O O . LYS A 1 99 ? -3.088 -0.810 7.806 1.00 0.00 99 LYS A O 12
ATOM 22727 N N . LEU A 1 100 ? -1.328 -0.707 6.405 1.00 0.00 100 LEU A N 12
ATOM 22728 C CA . LEU A 1 100 ? -2.032 -1.320 5.285 1.00 0.00 100 LEU A CA 12
ATOM 22729 C C . LEU A 1 100 ? -2.247 -2.809 5.534 1.00 0.00 100 LEU A C 12
ATOM 22730 O O . LEU A 1 100 ? -3.360 -3.316 5.374 1.00 0.00 100 LEU A O 12
ATOM 22746 N N . ASP A 1 101 ? -1.182 -3.497 5.935 1.00 0.00 101 ASP A N 12
ATOM 22747 C CA . ASP A 1 101 ? -1.249 -4.927 6.238 1.00 0.00 101 ASP A CA 12
ATOM 22748 C C . ASP A 1 101 ? -2.334 -5.202 7.274 1.00 0.00 101 ASP A C 12
ATOM 22749 O O . ASP A 1 101 ? -3.096 -6.162 7.156 1.00 0.00 101 ASP A O 12
ATOM 22758 N N . ALA A 1 102 ? -2.416 -4.336 8.280 1.00 0.00 102 ALA A N 12
ATOM 22759 C CA . ALA A 1 102 ? -3.401 -4.479 9.347 1.00 0.00 102 ALA A CA 12
ATOM 22760 C C . ALA A 1 102 ? -4.823 -4.280 8.832 1.00 0.00 102 ALA A C 12
ATOM 22761 O O . ALA A 1 102 ? -5.765 -4.863 9.366 1.00 0.00 102 ALA A O 12
ATOM 22768 N N . LEU A 1 103 ? -4.975 -3.464 7.795 1.00 0.00 103 LEU A N 12
ATOM 22769 C CA . LEU A 1 103 ? -6.292 -3.198 7.225 1.00 0.00 103 LEU A CA 12
ATOM 22770 C C . LEU A 1 103 ? -6.830 -4.425 6.507 1.00 0.00 103 LEU A C 12
ATOM 22771 O O . LEU A 1 103 ? -8.027 -4.696 6.537 1.00 0.00 103 LEU A O 12
ATOM 22787 N N . PHE A 1 104 ? -5.944 -5.165 5.857 1.00 0.00 104 PHE A N 12
ATOM 22788 C CA . PHE A 1 104 ? -6.327 -6.431 5.250 1.00 0.00 104 PHE A CA 12
ATOM 22789 C C . PHE A 1 104 ? -6.511 -7.481 6.331 1.00 0.00 104 PHE A C 12
ATOM 22790 O O . PHE A 1 104 ? -7.383 -8.343 6.239 1.00 0.00 104 PHE A O 12
ATOM 22807 N N . ALA A 1 105 ? -5.707 -7.372 7.378 1.00 0.00 105 ALA A N 12
ATOM 22808 C CA . ALA A 1 105 ? -5.777 -8.288 8.506 1.00 0.00 105 ALA A CA 12
ATOM 22809 C C . ALA A 1 105 ? -7.007 -8.020 9.370 1.00 0.00 105 ALA A C 12
ATOM 22810 O O . ALA A 1 105 ? -7.209 -8.681 10.389 1.00 0.00 105 ALA A O 12
ATOM 22817 N N . ASP A 1 106 ? -7.813 -7.038 8.976 1.00 0.00 106 ASP A N 12
ATOM 22818 C CA . ASP A 1 106 ? -9.078 -6.767 9.652 1.00 0.00 106 ASP A CA 12
ATOM 22819 C C . ASP A 1 106 ? -10.017 -7.949 9.471 1.00 0.00 106 ASP A C 12
ATOM 22820 O O . ASP A 1 106 ? -10.648 -8.415 10.422 1.00 0.00 106 ASP A O 12
ATOM 22829 N N . ASP A 1 107 ? -10.091 -8.435 8.242 1.00 0.00 107 ASP A N 12
ATOM 22830 C CA . ASP A 1 107 ? -10.888 -9.606 7.935 1.00 0.00 107 ASP A CA 12
ATOM 22831 C C . ASP A 1 107 ? -9.984 -10.821 7.799 1.00 0.00 107 ASP A C 12
ATOM 22832 O O . ASP A 1 107 ? -9.315 -10.999 6.780 1.00 0.00 107 ASP A O 12
ATOM 22841 N N . ALA A 1 108 ? -9.924 -11.622 8.854 1.00 0.00 108 ALA A N 12
ATOM 22842 C CA . ALA A 1 108 ? -9.202 -12.883 8.807 1.00 0.00 108 ALA A CA 12
ATOM 22843 C C . ALA A 1 108 ? -9.811 -13.755 7.720 1.00 0.00 108 ALA A C 12
ATOM 22844 O O . ALA A 1 108 ? -10.915 -14.279 7.895 1.00 0.00 108 ALA A O 12
ATOM 22851 N N . SER A 1 109 ? -9.089 -13.882 6.607 1.00 0.00 109 SER A N 12
ATOM 22852 C CA . SER A 1 109 ? -9.623 -14.450 5.369 1.00 0.00 109 SER A CA 12
ATOM 22853 C C . SER A 1 109 ? -10.140 -15.876 5.534 1.00 0.00 109 SER A C 12
ATOM 22854 O O . SER A 1 109 ? -9.417 -16.846 5.317 1.00 0.00 109 SER A O 12
ATOM 22862 N N . LEU A 1 110 ? -11.400 -15.952 5.933 1.00 0.00 110 LEU A N 12
ATOM 22863 C CA . LEU A 1 110 ? -12.164 -17.183 6.073 1.00 0.00 110 LEU A CA 12
ATOM 22864 C C . LEU A 1 110 ? -13.604 -16.794 6.353 1.00 0.00 110 LEU A C 12
ATOM 22865 O O . LEU A 1 110 ? -13.882 -16.134 7.357 1.00 0.00 110 LEU A O 12
ATOM 22881 N N . GLU A 1 111 ? -14.517 -17.195 5.482 1.00 0.00 111 GLU A N 12
ATOM 22882 C CA . GLU A 1 111 ? -15.909 -16.761 5.583 1.00 0.00 111 GLU A CA 12
ATOM 22883 C C . GLU A 1 111 ? -16.645 -17.474 6.711 1.00 0.00 111 GLU A C 12
ATOM 22884 O O . GLU A 1 111 ? -17.870 -17.398 6.813 1.00 0.00 111 GLU A O 12
ATOM 22896 N N . HIS A 1 112 ? -15.897 -18.165 7.555 1.00 0.00 112 HIS A N 12
ATOM 22897 C CA . HIS A 1 112 ? -16.464 -18.805 8.725 1.00 0.00 112 HIS A CA 12
ATOM 22898 C C . HIS A 1 112 ? -16.129 -17.990 9.973 1.00 0.00 112 HIS A C 12
ATOM 22899 O O . HIS A 1 112 ? -16.686 -18.219 11.046 1.00 0.00 112 HIS A O 12
ATOM 22914 N N . HIS A 1 113 ? -15.224 -17.024 9.818 1.00 0.00 113 HIS A N 12
ATOM 22915 C CA . HIS A 1 113 ? -14.848 -16.144 10.920 1.00 0.00 113 HIS A CA 12
ATOM 22916 C C . HIS A 1 113 ? -15.888 -15.047 11.087 1.00 0.00 113 HIS A C 12
ATOM 22917 O O . HIS A 1 113 ? -16.624 -15.021 12.075 1.00 0.00 113 HIS A O 12
ATOM 22932 N N . HIS A 1 114 ? -15.947 -14.137 10.122 1.00 0.00 114 HIS A N 12
ATOM 22933 C CA . HIS A 1 114 ? -16.985 -13.117 10.117 1.00 0.00 114 HIS A CA 12
ATOM 22934 C C . HIS A 1 114 ? -18.285 -13.705 9.586 1.00 0.00 114 HIS A C 12
ATOM 22935 O O . HIS A 1 114 ? -18.281 -14.528 8.667 1.00 0.00 114 HIS A O 12
ATOM 22950 N N . HIS A 1 115 ? -19.392 -13.287 10.170 1.00 0.00 115 HIS A N 12
ATOM 22951 C CA . HIS A 1 115 ? -20.691 -13.831 9.814 1.00 0.00 115 HIS A CA 12
ATOM 22952 C C . HIS A 1 115 ? -21.318 -12.980 8.717 1.00 0.00 115 HIS A C 12
ATOM 22953 O O . HIS A 1 115 ? -21.300 -11.752 8.794 1.00 0.00 115 HIS A O 12
ATOM 22968 N N . HIS A 1 116 ? -21.851 -13.630 7.688 1.00 0.00 116 HIS A N 12
ATOM 22969 C CA . HIS A 1 116 ? -22.442 -12.914 6.562 1.00 0.00 116 HIS A CA 12
ATOM 22970 C C . HIS A 1 116 ? -23.683 -12.149 7.012 1.00 0.00 116 HIS A C 12
ATOM 22971 O O . HIS A 1 116 ? -23.753 -10.929 6.870 1.00 0.00 116 HIS A O 12
ATOM 22986 N N . HIS A 1 117 ? -24.650 -12.868 7.564 1.00 0.00 117 HIS A N 12
ATOM 22987 C CA . HIS A 1 117 ? -25.866 -12.252 8.083 1.00 0.00 117 HIS A CA 12
ATOM 22988 C C . HIS A 1 117 ? -26.397 -13.035 9.273 1.00 0.00 117 HIS A C 12
ATOM 22989 O O . HIS A 1 117 ? -26.065 -12.669 10.417 1.00 0.00 117 HIS A O 12
ATOM 23005 N N . MET A 1 1 ? -20.947 -0.052 7.308 1.00 0.00 1 MET A N 13
ATOM 23006 C CA . MET A 1 1 ? -19.634 -0.142 7.992 1.00 0.00 1 MET A CA 13
ATOM 23007 C C . MET A 1 1 ? -18.521 0.277 7.038 1.00 0.00 1 MET A C 13
ATOM 23008 O O . MET A 1 1 ? -17.854 1.286 7.264 1.00 0.00 1 MET A O 13
ATOM 23024 N N . THR A 1 2 ? -18.338 -0.513 5.975 1.00 0.00 2 THR A N 13
ATOM 23025 C CA . THR A 1 2 ? -17.420 -0.188 4.882 1.00 0.00 2 THR A CA 13
ATOM 23026 C C . THR A 1 2 ? -15.970 -0.006 5.345 1.00 0.00 2 THR A C 13
ATOM 23027 O O . THR A 1 2 ? -15.570 1.064 5.807 1.00 0.00 2 THR A O 13
ATOM 23038 N N . THR A 1 3 ? -15.187 -1.064 5.212 1.00 0.00 3 THR A N 13
ATOM 23039 C CA . THR A 1 3 ? -13.767 -1.014 5.533 1.00 0.00 3 THR A CA 13
ATOM 23040 C C . THR A 1 3 ? -12.965 -0.531 4.330 1.00 0.00 3 THR A C 13
ATOM 23041 O O . THR A 1 3 ? -11.914 0.096 4.466 1.00 0.00 3 THR A O 13
ATOM 23052 N N . HIS A 1 4 ? -13.499 -0.804 3.151 1.00 0.00 4 HIS A N 13
ATOM 23053 C CA . HIS A 1 4 ? -12.776 -0.597 1.902 1.00 0.00 4 HIS A CA 13
ATOM 23054 C C . HIS A 1 4 ? -12.459 0.876 1.667 1.00 0.00 4 HIS A C 13
ATOM 23055 O O . HIS A 1 4 ? -11.383 1.211 1.178 1.00 0.00 4 HIS A O 13
ATOM 23070 N N . ASP A 1 5 ? -13.391 1.748 2.033 1.00 0.00 5 ASP A N 13
ATOM 23071 C CA . ASP A 1 5 ? -13.200 3.190 1.876 1.00 0.00 5 ASP A CA 13
ATOM 23072 C C . ASP A 1 5 ? -12.020 3.666 2.718 1.00 0.00 5 ASP A C 13
ATOM 23073 O O . ASP A 1 5 ? -11.228 4.504 2.290 1.00 0.00 5 ASP A O 13
ATOM 23082 N N . ARG A 1 6 ? -11.897 3.089 3.907 1.00 0.00 6 ARG A N 13
ATOM 23083 C CA . ARG A 1 6 ? -10.834 3.446 4.842 1.00 0.00 6 ARG A CA 13
ATOM 23084 C C . ARG A 1 6 ? -9.474 3.042 4.283 1.00 0.00 6 ARG A C 13
ATOM 23085 O O . ARG A 1 6 ? -8.508 3.801 4.357 1.00 0.00 6 ARG A O 13
ATOM 23106 N N . VAL A 1 7 ? -9.414 1.843 3.713 1.00 0.00 7 VAL A N 13
ATOM 23107 C CA . VAL A 1 7 ? -8.192 1.349 3.086 1.00 0.00 7 VAL A CA 13
ATOM 23108 C C . VAL A 1 7 ? -7.831 2.216 1.884 1.00 0.00 7 VAL A C 13
ATOM 23109 O O . VAL A 1 7 ? -6.662 2.514 1.639 1.00 0.00 7 VAL A O 13
ATOM 23122 N N . ARG A 1 8 ? -8.856 2.632 1.150 1.00 0.00 8 ARG A N 13
ATOM 23123 C CA . ARG A 1 8 ? -8.681 3.511 0.004 1.00 0.00 8 ARG A CA 13
ATOM 23124 C C . ARG A 1 8 ? -8.047 4.833 0.430 1.00 0.00 8 ARG A C 13
ATOM 23125 O O . ARG A 1 8 ? -7.181 5.371 -0.263 1.00 0.00 8 ARG A O 13
ATOM 23146 N N . LEU A 1 9 ? -8.477 5.344 1.579 1.00 0.00 9 LEU A N 13
ATOM 23147 C CA . LEU A 1 9 ? -7.927 6.580 2.122 1.00 0.00 9 LEU A CA 13
ATOM 23148 C C . LEU A 1 9 ? -6.461 6.399 2.495 1.00 0.00 9 LEU A C 13
ATOM 23149 O O . LEU A 1 9 ? -5.647 7.299 2.284 1.00 0.00 9 LEU A O 13
ATOM 23165 N N . GLN A 1 10 ? -6.129 5.233 3.038 1.00 0.00 10 GLN A N 13
ATOM 23166 C CA . GLN A 1 10 ? -4.751 4.930 3.404 1.00 0.00 10 GLN A CA 13
ATOM 23167 C C . GLN A 1 10 ? -3.877 4.923 2.158 1.00 0.00 10 GLN A C 13
ATOM 23168 O O . GLN A 1 10 ? -2.777 5.466 2.164 1.00 0.00 10 GLN A O 13
ATOM 23182 N N . LEU A 1 11 ? -4.382 4.323 1.086 1.00 0.00 11 LEU A N 13
ATOM 23183 C CA . LEU A 1 11 ? -3.661 4.278 -0.180 1.00 0.00 11 LEU A CA 13
ATOM 23184 C C . LEU A 1 11 ? -3.319 5.687 -0.658 1.00 0.00 11 LEU A C 13
ATOM 23185 O O . LEU A 1 11 ? -2.229 5.934 -1.174 1.00 0.00 11 LEU A O 13
ATOM 23201 N N . GLN A 1 12 ? -4.253 6.608 -0.463 1.00 0.00 12 GLN A N 13
ATOM 23202 C CA . GLN A 1 12 ? -4.050 8.001 -0.840 1.00 0.00 12 GLN A CA 13
ATOM 23203 C C . GLN A 1 12 ? -3.055 8.679 0.101 1.00 0.00 12 GLN A C 13
ATOM 23204 O O . GLN A 1 12 ? -2.321 9.584 -0.299 1.00 0.00 12 GLN A O 13
ATOM 23218 N N . ALA A 1 13 ? -3.031 8.232 1.351 1.00 0.00 13 ALA A N 13
ATOM 23219 C CA . ALA A 1 13 ? -2.096 8.758 2.339 1.00 0.00 13 ALA A CA 13
ATOM 23220 C C . ALA A 1 13 ? -0.690 8.235 2.070 1.00 0.00 13 ALA A C 13
ATOM 23221 O O . ALA A 1 13 ? 0.293 8.961 2.218 1.00 0.00 13 ALA A O 13
ATOM 23228 N N . LEU A 1 14 ? -0.606 6.974 1.668 1.00 0.00 14 LEU A N 13
ATOM 23229 C CA . LEU A 1 14 ? 0.660 6.368 1.281 1.00 0.00 14 LEU A CA 13
ATOM 23230 C C . LEU A 1 14 ? 1.224 7.083 0.057 1.00 0.00 14 LEU A C 13
ATOM 23231 O O . LEU A 1 14 ? 2.426 7.338 -0.027 1.00 0.00 14 LEU A O 13
ATOM 23247 N N . GLU A 1 15 ? 0.338 7.405 -0.881 1.00 0.00 15 GLU A N 13
ATOM 23248 C CA . GLU A 1 15 ? 0.698 8.204 -2.047 1.00 0.00 15 GLU A CA 13
ATOM 23249 C C . GLU A 1 15 ? 1.340 9.517 -1.605 1.00 0.00 15 GLU A C 13
ATOM 23250 O O . GLU A 1 15 ? 2.400 9.909 -2.100 1.00 0.00 15 GLU A O 13
ATOM 23262 N N . ALA A 1 16 ? 0.694 10.177 -0.650 1.00 0.00 16 ALA A N 13
ATOM 23263 C CA . ALA A 1 16 ? 1.180 11.443 -0.123 1.00 0.00 16 ALA A CA 13
ATOM 23264 C C . ALA A 1 16 ? 2.536 11.275 0.551 1.00 0.00 16 ALA A C 13
ATOM 23265 O O . ALA A 1 16 ? 3.435 12.083 0.339 1.00 0.00 16 ALA A O 13
ATOM 23272 N N . LEU A 1 17 ? 2.678 10.214 1.343 1.00 0.00 17 LEU A N 13
ATOM 23273 C CA . LEU A 1 17 ? 3.923 9.934 2.058 1.00 0.00 17 LEU A CA 13
ATOM 23274 C C . LEU A 1 17 ? 5.085 9.784 1.078 1.00 0.00 17 LEU A C 13
ATOM 23275 O O . LEU A 1 17 ? 6.176 10.323 1.293 1.00 0.00 17 LEU A O 13
ATOM 23291 N N . LEU A 1 18 ? 4.841 9.059 -0.003 1.00 0.00 18 LEU A N 13
ATOM 23292 C CA . LEU A 1 18 ? 5.861 8.833 -1.016 1.00 0.00 18 LEU A CA 13
ATOM 23293 C C . LEU A 1 18 ? 6.163 10.125 -1.767 1.00 0.00 18 LEU A C 13
ATOM 23294 O O . LEU A 1 18 ? 7.306 10.374 -2.167 1.00 0.00 18 LEU A O 13
ATOM 23310 N N . ARG A 1 19 ? 5.138 10.952 -1.937 1.00 0.00 19 ARG A N 13
ATOM 23311 C CA . ARG A 1 19 ? 5.292 12.248 -2.580 1.00 0.00 19 ARG A CA 13
ATOM 23312 C C . ARG A 1 19 ? 6.099 13.193 -1.691 1.00 0.00 19 ARG A C 13
ATOM 23313 O O . ARG A 1 19 ? 6.951 13.931 -2.183 1.00 0.00 19 ARG A O 13
ATOM 23334 N N . GLU A 1 20 ? 5.831 13.150 -0.384 1.00 0.00 20 GLU A N 13
ATOM 23335 C CA . GLU A 1 20 ? 6.537 13.985 0.592 1.00 0.00 20 GLU A CA 13
ATOM 23336 C C . GLU A 1 20 ? 8.045 13.905 0.397 1.00 0.00 20 GLU A C 13
ATOM 23337 O O . GLU A 1 20 ? 8.722 14.920 0.269 1.00 0.00 20 GLU A O 13
ATOM 23349 N N . HIS A 1 21 ? 8.558 12.686 0.356 1.00 0.00 21 HIS A N 13
ATOM 23350 C CA . HIS A 1 21 ? 9.996 12.470 0.278 1.00 0.00 21 HIS A CA 13
ATOM 23351 C C . HIS A 1 21 ? 10.446 12.348 -1.171 1.00 0.00 21 HIS A C 13
ATOM 23352 O O . HIS A 1 21 ? 11.566 11.924 -1.451 1.00 0.00 21 HIS A O 13
ATOM 23367 N N . GLN A 1 22 ? 9.551 12.723 -2.084 1.00 0.00 22 GLN A N 13
ATOM 23368 C CA . GLN A 1 22 ? 9.855 12.797 -3.513 1.00 0.00 22 GLN A CA 13
ATOM 23369 C C . GLN A 1 22 ? 10.363 11.467 -4.061 1.00 0.00 22 GLN A C 13
ATOM 23370 O O . GLN A 1 22 ? 11.287 11.427 -4.870 1.00 0.00 22 GLN A O 13
ATOM 23384 N N . HIS A 1 23 ? 9.750 10.378 -3.627 1.00 0.00 23 HIS A N 13
ATOM 23385 C CA . HIS A 1 23 ? 10.119 9.057 -4.120 1.00 0.00 23 HIS A CA 13
ATOM 23386 C C . HIS A 1 23 ? 9.037 8.500 -5.033 1.00 0.00 23 HIS A C 13
ATOM 23387 O O . HIS A 1 23 ? 9.138 7.371 -5.507 1.00 0.00 23 HIS A O 13
ATOM 23402 N N . TRP A 1 24 ? 8.003 9.294 -5.272 1.00 0.00 24 TRP A N 13
ATOM 23403 C CA . TRP A 1 24 ? 6.902 8.883 -6.132 1.00 0.00 24 TRP A CA 13
ATOM 23404 C C . TRP A 1 24 ? 7.287 9.065 -7.599 1.00 0.00 24 TRP A C 13
ATOM 23405 O O . TRP A 1 24 ? 7.602 10.173 -8.033 1.00 0.00 24 TRP A O 13
ATOM 23426 N N . ARG A 1 25 ? 7.264 7.973 -8.352 1.00 0.00 25 ARG A N 13
ATOM 23427 C CA . ARG A 1 25 ? 7.640 8.009 -9.758 1.00 0.00 25 ARG A CA 13
ATOM 23428 C C . ARG A 1 25 ? 6.436 8.299 -10.644 1.00 0.00 25 ARG A C 13
ATOM 23429 O O . ARG A 1 25 ? 5.422 7.601 -10.588 1.00 0.00 25 ARG A O 13
ATOM 23450 N N . ASN A 1 26 ? 6.556 9.334 -11.459 1.00 0.00 26 ASN A N 13
ATOM 23451 C CA . ASN A 1 26 ? 5.502 9.704 -12.398 1.00 0.00 26 ASN A CA 13
ATOM 23452 C C . ASN A 1 26 ? 5.868 9.277 -13.815 1.00 0.00 26 ASN A C 13
ATOM 23453 O O . ASN A 1 26 ? 5.196 9.643 -14.781 1.00 0.00 26 ASN A O 13
ATOM 23464 N N . ASP A 1 27 ? 6.933 8.498 -13.930 1.00 0.00 27 ASP A N 13
ATOM 23465 C CA . ASP A 1 27 ? 7.402 8.023 -15.227 1.00 0.00 27 ASP A CA 13
ATOM 23466 C C . ASP A 1 27 ? 6.481 6.939 -15.772 1.00 0.00 27 ASP A C 13
ATOM 23467 O O . ASP A 1 27 ? 5.659 6.388 -15.042 1.00 0.00 27 ASP A O 13
ATOM 23476 N N . GLU A 1 28 ? 6.622 6.644 -17.055 1.00 0.00 28 GLU A N 13
ATOM 23477 C CA . GLU A 1 28 ? 5.749 5.687 -17.718 1.00 0.00 28 GLU A CA 13
ATOM 23478 C C . GLU A 1 28 ? 6.381 4.300 -17.760 1.00 0.00 28 GLU A C 13
ATOM 23479 O O . GLU A 1 28 ? 7.452 4.114 -18.342 1.00 0.00 28 GLU A O 13
ATOM 23491 N N . PRO A 1 29 ? 5.738 3.317 -17.117 1.00 0.00 29 PRO A N 13
ATOM 23492 C CA . PRO A 1 29 ? 6.151 1.916 -17.193 1.00 0.00 29 PRO A CA 13
ATOM 23493 C C . PRO A 1 29 ? 5.909 1.336 -18.584 1.00 0.00 29 PRO A C 13
ATOM 23494 O O . PRO A 1 29 ? 4.941 1.691 -19.259 1.00 0.00 29 PRO A O 13
ATOM 23505 N N . GLN A 1 30 ? 6.793 0.450 -19.002 1.00 0.00 30 GLN A N 13
ATOM 23506 C CA . GLN A 1 30 ? 6.734 -0.132 -20.332 1.00 0.00 30 GLN A CA 13
ATOM 23507 C C . GLN A 1 30 ? 6.080 -1.513 -20.267 1.00 0.00 30 GLN A C 13
ATOM 23508 O O . GLN A 1 30 ? 6.350 -2.278 -19.345 1.00 0.00 30 GLN A O 13
ATOM 23522 N N . PRO A 1 31 ? 5.210 -1.834 -21.248 1.00 0.00 31 PRO A N 13
ATOM 23523 C CA . PRO A 1 31 ? 4.410 -3.075 -21.285 1.00 0.00 31 PRO A CA 13
ATOM 23524 C C . PRO A 1 31 ? 5.130 -4.342 -20.807 1.00 0.00 31 PRO A C 13
ATOM 23525 O O . PRO A 1 31 ? 4.537 -5.165 -20.109 1.00 0.00 31 PRO A O 13
ATOM 23536 N N . HIS A 1 32 ? 6.401 -4.508 -21.170 1.00 0.00 32 HIS A N 13
ATOM 23537 C CA . HIS A 1 32 ? 7.132 -5.731 -20.824 1.00 0.00 32 HIS A CA 13
ATOM 23538 C C . HIS A 1 32 ? 7.330 -5.871 -19.310 1.00 0.00 32 HIS A C 13
ATOM 23539 O O . HIS A 1 32 ? 7.696 -6.938 -18.821 1.00 0.00 32 HIS A O 13
ATOM 23554 N N . GLN A 1 33 ? 7.082 -4.798 -18.569 1.00 0.00 33 GLN A N 13
ATOM 23555 C CA . GLN A 1 33 ? 7.255 -4.813 -17.121 1.00 0.00 33 GLN A CA 13
ATOM 23556 C C . GLN A 1 33 ? 6.064 -5.475 -16.430 1.00 0.00 33 GLN A C 13
ATOM 23557 O O . GLN A 1 33 ? 6.033 -5.600 -15.210 1.00 0.00 33 GLN A O 13
ATOM 23571 N N . PHE A 1 34 ? 5.086 -5.904 -17.214 1.00 0.00 34 PHE A N 13
ATOM 23572 C CA . PHE A 1 34 ? 3.952 -6.638 -16.671 1.00 0.00 34 PHE A CA 13
ATOM 23573 C C . PHE A 1 34 ? 4.120 -8.134 -16.926 1.00 0.00 34 PHE A C 13
ATOM 23574 O O . PHE A 1 34 ? 3.278 -8.945 -16.536 1.00 0.00 34 PHE A O 13
ATOM 23591 N N . ASN A 1 35 ? 5.224 -8.490 -17.583 1.00 0.00 35 ASN A N 13
ATOM 23592 C CA . ASN A 1 35 ? 5.532 -9.889 -17.889 1.00 0.00 35 ASN A CA 13
ATOM 23593 C C . ASN A 1 35 ? 6.015 -10.616 -16.643 1.00 0.00 35 ASN A C 13
ATOM 23594 O O . ASN A 1 35 ? 5.816 -11.824 -16.498 1.00 0.00 35 ASN A O 13
ATOM 23605 N N . SER A 1 36 ? 6.647 -9.877 -15.742 1.00 0.00 36 SER A N 13
ATOM 23606 C CA . SER A 1 36 ? 7.074 -10.432 -14.472 1.00 0.00 36 SER A CA 13
ATOM 23607 C C . SER A 1 36 ? 5.852 -10.868 -13.670 1.00 0.00 36 SER A C 13
ATOM 23608 O O . SER A 1 36 ? 5.077 -10.036 -13.198 1.00 0.00 36 SER A O 13
ATOM 23616 N N . THR A 1 37 ? 5.675 -12.172 -13.541 1.00 0.00 37 THR A N 13
ATOM 23617 C CA . THR A 1 37 ? 4.449 -12.723 -12.997 1.00 0.00 37 THR A CA 13
ATOM 23618 C C . THR A 1 37 ? 4.508 -12.845 -11.473 1.00 0.00 37 THR A C 13
ATOM 23619 O O . THR A 1 37 ? 3.495 -13.123 -10.826 1.00 0.00 37 THR A O 13
ATOM 23630 N N . GLN A 1 38 ? 5.688 -12.629 -10.900 1.00 0.00 38 GLN A N 13
ATOM 23631 C CA . GLN A 1 38 ? 5.821 -12.605 -9.451 1.00 0.00 38 GLN A CA 13
ATOM 23632 C C . GLN A 1 38 ? 5.011 -11.447 -8.878 1.00 0.00 38 GLN A C 13
ATOM 23633 O O . GLN A 1 38 ? 4.935 -10.382 -9.489 1.00 0.00 38 GLN A O 13
ATOM 23647 N N . PRO A 1 39 ? 4.402 -11.645 -7.696 1.00 0.00 39 PRO A N 13
ATOM 23648 C CA . PRO A 1 39 ? 3.440 -10.698 -7.108 1.00 0.00 39 PRO A CA 13
ATOM 23649 C C . PRO A 1 39 ? 3.967 -9.270 -6.999 1.00 0.00 39 PRO A C 13
ATOM 23650 O O . PRO A 1 39 ? 3.200 -8.313 -7.084 1.00 0.00 39 PRO A O 13
ATOM 23661 N N . PHE A 1 40 ? 5.272 -9.130 -6.816 1.00 0.00 40 PHE A N 13
ATOM 23662 C CA . PHE A 1 40 ? 5.881 -7.816 -6.647 1.00 0.00 40 PHE A CA 13
ATOM 23663 C C . PHE A 1 40 ? 6.479 -7.309 -7.954 1.00 0.00 40 PHE A C 13
ATOM 23664 O O . PHE A 1 40 ? 7.085 -6.240 -7.981 1.00 0.00 40 PHE A O 13
ATOM 23681 N N . PHE A 1 41 ? 6.311 -8.083 -9.032 1.00 0.00 41 PHE A N 13
ATOM 23682 C CA . PHE A 1 41 ? 6.882 -7.738 -10.340 1.00 0.00 41 PHE A CA 13
ATOM 23683 C C . PHE A 1 41 ? 8.379 -7.449 -10.212 1.00 0.00 41 PHE A C 13
ATOM 23684 O O . PHE A 1 41 ? 8.942 -6.643 -10.954 1.00 0.00 41 PHE A O 13
ATOM 23701 N N . MET A 1 42 ? 9.020 -8.177 -9.300 1.00 0.00 42 MET A N 13
ATOM 23702 C CA . MET A 1 42 ? 10.393 -7.900 -8.872 1.00 0.00 42 MET A CA 13
ATOM 23703 C C . MET A 1 42 ? 11.425 -8.212 -9.957 1.00 0.00 42 MET A C 13
ATOM 23704 O O . MET A 1 42 ? 12.623 -8.042 -9.743 1.00 0.00 42 MET A O 13
ATOM 23718 N N . ASP A 1 43 ? 10.965 -8.665 -11.111 1.00 0.00 43 ASP A N 13
ATOM 23719 C CA . ASP A 1 43 ? 11.863 -8.979 -12.217 1.00 0.00 43 ASP A CA 13
ATOM 23720 C C . ASP A 1 43 ? 12.006 -7.794 -13.158 1.00 0.00 43 ASP A C 13
ATOM 23721 O O . ASP A 1 43 ? 12.908 -7.761 -13.993 1.00 0.00 43 ASP A O 13
ATOM 23730 N N . THR A 1 44 ? 11.114 -6.823 -13.032 1.00 0.00 44 THR A N 13
ATOM 23731 C CA . THR A 1 44 ? 11.123 -5.675 -13.927 1.00 0.00 44 THR A CA 13
ATOM 23732 C C . THR A 1 44 ? 10.955 -4.370 -13.153 1.00 0.00 44 THR A C 13
ATOM 23733 O O . THR A 1 44 ? 11.691 -3.403 -13.368 1.00 0.00 44 THR A O 13
ATOM 23744 N N . MET A 1 45 ? 9.988 -4.350 -12.252 1.00 0.00 45 MET A N 13
ATOM 23745 C CA . MET A 1 45 ? 9.678 -3.155 -11.486 1.00 0.00 45 MET A CA 13
ATOM 23746 C C . MET A 1 45 ? 10.571 -3.067 -10.257 1.00 0.00 45 MET A C 13
ATOM 23747 O O . MET A 1 45 ? 11.115 -4.075 -9.798 1.00 0.00 45 MET A O 13
ATOM 23761 N N . GLU A 1 46 ? 10.740 -1.860 -9.743 1.00 0.00 46 GLU A N 13
ATOM 23762 C CA . GLU A 1 46 ? 11.427 -1.664 -8.476 1.00 0.00 46 GLU A CA 13
ATOM 23763 C C . GLU A 1 46 ? 10.444 -1.907 -7.336 1.00 0.00 46 GLU A C 13
ATOM 23764 O O . GLU A 1 46 ? 9.267 -1.595 -7.471 1.00 0.00 46 GLU A O 13
ATOM 23776 N N . PRO A 1 47 ? 10.903 -2.483 -6.213 1.00 0.00 47 PRO A N 13
ATOM 23777 C CA . PRO A 1 47 ? 10.044 -2.773 -5.055 1.00 0.00 47 PRO A CA 13
ATOM 23778 C C . PRO A 1 47 ? 9.171 -1.586 -4.644 1.00 0.00 47 PRO A C 13
ATOM 23779 O O . PRO A 1 47 ? 7.945 -1.689 -4.610 1.00 0.00 47 PRO A O 13
ATOM 23790 N N . LEU A 1 48 ? 9.805 -0.453 -4.352 1.00 0.00 48 LEU A N 13
ATOM 23791 C CA . LEU A 1 48 ? 9.080 0.743 -3.925 1.00 0.00 48 LEU A CA 13
ATOM 23792 C C . LEU A 1 48 ? 8.230 1.300 -5.068 1.00 0.00 48 LEU A C 13
ATOM 23793 O O . LEU A 1 48 ? 7.188 1.911 -4.845 1.00 0.00 48 LEU A O 13
ATOM 23809 N N . GLU A 1 49 ? 8.682 1.063 -6.290 1.00 0.00 49 GLU A N 13
ATOM 23810 C CA . GLU A 1 49 ? 7.983 1.514 -7.487 1.00 0.00 49 GLU A CA 13
ATOM 23811 C C . GLU A 1 49 ? 6.694 0.712 -7.686 1.00 0.00 49 GLU A C 13
ATOM 23812 O O . GLU A 1 49 ? 5.649 1.263 -8.044 1.00 0.00 49 GLU A O 13
ATOM 23824 N N . TRP A 1 50 ? 6.783 -0.590 -7.436 1.00 0.00 50 TRP A N 13
ATOM 23825 C CA . TRP A 1 50 ? 5.633 -1.485 -7.493 1.00 0.00 50 TRP A CA 13
ATOM 23826 C C . TRP A 1 50 ? 4.540 -1.016 -6.538 1.00 0.00 50 TRP A C 13
ATOM 23827 O O . TRP A 1 50 ? 3.351 -1.036 -6.874 1.00 0.00 50 TRP A O 13
ATOM 23848 N N . LEU A 1 51 ? 4.964 -0.588 -5.355 1.00 0.00 51 LEU A N 13
ATOM 23849 C CA . LEU A 1 51 ? 4.064 -0.065 -4.334 1.00 0.00 51 LEU A CA 13
ATOM 23850 C C . LEU A 1 51 ? 3.184 1.045 -4.902 1.00 0.00 51 LEU A C 13
ATOM 23851 O O . LEU A 1 51 ? 1.986 1.109 -4.630 1.00 0.00 51 LEU A O 13
ATOM 23867 N N . GLN A 1 52 ? 3.789 1.892 -5.721 1.00 0.00 52 GLN A N 13
ATOM 23868 C CA . GLN A 1 52 ? 3.129 3.084 -6.230 1.00 0.00 52 GLN A CA 13
ATOM 23869 C C . GLN A 1 52 ? 2.273 2.771 -7.451 1.00 0.00 52 GLN A C 13
ATOM 23870 O O . GLN A 1 52 ? 1.085 3.083 -7.483 1.00 0.00 52 GLN A O 13
ATOM 23884 N N . TRP A 1 53 ? 2.883 2.149 -8.451 1.00 0.00 53 TRP A N 13
ATOM 23885 C CA . TRP A 1 53 ? 2.226 1.948 -9.735 1.00 0.00 53 TRP A CA 13
ATOM 23886 C C . TRP A 1 53 ? 1.227 0.793 -9.708 1.00 0.00 53 TRP A C 13
ATOM 23887 O O . TRP A 1 53 ? 0.171 0.868 -10.334 1.00 0.00 53 TRP A O 13
ATOM 23908 N N . VAL A 1 54 ? 1.550 -0.275 -8.999 1.00 0.00 54 VAL A N 13
ATOM 23909 C CA . VAL A 1 54 ? 0.710 -1.462 -9.045 1.00 0.00 54 VAL A CA 13
ATOM 23910 C C . VAL A 1 54 ? -0.178 -1.583 -7.814 1.00 0.00 54 VAL A C 13
ATOM 23911 O O . VAL A 1 54 ? -1.400 -1.582 -7.933 1.00 0.00 54 VAL A O 13
ATOM 23924 N N . LEU A 1 55 ? 0.437 -1.674 -6.640 1.00 0.00 55 LEU A N 13
ATOM 23925 C CA . LEU A 1 55 ? -0.294 -2.007 -5.420 1.00 0.00 55 LEU A CA 13
ATOM 23926 C C . LEU A 1 55 ? -1.435 -1.031 -5.149 1.00 0.00 55 LEU A C 13
ATOM 23927 O O . LEU A 1 55 ? -2.595 -1.437 -5.097 1.00 0.00 55 LEU A O 13
ATOM 23943 N N . ILE A 1 56 ? -1.107 0.247 -4.990 1.00 0.00 56 ILE A N 13
ATOM 23944 C CA . ILE A 1 56 ? -2.109 1.253 -4.642 1.00 0.00 56 ILE A CA 13
ATOM 23945 C C . ILE A 1 56 ? -3.286 1.277 -5.637 1.00 0.00 56 ILE A C 13
ATOM 23946 O O . ILE A 1 56 ? -4.431 1.083 -5.226 1.00 0.00 56 ILE A O 13
ATOM 23962 N N . PRO A 1 57 ? -3.047 1.478 -6.953 1.00 0.00 57 PRO A N 13
ATOM 23963 C CA . PRO A 1 57 ? -4.133 1.572 -7.940 1.00 0.00 57 PRO A CA 13
ATOM 23964 C C . PRO A 1 57 ? -4.901 0.262 -8.103 1.00 0.00 57 PRO A C 13
ATOM 23965 O O . PRO A 1 57 ? -6.114 0.270 -8.316 1.00 0.00 57 PRO A O 13
ATOM 23976 N N . ARG A 1 58 ? -4.203 -0.865 -7.988 1.00 0.00 58 ARG A N 13
ATOM 23977 C CA . ARG A 1 58 ? -4.844 -2.167 -8.141 1.00 0.00 58 ARG A CA 13
ATOM 23978 C C . ARG A 1 58 ? -5.765 -2.443 -6.958 1.00 0.00 58 ARG A C 13
ATOM 23979 O O . ARG A 1 58 ? -6.842 -3.018 -7.114 1.00 0.00 58 ARG A O 13
ATOM 24000 N N . MET A 1 59 ? -5.329 -2.031 -5.773 1.00 0.00 59 MET A N 13
ATOM 24001 C CA . MET A 1 59 ? -6.131 -2.192 -4.566 1.00 0.00 59 MET A CA 13
ATOM 24002 C C . MET A 1 59 ? -7.380 -1.321 -4.617 1.00 0.00 59 MET A C 13
ATOM 24003 O O . MET A 1 59 ? -8.391 -1.650 -4.003 1.00 0.00 59 MET A O 13
ATOM 24017 N N . HIS A 1 60 ? -7.318 -0.215 -5.361 1.00 0.00 60 HIS A N 13
ATOM 24018 C CA . HIS A 1 60 ? -8.503 0.617 -5.572 1.00 0.00 60 HIS A CA 13
ATOM 24019 C C . HIS A 1 60 ? -9.610 -0.211 -6.207 1.00 0.00 60 HIS A C 13
ATOM 24020 O O . HIS A 1 60 ? -10.766 -0.121 -5.810 1.00 0.00 60 HIS A O 13
ATOM 24035 N N . ASP A 1 61 ? -9.229 -1.031 -7.183 1.00 0.00 61 ASP A N 13
ATOM 24036 C CA . ASP A 1 61 ? -10.163 -1.929 -7.860 1.00 0.00 61 ASP A CA 13
ATOM 24037 C C . ASP A 1 61 ? -10.733 -2.951 -6.881 1.00 0.00 61 ASP A C 13
ATOM 24038 O O . ASP A 1 61 ? -11.942 -3.161 -6.821 1.00 0.00 61 ASP A O 13
ATOM 24047 N N . LEU A 1 62 ? -9.851 -3.557 -6.093 1.00 0.00 62 LEU A N 13
ATOM 24048 C CA . LEU A 1 62 ? -10.247 -4.562 -5.108 1.00 0.00 62 LEU A CA 13
ATOM 24049 C C . LEU A 1 62 ? -11.257 -3.983 -4.115 1.00 0.00 62 LEU A C 13
ATOM 24050 O O . LEU A 1 62 ? -12.253 -4.626 -3.765 1.00 0.00 62 LEU A O 13
ATOM 24066 N N . LEU A 1 63 ? -10.990 -2.761 -3.671 1.00 0.00 63 LEU A N 13
ATOM 24067 C CA . LEU A 1 63 ? -11.846 -2.080 -2.710 1.00 0.00 63 LEU A CA 13
ATOM 24068 C C . LEU A 1 63 ? -13.145 -1.621 -3.364 1.00 0.00 63 LEU A C 13
ATOM 24069 O O . LEU A 1 63 ? -14.217 -1.727 -2.768 1.00 0.00 63 LEU A O 13
ATOM 24085 N N . ASP A 1 64 ? -13.042 -1.124 -4.591 1.00 0.00 64 ASP A N 13
ATOM 24086 C CA . ASP A 1 64 ? -14.203 -0.614 -5.320 1.00 0.00 64 ASP A CA 13
ATOM 24087 C C . ASP A 1 64 ? -15.156 -1.749 -5.687 1.00 0.00 64 ASP A C 13
ATOM 24088 O O . ASP A 1 64 ? -16.376 -1.575 -5.698 1.00 0.00 64 ASP A O 13
ATOM 24097 N N . ASN A 1 65 ? -14.590 -2.918 -5.971 1.00 0.00 65 ASN A N 13
ATOM 24098 C CA . ASN A 1 65 ? -15.389 -4.113 -6.239 1.00 0.00 65 ASN A CA 13
ATOM 24099 C C . ASN A 1 65 ? -15.953 -4.681 -4.943 1.00 0.00 65 ASN A C 13
ATOM 24100 O O . ASN A 1 65 ? -16.771 -5.606 -4.960 1.00 0.00 65 ASN A O 13
ATOM 24111 N N . LYS A 1 66 ? -15.492 -4.124 -3.823 1.00 0.00 66 LYS A N 13
ATOM 24112 C CA . LYS A 1 66 ? -16.009 -4.454 -2.494 1.00 0.00 66 LYS A CA 13
ATOM 24113 C C . LYS A 1 66 ? -15.696 -5.896 -2.109 1.00 0.00 66 LYS A C 13
ATOM 24114 O O . LYS A 1 66 ? -16.448 -6.530 -1.372 1.00 0.00 66 LYS A O 13
ATOM 24133 N N . GLN A 1 67 ? -14.564 -6.394 -2.590 1.00 0.00 67 GLN A N 13
ATOM 24134 C CA . GLN A 1 67 ? -14.113 -7.741 -2.261 1.00 0.00 67 GLN A CA 13
ATOM 24135 C C . GLN A 1 67 ? -13.759 -7.841 -0.778 1.00 0.00 67 GLN A C 13
ATOM 24136 O O . GLN A 1 67 ? -13.292 -6.869 -0.186 1.00 0.00 67 GLN A O 13
ATOM 24150 N N . PRO A 1 68 ? -13.967 -9.020 -0.162 1.00 0.00 68 PRO A N 13
ATOM 24151 C CA . PRO A 1 68 ? -13.739 -9.237 1.282 1.00 0.00 68 PRO A CA 13
ATOM 24152 C C . PRO A 1 68 ? -12.263 -9.147 1.693 1.00 0.00 68 PRO A C 13
ATOM 24153 O O . PRO A 1 68 ? -11.908 -9.513 2.816 1.00 0.00 68 PRO A O 13
ATOM 24164 N N . LEU A 1 69 ? -11.423 -8.666 0.773 1.00 0.00 69 LEU A N 13
ATOM 24165 C CA . LEU A 1 69 ? -9.994 -8.447 1.018 1.00 0.00 69 LEU A CA 13
ATOM 24166 C C . LEU A 1 69 ? -9.222 -9.766 1.093 1.00 0.00 69 LEU A C 13
ATOM 24167 O O . LEU A 1 69 ? -9.795 -10.820 1.368 1.00 0.00 69 LEU A O 13
ATOM 24183 N N . PRO A 1 70 ? -7.904 -9.716 0.814 1.00 0.00 70 PRO A N 13
ATOM 24184 C CA . PRO A 1 70 ? -7.031 -10.895 0.841 1.00 0.00 70 PRO A CA 13
ATOM 24185 C C . PRO A 1 70 ? -7.106 -11.660 2.165 1.00 0.00 70 PRO A C 13
ATOM 24186 O O . PRO A 1 70 ? -7.000 -12.886 2.188 1.00 0.00 70 PRO A O 13
ATOM 24197 N N . GLY A 1 71 ? -7.271 -10.933 3.265 1.00 0.00 71 GLY A N 13
ATOM 24198 C CA . GLY A 1 71 ? -7.408 -11.567 4.564 1.00 0.00 71 GLY A CA 13
ATOM 24199 C C . GLY A 1 71 ? -6.075 -11.772 5.253 1.00 0.00 71 GLY A C 13
ATOM 24200 O O . GLY A 1 71 ? -5.969 -11.641 6.472 1.00 0.00 71 GLY A O 13
ATOM 24204 N N . ALA A 1 72 ? -5.056 -12.082 4.466 1.00 0.00 72 ALA A N 13
ATOM 24205 C CA . ALA A 1 72 ? -3.727 -12.327 4.987 1.00 0.00 72 ALA A CA 13
ATOM 24206 C C . ALA A 1 72 ? -2.689 -11.677 4.087 1.00 0.00 72 ALA A C 13
ATOM 24207 O O . ALA A 1 72 ? -1.990 -12.345 3.323 1.00 0.00 72 ALA A O 13
ATOM 24214 N N . PHE A 1 73 ? -2.633 -10.363 4.155 1.00 0.00 73 PHE A N 13
ATOM 24215 C CA . PHE A 1 73 ? -1.714 -9.582 3.341 1.00 0.00 73 PHE A CA 13
ATOM 24216 C C . PHE A 1 73 ? -0.673 -8.919 4.235 1.00 0.00 73 PHE A C 13
ATOM 24217 O O . PHE A 1 73 ? -1.019 -8.353 5.271 1.00 0.00 73 PHE A O 13
ATOM 24234 N N . ALA A 1 74 ? 0.595 -9.018 3.851 1.00 0.00 74 ALA A N 13
ATOM 24235 C CA . ALA A 1 74 ? 1.676 -8.424 4.628 1.00 0.00 74 ALA A CA 13
ATOM 24236 C C . ALA A 1 74 ? 2.864 -8.069 3.739 1.00 0.00 74 ALA A C 13
ATOM 24237 O O . ALA A 1 74 ? 3.579 -8.952 3.263 1.00 0.00 74 ALA A O 13
ATOM 24244 N N . VAL A 1 75 ? 3.069 -6.778 3.507 1.00 0.00 75 VAL A N 13
ATOM 24245 C CA . VAL A 1 75 ? 4.194 -6.322 2.698 1.00 0.00 75 VAL A CA 13
ATOM 24246 C C . VAL A 1 75 ? 5.340 -5.800 3.556 1.00 0.00 75 VAL A C 13
ATOM 24247 O O . VAL A 1 75 ? 6.483 -5.742 3.097 1.00 0.00 75 VAL A O 13
ATOM 24260 N N . ALA A 1 76 ? 5.039 -5.433 4.800 1.00 0.00 76 ALA A N 13
ATOM 24261 C CA . ALA A 1 76 ? 6.053 -4.900 5.712 1.00 0.00 76 ALA A CA 13
ATOM 24262 C C . ALA A 1 76 ? 7.282 -5.822 5.826 1.00 0.00 76 ALA A C 13
ATOM 24263 O O . ALA A 1 76 ? 8.411 -5.365 5.625 1.00 0.00 76 ALA A O 13
ATOM 24270 N N . PRO A 1 77 ? 7.099 -7.137 6.117 1.00 0.00 77 PRO A N 13
ATOM 24271 C CA . PRO A 1 77 ? 8.225 -8.077 6.243 1.00 0.00 77 PRO A CA 13
ATOM 24272 C C . PRO A 1 77 ? 9.047 -8.190 4.960 1.00 0.00 77 PRO A C 13
ATOM 24273 O O . PRO A 1 77 ? 10.214 -8.584 4.990 1.00 0.00 77 PRO A O 13
ATOM 24284 N N . TYR A 1 78 ? 8.440 -7.834 3.834 1.00 0.00 78 TYR A N 13
ATOM 24285 C CA . TYR A 1 78 ? 9.126 -7.891 2.554 1.00 0.00 78 TYR A CA 13
ATOM 24286 C C . TYR A 1 78 ? 10.007 -6.660 2.371 1.00 0.00 78 TYR A C 13
ATOM 24287 O O . TYR A 1 78 ? 11.168 -6.763 1.965 1.00 0.00 78 TYR A O 13
ATOM 24305 N N . TYR A 1 79 ? 9.458 -5.495 2.693 1.00 0.00 79 TYR A N 13
ATOM 24306 C CA . TYR A 1 79 ? 10.180 -4.241 2.523 1.00 0.00 79 TYR A CA 13
ATOM 24307 C C . TYR A 1 79 ? 11.316 -4.113 3.529 1.00 0.00 79 TYR A C 13
ATOM 24308 O O . TYR A 1 79 ? 12.175 -3.249 3.391 1.00 0.00 79 TYR A O 13
ATOM 24326 N N . GLU A 1 80 ? 11.319 -4.978 4.535 1.00 0.00 80 GLU A N 13
ATOM 24327 C CA . GLU A 1 80 ? 12.452 -5.074 5.446 1.00 0.00 80 GLU A CA 13
ATOM 24328 C C . GLU A 1 80 ? 13.723 -5.421 4.668 1.00 0.00 80 GLU A C 13
ATOM 24329 O O . GLU A 1 80 ? 14.827 -5.020 5.037 1.00 0.00 80 GLU A O 13
ATOM 24341 N N . MET A 1 81 ? 13.552 -6.168 3.582 1.00 0.00 81 MET A N 13
ATOM 24342 C CA . MET A 1 81 ? 14.671 -6.582 2.744 1.00 0.00 81 MET A CA 13
ATOM 24343 C C . MET A 1 81 ? 14.806 -5.663 1.538 1.00 0.00 81 MET A C 13
ATOM 24344 O O . MET A 1 81 ? 15.911 -5.348 1.096 1.00 0.00 81 MET A O 13
ATOM 24358 N N . ALA A 1 82 ? 13.666 -5.239 1.009 1.00 0.00 82 ALA A N 13
ATOM 24359 C CA . ALA A 1 82 ? 13.625 -4.479 -0.233 1.00 0.00 82 ALA A CA 13
ATOM 24360 C C . ALA A 1 82 ? 14.010 -3.016 -0.032 1.00 0.00 82 ALA A C 13
ATOM 24361 O O . ALA A 1 82 ? 14.486 -2.360 -0.960 1.00 0.00 82 ALA A O 13
ATOM 24368 N N . LEU A 1 83 ? 13.810 -2.505 1.170 1.00 0.00 83 LEU A N 13
ATOM 24369 C CA . LEU A 1 83 ? 14.070 -1.102 1.445 1.00 0.00 83 LEU A CA 13
ATOM 24370 C C . LEU A 1 83 ? 15.353 -0.952 2.260 1.00 0.00 83 LEU A C 13
ATOM 24371 O O . LEU A 1 83 ? 15.696 -1.829 3.057 1.00 0.00 83 LEU A O 13
ATOM 24387 N N . ALA A 1 84 ? 16.067 0.146 2.028 1.00 0.00 84 ALA A N 13
ATOM 24388 C CA . ALA A 1 84 ? 17.336 0.415 2.700 1.00 0.00 84 ALA A CA 13
ATOM 24389 C C . ALA A 1 84 ? 17.196 0.367 4.218 1.00 0.00 84 ALA A C 13
ATOM 24390 O O . ALA A 1 84 ? 16.415 1.118 4.808 1.00 0.00 84 ALA A O 13
ATOM 24397 N N . THR A 1 85 ? 17.975 -0.506 4.840 1.00 0.00 85 THR A N 13
ATOM 24398 C CA . THR A 1 85 ? 17.920 -0.716 6.279 1.00 0.00 85 THR A CA 13
ATOM 24399 C C . THR A 1 85 ? 18.480 0.479 7.044 1.00 0.00 85 THR A C 13
ATOM 24400 O O . THR A 1 85 ? 17.860 0.969 7.985 1.00 0.00 85 THR A O 13
ATOM 24411 N N . ASP A 1 86 ? 19.639 0.966 6.620 1.00 0.00 86 ASP A N 13
ATOM 24412 C CA . ASP A 1 86 ? 20.319 2.048 7.317 1.00 0.00 86 ASP A CA 13
ATOM 24413 C C . ASP A 1 86 ? 19.691 3.397 6.998 1.00 0.00 86 ASP A C 13
ATOM 24414 O O . ASP A 1 86 ? 20.199 4.440 7.410 1.00 0.00 86 ASP A O 13
ATOM 24423 N N . HIS A 1 87 ? 18.589 3.373 6.270 1.00 0.00 87 HIS A N 13
ATOM 24424 C CA . HIS A 1 87 ? 17.921 4.593 5.852 1.00 0.00 87 HIS A CA 13
ATOM 24425 C C . HIS A 1 87 ? 16.649 4.795 6.675 1.00 0.00 87 HIS A C 13
ATOM 24426 O O . HIS A 1 87 ? 15.618 4.192 6.384 1.00 0.00 87 HIS A O 13
ATOM 24441 N N . PRO A 1 88 ? 16.721 5.642 7.721 1.00 0.00 88 PRO A N 13
ATOM 24442 C CA . PRO A 1 88 ? 15.627 5.856 8.687 1.00 0.00 88 PRO A CA 13
ATOM 24443 C C . PRO A 1 88 ? 14.268 6.158 8.051 1.00 0.00 88 PRO A C 13
ATOM 24444 O O . PRO A 1 88 ? 13.232 5.907 8.666 1.00 0.00 88 PRO A O 13
ATOM 24455 N N . GLN A 1 89 ? 14.264 6.682 6.823 1.00 0.00 89 GLN A N 13
ATOM 24456 C CA . GLN A 1 89 ? 13.009 6.961 6.118 1.00 0.00 89 GLN A CA 13
ATOM 24457 C C . GLN A 1 89 ? 12.158 5.697 5.976 1.00 0.00 89 GLN A C 13
ATOM 24458 O O . GLN A 1 89 ? 10.943 5.779 5.789 1.00 0.00 89 GLN A O 13
ATOM 24472 N N . ARG A 1 90 ? 12.798 4.531 6.069 1.00 0.00 90 ARG A N 13
ATOM 24473 C CA . ARG A 1 90 ? 12.090 3.262 5.950 1.00 0.00 90 ARG A CA 13
ATOM 24474 C C . ARG A 1 90 ? 11.093 3.086 7.090 1.00 0.00 90 ARG A C 13
ATOM 24475 O O . ARG A 1 90 ? 10.072 2.433 6.921 1.00 0.00 90 ARG A O 13
ATOM 24496 N N . ALA A 1 91 ? 11.391 3.680 8.243 1.00 0.00 91 ALA A N 13
ATOM 24497 C CA . ALA A 1 91 ? 10.529 3.549 9.412 1.00 0.00 91 ALA A CA 13
ATOM 24498 C C . ALA A 1 91 ? 9.157 4.148 9.134 1.00 0.00 91 ALA A C 13
ATOM 24499 O O . ALA A 1 91 ? 8.133 3.590 9.523 1.00 0.00 91 ALA A O 13
ATOM 24506 N N . LEU A 1 92 ? 9.154 5.277 8.437 1.00 0.00 92 LEU A N 13
ATOM 24507 C CA . LEU A 1 92 ? 7.918 5.943 8.044 1.00 0.00 92 LEU A CA 13
ATOM 24508 C C . LEU A 1 92 ? 7.090 5.037 7.141 1.00 0.00 92 LEU A C 13
ATOM 24509 O O . LEU A 1 92 ? 5.880 4.883 7.326 1.00 0.00 92 LEU A O 13
ATOM 24525 N N . ILE A 1 93 ? 7.762 4.432 6.172 1.00 0.00 93 ILE A N 13
ATOM 24526 C CA . ILE A 1 93 ? 7.103 3.585 5.189 1.00 0.00 93 ILE A CA 13
ATOM 24527 C C . ILE A 1 93 ? 6.648 2.266 5.813 1.00 0.00 93 ILE A C 13
ATOM 24528 O O . ILE A 1 93 ? 5.524 1.829 5.589 1.00 0.00 93 ILE A O 13
ATOM 24544 N N . LEU A 1 94 ? 7.515 1.650 6.610 1.00 0.00 94 LEU A N 13
ATOM 24545 C CA . LEU A 1 94 ? 7.201 0.373 7.248 1.00 0.00 94 LEU A CA 13
ATOM 24546 C C . LEU A 1 94 ? 6.006 0.503 8.184 1.00 0.00 94 LEU A C 13
ATOM 24547 O O . LEU A 1 94 ? 5.116 -0.345 8.179 1.00 0.00 94 LEU A O 13
ATOM 24563 N N . ALA A 1 95 ? 5.981 1.571 8.973 1.00 0.00 95 ALA A N 13
ATOM 24564 C CA . ALA A 1 95 ? 4.861 1.821 9.872 1.00 0.00 95 ALA A CA 13
ATOM 24565 C C . ALA A 1 95 ? 3.575 1.993 9.079 1.00 0.00 95 ALA A C 13
ATOM 24566 O O . ALA A 1 95 ? 2.506 1.534 9.489 1.00 0.00 95 ALA A O 13
ATOM 24573 N N . GLU A 1 96 ? 3.688 2.656 7.936 1.00 0.00 96 GLU A N 13
ATOM 24574 C CA . GLU A 1 96 ? 2.553 2.861 7.054 1.00 0.00 96 GLU A CA 13
ATOM 24575 C C . GLU A 1 96 ? 2.106 1.525 6.463 1.00 0.00 96 GLU A C 13
ATOM 24576 O O . GLU A 1 96 ? 0.913 1.236 6.390 1.00 0.00 96 GLU A O 13
ATOM 24588 N N . LEU A 1 97 ? 3.082 0.711 6.067 1.00 0.00 97 LEU A N 13
ATOM 24589 C CA . LEU A 1 97 ? 2.817 -0.604 5.492 1.00 0.00 97 LEU A CA 13
ATOM 24590 C C . LEU A 1 97 ? 2.106 -1.508 6.489 1.00 0.00 97 LEU A C 13
ATOM 24591 O O . LEU A 1 97 ? 1.090 -2.108 6.161 1.00 0.00 97 LEU A O 13
ATOM 24607 N N . GLU A 1 98 ? 2.635 -1.590 7.710 1.00 0.00 98 GLU A N 13
ATOM 24608 C CA . GLU A 1 98 ? 2.014 -2.397 8.760 1.00 0.00 98 GLU A CA 13
ATOM 24609 C C . GLU A 1 98 ? 0.571 -1.969 8.984 1.00 0.00 98 GLU A C 13
ATOM 24610 O O . GLU A 1 98 ? -0.316 -2.799 9.188 1.00 0.00 98 GLU A O 13
ATOM 24622 N N . LYS A 1 99 ? 0.352 -0.666 8.937 1.00 0.00 99 LYS A N 13
ATOM 24623 C CA . LYS A 1 99 ? -0.970 -0.095 9.122 1.00 0.00 99 LYS A CA 13
ATOM 24624 C C . LYS A 1 99 ? -1.907 -0.554 8.005 1.00 0.00 99 LYS A C 13
ATOM 24625 O O . LYS A 1 99 ? -3.093 -0.786 8.232 1.00 0.00 99 LYS A O 13
ATOM 24644 N N . LEU A 1 100 ? -1.359 -0.702 6.805 1.00 0.00 100 LEU A N 13
ATOM 24645 C CA . LEU A 1 100 ? -2.128 -1.164 5.658 1.00 0.00 100 LEU A CA 13
ATOM 24646 C C . LEU A 1 100 ? -2.334 -2.678 5.724 1.00 0.00 100 LEU A C 13
ATOM 24647 O O . LEU A 1 100 ? -3.426 -3.177 5.439 1.00 0.00 100 LEU A O 13
ATOM 24663 N N . ASP A 1 101 ? -1.283 -3.398 6.110 1.00 0.00 101 ASP A N 13
ATOM 24664 C CA . ASP A 1 101 ? -1.357 -4.850 6.272 1.00 0.00 101 ASP A CA 13
ATOM 24665 C C . ASP A 1 101 ? -2.474 -5.218 7.244 1.00 0.00 101 ASP A C 13
ATOM 24666 O O . ASP A 1 101 ? -3.224 -6.171 7.020 1.00 0.00 101 ASP A O 13
ATOM 24675 N N . ALA A 1 102 ? -2.591 -4.437 8.314 1.00 0.00 102 ALA A N 13
ATOM 24676 C CA . ALA A 1 102 ? -3.615 -4.660 9.330 1.00 0.00 102 ALA A CA 13
ATOM 24677 C C . ALA A 1 102 ? -5.015 -4.355 8.793 1.00 0.00 102 ALA A C 13
ATOM 24678 O O . ALA A 1 102 ? -6.012 -4.870 9.302 1.00 0.00 102 ALA A O 13
ATOM 24685 N N . LEU A 1 103 ? -5.090 -3.522 7.764 1.00 0.00 103 LEU A N 13
ATOM 24686 C CA . LEU A 1 103 ? -6.372 -3.169 7.166 1.00 0.00 103 LEU A CA 13
ATOM 24687 C C . LEU A 1 103 ? -6.899 -4.319 6.320 1.00 0.00 103 LEU A C 13
ATOM 24688 O O . LEU A 1 103 ? -8.102 -4.562 6.264 1.00 0.00 103 LEU A O 13
ATOM 24704 N N . PHE A 1 104 ? -5.989 -5.040 5.677 1.00 0.00 104 PHE A N 13
ATOM 24705 C CA . PHE A 1 104 ? -6.368 -6.166 4.832 1.00 0.00 104 PHE A CA 13
ATOM 24706 C C . PHE A 1 104 ? -6.668 -7.412 5.656 1.00 0.00 104 PHE A C 13
ATOM 24707 O O . PHE A 1 104 ? -7.140 -8.416 5.122 1.00 0.00 104 PHE A O 13
ATOM 24724 N N . ALA A 1 105 ? -6.383 -7.349 6.946 1.00 0.00 105 ALA A N 13
ATOM 24725 C CA . ALA A 1 105 ? -6.638 -8.468 7.841 1.00 0.00 105 ALA A CA 13
ATOM 24726 C C . ALA A 1 105 ? -8.006 -8.333 8.498 1.00 0.00 105 ALA A C 13
ATOM 24727 O O . ALA A 1 105 ? -8.634 -9.326 8.874 1.00 0.00 105 ALA A O 13
ATOM 24734 N N . ASP A 1 106 ? -8.478 -7.100 8.614 1.00 0.00 106 ASP A N 13
ATOM 24735 C CA . ASP A 1 106 ? -9.738 -6.827 9.295 1.00 0.00 106 ASP A CA 13
ATOM 24736 C C . ASP A 1 106 ? -10.734 -6.158 8.354 1.00 0.00 106 ASP A C 13
ATOM 24737 O O . ASP A 1 106 ? -10.668 -4.954 8.116 1.00 0.00 106 ASP A O 13
ATOM 24746 N N . ASP A 1 107 ? -11.633 -6.954 7.795 1.00 0.00 107 ASP A N 13
ATOM 24747 C CA . ASP A 1 107 ? -12.703 -6.433 6.949 1.00 0.00 107 ASP A CA 13
ATOM 24748 C C . ASP A 1 107 ? -14.046 -6.593 7.640 1.00 0.00 107 ASP A C 13
ATOM 24749 O O . ASP A 1 107 ? -14.376 -7.674 8.132 1.00 0.00 107 ASP A O 13
ATOM 24758 N N . ALA A 1 108 ? -14.805 -5.513 7.701 1.00 0.00 108 ALA A N 13
ATOM 24759 C CA . ALA A 1 108 ? -16.156 -5.553 8.237 1.00 0.00 108 ALA A CA 13
ATOM 24760 C C . ALA A 1 108 ? -17.129 -6.011 7.158 1.00 0.00 108 ALA A C 13
ATOM 24761 O O . ALA A 1 108 ? -17.564 -5.219 6.318 1.00 0.00 108 ALA A O 13
ATOM 24768 N N . SER A 1 109 ? -17.438 -7.297 7.173 1.00 0.00 109 SER A N 13
ATOM 24769 C CA . SER A 1 109 ? -18.292 -7.896 6.161 1.00 0.00 109 SER A CA 13
ATOM 24770 C C . SER A 1 109 ? -19.769 -7.725 6.517 1.00 0.00 109 SER A C 13
ATOM 24771 O O . SER A 1 109 ? -20.109 -7.394 7.656 1.00 0.00 109 SER A O 13
ATOM 24779 N N . LEU A 1 110 ? -20.639 -7.962 5.543 1.00 0.00 110 LEU A N 13
ATOM 24780 C CA . LEU A 1 110 ? -22.070 -7.761 5.726 1.00 0.00 110 LEU A CA 13
ATOM 24781 C C . LEU A 1 110 ? -22.720 -9.007 6.317 1.00 0.00 110 LEU A C 13
ATOM 24782 O O . LEU A 1 110 ? -23.344 -8.954 7.379 1.00 0.00 110 LEU A O 13
ATOM 24798 N N . GLU A 1 111 ? -22.565 -10.125 5.626 1.00 0.00 111 GLU A N 13
ATOM 24799 C CA . GLU A 1 111 ? -23.150 -11.378 6.068 1.00 0.00 111 GLU A CA 13
ATOM 24800 C C . GLU A 1 111 ? -22.317 -12.003 7.173 1.00 0.00 111 GLU A C 13
ATOM 24801 O O . GLU A 1 111 ? -21.086 -12.040 7.103 1.00 0.00 111 GLU A O 13
ATOM 24813 N N . HIS A 1 112 ? -22.997 -12.486 8.191 1.00 0.00 112 HIS A N 13
ATOM 24814 C CA . HIS A 1 112 ? -22.355 -13.194 9.275 1.00 0.00 112 HIS A CA 13
ATOM 24815 C C . HIS A 1 112 ? -22.934 -14.597 9.352 1.00 0.00 112 HIS A C 13
ATOM 24816 O O . HIS A 1 112 ? -24.152 -14.768 9.314 1.00 0.00 112 HIS A O 13
ATOM 24831 N N . HIS A 1 113 ? -22.063 -15.595 9.439 1.00 0.00 113 HIS A N 13
ATOM 24832 C CA . HIS A 1 113 ? -22.497 -16.991 9.465 1.00 0.00 113 HIS A CA 13
ATOM 24833 C C . HIS A 1 113 ? -23.351 -17.230 10.695 1.00 0.00 113 HIS A C 13
ATOM 24834 O O . HIS A 1 113 ? -24.336 -17.970 10.663 1.00 0.00 113 HIS A O 13
ATOM 24849 N N . HIS A 1 114 ? -22.960 -16.589 11.778 1.00 0.00 114 HIS A N 13
ATOM 24850 C CA . HIS A 1 114 ? -23.771 -16.529 12.976 1.00 0.00 114 HIS A CA 13
ATOM 24851 C C . HIS A 1 114 ? -24.109 -15.073 13.227 1.00 0.00 114 HIS A C 13
ATOM 24852 O O . HIS A 1 114 ? -23.276 -14.201 13.001 1.00 0.00 114 HIS A O 13
ATOM 24867 N N . HIS A 1 115 ? -25.320 -14.805 13.684 1.00 0.00 115 HIS A N 13
ATOM 24868 C CA . HIS A 1 115 ? -25.792 -13.427 13.800 1.00 0.00 115 HIS A CA 13
ATOM 24869 C C . HIS A 1 115 ? -25.163 -12.703 14.988 1.00 0.00 115 HIS A C 13
ATOM 24870 O O . HIS A 1 115 ? -25.537 -11.573 15.303 1.00 0.00 115 HIS A O 13
ATOM 24885 N N . HIS A 1 116 ? -24.213 -13.357 15.642 1.00 0.00 116 HIS A N 13
ATOM 24886 C CA . HIS A 1 116 ? -23.394 -12.712 16.658 1.00 0.00 116 HIS A CA 13
ATOM 24887 C C . HIS A 1 116 ? -21.923 -13.037 16.416 1.00 0.00 116 HIS A C 13
ATOM 24888 O O . HIS A 1 116 ? -21.216 -12.276 15.756 1.00 0.00 116 HIS A O 13
ATOM 24903 N N . HIS A 1 117 ? -21.477 -14.180 16.929 1.00 0.00 117 HIS A N 13
ATOM 24904 C CA . HIS A 1 117 ? -20.106 -14.651 16.735 1.00 0.00 117 HIS A CA 13
ATOM 24905 C C . HIS A 1 117 ? -20.046 -16.163 16.909 1.00 0.00 117 HIS A C 13
ATOM 24906 O O . HIS A 1 117 ? -20.358 -16.890 15.947 1.00 0.00 117 HIS A O 13
ATOM 24922 N N . MET A 1 1 ? -19.413 3.347 6.995 1.00 0.00 1 MET A N 14
ATOM 24923 C CA . MET A 1 1 ? -18.067 3.214 6.400 1.00 0.00 1 MET A CA 14
ATOM 24924 C C . MET A 1 1 ? -17.687 1.748 6.321 1.00 0.00 1 MET A C 14
ATOM 24925 O O . MET A 1 1 ? -18.090 0.947 7.166 1.00 0.00 1 MET A O 14
ATOM 24941 N N . THR A 1 2 ? -16.921 1.393 5.307 1.00 0.00 2 THR A N 14
ATOM 24942 C CA . THR A 1 2 ? -16.475 0.026 5.141 1.00 0.00 2 THR A CA 14
ATOM 24943 C C . THR A 1 2 ? -14.963 -0.048 5.282 1.00 0.00 2 THR A C 14
ATOM 24944 O O . THR A 1 2 ? -14.284 0.983 5.302 1.00 0.00 2 THR A O 14
ATOM 24955 N N . THR A 1 3 ? -14.435 -1.256 5.383 1.00 0.00 3 THR A N 14
ATOM 24956 C CA . THR A 1 3 ? -12.999 -1.448 5.471 1.00 0.00 3 THR A CA 14
ATOM 24957 C C . THR A 1 3 ? -12.333 -1.035 4.152 1.00 0.00 3 THR A C 14
ATOM 24958 O O . THR A 1 3 ? -11.169 -0.639 4.126 1.00 0.00 3 THR A O 14
ATOM 24969 N N . HIS A 1 4 ? -13.102 -1.087 3.061 1.00 0.00 4 HIS A N 14
ATOM 24970 C CA . HIS A 1 4 ? -12.604 -0.677 1.751 1.00 0.00 4 HIS A CA 14
ATOM 24971 C C . HIS A 1 4 ? -12.264 0.811 1.753 1.00 0.00 4 HIS A C 14
ATOM 24972 O O . HIS A 1 4 ? -11.331 1.244 1.077 1.00 0.00 4 HIS A O 14
ATOM 24987 N N . ASP A 1 5 ? -13.018 1.587 2.530 1.00 0.00 5 ASP A N 14
ATOM 24988 C CA . ASP A 1 5 ? -12.770 3.021 2.657 1.00 0.00 5 ASP A CA 14
ATOM 24989 C C . ASP A 1 5 ? -11.443 3.267 3.348 1.00 0.00 5 ASP A C 14
ATOM 24990 O O . ASP A 1 5 ? -10.636 4.077 2.898 1.00 0.00 5 ASP A O 14
ATOM 24999 N N . ARG A 1 6 ? -11.227 2.548 4.441 1.00 0.00 6 ARG A N 14
ATOM 25000 C CA . ARG A 1 6 ? -10.017 2.692 5.239 1.00 0.00 6 ARG A CA 14
ATOM 25001 C C . ARG A 1 6 ? -8.775 2.341 4.427 1.00 0.00 6 ARG A C 14
ATOM 25002 O O . ARG A 1 6 ? -7.751 3.015 4.526 1.00 0.00 6 ARG A O 14
ATOM 25023 N N . VAL A 1 7 ? -8.874 1.300 3.609 1.00 0.00 7 VAL A N 14
ATOM 25024 C CA . VAL A 1 7 ? -7.777 0.929 2.721 1.00 0.00 7 VAL A CA 14
ATOM 25025 C C . VAL A 1 7 ? -7.558 2.013 1.667 1.00 0.00 7 VAL A C 14
ATOM 25026 O O . VAL A 1 7 ? -6.424 2.385 1.365 1.00 0.00 7 VAL A O 14
ATOM 25039 N N . ARG A 1 8 ? -8.656 2.532 1.129 1.00 0.00 8 ARG A N 14
ATOM 25040 C CA . ARG A 1 8 ? -8.607 3.584 0.118 1.00 0.00 8 ARG A CA 14
ATOM 25041 C C . ARG A 1 8 ? -7.950 4.851 0.668 1.00 0.00 8 ARG A C 14
ATOM 25042 O O . ARG A 1 8 ? -7.109 5.460 0.007 1.00 0.00 8 ARG A O 14
ATOM 25063 N N . LEU A 1 9 ? -8.336 5.238 1.880 1.00 0.00 9 LEU A N 14
ATOM 25064 C CA . LEU A 1 9 ? -7.763 6.414 2.529 1.00 0.00 9 LEU A CA 14
ATOM 25065 C C . LEU A 1 9 ? -6.290 6.179 2.848 1.00 0.00 9 LEU A C 14
ATOM 25066 O O . LEU A 1 9 ? -5.481 7.110 2.839 1.00 0.00 9 LEU A O 14
ATOM 25082 N N . GLN A 1 10 ? -5.948 4.924 3.111 1.00 0.00 10 GLN A N 14
ATOM 25083 C CA . GLN A 1 10 ? -4.574 4.549 3.414 1.00 0.00 10 GLN A CA 14
ATOM 25084 C C . GLN A 1 10 ? -3.716 4.639 2.158 1.00 0.00 10 GLN A C 14
ATOM 25085 O O . GLN A 1 10 ? -2.535 4.980 2.223 1.00 0.00 10 GLN A O 14
ATOM 25099 N N . LEU A 1 11 ? -4.318 4.333 1.015 1.00 0.00 11 LEU A N 14
ATOM 25100 C CA . LEU A 1 11 ? -3.638 4.485 -0.263 1.00 0.00 11 LEU A CA 14
ATOM 25101 C C . LEU A 1 11 ? -3.302 5.953 -0.498 1.00 0.00 11 LEU A C 14
ATOM 25102 O O . LEU A 1 11 ? -2.224 6.284 -0.987 1.00 0.00 11 LEU A O 14
ATOM 25118 N N . GLN A 1 12 ? -4.228 6.827 -0.116 1.00 0.00 12 GLN A N 14
ATOM 25119 C CA . GLN A 1 12 ? -4.009 8.265 -0.211 1.00 0.00 12 GLN A CA 14
ATOM 25120 C C . GLN A 1 12 ? -2.900 8.705 0.744 1.00 0.00 12 GLN A C 14
ATOM 25121 O O . GLN A 1 12 ? -2.101 9.580 0.416 1.00 0.00 12 GLN A O 14
ATOM 25135 N N . ALA A 1 13 ? -2.853 8.090 1.921 1.00 0.00 13 ALA A N 14
ATOM 25136 C CA . ALA A 1 13 ? -1.820 8.396 2.908 1.00 0.00 13 ALA A CA 14
ATOM 25137 C C . ALA A 1 13 ? -0.448 7.953 2.407 1.00 0.00 13 ALA A C 14
ATOM 25138 O O . ALA A 1 13 ? 0.534 8.685 2.531 1.00 0.00 13 ALA A O 14
ATOM 25145 N N . LEU A 1 14 ? -0.394 6.756 1.830 1.00 0.00 14 LEU A N 14
ATOM 25146 C CA . LEU A 1 14 ? 0.837 6.249 1.235 1.00 0.00 14 LEU A CA 14
ATOM 25147 C C . LEU A 1 14 ? 1.275 7.158 0.094 1.00 0.00 14 LEU A C 14
ATOM 25148 O O . LEU A 1 14 ? 2.449 7.505 -0.024 1.00 0.00 14 LEU A O 14
ATOM 25164 N N . GLU A 1 15 ? 0.310 7.550 -0.731 1.00 0.00 15 GLU A N 14
ATOM 25165 C CA . GLU A 1 15 ? 0.548 8.488 -1.821 1.00 0.00 15 GLU A CA 14
ATOM 25166 C C . GLU A 1 15 ? 1.120 9.799 -1.284 1.00 0.00 15 GLU A C 14
ATOM 25167 O O . GLU A 1 15 ? 2.059 10.357 -1.852 1.00 0.00 15 GLU A O 14
ATOM 25179 N N . ALA A 1 16 ? 0.556 10.278 -0.179 1.00 0.00 16 ALA A N 14
ATOM 25180 C CA . ALA A 1 16 ? 1.022 11.504 0.456 1.00 0.00 16 ALA A CA 14
ATOM 25181 C C . ALA A 1 16 ? 2.460 11.349 0.938 1.00 0.00 16 ALA A C 14
ATOM 25182 O O . ALA A 1 16 ? 3.269 12.265 0.800 1.00 0.00 16 ALA A O 14
ATOM 25189 N N . LEU A 1 17 ? 2.772 10.181 1.491 1.00 0.00 17 LEU A N 14
ATOM 25190 C CA . LEU A 1 17 ? 4.123 9.889 1.955 1.00 0.00 17 LEU A CA 14
ATOM 25191 C C . LEU A 1 17 ? 5.099 9.877 0.782 1.00 0.00 17 LEU A C 14
ATOM 25192 O O . LEU A 1 17 ? 6.208 10.413 0.869 1.00 0.00 17 LEU A O 14
ATOM 25208 N N . LEU A 1 18 ? 4.677 9.250 -0.312 1.00 0.00 18 LEU A N 14
ATOM 25209 C CA . LEU A 1 18 ? 5.478 9.202 -1.528 1.00 0.00 18 LEU A CA 14
ATOM 25210 C C . LEU A 1 18 ? 5.676 10.606 -2.077 1.00 0.00 18 LEU A C 14
ATOM 25211 O O . LEU A 1 18 ? 6.750 10.945 -2.565 1.00 0.00 18 LEU A O 14
ATOM 25227 N N . ARG A 1 19 ? 4.631 11.413 -1.981 1.00 0.00 19 ARG A N 14
ATOM 25228 C CA . ARG A 1 19 ? 4.695 12.820 -2.347 1.00 0.00 19 ARG A CA 14
ATOM 25229 C C . ARG A 1 19 ? 5.787 13.537 -1.552 1.00 0.00 19 ARG A C 14
ATOM 25230 O O . ARG A 1 19 ? 6.635 14.223 -2.126 1.00 0.00 19 ARG A O 14
ATOM 25251 N N . GLU A 1 20 ? 5.762 13.360 -0.233 1.00 0.00 20 GLU A N 14
ATOM 25252 C CA . GLU A 1 20 ? 6.715 14.018 0.659 1.00 0.00 20 GLU A CA 14
ATOM 25253 C C . GLU A 1 20 ? 8.150 13.629 0.329 1.00 0.00 20 GLU A C 14
ATOM 25254 O O . GLU A 1 20 ? 8.986 14.482 0.030 1.00 0.00 20 GLU A O 14
ATOM 25266 N N . HIS A 1 21 ? 8.425 12.332 0.365 1.00 0.00 21 HIS A N 14
ATOM 25267 C CA . HIS A 1 21 ? 9.793 11.840 0.228 1.00 0.00 21 HIS A CA 14
ATOM 25268 C C . HIS A 1 21 ? 10.205 11.727 -1.240 1.00 0.00 21 HIS A C 14
ATOM 25269 O O . HIS A 1 21 ? 11.232 11.126 -1.555 1.00 0.00 21 HIS A O 14
ATOM 25284 N N . GLN A 1 22 ? 9.397 12.322 -2.116 1.00 0.00 22 GLN A N 14
ATOM 25285 C CA . GLN A 1 22 ? 9.651 12.346 -3.560 1.00 0.00 22 GLN A CA 14
ATOM 25286 C C . GLN A 1 22 ? 9.848 10.942 -4.125 1.00 0.00 22 GLN A C 14
ATOM 25287 O O . GLN A 1 22 ? 10.935 10.574 -4.569 1.00 0.00 22 GLN A O 14
ATOM 25301 N N . HIS A 1 23 ? 8.789 10.159 -4.073 1.00 0.00 23 HIS A N 14
ATOM 25302 C CA . HIS A 1 23 ? 8.778 8.826 -4.655 1.00 0.00 23 HIS A CA 14
ATOM 25303 C C . HIS A 1 23 ? 7.520 8.651 -5.487 1.00 0.00 23 HIS A C 14
ATOM 25304 O O . HIS A 1 23 ? 6.995 7.548 -5.639 1.00 0.00 23 HIS A O 14
ATOM 25319 N N . TRP A 1 24 ? 7.049 9.763 -6.028 1.00 0.00 24 TRP A N 14
ATOM 25320 C CA . TRP A 1 24 ? 5.862 9.777 -6.861 1.00 0.00 24 TRP A CA 14
ATOM 25321 C C . TRP A 1 24 ? 6.257 9.983 -8.318 1.00 0.00 24 TRP A C 14
ATOM 25322 O O . TRP A 1 24 ? 6.895 10.979 -8.662 1.00 0.00 24 TRP A O 14
ATOM 25343 N N . ARG A 1 25 ? 5.895 9.031 -9.162 1.00 0.00 25 ARG A N 14
ATOM 25344 C CA . ARG A 1 25 ? 6.233 9.085 -10.576 1.00 0.00 25 ARG A CA 14
ATOM 25345 C C . ARG A 1 25 ? 4.996 8.835 -11.426 1.00 0.00 25 ARG A C 14
ATOM 25346 O O . ARG A 1 25 ? 3.888 8.698 -10.911 1.00 0.00 25 ARG A O 14
ATOM 25367 N N . ASN A 1 26 ? 5.199 8.787 -12.731 1.00 0.00 26 ASN A N 14
ATOM 25368 C CA . ASN A 1 26 ? 4.180 8.320 -13.656 1.00 0.00 26 ASN A CA 14
ATOM 25369 C C . ASN A 1 26 ? 4.839 7.468 -14.725 1.00 0.00 26 ASN A C 14
ATOM 25370 O O . ASN A 1 26 ? 5.433 7.988 -15.668 1.00 0.00 26 ASN A O 14
ATOM 25381 N N . ASP A 1 27 ? 4.768 6.159 -14.557 1.00 0.00 27 ASP A N 14
ATOM 25382 C CA . ASP A 1 27 ? 5.454 5.254 -15.463 1.00 0.00 27 ASP A CA 14
ATOM 25383 C C . ASP A 1 27 ? 4.469 4.658 -16.460 1.00 0.00 27 ASP A C 14
ATOM 25384 O O . ASP A 1 27 ? 3.298 5.051 -16.501 1.00 0.00 27 ASP A O 14
ATOM 25393 N N . GLU A 1 28 ? 4.939 3.711 -17.251 1.00 0.00 28 GLU A N 14
ATOM 25394 C CA . GLU A 1 28 ? 4.142 3.138 -18.319 1.00 0.00 28 GLU A CA 14
ATOM 25395 C C . GLU A 1 28 ? 3.634 1.757 -17.924 1.00 0.00 28 GLU A C 14
ATOM 25396 O O . GLU A 1 28 ? 4.228 1.088 -17.073 1.00 0.00 28 GLU A O 14
ATOM 25408 N N . PRO A 1 29 ? 2.511 1.317 -18.515 1.00 0.00 29 PRO A N 14
ATOM 25409 C CA . PRO A 1 29 ? 1.990 -0.030 -18.317 1.00 0.00 29 PRO A CA 14
ATOM 25410 C C . PRO A 1 29 ? 2.820 -1.054 -19.078 1.00 0.00 29 PRO A C 14
ATOM 25411 O O . PRO A 1 29 ? 2.352 -1.653 -20.045 1.00 0.00 29 PRO A O 14
ATOM 25422 N N . GLN A 1 30 ? 4.064 -1.225 -18.637 1.00 0.00 30 GLN A N 14
ATOM 25423 C CA . GLN A 1 30 ? 5.016 -2.111 -19.294 1.00 0.00 30 GLN A CA 14
ATOM 25424 C C . GLN A 1 30 ? 4.485 -3.540 -19.343 1.00 0.00 30 GLN A C 14
ATOM 25425 O O . GLN A 1 30 ? 4.352 -4.195 -18.307 1.00 0.00 30 GLN A O 14
ATOM 25439 N N . PRO A 1 31 ? 4.158 -4.028 -20.551 1.00 0.00 31 PRO A N 14
ATOM 25440 C CA . PRO A 1 31 ? 3.618 -5.376 -20.750 1.00 0.00 31 PRO A CA 14
ATOM 25441 C C . PRO A 1 31 ? 4.443 -6.470 -20.073 1.00 0.00 31 PRO A C 14
ATOM 25442 O O . PRO A 1 31 ? 3.879 -7.385 -19.471 1.00 0.00 31 PRO A O 14
ATOM 25453 N N . HIS A 1 32 ? 5.774 -6.377 -20.151 1.00 0.00 32 HIS A N 14
ATOM 25454 C CA . HIS A 1 32 ? 6.633 -7.409 -19.564 1.00 0.00 32 HIS A CA 14
ATOM 25455 C C . HIS A 1 32 ? 6.578 -7.374 -18.038 1.00 0.00 32 HIS A C 14
ATOM 25456 O O . HIS A 1 32 ? 6.861 -8.370 -17.378 1.00 0.00 32 HIS A O 14
ATOM 25471 N N . GLN A 1 33 ? 6.192 -6.232 -17.484 1.00 0.00 33 GLN A N 14
ATOM 25472 C CA . GLN A 1 33 ? 6.108 -6.081 -16.039 1.00 0.00 33 GLN A CA 14
ATOM 25473 C C . GLN A 1 33 ? 4.915 -6.854 -15.490 1.00 0.00 33 GLN A C 14
ATOM 25474 O O . GLN A 1 33 ? 5.073 -7.754 -14.671 1.00 0.00 33 GLN A O 14
ATOM 25488 N N . PHE A 1 34 ? 3.726 -6.528 -15.974 1.00 0.00 34 PHE A N 14
ATOM 25489 C CA . PHE A 1 34 ? 2.506 -7.151 -15.475 1.00 0.00 34 PHE A CA 14
ATOM 25490 C C . PHE A 1 34 ? 2.436 -8.623 -15.868 1.00 0.00 34 PHE A C 14
ATOM 25491 O O . PHE A 1 34 ? 1.694 -9.400 -15.270 1.00 0.00 34 PHE A O 14
ATOM 25508 N N . ASN A 1 35 ? 3.229 -9.007 -16.860 1.00 0.00 35 ASN A N 14
ATOM 25509 C CA . ASN A 1 35 ? 3.270 -10.394 -17.305 1.00 0.00 35 ASN A CA 14
ATOM 25510 C C . ASN A 1 35 ? 4.252 -11.199 -16.459 1.00 0.00 35 ASN A C 14
ATOM 25511 O O . ASN A 1 35 ? 4.338 -12.422 -16.580 1.00 0.00 35 ASN A O 14
ATOM 25522 N N . SER A 1 36 ? 4.985 -10.517 -15.589 1.00 0.00 36 SER A N 14
ATOM 25523 C CA . SER A 1 36 ? 5.799 -11.208 -14.605 1.00 0.00 36 SER A CA 14
ATOM 25524 C C . SER A 1 36 ? 4.877 -11.902 -13.609 1.00 0.00 36 SER A C 14
ATOM 25525 O O . SER A 1 36 ? 5.175 -12.993 -13.124 1.00 0.00 36 SER A O 14
ATOM 25533 N N . THR A 1 37 ? 3.754 -11.239 -13.313 1.00 0.00 37 THR A N 14
ATOM 25534 C CA . THR A 1 37 ? 2.677 -11.814 -12.505 1.00 0.00 37 THR A CA 14
ATOM 25535 C C . THR A 1 37 ? 3.091 -11.992 -11.029 1.00 0.00 37 THR A C 14
ATOM 25536 O O . THR A 1 37 ? 2.275 -12.344 -10.172 1.00 0.00 37 THR A O 14
ATOM 25547 N N . GLN A 1 38 ? 4.357 -11.718 -10.733 1.00 0.00 38 GLN A N 14
ATOM 25548 C CA . GLN A 1 38 ? 4.840 -11.695 -9.358 1.00 0.00 38 GLN A CA 14
ATOM 25549 C C . GLN A 1 38 ? 4.045 -10.677 -8.550 1.00 0.00 38 GLN A C 14
ATOM 25550 O O . GLN A 1 38 ? 3.678 -9.628 -9.077 1.00 0.00 38 GLN A O 14
ATOM 25564 N N . PRO A 1 39 ? 3.783 -10.963 -7.266 1.00 0.00 39 PRO A N 14
ATOM 25565 C CA . PRO A 1 39 ? 2.999 -10.074 -6.399 1.00 0.00 39 PRO A CA 14
ATOM 25566 C C . PRO A 1 39 ? 3.491 -8.630 -6.437 1.00 0.00 39 PRO A C 14
ATOM 25567 O O . PRO A 1 39 ? 2.697 -7.691 -6.458 1.00 0.00 39 PRO A O 14
ATOM 25578 N N . PHE A 1 40 ? 4.806 -8.465 -6.468 1.00 0.00 40 PHE A N 14
ATOM 25579 C CA . PHE A 1 40 ? 5.410 -7.136 -6.487 1.00 0.00 40 PHE A CA 14
ATOM 25580 C C . PHE A 1 40 ? 6.106 -6.874 -7.818 1.00 0.00 40 PHE A C 14
ATOM 25581 O O . PHE A 1 40 ? 6.762 -5.850 -7.981 1.00 0.00 40 PHE A O 14
ATOM 25598 N N . PHE A 1 41 ? 5.958 -7.808 -8.763 1.00 0.00 41 PHE A N 14
ATOM 25599 C CA . PHE A 1 41 ? 6.668 -7.743 -10.046 1.00 0.00 41 PHE A CA 14
ATOM 25600 C C . PHE A 1 41 ? 8.164 -7.516 -9.819 1.00 0.00 41 PHE A C 14
ATOM 25601 O O . PHE A 1 41 ? 8.827 -6.834 -10.593 1.00 0.00 41 PHE A O 14
ATOM 25618 N N . MET A 1 42 ? 8.681 -8.177 -8.784 1.00 0.00 42 MET A N 14
ATOM 25619 C CA . MET A 1 42 ? 10.021 -7.928 -8.242 1.00 0.00 42 MET A CA 14
ATOM 25620 C C . MET A 1 42 ? 11.137 -8.019 -9.283 1.00 0.00 42 MET A C 14
ATOM 25621 O O . MET A 1 42 ? 12.189 -7.400 -9.121 1.00 0.00 42 MET A O 14
ATOM 25635 N N . ASP A 1 43 ? 10.927 -8.792 -10.334 1.00 0.00 43 ASP A N 14
ATOM 25636 C CA . ASP A 1 43 ? 11.942 -8.942 -11.366 1.00 0.00 43 ASP A CA 14
ATOM 25637 C C . ASP A 1 43 ? 11.975 -7.720 -12.272 1.00 0.00 43 ASP A C 14
ATOM 25638 O O . ASP A 1 43 ? 13.026 -7.110 -12.475 1.00 0.00 43 ASP A O 14
ATOM 25647 N N . THR A 1 44 ? 10.812 -7.355 -12.789 1.00 0.00 44 THR A N 14
ATOM 25648 C CA . THR A 1 44 ? 10.711 -6.297 -13.780 1.00 0.00 44 THR A CA 14
ATOM 25649 C C . THR A 1 44 ? 10.595 -4.916 -13.138 1.00 0.00 44 THR A C 14
ATOM 25650 O O . THR A 1 44 ? 10.889 -3.898 -13.772 1.00 0.00 44 THR A O 14
ATOM 25661 N N . MET A 1 45 ? 10.176 -4.879 -11.887 1.00 0.00 45 MET A N 14
ATOM 25662 C CA . MET A 1 45 ? 10.089 -3.630 -11.150 1.00 0.00 45 MET A CA 14
ATOM 25663 C C . MET A 1 45 ? 10.595 -3.835 -9.729 1.00 0.00 45 MET A C 14
ATOM 25664 O O . MET A 1 45 ? 10.337 -4.866 -9.112 1.00 0.00 45 MET A O 14
ATOM 25678 N N . GLU A 1 46 ? 11.334 -2.863 -9.222 1.00 0.00 46 GLU A N 14
ATOM 25679 C CA . GLU A 1 46 ? 11.896 -2.957 -7.884 1.00 0.00 46 GLU A CA 14
ATOM 25680 C C . GLU A 1 46 ? 10.823 -2.652 -6.846 1.00 0.00 46 GLU A C 14
ATOM 25681 O O . GLU A 1 46 ? 9.814 -2.025 -7.164 1.00 0.00 46 GLU A O 14
ATOM 25693 N N . PRO A 1 47 ? 11.018 -3.093 -5.591 1.00 0.00 47 PRO A N 14
ATOM 25694 C CA . PRO A 1 47 ? 10.108 -2.758 -4.490 1.00 0.00 47 PRO A CA 14
ATOM 25695 C C . PRO A 1 47 ? 9.955 -1.247 -4.328 1.00 0.00 47 PRO A C 14
ATOM 25696 O O . PRO A 1 47 ? 8.931 -0.758 -3.843 1.00 0.00 47 PRO A O 14
ATOM 25707 N N . LEU A 1 48 ? 10.983 -0.517 -4.739 1.00 0.00 48 LEU A N 14
ATOM 25708 C CA . LEU A 1 48 ? 10.943 0.935 -4.745 1.00 0.00 48 LEU A CA 14
ATOM 25709 C C . LEU A 1 48 ? 10.110 1.420 -5.919 1.00 0.00 48 LEU A C 14
ATOM 25710 O O . LEU A 1 48 ? 10.192 0.866 -7.017 1.00 0.00 48 LEU A O 14
ATOM 25726 N N . GLU A 1 49 ? 9.303 2.442 -5.660 1.00 0.00 49 GLU A N 14
ATOM 25727 C CA . GLU A 1 49 ? 8.415 3.051 -6.656 1.00 0.00 49 GLU A CA 14
ATOM 25728 C C . GLU A 1 49 ? 7.210 2.157 -6.964 1.00 0.00 49 GLU A C 14
ATOM 25729 O O . GLU A 1 49 ? 6.178 2.645 -7.415 1.00 0.00 49 GLU A O 14
ATOM 25741 N N . TRP A 1 50 ? 7.332 0.856 -6.702 1.00 0.00 50 TRP A N 14
ATOM 25742 C CA . TRP A 1 50 ? 6.228 -0.080 -6.912 1.00 0.00 50 TRP A CA 14
ATOM 25743 C C . TRP A 1 50 ? 5.034 0.286 -6.029 1.00 0.00 50 TRP A C 14
ATOM 25744 O O . TRP A 1 50 ? 3.883 -0.029 -6.351 1.00 0.00 50 TRP A O 14
ATOM 25765 N N . LEU A 1 51 ? 5.327 0.964 -4.921 1.00 0.00 51 LEU A N 14
ATOM 25766 C CA . LEU A 1 51 ? 4.299 1.440 -3.998 1.00 0.00 51 LEU A CA 14
ATOM 25767 C C . LEU A 1 51 ? 3.223 2.239 -4.730 1.00 0.00 51 LEU A C 14
ATOM 25768 O O . LEU A 1 51 ? 2.057 2.228 -4.343 1.00 0.00 51 LEU A O 14
ATOM 25784 N N . GLN A 1 52 ? 3.621 2.918 -5.797 1.00 0.00 52 GLN A N 14
ATOM 25785 C CA . GLN A 1 52 ? 2.688 3.673 -6.612 1.00 0.00 52 GLN A CA 14
ATOM 25786 C C . GLN A 1 52 ? 2.631 3.091 -8.019 1.00 0.00 52 GLN A C 14
ATOM 25787 O O . GLN A 1 52 ? 3.433 2.220 -8.358 1.00 0.00 52 GLN A O 14
ATOM 25801 N N . TRP A 1 53 ? 1.671 3.558 -8.815 1.00 0.00 53 TRP A N 14
ATOM 25802 C CA . TRP A 1 53 ? 1.466 3.095 -10.192 1.00 0.00 53 TRP A CA 14
ATOM 25803 C C . TRP A 1 53 ? 0.873 1.685 -10.226 1.00 0.00 53 TRP A C 14
ATOM 25804 O O . TRP A 1 53 ? -0.101 1.431 -10.937 1.00 0.00 53 TRP A O 14
ATOM 25825 N N . VAL A 1 54 ? 1.446 0.770 -9.461 1.00 0.00 54 VAL A N 14
ATOM 25826 C CA . VAL A 1 54 ? 0.908 -0.574 -9.384 1.00 0.00 54 VAL A CA 14
ATOM 25827 C C . VAL A 1 54 ? 0.074 -0.760 -8.122 1.00 0.00 54 VAL A C 14
ATOM 25828 O O . VAL A 1 54 ? -1.144 -0.846 -8.203 1.00 0.00 54 VAL A O 14
ATOM 25841 N N . LEU A 1 55 ? 0.734 -0.785 -6.963 1.00 0.00 55 LEU A N 14
ATOM 25842 C CA . LEU A 1 55 ? 0.075 -1.132 -5.699 1.00 0.00 55 LEU A CA 14
ATOM 25843 C C . LEU A 1 55 ? -1.178 -0.291 -5.442 1.00 0.00 55 LEU A C 14
ATOM 25844 O O . LEU A 1 55 ? -2.278 -0.834 -5.337 1.00 0.00 55 LEU A O 14
ATOM 25860 N N . ILE A 1 56 ? -1.012 1.023 -5.353 1.00 0.00 56 ILE A N 14
ATOM 25861 C CA . ILE A 1 56 ? -2.128 1.911 -5.027 1.00 0.00 56 ILE A CA 14
ATOM 25862 C C . ILE A 1 56 ? -3.319 1.743 -5.998 1.00 0.00 56 ILE A C 14
ATOM 25863 O O . ILE A 1 56 ? -4.430 1.446 -5.552 1.00 0.00 56 ILE A O 14
ATOM 25879 N N . PRO A 1 57 ? -3.135 1.909 -7.332 1.00 0.00 57 PRO A N 14
ATOM 25880 C CA . PRO A 1 57 ? -4.238 1.763 -8.295 1.00 0.00 57 PRO A CA 14
ATOM 25881 C C . PRO A 1 57 ? -4.787 0.337 -8.363 1.00 0.00 57 PRO A C 14
ATOM 25882 O O . PRO A 1 57 ? -5.986 0.139 -8.571 1.00 0.00 57 PRO A O 14
ATOM 25893 N N . ARG A 1 58 ? -3.916 -0.651 -8.177 1.00 0.00 58 ARG A N 14
ATOM 25894 C CA . ARG A 1 58 ? -4.327 -2.053 -8.215 1.00 0.00 58 ARG A CA 14
ATOM 25895 C C . ARG A 1 58 ? -5.275 -2.352 -7.062 1.00 0.00 58 ARG A C 14
ATOM 25896 O O . ARG A 1 58 ? -6.252 -3.085 -7.217 1.00 0.00 58 ARG A O 14
ATOM 25917 N N . MET A 1 59 ? -4.984 -1.775 -5.906 1.00 0.00 59 MET A N 14
ATOM 25918 C CA . MET A 1 59 ? -5.836 -1.949 -4.741 1.00 0.00 59 MET A CA 14
ATOM 25919 C C . MET A 1 59 ? -7.102 -1.118 -4.865 1.00 0.00 59 MET A C 14
ATOM 25920 O O . MET A 1 59 ? -8.151 -1.510 -4.364 1.00 0.00 59 MET A O 14
ATOM 25934 N N . HIS A 1 60 ? -7.014 0.021 -5.553 1.00 0.00 60 HIS A N 14
ATOM 25935 C CA . HIS A 1 60 ? -8.208 0.804 -5.867 1.00 0.00 60 HIS A CA 14
ATOM 25936 C C . HIS A 1 60 ? -9.202 -0.053 -6.639 1.00 0.00 60 HIS A C 14
ATOM 25937 O O . HIS A 1 60 ? -10.399 0.001 -6.388 1.00 0.00 60 HIS A O 14
ATOM 25952 N N . ASP A 1 61 ? -8.680 -0.844 -7.572 1.00 0.00 61 ASP A N 14
ATOM 25953 C CA . ASP A 1 61 ? -9.481 -1.811 -8.323 1.00 0.00 61 ASP A CA 14
ATOM 25954 C C . ASP A 1 61 ? -10.202 -2.772 -7.377 1.00 0.00 61 ASP A C 14
ATOM 25955 O O . ASP A 1 61 ? -11.423 -2.910 -7.429 1.00 0.00 61 ASP A O 14
ATOM 25964 N N . LEU A 1 62 ? -9.435 -3.399 -6.495 1.00 0.00 62 LEU A N 14
ATOM 25965 C CA . LEU A 1 62 ? -9.974 -4.357 -5.529 1.00 0.00 62 LEU A CA 14
ATOM 25966 C C . LEU A 1 62 ? -11.050 -3.710 -4.653 1.00 0.00 62 LEU A C 14
ATOM 25967 O O . LEU A 1 62 ? -12.110 -4.295 -4.407 1.00 0.00 62 LEU A O 14
ATOM 25983 N N . LEU A 1 63 ? -10.766 -2.498 -4.188 1.00 0.00 63 LEU A N 14
ATOM 25984 C CA . LEU A 1 63 ? -11.676 -1.766 -3.316 1.00 0.00 63 LEU A CA 14
ATOM 25985 C C . LEU A 1 63 ? -12.931 -1.323 -4.063 1.00 0.00 63 LEU A C 14
ATOM 25986 O O . LEU A 1 63 ? -14.040 -1.428 -3.540 1.00 0.00 63 LEU A O 14
ATOM 26002 N N . ASP A 1 64 ? -12.747 -0.837 -5.285 1.00 0.00 64 ASP A N 14
ATOM 26003 C CA . ASP A 1 64 ? -13.856 -0.338 -6.094 1.00 0.00 64 ASP A CA 14
ATOM 26004 C C . ASP A 1 64 ? -14.790 -1.472 -6.493 1.00 0.00 64 ASP A C 14
ATOM 26005 O O . ASP A 1 64 ? -16.012 -1.316 -6.477 1.00 0.00 64 ASP A O 14
ATOM 26014 N N . ASN A 1 65 ? -14.211 -2.620 -6.830 1.00 0.00 65 ASN A N 14
ATOM 26015 C CA . ASN A 1 65 ? -15.001 -3.802 -7.168 1.00 0.00 65 ASN A CA 14
ATOM 26016 C C . ASN A 1 65 ? -15.683 -4.351 -5.921 1.00 0.00 65 ASN A C 14
ATOM 26017 O O . ASN A 1 65 ? -16.589 -5.182 -6.010 1.00 0.00 65 ASN A O 14
ATOM 26028 N N . LYS A 1 66 ? -15.226 -3.877 -4.759 1.00 0.00 66 LYS A N 14
ATOM 26029 C CA . LYS A 1 66 ? -15.844 -4.190 -3.471 1.00 0.00 66 LYS A CA 14
ATOM 26030 C C . LYS A 1 66 ? -15.718 -5.671 -3.145 1.00 0.00 66 LYS A C 14
ATOM 26031 O O . LYS A 1 66 ? -16.571 -6.246 -2.470 1.00 0.00 66 LYS A O 14
ATOM 26050 N N . GLN A 1 67 ? -14.632 -6.275 -3.599 1.00 0.00 67 GLN A N 14
ATOM 26051 C CA . GLN A 1 67 ? -14.391 -7.683 -3.347 1.00 0.00 67 GLN A CA 14
ATOM 26052 C C . GLN A 1 67 ? -13.799 -7.860 -1.952 1.00 0.00 67 GLN A C 14
ATOM 26053 O O . GLN A 1 67 ? -13.146 -6.949 -1.430 1.00 0.00 67 GLN A O 14
ATOM 26067 N N . PRO A 1 68 ? -14.046 -9.020 -1.319 1.00 0.00 68 PRO A N 14
ATOM 26068 C CA . PRO A 1 68 ? -13.458 -9.348 -0.017 1.00 0.00 68 PRO A CA 14
ATOM 26069 C C . PRO A 1 68 ? -11.938 -9.318 -0.078 1.00 0.00 68 PRO A C 14
ATOM 26070 O O . PRO A 1 68 ? -11.340 -9.788 -1.054 1.00 0.00 68 PRO A O 14
ATOM 26081 N N . LEU A 1 69 ? -11.315 -8.773 0.956 1.00 0.00 69 LEU A N 14
ATOM 26082 C CA . LEU A 1 69 ? -9.874 -8.597 0.960 1.00 0.00 69 LEU A CA 14
ATOM 26083 C C . LEU A 1 69 ? -9.167 -9.950 0.981 1.00 0.00 69 LEU A C 14
ATOM 26084 O O . LEU A 1 69 ? -9.673 -10.916 1.556 1.00 0.00 69 LEU A O 14
ATOM 26100 N N . PRO A 1 70 ? -7.992 -10.035 0.334 1.00 0.00 70 PRO A N 14
ATOM 26101 C CA . PRO A 1 70 ? -7.223 -11.279 0.221 1.00 0.00 70 PRO A CA 14
ATOM 26102 C C . PRO A 1 70 ? -6.997 -11.964 1.568 1.00 0.00 70 PRO A C 14
ATOM 26103 O O . PRO A 1 70 ? -6.987 -13.192 1.656 1.00 0.00 70 PRO A O 14
ATOM 26114 N N . GLY A 1 71 ? -6.800 -11.169 2.612 1.00 0.00 71 GLY A N 14
ATOM 26115 C CA . GLY A 1 71 ? -6.631 -11.718 3.948 1.00 0.00 71 GLY A CA 14
ATOM 26116 C C . GLY A 1 71 ? -5.212 -12.179 4.220 1.00 0.00 71 GLY A C 14
ATOM 26117 O O . GLY A 1 71 ? -4.754 -12.167 5.364 1.00 0.00 71 GLY A O 14
ATOM 26121 N N . ALA A 1 72 ? -4.523 -12.590 3.166 1.00 0.00 72 ALA A N 14
ATOM 26122 C CA . ALA A 1 72 ? -3.149 -13.045 3.267 1.00 0.00 72 ALA A CA 14
ATOM 26123 C C . ALA A 1 72 ? -2.272 -12.257 2.304 1.00 0.00 72 ALA A C 14
ATOM 26124 O O . ALA A 1 72 ? -1.753 -12.787 1.318 1.00 0.00 72 ALA A O 14
ATOM 26131 N N . PHE A 1 73 ? -2.154 -10.973 2.578 1.00 0.00 73 PHE A N 14
ATOM 26132 C CA . PHE A 1 73 ? -1.344 -10.080 1.772 1.00 0.00 73 PHE A CA 14
ATOM 26133 C C . PHE A 1 73 ? -0.535 -9.167 2.682 1.00 0.00 73 PHE A C 14
ATOM 26134 O O . PHE A 1 73 ? -1.038 -8.160 3.178 1.00 0.00 73 PHE A O 14
ATOM 26151 N N . ALA A 1 74 ? 0.704 -9.555 2.931 1.00 0.00 74 ALA A N 14
ATOM 26152 C CA . ALA A 1 74 ? 1.593 -8.774 3.770 1.00 0.00 74 ALA A CA 14
ATOM 26153 C C . ALA A 1 74 ? 2.693 -8.144 2.929 1.00 0.00 74 ALA A C 14
ATOM 26154 O O . ALA A 1 74 ? 3.259 -8.791 2.047 1.00 0.00 74 ALA A O 14
ATOM 26161 N N . VAL A 1 75 ? 2.984 -6.882 3.200 1.00 0.00 75 VAL A N 14
ATOM 26162 C CA . VAL A 1 75 ? 4.011 -6.158 2.465 1.00 0.00 75 VAL A CA 14
ATOM 26163 C C . VAL A 1 75 ? 5.053 -5.579 3.414 1.00 0.00 75 VAL A C 14
ATOM 26164 O O . VAL A 1 75 ? 6.219 -5.434 3.049 1.00 0.00 75 VAL A O 14
ATOM 26177 N N . ALA A 1 76 ? 4.638 -5.277 4.640 1.00 0.00 76 ALA A N 14
ATOM 26178 C CA . ALA A 1 76 ? 5.525 -4.651 5.614 1.00 0.00 76 ALA A CA 14
ATOM 26179 C C . ALA A 1 76 ? 6.720 -5.552 5.955 1.00 0.00 76 ALA A C 14
ATOM 26180 O O . ALA A 1 76 ? 7.861 -5.097 5.891 1.00 0.00 76 ALA A O 14
ATOM 26187 N N . PRO A 1 77 ? 6.495 -6.843 6.307 1.00 0.00 77 PRO A N 14
ATOM 26188 C CA . PRO A 1 77 ? 7.589 -7.783 6.582 1.00 0.00 77 PRO A CA 14
ATOM 26189 C C . PRO A 1 77 ? 8.544 -7.912 5.400 1.00 0.00 77 PRO A C 14
ATOM 26190 O O . PRO A 1 77 ? 9.747 -8.101 5.578 1.00 0.00 77 PRO A O 14
ATOM 26201 N N . TYR A 1 78 ? 8.001 -7.791 4.193 1.00 0.00 78 TYR A N 14
ATOM 26202 C CA . TYR A 1 78 ? 8.804 -7.873 2.983 1.00 0.00 78 TYR A CA 14
ATOM 26203 C C . TYR A 1 78 ? 9.645 -6.611 2.811 1.00 0.00 78 TYR A C 14
ATOM 26204 O O . TYR A 1 78 ? 10.843 -6.685 2.547 1.00 0.00 78 TYR A O 14
ATOM 26222 N N . TYR A 1 79 ? 9.015 -5.454 2.971 1.00 0.00 79 TYR A N 14
ATOM 26223 C CA . TYR A 1 79 ? 9.713 -4.182 2.826 1.00 0.00 79 TYR A CA 14
ATOM 26224 C C . TYR A 1 79 ? 10.728 -3.972 3.941 1.00 0.00 79 TYR A C 14
ATOM 26225 O O . TYR A 1 79 ? 11.686 -3.226 3.775 1.00 0.00 79 TYR A O 14
ATOM 26243 N N . GLU A 1 80 ? 10.524 -4.643 5.069 1.00 0.00 80 GLU A N 14
ATOM 26244 C CA . GLU A 1 80 ? 11.502 -4.634 6.155 1.00 0.00 80 GLU A CA 14
ATOM 26245 C C . GLU A 1 80 ? 12.820 -5.251 5.678 1.00 0.00 80 GLU A C 14
ATOM 26246 O O . GLU A 1 80 ? 13.888 -5.005 6.242 1.00 0.00 80 GLU A O 14
ATOM 26258 N N . MET A 1 81 ? 12.727 -6.057 4.629 1.00 0.00 81 MET A N 14
ATOM 26259 C CA . MET A 1 81 ? 13.897 -6.649 3.998 1.00 0.00 81 MET A CA 14
ATOM 26260 C C . MET A 1 81 ? 14.286 -5.853 2.760 1.00 0.00 81 MET A C 14
ATOM 26261 O O . MET A 1 81 ? 15.443 -5.462 2.598 1.00 0.00 81 MET A O 14
ATOM 26275 N N . ALA A 1 82 ? 13.297 -5.617 1.898 1.00 0.00 82 ALA A N 14
ATOM 26276 C CA . ALA A 1 82 ? 13.510 -4.954 0.613 1.00 0.00 82 ALA A CA 14
ATOM 26277 C C . ALA A 1 82 ? 14.056 -3.540 0.782 1.00 0.00 82 ALA A C 14
ATOM 26278 O O . ALA A 1 82 ? 14.941 -3.119 0.038 1.00 0.00 82 ALA A O 14
ATOM 26285 N N . LEU A 1 83 ? 13.524 -2.804 1.750 1.00 0.00 83 LEU A N 14
ATOM 26286 C CA . LEU A 1 83 ? 14.023 -1.469 2.040 1.00 0.00 83 LEU A CA 14
ATOM 26287 C C . LEU A 1 83 ? 15.301 -1.577 2.848 1.00 0.00 83 LEU A C 14
ATOM 26288 O O . LEU A 1 83 ? 15.281 -1.479 4.073 1.00 0.00 83 LEU A O 14
ATOM 26304 N N . ALA A 1 84 ? 16.399 -1.827 2.153 1.00 0.00 84 ALA A N 14
ATOM 26305 C CA . ALA A 1 84 ? 17.699 -1.972 2.786 1.00 0.00 84 ALA A CA 14
ATOM 26306 C C . ALA A 1 84 ? 18.080 -0.710 3.538 1.00 0.00 84 ALA A C 14
ATOM 26307 O O . ALA A 1 84 ? 17.571 0.376 3.254 1.00 0.00 84 ALA A O 14
ATOM 26314 N N . THR A 1 85 ? 18.995 -0.857 4.481 1.00 0.00 85 THR A N 14
ATOM 26315 C CA . THR A 1 85 ? 19.414 0.240 5.337 1.00 0.00 85 THR A CA 14
ATOM 26316 C C . THR A 1 85 ? 20.325 1.221 4.594 1.00 0.00 85 THR A C 14
ATOM 26317 O O . THR A 1 85 ? 21.064 1.995 5.204 1.00 0.00 85 THR A O 14
ATOM 26328 N N . ASP A 1 86 ? 20.255 1.183 3.271 1.00 0.00 86 ASP A N 14
ATOM 26329 C CA . ASP A 1 86 ? 20.981 2.118 2.427 1.00 0.00 86 ASP A CA 14
ATOM 26330 C C . ASP A 1 86 ? 20.402 3.514 2.596 1.00 0.00 86 ASP A C 14
ATOM 26331 O O . ASP A 1 86 ? 21.134 4.501 2.707 1.00 0.00 86 ASP A O 14
ATOM 26340 N N . HIS A 1 87 ? 19.078 3.584 2.617 1.00 0.00 87 HIS A N 14
ATOM 26341 C CA . HIS A 1 87 ? 18.379 4.830 2.880 1.00 0.00 87 HIS A CA 14
ATOM 26342 C C . HIS A 1 87 ? 17.632 4.730 4.207 1.00 0.00 87 HIS A C 14
ATOM 26343 O O . HIS A 1 87 ? 16.705 3.933 4.345 1.00 0.00 87 HIS A O 14
ATOM 26358 N N . PRO A 1 88 ? 18.046 5.527 5.201 1.00 0.00 88 PRO A N 14
ATOM 26359 C CA . PRO A 1 88 ? 17.397 5.575 6.517 1.00 0.00 88 PRO A CA 14
ATOM 26360 C C . PRO A 1 88 ? 15.986 6.152 6.444 1.00 0.00 88 PRO A C 14
ATOM 26361 O O . PRO A 1 88 ? 15.520 6.531 5.367 1.00 0.00 88 PRO A O 14
ATOM 26372 N N . GLN A 1 89 ? 15.320 6.229 7.596 1.00 0.00 89 GLN A N 14
ATOM 26373 C CA . GLN A 1 89 ? 13.941 6.713 7.679 1.00 0.00 89 GLN A CA 14
ATOM 26374 C C . GLN A 1 89 ? 12.990 5.768 6.951 1.00 0.00 89 GLN A C 14
ATOM 26375 O O . GLN A 1 89 ? 11.918 6.172 6.492 1.00 0.00 89 GLN A O 14
ATOM 26389 N N . ARG A 1 90 ? 13.372 4.497 6.885 1.00 0.00 90 ARG A N 14
ATOM 26390 C CA . ARG A 1 90 ? 12.557 3.491 6.221 1.00 0.00 90 ARG A CA 14
ATOM 26391 C C . ARG A 1 90 ? 11.386 3.092 7.113 1.00 0.00 90 ARG A C 14
ATOM 26392 O O . ARG A 1 90 ? 10.373 2.580 6.637 1.00 0.00 90 ARG A O 14
ATOM 26413 N N . ALA A 1 91 ? 11.524 3.360 8.409 1.00 0.00 91 ALA A N 14
ATOM 26414 C CA . ALA A 1 91 ? 10.499 3.002 9.380 1.00 0.00 91 ALA A CA 14
ATOM 26415 C C . ALA A 1 91 ? 9.249 3.852 9.196 1.00 0.00 91 ALA A C 14
ATOM 26416 O O . ALA A 1 91 ? 8.149 3.425 9.535 1.00 0.00 91 ALA A O 14
ATOM 26423 N N . LEU A 1 92 ? 9.425 5.056 8.661 1.00 0.00 92 LEU A N 14
ATOM 26424 C CA . LEU A 1 92 ? 8.292 5.918 8.336 1.00 0.00 92 LEU A CA 14
ATOM 26425 C C . LEU A 1 92 ? 7.432 5.255 7.269 1.00 0.00 92 LEU A C 14
ATOM 26426 O O . LEU A 1 92 ? 6.203 5.191 7.382 1.00 0.00 92 LEU A O 14
ATOM 26442 N N . ILE A 1 93 ? 8.096 4.743 6.240 1.00 0.00 93 ILE A N 14
ATOM 26443 C CA . ILE A 1 93 ? 7.418 4.036 5.167 1.00 0.00 93 ILE A CA 14
ATOM 26444 C C . ILE A 1 93 ? 6.789 2.759 5.706 1.00 0.00 93 ILE A C 14
ATOM 26445 O O . ILE A 1 93 ? 5.621 2.475 5.451 1.00 0.00 93 ILE A O 14
ATOM 26461 N N . LEU A 1 94 ? 7.569 2.012 6.482 1.00 0.00 94 LEU A N 14
ATOM 26462 C CA . LEU A 1 94 ? 7.096 0.775 7.091 1.00 0.00 94 LEU A CA 14
ATOM 26463 C C . LEU A 1 94 ? 5.886 1.032 7.984 1.00 0.00 94 LEU A C 14
ATOM 26464 O O . LEU A 1 94 ? 4.987 0.202 8.067 1.00 0.00 94 LEU A O 14
ATOM 26480 N N . ALA A 1 95 ? 5.866 2.190 8.636 1.00 0.00 95 ALA A N 14
ATOM 26481 C CA . ALA A 1 95 ? 4.753 2.570 9.499 1.00 0.00 95 ALA A CA 14
ATOM 26482 C C . ALA A 1 95 ? 3.450 2.613 8.714 1.00 0.00 95 ALA A C 14
ATOM 26483 O O . ALA A 1 95 ? 2.466 1.968 9.093 1.00 0.00 95 ALA A O 14
ATOM 26490 N N . GLU A 1 96 ? 3.449 3.360 7.613 1.00 0.00 96 GLU A N 14
ATOM 26491 C CA . GLU A 1 96 ? 2.272 3.448 6.755 1.00 0.00 96 GLU A CA 14
ATOM 26492 C C . GLU A 1 96 ? 1.975 2.099 6.096 1.00 0.00 96 GLU A C 14
ATOM 26493 O O . GLU A 1 96 ? 0.818 1.767 5.828 1.00 0.00 96 GLU A O 14
ATOM 26505 N N . LEU A 1 97 ? 3.022 1.320 5.851 1.00 0.00 97 LEU A N 14
ATOM 26506 C CA . LEU A 1 97 ? 2.866 -0.009 5.274 1.00 0.00 97 LEU A CA 14
ATOM 26507 C C . LEU A 1 97 ? 2.156 -0.944 6.241 1.00 0.00 97 LEU A C 14
ATOM 26508 O O . LEU A 1 97 ? 1.255 -1.673 5.845 1.00 0.00 97 LEU A O 14
ATOM 26524 N N . GLU A 1 98 ? 2.560 -0.915 7.509 1.00 0.00 98 GLU A N 14
ATOM 26525 C CA . GLU A 1 98 ? 1.933 -1.748 8.533 1.00 0.00 98 GLU A CA 14
ATOM 26526 C C . GLU A 1 98 ? 0.452 -1.423 8.660 1.00 0.00 98 GLU A C 14
ATOM 26527 O O . GLU A 1 98 ? -0.364 -2.306 8.916 1.00 0.00 98 GLU A O 14
ATOM 26539 N N . LYS A 1 99 ? 0.115 -0.151 8.484 1.00 0.00 99 LYS A N 14
ATOM 26540 C CA . LYS A 1 99 ? -1.278 0.273 8.469 1.00 0.00 99 LYS A CA 14
ATOM 26541 C C . LYS A 1 99 ? -2.058 -0.501 7.411 1.00 0.00 99 LYS A C 14
ATOM 26542 O O . LYS A 1 99 ? -3.041 -1.177 7.719 1.00 0.00 99 LYS A O 14
ATOM 26561 N N . LEU A 1 100 ? -1.593 -0.413 6.170 1.00 0.00 100 LEU A N 14
ATOM 26562 C CA . LEU A 1 100 ? -2.226 -1.104 5.052 1.00 0.00 100 LEU A CA 14
ATOM 26563 C C . LEU A 1 100 ? -2.167 -2.619 5.251 1.00 0.00 100 LEU A C 14
ATOM 26564 O O . LEU A 1 100 ? -3.133 -3.337 4.981 1.00 0.00 100 LEU A O 14
ATOM 26580 N N . ASP A 1 101 ? -1.027 -3.082 5.747 1.00 0.00 101 ASP A N 14
ATOM 26581 C CA . ASP A 1 101 ? -0.785 -4.499 5.998 1.00 0.00 101 ASP A CA 14
ATOM 26582 C C . ASP A 1 101 ? -1.842 -5.057 6.947 1.00 0.00 101 ASP A C 14
ATOM 26583 O O . ASP A 1 101 ? -2.377 -6.147 6.735 1.00 0.00 101 ASP A O 14
ATOM 26592 N N . ALA A 1 102 ? -2.145 -4.291 7.990 1.00 0.00 102 ALA A N 14
ATOM 26593 C CA . ALA A 1 102 ? -3.144 -4.687 8.974 1.00 0.00 102 ALA A CA 14
ATOM 26594 C C . ALA A 1 102 ? -4.556 -4.594 8.405 1.00 0.00 102 ALA A C 14
ATOM 26595 O O . ALA A 1 102 ? -5.439 -5.351 8.801 1.00 0.00 102 ALA A O 14
ATOM 26602 N N . LEU A 1 103 ? -4.761 -3.676 7.465 1.00 0.00 103 LEU A N 14
ATOM 26603 C CA . LEU A 1 103 ? -6.075 -3.490 6.850 1.00 0.00 103 LEU A CA 14
ATOM 26604 C C . LEU A 1 103 ? -6.503 -4.737 6.086 1.00 0.00 103 LEU A C 14
ATOM 26605 O O . LEU A 1 103 ? -7.672 -5.111 6.099 1.00 0.00 103 LEU A O 14
ATOM 26621 N N . PHE A 1 104 ? -5.551 -5.396 5.436 1.00 0.00 104 PHE A N 14
ATOM 26622 C CA . PHE A 1 104 ? -5.848 -6.627 4.713 1.00 0.00 104 PHE A CA 14
ATOM 26623 C C . PHE A 1 104 ? -6.126 -7.776 5.677 1.00 0.00 104 PHE A C 14
ATOM 26624 O O . PHE A 1 104 ? -6.621 -8.828 5.276 1.00 0.00 104 PHE A O 14
ATOM 26641 N N . ALA A 1 105 ? -5.810 -7.565 6.947 1.00 0.00 105 ALA A N 14
ATOM 26642 C CA . ALA A 1 105 ? -6.119 -8.537 7.984 1.00 0.00 105 ALA A CA 14
ATOM 26643 C C . ALA A 1 105 ? -7.364 -8.105 8.757 1.00 0.00 105 ALA A C 14
ATOM 26644 O O . ALA A 1 105 ? -7.794 -8.771 9.701 1.00 0.00 105 ALA A O 14
ATOM 26651 N N . ASP A 1 106 ? -7.942 -6.981 8.346 1.00 0.00 106 ASP A N 14
ATOM 26652 C CA . ASP A 1 106 ? -9.133 -6.444 8.995 1.00 0.00 106 ASP A CA 14
ATOM 26653 C C . ASP A 1 106 ? -10.384 -7.127 8.455 1.00 0.00 106 ASP A C 14
ATOM 26654 O O . ASP A 1 106 ? -11.281 -7.494 9.213 1.00 0.00 106 ASP A O 14
ATOM 26663 N N . ASP A 1 107 ? -10.425 -7.321 7.142 1.00 0.00 107 ASP A N 14
ATOM 26664 C CA . ASP A 1 107 ? -11.548 -8.006 6.500 1.00 0.00 107 ASP A CA 14
ATOM 26665 C C . ASP A 1 107 ? -11.322 -9.513 6.528 1.00 0.00 107 ASP A C 14
ATOM 26666 O O . ASP A 1 107 ? -11.961 -10.287 5.819 1.00 0.00 107 ASP A O 14
ATOM 26675 N N . ALA A 1 108 ? -10.423 -9.919 7.397 1.00 0.00 108 ALA A N 14
ATOM 26676 C CA . ALA A 1 108 ? -10.071 -11.318 7.545 1.00 0.00 108 ALA A CA 14
ATOM 26677 C C . ALA A 1 108 ? -10.789 -11.925 8.744 1.00 0.00 108 ALA A C 14
ATOM 26678 O O . ALA A 1 108 ? -10.549 -13.077 9.103 1.00 0.00 108 ALA A O 14
ATOM 26685 N N . SER A 1 109 ? -11.663 -11.133 9.361 1.00 0.00 109 SER A N 14
ATOM 26686 C CA . SER A 1 109 ? -12.474 -11.602 10.476 1.00 0.00 109 SER A CA 14
ATOM 26687 C C . SER A 1 109 ? -13.316 -12.796 10.045 1.00 0.00 109 SER A C 14
ATOM 26688 O O . SER A 1 109 ? -13.419 -13.792 10.758 1.00 0.00 109 SER A O 14
ATOM 26696 N N . LEU A 1 110 ? -13.911 -12.688 8.866 1.00 0.00 110 LEU A N 14
ATOM 26697 C CA . LEU A 1 110 ? -14.673 -13.783 8.300 1.00 0.00 110 LEU A CA 14
ATOM 26698 C C . LEU A 1 110 ? -13.789 -14.580 7.357 1.00 0.00 110 LEU A C 14
ATOM 26699 O O . LEU A 1 110 ? -13.628 -14.224 6.189 1.00 0.00 110 LEU A O 14
ATOM 26715 N N . GLU A 1 111 ? -13.182 -15.636 7.883 1.00 0.00 111 GLU A N 14
ATOM 26716 C CA . GLU A 1 111 ? -12.297 -16.475 7.091 1.00 0.00 111 GLU A CA 14
ATOM 26717 C C . GLU A 1 111 ? -13.063 -17.162 5.963 1.00 0.00 111 GLU A C 14
ATOM 26718 O O . GLU A 1 111 ? -12.528 -17.375 4.877 1.00 0.00 111 GLU A O 14
ATOM 26730 N N . HIS A 1 112 ? -14.319 -17.488 6.214 1.00 0.00 112 HIS A N 14
ATOM 26731 C CA . HIS A 1 112 ? -15.215 -17.896 5.147 1.00 0.00 112 HIS A CA 14
ATOM 26732 C C . HIS A 1 112 ? -15.881 -16.660 4.559 1.00 0.00 112 HIS A C 14
ATOM 26733 O O . HIS A 1 112 ? -16.951 -16.253 5.003 1.00 0.00 112 HIS A O 14
ATOM 26748 N N . HIS A 1 113 ? -15.233 -16.061 3.569 1.00 0.00 113 HIS A N 14
ATOM 26749 C CA . HIS A 1 113 ? -15.677 -14.781 3.018 1.00 0.00 113 HIS A CA 14
ATOM 26750 C C . HIS A 1 113 ? -16.979 -14.928 2.234 1.00 0.00 113 HIS A C 14
ATOM 26751 O O . HIS A 1 113 ? -17.588 -13.936 1.835 1.00 0.00 113 HIS A O 14
ATOM 26766 N N . HIS A 1 114 ? -17.395 -16.165 2.008 1.00 0.00 114 HIS A N 14
ATOM 26767 C CA . HIS A 1 114 ? -18.638 -16.433 1.301 1.00 0.00 114 HIS A CA 14
ATOM 26768 C C . HIS A 1 114 ? -19.777 -16.647 2.296 1.00 0.00 114 HIS A C 14
ATOM 26769 O O . HIS A 1 114 ? -20.905 -16.957 1.916 1.00 0.00 114 HIS A O 14
ATOM 26784 N N . HIS A 1 115 ? -19.471 -16.491 3.576 1.00 0.00 115 HIS A N 14
ATOM 26785 C CA . HIS A 1 115 ? -20.471 -16.628 4.627 1.00 0.00 115 HIS A CA 14
ATOM 26786 C C . HIS A 1 115 ? -20.497 -15.377 5.492 1.00 0.00 115 HIS A C 14
ATOM 26787 O O . HIS A 1 115 ? -19.467 -14.942 6.004 1.00 0.00 115 HIS A O 14
ATOM 26802 N N . HIS A 1 116 ? -21.676 -14.791 5.635 1.00 0.00 116 HIS A N 14
ATOM 26803 C CA . HIS A 1 116 ? -21.827 -13.539 6.368 1.00 0.00 116 HIS A CA 14
ATOM 26804 C C . HIS A 1 116 ? -23.028 -13.610 7.301 1.00 0.00 116 HIS A C 14
ATOM 26805 O O . HIS A 1 116 ? -23.843 -14.531 7.207 1.00 0.00 116 HIS A O 14
ATOM 26820 N N . HIS A 1 117 ? -23.119 -12.649 8.212 1.00 0.00 117 HIS A N 14
ATOM 26821 C CA . HIS A 1 117 ? -24.282 -12.515 9.082 1.00 0.00 117 HIS A CA 14
ATOM 26822 C C . HIS A 1 117 ? -24.662 -11.046 9.218 1.00 0.00 117 HIS A C 14
ATOM 26823 O O . HIS A 1 117 ? -24.200 -10.395 10.175 1.00 0.00 117 HIS A O 14
ATOM 26839 N N . MET A 1 1 ? -18.622 -2.159 5.464 1.00 0.00 1 MET A N 15
ATOM 26840 C CA . MET A 1 1 ? -18.024 -1.972 4.120 1.00 0.00 1 MET A CA 15
ATOM 26841 C C . MET A 1 1 ? -17.062 -0.787 4.113 1.00 0.00 1 MET A C 15
ATOM 26842 O O . MET A 1 1 ? -16.279 -0.619 3.173 1.00 0.00 1 MET A O 15
ATOM 26858 N N . THR A 1 2 ? -17.111 0.014 5.174 1.00 0.00 2 THR A N 15
ATOM 26859 C CA . THR A 1 2 ? -16.329 1.240 5.273 1.00 0.00 2 THR A CA 15
ATOM 26860 C C . THR A 1 2 ? -14.824 0.970 5.299 1.00 0.00 2 THR A C 15
ATOM 26861 O O . THR A 1 2 ? -14.026 1.860 4.997 1.00 0.00 2 THR A O 15
ATOM 26872 N N . THR A 1 3 ? -14.441 -0.251 5.655 1.00 0.00 3 THR A N 15
ATOM 26873 C CA . THR A 1 3 ? -13.035 -0.640 5.665 1.00 0.00 3 THR A CA 15
ATOM 26874 C C . THR A 1 3 ? -12.403 -0.407 4.295 1.00 0.00 3 THR A C 15
ATOM 26875 O O . THR A 1 3 ? -11.285 0.095 4.193 1.00 0.00 3 THR A O 15
ATOM 26886 N N . HIS A 1 4 ? -13.147 -0.746 3.244 1.00 0.00 4 HIS A N 15
ATOM 26887 C CA . HIS A 1 4 ? -12.665 -0.582 1.874 1.00 0.00 4 HIS A CA 15
ATOM 26888 C C . HIS A 1 4 ? -12.354 0.883 1.586 1.00 0.00 4 HIS A C 15
ATOM 26889 O O . HIS A 1 4 ? -11.393 1.196 0.885 1.00 0.00 4 HIS A O 15
ATOM 26904 N N . ASP A 1 5 ? -13.158 1.772 2.154 1.00 0.00 5 ASP A N 15
ATOM 26905 C CA . ASP A 1 5 ? -12.968 3.208 1.978 1.00 0.00 5 ASP A CA 15
ATOM 26906 C C . ASP A 1 5 ? -11.715 3.677 2.707 1.00 0.00 5 ASP A C 15
ATOM 26907 O O . ASP A 1 5 ? -10.941 4.477 2.180 1.00 0.00 5 ASP A O 15
ATOM 26916 N N . ARG A 1 6 ? -11.508 3.157 3.912 1.00 0.00 6 ARG A N 15
ATOM 26917 C CA . ARG A 1 6 ? -10.344 3.523 4.710 1.00 0.00 6 ARG A CA 15
ATOM 26918 C C . ARG A 1 6 ? -9.061 3.041 4.043 1.00 0.00 6 ARG A C 15
ATOM 26919 O O . ARG A 1 6 ? -8.026 3.704 4.122 1.00 0.00 6 ARG A O 15
ATOM 26940 N N . VAL A 1 7 ? -9.137 1.887 3.381 1.00 0.00 7 VAL A N 15
ATOM 26941 C CA . VAL A 1 7 ? -8.004 1.359 2.629 1.00 0.00 7 VAL A CA 15
ATOM 26942 C C . VAL A 1 7 ? -7.628 2.317 1.500 1.00 0.00 7 VAL A C 15
ATOM 26943 O O . VAL A 1 7 ? -6.450 2.575 1.255 1.00 0.00 7 VAL A O 15
ATOM 26956 N N . ARG A 1 8 ? -8.642 2.861 0.830 1.00 0.00 8 ARG A N 15
ATOM 26957 C CA . ARG A 1 8 ? -8.423 3.835 -0.234 1.00 0.00 8 ARG A CA 15
ATOM 26958 C C . ARG A 1 8 ? -7.691 5.058 0.311 1.00 0.00 8 ARG A C 15
ATOM 26959 O O . ARG A 1 8 ? -6.752 5.559 -0.306 1.00 0.00 8 ARG A O 15
ATOM 26980 N N . LEU A 1 9 ? -8.126 5.520 1.478 1.00 0.00 9 LEU A N 15
ATOM 26981 C CA . LEU A 1 9 ? -7.505 6.664 2.135 1.00 0.00 9 LEU A CA 15
ATOM 26982 C C . LEU A 1 9 ? -6.054 6.354 2.490 1.00 0.00 9 LEU A C 15
ATOM 26983 O O . LEU A 1 9 ? -5.179 7.214 2.377 1.00 0.00 9 LEU A O 15
ATOM 26999 N N . GLN A 1 10 ? -5.814 5.113 2.907 1.00 0.00 10 GLN A N 15
ATOM 27000 C CA . GLN A 1 10 ? -4.474 4.661 3.257 1.00 0.00 10 GLN A CA 15
ATOM 27001 C C . GLN A 1 10 ? -3.571 4.710 2.027 1.00 0.00 10 GLN A C 15
ATOM 27002 O O . GLN A 1 10 ? -2.443 5.200 2.093 1.00 0.00 10 GLN A O 15
ATOM 27016 N N . LEU A 1 11 ? -4.084 4.216 0.906 1.00 0.00 11 LEU A N 15
ATOM 27017 C CA . LEU A 1 11 ? -3.353 4.238 -0.358 1.00 0.00 11 LEU A CA 15
ATOM 27018 C C . LEU A 1 11 ? -2.961 5.665 -0.722 1.00 0.00 11 LEU A C 15
ATOM 27019 O O . LEU A 1 11 ? -1.836 5.927 -1.151 1.00 0.00 11 LEU A O 15
ATOM 27035 N N . GLN A 1 12 ? -3.898 6.585 -0.531 1.00 0.00 12 GLN A N 15
ATOM 27036 C CA . GLN A 1 12 ? -3.666 7.993 -0.818 1.00 0.00 12 GLN A CA 15
ATOM 27037 C C . GLN A 1 12 ? -2.593 8.562 0.108 1.00 0.00 12 GLN A C 15
ATOM 27038 O O . GLN A 1 12 ? -1.788 9.404 -0.299 1.00 0.00 12 GLN A O 15
ATOM 27052 N N . ALA A 1 13 ? -2.576 8.087 1.346 1.00 0.00 13 ALA A N 15
ATOM 27053 C CA . ALA A 1 13 ? -1.578 8.512 2.319 1.00 0.00 13 ALA A CA 15
ATOM 27054 C C . ALA A 1 13 ? -0.198 7.987 1.940 1.00 0.00 13 ALA A C 15
ATOM 27055 O O . ALA A 1 13 ? 0.802 8.700 2.054 1.00 0.00 13 ALA A O 15
ATOM 27062 N N . LEU A 1 14 ? -0.150 6.737 1.488 1.00 0.00 14 LEU A N 15
ATOM 27063 C CA . LEU A 1 14 ? 1.093 6.129 1.029 1.00 0.00 14 LEU A CA 15
ATOM 27064 C C . LEU A 1 14 ? 1.644 6.899 -0.167 1.00 0.00 14 LEU A C 15
ATOM 27065 O O . LEU A 1 14 ? 2.845 7.167 -0.250 1.00 0.00 14 LEU A O 15
ATOM 27081 N N . GLU A 1 15 ? 0.753 7.264 -1.083 1.00 0.00 15 GLU A N 15
ATOM 27082 C CA . GLU A 1 15 ? 1.122 8.091 -2.225 1.00 0.00 15 GLU A CA 15
ATOM 27083 C C . GLU A 1 15 ? 1.688 9.423 -1.748 1.00 0.00 15 GLU A C 15
ATOM 27084 O O . GLU A 1 15 ? 2.738 9.865 -2.212 1.00 0.00 15 GLU A O 15
ATOM 27096 N N . ALA A 1 16 ? 0.987 10.050 -0.807 1.00 0.00 16 ALA A N 15
ATOM 27097 C CA . ALA A 1 16 ? 1.394 11.341 -0.268 1.00 0.00 16 ALA A CA 15
ATOM 27098 C C . ALA A 1 16 ? 2.766 11.255 0.393 1.00 0.00 16 ALA A C 15
ATOM 27099 O O . ALA A 1 16 ? 3.527 12.223 0.396 1.00 0.00 16 ALA A O 15
ATOM 27106 N N . LEU A 1 17 ? 3.081 10.090 0.945 1.00 0.00 17 LEU A N 15
ATOM 27107 C CA . LEU A 1 17 ? 4.379 9.866 1.565 1.00 0.00 17 LEU A CA 15
ATOM 27108 C C . LEU A 1 17 ? 5.488 9.966 0.523 1.00 0.00 17 LEU A C 15
ATOM 27109 O O . LEU A 1 17 ? 6.460 10.696 0.705 1.00 0.00 17 LEU A O 15
ATOM 27125 N N . LEU A 1 18 ? 5.317 9.251 -0.581 1.00 0.00 18 LEU A N 15
ATOM 27126 C CA . LEU A 1 18 ? 6.311 9.236 -1.652 1.00 0.00 18 LEU A CA 15
ATOM 27127 C C . LEU A 1 18 ? 6.211 10.491 -2.509 1.00 0.00 18 LEU A C 15
ATOM 27128 O O . LEU A 1 18 ? 7.087 10.767 -3.331 1.00 0.00 18 LEU A O 15
ATOM 27144 N N . ARG A 1 19 ? 5.132 11.238 -2.324 1.00 0.00 19 ARG A N 15
ATOM 27145 C CA . ARG A 1 19 ? 4.965 12.515 -2.997 1.00 0.00 19 ARG A CA 15
ATOM 27146 C C . ARG A 1 19 ? 5.860 13.561 -2.344 1.00 0.00 19 ARG A C 15
ATOM 27147 O O . ARG A 1 19 ? 6.645 14.224 -3.015 1.00 0.00 19 ARG A O 15
ATOM 27168 N N . GLU A 1 20 ? 5.742 13.687 -1.025 1.00 0.00 20 GLU A N 15
ATOM 27169 C CA . GLU A 1 20 ? 6.539 14.647 -0.275 1.00 0.00 20 GLU A CA 15
ATOM 27170 C C . GLU A 1 20 ? 7.971 14.150 -0.133 1.00 0.00 20 GLU A C 15
ATOM 27171 O O . GLU A 1 20 ? 8.918 14.936 -0.133 1.00 0.00 20 GLU A O 15
ATOM 27183 N N . HIS A 1 21 ? 8.131 12.836 -0.021 1.00 0.00 21 HIS A N 15
ATOM 27184 C CA . HIS A 1 21 ? 9.447 12.217 -0.099 1.00 0.00 21 HIS A CA 15
ATOM 27185 C C . HIS A 1 21 ? 9.709 11.867 -1.552 1.00 0.00 21 HIS A C 15
ATOM 27186 O O . HIS A 1 21 ? 10.003 10.719 -1.879 1.00 0.00 21 HIS A O 15
ATOM 27201 N N . GLN A 1 22 ? 9.546 12.898 -2.386 1.00 0.00 22 GLN A N 15
ATOM 27202 C CA . GLN A 1 22 ? 9.618 12.842 -3.855 1.00 0.00 22 GLN A CA 15
ATOM 27203 C C . GLN A 1 22 ? 10.412 11.663 -4.406 1.00 0.00 22 GLN A C 15
ATOM 27204 O O . GLN A 1 22 ? 11.609 11.766 -4.677 1.00 0.00 22 GLN A O 15
ATOM 27218 N N . HIS A 1 23 ? 9.730 10.542 -4.540 1.00 0.00 23 HIS A N 15
ATOM 27219 C CA . HIS A 1 23 ? 10.257 9.379 -5.238 1.00 0.00 23 HIS A CA 15
ATOM 27220 C C . HIS A 1 23 ? 9.144 8.747 -6.051 1.00 0.00 23 HIS A C 15
ATOM 27221 O O . HIS A 1 23 ? 9.306 7.672 -6.621 1.00 0.00 23 HIS A O 15
ATOM 27236 N N . TRP A 1 24 ? 8.016 9.448 -6.103 1.00 0.00 24 TRP A N 15
ATOM 27237 C CA . TRP A 1 24 ? 6.820 8.958 -6.766 1.00 0.00 24 TRP A CA 15
ATOM 27238 C C . TRP A 1 24 ? 6.939 9.117 -8.275 1.00 0.00 24 TRP A C 15
ATOM 27239 O O . TRP A 1 24 ? 7.296 10.186 -8.769 1.00 0.00 24 TRP A O 15
ATOM 27260 N N . ARG A 1 25 ? 6.647 8.041 -8.993 1.00 0.00 25 ARG A N 15
ATOM 27261 C CA . ARG A 1 25 ? 6.673 8.051 -10.449 1.00 0.00 25 ARG A CA 15
ATOM 27262 C C . ARG A 1 25 ? 5.660 9.037 -11.018 1.00 0.00 25 ARG A C 15
ATOM 27263 O O . ARG A 1 25 ? 4.457 8.893 -10.803 1.00 0.00 25 ARG A O 15
ATOM 27284 N N . ASN A 1 26 ? 6.144 10.022 -11.752 1.00 0.00 26 ASN A N 15
ATOM 27285 C CA . ASN A 1 26 ? 5.274 10.906 -12.519 1.00 0.00 26 ASN A CA 15
ATOM 27286 C C . ASN A 1 26 ? 5.135 10.352 -13.931 1.00 0.00 26 ASN A C 15
ATOM 27287 O O . ASN A 1 26 ? 4.932 11.086 -14.898 1.00 0.00 26 ASN A O 15
ATOM 27298 N N . ASP A 1 27 ? 5.244 9.032 -14.018 1.00 0.00 27 ASP A N 15
ATOM 27299 C CA . ASP A 1 27 ? 5.221 8.317 -15.286 1.00 0.00 27 ASP A CA 15
ATOM 27300 C C . ASP A 1 27 ? 3.877 7.594 -15.438 1.00 0.00 27 ASP A C 15
ATOM 27301 O O . ASP A 1 27 ? 2.897 7.966 -14.788 1.00 0.00 27 ASP A O 15
ATOM 27310 N N . GLU A 1 28 ? 3.826 6.569 -16.278 1.00 0.00 28 GLU A N 15
ATOM 27311 C CA . GLU A 1 28 ? 2.589 5.842 -16.521 1.00 0.00 28 GLU A CA 15
ATOM 27312 C C . GLU A 1 28 ? 2.904 4.379 -16.842 1.00 0.00 28 GLU A C 15
ATOM 27313 O O . GLU A 1 28 ? 3.810 4.098 -17.624 1.00 0.00 28 GLU A O 15
ATOM 27325 N N . PRO A 1 29 ? 2.166 3.437 -16.222 1.00 0.00 29 PRO A N 15
ATOM 27326 C CA . PRO A 1 29 ? 2.431 1.991 -16.336 1.00 0.00 29 PRO A CA 15
ATOM 27327 C C . PRO A 1 29 ? 2.626 1.493 -17.770 1.00 0.00 29 PRO A C 15
ATOM 27328 O O . PRO A 1 29 ? 1.769 1.687 -18.637 1.00 0.00 29 PRO A O 15
ATOM 27339 N N . GLN A 1 30 ? 3.761 0.842 -17.996 1.00 0.00 30 GLN A N 15
ATOM 27340 C CA . GLN A 1 30 ? 4.073 0.224 -19.280 1.00 0.00 30 GLN A CA 15
ATOM 27341 C C . GLN A 1 30 ? 4.114 -1.297 -19.131 1.00 0.00 30 GLN A C 15
ATOM 27342 O O . GLN A 1 30 ? 4.520 -1.806 -18.088 1.00 0.00 30 GLN A O 15
ATOM 27356 N N . PRO A 1 31 ? 3.690 -2.035 -20.174 1.00 0.00 31 PRO A N 15
ATOM 27357 C CA . PRO A 1 31 ? 3.616 -3.504 -20.153 1.00 0.00 31 PRO A CA 15
ATOM 27358 C C . PRO A 1 31 ? 4.915 -4.191 -19.716 1.00 0.00 31 PRO A C 15
ATOM 27359 O O . PRO A 1 31 ? 4.873 -5.234 -19.061 1.00 0.00 31 PRO A O 15
ATOM 27370 N N . HIS A 1 32 ? 6.063 -3.614 -20.065 1.00 0.00 32 HIS A N 15
ATOM 27371 C CA . HIS A 1 32 ? 7.357 -4.201 -19.706 1.00 0.00 32 HIS A CA 15
ATOM 27372 C C . HIS A 1 32 ? 7.549 -4.202 -18.188 1.00 0.00 32 HIS A C 15
ATOM 27373 O O . HIS A 1 32 ? 8.274 -5.034 -17.648 1.00 0.00 32 HIS A O 15
ATOM 27388 N N . GLN A 1 33 ? 6.878 -3.285 -17.503 1.00 0.00 33 GLN A N 15
ATOM 27389 C CA . GLN A 1 33 ? 6.960 -3.208 -16.049 1.00 0.00 33 GLN A CA 15
ATOM 27390 C C . GLN A 1 33 ? 6.201 -4.368 -15.413 1.00 0.00 33 GLN A C 15
ATOM 27391 O O . GLN A 1 33 ? 6.465 -4.749 -14.273 1.00 0.00 33 GLN A O 15
ATOM 27405 N N . PHE A 1 34 ? 5.271 -4.935 -16.173 1.00 0.00 34 PHE A N 15
ATOM 27406 C CA . PHE A 1 34 ? 4.462 -6.054 -15.704 1.00 0.00 34 PHE A CA 15
ATOM 27407 C C . PHE A 1 34 ? 4.995 -7.369 -16.268 1.00 0.00 34 PHE A C 15
ATOM 27408 O O . PHE A 1 34 ? 4.313 -8.395 -16.246 1.00 0.00 34 PHE A O 15
ATOM 27425 N N . ASN A 1 35 ? 6.220 -7.324 -16.768 1.00 0.00 35 ASN A N 15
ATOM 27426 C CA . ASN A 1 35 ? 6.867 -8.496 -17.349 1.00 0.00 35 ASN A CA 15
ATOM 27427 C C . ASN A 1 35 ? 7.336 -9.443 -16.239 1.00 0.00 35 ASN A C 15
ATOM 27428 O O . ASN A 1 35 ? 7.395 -9.053 -15.072 1.00 0.00 35 ASN A O 15
ATOM 27439 N N . SER A 1 36 ? 7.626 -10.694 -16.609 1.00 0.00 36 SER A N 15
ATOM 27440 C CA . SER A 1 36 ? 8.054 -11.734 -15.663 1.00 0.00 36 SER A CA 15
ATOM 27441 C C . SER A 1 36 ? 6.917 -12.154 -14.725 1.00 0.00 36 SER A C 15
ATOM 27442 O O . SER A 1 36 ? 7.082 -13.081 -13.930 1.00 0.00 36 SER A O 15
ATOM 27450 N N . THR A 1 37 ? 5.771 -11.473 -14.852 1.00 0.00 37 THR A N 15
ATOM 27451 C CA . THR A 1 37 ? 4.567 -11.723 -14.052 1.00 0.00 37 THR A CA 15
ATOM 27452 C C . THR A 1 37 ? 4.893 -12.109 -12.600 1.00 0.00 37 THR A C 15
ATOM 27453 O O . THR A 1 37 ? 4.710 -13.249 -12.168 1.00 0.00 37 THR A O 15
ATOM 27464 N N . GLN A 1 38 ? 5.409 -11.141 -11.859 1.00 0.00 38 GLN A N 15
ATOM 27465 C CA . GLN A 1 38 ? 5.751 -11.339 -10.460 1.00 0.00 38 GLN A CA 15
ATOM 27466 C C . GLN A 1 38 ? 4.803 -10.545 -9.575 1.00 0.00 38 GLN A C 15
ATOM 27467 O O . GLN A 1 38 ? 4.413 -9.436 -9.928 1.00 0.00 38 GLN A O 15
ATOM 27481 N N . PRO A 1 39 ? 4.434 -11.092 -8.408 1.00 0.00 39 PRO A N 15
ATOM 27482 C CA . PRO A 1 39 ? 3.496 -10.439 -7.490 1.00 0.00 39 PRO A CA 15
ATOM 27483 C C . PRO A 1 39 ? 4.014 -9.092 -6.992 1.00 0.00 39 PRO A C 15
ATOM 27484 O O . PRO A 1 39 ? 3.234 -8.195 -6.683 1.00 0.00 39 PRO A O 15
ATOM 27495 N N . PHE A 1 40 ? 5.335 -8.961 -6.925 1.00 0.00 40 PHE A N 15
ATOM 27496 C CA . PHE A 1 40 ? 5.963 -7.728 -6.459 1.00 0.00 40 PHE A CA 15
ATOM 27497 C C . PHE A 1 40 ? 6.820 -7.103 -7.555 1.00 0.00 40 PHE A C 15
ATOM 27498 O O . PHE A 1 40 ? 7.397 -6.036 -7.359 1.00 0.00 40 PHE A O 15
ATOM 27515 N N . PHE A 1 41 ? 6.882 -7.779 -8.705 1.00 0.00 41 PHE A N 15
ATOM 27516 C CA . PHE A 1 41 ? 7.730 -7.361 -9.829 1.00 0.00 41 PHE A CA 15
ATOM 27517 C C . PHE A 1 41 ? 9.147 -7.030 -9.362 1.00 0.00 41 PHE A C 15
ATOM 27518 O O . PHE A 1 41 ? 9.516 -5.866 -9.204 1.00 0.00 41 PHE A O 15
ATOM 27535 N N . MET A 1 42 ? 9.937 -8.072 -9.155 1.00 0.00 42 MET A N 15
ATOM 27536 C CA . MET A 1 42 ? 11.251 -7.939 -8.543 1.00 0.00 42 MET A CA 15
ATOM 27537 C C . MET A 1 42 ? 12.338 -7.796 -9.604 1.00 0.00 42 MET A C 15
ATOM 27538 O O . MET A 1 42 ? 13.419 -7.266 -9.336 1.00 0.00 42 MET A O 15
ATOM 27552 N N . ASP A 1 43 ? 12.053 -8.284 -10.805 1.00 0.00 43 ASP A N 15
ATOM 27553 C CA . ASP A 1 43 ? 13.011 -8.223 -11.904 1.00 0.00 43 ASP A CA 15
ATOM 27554 C C . ASP A 1 43 ? 12.802 -6.982 -12.758 1.00 0.00 43 ASP A C 15
ATOM 27555 O O . ASP A 1 43 ? 13.754 -6.278 -13.087 1.00 0.00 43 ASP A O 15
ATOM 27564 N N . THR A 1 44 ? 11.556 -6.713 -13.107 1.00 0.00 44 THR A N 15
ATOM 27565 C CA . THR A 1 44 ? 11.234 -5.615 -14.001 1.00 0.00 44 THR A CA 15
ATOM 27566 C C . THR A 1 44 ? 11.432 -4.260 -13.333 1.00 0.00 44 THR A C 15
ATOM 27567 O O . THR A 1 44 ? 11.856 -3.295 -13.974 1.00 0.00 44 THR A O 15
ATOM 27578 N N . MET A 1 45 ? 11.132 -4.193 -12.049 1.00 0.00 45 MET A N 15
ATOM 27579 C CA . MET A 1 45 ? 11.246 -2.953 -11.303 1.00 0.00 45 MET A CA 15
ATOM 27580 C C . MET A 1 45 ? 11.952 -3.217 -9.987 1.00 0.00 45 MET A C 15
ATOM 27581 O O . MET A 1 45 ? 12.286 -4.362 -9.678 1.00 0.00 45 MET A O 15
ATOM 27595 N N . GLU A 1 46 ? 12.207 -2.168 -9.229 1.00 0.00 46 GLU A N 15
ATOM 27596 C CA . GLU A 1 46 ? 12.728 -2.324 -7.885 1.00 0.00 46 GLU A CA 15
ATOM 27597 C C . GLU A 1 46 ? 11.560 -2.477 -6.919 1.00 0.00 46 GLU A C 15
ATOM 27598 O O . GLU A 1 46 ? 10.494 -1.911 -7.152 1.00 0.00 46 GLU A O 15
ATOM 27610 N N . PRO A 1 47 ? 11.738 -3.244 -5.831 1.00 0.00 47 PRO A N 15
ATOM 27611 C CA . PRO A 1 47 ? 10.660 -3.537 -4.875 1.00 0.00 47 PRO A CA 15
ATOM 27612 C C . PRO A 1 47 ? 9.944 -2.286 -4.362 1.00 0.00 47 PRO A C 15
ATOM 27613 O O . PRO A 1 47 ? 8.762 -2.334 -4.025 1.00 0.00 47 PRO A O 15
ATOM 27624 N N . LEU A 1 48 ? 10.656 -1.167 -4.315 1.00 0.00 48 LEU A N 15
ATOM 27625 C CA . LEU A 1 48 ? 10.082 0.090 -3.839 1.00 0.00 48 LEU A CA 15
ATOM 27626 C C . LEU A 1 48 ? 9.094 0.660 -4.857 1.00 0.00 48 LEU A C 15
ATOM 27627 O O . LEU A 1 48 ? 8.137 1.345 -4.497 1.00 0.00 48 LEU A O 15
ATOM 27643 N N . GLU A 1 49 ? 9.314 0.346 -6.127 1.00 0.00 49 GLU A N 15
ATOM 27644 C CA . GLU A 1 49 ? 8.497 0.886 -7.206 1.00 0.00 49 GLU A CA 15
ATOM 27645 C C . GLU A 1 49 ? 7.166 0.152 -7.310 1.00 0.00 49 GLU A C 15
ATOM 27646 O O . GLU A 1 49 ? 6.242 0.620 -7.970 1.00 0.00 49 GLU A O 15
ATOM 27658 N N . TRP A 1 50 ? 7.074 -0.998 -6.654 1.00 0.00 50 TRP A N 15
ATOM 27659 C CA . TRP A 1 50 ? 5.864 -1.813 -6.684 1.00 0.00 50 TRP A CA 15
ATOM 27660 C C . TRP A 1 50 ? 4.677 -1.050 -6.095 1.00 0.00 50 TRP A C 15
ATOM 27661 O O . TRP A 1 50 ? 3.534 -1.202 -6.540 1.00 0.00 50 TRP A O 15
ATOM 27682 N N . LEU A 1 51 ? 4.960 -0.211 -5.104 1.00 0.00 51 LEU A N 15
ATOM 27683 C CA . LEU A 1 51 ? 3.939 0.628 -4.488 1.00 0.00 51 LEU A CA 15
ATOM 27684 C C . LEU A 1 51 ? 3.383 1.617 -5.507 1.00 0.00 51 LEU A C 15
ATOM 27685 O O . LEU A 1 51 ? 2.214 2.003 -5.454 1.00 0.00 51 LEU A O 15
ATOM 27701 N N . GLN A 1 52 ? 4.225 1.992 -6.456 1.00 0.00 52 GLN A N 15
ATOM 27702 C CA . GLN A 1 52 ? 3.928 3.084 -7.362 1.00 0.00 52 GLN A CA 15
ATOM 27703 C C . GLN A 1 52 ? 3.332 2.579 -8.667 1.00 0.00 52 GLN A C 15
ATOM 27704 O O . GLN A 1 52 ? 3.997 1.894 -9.444 1.00 0.00 52 GLN A O 15
ATOM 27718 N N . TRP A 1 53 ? 2.066 2.918 -8.882 1.00 0.00 53 TRP A N 15
ATOM 27719 C CA . TRP A 1 53 ? 1.359 2.619 -10.127 1.00 0.00 53 TRP A CA 15
ATOM 27720 C C . TRP A 1 53 ? 1.045 1.133 -10.284 1.00 0.00 53 TRP A C 15
ATOM 27721 O O . TRP A 1 53 ? 0.478 0.722 -11.295 1.00 0.00 53 TRP A O 15
ATOM 27742 N N . VAL A 1 54 ? 1.395 0.327 -9.292 1.00 0.00 54 VAL A N 15
ATOM 27743 C CA . VAL A 1 54 ? 0.920 -1.044 -9.261 1.00 0.00 54 VAL A CA 15
ATOM 27744 C C . VAL A 1 54 ? 0.056 -1.283 -8.036 1.00 0.00 54 VAL A C 15
ATOM 27745 O O . VAL A 1 54 ? -1.158 -1.358 -8.153 1.00 0.00 54 VAL A O 15
ATOM 27758 N N . LEU A 1 55 ? 0.678 -1.377 -6.860 1.00 0.00 55 LEU A N 15
ATOM 27759 C CA . LEU A 1 55 ? -0.051 -1.724 -5.642 1.00 0.00 55 LEU A CA 15
ATOM 27760 C C . LEU A 1 55 ? -1.230 -0.786 -5.397 1.00 0.00 55 LEU A C 15
ATOM 27761 O O . LEU A 1 55 ? -2.364 -1.238 -5.277 1.00 0.00 55 LEU A O 15
ATOM 27777 N N . ILE A 1 56 ? -0.962 0.513 -5.333 1.00 0.00 56 ILE A N 15
ATOM 27778 C CA . ILE A 1 56 ? -2.011 1.487 -5.043 1.00 0.00 56 ILE A CA 15
ATOM 27779 C C . ILE A 1 56 ? -3.156 1.424 -6.073 1.00 0.00 56 ILE A C 15
ATOM 27780 O O . ILE A 1 56 ? -4.310 1.237 -5.685 1.00 0.00 56 ILE A O 15
ATOM 27796 N N . PRO A 1 57 ? -2.883 1.561 -7.394 1.00 0.00 57 PRO A N 15
ATOM 27797 C CA . PRO A 1 57 ? -3.932 1.443 -8.421 1.00 0.00 57 PRO A CA 15
ATOM 27798 C C . PRO A 1 57 ? -4.604 0.069 -8.426 1.00 0.00 57 PRO A C 15
ATOM 27799 O O . PRO A 1 57 ? -5.818 -0.030 -8.595 1.00 0.00 57 PRO A O 15
ATOM 27810 N N . ARG A 1 58 ? -3.819 -0.989 -8.224 1.00 0.00 58 ARG A N 15
ATOM 27811 C CA . ARG A 1 58 ? -4.359 -2.343 -8.230 1.00 0.00 58 ARG A CA 15
ATOM 27812 C C . ARG A 1 58 ? -5.304 -2.533 -7.047 1.00 0.00 58 ARG A C 15
ATOM 27813 O O . ARG A 1 58 ? -6.320 -3.218 -7.152 1.00 0.00 58 ARG A O 15
ATOM 27834 N N . MET A 1 59 ? -4.964 -1.907 -5.922 1.00 0.00 59 MET A N 15
ATOM 27835 C CA . MET A 1 59 ? -5.818 -1.935 -4.743 1.00 0.00 59 MET A CA 15
ATOM 27836 C C . MET A 1 59 ? -7.077 -1.115 -4.972 1.00 0.00 59 MET A C 15
ATOM 27837 O O . MET A 1 59 ? -8.136 -1.458 -4.469 1.00 0.00 59 MET A O 15
ATOM 27851 N N . HIS A 1 60 ? -6.965 -0.034 -5.738 1.00 0.00 60 HIS A N 15
ATOM 27852 C CA . HIS A 1 60 ? -8.142 0.740 -6.132 1.00 0.00 60 HIS A CA 15
ATOM 27853 C C . HIS A 1 60 ? -9.109 -0.148 -6.899 1.00 0.00 60 HIS A C 15
ATOM 27854 O O . HIS A 1 60 ? -10.318 -0.116 -6.672 1.00 0.00 60 HIS A O 15
ATOM 27869 N N . ASP A 1 61 ? -8.557 -0.957 -7.797 1.00 0.00 61 ASP A N 15
ATOM 27870 C CA . ASP A 1 61 ? -9.342 -1.916 -8.564 1.00 0.00 61 ASP A CA 15
ATOM 27871 C C . ASP A 1 61 ? -9.927 -2.984 -7.643 1.00 0.00 61 ASP A C 15
ATOM 27872 O O . ASP A 1 61 ? -11.087 -3.375 -7.782 1.00 0.00 61 ASP A O 15
ATOM 27881 N N . LEU A 1 62 ? -9.120 -3.436 -6.690 1.00 0.00 62 LEU A N 15
ATOM 27882 C CA . LEU A 1 62 ? -9.557 -4.430 -5.716 1.00 0.00 62 LEU A CA 15
ATOM 27883 C C . LEU A 1 62 ? -10.663 -3.867 -4.824 1.00 0.00 62 LEU A C 15
ATOM 27884 O O . LEU A 1 62 ? -11.613 -4.565 -4.490 1.00 0.00 62 LEU A O 15
ATOM 27900 N N . LEU A 1 63 ? -10.529 -2.604 -4.443 1.00 0.00 63 LEU A N 15
ATOM 27901 C CA . LEU A 1 63 ? -11.514 -1.944 -3.593 1.00 0.00 63 LEU A CA 15
ATOM 27902 C C . LEU A 1 63 ? -12.790 -1.645 -4.367 1.00 0.00 63 LEU A C 15
ATOM 27903 O O . LEU A 1 63 ? -13.880 -1.645 -3.796 1.00 0.00 63 LEU A O 15
ATOM 27919 N N . ASP A 1 64 ? -12.651 -1.385 -5.663 1.00 0.00 64 ASP A N 15
ATOM 27920 C CA . ASP A 1 64 ? -13.810 -1.232 -6.536 1.00 0.00 64 ASP A CA 15
ATOM 27921 C C . ASP A 1 64 ? -14.563 -2.549 -6.626 1.00 0.00 64 ASP A C 15
ATOM 27922 O O . ASP A 1 64 ? -15.783 -2.592 -6.465 1.00 0.00 64 ASP A O 15
ATOM 27931 N N . ASN A 1 65 ? -13.819 -3.622 -6.869 1.00 0.00 65 ASN A N 15
ATOM 27932 C CA . ASN A 1 65 ? -14.381 -4.969 -6.853 1.00 0.00 65 ASN A CA 15
ATOM 27933 C C . ASN A 1 65 ? -14.832 -5.318 -5.440 1.00 0.00 65 ASN A C 15
ATOM 27934 O O . ASN A 1 65 ? -15.639 -6.224 -5.234 1.00 0.00 65 ASN A O 15
ATOM 27945 N N . LYS A 1 66 ? -14.284 -4.571 -4.479 1.00 0.00 66 LYS A N 15
ATOM 27946 C CA . LYS A 1 66 ? -14.617 -4.682 -3.064 1.00 0.00 66 LYS A CA 15
ATOM 27947 C C . LYS A 1 66 ? -14.005 -5.938 -2.461 1.00 0.00 66 LYS A C 15
ATOM 27948 O O . LYS A 1 66 ? -12.989 -5.851 -1.768 1.00 0.00 66 LYS A O 15
ATOM 27967 N N . GLN A 1 67 ? -14.607 -7.088 -2.736 1.00 0.00 67 GLN A N 15
ATOM 27968 C CA . GLN A 1 67 ? -14.050 -8.384 -2.339 1.00 0.00 67 GLN A CA 15
ATOM 27969 C C . GLN A 1 67 ? -13.987 -8.541 -0.812 1.00 0.00 67 GLN A C 15
ATOM 27970 O O . GLN A 1 67 ? -14.109 -7.566 -0.066 1.00 0.00 67 GLN A O 15
ATOM 27984 N N . PRO A 1 68 ? -13.808 -9.780 -0.325 1.00 0.00 68 PRO A N 15
ATOM 27985 C CA . PRO A 1 68 ? -13.597 -10.046 1.100 1.00 0.00 68 PRO A CA 15
ATOM 27986 C C . PRO A 1 68 ? -12.191 -9.646 1.547 1.00 0.00 68 PRO A C 15
ATOM 27987 O O . PRO A 1 68 ? -11.861 -9.732 2.728 1.00 0.00 68 PRO A O 15
ATOM 27998 N N . LEU A 1 69 ? -11.375 -9.222 0.573 1.00 0.00 69 LEU A N 15
ATOM 27999 C CA . LEU A 1 69 ? -10.004 -8.758 0.809 1.00 0.00 69 LEU A CA 15
ATOM 28000 C C . LEU A 1 69 ? -9.067 -9.911 1.172 1.00 0.00 69 LEU A C 15
ATOM 28001 O O . LEU A 1 69 ? -9.483 -10.913 1.754 1.00 0.00 69 LEU A O 15
ATOM 28017 N N . PRO A 1 70 ? -7.785 -9.798 0.790 1.00 0.00 70 PRO A N 15
ATOM 28018 C CA . PRO A 1 70 ? -6.769 -10.774 1.172 1.00 0.00 70 PRO A CA 15
ATOM 28019 C C . PRO A 1 70 ? -6.446 -10.686 2.660 1.00 0.00 70 PRO A C 15
ATOM 28020 O O . PRO A 1 70 ? -5.749 -9.773 3.107 1.00 0.00 70 PRO A O 15
ATOM 28031 N N . GLY A 1 71 ? -6.958 -11.642 3.424 1.00 0.00 71 GLY A N 15
ATOM 28032 C CA . GLY A 1 71 ? -6.825 -11.599 4.870 1.00 0.00 71 GLY A CA 15
ATOM 28033 C C . GLY A 1 71 ? -5.462 -12.045 5.359 1.00 0.00 71 GLY A C 15
ATOM 28034 O O . GLY A 1 71 ? -5.264 -12.254 6.557 1.00 0.00 71 GLY A O 15
ATOM 28038 N N . ALA A 1 72 ? -4.522 -12.191 4.436 1.00 0.00 72 ALA A N 15
ATOM 28039 C CA . ALA A 1 72 ? -3.167 -12.589 4.777 1.00 0.00 72 ALA A CA 15
ATOM 28040 C C . ALA A 1 72 ? -2.161 -11.728 4.026 1.00 0.00 72 ALA A C 15
ATOM 28041 O O . ALA A 1 72 ? -1.030 -12.146 3.770 1.00 0.00 72 ALA A O 15
ATOM 28048 N N . PHE A 1 73 ? -2.578 -10.517 3.683 1.00 0.00 73 PHE A N 15
ATOM 28049 C CA . PHE A 1 73 ? -1.734 -9.605 2.927 1.00 0.00 73 PHE A CA 15
ATOM 28050 C C . PHE A 1 73 ? -0.861 -8.779 3.863 1.00 0.00 73 PHE A C 15
ATOM 28051 O O . PHE A 1 73 ? -1.331 -7.835 4.496 1.00 0.00 73 PHE A O 15
ATOM 28068 N N . ALA A 1 74 ? 0.408 -9.146 3.947 1.00 0.00 74 ALA A N 15
ATOM 28069 C CA . ALA A 1 74 ? 1.358 -8.440 4.791 1.00 0.00 74 ALA A CA 15
ATOM 28070 C C . ALA A 1 74 ? 2.680 -8.260 4.062 1.00 0.00 74 ALA A C 15
ATOM 28071 O O . ALA A 1 74 ? 3.448 -9.211 3.896 1.00 0.00 74 ALA A O 15
ATOM 28078 N N . VAL A 1 75 ? 2.944 -7.039 3.627 1.00 0.00 75 VAL A N 15
ATOM 28079 C CA . VAL A 1 75 ? 4.134 -6.750 2.841 1.00 0.00 75 VAL A CA 15
ATOM 28080 C C . VAL A 1 75 ? 5.207 -6.067 3.678 1.00 0.00 75 VAL A C 15
ATOM 28081 O O . VAL A 1 75 ? 6.313 -5.822 3.199 1.00 0.00 75 VAL A O 15
ATOM 28094 N N . ALA A 1 76 ? 4.882 -5.770 4.932 1.00 0.00 76 ALA A N 15
ATOM 28095 C CA . ALA A 1 76 ? 5.844 -5.163 5.845 1.00 0.00 76 ALA A CA 15
ATOM 28096 C C . ALA A 1 76 ? 7.111 -6.022 5.992 1.00 0.00 76 ALA A C 15
ATOM 28097 O O . ALA A 1 76 ? 8.216 -5.501 5.849 1.00 0.00 76 ALA A O 15
ATOM 28104 N N . PRO A 1 77 ? 6.993 -7.350 6.257 1.00 0.00 77 PRO A N 15
ATOM 28105 C CA . PRO A 1 77 ? 8.166 -8.233 6.344 1.00 0.00 77 PRO A CA 15
ATOM 28106 C C . PRO A 1 77 ? 8.934 -8.308 5.025 1.00 0.00 77 PRO A C 15
ATOM 28107 O O . PRO A 1 77 ? 10.126 -8.611 5.004 1.00 0.00 77 PRO A O 15
ATOM 28118 N N . TYR A 1 78 ? 8.245 -8.027 3.924 1.00 0.00 78 TYR A N 15
ATOM 28119 C CA . TYR A 1 78 ? 8.875 -8.038 2.610 1.00 0.00 78 TYR A CA 15
ATOM 28120 C C . TYR A 1 78 ? 9.715 -6.781 2.419 1.00 0.00 78 TYR A C 15
ATOM 28121 O O . TYR A 1 78 ? 10.851 -6.844 1.952 1.00 0.00 78 TYR A O 15
ATOM 28139 N N . TYR A 1 79 ? 9.157 -5.638 2.795 1.00 0.00 79 TYR A N 15
ATOM 28140 C CA . TYR A 1 79 ? 9.866 -4.374 2.671 1.00 0.00 79 TYR A CA 15
ATOM 28141 C C . TYR A 1 79 ? 10.911 -4.216 3.762 1.00 0.00 79 TYR A C 15
ATOM 28142 O O . TYR A 1 79 ? 11.787 -3.363 3.668 1.00 0.00 79 TYR A O 15
ATOM 28160 N N . GLU A 1 80 ? 10.819 -5.042 4.791 1.00 0.00 80 GLU A N 15
ATOM 28161 C CA . GLU A 1 80 ? 11.879 -5.132 5.783 1.00 0.00 80 GLU A CA 15
ATOM 28162 C C . GLU A 1 80 ? 13.143 -5.671 5.116 1.00 0.00 80 GLU A C 15
ATOM 28163 O O . GLU A 1 80 ? 14.262 -5.325 5.491 1.00 0.00 80 GLU A O 15
ATOM 28175 N N . MET A 1 81 ? 12.941 -6.504 4.102 1.00 0.00 81 MET A N 15
ATOM 28176 C CA . MET A 1 81 ? 14.036 -7.050 3.312 1.00 0.00 81 MET A CA 15
ATOM 28177 C C . MET A 1 81 ? 14.379 -6.114 2.159 1.00 0.00 81 MET A C 15
ATOM 28178 O O . MET A 1 81 ? 15.551 -5.908 1.835 1.00 0.00 81 MET A O 15
ATOM 28192 N N . ALA A 1 82 ? 13.341 -5.570 1.534 1.00 0.00 82 ALA A N 15
ATOM 28193 C CA . ALA A 1 82 ? 13.503 -4.703 0.376 1.00 0.00 82 ALA A CA 15
ATOM 28194 C C . ALA A 1 82 ? 14.174 -3.386 0.757 1.00 0.00 82 ALA A C 15
ATOM 28195 O O . ALA A 1 82 ? 15.114 -2.943 0.096 1.00 0.00 82 ALA A O 15
ATOM 28202 N N . LEU A 1 83 ? 13.686 -2.764 1.820 1.00 0.00 83 LEU A N 15
ATOM 28203 C CA . LEU A 1 83 ? 14.259 -1.519 2.301 1.00 0.00 83 LEU A CA 15
ATOM 28204 C C . LEU A 1 83 ? 15.394 -1.822 3.260 1.00 0.00 83 LEU A C 15
ATOM 28205 O O . LEU A 1 83 ? 15.164 -2.202 4.406 1.00 0.00 83 LEU A O 15
ATOM 28221 N N . ALA A 1 84 ? 16.614 -1.682 2.774 1.00 0.00 84 ALA A N 15
ATOM 28222 C CA . ALA A 1 84 ? 17.797 -1.955 3.572 1.00 0.00 84 ALA A CA 15
ATOM 28223 C C . ALA A 1 84 ? 18.171 -0.756 4.432 1.00 0.00 84 ALA A C 15
ATOM 28224 O O . ALA A 1 84 ? 17.338 0.105 4.716 1.00 0.00 84 ALA A O 15
ATOM 28231 N N . THR A 1 85 ? 19.428 -0.711 4.844 1.00 0.00 85 THR A N 15
ATOM 28232 C CA . THR A 1 85 ? 19.925 0.345 5.704 1.00 0.00 85 THR A CA 15
ATOM 28233 C C . THR A 1 85 ? 20.008 1.684 4.965 1.00 0.00 85 THR A C 15
ATOM 28234 O O . THR A 1 85 ? 20.134 2.744 5.583 1.00 0.00 85 THR A O 15
ATOM 28245 N N . ASP A 1 86 ? 19.936 1.626 3.640 1.00 0.00 86 ASP A N 15
ATOM 28246 C CA . ASP A 1 86 ? 19.940 2.830 2.818 1.00 0.00 86 ASP A CA 15
ATOM 28247 C C . ASP A 1 86 ? 18.524 3.405 2.761 1.00 0.00 86 ASP A C 15
ATOM 28248 O O . ASP A 1 86 ? 17.604 2.825 3.343 1.00 0.00 86 ASP A O 15
ATOM 28257 N N . HIS A 1 87 ? 18.355 4.525 2.058 1.00 0.00 87 HIS A N 15
ATOM 28258 C CA . HIS A 1 87 ? 17.073 5.230 1.982 1.00 0.00 87 HIS A CA 15
ATOM 28259 C C . HIS A 1 87 ? 16.737 5.911 3.312 1.00 0.00 87 HIS A C 15
ATOM 28260 O O . HIS A 1 87 ? 16.661 5.264 4.355 1.00 0.00 87 HIS A O 15
ATOM 28275 N N . PRO A 1 88 ? 16.526 7.232 3.280 1.00 0.00 88 PRO A N 15
ATOM 28276 C CA . PRO A 1 88 ? 16.135 7.996 4.466 1.00 0.00 88 PRO A CA 15
ATOM 28277 C C . PRO A 1 88 ? 14.745 7.609 4.971 1.00 0.00 88 PRO A C 15
ATOM 28278 O O . PRO A 1 88 ? 13.760 7.698 4.233 1.00 0.00 88 PRO A O 15
ATOM 28289 N N . GLN A 1 89 ? 14.692 7.154 6.222 1.00 0.00 89 GLN A N 15
ATOM 28290 C CA . GLN A 1 89 ? 13.436 6.804 6.896 1.00 0.00 89 GLN A CA 15
ATOM 28291 C C . GLN A 1 89 ? 12.748 5.610 6.228 1.00 0.00 89 GLN A C 15
ATOM 28292 O O . GLN A 1 89 ? 11.874 5.772 5.371 1.00 0.00 89 GLN A O 15
ATOM 28306 N N . ARG A 1 90 ? 13.163 4.410 6.611 1.00 0.00 90 ARG A N 15
ATOM 28307 C CA . ARG A 1 90 ? 12.556 3.186 6.096 1.00 0.00 90 ARG A CA 15
ATOM 28308 C C . ARG A 1 90 ? 11.347 2.794 6.946 1.00 0.00 90 ARG A C 15
ATOM 28309 O O . ARG A 1 90 ? 10.398 2.181 6.452 1.00 0.00 90 ARG A O 15
ATOM 28330 N N . ALA A 1 91 ? 11.378 3.182 8.218 1.00 0.00 91 ALA A N 15
ATOM 28331 C CA . ALA A 1 91 ? 10.339 2.805 9.170 1.00 0.00 91 ALA A CA 15
ATOM 28332 C C . ALA A 1 91 ? 8.994 3.443 8.839 1.00 0.00 91 ALA A C 15
ATOM 28333 O O . ALA A 1 91 ? 7.950 2.829 9.049 1.00 0.00 91 ALA A O 15
ATOM 28340 N N . LEU A 1 92 ? 9.015 4.668 8.318 1.00 0.00 92 LEU A N 15
ATOM 28341 C CA . LEU A 1 92 ? 7.775 5.367 7.977 1.00 0.00 92 LEU A CA 15
ATOM 28342 C C . LEU A 1 92 ? 6.989 4.603 6.917 1.00 0.00 92 LEU A C 15
ATOM 28343 O O . LEU A 1 92 ? 5.759 4.531 6.972 1.00 0.00 92 LEU A O 15
ATOM 28359 N N . ILE A 1 93 ? 7.703 4.016 5.966 1.00 0.00 93 ILE A N 15
ATOM 28360 C CA . ILE A 1 93 ? 7.070 3.210 4.934 1.00 0.00 93 ILE A CA 15
ATOM 28361 C C . ILE A 1 93 ? 6.485 1.946 5.555 1.00 0.00 93 ILE A C 15
ATOM 28362 O O . ILE A 1 93 ? 5.355 1.558 5.256 1.00 0.00 93 ILE A O 15
ATOM 28378 N N . LEU A 1 94 ? 7.258 1.329 6.444 1.00 0.00 94 LEU A N 15
ATOM 28379 C CA . LEU A 1 94 ? 6.816 0.131 7.150 1.00 0.00 94 LEU A CA 15
ATOM 28380 C C . LEU A 1 94 ? 5.566 0.422 7.976 1.00 0.00 94 LEU A C 15
ATOM 28381 O O . LEU A 1 94 ? 4.658 -0.402 8.049 1.00 0.00 94 LEU A O 15
ATOM 28397 N N . ALA A 1 95 ? 5.523 1.607 8.581 1.00 0.00 95 ALA A N 15
ATOM 28398 C CA . ALA A 1 95 ? 4.375 2.026 9.378 1.00 0.00 95 ALA A CA 15
ATOM 28399 C C . ALA A 1 95 ? 3.098 2.013 8.544 1.00 0.00 95 ALA A C 15
ATOM 28400 O O . ALA A 1 95 ? 2.061 1.515 8.987 1.00 0.00 95 ALA A O 15
ATOM 28407 N N . GLU A 1 96 ? 3.183 2.551 7.335 1.00 0.00 96 GLU A N 15
ATOM 28408 C CA . GLU A 1 96 ? 2.054 2.535 6.412 1.00 0.00 96 GLU A CA 15
ATOM 28409 C C . GLU A 1 96 ? 1.682 1.104 6.030 1.00 0.00 96 GLU A C 15
ATOM 28410 O O . GLU A 1 96 ? 0.503 0.751 5.974 1.00 0.00 96 GLU A O 15
ATOM 28422 N N . LEU A 1 97 ? 2.693 0.281 5.792 1.00 0.00 97 LEU A N 15
ATOM 28423 C CA . LEU A 1 97 ? 2.479 -1.111 5.410 1.00 0.00 97 LEU A CA 15
ATOM 28424 C C . LEU A 1 97 ? 1.788 -1.887 6.530 1.00 0.00 97 LEU A C 15
ATOM 28425 O O . LEU A 1 97 ? 0.880 -2.682 6.279 1.00 0.00 97 LEU A O 15
ATOM 28441 N N . GLU A 1 98 ? 2.228 -1.654 7.762 1.00 0.00 98 GLU A N 15
ATOM 28442 C CA . GLU A 1 98 ? 1.615 -2.272 8.934 1.00 0.00 98 GLU A CA 15
ATOM 28443 C C . GLU A 1 98 ? 0.167 -1.821 9.079 1.00 0.00 98 GLU A C 15
ATOM 28444 O O . GLU A 1 98 ? -0.707 -2.600 9.459 1.00 0.00 98 GLU A O 15
ATOM 28456 N N . LYS A 1 99 ? -0.072 -0.556 8.767 1.00 0.00 99 LYS A N 15
ATOM 28457 C CA . LYS A 1 99 ? -1.397 0.030 8.876 1.00 0.00 99 LYS A CA 15
ATOM 28458 C C . LYS A 1 99 ? -2.355 -0.637 7.895 1.00 0.00 99 LYS A C 15
ATOM 28459 O O . LYS A 1 99 ? -3.472 -1.008 8.252 1.00 0.00 99 LYS A O 15
ATOM 28478 N N . LEU A 1 100 ? -1.893 -0.798 6.662 1.00 0.00 100 LEU A N 15
ATOM 28479 C CA . LEU A 1 100 ? -2.682 -1.444 5.623 1.00 0.00 100 LEU A CA 15
ATOM 28480 C C . LEU A 1 100 ? -2.944 -2.906 5.984 1.00 0.00 100 LEU A C 15
ATOM 28481 O O . LEU A 1 100 ? -4.058 -3.410 5.829 1.00 0.00 100 LEU A O 15
ATOM 28497 N N . ASP A 1 101 ? -1.908 -3.569 6.489 1.00 0.00 101 ASP A N 15
ATOM 28498 C CA . ASP A 1 101 ? -2.003 -4.965 6.918 1.00 0.00 101 ASP A CA 15
ATOM 28499 C C . ASP A 1 101 ? -3.079 -5.141 7.988 1.00 0.00 101 ASP A C 15
ATOM 28500 O O . ASP A 1 101 ? -3.850 -6.102 7.954 1.00 0.00 101 ASP A O 15
ATOM 28509 N N . ALA A 1 102 ? -3.141 -4.193 8.919 1.00 0.00 102 ALA A N 15
ATOM 28510 C CA . ALA A 1 102 ? -4.120 -4.234 9.999 1.00 0.00 102 ALA A CA 15
ATOM 28511 C C . ALA A 1 102 ? -5.544 -4.120 9.461 1.00 0.00 102 ALA A C 15
ATOM 28512 O O . ALA A 1 102 ? -6.481 -4.680 10.032 1.00 0.00 102 ALA A O 15
ATOM 28519 N N . LEU A 1 103 ? -5.696 -3.403 8.352 1.00 0.00 103 LEU A N 15
ATOM 28520 C CA . LEU A 1 103 ? -7.002 -3.225 7.729 1.00 0.00 103 LEU A CA 15
ATOM 28521 C C . LEU A 1 103 ? -7.499 -4.541 7.138 1.00 0.00 103 LEU A C 15
ATOM 28522 O O . LEU A 1 103 ? -8.674 -4.882 7.263 1.00 0.00 103 LEU A O 15
ATOM 28538 N N . PHE A 1 104 ? -6.595 -5.289 6.516 1.00 0.00 104 PHE A N 15
ATOM 28539 C CA . PHE A 1 104 ? -6.948 -6.583 5.932 1.00 0.00 104 PHE A CA 15
ATOM 28540 C C . PHE A 1 104 ? -7.091 -7.651 7.013 1.00 0.00 104 PHE A C 15
ATOM 28541 O O . PHE A 1 104 ? -7.669 -8.713 6.782 1.00 0.00 104 PHE A O 15
ATOM 28558 N N . ALA A 1 105 ? -6.562 -7.361 8.193 1.00 0.00 105 ALA A N 15
ATOM 28559 C CA . ALA A 1 105 ? -6.548 -8.323 9.285 1.00 0.00 105 ALA A CA 15
ATOM 28560 C C . ALA A 1 105 ? -7.918 -8.464 9.943 1.00 0.00 105 ALA A C 15
ATOM 28561 O O . ALA A 1 105 ? -8.320 -9.567 10.317 1.00 0.00 105 ALA A O 15
ATOM 28568 N N . ASP A 1 106 ? -8.638 -7.359 10.075 1.00 0.00 106 ASP A N 15
ATOM 28569 C CA . ASP A 1 106 ? -9.909 -7.374 10.792 1.00 0.00 106 ASP A CA 15
ATOM 28570 C C . ASP A 1 106 ? -10.938 -6.464 10.134 1.00 0.00 106 ASP A C 15
ATOM 28571 O O . ASP A 1 106 ? -10.729 -5.255 10.014 1.00 0.00 106 ASP A O 15
ATOM 28580 N N . ASP A 1 107 ? -12.046 -7.060 9.712 1.00 0.00 107 ASP A N 15
ATOM 28581 C CA . ASP A 1 107 ? -13.149 -6.315 9.119 1.00 0.00 107 ASP A CA 15
ATOM 28582 C C . ASP A 1 107 ? -14.430 -6.576 9.908 1.00 0.00 107 ASP A C 15
ATOM 28583 O O . ASP A 1 107 ? -14.533 -7.572 10.625 1.00 0.00 107 ASP A O 15
ATOM 28592 N N . ALA A 1 108 ? -15.406 -5.689 9.762 1.00 0.00 108 ALA A N 15
ATOM 28593 C CA . ALA A 1 108 ? -16.643 -5.759 10.531 1.00 0.00 108 ALA A CA 15
ATOM 28594 C C . ALA A 1 108 ? -17.546 -6.908 10.075 1.00 0.00 108 ALA A C 15
ATOM 28595 O O . ALA A 1 108 ? -18.569 -7.181 10.703 1.00 0.00 108 ALA A O 15
ATOM 28602 N N . SER A 1 109 ? -17.187 -7.566 8.981 1.00 0.00 109 SER A N 15
ATOM 28603 C CA . SER A 1 109 ? -17.967 -8.695 8.481 1.00 0.00 109 SER A CA 15
ATOM 28604 C C . SER A 1 109 ? -17.629 -9.977 9.242 1.00 0.00 109 SER A C 15
ATOM 28605 O O . SER A 1 109 ? -18.294 -11.005 9.079 1.00 0.00 109 SER A O 15
ATOM 28613 N N . LEU A 1 110 ? -16.602 -9.910 10.078 1.00 0.00 110 LEU A N 15
ATOM 28614 C CA . LEU A 1 110 ? -16.155 -11.072 10.829 1.00 0.00 110 LEU A CA 15
ATOM 28615 C C . LEU A 1 110 ? -16.401 -10.885 12.321 1.00 0.00 110 LEU A C 15
ATOM 28616 O O . LEU A 1 110 ? -16.340 -9.766 12.836 1.00 0.00 110 LEU A O 15
ATOM 28632 N N . GLU A 1 111 ? -16.692 -11.988 12.999 1.00 0.00 111 GLU A N 15
ATOM 28633 C CA . GLU A 1 111 ? -16.832 -11.993 14.450 1.00 0.00 111 GLU A CA 15
ATOM 28634 C C . GLU A 1 111 ? -15.462 -11.823 15.096 1.00 0.00 111 GLU A C 15
ATOM 28635 O O . GLU A 1 111 ? -14.496 -12.449 14.667 1.00 0.00 111 GLU A O 15
ATOM 28647 N N . HIS A 1 112 ? -15.377 -10.988 16.119 1.00 0.00 112 HIS A N 15
ATOM 28648 C CA . HIS A 1 112 ? -14.107 -10.763 16.796 1.00 0.00 112 HIS A CA 15
ATOM 28649 C C . HIS A 1 112 ? -13.751 -11.983 17.628 1.00 0.00 112 HIS A C 15
ATOM 28650 O O . HIS A 1 112 ? -12.653 -12.528 17.516 1.00 0.00 112 HIS A O 15
ATOM 28665 N N . HIS A 1 113 ? -14.686 -12.418 18.457 1.00 0.00 113 HIS A N 15
ATOM 28666 C CA . HIS A 1 113 ? -14.559 -13.700 19.126 1.00 0.00 113 HIS A CA 15
ATOM 28667 C C . HIS A 1 113 ? -15.161 -14.778 18.240 1.00 0.00 113 HIS A C 15
ATOM 28668 O O . HIS A 1 113 ? -16.382 -14.894 18.121 1.00 0.00 113 HIS A O 15
ATOM 28683 N N . HIS A 1 114 ? -14.285 -15.547 17.607 1.00 0.00 114 HIS A N 15
ATOM 28684 C CA . HIS A 1 114 ? -14.685 -16.490 16.570 1.00 0.00 114 HIS A CA 15
ATOM 28685 C C . HIS A 1 114 ? -15.398 -17.697 17.160 1.00 0.00 114 HIS A C 15
ATOM 28686 O O . HIS A 1 114 ? -15.318 -17.962 18.359 1.00 0.00 114 HIS A O 15
ATOM 28701 N N . HIS A 1 115 ? -16.095 -18.423 16.306 1.00 0.00 115 HIS A N 15
ATOM 28702 C CA . HIS A 1 115 ? -16.829 -19.608 16.714 1.00 0.00 115 HIS A CA 15
ATOM 28703 C C . HIS A 1 115 ? -16.552 -20.751 15.756 1.00 0.00 115 HIS A C 15
ATOM 28704 O O . HIS A 1 115 ? -16.094 -20.534 14.635 1.00 0.00 115 HIS A O 15
ATOM 28719 N N . HIS A 1 116 ? -16.820 -21.964 16.205 1.00 0.00 116 HIS A N 15
ATOM 28720 C CA . HIS A 1 116 ? -16.703 -23.138 15.355 1.00 0.00 116 HIS A CA 15
ATOM 28721 C C . HIS A 1 116 ? -18.081 -23.704 15.052 1.00 0.00 116 HIS A C 15
ATOM 28722 O O . HIS A 1 116 ? -18.295 -24.311 14.002 1.00 0.00 116 HIS A O 15
ATOM 28737 N N . HIS A 1 117 ? -19.015 -23.493 15.977 1.00 0.00 117 HIS A N 15
ATOM 28738 C CA . HIS A 1 117 ? -20.389 -23.943 15.803 1.00 0.00 117 HIS A CA 15
ATOM 28739 C C . HIS A 1 117 ? -21.261 -23.392 16.927 1.00 0.00 117 HIS A C 15
ATOM 28740 O O . HIS A 1 117 ? -21.396 -24.072 17.963 1.00 0.00 117 HIS A O 15
ATOM 28756 N N . MET A 1 1 ? -17.516 -4.312 6.595 1.00 0.00 1 MET A N 16
ATOM 28757 C CA . MET A 1 1 ? -17.789 -3.634 5.308 1.00 0.00 1 MET A CA 16
ATOM 28758 C C . MET A 1 1 ? -16.919 -2.393 5.156 1.00 0.00 1 MET A C 16
ATOM 28759 O O . MET A 1 1 ? -16.324 -2.168 4.102 1.00 0.00 1 MET A O 16
ATOM 28775 N N . THR A 1 2 ? -16.819 -1.612 6.226 1.00 0.00 2 THR A N 16
ATOM 28776 C CA . THR A 1 2 ? -16.179 -0.303 6.181 1.00 0.00 2 THR A CA 16
ATOM 28777 C C . THR A 1 2 ? -14.648 -0.413 6.171 1.00 0.00 2 THR A C 16
ATOM 28778 O O . THR A 1 2 ? -13.938 0.596 6.160 1.00 0.00 2 THR A O 16
ATOM 28789 N N . THR A 1 3 ? -14.141 -1.638 6.163 1.00 0.00 3 THR A N 16
ATOM 28790 C CA . THR A 1 3 ? -12.705 -1.869 6.104 1.00 0.00 3 THR A CA 16
ATOM 28791 C C . THR A 1 3 ? -12.157 -1.535 4.714 1.00 0.00 3 THR A C 16
ATOM 28792 O O . THR A 1 3 ? -10.991 -1.160 4.568 1.00 0.00 3 THR A O 16
ATOM 28803 N N . HIS A 1 4 ? -13.005 -1.659 3.697 1.00 0.00 4 HIS A N 16
ATOM 28804 C CA . HIS A 1 4 ? -12.634 -1.252 2.343 1.00 0.00 4 HIS A CA 16
ATOM 28805 C C . HIS A 1 4 ? -12.229 0.212 2.343 1.00 0.00 4 HIS A C 16
ATOM 28806 O O . HIS A 1 4 ? -11.210 0.598 1.764 1.00 0.00 4 HIS A O 16
ATOM 28821 N N . ASP A 1 5 ? -13.048 1.010 3.012 1.00 0.00 5 ASP A N 16
ATOM 28822 C CA . ASP A 1 5 ? -12.845 2.446 3.121 1.00 0.00 5 ASP A CA 16
ATOM 28823 C C . ASP A 1 5 ? -11.510 2.752 3.784 1.00 0.00 5 ASP A C 16
ATOM 28824 O O . ASP A 1 5 ? -10.839 3.724 3.431 1.00 0.00 5 ASP A O 16
ATOM 28833 N N . ARG A 1 6 ? -11.127 1.912 4.745 1.00 0.00 6 ARG A N 16
ATOM 28834 C CA . ARG A 1 6 ? -9.851 2.064 5.441 1.00 0.00 6 ARG A CA 16
ATOM 28835 C C . ARG A 1 6 ? -8.698 1.994 4.453 1.00 0.00 6 ARG A C 16
ATOM 28836 O O . ARG A 1 6 ? -7.872 2.903 4.376 1.00 0.00 6 ARG A O 16
ATOM 28857 N N . VAL A 1 7 ? -8.668 0.909 3.688 1.00 0.00 7 VAL A N 16
ATOM 28858 C CA . VAL A 1 7 ? -7.572 0.642 2.769 1.00 0.00 7 VAL A CA 16
ATOM 28859 C C . VAL A 1 7 ? -7.436 1.752 1.734 1.00 0.00 7 VAL A C 16
ATOM 28860 O O . VAL A 1 7 ? -6.327 2.131 1.364 1.00 0.00 7 VAL A O 16
ATOM 28873 N N . ARG A 1 8 ? -8.563 2.293 1.289 1.00 0.00 8 ARG A N 16
ATOM 28874 C CA . ARG A 1 8 ? -8.543 3.334 0.272 1.00 0.00 8 ARG A CA 16
ATOM 28875 C C . ARG A 1 8 ? -7.907 4.607 0.819 1.00 0.00 8 ARG A C 16
ATOM 28876 O O . ARG A 1 8 ? -7.079 5.233 0.154 1.00 0.00 8 ARG A O 16
ATOM 28897 N N . LEU A 1 9 ? -8.287 4.977 2.037 1.00 0.00 9 LEU A N 16
ATOM 28898 C CA . LEU A 1 9 ? -7.706 6.146 2.688 1.00 0.00 9 LEU A CA 16
ATOM 28899 C C . LEU A 1 9 ? -6.232 5.913 2.985 1.00 0.00 9 LEU A C 16
ATOM 28900 O O . LEU A 1 9 ? -5.436 6.851 3.002 1.00 0.00 9 LEU A O 16
ATOM 28916 N N . GLN A 1 10 ? -5.871 4.657 3.216 1.00 0.00 10 GLN A N 16
ATOM 28917 C CA . GLN A 1 10 ? -4.485 4.305 3.477 1.00 0.00 10 GLN A CA 16
ATOM 28918 C C . GLN A 1 10 ? -3.674 4.344 2.185 1.00 0.00 10 GLN A C 16
ATOM 28919 O O . GLN A 1 10 ? -2.492 4.688 2.195 1.00 0.00 10 GLN A O 16
ATOM 28933 N N . LEU A 1 11 ? -4.313 4.002 1.074 1.00 0.00 11 LEU A N 16
ATOM 28934 C CA . LEU A 1 11 ? -3.675 4.116 -0.232 1.00 0.00 11 LEU A CA 16
ATOM 28935 C C . LEU A 1 11 ? -3.388 5.576 -0.546 1.00 0.00 11 LEU A C 16
ATOM 28936 O O . LEU A 1 11 ? -2.382 5.900 -1.168 1.00 0.00 11 LEU A O 16
ATOM 28952 N N . GLN A 1 12 ? -4.279 6.454 -0.102 1.00 0.00 12 GLN A N 16
ATOM 28953 C CA . GLN A 1 12 ? -4.091 7.886 -0.276 1.00 0.00 12 GLN A CA 16
ATOM 28954 C C . GLN A 1 12 ? -3.096 8.427 0.747 1.00 0.00 12 GLN A C 16
ATOM 28955 O O . GLN A 1 12 ? -2.405 9.413 0.489 1.00 0.00 12 GLN A O 16
ATOM 28969 N N . ALA A 1 13 ? -3.027 7.780 1.906 1.00 0.00 13 ALA A N 16
ATOM 28970 C CA . ALA A 1 13 ? -2.029 8.119 2.914 1.00 0.00 13 ALA A CA 16
ATOM 28971 C C . ALA A 1 13 ? -0.640 7.768 2.400 1.00 0.00 13 ALA A C 16
ATOM 28972 O O . ALA A 1 13 ? 0.286 8.577 2.458 1.00 0.00 13 ALA A O 16
ATOM 28979 N N . LEU A 1 14 ? -0.509 6.551 1.886 1.00 0.00 14 LEU A N 16
ATOM 28980 C CA . LEU A 1 14 ? 0.728 6.113 1.258 1.00 0.00 14 LEU A CA 16
ATOM 28981 C C . LEU A 1 14 ? 1.038 6.994 0.054 1.00 0.00 14 LEU A C 16
ATOM 28982 O O . LEU A 1 14 ? 2.191 7.348 -0.191 1.00 0.00 14 LEU A O 16
ATOM 28998 N N . GLU A 1 15 ? -0.012 7.348 -0.682 1.00 0.00 15 GLU A N 16
ATOM 28999 C CA . GLU A 1 15 ? 0.098 8.263 -1.810 1.00 0.00 15 GLU A CA 16
ATOM 29000 C C . GLU A 1 15 ? 0.730 9.579 -1.366 1.00 0.00 15 GLU A C 16
ATOM 29001 O O . GLU A 1 15 ? 1.631 10.093 -2.023 1.00 0.00 15 GLU A O 16
ATOM 29013 N N . ALA A 1 16 ? 0.258 10.106 -0.240 1.00 0.00 16 ALA A N 16
ATOM 29014 C CA . ALA A 1 16 ? 0.776 11.353 0.307 1.00 0.00 16 ALA A CA 16
ATOM 29015 C C . ALA A 1 16 ? 2.237 11.205 0.721 1.00 0.00 16 ALA A C 16
ATOM 29016 O O . ALA A 1 16 ? 3.049 12.099 0.487 1.00 0.00 16 ALA A O 16
ATOM 29023 N N . LEU A 1 17 ? 2.568 10.070 1.326 1.00 0.00 17 LEU A N 16
ATOM 29024 C CA . LEU A 1 17 ? 3.942 9.793 1.724 1.00 0.00 17 LEU A CA 16
ATOM 29025 C C . LEU A 1 17 ? 4.844 9.725 0.493 1.00 0.00 17 LEU A C 16
ATOM 29026 O O . LEU A 1 17 ? 5.894 10.367 0.444 1.00 0.00 17 LEU A O 16
ATOM 29042 N N . LEU A 1 18 ? 4.422 8.963 -0.508 1.00 0.00 18 LEU A N 16
ATOM 29043 C CA . LEU A 1 18 ? 5.169 8.860 -1.757 1.00 0.00 18 LEU A CA 16
ATOM 29044 C C . LEU A 1 18 ? 5.242 10.224 -2.438 1.00 0.00 18 LEU A C 16
ATOM 29045 O O . LEU A 1 18 ? 6.228 10.555 -3.093 1.00 0.00 18 LEU A O 16
ATOM 29061 N N . ARG A 1 19 ? 4.187 11.002 -2.261 1.00 0.00 19 ARG A N 16
ATOM 29062 C CA . ARG A 1 19 ? 4.104 12.360 -2.780 1.00 0.00 19 ARG A CA 16
ATOM 29063 C C . ARG A 1 19 ? 5.181 13.249 -2.159 1.00 0.00 19 ARG A C 16
ATOM 29064 O O . ARG A 1 19 ? 5.961 13.878 -2.875 1.00 0.00 19 ARG A O 16
ATOM 29085 N N . GLU A 1 20 ? 5.226 13.283 -0.828 1.00 0.00 20 GLU A N 16
ATOM 29086 C CA . GLU A 1 20 ? 6.213 14.086 -0.112 1.00 0.00 20 GLU A CA 16
ATOM 29087 C C . GLU A 1 20 ? 7.626 13.628 -0.437 1.00 0.00 20 GLU A C 16
ATOM 29088 O O . GLU A 1 20 ? 8.517 14.439 -0.672 1.00 0.00 20 GLU A O 16
ATOM 29100 N N . HIS A 1 21 ? 7.822 12.315 -0.463 1.00 0.00 21 HIS A N 16
ATOM 29101 C CA . HIS A 1 21 ? 9.146 11.747 -0.694 1.00 0.00 21 HIS A CA 16
ATOM 29102 C C . HIS A 1 21 ? 9.441 11.638 -2.186 1.00 0.00 21 HIS A C 16
ATOM 29103 O O . HIS A 1 21 ? 10.400 10.978 -2.596 1.00 0.00 21 HIS A O 16
ATOM 29118 N N . GLN A 1 22 ? 8.593 12.288 -2.981 1.00 0.00 22 GLN A N 16
ATOM 29119 C CA . GLN A 1 22 ? 8.820 12.491 -4.412 1.00 0.00 22 GLN A CA 16
ATOM 29120 C C . GLN A 1 22 ? 9.015 11.184 -5.177 1.00 0.00 22 GLN A C 16
ATOM 29121 O O . GLN A 1 22 ? 9.834 11.101 -6.088 1.00 0.00 22 GLN A O 16
ATOM 29135 N N . HIS A 1 23 ? 8.253 10.169 -4.815 1.00 0.00 23 HIS A N 16
ATOM 29136 C CA . HIS A 1 23 ? 8.200 8.951 -5.609 1.00 0.00 23 HIS A CA 16
ATOM 29137 C C . HIS A 1 23 ? 6.903 8.921 -6.392 1.00 0.00 23 HIS A C 16
ATOM 29138 O O . HIS A 1 23 ? 6.690 8.062 -7.246 1.00 0.00 23 HIS A O 16
ATOM 29153 N N . TRP A 1 24 ? 6.041 9.884 -6.099 1.00 0.00 24 TRP A N 16
ATOM 29154 C CA . TRP A 1 24 ? 4.772 10.010 -6.784 1.00 0.00 24 TRP A CA 16
ATOM 29155 C C . TRP A 1 24 ? 4.924 10.928 -7.988 1.00 0.00 24 TRP A C 16
ATOM 29156 O O . TRP A 1 24 ? 4.795 12.149 -7.872 1.00 0.00 24 TRP A O 16
ATOM 29177 N N . ARG A 1 25 ? 5.233 10.344 -9.131 1.00 0.00 25 ARG A N 16
ATOM 29178 C CA . ARG A 1 25 ? 5.425 11.114 -10.347 1.00 0.00 25 ARG A CA 16
ATOM 29179 C C . ARG A 1 25 ? 4.339 10.812 -11.363 1.00 0.00 25 ARG A C 16
ATOM 29180 O O . ARG A 1 25 ? 3.578 9.858 -11.215 1.00 0.00 25 ARG A O 16
ATOM 29201 N N . ASN A 1 26 ? 4.288 11.635 -12.400 1.00 0.00 26 ASN A N 16
ATOM 29202 C CA . ASN A 1 26 ? 3.331 11.457 -13.484 1.00 0.00 26 ASN A CA 16
ATOM 29203 C C . ASN A 1 26 ? 3.838 10.395 -14.455 1.00 0.00 26 ASN A C 16
ATOM 29204 O O . ASN A 1 26 ? 3.075 9.822 -15.235 1.00 0.00 26 ASN A O 16
ATOM 29215 N N . ASP A 1 27 ? 5.134 10.129 -14.386 1.00 0.00 27 ASP A N 16
ATOM 29216 C CA . ASP A 1 27 ? 5.773 9.159 -15.263 1.00 0.00 27 ASP A CA 16
ATOM 29217 C C . ASP A 1 27 ? 5.654 7.759 -14.684 1.00 0.00 27 ASP A C 16
ATOM 29218 O O . ASP A 1 27 ? 6.067 7.511 -13.548 1.00 0.00 27 ASP A O 16
ATOM 29227 N N . GLU A 1 28 ? 5.090 6.847 -15.459 1.00 0.00 28 GLU A N 16
ATOM 29228 C CA . GLU A 1 28 ? 5.001 5.457 -15.045 1.00 0.00 28 GLU A CA 16
ATOM 29229 C C . GLU A 1 28 ? 6.074 4.622 -15.743 1.00 0.00 28 GLU A C 16
ATOM 29230 O O . GLU A 1 28 ? 6.471 4.928 -16.871 1.00 0.00 28 GLU A O 16
ATOM 29242 N N . PRO A 1 29 ? 6.592 3.590 -15.052 1.00 0.00 29 PRO A N 16
ATOM 29243 C CA . PRO A 1 29 ? 7.620 2.689 -15.592 1.00 0.00 29 PRO A CA 16
ATOM 29244 C C . PRO A 1 29 ? 7.220 2.037 -16.915 1.00 0.00 29 PRO A C 16
ATOM 29245 O O . PRO A 1 29 ? 6.046 2.038 -17.297 1.00 0.00 29 PRO A O 16
ATOM 29256 N N . GLN A 1 30 ? 8.211 1.470 -17.594 1.00 0.00 30 GLN A N 16
ATOM 29257 C CA . GLN A 1 30 ? 8.025 0.866 -18.911 1.00 0.00 30 GLN A CA 16
ATOM 29258 C C . GLN A 1 30 ? 6.964 -0.239 -18.884 1.00 0.00 30 GLN A C 16
ATOM 29259 O O . GLN A 1 30 ? 6.859 -0.988 -17.913 1.00 0.00 30 GLN A O 16
ATOM 29273 N N . PRO A 1 31 ? 6.159 -0.350 -19.956 1.00 0.00 31 PRO A N 16
ATOM 29274 C CA . PRO A 1 31 ? 5.129 -1.392 -20.074 1.00 0.00 31 PRO A CA 16
ATOM 29275 C C . PRO A 1 31 ? 5.730 -2.797 -20.072 1.00 0.00 31 PRO A C 16
ATOM 29276 O O . PRO A 1 31 ? 5.079 -3.762 -19.665 1.00 0.00 31 PRO A O 16
ATOM 29287 N N . HIS A 1 32 ? 6.980 -2.903 -20.516 1.00 0.00 32 HIS A N 16
ATOM 29288 C CA . HIS A 1 32 ? 7.698 -4.177 -20.507 1.00 0.00 32 HIS A CA 16
ATOM 29289 C C . HIS A 1 32 ? 7.894 -4.671 -19.074 1.00 0.00 32 HIS A C 16
ATOM 29290 O O . HIS A 1 32 ? 8.038 -5.866 -18.830 1.00 0.00 32 HIS A O 16
ATOM 29305 N N . GLN A 1 33 ? 7.875 -3.737 -18.132 1.00 0.00 33 GLN A N 16
ATOM 29306 C CA . GLN A 1 33 ? 8.023 -4.061 -16.719 1.00 0.00 33 GLN A CA 16
ATOM 29307 C C . GLN A 1 33 ? 6.725 -4.654 -16.183 1.00 0.00 33 GLN A C 16
ATOM 29308 O O . GLN A 1 33 ? 6.734 -5.488 -15.280 1.00 0.00 33 GLN A O 16
ATOM 29322 N N . PHE A 1 34 ? 5.608 -4.242 -16.775 1.00 0.00 34 PHE A N 16
ATOM 29323 C CA . PHE A 1 34 ? 4.292 -4.715 -16.356 1.00 0.00 34 PHE A CA 16
ATOM 29324 C C . PHE A 1 34 ? 4.050 -6.129 -16.886 1.00 0.00 34 PHE A C 16
ATOM 29325 O O . PHE A 1 34 ? 3.069 -6.788 -16.537 1.00 0.00 34 PHE A O 16
ATOM 29342 N N . ASN A 1 35 ? 4.970 -6.582 -17.726 1.00 0.00 35 ASN A N 16
ATOM 29343 C CA . ASN A 1 35 ? 4.892 -7.901 -18.335 1.00 0.00 35 ASN A CA 16
ATOM 29344 C C . ASN A 1 35 ? 5.445 -8.957 -17.384 1.00 0.00 35 ASN A C 16
ATOM 29345 O O . ASN A 1 35 ? 5.254 -10.157 -17.586 1.00 0.00 35 ASN A O 16
ATOM 29356 N N . SER A 1 36 ? 6.130 -8.504 -16.344 1.00 0.00 36 SER A N 16
ATOM 29357 C CA . SER A 1 36 ? 6.632 -9.399 -15.317 1.00 0.00 36 SER A CA 16
ATOM 29358 C C . SER A 1 36 ? 5.493 -9.820 -14.394 1.00 0.00 36 SER A C 16
ATOM 29359 O O . SER A 1 36 ? 5.085 -9.065 -13.515 1.00 0.00 36 SER A O 16
ATOM 29367 N N . THR A 1 37 ? 4.977 -11.024 -14.592 1.00 0.00 37 THR A N 16
ATOM 29368 C CA . THR A 1 37 ? 3.848 -11.499 -13.807 1.00 0.00 37 THR A CA 16
ATOM 29369 C C . THR A 1 37 ? 4.331 -12.143 -12.503 1.00 0.00 37 THR A C 16
ATOM 29370 O O . THR A 1 37 ? 3.566 -12.796 -11.788 1.00 0.00 37 THR A O 16
ATOM 29381 N N . GLN A 1 38 ? 5.612 -11.949 -12.212 1.00 0.00 38 GLN A N 16
ATOM 29382 C CA . GLN A 1 38 ? 6.193 -12.335 -10.932 1.00 0.00 38 GLN A CA 16
ATOM 29383 C C . GLN A 1 38 ? 5.519 -11.550 -9.810 1.00 0.00 38 GLN A C 16
ATOM 29384 O O . GLN A 1 38 ? 5.178 -10.382 -9.996 1.00 0.00 38 GLN A O 16
ATOM 29398 N N . PRO A 1 39 ? 5.300 -12.174 -8.644 1.00 0.00 39 PRO A N 16
ATOM 29399 C CA . PRO A 1 39 ? 4.837 -11.466 -7.453 1.00 0.00 39 PRO A CA 16
ATOM 29400 C C . PRO A 1 39 ? 5.732 -10.272 -7.149 1.00 0.00 39 PRO A C 16
ATOM 29401 O O . PRO A 1 39 ? 6.959 -10.371 -7.255 1.00 0.00 39 PRO A O 16
ATOM 29412 N N . PHE A 1 40 ? 5.113 -9.149 -6.803 1.00 0.00 40 PHE A N 16
ATOM 29413 C CA . PHE A 1 40 ? 5.826 -7.894 -6.552 1.00 0.00 40 PHE A CA 16
ATOM 29414 C C . PHE A 1 40 ? 6.578 -7.426 -7.807 1.00 0.00 40 PHE A C 16
ATOM 29415 O O . PHE A 1 40 ? 7.379 -6.492 -7.742 1.00 0.00 40 PHE A O 16
ATOM 29432 N N . PHE A 1 41 ? 6.302 -8.080 -8.941 1.00 0.00 41 PHE A N 16
ATOM 29433 C CA . PHE A 1 41 ? 6.961 -7.783 -10.215 1.00 0.00 41 PHE A CA 16
ATOM 29434 C C . PHE A 1 41 ? 8.480 -7.873 -10.080 1.00 0.00 41 PHE A C 16
ATOM 29435 O O . PHE A 1 41 ? 9.229 -7.138 -10.729 1.00 0.00 41 PHE A O 16
ATOM 29452 N N . MET A 1 42 ? 8.923 -8.820 -9.257 1.00 0.00 42 MET A N 16
ATOM 29453 C CA . MET A 1 42 ? 10.342 -9.025 -8.996 1.00 0.00 42 MET A CA 16
ATOM 29454 C C . MET A 1 42 ? 10.994 -9.790 -10.144 1.00 0.00 42 MET A C 16
ATOM 29455 O O . MET A 1 42 ? 11.270 -10.986 -10.037 1.00 0.00 42 MET A O 16
ATOM 29469 N N . ASP A 1 43 ? 11.207 -9.097 -11.251 1.00 0.00 43 ASP A N 16
ATOM 29470 C CA . ASP A 1 43 ? 11.789 -9.704 -12.444 1.00 0.00 43 ASP A CA 16
ATOM 29471 C C . ASP A 1 43 ? 12.533 -8.663 -13.272 1.00 0.00 43 ASP A C 16
ATOM 29472 O O . ASP A 1 43 ? 13.753 -8.735 -13.422 1.00 0.00 43 ASP A O 16
ATOM 29481 N N . THR A 1 44 ? 11.798 -7.691 -13.793 1.00 0.00 44 THR A N 16
ATOM 29482 C CA . THR A 1 44 ? 12.385 -6.638 -14.606 1.00 0.00 44 THR A CA 16
ATOM 29483 C C . THR A 1 44 ? 13.184 -5.660 -13.750 1.00 0.00 44 THR A C 16
ATOM 29484 O O . THR A 1 44 ? 14.288 -5.253 -14.116 1.00 0.00 44 THR A O 16
ATOM 29495 N N . MET A 1 45 ? 12.620 -5.287 -12.612 1.00 0.00 45 MET A N 16
ATOM 29496 C CA . MET A 1 45 ? 13.301 -4.405 -11.675 1.00 0.00 45 MET A CA 16
ATOM 29497 C C . MET A 1 45 ? 13.266 -4.986 -10.270 1.00 0.00 45 MET A C 16
ATOM 29498 O O . MET A 1 45 ? 12.804 -6.112 -10.061 1.00 0.00 45 MET A O 16
ATOM 29512 N N . GLU A 1 46 ? 13.763 -4.214 -9.317 1.00 0.00 46 GLU A N 16
ATOM 29513 C CA . GLU A 1 46 ? 13.832 -4.645 -7.930 1.00 0.00 46 GLU A CA 16
ATOM 29514 C C . GLU A 1 46 ? 12.494 -4.414 -7.229 1.00 0.00 46 GLU A C 16
ATOM 29515 O O . GLU A 1 46 ? 11.701 -3.572 -7.655 1.00 0.00 46 GLU A O 16
ATOM 29527 N N . PRO A 1 47 ? 12.219 -5.167 -6.151 1.00 0.00 47 PRO A N 16
ATOM 29528 C CA . PRO A 1 47 ? 10.958 -5.068 -5.413 1.00 0.00 47 PRO A CA 16
ATOM 29529 C C . PRO A 1 47 ? 10.836 -3.758 -4.641 1.00 0.00 47 PRO A C 16
ATOM 29530 O O . PRO A 1 47 ? 11.309 -3.645 -3.509 1.00 0.00 47 PRO A O 16
ATOM 29541 N N . LEU A 1 48 ? 10.217 -2.764 -5.266 1.00 0.00 48 LEU A N 16
ATOM 29542 C CA . LEU A 1 48 ? 10.037 -1.464 -4.635 1.00 0.00 48 LEU A CA 16
ATOM 29543 C C . LEU A 1 48 ? 8.838 -0.726 -5.226 1.00 0.00 48 LEU A C 16
ATOM 29544 O O . LEU A 1 48 ? 7.856 -0.463 -4.534 1.00 0.00 48 LEU A O 16
ATOM 29560 N N . GLU A 1 49 ? 8.910 -0.419 -6.518 1.00 0.00 49 GLU A N 16
ATOM 29561 C CA . GLU A 1 49 ? 7.898 0.414 -7.169 1.00 0.00 49 GLU A CA 16
ATOM 29562 C C . GLU A 1 49 ? 6.577 -0.331 -7.364 1.00 0.00 49 GLU A C 16
ATOM 29563 O O . GLU A 1 49 ? 5.587 0.252 -7.809 1.00 0.00 49 GLU A O 16
ATOM 29575 N N . TRP A 1 50 ? 6.560 -1.613 -7.012 1.00 0.00 50 TRP A N 16
ATOM 29576 C CA . TRP A 1 50 ? 5.340 -2.414 -7.059 1.00 0.00 50 TRP A CA 16
ATOM 29577 C C . TRP A 1 50 ? 4.274 -1.797 -6.163 1.00 0.00 50 TRP A C 16
ATOM 29578 O O . TRP A 1 50 ? 3.096 -1.747 -6.520 1.00 0.00 50 TRP A O 16
ATOM 29599 N N . LEU A 1 51 ? 4.721 -1.308 -5.015 1.00 0.00 51 LEU A N 16
ATOM 29600 C CA . LEU A 1 51 ? 3.844 -0.738 -4.005 1.00 0.00 51 LEU A CA 16
ATOM 29601 C C . LEU A 1 51 ? 2.993 0.400 -4.573 1.00 0.00 51 LEU A C 16
ATOM 29602 O O . LEU A 1 51 ? 1.805 0.507 -4.275 1.00 0.00 51 LEU A O 16
ATOM 29618 N N . GLN A 1 52 ? 3.597 1.228 -5.414 1.00 0.00 52 GLN A N 16
ATOM 29619 C CA . GLN A 1 52 ? 2.923 2.418 -5.915 1.00 0.00 52 GLN A CA 16
ATOM 29620 C C . GLN A 1 52 ? 2.354 2.219 -7.321 1.00 0.00 52 GLN A C 16
ATOM 29621 O O . GLN A 1 52 ? 1.266 2.701 -7.626 1.00 0.00 52 GLN A O 16
ATOM 29635 N N . TRP A 1 53 ? 3.084 1.510 -8.170 1.00 0.00 53 TRP A N 16
ATOM 29636 C CA . TRP A 1 53 ? 2.710 1.392 -9.575 1.00 0.00 53 TRP A CA 16
ATOM 29637 C C . TRP A 1 53 ? 1.693 0.274 -9.796 1.00 0.00 53 TRP A C 16
ATOM 29638 O O . TRP A 1 53 ? 0.868 0.346 -10.707 1.00 0.00 53 TRP A O 16
ATOM 29659 N N . VAL A 1 54 ? 1.744 -0.752 -8.961 1.00 0.00 54 VAL A N 16
ATOM 29660 C CA . VAL A 1 54 ? 0.845 -1.886 -9.116 1.00 0.00 54 VAL A CA 16
ATOM 29661 C C . VAL A 1 54 ? -0.182 -1.938 -7.998 1.00 0.00 54 VAL A C 16
ATOM 29662 O O . VAL A 1 54 ? -1.382 -1.895 -8.254 1.00 0.00 54 VAL A O 16
ATOM 29675 N N . LEU A 1 55 ? 0.297 -2.010 -6.761 1.00 0.00 55 LEU A N 16
ATOM 29676 C CA . LEU A 1 55 ? -0.572 -2.240 -5.614 1.00 0.00 55 LEU A CA 16
ATOM 29677 C C . LEU A 1 55 ? -1.643 -1.160 -5.479 1.00 0.00 55 LEU A C 16
ATOM 29678 O O . LEU A 1 55 ? -2.832 -1.473 -5.448 1.00 0.00 55 LEU A O 16
ATOM 29694 N N . ILE A 1 56 ? -1.228 0.102 -5.414 1.00 0.00 56 ILE A N 16
ATOM 29695 C CA . ILE A 1 56 ? -2.173 1.206 -5.232 1.00 0.00 56 ILE A CA 16
ATOM 29696 C C . ILE A 1 56 ? -3.292 1.197 -6.295 1.00 0.00 56 ILE A C 16
ATOM 29697 O O . ILE A 1 56 ? -4.469 1.119 -5.932 1.00 0.00 56 ILE A O 16
ATOM 29713 N N . PRO A 1 57 ? -2.974 1.242 -7.611 1.00 0.00 57 PRO A N 16
ATOM 29714 C CA . PRO A 1 57 ? -4.006 1.226 -8.657 1.00 0.00 57 PRO A CA 16
ATOM 29715 C C . PRO A 1 57 ? -4.835 -0.058 -8.639 1.00 0.00 57 PRO A C 16
ATOM 29716 O O . PRO A 1 57 ? -6.045 -0.037 -8.883 1.00 0.00 57 PRO A O 16
ATOM 29727 N N . ARG A 1 58 ? -4.181 -1.176 -8.341 1.00 0.00 58 ARG A N 16
ATOM 29728 C CA . ARG A 1 58 ? -4.849 -2.473 -8.317 1.00 0.00 58 ARG A CA 16
ATOM 29729 C C . ARG A 1 58 ? -5.863 -2.543 -7.180 1.00 0.00 58 ARG A C 16
ATOM 29730 O O . ARG A 1 58 ? -6.988 -3.014 -7.367 1.00 0.00 58 ARG A O 16
ATOM 29751 N N . MET A 1 59 ? -5.471 -2.063 -6.007 1.00 0.00 59 MET A N 16
ATOM 29752 C CA . MET A 1 59 ? -6.347 -2.107 -4.843 1.00 0.00 59 MET A CA 16
ATOM 29753 C C . MET A 1 59 ? -7.470 -1.089 -4.972 1.00 0.00 59 MET A C 16
ATOM 29754 O O . MET A 1 59 ? -8.556 -1.299 -4.447 1.00 0.00 59 MET A O 16
ATOM 29768 N N . HIS A 1 60 ? -7.209 0.015 -5.672 1.00 0.00 60 HIS A N 16
ATOM 29769 C CA . HIS A 1 60 ? -8.260 0.989 -5.968 1.00 0.00 60 HIS A CA 16
ATOM 29770 C C . HIS A 1 60 ? -9.392 0.313 -6.732 1.00 0.00 60 HIS A C 16
ATOM 29771 O O . HIS A 1 60 ? -10.565 0.500 -6.418 1.00 0.00 60 HIS A O 16
ATOM 29786 N N . ASP A 1 61 ? -9.014 -0.492 -7.720 1.00 0.00 61 ASP A N 16
ATOM 29787 C CA . ASP A 1 61 ? -9.964 -1.290 -8.494 1.00 0.00 61 ASP A CA 16
ATOM 29788 C C . ASP A 1 61 ? -10.713 -2.266 -7.585 1.00 0.00 61 ASP A C 16
ATOM 29789 O O . ASP A 1 61 ? -11.936 -2.357 -7.630 1.00 0.00 61 ASP A O 16
ATOM 29798 N N . LEU A 1 62 ? -9.965 -2.962 -6.736 1.00 0.00 62 LEU A N 16
ATOM 29799 C CA . LEU A 1 62 ? -10.530 -3.961 -5.833 1.00 0.00 62 LEU A CA 16
ATOM 29800 C C . LEU A 1 62 ? -11.513 -3.321 -4.848 1.00 0.00 62 LEU A C 16
ATOM 29801 O O . LEU A 1 62 ? -12.604 -3.846 -4.606 1.00 0.00 62 LEU A O 16
ATOM 29817 N N . LEU A 1 63 ? -11.125 -2.181 -4.295 1.00 0.00 63 LEU A N 16
ATOM 29818 C CA . LEU A 1 63 ? -11.938 -1.487 -3.303 1.00 0.00 63 LEU A CA 16
ATOM 29819 C C . LEU A 1 63 ? -13.178 -0.866 -3.932 1.00 0.00 63 LEU A C 16
ATOM 29820 O O . LEU A 1 63 ? -14.261 -0.900 -3.345 1.00 0.00 63 LEU A O 16
ATOM 29836 N N . ASP A 1 64 ? -13.023 -0.307 -5.126 1.00 0.00 64 ASP A N 16
ATOM 29837 C CA . ASP A 1 64 ? -14.136 0.343 -5.810 1.00 0.00 64 ASP A CA 16
ATOM 29838 C C . ASP A 1 64 ? -15.098 -0.701 -6.363 1.00 0.00 64 ASP A C 16
ATOM 29839 O O . ASP A 1 64 ? -16.295 -0.448 -6.510 1.00 0.00 64 ASP A O 16
ATOM 29848 N N . ASN A 1 65 ? -14.565 -1.884 -6.653 1.00 0.00 65 ASN A N 16
ATOM 29849 C CA . ASN A 1 65 ? -15.376 -3.000 -7.127 1.00 0.00 65 ASN A CA 16
ATOM 29850 C C . ASN A 1 65 ? -16.080 -3.665 -5.948 1.00 0.00 65 ASN A C 16
ATOM 29851 O O . ASN A 1 65 ? -16.972 -4.496 -6.131 1.00 0.00 65 ASN A O 16
ATOM 29862 N N . LYS A 1 66 ? -15.656 -3.285 -4.737 1.00 0.00 66 LYS A N 16
ATOM 29863 C CA . LYS A 1 66 ? -16.273 -3.744 -3.490 1.00 0.00 66 LYS A CA 16
ATOM 29864 C C . LYS A 1 66 ? -16.026 -5.236 -3.263 1.00 0.00 66 LYS A C 16
ATOM 29865 O O . LYS A 1 66 ? -16.816 -5.917 -2.611 1.00 0.00 66 LYS A O 16
ATOM 29884 N N . GLN A 1 67 ? -14.899 -5.721 -3.769 1.00 0.00 67 GLN A N 16
ATOM 29885 C CA . GLN A 1 67 ? -14.535 -7.127 -3.627 1.00 0.00 67 GLN A CA 16
ATOM 29886 C C . GLN A 1 67 ? -14.013 -7.413 -2.223 1.00 0.00 67 GLN A C 16
ATOM 29887 O O . GLN A 1 67 ? -13.513 -6.514 -1.544 1.00 0.00 67 GLN A O 16
ATOM 29901 N N . PRO A 1 68 ? -14.130 -8.668 -1.760 1.00 0.00 68 PRO A N 16
ATOM 29902 C CA . PRO A 1 68 ? -13.596 -9.081 -0.460 1.00 0.00 68 PRO A CA 16
ATOM 29903 C C . PRO A 1 68 ? -12.078 -8.942 -0.404 1.00 0.00 68 PRO A C 16
ATOM 29904 O O . PRO A 1 68 ? -11.373 -9.332 -1.336 1.00 0.00 68 PRO A O 16
ATOM 29915 N N . LEU A 1 69 ? -11.581 -8.380 0.689 1.00 0.00 69 LEU A N 16
ATOM 29916 C CA . LEU A 1 69 ? -10.150 -8.152 0.853 1.00 0.00 69 LEU A CA 16
ATOM 29917 C C . LEU A 1 69 ? -9.413 -9.462 1.110 1.00 0.00 69 LEU A C 16
ATOM 29918 O O . LEU A 1 69 ? -9.968 -10.386 1.707 1.00 0.00 69 LEU A O 16
ATOM 29934 N N . PRO A 1 70 ? -8.166 -9.570 0.634 1.00 0.00 70 PRO A N 16
ATOM 29935 C CA . PRO A 1 70 ? -7.298 -10.696 0.970 1.00 0.00 70 PRO A CA 16
ATOM 29936 C C . PRO A 1 70 ? -6.872 -10.649 2.435 1.00 0.00 70 PRO A C 16
ATOM 29937 O O . PRO A 1 70 ? -6.108 -9.776 2.842 1.00 0.00 70 PRO A O 16
ATOM 29948 N N . GLY A 1 71 ? -7.384 -11.584 3.225 1.00 0.00 71 GLY A N 16
ATOM 29949 C CA . GLY A 1 71 ? -7.091 -11.605 4.646 1.00 0.00 71 GLY A CA 16
ATOM 29950 C C . GLY A 1 71 ? -5.642 -11.932 4.938 1.00 0.00 71 GLY A C 16
ATOM 29951 O O . GLY A 1 71 ? -5.108 -11.555 5.981 1.00 0.00 71 GLY A O 16
ATOM 29955 N N . ALA A 1 72 ? -5.002 -12.640 4.021 1.00 0.00 72 ALA A N 16
ATOM 29956 C CA . ALA A 1 72 ? -3.603 -12.999 4.182 1.00 0.00 72 ALA A CA 16
ATOM 29957 C C . ALA A 1 72 ? -2.719 -12.097 3.333 1.00 0.00 72 ALA A C 16
ATOM 29958 O O . ALA A 1 72 ? -1.887 -12.568 2.558 1.00 0.00 72 ALA A O 16
ATOM 29965 N N . PHE A 1 73 ? -2.913 -10.800 3.481 1.00 0.00 73 PHE A N 16
ATOM 29966 C CA . PHE A 1 73 ? -2.115 -9.824 2.767 1.00 0.00 73 PHE A CA 16
ATOM 29967 C C . PHE A 1 73 ? -1.139 -9.160 3.727 1.00 0.00 73 PHE A C 16
ATOM 29968 O O . PHE A 1 73 ? -1.547 -8.584 4.737 1.00 0.00 73 PHE A O 16
ATOM 29985 N N . ALA A 1 74 ? 0.144 -9.263 3.420 1.00 0.00 74 ALA A N 16
ATOM 29986 C CA . ALA A 1 74 ? 1.180 -8.655 4.240 1.00 0.00 74 ALA A CA 16
ATOM 29987 C C . ALA A 1 74 ? 2.399 -8.320 3.392 1.00 0.00 74 ALA A C 16
ATOM 29988 O O . ALA A 1 74 ? 3.038 -9.209 2.827 1.00 0.00 74 ALA A O 16
ATOM 29995 N N . VAL A 1 75 ? 2.704 -7.037 3.282 1.00 0.00 75 VAL A N 16
ATOM 29996 C CA . VAL A 1 75 ? 3.851 -6.598 2.499 1.00 0.00 75 VAL A CA 16
ATOM 29997 C C . VAL A 1 75 ? 4.924 -5.971 3.384 1.00 0.00 75 VAL A C 16
ATOM 29998 O O . VAL A 1 75 ? 6.094 -5.899 2.993 1.00 0.00 75 VAL A O 16
ATOM 30011 N N . ALA A 1 76 ? 4.535 -5.543 4.583 1.00 0.00 76 ALA A N 16
ATOM 30012 C CA . ALA A 1 76 ? 5.467 -4.901 5.508 1.00 0.00 76 ALA A CA 16
ATOM 30013 C C . ALA A 1 76 ? 6.645 -5.819 5.862 1.00 0.00 76 ALA A C 16
ATOM 30014 O O . ALA A 1 76 ? 7.798 -5.396 5.756 1.00 0.00 76 ALA A O 16
ATOM 30021 N N . PRO A 1 77 ? 6.395 -7.091 6.273 1.00 0.00 77 PRO A N 16
ATOM 30022 C CA . PRO A 1 77 ? 7.475 -8.022 6.625 1.00 0.00 77 PRO A CA 16
ATOM 30023 C C . PRO A 1 77 ? 8.465 -8.244 5.483 1.00 0.00 77 PRO A C 16
ATOM 30024 O O . PRO A 1 77 ? 9.650 -8.497 5.715 1.00 0.00 77 PRO A O 16
ATOM 30035 N N . TYR A 1 78 ? 7.989 -8.141 4.248 1.00 0.00 78 TYR A N 16
ATOM 30036 C CA . TYR A 1 78 ? 8.851 -8.375 3.104 1.00 0.00 78 TYR A CA 16
ATOM 30037 C C . TYR A 1 78 ? 9.653 -7.125 2.762 1.00 0.00 78 TYR A C 16
ATOM 30038 O O . TYR A 1 78 ? 10.867 -7.198 2.579 1.00 0.00 78 TYR A O 16
ATOM 30056 N N . TYR A 1 79 ? 8.981 -5.979 2.693 1.00 0.00 79 TYR A N 16
ATOM 30057 C CA . TYR A 1 79 ? 9.654 -4.725 2.362 1.00 0.00 79 TYR A CA 16
ATOM 30058 C C . TYR A 1 79 ? 10.646 -4.327 3.447 1.00 0.00 79 TYR A C 16
ATOM 30059 O O . TYR A 1 79 ? 11.582 -3.575 3.188 1.00 0.00 79 TYR A O 16
ATOM 30077 N N . GLU A 1 80 ? 10.444 -4.841 4.655 1.00 0.00 80 GLU A N 16
ATOM 30078 C CA . GLU A 1 80 ? 11.400 -4.646 5.735 1.00 0.00 80 GLU A CA 16
ATOM 30079 C C . GLU A 1 80 ? 12.768 -5.196 5.327 1.00 0.00 80 GLU A C 16
ATOM 30080 O O . GLU A 1 80 ? 13.809 -4.612 5.630 1.00 0.00 80 GLU A O 16
ATOM 30092 N N . MET A 1 81 ? 12.750 -6.311 4.611 1.00 0.00 81 MET A N 16
ATOM 30093 C CA . MET A 1 81 ? 13.976 -6.955 4.158 1.00 0.00 81 MET A CA 16
ATOM 30094 C C . MET A 1 81 ? 14.375 -6.436 2.784 1.00 0.00 81 MET A C 16
ATOM 30095 O O . MET A 1 81 ? 15.560 -6.276 2.488 1.00 0.00 81 MET A O 16
ATOM 30109 N N . ALA A 1 82 ? 13.374 -6.186 1.948 1.00 0.00 82 ALA A N 16
ATOM 30110 C CA . ALA A 1 82 ? 13.603 -5.722 0.588 1.00 0.00 82 ALA A CA 16
ATOM 30111 C C . ALA A 1 82 ? 14.253 -4.343 0.577 1.00 0.00 82 ALA A C 16
ATOM 30112 O O . ALA A 1 82 ? 15.046 -4.026 -0.310 1.00 0.00 82 ALA A O 16
ATOM 30119 N N . LEU A 1 83 ? 13.911 -3.527 1.562 1.00 0.00 83 LEU A N 16
ATOM 30120 C CA . LEU A 1 83 ? 14.487 -2.204 1.682 1.00 0.00 83 LEU A CA 16
ATOM 30121 C C . LEU A 1 83 ? 15.565 -2.209 2.759 1.00 0.00 83 LEU A C 16
ATOM 30122 O O . LEU A 1 83 ? 15.301 -2.553 3.915 1.00 0.00 83 LEU A O 16
ATOM 30138 N N . ALA A 1 84 ? 16.775 -1.835 2.356 1.00 0.00 84 ALA A N 16
ATOM 30139 C CA . ALA A 1 84 ? 17.955 -1.890 3.217 1.00 0.00 84 ALA A CA 16
ATOM 30140 C C . ALA A 1 84 ? 17.749 -1.166 4.546 1.00 0.00 84 ALA A C 16
ATOM 30141 O O . ALA A 1 84 ? 17.217 -0.054 4.588 1.00 0.00 84 ALA A O 16
ATOM 30148 N N . THR A 1 85 ? 18.189 -1.807 5.626 1.00 0.00 85 THR A N 16
ATOM 30149 C CA . THR A 1 85 ? 18.074 -1.257 6.966 1.00 0.00 85 THR A CA 16
ATOM 30150 C C . THR A 1 85 ? 18.867 0.040 7.107 1.00 0.00 85 THR A C 16
ATOM 30151 O O . THR A 1 85 ? 18.506 0.921 7.889 1.00 0.00 85 THR A O 16
ATOM 30162 N N . ASP A 1 86 ? 19.928 0.166 6.317 1.00 0.00 86 ASP A N 16
ATOM 30163 C CA . ASP A 1 86 ? 20.788 1.336 6.353 1.00 0.00 86 ASP A CA 16
ATOM 30164 C C . ASP A 1 86 ? 20.179 2.495 5.569 1.00 0.00 86 ASP A C 16
ATOM 30165 O O . ASP A 1 86 ? 20.840 3.500 5.310 1.00 0.00 86 ASP A O 16
ATOM 30174 N N . HIS A 1 87 ? 18.915 2.351 5.196 1.00 0.00 87 HIS A N 16
ATOM 30175 C CA . HIS A 1 87 ? 18.188 3.415 4.520 1.00 0.00 87 HIS A CA 16
ATOM 30176 C C . HIS A 1 87 ? 17.119 3.968 5.464 1.00 0.00 87 HIS A C 16
ATOM 30177 O O . HIS A 1 87 ? 15.994 3.478 5.479 1.00 0.00 87 HIS A O 16
ATOM 30192 N N . PRO A 1 88 ? 17.461 5.004 6.253 1.00 0.00 88 PRO A N 16
ATOM 30193 C CA . PRO A 1 88 ? 16.623 5.500 7.366 1.00 0.00 88 PRO A CA 16
ATOM 30194 C C . PRO A 1 88 ? 15.197 5.873 6.957 1.00 0.00 88 PRO A C 16
ATOM 30195 O O . PRO A 1 88 ? 14.277 5.836 7.773 1.00 0.00 88 PRO A O 16
ATOM 30206 N N . GLN A 1 89 ? 15.014 6.209 5.688 1.00 0.00 89 GLN A N 16
ATOM 30207 C CA . GLN A 1 89 ? 13.708 6.623 5.177 1.00 0.00 89 GLN A CA 16
ATOM 30208 C C . GLN A 1 89 ? 12.714 5.451 5.167 1.00 0.00 89 GLN A C 16
ATOM 30209 O O . GLN A 1 89 ? 11.513 5.643 4.979 1.00 0.00 89 GLN A O 16
ATOM 30223 N N . ARG A 1 90 ? 13.230 4.240 5.386 1.00 0.00 90 ARG A N 16
ATOM 30224 C CA . ARG A 1 90 ? 12.413 3.025 5.379 1.00 0.00 90 ARG A CA 16
ATOM 30225 C C . ARG A 1 90 ? 11.383 3.038 6.504 1.00 0.00 90 ARG A C 16
ATOM 30226 O O . ARG A 1 90 ? 10.294 2.486 6.362 1.0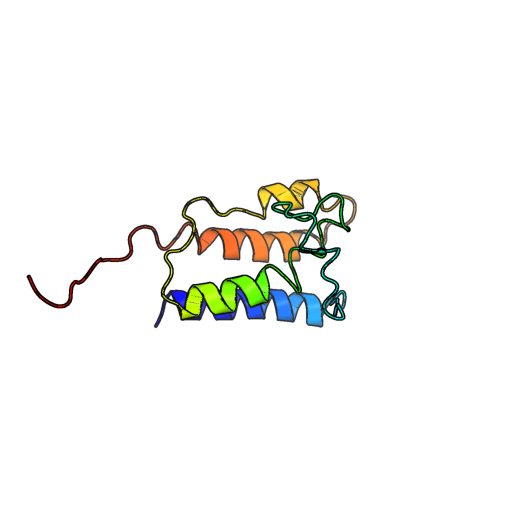0 0.00 90 ARG A O 16
ATOM 30247 N N . ALA A 1 91 ? 11.729 3.688 7.610 1.00 0.00 91 ALA A N 16
ATOM 30248 C CA . ALA A 1 91 ? 10.902 3.668 8.811 1.00 0.00 91 ALA A CA 16
ATOM 30249 C C . ALA A 1 91 ? 9.526 4.275 8.563 1.00 0.00 91 ALA A C 16
ATOM 30250 O O . ALA A 1 91 ? 8.529 3.818 9.120 1.00 0.00 91 ALA A O 16
ATOM 30257 N N . LEU A 1 92 ? 9.475 5.296 7.722 1.00 0.00 92 LEU A N 16
ATOM 30258 C CA . LEU A 1 92 ? 8.214 5.952 7.408 1.00 0.00 92 LEU A CA 16
ATOM 30259 C C . LEU A 1 92 ? 7.381 5.082 6.472 1.00 0.00 92 LEU A C 16
ATOM 30260 O O . LEU A 1 92 ? 6.162 4.977 6.617 1.00 0.00 92 LEU A O 16
ATOM 30276 N N . ILE A 1 93 ? 8.053 4.442 5.525 1.00 0.00 93 ILE A N 16
ATOM 30277 C CA . ILE A 1 93 ? 7.387 3.566 4.573 1.00 0.00 93 ILE A CA 16
ATOM 30278 C C . ILE A 1 93 ? 6.819 2.346 5.290 1.00 0.00 93 ILE A C 16
ATOM 30279 O O . ILE A 1 93 ? 5.655 1.990 5.106 1.00 0.00 93 ILE A O 16
ATOM 30295 N N . LEU A 1 94 ? 7.644 1.725 6.128 1.00 0.00 94 LEU A N 16
ATOM 30296 C CA . LEU A 1 94 ? 7.229 0.555 6.892 1.00 0.00 94 LEU A CA 16
ATOM 30297 C C . LEU A 1 94 ? 6.073 0.903 7.823 1.00 0.00 94 LEU A C 16
ATOM 30298 O O . LEU A 1 94 ? 5.212 0.068 8.094 1.00 0.00 94 LEU A O 16
ATOM 30314 N N . ALA A 1 95 ? 6.049 2.148 8.290 1.00 0.00 95 ALA A N 16
ATOM 30315 C CA . ALA A 1 95 ? 4.970 2.631 9.144 1.00 0.00 95 ALA A CA 16
ATOM 30316 C C . ALA A 1 95 ? 3.624 2.553 8.427 1.00 0.00 95 ALA A C 16
ATOM 30317 O O . ALA A 1 95 ? 2.646 2.024 8.962 1.00 0.00 95 ALA A O 16
ATOM 30324 N N . GLU A 1 96 ? 3.576 3.069 7.204 1.00 0.00 96 GLU A N 16
ATOM 30325 C CA . GLU A 1 96 ? 2.347 3.033 6.422 1.00 0.00 96 GLU A CA 16
ATOM 30326 C C . GLU A 1 96 ? 2.008 1.609 6.003 1.00 0.00 96 GLU A C 16
ATOM 30327 O O . GLU A 1 96 ? 0.841 1.277 5.782 1.00 0.00 96 GLU A O 16
ATOM 30339 N N . LEU A 1 97 ? 3.028 0.768 5.905 1.00 0.00 97 LEU A N 16
ATOM 30340 C CA . LEU A 1 97 ? 2.824 -0.635 5.587 1.00 0.00 97 LEU A CA 16
ATOM 30341 C C . LEU A 1 97 ? 2.203 -1.362 6.776 1.00 0.00 97 LEU A C 16
ATOM 30342 O O . LEU A 1 97 ? 1.343 -2.221 6.598 1.00 0.00 97 LEU A O 16
ATOM 30358 N N . GLU A 1 98 ? 2.630 -1.000 7.989 1.00 0.00 98 GLU A N 16
ATOM 30359 C CA . GLU A 1 98 ? 2.019 -1.536 9.202 1.00 0.00 98 GLU A CA 16
ATOM 30360 C C . GLU A 1 98 ? 0.521 -1.279 9.182 1.00 0.00 98 GLU A C 16
ATOM 30361 O O . GLU A 1 98 ? -0.275 -2.152 9.524 1.00 0.00 98 GLU A O 16
ATOM 30373 N N . LYS A 1 99 ? 0.152 -0.071 8.782 1.00 0.00 99 LYS A N 16
ATOM 30374 C CA . LYS A 1 99 ? -1.251 0.307 8.686 1.00 0.00 99 LYS A CA 16
ATOM 30375 C C . LYS A 1 99 ? -1.970 -0.527 7.630 1.00 0.00 99 LYS A C 16
ATOM 30376 O O . LYS A 1 99 ? -3.004 -1.129 7.906 1.00 0.00 99 LYS A O 16
ATOM 30395 N N . LEU A 1 100 ? -1.399 -0.573 6.429 1.00 0.00 100 LEU A N 16
ATOM 30396 C CA . LEU A 1 100 ? -2.007 -1.282 5.302 1.00 0.00 100 LEU A CA 16
ATOM 30397 C C . LEU A 1 100 ? -2.252 -2.755 5.637 1.00 0.00 100 LEU A C 16
ATOM 30398 O O . LEU A 1 100 ? -3.384 -3.246 5.548 1.00 0.00 100 LEU A O 16
ATOM 30414 N N . ASP A 1 101 ? -1.190 -3.445 6.040 1.00 0.00 101 ASP A N 16
ATOM 30415 C CA . ASP A 1 101 ? -1.272 -4.862 6.389 1.00 0.00 101 ASP A CA 16
ATOM 30416 C C . ASP A 1 101 ? -2.307 -5.098 7.484 1.00 0.00 101 ASP A C 16
ATOM 30417 O O . ASP A 1 101 ? -3.055 -6.077 7.455 1.00 0.00 101 ASP A O 16
ATOM 30426 N N . ALA A 1 102 ? -2.354 -4.187 8.450 1.00 0.00 102 ALA A N 16
ATOM 30427 C CA . ALA A 1 102 ? -3.276 -4.310 9.572 1.00 0.00 102 ALA A CA 16
ATOM 30428 C C . ALA A 1 102 ? -4.719 -4.060 9.144 1.00 0.00 102 ALA A C 16
ATOM 30429 O O . ALA A 1 102 ? -5.651 -4.405 9.867 1.00 0.00 102 ALA A O 16
ATOM 30436 N N . LEU A 1 103 ? -4.900 -3.459 7.974 1.00 0.00 103 LEU A N 16
ATOM 30437 C CA . LEU A 1 103 ? -6.237 -3.196 7.458 1.00 0.00 103 LEU A CA 16
ATOM 30438 C C . LEU A 1 103 ? -6.797 -4.432 6.769 1.00 0.00 103 LEU A C 16
ATOM 30439 O O . LEU A 1 103 ? -7.996 -4.690 6.819 1.00 0.00 103 LEU A O 16
ATOM 30455 N N . PHE A 1 104 ? -5.929 -5.203 6.129 1.00 0.00 104 PHE A N 16
ATOM 30456 C CA . PHE A 1 104 ? -6.356 -6.468 5.533 1.00 0.00 104 PHE A CA 16
ATOM 30457 C C . PHE A 1 104 ? -6.606 -7.508 6.615 1.00 0.00 104 PHE A C 16
ATOM 30458 O O . PHE A 1 104 ? -7.382 -8.444 6.429 1.00 0.00 104 PHE A O 16
ATOM 30475 N N . ALA A 1 105 ? -5.950 -7.327 7.750 1.00 0.00 105 ALA A N 16
ATOM 30476 C CA . ALA A 1 105 ? -6.154 -8.192 8.901 1.00 0.00 105 ALA A CA 16
ATOM 30477 C C . ALA A 1 105 ? -7.135 -7.553 9.883 1.00 0.00 105 ALA A C 16
ATOM 30478 O O . ALA A 1 105 ? -7.236 -7.969 11.040 1.00 0.00 105 ALA A O 16
ATOM 30485 N N . ASP A 1 106 ? -7.859 -6.544 9.412 1.00 0.00 106 ASP A N 16
ATOM 30486 C CA . ASP A 1 106 ? -8.806 -5.810 10.252 1.00 0.00 106 ASP A CA 16
ATOM 30487 C C . ASP A 1 106 ? -10.152 -6.521 10.314 1.00 0.00 106 ASP A C 16
ATOM 30488 O O . ASP A 1 106 ? -10.765 -6.623 11.380 1.00 0.00 106 ASP A O 16
ATOM 30497 N N . ASP A 1 107 ? -10.603 -7.025 9.175 1.00 0.00 107 ASP A N 16
ATOM 30498 C CA . ASP A 1 107 ? -11.900 -7.686 9.099 1.00 0.00 107 ASP A CA 16
ATOM 30499 C C . ASP A 1 107 ? -11.738 -9.199 9.164 1.00 0.00 107 ASP A C 16
ATOM 30500 O O . ASP A 1 107 ? -10.804 -9.761 8.591 1.00 0.00 107 ASP A O 16
ATOM 30509 N N . ALA A 1 108 ? -12.648 -9.854 9.873 1.00 0.00 108 ALA A N 16
ATOM 30510 C CA . ALA A 1 108 ? -12.610 -11.303 10.019 1.00 0.00 108 ALA A CA 16
ATOM 30511 C C . ALA A 1 108 ? -13.906 -11.930 9.512 1.00 0.00 108 ALA A C 16
ATOM 30512 O O . ALA A 1 108 ? -14.259 -13.051 9.884 1.00 0.00 108 ALA A O 16
ATOM 30519 N N . SER A 1 109 ? -14.594 -11.213 8.641 1.00 0.00 109 SER A N 16
ATOM 30520 C CA . SER A 1 109 ? -15.882 -11.652 8.124 1.00 0.00 109 SER A CA 16
ATOM 30521 C C . SER A 1 109 ? -15.934 -11.495 6.606 1.00 0.00 109 SER A C 16
ATOM 30522 O O . SER A 1 109 ? -17.002 -11.289 6.029 1.00 0.00 109 SER A O 16
ATOM 30530 N N . LEU A 1 110 ? -14.767 -11.610 5.981 1.00 0.00 110 LEU A N 16
ATOM 30531 C CA . LEU A 1 110 ? -14.619 -11.446 4.536 1.00 0.00 110 LEU A CA 16
ATOM 30532 C C . LEU A 1 110 ? -15.659 -12.258 3.764 1.00 0.00 110 LEU A C 16
ATOM 30533 O O . LEU A 1 110 ? -15.864 -13.443 4.036 1.00 0.00 110 LEU A O 16
ATOM 30549 N N . GLU A 1 111 ? -16.312 -11.603 2.810 1.00 0.00 111 GLU A N 16
ATOM 30550 C CA . GLU A 1 111 ? -17.340 -12.239 1.994 1.00 0.00 111 GLU A CA 16
ATOM 30551 C C . GLU A 1 111 ? -16.779 -13.406 1.195 1.00 0.00 111 GLU A C 16
ATOM 30552 O O . GLU A 1 111 ? -15.632 -13.380 0.746 1.00 0.00 111 GLU A O 16
ATOM 30564 N N . HIS A 1 112 ? -17.602 -14.430 1.031 1.00 0.00 112 HIS A N 16
ATOM 30565 C CA . HIS A 1 112 ? -17.228 -15.606 0.263 1.00 0.00 112 HIS A CA 16
ATOM 30566 C C . HIS A 1 112 ? -18.091 -15.691 -0.988 1.00 0.00 112 HIS A C 16
ATOM 30567 O O . HIS A 1 112 ? -19.174 -15.103 -1.041 1.00 0.00 112 HIS A O 16
ATOM 30582 N N . HIS A 1 113 ? -17.609 -16.410 -1.992 1.00 0.00 113 HIS A N 16
ATOM 30583 C CA . HIS A 1 113 ? -18.365 -16.607 -3.225 1.00 0.00 113 HIS A CA 16
ATOM 30584 C C . HIS A 1 113 ? -19.588 -17.483 -2.969 1.00 0.00 113 HIS A C 16
ATOM 30585 O O . HIS A 1 113 ? -20.671 -17.224 -3.492 1.00 0.00 113 HIS A O 16
ATOM 30600 N N . HIS A 1 114 ? -19.407 -18.517 -2.158 1.00 0.00 114 HIS A N 16
ATOM 30601 C CA . HIS A 1 114 ? -20.508 -19.384 -1.770 1.00 0.00 114 HIS A CA 16
ATOM 30602 C C . HIS A 1 114 ? -20.704 -19.317 -0.260 1.00 0.00 114 HIS A C 16
ATOM 30603 O O . HIS A 1 114 ? -19.843 -19.749 0.504 1.00 0.00 114 HIS A O 16
ATOM 30618 N N . HIS A 1 115 ? -21.827 -18.763 0.164 1.00 0.00 115 HIS A N 16
ATOM 30619 C CA . HIS A 1 115 ? -22.121 -18.615 1.584 1.00 0.00 115 HIS A CA 16
ATOM 30620 C C . HIS A 1 115 ? -22.759 -19.870 2.166 1.00 0.00 115 HIS A C 16
ATOM 30621 O O . HIS A 1 115 ? -23.256 -20.731 1.437 1.00 0.00 115 HIS A O 16
ATOM 30636 N N . HIS A 1 116 ? -22.722 -19.967 3.485 1.00 0.00 116 HIS A N 16
ATOM 30637 C CA . HIS A 1 116 ? -23.446 -20.998 4.213 1.00 0.00 116 HIS A CA 16
ATOM 30638 C C . HIS A 1 116 ? -24.313 -20.342 5.271 1.00 0.00 116 HIS A C 16
ATOM 30639 O O . HIS A 1 116 ? -23.807 -19.599 6.114 1.00 0.00 116 HIS A O 16
ATOM 30654 N N . HIS A 1 117 ? -25.611 -20.624 5.214 1.00 0.00 117 HIS A N 16
ATOM 30655 C CA . HIS A 1 117 ? -26.600 -19.973 6.074 1.00 0.00 117 HIS A CA 16
ATOM 30656 C C . HIS A 1 117 ? -26.634 -18.476 5.805 1.00 0.00 117 HIS A C 16
ATOM 30657 O O . HIS A 1 117 ? -27.365 -18.062 4.879 1.00 0.00 117 HIS A O 16
ATOM 30673 N N . MET A 1 1 ? -18.150 1.126 10.425 1.00 0.00 1 MET A N 17
ATOM 30674 C CA . MET A 1 1 ? -17.252 0.078 9.886 1.00 0.00 1 MET A CA 17
ATOM 30675 C C . MET A 1 1 ? -16.335 0.665 8.821 1.00 0.00 1 MET A C 17
ATOM 30676 O O . MET A 1 1 ? -15.139 0.844 9.063 1.00 0.00 1 MET A O 17
ATOM 30692 N N . THR A 1 2 ? -16.910 0.965 7.646 1.00 0.00 2 THR A N 17
ATOM 30693 C CA . THR A 1 2 ? -16.187 1.596 6.534 1.00 0.00 2 THR A CA 17
ATOM 30694 C C . THR A 1 2 ? -14.783 1.021 6.350 1.00 0.00 2 THR A C 17
ATOM 30695 O O . THR A 1 2 ? -13.816 1.761 6.177 1.00 0.00 2 THR A O 17
ATOM 30706 N N . THR A 1 3 ? -14.684 -0.302 6.362 1.00 0.00 3 THR A N 17
ATOM 30707 C CA . THR A 1 3 ? -13.401 -0.975 6.260 1.00 0.00 3 THR A CA 17
ATOM 30708 C C . THR A 1 3 ? -12.756 -0.702 4.905 1.00 0.00 3 THR A C 17
ATOM 30709 O O . THR A 1 3 ? -11.545 -0.495 4.812 1.00 0.00 3 THR A O 17
ATOM 30720 N N . HIS A 1 4 ? -13.576 -0.661 3.862 1.00 0.00 4 HIS A N 17
ATOM 30721 C CA . HIS A 1 4 ? -13.081 -0.385 2.519 1.00 0.00 4 HIS A CA 17
ATOM 30722 C C . HIS A 1 4 ? -12.539 1.033 2.437 1.00 0.00 4 HIS A C 17
ATOM 30723 O O . HIS A 1 4 ? -11.525 1.285 1.788 1.00 0.00 4 HIS A O 17
ATOM 30738 N N . ASP A 1 5 ? -13.205 1.954 3.118 1.00 0.00 5 ASP A N 17
ATOM 30739 C CA . ASP A 1 5 ? -12.812 3.353 3.078 1.00 0.00 5 ASP A CA 17
ATOM 30740 C C . ASP A 1 5 ? -11.556 3.577 3.908 1.00 0.00 5 ASP A C 17
ATOM 30741 O O . ASP A 1 5 ? -10.681 4.346 3.521 1.00 0.00 5 ASP A O 17
ATOM 30750 N N . ARG A 1 6 ? -11.464 2.883 5.041 1.00 0.00 6 ARG A N 17
ATOM 30751 C CA . ARG A 1 6 ? -10.271 2.948 5.879 1.00 0.00 6 ARG A CA 17
ATOM 30752 C C . ARG A 1 6 ? -9.038 2.519 5.088 1.00 0.00 6 ARG A C 17
ATOM 30753 O O . ARG A 1 6 ? -7.998 3.183 5.126 1.00 0.00 6 ARG A O 17
ATOM 30774 N N . VAL A 1 7 ? -9.163 1.415 4.360 1.00 0.00 7 VAL A N 17
ATOM 30775 C CA . VAL A 1 7 ? -8.082 0.938 3.507 1.00 0.00 7 VAL A CA 17
ATOM 30776 C C . VAL A 1 7 ? -7.772 1.962 2.418 1.00 0.00 7 VAL A C 17
ATOM 30777 O O . VAL A 1 7 ? -6.608 2.237 2.120 1.00 0.00 7 VAL A O 17
ATOM 30790 N N . ARG A 1 8 ? -8.825 2.540 1.852 1.00 0.00 8 ARG A N 17
ATOM 30791 C CA . ARG A 1 8 ? -8.689 3.539 0.797 1.00 0.00 8 ARG A CA 17
ATOM 30792 C C . ARG A 1 8 ? -7.886 4.746 1.278 1.00 0.00 8 ARG A C 17
ATOM 30793 O O . ARG A 1 8 ? -7.005 5.239 0.571 1.00 0.00 8 ARG A O 17
ATOM 30814 N N . LEU A 1 9 ? -8.189 5.211 2.485 1.00 0.00 9 LEU A N 17
ATOM 30815 C CA . LEU A 1 9 ? -7.512 6.369 3.059 1.00 0.00 9 LEU A CA 17
ATOM 30816 C C . LEU A 1 9 ? -6.025 6.089 3.261 1.00 0.00 9 LEU A C 17
ATOM 30817 O O . LEU A 1 9 ? -5.189 6.979 3.097 1.00 0.00 9 LEU A O 17
ATOM 30833 N N . GLN A 1 10 ? -5.701 4.851 3.614 1.00 0.00 10 GLN A N 17
ATOM 30834 C CA . GLN A 1 10 ? -4.310 4.456 3.802 1.00 0.00 10 GLN A CA 17
ATOM 30835 C C . GLN A 1 10 ? -3.598 4.293 2.464 1.00 0.00 10 GLN A C 17
ATOM 30836 O O . GLN A 1 10 ? -2.391 4.509 2.366 1.00 0.00 10 GLN A O 17
ATOM 30850 N N . LEU A 1 11 ? -4.347 3.925 1.434 1.00 0.00 11 LEU A N 17
ATOM 30851 C CA . LEU A 1 11 ? -3.810 3.905 0.079 1.00 0.00 11 LEU A CA 17
ATOM 30852 C C . LEU A 1 11 ? -3.449 5.323 -0.345 1.00 0.00 11 LEU A C 17
ATOM 30853 O O . LEU A 1 11 ? -2.396 5.560 -0.936 1.00 0.00 11 LEU A O 17
ATOM 30869 N N . GLN A 1 12 ? -4.333 6.262 -0.026 1.00 0.00 12 GLN A N 17
ATOM 30870 C CA . GLN A 1 12 ? -4.091 7.670 -0.308 1.00 0.00 12 GLN A CA 17
ATOM 30871 C C . GLN A 1 12 ? -2.923 8.191 0.520 1.00 0.00 12 GLN A C 17
ATOM 30872 O O . GLN A 1 12 ? -2.197 9.082 0.088 1.00 0.00 12 GLN A O 17
ATOM 30886 N N . ALA A 1 13 ? -2.749 7.630 1.711 1.00 0.00 13 ALA A N 17
ATOM 30887 C CA . ALA A 1 13 ? -1.620 7.977 2.562 1.00 0.00 13 ALA A CA 17
ATOM 30888 C C . ALA A 1 13 ? -0.314 7.544 1.907 1.00 0.00 13 ALA A C 17
ATOM 30889 O O . ALA A 1 13 ? 0.634 8.320 1.831 1.00 0.00 13 ALA A O 17
ATOM 30896 N N . LEU A 1 14 ? -0.282 6.304 1.427 1.00 0.00 14 LEU A N 17
ATOM 30897 C CA . LEU A 1 14 ? 0.866 5.789 0.683 1.00 0.00 14 LEU A CA 17
ATOM 30898 C C . LEU A 1 14 ? 1.122 6.637 -0.558 1.00 0.00 14 LEU A C 17
ATOM 30899 O O . LEU A 1 14 ? 2.263 6.993 -0.863 1.00 0.00 14 LEU A O 17
ATOM 30915 N N . GLU A 1 15 ? 0.042 6.954 -1.264 1.00 0.00 15 GLU A N 17
ATOM 30916 C CA . GLU A 1 15 ? 0.103 7.799 -2.448 1.00 0.00 15 GLU A CA 17
ATOM 30917 C C . GLU A 1 15 ? 0.724 9.152 -2.111 1.00 0.00 15 GLU A C 17
ATOM 30918 O O . GLU A 1 15 ? 1.684 9.583 -2.750 1.00 0.00 15 GLU A O 17
ATOM 30930 N N . ALA A 1 16 ? 0.173 9.805 -1.092 1.00 0.00 16 ALA A N 17
ATOM 30931 C CA . ALA A 1 16 ? 0.635 11.122 -0.672 1.00 0.00 16 ALA A CA 17
ATOM 30932 C C . ALA A 1 16 ? 2.072 11.077 -0.169 1.00 0.00 16 ALA A C 17
ATOM 30933 O O . ALA A 1 16 ? 2.867 11.958 -0.482 1.00 0.00 16 ALA A O 17
ATOM 30940 N N . LEU A 1 17 ? 2.400 10.046 0.604 1.00 0.00 17 LEU A N 17
ATOM 30941 C CA . LEU A 1 17 ? 3.748 9.881 1.143 1.00 0.00 17 LEU A CA 17
ATOM 30942 C C . LEU A 1 17 ? 4.768 9.884 0.008 1.00 0.00 17 LEU A C 17
ATOM 30943 O O . LEU A 1 17 ? 5.751 10.625 0.038 1.00 0.00 17 LEU A O 17
ATOM 30959 N N . LEU A 1 18 ? 4.512 9.071 -1.003 1.00 0.00 18 LEU A N 17
ATOM 30960 C CA . LEU A 1 18 ? 5.402 8.983 -2.147 1.00 0.00 18 LEU A CA 17
ATOM 30961 C C . LEU A 1 18 ? 5.334 10.243 -2.995 1.00 0.00 18 LEU A C 17
ATOM 30962 O O . LEU A 1 18 ? 6.334 10.653 -3.567 1.00 0.00 18 LEU A O 17
ATOM 30978 N N . ARG A 1 19 ? 4.159 10.857 -3.053 1.00 0.00 19 ARG A N 17
ATOM 30979 C CA . ARG A 1 19 ? 3.970 12.098 -3.799 1.00 0.00 19 ARG A CA 17
ATOM 30980 C C . ARG A 1 19 ? 4.844 13.211 -3.223 1.00 0.00 19 ARG A C 17
ATOM 30981 O O . ARG A 1 19 ? 5.475 13.968 -3.961 1.00 0.00 19 ARG A O 17
ATOM 31002 N N . GLU A 1 20 ? 4.881 13.303 -1.898 1.00 0.00 20 GLU A N 17
ATOM 31003 C CA . GLU A 1 20 ? 5.674 14.325 -1.226 1.00 0.00 20 GLU A CA 17
ATOM 31004 C C . GLU A 1 20 ? 7.161 14.006 -1.338 1.00 0.00 20 GLU A C 17
ATOM 31005 O O . GLU A 1 20 ? 8.014 14.881 -1.192 1.00 0.00 20 GLU A O 17
ATOM 31017 N N . HIS A 1 21 ? 7.462 12.743 -1.600 1.00 0.00 21 HIS A N 17
ATOM 31018 C CA . HIS A 1 21 ? 8.832 12.306 -1.829 1.00 0.00 21 HIS A CA 17
ATOM 31019 C C . HIS A 1 21 ? 9.057 12.067 -3.320 1.00 0.00 21 HIS A C 17
ATOM 31020 O O . HIS A 1 21 ? 9.928 11.291 -3.721 1.00 0.00 21 HIS A O 17
ATOM 31035 N N . GLN A 1 22 ? 8.253 12.764 -4.123 1.00 0.00 22 GLN A N 17
ATOM 31036 C CA . GLN A 1 22 ? 8.331 12.730 -5.583 1.00 0.00 22 GLN A CA 17
ATOM 31037 C C . GLN A 1 22 ? 8.027 11.341 -6.140 1.00 0.00 22 GLN A C 17
ATOM 31038 O O . GLN A 1 22 ? 6.861 11.000 -6.308 1.00 0.00 22 GLN A O 17
ATOM 31052 N N . HIS A 1 23 ? 9.081 10.547 -6.371 1.00 0.00 23 HIS A N 17
ATOM 31053 C CA . HIS A 1 23 ? 8.988 9.228 -7.007 1.00 0.00 23 HIS A CA 17
ATOM 31054 C C . HIS A 1 23 ? 7.862 9.136 -8.034 1.00 0.00 23 HIS A C 17
ATOM 31055 O O . HIS A 1 23 ? 8.033 9.532 -9.182 1.00 0.00 23 HIS A O 17
ATOM 31070 N N . TRP A 1 24 ? 6.715 8.649 -7.549 1.00 0.00 24 TRP A N 17
ATOM 31071 C CA . TRP A 1 24 ? 5.499 8.372 -8.332 1.00 0.00 24 TRP A CA 17
ATOM 31072 C C . TRP A 1 24 ? 5.751 8.174 -9.830 1.00 0.00 24 TRP A C 17
ATOM 31073 O O . TRP A 1 24 ? 5.984 7.056 -10.287 1.00 0.00 24 TRP A O 17
ATOM 31094 N N . ARG A 1 25 ? 5.712 9.262 -10.587 1.00 0.00 25 ARG A N 17
ATOM 31095 C CA . ARG A 1 25 ? 5.819 9.187 -12.032 1.00 0.00 25 ARG A CA 17
ATOM 31096 C C . ARG A 1 25 ? 7.277 9.157 -12.470 1.00 0.00 25 ARG A C 17
ATOM 31097 O O . ARG A 1 25 ? 7.943 10.194 -12.522 1.00 0.00 25 ARG A O 17
ATOM 31118 N N . ASN A 1 26 ? 7.772 7.957 -12.752 1.00 0.00 26 ASN A N 17
ATOM 31119 C CA . ASN A 1 26 ? 9.115 7.782 -13.289 1.00 0.00 26 ASN A CA 17
ATOM 31120 C C . ASN A 1 26 ? 9.238 8.525 -14.613 1.00 0.00 26 ASN A C 17
ATOM 31121 O O . ASN A 1 26 ? 8.264 8.619 -15.368 1.00 0.00 26 ASN A O 17
ATOM 31132 N N . ASP A 1 27 ? 10.423 9.056 -14.894 1.00 0.00 27 ASP A N 17
ATOM 31133 C CA . ASP A 1 27 ? 10.651 9.795 -16.134 1.00 0.00 27 ASP A CA 17
ATOM 31134 C C . ASP A 1 27 ? 10.443 8.874 -17.326 1.00 0.00 27 ASP A C 17
ATOM 31135 O O . ASP A 1 27 ? 9.748 9.216 -18.285 1.00 0.00 27 ASP A O 17
ATOM 31144 N N . GLU A 1 28 ? 11.036 7.694 -17.247 1.00 0.00 28 GLU A N 17
ATOM 31145 C CA . GLU A 1 28 ? 10.877 6.687 -18.278 1.00 0.00 28 GLU A CA 17
ATOM 31146 C C . GLU A 1 28 ? 10.325 5.401 -17.675 1.00 0.00 28 GLU A C 17
ATOM 31147 O O . GLU A 1 28 ? 11.043 4.674 -16.982 1.00 0.00 28 GLU A O 17
ATOM 31159 N N . PRO A 1 29 ? 9.034 5.127 -17.890 1.00 0.00 29 PRO A N 17
ATOM 31160 C CA . PRO A 1 29 ? 8.420 3.871 -17.470 1.00 0.00 29 PRO A CA 17
ATOM 31161 C C . PRO A 1 29 ? 8.970 2.702 -18.279 1.00 0.00 29 PRO A C 17
ATOM 31162 O O . PRO A 1 29 ? 8.601 2.511 -19.438 1.00 0.00 29 PRO A O 17
ATOM 31173 N N . GLN A 1 30 ? 9.876 1.949 -17.673 1.00 0.00 30 GLN A N 17
ATOM 31174 C CA . GLN A 1 30 ? 10.538 0.845 -18.356 1.00 0.00 30 GLN A CA 17
ATOM 31175 C C . GLN A 1 30 ? 9.539 -0.248 -18.719 1.00 0.00 30 GLN A C 17
ATOM 31176 O O . GLN A 1 30 ? 8.918 -0.847 -17.843 1.00 0.00 30 GLN A O 17
ATOM 31190 N N . PRO A 1 31 ? 9.372 -0.525 -20.018 1.00 0.00 31 PRO A N 17
ATOM 31191 C CA . PRO A 1 31 ? 8.433 -1.542 -20.498 1.00 0.00 31 PRO A CA 17
ATOM 31192 C C . PRO A 1 31 ? 8.745 -2.933 -19.948 1.00 0.00 31 PRO A C 17
ATOM 31193 O O . PRO A 1 31 ? 7.842 -3.745 -19.738 1.00 0.00 31 PRO A O 17
ATOM 31204 N N . HIS A 1 32 ? 10.021 -3.198 -19.681 1.00 0.00 32 HIS A N 17
ATOM 31205 C CA . HIS A 1 32 ? 10.440 -4.511 -19.207 1.00 0.00 32 HIS A CA 17
ATOM 31206 C C . HIS A 1 32 ? 9.977 -4.755 -17.771 1.00 0.00 32 HIS A C 17
ATOM 31207 O O . HIS A 1 32 ? 9.940 -5.897 -17.315 1.00 0.00 32 HIS A O 17
ATOM 31222 N N . GLN A 1 33 ? 9.609 -3.685 -17.066 1.00 0.00 33 GLN A N 17
ATOM 31223 C CA . GLN A 1 33 ? 9.110 -3.812 -15.698 1.00 0.00 33 GLN A CA 17
ATOM 31224 C C . GLN A 1 33 ? 7.868 -4.690 -15.669 1.00 0.00 33 GLN A C 17
ATOM 31225 O O . GLN A 1 33 ? 7.771 -5.614 -14.868 1.00 0.00 33 GLN A O 17
ATOM 31239 N N . PHE A 1 34 ? 6.938 -4.420 -16.576 1.00 0.00 34 PHE A N 17
ATOM 31240 C CA . PHE A 1 34 ? 5.700 -5.185 -16.650 1.00 0.00 34 PHE A CA 17
ATOM 31241 C C . PHE A 1 34 ? 5.906 -6.487 -17.423 1.00 0.00 34 PHE A C 17
ATOM 31242 O O . PHE A 1 34 ? 5.054 -7.376 -17.394 1.00 0.00 34 PHE A O 17
ATOM 31259 N N . ASN A 1 35 ? 7.035 -6.599 -18.115 1.00 0.00 35 ASN A N 17
ATOM 31260 C CA . ASN A 1 35 ? 7.346 -7.811 -18.872 1.00 0.00 35 ASN A CA 17
ATOM 31261 C C . ASN A 1 35 ? 7.941 -8.873 -17.963 1.00 0.00 35 ASN A C 17
ATOM 31262 O O . ASN A 1 35 ? 7.834 -10.065 -18.241 1.00 0.00 35 ASN A O 17
ATOM 31273 N N . SER A 1 36 ? 8.571 -8.445 -16.880 1.00 0.00 36 SER A N 17
ATOM 31274 C CA . SER A 1 36 ? 8.898 -9.365 -15.808 1.00 0.00 36 SER A CA 17
ATOM 31275 C C . SER A 1 36 ? 7.636 -9.572 -14.982 1.00 0.00 36 SER A C 17
ATOM 31276 O O . SER A 1 36 ? 7.472 -8.984 -13.912 1.00 0.00 36 SER A O 17
ATOM 31284 N N . THR A 1 37 ? 6.741 -10.396 -15.503 1.00 0.00 37 THR A N 17
ATOM 31285 C CA . THR A 1 37 ? 5.384 -10.479 -15.013 1.00 0.00 37 THR A CA 17
ATOM 31286 C C . THR A 1 37 ? 5.296 -11.344 -13.759 1.00 0.00 37 THR A C 17
ATOM 31287 O O . THR A 1 37 ? 4.794 -12.470 -13.767 1.00 0.00 37 THR A O 17
ATOM 31298 N N . GLN A 1 38 ? 5.872 -10.812 -12.700 1.00 0.00 38 GLN A N 17
ATOM 31299 C CA . GLN A 1 38 ? 5.700 -11.350 -11.364 1.00 0.00 38 GLN A CA 17
ATOM 31300 C C . GLN A 1 38 ? 4.659 -10.520 -10.628 1.00 0.00 38 GLN A C 17
ATOM 31301 O O . GLN A 1 38 ? 4.369 -9.400 -11.042 1.00 0.00 38 GLN A O 17
ATOM 31315 N N . PRO A 1 39 ? 4.099 -11.035 -9.522 1.00 0.00 39 PRO A N 17
ATOM 31316 C CA . PRO A 1 39 ? 3.116 -10.297 -8.720 1.00 0.00 39 PRO A CA 17
ATOM 31317 C C . PRO A 1 39 ? 3.629 -8.933 -8.256 1.00 0.00 39 PRO A C 17
ATOM 31318 O O . PRO A 1 39 ? 2.847 -8.004 -8.072 1.00 0.00 39 PRO A O 17
ATOM 31329 N N . PHE A 1 40 ? 4.945 -8.818 -8.074 1.00 0.00 40 PHE A N 17
ATOM 31330 C CA . PHE A 1 40 ? 5.546 -7.565 -7.616 1.00 0.00 40 PHE A CA 17
ATOM 31331 C C . PHE A 1 40 ? 6.552 -7.027 -8.632 1.00 0.00 40 PHE A C 17
ATOM 31332 O O . PHE A 1 40 ? 7.189 -6.005 -8.388 1.00 0.00 40 PHE A O 17
ATOM 31349 N N . PHE A 1 41 ? 6.702 -7.727 -9.763 1.00 0.00 41 PHE A N 17
ATOM 31350 C CA . PHE A 1 41 ? 7.695 -7.363 -10.789 1.00 0.00 41 PHE A CA 17
ATOM 31351 C C . PHE A 1 41 ? 9.106 -7.324 -10.194 1.00 0.00 41 PHE A C 17
ATOM 31352 O O . PHE A 1 41 ? 9.945 -6.512 -10.590 1.00 0.00 41 PHE A O 17
ATOM 31369 N N . MET A 1 42 ? 9.372 -8.255 -9.282 1.00 0.00 42 MET A N 17
ATOM 31370 C CA . MET A 1 42 ? 10.604 -8.257 -8.489 1.00 0.00 42 MET A CA 17
ATOM 31371 C C . MET A 1 42 ? 11.816 -8.668 -9.313 1.00 0.00 42 MET A C 17
ATOM 31372 O O . MET A 1 42 ? 12.956 -8.446 -8.908 1.00 0.00 42 MET A O 17
ATOM 31386 N N . ASP A 1 43 ? 11.573 -9.284 -10.457 1.00 0.00 43 ASP A N 17
ATOM 31387 C CA . ASP A 1 43 ? 12.655 -9.814 -11.271 1.00 0.00 43 ASP A CA 17
ATOM 31388 C C . ASP A 1 43 ? 13.287 -8.710 -12.110 1.00 0.00 43 ASP A C 17
ATOM 31389 O O . ASP A 1 43 ? 14.326 -8.906 -12.736 1.00 0.00 43 ASP A O 17
ATOM 31398 N N . THR A 1 44 ? 12.656 -7.545 -12.118 1.00 0.00 44 THR A N 17
ATOM 31399 C CA . THR A 1 44 ? 13.171 -6.412 -12.867 1.00 0.00 44 THR A CA 17
ATOM 31400 C C . THR A 1 44 ? 14.005 -5.503 -11.974 1.00 0.00 44 THR A C 17
ATOM 31401 O O . THR A 1 44 ? 15.070 -5.026 -12.370 1.00 0.00 44 THR A O 17
ATOM 31412 N N . MET A 1 45 ? 13.518 -5.285 -10.761 1.00 0.00 45 MET A N 17
ATOM 31413 C CA . MET A 1 45 ? 14.141 -4.353 -9.838 1.00 0.00 45 MET A CA 17
ATOM 31414 C C . MET A 1 45 ? 13.600 -4.609 -8.435 1.00 0.00 45 MET A C 17
ATOM 31415 O O . MET A 1 45 ? 12.797 -5.524 -8.250 1.00 0.00 45 MET A O 17
ATOM 31429 N N . GLU A 1 46 ? 14.028 -3.821 -7.453 1.00 0.00 46 GLU A N 17
ATOM 31430 C CA . GLU A 1 46 ? 13.576 -4.025 -6.082 1.00 0.00 46 GLU A CA 17
ATOM 31431 C C . GLU A 1 46 ? 12.088 -3.712 -5.956 1.00 0.00 46 GLU A C 17
ATOM 31432 O O . GLU A 1 46 ? 11.577 -2.804 -6.619 1.00 0.00 46 GLU A O 17
ATOM 31444 N N . PRO A 1 47 ? 11.366 -4.481 -5.128 1.00 0.00 47 PRO A N 17
ATOM 31445 C CA . PRO A 1 47 ? 9.943 -4.255 -4.876 1.00 0.00 47 PRO A CA 17
ATOM 31446 C C . PRO A 1 47 ? 9.695 -2.945 -4.135 1.00 0.00 47 PRO A C 17
ATOM 31447 O O . PRO A 1 47 ? 9.590 -2.919 -2.913 1.00 0.00 47 PRO A O 17
ATOM 31458 N N . LEU A 1 48 ? 9.650 -1.854 -4.886 1.00 0.00 48 LEU A N 17
ATOM 31459 C CA . LEU A 1 48 ? 9.325 -0.549 -4.333 1.00 0.00 48 LEU A CA 17
ATOM 31460 C C . LEU A 1 48 ? 8.402 0.203 -5.279 1.00 0.00 48 LEU A C 17
ATOM 31461 O O . LEU A 1 48 ? 7.352 0.700 -4.873 1.00 0.00 48 LEU A O 17
ATOM 31477 N N . GLU A 1 49 ? 8.789 0.255 -6.550 1.00 0.00 49 GLU A N 17
ATOM 31478 C CA . GLU A 1 49 ? 7.996 0.926 -7.578 1.00 0.00 49 GLU A CA 17
ATOM 31479 C C . GLU A 1 49 ? 6.625 0.263 -7.713 1.00 0.00 49 GLU A C 17
ATOM 31480 O O . GLU A 1 49 ? 5.657 0.894 -8.120 1.00 0.00 49 GLU A O 17
ATOM 31492 N N . TRP A 1 50 ? 6.564 -1.013 -7.344 1.00 0.00 50 TRP A N 17
ATOM 31493 C CA . TRP A 1 50 ? 5.333 -1.799 -7.404 1.00 0.00 50 TRP A CA 17
ATOM 31494 C C . TRP A 1 50 ? 4.227 -1.176 -6.553 1.00 0.00 50 TRP A C 17
ATOM 31495 O O . TRP A 1 50 ? 3.042 -1.264 -6.891 1.00 0.00 50 TRP A O 17
ATOM 31516 N N . LEU A 1 51 ? 4.624 -0.548 -5.451 1.00 0.00 51 LEU A N 17
ATOM 31517 C CA . LEU A 1 51 ? 3.681 0.118 -4.565 1.00 0.00 51 LEU A CA 17
ATOM 31518 C C . LEU A 1 51 ? 2.910 1.178 -5.342 1.00 0.00 51 LEU A C 17
ATOM 31519 O O . LEU A 1 51 ? 1.714 1.382 -5.134 1.00 0.00 51 LEU A O 17
ATOM 31535 N N . GLN A 1 52 ? 3.597 1.813 -6.276 1.00 0.00 52 GLN A N 17
ATOM 31536 C CA . GLN A 1 52 ? 3.011 2.862 -7.087 1.00 0.00 52 GLN A CA 17
ATOM 31537 C C . GLN A 1 52 ? 2.388 2.266 -8.337 1.00 0.00 52 GLN A C 17
ATOM 31538 O O . GLN A 1 52 ? 2.835 1.224 -8.814 1.00 0.00 52 GLN A O 17
ATOM 31552 N N . TRP A 1 53 ? 1.340 2.919 -8.840 1.00 0.00 53 TRP A N 17
ATOM 31553 C CA . TRP A 1 53 ? 0.705 2.560 -10.115 1.00 0.00 53 TRP A CA 17
ATOM 31554 C C . TRP A 1 53 ? -0.071 1.244 -10.035 1.00 0.00 53 TRP A C 17
ATOM 31555 O O . TRP A 1 53 ? -1.152 1.124 -10.611 1.00 0.00 53 TRP A O 17
ATOM 31576 N N . VAL A 1 54 ? 0.473 0.259 -9.336 1.00 0.00 54 VAL A N 17
ATOM 31577 C CA . VAL A 1 54 ? -0.170 -1.037 -9.233 1.00 0.00 54 VAL A CA 17
ATOM 31578 C C . VAL A 1 54 ? -0.968 -1.169 -7.938 1.00 0.00 54 VAL A C 17
ATOM 31579 O O . VAL A 1 54 ? -2.193 -1.127 -7.966 1.00 0.00 54 VAL A O 17
ATOM 31592 N N . LEU A 1 55 ? -0.270 -1.289 -6.808 1.00 0.00 55 LEU A N 17
ATOM 31593 C CA . LEU A 1 55 ? -0.910 -1.664 -5.542 1.00 0.00 55 LEU A CA 17
ATOM 31594 C C . LEU A 1 55 ? -2.068 -0.738 -5.158 1.00 0.00 55 LEU A C 17
ATOM 31595 O O . LEU A 1 55 ? -3.183 -1.216 -4.942 1.00 0.00 55 LEU A O 17
ATOM 31611 N N . ILE A 1 56 ? -1.817 0.569 -5.073 1.00 0.00 56 ILE A N 17
ATOM 31612 C CA . ILE A 1 56 ? -2.868 1.515 -4.671 1.00 0.00 56 ILE A CA 17
ATOM 31613 C C . ILE A 1 56 ? -4.123 1.386 -5.557 1.00 0.00 56 ILE A C 17
ATOM 31614 O O . ILE A 1 56 ? -5.204 1.090 -5.042 1.00 0.00 56 ILE A O 17
ATOM 31630 N N . PRO A 1 57 ? -4.021 1.582 -6.892 1.00 0.00 57 PRO A N 17
ATOM 31631 C CA . PRO A 1 57 ? -5.180 1.460 -7.787 1.00 0.00 57 PRO A CA 17
ATOM 31632 C C . PRO A 1 57 ? -5.792 0.058 -7.784 1.00 0.00 57 PRO A C 17
ATOM 31633 O O . PRO A 1 57 ? -7.011 -0.090 -7.837 1.00 0.00 57 PRO A O 17
ATOM 31644 N N . ARG A 1 58 ? -4.946 -0.962 -7.700 1.00 0.00 58 ARG A N 17
ATOM 31645 C CA . ARG A 1 58 ? -5.408 -2.347 -7.741 1.00 0.00 58 ARG A CA 17
ATOM 31646 C C . ARG A 1 58 ? -6.214 -2.688 -6.492 1.00 0.00 58 ARG A C 17
ATOM 31647 O O . ARG A 1 58 ? -7.142 -3.496 -6.538 1.00 0.00 58 ARG A O 17
ATOM 31668 N N . MET A 1 59 ? -5.854 -2.077 -5.373 1.00 0.00 59 MET A N 17
ATOM 31669 C CA . MET A 1 59 ? -6.612 -2.255 -4.142 1.00 0.00 59 MET A CA 17
ATOM 31670 C C . MET A 1 59 ? -7.873 -1.407 -4.165 1.00 0.00 59 MET A C 17
ATOM 31671 O O . MET A 1 59 ? -8.858 -1.739 -3.511 1.00 0.00 59 MET A O 17
ATOM 31685 N N . HIS A 1 60 ? -7.852 -0.320 -4.934 1.00 0.00 60 HIS A N 17
ATOM 31686 C CA . HIS A 1 60 ? -9.058 0.474 -5.145 1.00 0.00 60 HIS A CA 17
ATOM 31687 C C . HIS A 1 60 ? -10.133 -0.389 -5.791 1.00 0.00 60 HIS A C 17
ATOM 31688 O O . HIS A 1 60 ? -11.294 -0.313 -5.414 1.00 0.00 60 HIS A O 17
ATOM 31703 N N . ASP A 1 61 ? -9.732 -1.231 -6.742 1.00 0.00 61 ASP A N 17
ATOM 31704 C CA . ASP A 1 61 ? -10.657 -2.177 -7.370 1.00 0.00 61 ASP A CA 17
ATOM 31705 C C . ASP A 1 61 ? -11.319 -3.049 -6.310 1.00 0.00 61 ASP A C 17
ATOM 31706 O O . ASP A 1 61 ? -12.534 -3.238 -6.306 1.00 0.00 61 ASP A O 17
ATOM 31715 N N . LEU A 1 62 ? -10.504 -3.558 -5.398 1.00 0.00 62 LEU A N 17
ATOM 31716 C CA . LEU A 1 62 ? -10.975 -4.415 -4.318 1.00 0.00 62 LEU A CA 17
ATOM 31717 C C . LEU A 1 62 ? -11.964 -3.672 -3.414 1.00 0.00 62 LEU A C 17
ATOM 31718 O O . LEU A 1 62 ? -12.917 -4.259 -2.896 1.00 0.00 62 LEU A O 17
ATOM 31734 N N . LEU A 1 63 ? -11.749 -2.374 -3.258 1.00 0.00 63 LEU A N 17
ATOM 31735 C CA . LEU A 1 63 ? -12.569 -1.554 -2.377 1.00 0.00 63 LEU A CA 17
ATOM 31736 C C . LEU A 1 63 ? -13.829 -1.059 -3.085 1.00 0.00 63 LEU A C 17
ATOM 31737 O O . LEU A 1 63 ? -14.930 -1.156 -2.545 1.00 0.00 63 LEU A O 17
ATOM 31753 N N . ASP A 1 64 ? -13.663 -0.542 -4.297 1.00 0.00 64 ASP A N 17
ATOM 31754 C CA . ASP A 1 64 ? -14.772 0.044 -5.049 1.00 0.00 64 ASP A CA 17
ATOM 31755 C C . ASP A 1 64 ? -15.746 -1.021 -5.528 1.00 0.00 64 ASP A C 17
ATOM 31756 O O . ASP A 1 64 ? -16.934 -0.745 -5.704 1.00 0.00 64 ASP A O 17
ATOM 31765 N N . ASN A 1 65 ? -15.251 -2.234 -5.750 1.00 0.00 65 ASN A N 17
ATOM 31766 C CA . ASN A 1 65 ? -16.119 -3.341 -6.138 1.00 0.00 65 ASN A CA 17
ATOM 31767 C C . ASN A 1 65 ? -16.773 -3.948 -4.906 1.00 0.00 65 ASN A C 17
ATOM 31768 O O . ASN A 1 65 ? -17.593 -4.861 -5.013 1.00 0.00 65 ASN A O 17
ATOM 31779 N N . LYS A 1 66 ? -16.397 -3.424 -3.738 1.00 0.00 66 LYS A N 17
ATOM 31780 C CA . LYS A 1 66 ? -16.958 -3.850 -2.458 1.00 0.00 66 LYS A CA 17
ATOM 31781 C C . LYS A 1 66 ? -16.756 -5.347 -2.251 1.00 0.00 66 LYS A C 17
ATOM 31782 O O . LYS A 1 66 ? -17.711 -6.125 -2.235 1.00 0.00 66 LYS A O 17
ATOM 31801 N N . GLN A 1 67 ? -15.497 -5.744 -2.130 1.00 0.00 67 GLN A N 17
ATOM 31802 C CA . GLN A 1 67 ? -15.147 -7.144 -1.950 1.00 0.00 67 GLN A CA 17
ATOM 31803 C C . GLN A 1 67 ? -14.562 -7.364 -0.561 1.00 0.00 67 GLN A C 17
ATOM 31804 O O . GLN A 1 67 ? -14.127 -6.410 0.088 1.00 0.00 67 GLN A O 17
ATOM 31818 N N . PRO A 1 68 ? -14.556 -8.615 -0.081 1.00 0.00 68 PRO A N 17
ATOM 31819 C CA . PRO A 1 68 ? -13.914 -8.962 1.185 1.00 0.00 68 PRO A CA 17
ATOM 31820 C C . PRO A 1 68 ? -12.399 -8.838 1.078 1.00 0.00 68 PRO A C 17
ATOM 31821 O O . PRO A 1 68 ? -11.813 -9.182 0.048 1.00 0.00 68 PRO A O 17
ATOM 31832 N N . LEU A 1 69 ? -11.766 -8.340 2.127 1.00 0.00 69 LEU A N 17
ATOM 31833 C CA . LEU A 1 69 ? -10.330 -8.117 2.100 1.00 0.00 69 LEU A CA 17
ATOM 31834 C C . LEU A 1 69 ? -9.589 -9.410 2.411 1.00 0.00 69 LEU A C 17
ATOM 31835 O O . LEU A 1 69 ? -10.045 -10.209 3.230 1.00 0.00 69 LEU A O 17
ATOM 31851 N N . PRO A 1 70 ? -8.458 -9.652 1.735 1.00 0.00 70 PRO A N 17
ATOM 31852 C CA . PRO A 1 70 ? -7.607 -10.800 2.026 1.00 0.00 70 PRO A CA 17
ATOM 31853 C C . PRO A 1 70 ? -7.022 -10.710 3.431 1.00 0.00 70 PRO A C 17
ATOM 31854 O O . PRO A 1 70 ? -6.073 -9.963 3.672 1.00 0.00 70 PRO A O 17
ATOM 31865 N N . GLY A 1 71 ? -7.608 -11.466 4.353 1.00 0.00 71 GLY A N 17
ATOM 31866 C CA . GLY A 1 71 ? -7.210 -11.402 5.749 1.00 0.00 71 GLY A CA 17
ATOM 31867 C C . GLY A 1 71 ? -5.781 -11.847 5.987 1.00 0.00 71 GLY A C 17
ATOM 31868 O O . GLY A 1 71 ? -5.226 -11.623 7.061 1.00 0.00 71 GLY A O 17
ATOM 31872 N N . ALA A 1 72 ? -5.181 -12.479 4.991 1.00 0.00 72 ALA A N 17
ATOM 31873 C CA . ALA A 1 72 ? -3.811 -12.940 5.109 1.00 0.00 72 ALA A CA 17
ATOM 31874 C C . ALA A 1 72 ? -2.894 -12.195 4.147 1.00 0.00 72 ALA A C 17
ATOM 31875 O O . ALA A 1 72 ? -1.845 -12.706 3.753 1.00 0.00 72 ALA A O 17
ATOM 31882 N N . PHE A 1 73 ? -3.293 -10.988 3.770 1.00 0.00 73 PHE A N 17
ATOM 31883 C CA . PHE A 1 73 ? -2.459 -10.152 2.921 1.00 0.00 73 PHE A CA 17
ATOM 31884 C C . PHE A 1 73 ? -1.403 -9.460 3.769 1.00 0.00 73 PHE A C 17
ATOM 31885 O O . PHE A 1 73 ? -1.732 -8.708 4.688 1.00 0.00 73 PHE A O 17
ATOM 31902 N N . ALA A 1 74 ? -0.144 -9.731 3.470 1.00 0.00 74 ALA A N 17
ATOM 31903 C CA . ALA A 1 74 ? 0.960 -9.160 4.221 1.00 0.00 74 ALA A CA 17
ATOM 31904 C C . ALA A 1 74 ? 2.163 -8.941 3.316 1.00 0.00 74 ALA A C 17
ATOM 31905 O O . ALA A 1 74 ? 2.776 -9.897 2.839 1.00 0.00 74 ALA A O 17
ATOM 31912 N N . VAL A 1 75 ? 2.492 -7.684 3.068 1.00 0.00 75 VAL A N 17
ATOM 31913 C CA . VAL A 1 75 ? 3.629 -7.358 2.217 1.00 0.00 75 VAL A CA 17
ATOM 31914 C C . VAL A 1 75 ? 4.698 -6.603 2.993 1.00 0.00 75 VAL A C 17
ATOM 31915 O O . VAL A 1 75 ? 5.840 -6.499 2.547 1.00 0.00 75 VAL A O 17
ATOM 31928 N N . ALA A 1 76 ? 4.331 -6.095 4.163 1.00 0.00 76 ALA A N 17
ATOM 31929 C CA . ALA A 1 76 ? 5.261 -5.332 4.986 1.00 0.00 76 ALA A CA 17
ATOM 31930 C C . ALA A 1 76 ? 6.458 -6.183 5.435 1.00 0.00 76 ALA A C 17
ATOM 31931 O O . ALA A 1 76 ? 7.601 -5.742 5.305 1.00 0.00 76 ALA A O 17
ATOM 31938 N N . PRO A 1 77 ? 6.232 -7.415 5.962 1.00 0.00 77 PRO A N 17
ATOM 31939 C CA . PRO A 1 77 ? 7.330 -8.321 6.332 1.00 0.00 77 PRO A CA 17
ATOM 31940 C C . PRO A 1 77 ? 8.310 -8.553 5.183 1.00 0.00 77 PRO A C 17
ATOM 31941 O O . PRO A 1 77 ? 9.519 -8.666 5.394 1.00 0.00 77 PRO A O 17
ATOM 31952 N N . TYR A 1 78 ? 7.789 -8.606 3.964 1.00 0.00 78 TYR A N 17
ATOM 31953 C CA . TYR A 1 78 ? 8.631 -8.811 2.795 1.00 0.00 78 TYR A CA 17
ATOM 31954 C C . TYR A 1 78 ? 9.364 -7.520 2.433 1.00 0.00 78 TYR A C 17
ATOM 31955 O O . TYR A 1 78 ? 10.547 -7.542 2.086 1.00 0.00 78 TYR A O 17
ATOM 31973 N N . TYR A 1 79 ? 8.661 -6.399 2.529 1.00 0.00 79 TYR A N 17
ATOM 31974 C CA . TYR A 1 79 ? 9.233 -5.096 2.204 1.00 0.00 79 TYR A CA 17
ATOM 31975 C C . TYR A 1 79 ? 10.394 -4.740 3.126 1.00 0.00 79 TYR A C 17
ATOM 31976 O O . TYR A 1 79 ? 11.292 -3.995 2.737 1.00 0.00 79 TYR A O 17
ATOM 31994 N N . GLU A 1 80 ? 10.375 -5.276 4.341 1.00 0.00 80 GLU A N 17
ATOM 31995 C CA . GLU A 1 80 ? 11.473 -5.085 5.283 1.00 0.00 80 GLU A CA 17
ATOM 31996 C C . GLU A 1 80 ? 12.789 -5.560 4.664 1.00 0.00 80 GLU A C 17
ATOM 31997 O O . GLU A 1 80 ? 13.841 -4.951 4.864 1.00 0.00 80 GLU A O 17
ATOM 32009 N N . MET A 1 81 ? 12.710 -6.635 3.889 1.00 0.00 81 MET A N 17
ATOM 32010 C CA . MET A 1 81 ? 13.880 -7.177 3.209 1.00 0.00 81 MET A CA 17
ATOM 32011 C C . MET A 1 81 ? 14.077 -6.490 1.866 1.00 0.00 81 MET A C 17
ATOM 32012 O O . MET A 1 81 ? 15.203 -6.227 1.450 1.00 0.00 81 MET A O 17
ATOM 32026 N N . ALA A 1 82 ? 12.966 -6.189 1.202 1.00 0.00 82 ALA A N 17
ATOM 32027 C CA . ALA A 1 82 ? 12.991 -5.564 -0.116 1.00 0.00 82 ALA A CA 17
ATOM 32028 C C . ALA A 1 82 ? 13.666 -4.195 -0.079 1.00 0.00 82 ALA A C 17
ATOM 32029 O O . ALA A 1 82 ? 14.364 -3.809 -1.018 1.00 0.00 82 ALA A O 17
ATOM 32036 N N . LEU A 1 83 ? 13.452 -3.463 1.005 1.00 0.00 83 LEU A N 17
ATOM 32037 C CA . LEU A 1 83 ? 14.047 -2.144 1.166 1.00 0.00 83 LEU A CA 17
ATOM 32038 C C . LEU A 1 83 ? 15.429 -2.246 1.799 1.00 0.00 83 LEU A C 17
ATOM 32039 O O . LEU A 1 83 ? 16.184 -1.271 1.822 1.00 0.00 83 LEU A O 17
ATOM 32055 N N . ALA A 1 84 ? 15.746 -3.439 2.308 1.00 0.00 84 ALA A N 17
ATOM 32056 C CA . ALA A 1 84 ? 17.036 -3.713 2.943 1.00 0.00 84 ALA A CA 17
ATOM 32057 C C . ALA A 1 84 ? 17.264 -2.821 4.160 1.00 0.00 84 ALA A C 17
ATOM 32058 O O . ALA A 1 84 ? 16.341 -2.175 4.658 1.00 0.00 84 ALA A O 17
ATOM 32065 N N . THR A 1 85 ? 18.491 -2.815 4.652 1.00 0.00 85 THR A N 17
ATOM 32066 C CA . THR A 1 85 ? 18.857 -1.992 5.788 1.00 0.00 85 THR A CA 17
ATOM 32067 C C . THR A 1 85 ? 19.592 -0.733 5.336 1.00 0.00 85 THR A C 17
ATOM 32068 O O . THR A 1 85 ? 19.664 0.258 6.060 1.00 0.00 85 THR A O 17
ATOM 32079 N N . ASP A 1 86 ? 20.116 -0.781 4.118 1.00 0.00 86 ASP A N 17
ATOM 32080 C CA . ASP A 1 86 ? 20.947 0.287 3.584 1.00 0.00 86 ASP A CA 17
ATOM 32081 C C . ASP A 1 86 ? 20.126 1.508 3.186 1.00 0.00 86 ASP A C 17
ATOM 32082 O O . ASP A 1 86 ? 20.663 2.605 3.049 1.00 0.00 86 ASP A O 17
ATOM 32091 N N . HIS A 1 87 ? 18.828 1.319 2.997 1.00 0.00 87 HIS A N 17
ATOM 32092 C CA . HIS A 1 87 ? 17.955 2.414 2.593 1.00 0.00 87 HIS A CA 17
ATOM 32093 C C . HIS A 1 87 ? 17.197 2.947 3.809 1.00 0.00 87 HIS A C 17
ATOM 32094 O O . HIS A 1 87 ? 16.209 2.357 4.233 1.00 0.00 87 HIS A O 17
ATOM 32109 N N . PRO A 1 88 ? 17.653 4.078 4.378 1.00 0.00 88 PRO A N 17
ATOM 32110 C CA . PRO A 1 88 ? 17.143 4.594 5.662 1.00 0.00 88 PRO A CA 17
ATOM 32111 C C . PRO A 1 88 ? 15.684 5.035 5.604 1.00 0.00 88 PRO A C 17
ATOM 32112 O O . PRO A 1 88 ? 14.964 4.957 6.597 1.00 0.00 88 PRO A O 17
ATOM 32123 N N . GLN A 1 89 ? 15.240 5.465 4.428 1.00 0.00 89 GLN A N 17
ATOM 32124 C CA . GLN A 1 89 ? 13.888 5.993 4.265 1.00 0.00 89 GLN A CA 17
ATOM 32125 C C . GLN A 1 89 ? 12.852 4.869 4.247 1.00 0.00 89 GLN A C 17
ATOM 32126 O O . GLN A 1 89 ? 11.677 5.094 3.955 1.00 0.00 89 GLN A O 17
ATOM 32140 N N . ARG A 1 90 ? 13.299 3.663 4.578 1.00 0.00 90 ARG A N 17
ATOM 32141 C CA . ARG A 1 90 ? 12.426 2.500 4.648 1.00 0.00 90 ARG A CA 17
ATOM 32142 C C . ARG A 1 90 ? 11.406 2.655 5.768 1.00 0.00 90 ARG A C 17
ATOM 32143 O O . ARG A 1 90 ? 10.271 2.206 5.644 1.00 0.00 90 ARG A O 17
ATOM 32164 N N . ALA A 1 91 ? 11.820 3.318 6.847 1.00 0.00 91 ALA A N 17
ATOM 32165 C CA . ALA A 1 91 ? 10.995 3.460 8.042 1.00 0.00 91 ALA A CA 17
ATOM 32166 C C . ALA A 1 91 ? 9.638 4.071 7.721 1.00 0.00 91 ALA A C 17
ATOM 32167 O O . ALA A 1 91 ? 8.603 3.553 8.137 1.00 0.00 91 ALA A O 17
ATOM 32174 N N . LEU A 1 92 ? 9.651 5.160 6.961 1.00 0.00 92 LEU A N 17
ATOM 32175 C CA . LEU A 1 92 ? 8.423 5.856 6.590 1.00 0.00 92 LEU A CA 17
ATOM 32176 C C . LEU A 1 92 ? 7.505 4.942 5.784 1.00 0.00 92 LEU A C 17
ATOM 32177 O O . LEU A 1 92 ? 6.312 4.821 6.074 1.00 0.00 92 LEU A O 17
ATOM 32193 N N . ILE A 1 93 ? 8.079 4.288 4.785 1.00 0.00 93 ILE A N 17
ATOM 32194 C CA . ILE A 1 93 ? 7.321 3.426 3.890 1.00 0.00 93 ILE A CA 17
ATOM 32195 C C . ILE A 1 93 ? 6.790 2.200 4.631 1.00 0.00 93 ILE A C 17
ATOM 32196 O O . ILE A 1 93 ? 5.615 1.858 4.514 1.00 0.00 93 ILE A O 17
ATOM 32212 N N . LEU A 1 94 ? 7.655 1.561 5.410 1.00 0.00 94 LEU A N 17
ATOM 32213 C CA . LEU A 1 94 ? 7.279 0.362 6.150 1.00 0.00 94 LEU A CA 17
ATOM 32214 C C . LEU A 1 94 ? 6.198 0.661 7.178 1.00 0.00 94 LEU A C 17
ATOM 32215 O O . LEU A 1 94 ? 5.238 -0.095 7.305 1.00 0.00 94 LEU A O 17
ATOM 32231 N N . ALA A 1 95 ? 6.346 1.773 7.893 1.00 0.00 95 ALA A N 17
ATOM 32232 C CA . ALA A 1 95 ? 5.386 2.155 8.922 1.00 0.00 95 ALA A CA 17
ATOM 32233 C C . ALA A 1 95 ? 3.982 2.272 8.341 1.00 0.00 95 ALA A C 17
ATOM 32234 O O . ALA A 1 95 ? 3.022 1.729 8.899 1.00 0.00 95 ALA A O 17
ATOM 32241 N N . GLU A 1 96 ? 3.870 2.964 7.212 1.00 0.00 96 GLU A N 17
ATOM 32242 C CA . GLU A 1 96 ? 2.579 3.163 6.567 1.00 0.00 96 GLU A CA 17
ATOM 32243 C C . GLU A 1 96 ? 2.082 1.851 5.961 1.00 0.00 96 GLU A C 17
ATOM 32244 O O . GLU A 1 96 ? 0.885 1.559 5.987 1.00 0.00 96 GLU A O 17
ATOM 32256 N N . LEU A 1 97 ? 3.006 1.049 5.437 1.00 0.00 97 LEU A N 17
ATOM 32257 C CA . LEU A 1 97 ? 2.659 -0.266 4.913 1.00 0.00 97 LEU A CA 17
ATOM 32258 C C . LEU A 1 97 ? 2.094 -1.149 6.011 1.00 0.00 97 LEU A C 17
ATOM 32259 O O . LEU A 1 97 ? 1.100 -1.831 5.801 1.00 0.00 97 LEU A O 17
ATOM 32275 N N . GLU A 1 98 ? 2.726 -1.127 7.181 1.00 0.00 98 GLU A N 17
ATOM 32276 C CA . GLU A 1 98 ? 2.258 -1.908 8.323 1.00 0.00 98 GLU A CA 17
ATOM 32277 C C . GLU A 1 98 ? 0.861 -1.472 8.742 1.00 0.00 98 GLU A C 17
ATOM 32278 O O . GLU A 1 98 ? 0.070 -2.281 9.228 1.00 0.00 98 GLU A O 17
ATOM 32290 N N . LYS A 1 99 ? 0.569 -0.191 8.559 1.00 0.00 99 LYS A N 17
ATOM 32291 C CA . LYS A 1 99 ? -0.740 0.349 8.892 1.00 0.00 99 LYS A CA 17
ATOM 32292 C C . LYS A 1 99 ? -1.801 -0.256 7.971 1.00 0.00 99 LYS A C 17
ATOM 32293 O O . LYS A 1 99 ? -2.827 -0.755 8.430 1.00 0.00 99 LYS A O 17
ATOM 32312 N N . LEU A 1 100 ? -1.525 -0.235 6.672 1.00 0.00 100 LEU A N 17
ATOM 32313 C CA . LEU A 1 100 ? -2.413 -0.839 5.681 1.00 0.00 100 LEU A CA 17
ATOM 32314 C C . LEU A 1 100 ? -2.468 -2.356 5.876 1.00 0.00 100 LEU A C 17
ATOM 32315 O O . LEU A 1 100 ? -3.527 -2.980 5.777 1.00 0.00 100 LEU A O 17
ATOM 32331 N N . ASP A 1 101 ? -1.307 -2.924 6.169 1.00 0.00 101 ASP A N 17
ATOM 32332 C CA . ASP A 1 101 ? -1.148 -4.353 6.425 1.00 0.00 101 ASP A CA 17
ATOM 32333 C C . ASP A 1 101 ? -2.043 -4.791 7.584 1.00 0.00 101 ASP A C 17
ATOM 32334 O O . ASP A 1 101 ? -2.591 -5.896 7.587 1.00 0.00 101 ASP A O 17
ATOM 32343 N N . ALA A 1 102 ? -2.208 -3.897 8.556 1.00 0.00 102 ALA A N 17
ATOM 32344 C CA . ALA A 1 102 ? -3.032 -4.170 9.727 1.00 0.00 102 ALA A CA 17
ATOM 32345 C C . ALA A 1 102 ? -4.513 -4.069 9.391 1.00 0.00 102 ALA A C 17
ATOM 32346 O O . ALA A 1 102 ? -5.356 -4.627 10.093 1.00 0.00 102 ALA A O 17
ATOM 32353 N N . LEU A 1 103 ? -4.823 -3.357 8.314 1.00 0.00 103 LEU A N 17
ATOM 32354 C CA . LEU A 1 103 ? -6.202 -3.205 7.867 1.00 0.00 103 LEU A CA 17
ATOM 32355 C C . LEU A 1 103 ? -6.691 -4.493 7.223 1.00 0.00 103 LEU A C 17
ATOM 32356 O O . LEU A 1 103 ? -7.846 -4.886 7.395 1.00 0.00 103 LEU A O 17
ATOM 32372 N N . PHE A 1 104 ? -5.803 -5.161 6.495 1.00 0.00 104 PHE A N 17
ATOM 32373 C CA . PHE A 1 104 ? -6.127 -6.458 5.914 1.00 0.00 104 PHE A CA 17
ATOM 32374 C C . PHE A 1 104 ? -6.219 -7.513 7.005 1.00 0.00 104 PHE A C 17
ATOM 32375 O O . PHE A 1 104 ? -6.945 -8.494 6.875 1.00 0.00 104 PHE A O 17
ATOM 32392 N N . ALA A 1 105 ? -5.490 -7.290 8.090 1.00 0.00 105 ALA A N 17
ATOM 32393 C CA . ALA A 1 105 ? -5.562 -8.163 9.253 1.00 0.00 105 ALA A CA 17
ATOM 32394 C C . ALA A 1 105 ? -6.772 -7.807 10.114 1.00 0.00 105 ALA A C 17
ATOM 32395 O O . ALA A 1 105 ? -7.098 -8.510 11.070 1.00 0.00 105 ALA A O 17
ATOM 32402 N N . ASP A 1 106 ? -7.428 -6.704 9.771 1.00 0.00 106 ASP A N 17
ATOM 32403 C CA . ASP A 1 106 ? -8.618 -6.264 10.489 1.00 0.00 106 ASP A CA 17
ATOM 32404 C C . ASP A 1 106 ? -9.860 -6.906 9.893 1.00 0.00 106 ASP A C 17
ATOM 32405 O O . ASP A 1 106 ? -10.721 -7.413 10.615 1.00 0.00 106 ASP A O 17
ATOM 32414 N N . ASP A 1 107 ? -9.951 -6.880 8.571 1.00 0.00 107 ASP A N 17
ATOM 32415 C CA . ASP A 1 107 ? -11.073 -7.497 7.880 1.00 0.00 107 ASP A CA 17
ATOM 32416 C C . ASP A 1 107 ? -10.822 -8.990 7.730 1.00 0.00 107 ASP A C 17
ATOM 32417 O O . ASP A 1 107 ? -10.298 -9.450 6.715 1.00 0.00 107 ASP A O 17
ATOM 32426 N N . ALA A 1 108 ? -11.163 -9.736 8.764 1.00 0.00 108 ALA A N 17
ATOM 32427 C CA . ALA A 1 108 ? -10.938 -11.168 8.779 1.00 0.00 108 ALA A CA 17
ATOM 32428 C C . ALA A 1 108 ? -12.230 -11.916 9.066 1.00 0.00 108 ALA A C 17
ATOM 32429 O O . ALA A 1 108 ? -13.046 -11.483 9.883 1.00 0.00 108 ALA A O 17
ATOM 32436 N N . SER A 1 109 ? -12.412 -13.027 8.381 1.00 0.00 109 SER A N 17
ATOM 32437 C CA . SER A 1 109 ? -13.576 -13.868 8.577 1.00 0.00 109 SER A CA 17
ATOM 32438 C C . SER A 1 109 ? -13.374 -14.770 9.791 1.00 0.00 109 SER A C 17
ATOM 32439 O O . SER A 1 109 ? -12.269 -15.266 10.026 1.00 0.00 109 SER A O 17
ATOM 32447 N N . LEU A 1 110 ? -14.437 -14.962 10.571 1.00 0.00 110 LEU A N 17
ATOM 32448 C CA . LEU A 1 110 ? -14.399 -15.879 11.706 1.00 0.00 110 LEU A CA 17
ATOM 32449 C C . LEU A 1 110 ? -14.164 -17.302 11.216 1.00 0.00 110 LEU A C 17
ATOM 32450 O O . LEU A 1 110 ? -13.619 -18.144 11.929 1.00 0.00 110 LEU A O 17
ATOM 32466 N N . GLU A 1 111 ? -14.581 -17.559 9.987 1.00 0.00 111 GLU A N 17
ATOM 32467 C CA . GLU A 1 111 ? -14.310 -18.823 9.335 1.00 0.00 111 GLU A CA 17
ATOM 32468 C C . GLU A 1 111 ? -13.246 -18.604 8.267 1.00 0.00 111 GLU A C 17
ATOM 32469 O O . GLU A 1 111 ? -13.508 -17.984 7.236 1.00 0.00 111 GLU A O 17
ATOM 32481 N N . HIS A 1 112 ? -12.038 -19.086 8.539 1.00 0.00 112 HIS A N 17
ATOM 32482 C CA . HIS A 1 112 ? -10.896 -18.843 7.664 1.00 0.00 112 HIS A CA 17
ATOM 32483 C C . HIS A 1 112 ? -11.068 -19.541 6.326 1.00 0.00 112 HIS A C 17
ATOM 32484 O O . HIS A 1 112 ? -10.632 -19.032 5.293 1.00 0.00 112 HIS A O 17
ATOM 32499 N N . HIS A 1 113 ? -11.690 -20.709 6.345 1.00 0.00 113 HIS A N 17
ATOM 32500 C CA . HIS A 1 113 ? -12.008 -21.420 5.117 1.00 0.00 113 HIS A CA 17
ATOM 32501 C C . HIS A 1 113 ? -13.512 -21.433 4.916 1.00 0.00 113 HIS A C 17
ATOM 32502 O O . HIS A 1 113 ? -14.190 -22.400 5.262 1.00 0.00 113 HIS A O 17
ATOM 32517 N N . HIS A 1 114 ? -14.030 -20.340 4.379 1.00 0.00 114 HIS A N 17
ATOM 32518 C CA . HIS A 1 114 ? -15.467 -20.165 4.253 1.00 0.00 114 HIS A CA 17
ATOM 32519 C C . HIS A 1 114 ? -15.964 -20.654 2.903 1.00 0.00 114 HIS A C 17
ATOM 32520 O O . HIS A 1 114 ? -15.598 -20.118 1.855 1.00 0.00 114 HIS A O 17
ATOM 32535 N N . HIS A 1 115 ? -16.790 -21.683 2.940 1.00 0.00 115 HIS A N 17
ATOM 32536 C CA . HIS A 1 115 ? -17.449 -22.181 1.748 1.00 0.00 115 HIS A CA 17
ATOM 32537 C C . HIS A 1 115 ? -18.749 -21.418 1.536 1.00 0.00 115 HIS A C 17
ATOM 32538 O O . HIS A 1 115 ? -19.191 -20.679 2.417 1.00 0.00 115 HIS A O 17
ATOM 32553 N N . HIS A 1 116 ? -19.361 -21.588 0.377 1.00 0.00 116 HIS A N 17
ATOM 32554 C CA . HIS A 1 116 ? -20.626 -20.925 0.087 1.00 0.00 116 HIS A CA 17
ATOM 32555 C C . HIS A 1 116 ? -21.785 -21.742 0.641 1.00 0.00 116 HIS A C 17
ATOM 32556 O O . HIS A 1 116 ? -22.911 -21.255 0.750 1.00 0.00 116 HIS A O 17
ATOM 32571 N N . HIS A 1 117 ? -21.495 -22.986 0.993 1.00 0.00 117 HIS A N 17
ATOM 32572 C CA . HIS A 1 117 ? -22.478 -23.857 1.612 1.00 0.00 117 HIS A CA 17
ATOM 32573 C C . HIS A 1 117 ? -22.256 -23.882 3.119 1.00 0.00 117 HIS A C 17
ATOM 32574 O O . HIS A 1 117 ? -22.895 -23.081 3.826 1.00 0.00 117 HIS A O 17
ATOM 32590 N N . MET A 1 1 ? -18.081 -4.171 4.640 1.00 0.00 1 MET A N 18
ATOM 32591 C CA . MET A 1 1 ? -18.290 -3.141 3.594 1.00 0.00 1 MET A CA 18
ATOM 32592 C C . MET A 1 1 ? -17.361 -1.945 3.792 1.00 0.00 1 MET A C 18
ATOM 32593 O O . MET A 1 1 ? -16.415 -1.747 3.028 1.00 0.00 1 MET A O 18
ATOM 32609 N N . THR A 1 2 ? -17.632 -1.174 4.845 1.00 0.00 2 THR A N 18
ATOM 32610 C CA . THR A 1 2 ? -16.988 0.117 5.081 1.00 0.00 2 THR A CA 18
ATOM 32611 C C . THR A 1 2 ? -15.455 0.037 5.077 1.00 0.00 2 THR A C 18
ATOM 32612 O O . THR A 1 2 ? -14.780 0.971 4.637 1.00 0.00 2 THR A O 18
ATOM 32623 N N . THR A 1 3 ? -14.915 -1.085 5.542 1.00 0.00 3 THR A N 18
ATOM 32624 C CA . THR A 1 3 ? -13.468 -1.272 5.626 1.00 0.00 3 THR A CA 18
ATOM 32625 C C . THR A 1 3 ? -12.786 -1.059 4.270 1.00 0.00 3 THR A C 18
ATOM 32626 O O . THR A 1 3 ? -11.645 -0.602 4.203 1.00 0.00 3 THR A O 18
ATOM 32637 N N . HIS A 1 4 ? -13.503 -1.355 3.191 1.00 0.00 4 HIS A N 18
ATOM 32638 C CA . HIS A 1 4 ? -12.931 -1.274 1.850 1.00 0.00 4 HIS A CA 18
ATOM 32639 C C . HIS A 1 4 ? -12.568 0.161 1.479 1.00 0.00 4 HIS A C 18
ATOM 32640 O O . HIS A 1 4 ? -11.581 0.394 0.786 1.00 0.00 4 HIS A O 18
ATOM 32655 N N . ASP A 1 5 ? -13.338 1.125 1.959 1.00 0.00 5 ASP A N 18
ATOM 32656 C CA . ASP A 1 5 ? -13.069 2.519 1.630 1.00 0.00 5 ASP A CA 18
ATOM 32657 C C . ASP A 1 5 ? -11.998 3.090 2.549 1.00 0.00 5 ASP A C 18
ATOM 32658 O O . ASP A 1 5 ? -11.226 3.964 2.152 1.00 0.00 5 ASP A O 18
ATOM 32667 N N . ARG A 1 6 ? -11.937 2.573 3.770 1.00 0.00 6 ARG A N 18
ATOM 32668 C CA . ARG A 1 6 ? -10.923 3.001 4.729 1.00 0.00 6 ARG A CA 18
ATOM 32669 C C . ARG A 1 6 ? -9.530 2.667 4.209 1.00 0.00 6 ARG A C 18
ATOM 32670 O O . ARG A 1 6 ? -8.580 3.424 4.412 1.00 0.00 6 ARG A O 18
ATOM 32691 N N . VAL A 1 7 ? -9.419 1.530 3.531 1.00 0.00 7 VAL A N 18
ATOM 32692 C CA . VAL A 1 7 ? -8.159 1.119 2.925 1.00 0.00 7 VAL A CA 18
ATOM 32693 C C . VAL A 1 7 ? -7.746 2.111 1.840 1.00 0.00 7 VAL A C 18
ATOM 32694 O O . VAL A 1 7 ? -6.564 2.400 1.662 1.00 0.00 7 VAL A O 18
ATOM 32707 N N . ARG A 1 8 ? -8.734 2.658 1.140 1.00 0.00 8 ARG A N 18
ATOM 32708 C CA . ARG A 1 8 ? -8.479 3.630 0.086 1.00 0.00 8 ARG A CA 18
ATOM 32709 C C . ARG A 1 8 ? -7.844 4.882 0.674 1.00 0.00 8 ARG A C 18
ATOM 32710 O O . ARG A 1 8 ? -6.954 5.484 0.075 1.00 0.00 8 ARG A O 18
ATOM 32731 N N . LEU A 1 9 ? -8.317 5.266 1.851 1.00 0.00 9 LEU A N 18
ATOM 32732 C CA . LEU A 1 9 ? -7.790 6.431 2.546 1.00 0.00 9 LEU A CA 18
ATOM 32733 C C . LEU A 1 9 ? -6.325 6.214 2.909 1.00 0.00 9 LEU A C 18
ATOM 32734 O O . LEU A 1 9 ? -5.499 7.126 2.799 1.00 0.00 9 LEU A O 18
ATOM 32750 N N . GLN A 1 10 ? -6.008 4.995 3.322 1.00 0.00 10 GLN A N 18
ATOM 32751 C CA . GLN A 1 10 ? -4.644 4.636 3.672 1.00 0.00 10 GLN A CA 18
ATOM 32752 C C . GLN A 1 10 ? -3.768 4.624 2.418 1.00 0.00 10 GLN A C 18
ATOM 32753 O O . GLN A 1 10 ? -2.605 5.025 2.458 1.00 0.00 10 GLN A O 18
ATOM 32767 N N . LEU A 1 11 ? -4.340 4.189 1.299 1.00 0.00 11 LEU A N 18
ATOM 32768 C CA . LEU A 1 11 ? -3.632 4.210 0.021 1.00 0.00 11 LEU A CA 18
ATOM 32769 C C . LEU A 1 11 ? -3.208 5.630 -0.337 1.00 0.00 11 LEU A C 18
ATOM 32770 O O . LEU A 1 11 ? -2.129 5.846 -0.887 1.00 0.00 11 LEU A O 18
ATOM 32786 N N . GLN A 1 12 ? -4.063 6.598 -0.021 1.00 0.00 12 GLN A N 18
ATOM 32787 C CA . GLN A 1 12 ? -3.750 7.998 -0.271 1.00 0.00 12 GLN A CA 18
ATOM 32788 C C . GLN A 1 12 ? -2.615 8.459 0.638 1.00 0.00 12 GLN A C 18
ATOM 32789 O O . GLN A 1 12 ? -1.810 9.310 0.259 1.00 0.00 12 GLN A O 18
ATOM 32803 N N . ALA A 1 13 ? -2.551 7.889 1.836 1.00 0.00 13 ALA A N 18
ATOM 32804 C CA . ALA A 1 13 ? -1.440 8.150 2.743 1.00 0.00 13 ALA A CA 18
ATOM 32805 C C . ALA A 1 13 ? -0.137 7.626 2.141 1.00 0.00 13 ALA A C 18
ATOM 32806 O O . ALA A 1 13 ? 0.898 8.285 2.207 1.00 0.00 13 ALA A O 18
ATOM 32813 N N . LEU A 1 14 ? -0.204 6.445 1.533 1.00 0.00 14 LEU A N 18
ATOM 32814 C CA . LEU A 1 14 ? 0.943 5.879 0.831 1.00 0.00 14 LEU A CA 18
ATOM 32815 C C . LEU A 1 14 ? 1.310 6.739 -0.374 1.00 0.00 14 LEU A C 18
ATOM 32816 O O . LEU A 1 14 ? 2.487 6.931 -0.681 1.00 0.00 14 LEU A O 18
ATOM 32832 N N . GLU A 1 15 ? 0.286 7.253 -1.050 1.00 0.00 15 GLU A N 18
ATOM 32833 C CA . GLU A 1 15 ? 0.472 8.150 -2.182 1.00 0.00 15 GLU A CA 18
ATOM 32834 C C . GLU A 1 15 ? 1.255 9.386 -1.751 1.00 0.00 15 GLU A C 18
ATOM 32835 O O . GLU A 1 15 ? 2.197 9.808 -2.426 1.00 0.00 15 GLU A O 18
ATOM 32847 N N . ALA A 1 16 ? 0.863 9.954 -0.616 1.00 0.00 16 ALA A N 18
ATOM 32848 C CA . ALA A 1 16 ? 1.547 11.114 -0.061 1.00 0.00 16 ALA A CA 18
ATOM 32849 C C . ALA A 1 16 ? 2.938 10.738 0.440 1.00 0.00 16 ALA A C 18
ATOM 32850 O O . ALA A 1 16 ? 3.873 11.529 0.352 1.00 0.00 16 ALA A O 18
ATOM 32857 N N . LEU A 1 17 ? 3.071 9.523 0.955 1.00 0.00 17 LEU A N 18
ATOM 32858 C CA . LEU A 1 17 ? 4.356 9.022 1.421 1.00 0.00 17 LEU A CA 18
ATOM 32859 C C . LEU A 1 17 ? 5.354 8.958 0.270 1.00 0.00 17 LEU A C 18
ATOM 32860 O O . LEU A 1 17 ? 6.487 9.432 0.387 1.00 0.00 17 LEU A O 18
ATOM 32876 N N . LEU A 1 18 ? 4.931 8.370 -0.843 1.00 0.00 18 LEU A N 18
ATOM 32877 C CA . LEU A 1 18 ? 5.773 8.282 -2.031 1.00 0.00 18 LEU A CA 18
ATOM 32878 C C . LEU A 1 18 ? 6.042 9.673 -2.590 1.00 0.00 18 LEU A C 18
ATOM 32879 O O . LEU A 1 18 ? 7.069 9.916 -3.222 1.00 0.00 18 LEU A O 18
ATOM 32895 N N . ARG A 1 19 ? 5.105 10.574 -2.340 1.00 0.00 19 ARG A N 18
ATOM 32896 C CA . ARG A 1 19 ? 5.240 11.975 -2.715 1.00 0.00 19 ARG A CA 18
ATOM 32897 C C . ARG A 1 19 ? 6.369 12.628 -1.915 1.00 0.00 19 ARG A C 18
ATOM 32898 O O . ARG A 1 19 ? 7.272 13.243 -2.483 1.00 0.00 19 ARG A O 18
ATOM 32919 N N . GLU A 1 20 ? 6.314 12.476 -0.593 1.00 0.00 20 GLU A N 18
ATOM 32920 C CA . GLU A 1 20 ? 7.336 13.027 0.295 1.00 0.00 20 GLU A CA 18
ATOM 32921 C C . GLU A 1 20 ? 8.687 12.388 0.027 1.00 0.00 20 GLU A C 18
ATOM 32922 O O . GLU A 1 20 ? 9.701 13.075 -0.088 1.00 0.00 20 GLU A O 18
ATOM 32934 N N . HIS A 1 21 ? 8.692 11.064 -0.070 1.00 0.00 21 HIS A N 18
ATOM 32935 C CA . HIS A 1 21 ? 9.932 10.313 -0.211 1.00 0.00 21 HIS A CA 18
ATOM 32936 C C . HIS A 1 21 ? 10.357 10.212 -1.674 1.00 0.00 21 HIS A C 18
ATOM 32937 O O . HIS A 1 21 ? 11.224 9.409 -2.020 1.00 0.00 21 HIS A O 18
ATOM 32952 N N . GLN A 1 22 ? 9.722 11.031 -2.517 1.00 0.00 22 GLN A N 18
ATOM 32953 C CA . GLN A 1 22 ? 10.128 11.233 -3.913 1.00 0.00 22 GLN A CA 18
ATOM 32954 C C . GLN A 1 22 ? 10.307 9.926 -4.683 1.00 0.00 22 GLN A C 18
ATOM 32955 O O . GLN A 1 22 ? 11.168 9.819 -5.553 1.00 0.00 22 GLN A O 18
ATOM 32969 N N . HIS A 1 23 ? 9.468 8.948 -4.392 1.00 0.00 23 HIS A N 18
ATOM 32970 C CA . HIS A 1 23 ? 9.532 7.674 -5.091 1.00 0.00 23 HIS A CA 18
ATOM 32971 C C . HIS A 1 23 ? 8.383 7.539 -6.074 1.00 0.00 23 HIS A C 18
ATOM 32972 O O . HIS A 1 23 ? 8.145 6.465 -6.624 1.00 0.00 23 HIS A O 18
ATOM 32987 N N . TRP A 1 24 ? 7.688 8.640 -6.302 1.00 0.00 24 TRP A N 18
ATOM 32988 C CA . TRP A 1 24 ? 6.602 8.667 -7.260 1.00 0.00 24 TRP A CA 18
ATOM 32989 C C . TRP A 1 24 ? 7.110 9.211 -8.590 1.00 0.00 24 TRP A C 18
ATOM 32990 O O . TRP A 1 24 ? 7.310 10.417 -8.743 1.00 0.00 24 TRP A O 18
ATOM 33011 N N . ARG A 1 25 ? 7.360 8.312 -9.533 1.00 0.00 25 ARG A N 18
ATOM 33012 C CA . ARG A 1 25 ? 7.814 8.702 -10.864 1.00 0.00 25 ARG A CA 18
ATOM 33013 C C . ARG A 1 25 ? 6.711 9.427 -11.621 1.00 0.00 25 ARG A C 18
ATOM 33014 O O . ARG A 1 25 ? 5.542 9.380 -11.241 1.00 0.00 25 ARG A O 18
ATOM 33035 N N . ASN A 1 26 ? 7.088 10.076 -12.709 1.00 0.00 26 ASN A N 18
ATOM 33036 C CA . ASN A 1 26 ? 6.113 10.615 -13.646 1.00 0.00 26 ASN A CA 18
ATOM 33037 C C . ASN A 1 26 ? 6.152 9.789 -14.927 1.00 0.00 26 ASN A C 18
ATOM 33038 O O . ASN A 1 26 ? 5.504 10.118 -15.921 1.00 0.00 26 ASN A O 18
ATOM 33049 N N . ASP A 1 27 ? 6.924 8.704 -14.876 1.00 0.00 27 ASP A N 18
ATOM 33050 C CA . ASP A 1 27 ? 7.096 7.798 -16.008 1.00 0.00 27 ASP A CA 18
ATOM 33051 C C . ASP A 1 27 ? 5.823 7.019 -16.291 1.00 0.00 27 ASP A C 18
ATOM 33052 O O . ASP A 1 27 ? 4.882 7.023 -15.494 1.00 0.00 27 ASP A O 18
ATOM 33061 N N . GLU A 1 28 ? 5.808 6.339 -17.425 1.00 0.00 28 GLU A N 18
ATOM 33062 C CA . GLU A 1 28 ? 4.700 5.475 -17.783 1.00 0.00 28 GLU A CA 18
ATOM 33063 C C . GLU A 1 28 ? 5.093 4.019 -17.560 1.00 0.00 28 GLU A C 18
ATOM 33064 O O . GLU A 1 28 ? 6.245 3.644 -17.782 1.00 0.00 28 GLU A O 18
ATOM 33076 N N . PRO A 1 29 ? 4.159 3.188 -17.089 1.00 0.00 29 PRO A N 18
ATOM 33077 C CA . PRO A 1 29 ? 4.396 1.762 -16.925 1.00 0.00 29 PRO A CA 18
ATOM 33078 C C . PRO A 1 29 ? 4.144 0.995 -18.220 1.00 0.00 29 PRO A C 18
ATOM 33079 O O . PRO A 1 29 ? 3.272 1.362 -19.012 1.00 0.00 29 PRO A O 18
ATOM 33090 N N . GLN A 1 30 ? 4.917 -0.053 -18.446 1.00 0.00 30 GLN A N 18
ATOM 33091 C CA . GLN A 1 30 ? 4.752 -0.875 -19.633 1.00 0.00 30 GLN A CA 18
ATOM 33092 C C . GLN A 1 30 ? 4.221 -2.250 -19.251 1.00 0.00 30 GLN A C 18
ATOM 33093 O O . GLN A 1 30 ? 4.560 -2.775 -18.194 1.00 0.00 30 GLN A O 18
ATOM 33107 N N . PRO A 1 31 ? 3.371 -2.843 -20.105 1.00 0.00 31 PRO A N 18
ATOM 33108 C CA . PRO A 1 31 ? 2.784 -4.170 -19.873 1.00 0.00 31 PRO A CA 18
ATOM 33109 C C . PRO A 1 31 ? 3.818 -5.240 -19.528 1.00 0.00 31 PRO A C 18
ATOM 33110 O O . PRO A 1 31 ? 3.536 -6.147 -18.747 1.00 0.00 31 PRO A O 18
ATOM 33121 N N . HIS A 1 32 ? 5.014 -5.131 -20.103 1.00 0.00 32 HIS A N 18
ATOM 33122 C CA . HIS A 1 32 ? 6.084 -6.085 -19.822 1.00 0.00 32 HIS A CA 18
ATOM 33123 C C . HIS A 1 32 ? 6.501 -6.014 -18.354 1.00 0.00 32 HIS A C 18
ATOM 33124 O O . HIS A 1 32 ? 6.907 -7.016 -17.767 1.00 0.00 32 HIS A O 18
ATOM 33139 N N . GLN A 1 33 ? 6.377 -4.835 -17.762 1.00 0.00 33 GLN A N 18
ATOM 33140 C CA . GLN A 1 33 ? 6.686 -4.654 -16.348 1.00 0.00 33 GLN A CA 18
ATOM 33141 C C . GLN A 1 33 ? 5.652 -5.374 -15.492 1.00 0.00 33 GLN A C 18
ATOM 33142 O O . GLN A 1 33 ? 5.905 -5.712 -14.341 1.00 0.00 33 GLN A O 18
ATOM 33156 N N . PHE A 1 34 ? 4.491 -5.624 -16.078 1.00 0.00 34 PHE A N 18
ATOM 33157 C CA . PHE A 1 34 ? 3.418 -6.313 -15.385 1.00 0.00 34 PHE A CA 18
ATOM 33158 C C . PHE A 1 34 ? 3.406 -7.795 -15.744 1.00 0.00 34 PHE A C 18
ATOM 33159 O O . PHE A 1 34 ? 2.511 -8.534 -15.333 1.00 0.00 34 PHE A O 18
ATOM 33176 N N . ASN A 1 35 ? 4.401 -8.226 -16.514 1.00 0.00 35 ASN A N 18
ATOM 33177 C CA . ASN A 1 35 ? 4.495 -9.627 -16.921 1.00 0.00 35 ASN A CA 18
ATOM 33178 C C . ASN A 1 35 ? 5.140 -10.465 -15.828 1.00 0.00 35 ASN A C 18
ATOM 33179 O O . ASN A 1 35 ? 4.999 -11.689 -15.807 1.00 0.00 35 ASN A O 18
ATOM 33190 N N . SER A 1 36 ? 5.847 -9.805 -14.923 1.00 0.00 36 SER A N 18
ATOM 33191 C CA . SER A 1 36 ? 6.446 -10.486 -13.791 1.00 0.00 36 SER A CA 18
ATOM 33192 C C . SER A 1 36 ? 5.374 -10.807 -12.755 1.00 0.00 36 SER A C 18
ATOM 33193 O O . SER A 1 36 ? 5.075 -9.996 -11.885 1.00 0.00 36 SER A O 18
ATOM 33201 N N . THR A 1 37 ? 4.782 -11.989 -12.869 1.00 0.00 37 THR A N 18
ATOM 33202 C CA . THR A 1 37 ? 3.719 -12.394 -11.963 1.00 0.00 37 THR A CA 18
ATOM 33203 C C . THR A 1 37 ? 4.285 -12.734 -10.586 1.00 0.00 37 THR A C 18
ATOM 33204 O O . THR A 1 37 ? 3.536 -12.929 -9.627 1.00 0.00 37 THR A O 18
ATOM 33215 N N . GLN A 1 38 ? 5.612 -12.804 -10.505 1.00 0.00 38 GLN A N 18
ATOM 33216 C CA . GLN A 1 38 ? 6.304 -13.007 -9.240 1.00 0.00 38 GLN A CA 18
ATOM 33217 C C . GLN A 1 38 ? 5.979 -11.855 -8.292 1.00 0.00 38 GLN A C 18
ATOM 33218 O O . GLN A 1 38 ? 5.890 -10.705 -8.727 1.00 0.00 38 GLN A O 18
ATOM 33232 N N . PRO A 1 39 ? 5.778 -12.148 -6.996 1.00 0.00 39 PRO A N 18
ATOM 33233 C CA . PRO A 1 39 ? 5.454 -11.130 -5.994 1.00 0.00 39 PRO A CA 18
ATOM 33234 C C . PRO A 1 39 ? 6.363 -9.908 -6.085 1.00 0.00 39 PRO A C 18
ATOM 33235 O O . PRO A 1 39 ? 7.573 -10.041 -6.280 1.00 0.00 39 PRO A O 18
ATOM 33246 N N . PHE A 1 40 ? 5.757 -8.724 -5.978 1.00 0.00 40 PHE A N 18
ATOM 33247 C CA . PHE A 1 40 ? 6.478 -7.445 -5.993 1.00 0.00 40 PHE A CA 18
ATOM 33248 C C . PHE A 1 40 ? 7.030 -7.108 -7.381 1.00 0.00 40 PHE A C 18
ATOM 33249 O O . PHE A 1 40 ? 7.631 -6.049 -7.561 1.00 0.00 40 PHE A O 18
ATOM 33266 N N . PHE A 1 41 ? 6.825 -8.008 -8.352 1.00 0.00 41 PHE A N 18
ATOM 33267 C CA . PHE A 1 41 ? 7.281 -7.793 -9.730 1.00 0.00 41 PHE A CA 18
ATOM 33268 C C . PHE A 1 41 ? 8.784 -7.524 -9.753 1.00 0.00 41 PHE A C 18
ATOM 33269 O O . PHE A 1 41 ? 9.285 -6.758 -10.576 1.00 0.00 41 PHE A O 18
ATOM 33286 N N . MET A 1 42 ? 9.490 -8.222 -8.860 1.00 0.00 42 MET A N 18
ATOM 33287 C CA . MET A 1 42 ? 10.920 -8.006 -8.607 1.00 0.00 42 MET A CA 18
ATOM 33288 C C . MET A 1 42 ? 11.753 -8.030 -9.888 1.00 0.00 42 MET A C 18
ATOM 33289 O O . MET A 1 42 ? 12.759 -7.333 -9.993 1.00 0.00 42 MET A O 18
ATOM 33303 N N . ASP A 1 43 ? 11.336 -8.839 -10.852 1.00 0.00 43 ASP A N 18
ATOM 33304 C CA . ASP A 1 43 ? 12.121 -9.060 -12.061 1.00 0.00 43 ASP A CA 18
ATOM 33305 C C . ASP A 1 43 ? 12.218 -7.804 -12.922 1.00 0.00 43 ASP A C 18
ATOM 33306 O O . ASP A 1 43 ? 13.318 -7.356 -13.250 1.00 0.00 43 ASP A O 18
ATOM 33315 N N . THR A 1 44 ? 11.077 -7.232 -13.282 1.00 0.00 44 THR A N 18
ATOM 33316 C CA . THR A 1 44 ? 11.053 -6.109 -14.214 1.00 0.00 44 THR A CA 18
ATOM 33317 C C . THR A 1 44 ? 10.883 -4.764 -13.508 1.00 0.00 44 THR A C 18
ATOM 33318 O O . THR A 1 44 ? 11.256 -3.720 -14.049 1.00 0.00 44 THR A O 18
ATOM 33329 N N . MET A 1 45 ? 10.326 -4.779 -12.306 1.00 0.00 45 MET A N 18
ATOM 33330 C CA . MET A 1 45 ? 10.097 -3.544 -11.568 1.00 0.00 45 MET A CA 18
ATOM 33331 C C . MET A 1 45 ? 10.910 -3.525 -10.284 1.00 0.00 45 MET A C 18
ATOM 33332 O O . MET A 1 45 ? 11.251 -4.573 -9.737 1.00 0.00 45 MET A O 18
ATOM 33346 N N . GLU A 1 46 ? 11.242 -2.334 -9.820 1.00 0.00 46 GLU A N 18
ATOM 33347 C CA . GLU A 1 46 ? 11.915 -2.182 -8.544 1.00 0.00 46 GLU A CA 18
ATOM 33348 C C . GLU A 1 46 ? 10.887 -2.292 -7.424 1.00 0.00 46 GLU A C 18
ATOM 33349 O O . GLU A 1 46 ? 9.848 -1.636 -7.476 1.00 0.00 46 GLU A O 18
ATOM 33361 N N . PRO A 1 47 ? 11.155 -3.124 -6.405 1.00 0.00 47 PRO A N 18
ATOM 33362 C CA . PRO A 1 47 ? 10.240 -3.326 -5.276 1.00 0.00 47 PRO A CA 18
ATOM 33363 C C . PRO A 1 47 ? 9.775 -2.009 -4.657 1.00 0.00 47 PRO A C 18
ATOM 33364 O O . PRO A 1 47 ? 8.602 -1.848 -4.331 1.00 0.00 47 PRO A O 18
ATOM 33375 N N . LEU A 1 48 ? 10.694 -1.057 -4.532 1.00 0.00 48 LEU A N 18
ATOM 33376 C CA . LEU A 1 48 ? 10.396 0.227 -3.901 1.00 0.00 48 LEU A CA 18
ATOM 33377 C C . LEU A 1 48 ? 9.491 1.087 -4.783 1.00 0.00 48 LEU A C 18
ATOM 33378 O O . LEU A 1 48 ? 8.918 2.070 -4.322 1.00 0.00 48 LEU A O 18
ATOM 33394 N N . GLU A 1 49 ? 9.363 0.710 -6.047 1.00 0.00 49 GLU A N 18
ATOM 33395 C CA . GLU A 1 49 ? 8.565 1.476 -6.994 1.00 0.00 49 GLU A CA 18
ATOM 33396 C C . GLU A 1 49 ? 7.298 0.709 -7.369 1.00 0.00 49 GLU A C 18
ATOM 33397 O O . GLU A 1 49 ? 6.455 1.201 -8.122 1.00 0.00 49 GLU A O 18
ATOM 33409 N N . TRP A 1 50 ? 7.170 -0.493 -6.818 1.00 0.00 50 TRP A N 18
ATOM 33410 C CA . TRP A 1 50 ? 5.994 -1.331 -7.026 1.00 0.00 50 TRP A CA 18
ATOM 33411 C C . TRP A 1 50 ? 4.761 -0.681 -6.396 1.00 0.00 50 TRP A C 18
ATOM 33412 O O . TRP A 1 50 ? 3.637 -0.822 -6.889 1.00 0.00 50 TRP A O 18
ATOM 33433 N N . LEU A 1 51 ? 4.996 0.055 -5.315 1.00 0.00 51 LEU A N 18
ATOM 33434 C CA . LEU A 1 51 ? 3.937 0.750 -4.591 1.00 0.00 51 LEU A CA 18
ATOM 33435 C C . LEU A 1 51 ? 3.216 1.749 -5.496 1.00 0.00 51 LEU A C 18
ATOM 33436 O O . LEU A 1 51 ? 2.014 1.978 -5.357 1.00 0.00 51 LEU A O 18
ATOM 33452 N N . GLN A 1 52 ? 3.965 2.312 -6.439 1.00 0.00 52 GLN A N 18
ATOM 33453 C CA . GLN A 1 52 ? 3.484 3.414 -7.261 1.00 0.00 52 GLN A CA 18
ATOM 33454 C C . GLN A 1 52 ? 2.437 2.969 -8.281 1.00 0.00 52 GLN A C 18
ATOM 33455 O O . GLN A 1 52 ? 1.261 3.294 -8.149 1.00 0.00 52 GLN A O 18
ATOM 33469 N N . TRP A 1 53 ? 2.866 2.226 -9.295 1.00 0.00 53 TRP A N 18
ATOM 33470 C CA . TRP A 1 53 ? 1.995 1.918 -10.426 1.00 0.00 53 TRP A CA 18
ATOM 33471 C C . TRP A 1 53 ? 1.218 0.621 -10.248 1.00 0.00 53 TRP A C 18
ATOM 33472 O O . TRP A 1 53 ? 0.313 0.332 -11.032 1.00 0.00 53 TRP A O 18
ATOM 33493 N N . VAL A 1 54 ? 1.549 -0.166 -9.234 1.00 0.00 54 VAL A N 18
ATOM 33494 C CA . VAL A 1 54 ? 0.834 -1.414 -9.034 1.00 0.00 54 VAL A CA 18
ATOM 33495 C C . VAL A 1 54 ? -0.043 -1.369 -7.793 1.00 0.00 54 VAL A C 18
ATOM 33496 O O . VAL A 1 54 ? -1.264 -1.378 -7.907 1.00 0.00 54 VAL A O 18
ATOM 33509 N N . LEU A 1 55 ? 0.580 -1.309 -6.615 1.00 0.00 55 LEU A N 18
ATOM 33510 C CA . LEU A 1 55 ? -0.148 -1.447 -5.350 1.00 0.00 55 LEU A CA 18
ATOM 33511 C C . LEU A 1 55 ? -1.356 -0.520 -5.265 1.00 0.00 55 LEU A C 18
ATOM 33512 O O . LEU A 1 55 ? -2.497 -0.984 -5.246 1.00 0.00 55 LEU A O 18
ATOM 33528 N N . ILE A 1 56 ? -1.104 0.782 -5.218 1.00 0.00 56 ILE A N 18
ATOM 33529 C CA . ILE A 1 56 ? -2.171 1.756 -5.020 1.00 0.00 56 ILE A CA 18
ATOM 33530 C C . ILE A 1 56 ? -3.253 1.659 -6.112 1.00 0.00 56 ILE A C 18
ATOM 33531 O O . ILE A 1 56 ? -4.426 1.465 -5.787 1.00 0.00 56 ILE A O 18
ATOM 33547 N N . PRO A 1 57 ? -2.899 1.753 -7.414 1.00 0.00 57 PRO A N 18
ATOM 33548 C CA . PRO A 1 57 ? -3.891 1.682 -8.498 1.00 0.00 57 PRO A CA 18
ATOM 33549 C C . PRO A 1 57 ? -4.673 0.369 -8.500 1.00 0.00 57 PRO A C 18
ATOM 33550 O O . PRO A 1 57 ? -5.896 0.373 -8.654 1.00 0.00 57 PRO A O 18
ATOM 33561 N N . ARG A 1 58 ? -3.972 -0.749 -8.315 1.00 0.00 58 ARG A N 18
ATOM 33562 C CA . ARG A 1 58 ? -4.612 -2.060 -8.326 1.00 0.00 58 ARG A CA 18
ATOM 33563 C C . ARG A 1 58 ? -5.611 -2.181 -7.179 1.00 0.00 58 ARG A C 18
ATOM 33564 O O . ARG A 1 58 ? -6.725 -2.674 -7.358 1.00 0.00 58 ARG A O 18
ATOM 33585 N N . MET A 1 59 ? -5.211 -1.714 -6.001 1.00 0.00 59 MET A N 18
ATOM 33586 C CA . MET A 1 59 ? -6.067 -1.802 -4.824 1.00 0.00 59 MET A CA 18
ATOM 33587 C C . MET A 1 59 ? -7.266 -0.870 -4.950 1.00 0.00 59 MET A C 18
ATOM 33588 O O . MET A 1 59 ? -8.318 -1.134 -4.382 1.00 0.00 59 MET A O 18
ATOM 33602 N N . HIS A 1 60 ? -7.115 0.211 -5.708 1.00 0.00 60 HIS A N 18
ATOM 33603 C CA . HIS A 1 60 ? -8.240 1.104 -5.978 1.00 0.00 60 HIS A CA 18
ATOM 33604 C C . HIS A 1 60 ? -9.364 0.343 -6.677 1.00 0.00 60 HIS A C 18
ATOM 33605 O O . HIS A 1 60 ? -10.531 0.489 -6.324 1.00 0.00 60 HIS A O 18
ATOM 33620 N N . ASP A 1 61 ? -8.995 -0.483 -7.654 1.00 0.00 61 ASP A N 18
ATOM 33621 C CA . ASP A 1 61 ? -9.955 -1.353 -8.341 1.00 0.00 61 ASP A CA 18
ATOM 33622 C C . ASP A 1 61 ? -10.562 -2.354 -7.370 1.00 0.00 61 ASP A C 18
ATOM 33623 O O . ASP A 1 61 ? -11.773 -2.574 -7.372 1.00 0.00 61 ASP A O 18
ATOM 33632 N N . LEU A 1 62 ? -9.717 -2.949 -6.536 1.00 0.00 62 LEU A N 18
ATOM 33633 C CA . LEU A 1 62 ? -10.154 -3.936 -5.551 1.00 0.00 62 LEU A CA 18
ATOM 33634 C C . LEU A 1 62 ? -11.185 -3.334 -4.592 1.00 0.00 62 LEU A C 18
ATOM 33635 O O . LEU A 1 62 ? -12.236 -3.927 -4.334 1.00 0.00 62 LEU A O 18
ATOM 33651 N N . LEU A 1 63 ? -10.881 -2.147 -4.084 1.00 0.00 63 LEU A N 18
ATOM 33652 C CA . LEU A 1 63 ? -11.716 -1.494 -3.081 1.00 0.00 63 LEU A CA 18
ATOM 33653 C C . LEU A 1 63 ? -12.986 -0.908 -3.691 1.00 0.00 63 LEU A C 18
ATOM 33654 O O . LEU A 1 63 ? -14.059 -1.012 -3.101 1.00 0.00 63 LEU A O 18
ATOM 33670 N N . ASP A 1 64 ? -12.864 -0.293 -4.868 1.00 0.00 64 ASP A N 18
ATOM 33671 C CA . ASP A 1 64 ? -14.028 0.255 -5.571 1.00 0.00 64 ASP A CA 18
ATOM 33672 C C . ASP A 1 64 ? -15.019 -0.856 -5.876 1.00 0.00 64 ASP A C 18
ATOM 33673 O O . ASP A 1 64 ? -16.231 -0.699 -5.716 1.00 0.00 64 ASP A O 18
ATOM 33682 N N . ASN A 1 65 ? -14.476 -1.995 -6.285 1.00 0.00 65 ASN A N 18
ATOM 33683 C CA . ASN A 1 65 ? -15.275 -3.163 -6.635 1.00 0.00 65 ASN A CA 18
ATOM 33684 C C . ASN A 1 65 ? -15.870 -3.790 -5.378 1.00 0.00 65 ASN A C 18
ATOM 33685 O O . ASN A 1 65 ? -16.744 -4.656 -5.452 1.00 0.00 65 ASN A O 18
ATOM 33696 N N . LYS A 1 66 ? -15.380 -3.333 -4.224 1.00 0.00 66 LYS A N 18
ATOM 33697 C CA . LYS A 1 66 ? -15.849 -3.799 -2.924 1.00 0.00 66 LYS A CA 18
ATOM 33698 C C . LYS A 1 66 ? -15.584 -5.289 -2.769 1.00 0.00 66 LYS A C 18
ATOM 33699 O O . LYS A 1 66 ? -16.358 -6.021 -2.150 1.00 0.00 66 LYS A O 18
ATOM 33718 N N . GLN A 1 67 ? -14.467 -5.714 -3.335 1.00 0.00 67 GLN A N 18
ATOM 33719 C CA . GLN A 1 67 ? -14.027 -7.093 -3.249 1.00 0.00 67 GLN A CA 18
ATOM 33720 C C . GLN A 1 67 ? -13.470 -7.376 -1.863 1.00 0.00 67 GLN A C 18
ATOM 33721 O O . GLN A 1 67 ? -12.769 -6.537 -1.294 1.00 0.00 67 GLN A O 18
ATOM 33735 N N . PRO A 1 68 ? -13.790 -8.549 -1.292 1.00 0.00 68 PRO A N 18
ATOM 33736 C CA . PRO A 1 68 ? -13.249 -8.965 0.002 1.00 0.00 68 PRO A CA 18
ATOM 33737 C C . PRO A 1 68 ? -11.729 -8.941 -0.009 1.00 0.00 68 PRO A C 18
ATOM 33738 O O . PRO A 1 68 ? -11.101 -9.440 -0.949 1.00 0.00 68 PRO A O 18
ATOM 33749 N N . LEU A 1 69 ? -11.142 -8.362 1.027 1.00 0.00 69 LEU A N 18
ATOM 33750 C CA . LEU A 1 69 ? -9.699 -8.192 1.087 1.00 0.00 69 LEU A CA 18
ATOM 33751 C C . LEU A 1 69 ? -8.996 -9.545 1.184 1.00 0.00 69 LEU A C 18
ATOM 33752 O O . LEU A 1 69 ? -9.574 -10.518 1.674 1.00 0.00 69 LEU A O 18
ATOM 33768 N N . PRO A 1 70 ? -7.745 -9.626 0.690 1.00 0.00 70 PRO A N 18
ATOM 33769 C CA . PRO A 1 70 ? -6.987 -10.886 0.601 1.00 0.00 70 PRO A CA 18
ATOM 33770 C C . PRO A 1 70 ? -6.834 -11.607 1.942 1.00 0.00 70 PRO A C 18
ATOM 33771 O O . PRO A 1 70 ? -6.636 -12.824 1.978 1.00 0.00 70 PRO A O 18
ATOM 33782 N N . GLY A 1 71 ? -6.905 -10.857 3.037 1.00 0.00 71 GLY A N 18
ATOM 33783 C CA . GLY A 1 71 ? -6.823 -11.455 4.358 1.00 0.00 71 GLY A CA 18
ATOM 33784 C C . GLY A 1 71 ? -5.397 -11.728 4.797 1.00 0.00 71 GLY A C 18
ATOM 33785 O O . GLY A 1 71 ? -5.160 -12.130 5.936 1.00 0.00 71 GLY A O 18
ATOM 33789 N N . ALA A 1 72 ? -4.449 -11.496 3.901 1.00 0.00 72 ALA A N 18
ATOM 33790 C CA . ALA A 1 72 ? -3.048 -11.766 4.168 1.00 0.00 72 ALA A CA 18
ATOM 33791 C C . ALA A 1 72 ? -2.180 -11.042 3.152 1.00 0.00 72 ALA A C 18
ATOM 33792 O O . ALA A 1 72 ? -1.851 -11.583 2.096 1.00 0.00 72 ALA A O 18
ATOM 33799 N N . PHE A 1 73 ? -1.872 -9.796 3.454 1.00 0.00 73 PHE A N 18
ATOM 33800 C CA . PHE A 1 73 ? -1.035 -8.980 2.590 1.00 0.00 73 PHE A CA 18
ATOM 33801 C C . PHE A 1 73 ? 0.015 -8.241 3.416 1.00 0.00 73 PHE A C 18
ATOM 33802 O O . PHE A 1 73 ? -0.194 -7.104 3.844 1.00 0.00 73 PHE A O 18
ATOM 33819 N N . ALA A 1 74 ? 1.134 -8.906 3.660 1.00 0.00 74 ALA A N 18
ATOM 33820 C CA . ALA A 1 74 ? 2.206 -8.335 4.458 1.00 0.00 74 ALA A CA 18
ATOM 33821 C C . ALA A 1 74 ? 3.433 -8.067 3.598 1.00 0.00 74 ALA A C 18
ATOM 33822 O O . ALA A 1 74 ? 4.171 -8.989 3.241 1.00 0.00 74 ALA A O 18
ATOM 33829 N N . VAL A 1 75 ? 3.638 -6.804 3.253 1.00 0.00 75 VAL A N 18
ATOM 33830 C CA . VAL A 1 75 ? 4.779 -6.407 2.439 1.00 0.00 75 VAL A CA 18
ATOM 33831 C C . VAL A 1 75 ? 5.825 -5.684 3.282 1.00 0.00 75 VAL A C 18
ATOM 33832 O O . VAL A 1 75 ? 6.968 -5.512 2.858 1.00 0.00 75 VAL A O 18
ATOM 33845 N N . ALA A 1 76 ? 5.426 -5.287 4.487 1.00 0.00 76 ALA A N 18
ATOM 33846 C CA . ALA A 1 76 ? 6.299 -4.545 5.396 1.00 0.00 76 ALA A CA 18
ATOM 33847 C C . ALA A 1 76 ? 7.643 -5.252 5.629 1.00 0.00 76 ALA A C 18
ATOM 33848 O O . ALA A 1 76 ? 8.694 -4.639 5.434 1.00 0.00 76 ALA A O 18
ATOM 33855 N N . PRO A 1 77 ? 7.649 -6.546 6.035 1.00 0.00 77 PRO A N 18
ATOM 33856 C CA . PRO A 1 77 ? 8.896 -7.284 6.288 1.00 0.00 77 PRO A CA 18
ATOM 33857 C C . PRO A 1 77 ? 9.836 -7.284 5.086 1.00 0.00 77 PRO A C 18
ATOM 33858 O O . PRO A 1 77 ? 11.059 -7.243 5.236 1.00 0.00 77 PRO A O 18
ATOM 33869 N N . TYR A 1 78 ? 9.260 -7.317 3.892 1.00 0.00 78 TYR A N 18
ATOM 33870 C CA . TYR A 1 78 ? 10.045 -7.344 2.669 1.00 0.00 78 TYR A CA 18
ATOM 33871 C C . TYR A 1 78 ? 10.680 -5.983 2.414 1.00 0.00 78 TYR A C 18
ATOM 33872 O O . TYR A 1 78 ? 11.875 -5.889 2.132 1.00 0.00 78 TYR A O 18
ATOM 33890 N N . TYR A 1 79 ? 9.881 -4.930 2.533 1.00 0.00 79 TYR A N 18
ATOM 33891 C CA . TYR A 1 79 ? 10.362 -3.576 2.294 1.00 0.00 79 TYR A CA 18
ATOM 33892 C C . TYR A 1 79 ? 11.386 -3.157 3.337 1.00 0.00 79 TYR A C 18
ATOM 33893 O O . TYR A 1 79 ? 12.252 -2.335 3.059 1.00 0.00 79 TYR A O 18
ATOM 33911 N N . GLU A 1 80 ? 11.293 -3.730 4.528 1.00 0.00 80 GLU A N 18
ATOM 33912 C CA . GLU A 1 80 ? 12.276 -3.475 5.575 1.00 0.00 80 GLU A CA 18
ATOM 33913 C C . GLU A 1 80 ? 13.673 -3.873 5.098 1.00 0.00 80 GLU A C 18
ATOM 33914 O O . GLU A 1 80 ? 14.668 -3.226 5.425 1.00 0.00 80 GLU A O 18
ATOM 33926 N N . MET A 1 81 ? 13.734 -4.936 4.307 1.00 0.00 81 MET A N 18
ATOM 33927 C CA . MET A 1 81 ? 14.999 -5.420 3.775 1.00 0.00 81 MET A CA 18
ATOM 33928 C C . MET A 1 81 ? 15.310 -4.763 2.436 1.00 0.00 81 MET A C 18
ATOM 33929 O O . MET A 1 81 ? 16.467 -4.493 2.124 1.00 0.00 81 MET A O 18
ATOM 33943 N N . ALA A 1 82 ? 14.268 -4.508 1.651 1.00 0.00 82 ALA A N 18
ATOM 33944 C CA . ALA A 1 82 ? 14.429 -3.944 0.314 1.00 0.00 82 ALA A CA 18
ATOM 33945 C C . ALA A 1 82 ? 14.840 -2.472 0.374 1.00 0.00 82 ALA A C 18
ATOM 33946 O O . ALA A 1 82 ? 15.603 -1.992 -0.463 1.00 0.00 82 ALA A O 18
ATOM 33953 N N . LEU A 1 83 ? 14.327 -1.762 1.368 1.00 0.00 83 LEU A N 18
ATOM 33954 C CA . LEU A 1 83 ? 14.647 -0.352 1.556 1.00 0.00 83 LEU A CA 18
ATOM 33955 C C . LEU A 1 83 ? 15.893 -0.210 2.426 1.00 0.00 83 LEU A C 18
ATOM 33956 O O . LEU A 1 83 ? 16.393 0.898 2.632 1.00 0.00 83 LEU A O 18
ATOM 33972 N N . ALA A 1 84 ? 16.388 -1.358 2.905 1.00 0.00 84 ALA A N 18
ATOM 33973 C CA . ALA A 1 84 ? 17.521 -1.433 3.829 1.00 0.00 84 ALA A CA 18
ATOM 33974 C C . ALA A 1 84 ? 17.112 -1.019 5.237 1.00 0.00 84 ALA A C 18
ATOM 33975 O O . ALA A 1 84 ? 16.455 0.004 5.437 1.00 0.00 84 ALA A O 18
ATOM 33982 N N . THR A 1 85 ? 17.513 -1.818 6.210 1.00 0.00 85 THR A N 18
ATOM 33983 C CA . THR A 1 85 ? 17.200 -1.554 7.601 1.00 0.00 85 THR A CA 18
ATOM 33984 C C . THR A 1 85 ? 17.894 -0.287 8.099 1.00 0.00 85 THR A C 18
ATOM 33985 O O . THR A 1 85 ? 17.386 0.410 8.980 1.00 0.00 85 THR A O 18
ATOM 33996 N N . ASP A 1 86 ? 19.042 0.016 7.507 1.00 0.00 86 ASP A N 18
ATOM 33997 C CA . ASP A 1 86 ? 19.834 1.187 7.880 1.00 0.00 86 ASP A CA 18
ATOM 33998 C C . ASP A 1 86 ? 19.149 2.485 7.456 1.00 0.00 86 ASP A C 18
ATOM 33999 O O . ASP A 1 86 ? 19.424 3.549 8.013 1.00 0.00 86 ASP A O 18
ATOM 34008 N N . HIS A 1 87 ? 18.251 2.381 6.477 1.00 0.00 87 HIS A N 18
ATOM 34009 C CA . HIS A 1 87 ? 17.584 3.549 5.899 1.00 0.00 87 HIS A CA 18
ATOM 34010 C C . HIS A 1 87 ? 16.874 4.366 6.976 1.00 0.00 87 HIS A C 18
ATOM 34011 O O . HIS A 1 87 ? 15.948 3.881 7.625 1.00 0.00 87 HIS A O 18
ATOM 34026 N N . PRO A 1 88 ? 17.303 5.619 7.171 1.00 0.00 88 PRO A N 18
ATOM 34027 C CA . PRO A 1 88 ? 16.695 6.514 8.154 1.00 0.00 88 PRO A CA 18
ATOM 34028 C C . PRO A 1 88 ? 15.297 6.956 7.735 1.00 0.00 88 PRO A C 18
ATOM 34029 O O . PRO A 1 88 ? 15.055 7.233 6.554 1.00 0.00 88 PRO A O 18
ATOM 34040 N N . GLN A 1 89 ? 14.392 7.011 8.709 1.00 0.00 89 GLN A N 18
ATOM 34041 C CA . GLN A 1 89 ? 12.993 7.376 8.478 1.00 0.00 89 GLN A CA 18
ATOM 34042 C C . GLN A 1 89 ? 12.291 6.295 7.653 1.00 0.00 89 GLN A C 18
ATOM 34043 O O . GLN A 1 89 ? 11.441 6.580 6.805 1.00 0.00 89 GLN A O 18
ATOM 34057 N N . ARG A 1 90 ? 12.649 5.047 7.924 1.00 0.00 90 ARG A N 18
ATOM 34058 C CA . ARG A 1 90 ? 12.020 3.907 7.271 1.00 0.00 90 ARG A CA 18
ATOM 34059 C C . ARG A 1 90 ? 10.730 3.546 8.000 1.00 0.00 90 ARG A C 18
ATOM 34060 O O . ARG A 1 90 ? 9.825 2.937 7.426 1.00 0.00 90 ARG A O 18
ATOM 34081 N N . ALA A 1 91 ? 10.662 3.945 9.271 1.00 0.00 91 ALA A N 18
ATOM 34082 C CA . ALA A 1 91 ? 9.554 3.594 10.152 1.00 0.00 91 ALA A CA 18
ATOM 34083 C C . ALA A 1 91 ? 8.212 4.025 9.582 1.00 0.00 91 ALA A C 18
ATOM 34084 O O . ALA A 1 91 ? 7.277 3.236 9.550 1.00 0.00 91 ALA A O 18
ATOM 34091 N N . LEU A 1 92 ? 8.123 5.272 9.127 1.00 0.00 92 LEU A N 18
ATOM 34092 C CA . LEU A 1 92 ? 6.877 5.802 8.573 1.00 0.00 92 LEU A CA 18
ATOM 34093 C C . LEU A 1 92 ? 6.376 4.941 7.423 1.00 0.00 92 LEU A C 18
ATOM 34094 O O . LEU A 1 92 ? 5.183 4.658 7.315 1.00 0.00 92 LEU A O 18
ATOM 34110 N N . ILE A 1 93 ? 7.300 4.510 6.579 1.00 0.00 93 ILE A N 18
ATOM 34111 C CA . ILE A 1 93 ? 6.959 3.718 5.410 1.00 0.00 93 ILE A CA 18
ATOM 34112 C C . ILE A 1 93 ? 6.480 2.331 5.820 1.00 0.00 93 ILE A C 18
ATOM 34113 O O . ILE A 1 93 ? 5.426 1.869 5.382 1.00 0.00 93 ILE A O 18
ATOM 34129 N N . LEU A 1 94 ? 7.242 1.685 6.691 1.00 0.00 94 LEU A N 18
ATOM 34130 C CA . LEU A 1 94 ? 6.921 0.336 7.129 1.00 0.00 94 LEU A CA 18
ATOM 34131 C C . LEU A 1 94 ? 5.670 0.319 8.000 1.00 0.00 94 LEU A C 18
ATOM 34132 O O . LEU A 1 94 ? 4.862 -0.601 7.910 1.00 0.00 94 LEU A O 18
ATOM 34148 N N . ALA A 1 95 ? 5.506 1.353 8.823 1.00 0.00 95 ALA A N 18
ATOM 34149 C CA . ALA A 1 95 ? 4.344 1.466 9.699 1.00 0.00 95 ALA A CA 18
ATOM 34150 C C . ALA A 1 95 ? 3.061 1.500 8.891 1.00 0.00 95 ALA A C 18
ATOM 34151 O O . ALA A 1 95 ? 2.090 0.819 9.219 1.00 0.00 95 ALA A O 18
ATOM 34158 N N . GLU A 1 96 ? 3.065 2.288 7.826 1.00 0.00 96 GLU A N 18
ATOM 34159 C CA . GLU A 1 96 ? 1.908 2.381 6.954 1.00 0.00 96 GLU A CA 18
ATOM 34160 C C . GLU A 1 96 ? 1.672 1.067 6.219 1.00 0.00 96 GLU A C 18
ATOM 34161 O O . GLU A 1 96 ? 0.531 0.696 5.949 1.00 0.00 96 GLU A O 18
ATOM 34173 N N . LEU A 1 97 ? 2.747 0.347 5.927 1.00 0.00 97 LEU A N 18
ATOM 34174 C CA . LEU A 1 97 ? 2.631 -0.964 5.304 1.00 0.00 97 LEU A CA 18
ATOM 34175 C C . LEU A 1 97 ? 2.011 -1.962 6.278 1.00 0.00 97 LEU A C 18
ATOM 34176 O O . LEU A 1 97 ? 1.206 -2.807 5.883 1.00 0.00 97 LEU A O 18
ATOM 34192 N N . GLU A 1 98 ? 2.384 -1.853 7.552 1.00 0.00 98 GLU A N 18
ATOM 34193 C CA . GLU A 1 98 ? 1.811 -2.696 8.599 1.00 0.00 98 GLU A CA 18
ATOM 34194 C C . GLU A 1 98 ? 0.356 -2.313 8.842 1.00 0.00 98 GLU A C 18
ATOM 34195 O O . GLU A 1 98 ? -0.482 -3.164 9.138 1.00 0.00 98 GLU A O 18
ATOM 34207 N N . LYS A 1 99 ? 0.071 -1.023 8.721 1.00 0.00 99 LYS A N 18
ATOM 34208 C CA . LYS A 1 99 ? -1.287 -0.516 8.852 1.00 0.00 99 LYS A CA 18
ATOM 34209 C C . LYS A 1 99 ? -2.157 -1.055 7.721 1.00 0.00 99 LYS A C 18
ATOM 34210 O O . LYS A 1 99 ? -3.265 -1.538 7.950 1.00 0.00 99 LYS A O 18
ATOM 34229 N N . LEU A 1 100 ? -1.634 -0.977 6.502 1.00 0.00 100 LEU A N 18
ATOM 34230 C CA . LEU A 1 100 ? -2.320 -1.509 5.330 1.00 0.00 100 LEU A CA 18
ATOM 34231 C C . LEU A 1 100 ? -2.514 -3.016 5.474 1.00 0.00 100 LEU A C 18
ATOM 34232 O O . LEU A 1 100 ? -3.572 -3.556 5.144 1.00 0.00 100 LEU A O 18
ATOM 34248 N N . ASP A 1 101 ? -1.479 -3.680 5.979 1.00 0.00 101 ASP A N 18
ATOM 34249 C CA . ASP A 1 101 ? -1.533 -5.108 6.277 1.00 0.00 101 ASP A CA 18
ATOM 34250 C C . ASP A 1 101 ? -2.679 -5.420 7.232 1.00 0.00 101 ASP A C 18
ATOM 34251 O O . ASP A 1 101 ? -3.457 -6.350 7.005 1.00 0.00 101 ASP A O 18
ATOM 34260 N N . ALA A 1 102 ? -2.781 -4.622 8.289 1.00 0.00 102 ALA A N 18
ATOM 34261 C CA . ALA A 1 102 ? -3.827 -4.793 9.286 1.00 0.00 102 ALA A CA 18
ATOM 34262 C C . ALA A 1 102 ? -5.203 -4.668 8.657 1.00 0.00 102 ALA A C 18
ATOM 34263 O O . ALA A 1 102 ? -6.118 -5.414 9.000 1.00 0.00 102 ALA A O 18
ATOM 34270 N N . LEU A 1 103 ? -5.336 -3.730 7.727 1.00 0.00 103 LEU A N 18
ATOM 34271 C CA . LEU A 1 103 ? -6.597 -3.510 7.034 1.00 0.00 103 LEU A CA 18
ATOM 34272 C C . LEU A 1 103 ? -6.981 -4.737 6.213 1.00 0.00 103 LEU A C 18
ATOM 34273 O O . LEU A 1 103 ? -8.104 -5.231 6.306 1.00 0.00 103 LEU A O 18
ATOM 34289 N N . PHE A 1 104 ? -6.031 -5.240 5.426 1.00 0.00 104 PHE A N 18
ATOM 34290 C CA . PHE A 1 104 ? -6.281 -6.390 4.564 1.00 0.00 104 PHE A CA 18
ATOM 34291 C C . PHE A 1 104 ? -6.573 -7.649 5.369 1.00 0.00 104 PHE A C 18
ATOM 34292 O O . PHE A 1 104 ? -7.334 -8.504 4.925 1.00 0.00 104 PHE A O 18
ATOM 34309 N N . ALA A 1 105 ? -5.967 -7.764 6.543 1.00 0.00 105 ALA A N 18
ATOM 34310 C CA . ALA A 1 105 ? -6.174 -8.927 7.392 1.00 0.00 105 ALA A CA 18
ATOM 34311 C C . ALA A 1 105 ? -7.449 -8.788 8.217 1.00 0.00 105 ALA A C 18
ATOM 34312 O O . ALA A 1 105 ? -8.008 -9.780 8.690 1.00 0.00 105 ALA A O 18
ATOM 34319 N N . ASP A 1 106 ? -7.908 -7.554 8.378 1.00 0.00 106 ASP A N 18
ATOM 34320 C CA . ASP A 1 106 ? -9.081 -7.269 9.197 1.00 0.00 106 ASP A CA 18
ATOM 34321 C C . ASP A 1 106 ? -10.365 -7.660 8.476 1.00 0.00 106 ASP A C 18
ATOM 34322 O O . ASP A 1 106 ? -11.275 -8.235 9.080 1.00 0.00 106 ASP A O 18
ATOM 34331 N N . ASP A 1 107 ? -10.438 -7.344 7.190 1.00 0.00 107 ASP A N 18
ATOM 34332 C CA . ASP A 1 107 ? -11.597 -7.708 6.385 1.00 0.00 107 ASP A CA 18
ATOM 34333 C C . ASP A 1 107 ? -11.504 -9.166 5.966 1.00 0.00 107 ASP A C 18
ATOM 34334 O O . ASP A 1 107 ? -10.713 -9.526 5.095 1.00 0.00 107 ASP A O 18
ATOM 34343 N N . ALA A 1 108 ? -12.299 -10.004 6.612 1.00 0.00 108 ALA A N 18
ATOM 34344 C CA . ALA A 1 108 ? -12.264 -11.433 6.362 1.00 0.00 108 ALA A CA 18
ATOM 34345 C C . ALA A 1 108 ? -13.066 -11.792 5.119 1.00 0.00 108 ALA A C 18
ATOM 34346 O O . ALA A 1 108 ? -14.137 -11.232 4.875 1.00 0.00 108 ALA A O 18
ATOM 34353 N N . SER A 1 109 ? -12.542 -12.730 4.345 1.00 0.00 109 SER A N 18
ATOM 34354 C CA . SER A 1 109 ? -13.210 -13.201 3.142 1.00 0.00 109 SER A CA 18
ATOM 34355 C C . SER A 1 109 ? -14.379 -14.118 3.496 1.00 0.00 109 SER A C 18
ATOM 34356 O O . SER A 1 109 ? -15.262 -14.373 2.676 1.00 0.00 109 SER A O 18
ATOM 34364 N N . LEU A 1 110 ? -14.380 -14.603 4.729 1.00 0.00 110 LEU A N 18
ATOM 34365 C CA . LEU A 1 110 ? -15.440 -15.477 5.203 1.00 0.00 110 LEU A CA 18
ATOM 34366 C C . LEU A 1 110 ? -16.523 -14.662 5.898 1.00 0.00 110 LEU A C 18
ATOM 34367 O O . LEU A 1 110 ? -16.287 -14.080 6.960 1.00 0.00 110 LEU A O 18
ATOM 34383 N N . GLU A 1 111 ? -17.700 -14.604 5.292 1.00 0.00 111 GLU A N 18
ATOM 34384 C CA . GLU A 1 111 ? -18.832 -13.910 5.893 1.00 0.00 111 GLU A CA 18
ATOM 34385 C C . GLU A 1 111 ? -19.528 -14.830 6.892 1.00 0.00 111 GLU A C 18
ATOM 34386 O O . GLU A 1 111 ? -19.905 -14.415 7.990 1.00 0.00 111 GLU A O 18
ATOM 34398 N N . HIS A 1 112 ? -19.673 -16.089 6.506 1.00 0.00 112 HIS A N 18
ATOM 34399 C CA . HIS A 1 112 ? -20.234 -17.100 7.378 1.00 0.00 112 HIS A CA 18
ATOM 34400 C C . HIS A 1 112 ? -19.139 -17.725 8.221 1.00 0.00 112 HIS A C 18
ATOM 34401 O O . HIS A 1 112 ? -18.036 -17.981 7.737 1.00 0.00 112 HIS A O 18
ATOM 34416 N N . HIS A 1 113 ? -19.445 -17.953 9.481 1.00 0.00 113 HIS A N 18
ATOM 34417 C CA . HIS A 1 113 ? -18.532 -18.622 10.387 1.00 0.00 113 HIS A CA 18
ATOM 34418 C C . HIS A 1 113 ? -19.257 -19.779 11.057 1.00 0.00 113 HIS A C 18
ATOM 34419 O O . HIS A 1 113 ? -20.418 -20.045 10.749 1.00 0.00 113 HIS A O 18
ATOM 34434 N N . HIS A 1 114 ? -18.593 -20.463 11.973 1.00 0.00 114 HIS A N 18
ATOM 34435 C CA . HIS A 1 114 ? -19.201 -21.610 12.636 1.00 0.00 114 HIS A CA 18
ATOM 34436 C C . HIS A 1 114 ? -20.008 -21.170 13.846 1.00 0.00 114 HIS A C 18
ATOM 34437 O O . HIS A 1 114 ? -21.029 -21.770 14.175 1.00 0.00 114 HIS A O 18
ATOM 34452 N N . HIS A 1 115 ? -19.557 -20.112 14.497 1.00 0.00 115 HIS A N 18
ATOM 34453 C CA . HIS A 1 115 ? -20.274 -19.560 15.636 1.00 0.00 115 HIS A CA 18
ATOM 34454 C C . HIS A 1 115 ? -21.304 -18.534 15.165 1.00 0.00 115 HIS A C 18
ATOM 34455 O O . HIS A 1 115 ? -22.247 -18.205 15.883 1.00 0.00 115 HIS A O 18
ATOM 34470 N N . HIS A 1 116 ? -21.114 -18.038 13.952 1.00 0.00 116 HIS A N 18
ATOM 34471 C CA . HIS A 1 116 ? -22.028 -17.069 13.360 1.00 0.00 116 HIS A CA 18
ATOM 34472 C C . HIS A 1 116 ? -22.319 -17.438 11.915 1.00 0.00 116 HIS A C 18
ATOM 34473 O O . HIS A 1 116 ? -21.482 -17.237 11.040 1.00 0.00 116 HIS A O 18
ATOM 34488 N N . HIS A 1 117 ? -23.493 -17.988 11.676 1.00 0.00 117 HIS A N 18
ATOM 34489 C CA . HIS A 1 117 ? -23.900 -18.342 10.327 1.00 0.00 117 HIS A CA 18
ATOM 34490 C C . HIS A 1 117 ? -24.636 -17.169 9.696 1.00 0.00 117 HIS A C 18
ATOM 34491 O O . HIS A 1 117 ? -25.878 -17.125 9.797 1.00 0.00 117 HIS A O 18
ATOM 34507 N N . MET A 1 1 ? -16.372 4.415 4.706 1.00 0.00 1 MET A N 19
ATOM 34508 C CA . MET A 1 1 ? -17.543 3.707 5.272 1.00 0.00 1 MET A CA 19
ATOM 34509 C C . MET A 1 1 ? -17.167 2.272 5.606 1.00 0.00 1 MET A C 19
ATOM 34510 O O . MET A 1 1 ? -17.272 1.835 6.750 1.00 0.00 1 MET A O 19
ATOM 34526 N N . THR A 1 2 ? -16.717 1.551 4.594 1.00 0.00 2 THR A N 19
ATOM 34527 C CA . THR A 1 2 ? -16.279 0.179 4.755 1.00 0.00 2 THR A CA 19
ATOM 34528 C C . THR A 1 2 ? -14.763 0.121 4.896 1.00 0.00 2 THR A C 19
ATOM 34529 O O . THR A 1 2 ? -14.082 1.147 4.811 1.00 0.00 2 THR A O 19
ATOM 34540 N N . THR A 1 3 ? -14.237 -1.077 5.100 1.00 0.00 3 THR A N 19
ATOM 34541 C CA . THR A 1 3 ? -12.802 -1.277 5.163 1.00 0.00 3 THR A CA 19
ATOM 34542 C C . THR A 1 3 ? -12.167 -0.926 3.825 1.00 0.00 3 THR A C 19
ATOM 34543 O O . THR A 1 3 ? -11.063 -0.384 3.765 1.00 0.00 3 THR A O 19
ATOM 34554 N N . HIS A 1 4 ? -12.895 -1.211 2.751 1.00 0.00 4 HIS A N 19
ATOM 34555 C CA . HIS A 1 4 ? -12.410 -0.951 1.403 1.00 0.00 4 HIS A CA 19
ATOM 34556 C C . HIS A 1 4 ? -12.186 0.546 1.199 1.00 0.00 4 HIS A C 19
ATOM 34557 O O . HIS A 1 4 ? -11.254 0.953 0.509 1.00 0.00 4 HIS A O 19
ATOM 34572 N N . ASP A 1 5 ? -13.028 1.361 1.833 1.00 0.00 5 ASP A N 19
ATOM 34573 C CA . ASP A 1 5 ? -12.863 2.813 1.794 1.00 0.00 5 ASP A CA 19
ATOM 34574 C C . ASP A 1 5 ? -11.587 3.213 2.514 1.00 0.00 5 ASP A C 19
ATOM 34575 O O . ASP A 1 5 ? -10.806 4.028 2.026 1.00 0.00 5 ASP A O 19
ATOM 34584 N N . ARG A 1 6 ? -11.385 2.621 3.684 1.00 0.00 6 ARG A N 19
ATOM 34585 C CA . ARG A 1 6 ? -10.244 2.943 4.528 1.00 0.00 6 ARG A CA 19
ATOM 34586 C C . ARG A 1 6 ? -8.935 2.542 3.857 1.00 0.00 6 ARG A C 19
ATOM 34587 O O . ARG A 1 6 ? -7.940 3.257 3.953 1.00 0.00 6 ARG A O 19
ATOM 34608 N N . VAL A 1 7 ? -8.945 1.413 3.155 1.00 0.00 7 VAL A N 19
ATOM 34609 C CA . VAL A 1 7 ? -7.773 0.986 2.400 1.00 0.00 7 VAL A CA 19
ATOM 34610 C C . VAL A 1 7 ? -7.489 1.970 1.264 1.00 0.00 7 VAL A C 19
ATOM 34611 O O . VAL A 1 7 ? -6.337 2.293 0.985 1.00 0.00 7 VAL A O 19
ATOM 34624 N N . ARG A 1 8 ? -8.551 2.465 0.629 1.00 0.00 8 ARG A N 19
ATOM 34625 C CA . ARG A 1 8 ? -8.413 3.438 -0.453 1.00 0.00 8 ARG A CA 19
ATOM 34626 C C . ARG A 1 8 ? -7.771 4.722 0.065 1.00 0.00 8 ARG A C 19
ATOM 34627 O O . ARG A 1 8 ? -6.895 5.301 -0.583 1.00 0.00 8 ARG A O 19
ATOM 34648 N N . LEU A 1 9 ? -8.212 5.157 1.240 1.00 0.00 9 LEU A N 19
ATOM 34649 C CA . LEU A 1 9 ? -7.640 6.334 1.887 1.00 0.00 9 LEU A CA 19
ATOM 34650 C C . LEU A 1 9 ? -6.188 6.069 2.268 1.00 0.00 9 LEU A C 19
ATOM 34651 O O . LEU A 1 9 ? -5.322 6.932 2.104 1.00 0.00 9 LEU A O 19
ATOM 34667 N N . GLN A 1 10 ? -5.933 4.862 2.767 1.00 0.00 10 GLN A N 19
ATOM 34668 C CA . GLN A 1 10 ? -4.583 4.421 3.100 1.00 0.00 10 GLN A CA 19
ATOM 34669 C C . GLN A 1 10 ? -3.670 4.499 1.878 1.00 0.00 10 GLN A C 19
ATOM 34670 O O . GLN A 1 10 ? -2.511 4.906 1.980 1.00 0.00 10 GLN A O 19
ATOM 34684 N N . LEU A 1 11 ? -4.202 4.107 0.726 1.00 0.00 11 LEU A N 19
ATOM 34685 C CA . LEU A 1 11 ? -3.458 4.167 -0.525 1.00 0.00 11 LEU A CA 19
ATOM 34686 C C . LEU A 1 11 ? -3.028 5.598 -0.826 1.00 0.00 11 LEU A C 19
ATOM 34687 O O . LEU A 1 11 ? -1.870 5.849 -1.142 1.00 0.00 11 LEU A O 19
ATOM 34703 N N . GLN A 1 12 ? -3.963 6.533 -0.706 1.00 0.00 12 GLN A N 19
ATOM 34704 C CA . GLN A 1 12 ? -3.669 7.940 -0.951 1.00 0.00 12 GLN A CA 19
ATOM 34705 C C . GLN A 1 12 ? -2.681 8.479 0.080 1.00 0.00 12 GLN A C 19
ATOM 34706 O O . GLN A 1 12 ? -1.837 9.320 -0.238 1.00 0.00 12 GLN A O 19
ATOM 34720 N N . ALA A 1 13 ? -2.790 7.992 1.310 1.00 0.00 13 ALA A N 19
ATOM 34721 C CA . ALA A 1 13 ? -1.867 8.374 2.370 1.00 0.00 13 ALA A CA 19
ATOM 34722 C C . ALA A 1 13 ? -0.456 7.896 2.048 1.00 0.00 13 ALA A C 19
ATOM 34723 O O . ALA A 1 13 ? 0.509 8.650 2.167 1.00 0.00 13 ALA A O 19
ATOM 34730 N N . LEU A 1 14 ? -0.352 6.645 1.618 1.00 0.00 14 LEU A N 19
ATOM 34731 C CA . LEU A 1 14 ? 0.926 6.073 1.216 1.00 0.00 14 LEU A CA 19
ATOM 34732 C C . LEU A 1 14 ? 1.457 6.794 -0.019 1.00 0.00 14 LEU A C 19
ATOM 34733 O O . LEU A 1 14 ? 2.649 7.073 -0.123 1.00 0.00 14 LEU A O 19
ATOM 34749 N N . GLU A 1 15 ? 0.551 7.096 -0.944 1.00 0.00 15 GLU A N 19
ATOM 34750 C CA . GLU A 1 15 ? 0.886 7.853 -2.144 1.00 0.00 15 GLU A CA 19
ATOM 34751 C C . GLU A 1 15 ? 1.492 9.202 -1.765 1.00 0.00 15 GLU A C 19
ATOM 34752 O O . GLU A 1 15 ? 2.536 9.596 -2.285 1.00 0.00 15 GLU A O 19
ATOM 34764 N N . ALA A 1 16 ? 0.830 9.897 -0.847 1.00 0.00 16 ALA A N 19
ATOM 34765 C CA . ALA A 1 16 ? 1.310 11.181 -0.363 1.00 0.00 16 ALA A CA 19
ATOM 34766 C C . ALA A 1 16 ? 2.659 11.019 0.327 1.00 0.00 16 ALA A C 19
ATOM 34767 O O . ALA A 1 16 ? 3.565 11.826 0.132 1.00 0.00 16 ALA A O 19
ATOM 34774 N N . LEU A 1 17 ? 2.782 9.956 1.115 1.00 0.00 17 LEU A N 19
ATOM 34775 C CA . LEU A 1 17 ? 4.017 9.658 1.831 1.00 0.00 17 LEU A CA 19
ATOM 34776 C C . LEU A 1 17 ? 5.170 9.456 0.849 1.00 0.00 17 LEU A C 19
ATOM 34777 O O . LEU A 1 17 ? 6.247 10.029 1.012 1.00 0.00 17 LEU A O 19
ATOM 34793 N N . LEU A 1 18 ? 4.939 8.652 -0.177 1.00 0.00 18 LEU A N 19
ATOM 34794 C CA . LEU A 1 18 ? 5.957 8.399 -1.191 1.00 0.00 18 LEU A CA 19
ATOM 34795 C C . LEU A 1 18 ? 6.271 9.673 -1.964 1.00 0.00 18 LEU A C 19
ATOM 34796 O O . LEU A 1 18 ? 7.418 9.911 -2.358 1.00 0.00 18 LEU A O 19
ATOM 34812 N N . ARG A 1 19 ? 5.249 10.498 -2.156 1.00 0.00 19 ARG A N 19
ATOM 34813 C CA . ARG A 1 19 ? 5.414 11.783 -2.817 1.00 0.00 19 ARG A CA 19
ATOM 34814 C C . ARG A 1 19 ? 6.261 12.718 -1.951 1.00 0.00 19 ARG A C 19
ATOM 34815 O O . ARG A 1 19 ? 7.053 13.504 -2.468 1.00 0.00 19 ARG A O 19
ATOM 34836 N N . GLU A 1 20 ? 6.107 12.608 -0.629 1.00 0.00 20 GLU A N 19
ATOM 34837 C CA . GLU A 1 20 ? 6.920 13.386 0.309 1.00 0.00 20 GLU A CA 19
ATOM 34838 C C . GLU A 1 20 ? 8.397 13.108 0.089 1.00 0.00 20 GLU A C 19
ATOM 34839 O O . GLU A 1 20 ? 9.223 14.017 0.104 1.00 0.00 20 GLU A O 19
ATOM 34851 N N . HIS A 1 21 ? 8.718 11.836 -0.123 1.00 0.00 21 HIS A N 19
ATOM 34852 C CA . HIS A 1 21 ? 10.104 11.415 -0.283 1.00 0.00 21 HIS A CA 19
ATOM 34853 C C . HIS A 1 21 ? 10.515 11.473 -1.753 1.00 0.00 21 HIS A C 19
ATOM 34854 O O . HIS A 1 21 ? 11.556 10.940 -2.137 1.00 0.00 21 HIS A O 19
ATOM 34869 N N . GLN A 1 22 ? 9.675 12.129 -2.557 1.00 0.00 22 GLN A N 19
ATOM 34870 C CA . GLN A 1 22 ? 9.970 12.436 -3.958 1.00 0.00 22 GLN A CA 19
ATOM 34871 C C . GLN A 1 22 ? 10.283 11.193 -4.793 1.00 0.00 22 GLN A C 19
ATOM 34872 O O . GLN A 1 22 ? 11.075 11.248 -5.737 1.00 0.00 22 GLN A O 19
ATOM 34886 N N . HIS A 1 23 ? 9.638 10.082 -4.470 1.00 0.00 23 HIS A N 19
ATOM 34887 C CA . HIS A 1 23 ? 9.770 8.872 -5.275 1.00 0.00 23 HIS A CA 19
ATOM 34888 C C . HIS A 1 23 ? 8.674 8.814 -6.327 1.00 0.00 23 HIS A C 19
ATOM 34889 O O . HIS A 1 23 ? 8.740 8.022 -7.268 1.00 0.00 23 HIS A O 19
ATOM 34904 N N . TRP A 1 24 ? 7.671 9.664 -6.159 1.00 0.00 24 TRP A N 19
ATOM 34905 C CA . TRP A 1 24 ? 6.544 9.711 -7.075 1.00 0.00 24 TRP A CA 19
ATOM 34906 C C . TRP A 1 24 ? 6.995 10.198 -8.448 1.00 0.00 24 TRP A C 19
ATOM 34907 O O . TRP A 1 24 ? 7.594 11.269 -8.577 1.00 0.00 24 TRP A O 19
ATOM 34928 N N . ARG A 1 25 ? 6.721 9.395 -9.464 1.00 0.00 25 ARG A N 19
ATOM 34929 C CA . ARG A 1 25 ? 7.085 9.726 -10.833 1.00 0.00 25 ARG A CA 19
ATOM 34930 C C . ARG A 1 25 ? 5.839 9.821 -11.692 1.00 0.00 25 ARG A C 19
ATOM 34931 O O . ARG A 1 25 ? 4.922 9.010 -11.553 1.00 0.00 25 ARG A O 19
ATOM 34952 N N . ASN A 1 26 ? 5.799 10.803 -12.574 1.00 0.00 26 ASN A N 19
ATOM 34953 C CA . ASN A 1 26 ? 4.756 10.850 -13.582 1.00 0.00 26 ASN A CA 19
ATOM 34954 C C . ASN A 1 26 ? 5.137 9.904 -14.713 1.00 0.00 26 ASN A C 19
ATOM 34955 O O . ASN A 1 26 ? 5.765 10.307 -15.695 1.00 0.00 26 ASN A O 19
ATOM 34966 N N . ASP A 1 27 ? 4.809 8.635 -14.534 1.00 0.00 27 ASP A N 19
ATOM 34967 C CA . ASP A 1 27 ? 5.216 7.592 -15.467 1.00 0.00 27 ASP A CA 19
ATOM 34968 C C . ASP A 1 27 ? 4.066 7.261 -16.412 1.00 0.00 27 ASP A C 19
ATOM 34969 O O . ASP A 1 27 ? 3.066 7.979 -16.455 1.00 0.00 27 ASP A O 19
ATOM 34978 N N . GLU A 1 28 ? 4.201 6.175 -17.157 1.00 0.00 28 GLU A N 19
ATOM 34979 C CA . GLU A 1 28 ? 3.156 5.730 -18.065 1.00 0.00 28 GLU A CA 19
ATOM 34980 C C . GLU A 1 28 ? 2.908 4.237 -17.875 1.00 0.00 28 GLU A C 19
ATOM 34981 O O . GLU A 1 28 ? 3.852 3.458 -17.747 1.00 0.00 28 GLU A O 19
ATOM 34993 N N . PRO A 1 29 ? 1.634 3.821 -17.826 1.00 0.00 29 PRO A N 19
ATOM 34994 C CA . PRO A 1 29 ? 1.275 2.417 -17.637 1.00 0.00 29 PRO A CA 19
ATOM 34995 C C . PRO A 1 29 ? 1.621 1.569 -18.856 1.00 0.00 29 PRO A C 19
ATOM 34996 O O . PRO A 1 29 ? 0.868 1.515 -19.829 1.00 0.00 29 PRO A O 19
ATOM 35007 N N . GLN A 1 30 ? 2.781 0.936 -18.808 1.00 0.00 30 GLN A N 19
ATOM 35008 C CA . GLN A 1 30 ? 3.252 0.114 -19.910 1.00 0.00 30 GLN A CA 19
ATOM 35009 C C . GLN A 1 30 ? 2.840 -1.337 -19.708 1.00 0.00 30 GLN A C 19
ATOM 35010 O O . GLN A 1 30 ? 2.830 -1.837 -18.582 1.00 0.00 30 GLN A O 19
ATOM 35024 N N . PRO A 1 31 ? 2.506 -2.039 -20.795 1.00 0.00 31 PRO A N 19
ATOM 35025 C CA . PRO A 1 31 ? 2.149 -3.455 -20.731 1.00 0.00 31 PRO A CA 19
ATOM 35026 C C . PRO A 1 31 ? 3.311 -4.305 -20.220 1.00 0.00 31 PRO A C 19
ATOM 35027 O O . PRO A 1 31 ? 3.113 -5.383 -19.663 1.00 0.00 31 PRO A O 19
ATOM 35038 N N . HIS A 1 32 ? 4.527 -3.792 -20.386 1.00 0.00 32 HIS A N 19
ATOM 35039 C CA . HIS A 1 32 ? 5.714 -4.492 -19.917 1.00 0.00 32 HIS A CA 19
ATOM 35040 C C . HIS A 1 32 ? 6.074 -4.036 -18.502 1.00 0.00 32 HIS A C 19
ATOM 35041 O O . HIS A 1 32 ? 7.195 -4.226 -18.037 1.00 0.00 32 HIS A O 19
ATOM 35056 N N . GLN A 1 33 ? 5.118 -3.417 -17.827 1.00 0.00 33 GLN A N 19
ATOM 35057 C CA . GLN A 1 33 ? 5.252 -3.138 -16.406 1.00 0.00 33 GLN A CA 19
ATOM 35058 C C . GLN A 1 33 ? 4.349 -4.077 -15.621 1.00 0.00 33 GLN A C 19
ATOM 35059 O O . GLN A 1 33 ? 4.709 -4.559 -14.549 1.00 0.00 33 GLN A O 19
ATOM 35073 N N . PHE A 1 34 ? 3.179 -4.357 -16.190 1.00 0.00 34 PHE A N 19
ATOM 35074 C CA . PHE A 1 34 ? 2.151 -5.120 -15.496 1.00 0.00 34 PHE A CA 19
ATOM 35075 C C . PHE A 1 34 ? 2.126 -6.579 -15.938 1.00 0.00 34 PHE A C 19
ATOM 35076 O O . PHE A 1 34 ? 1.248 -7.339 -15.531 1.00 0.00 34 PHE A O 19
ATOM 35093 N N . ASN A 1 35 ? 3.086 -6.974 -16.760 1.00 0.00 35 ASN A N 19
ATOM 35094 C CA . ASN A 1 35 ? 3.163 -8.359 -17.218 1.00 0.00 35 ASN A CA 19
ATOM 35095 C C . ASN A 1 35 ? 3.867 -9.215 -16.174 1.00 0.00 35 ASN A C 19
ATOM 35096 O O . ASN A 1 35 ? 3.823 -10.444 -16.225 1.00 0.00 35 ASN A O 19
ATOM 35107 N N . SER A 1 36 ? 4.520 -8.554 -15.227 1.00 0.00 36 SER A N 19
ATOM 35108 C CA . SER A 1 36 ? 5.116 -9.239 -14.097 1.00 0.00 36 SER A CA 19
ATOM 35109 C C . SER A 1 36 ? 4.015 -9.694 -13.152 1.00 0.00 36 SER A C 19
ATOM 35110 O O . SER A 1 36 ? 3.357 -8.878 -12.509 1.00 0.00 36 SER A O 19
ATOM 35118 N N . THR A 1 37 ? 3.807 -10.997 -13.084 1.00 0.00 37 THR A N 19
ATOM 35119 C CA . THR A 1 37 ? 2.752 -11.553 -12.259 1.00 0.00 37 THR A CA 19
ATOM 35120 C C . THR A 1 37 ? 3.318 -11.996 -10.911 1.00 0.00 37 THR A C 19
ATOM 35121 O O . THR A 1 37 ? 2.722 -12.803 -10.193 1.00 0.00 37 THR A O 19
ATOM 35132 N N . GLN A 1 38 ? 4.476 -11.448 -10.570 1.00 0.00 38 GLN A N 19
ATOM 35133 C CA . GLN A 1 38 ? 5.085 -11.689 -9.275 1.00 0.00 38 GLN A CA 19
ATOM 35134 C C . GLN A 1 38 ? 4.406 -10.784 -8.249 1.00 0.00 38 GLN A C 19
ATOM 35135 O O . GLN A 1 38 ? 4.062 -9.652 -8.572 1.00 0.00 38 GLN A O 19
ATOM 35149 N N . PRO A 1 39 ? 4.205 -11.258 -7.006 1.00 0.00 39 PRO A N 19
ATOM 35150 C CA . PRO A 1 39 ? 3.424 -10.532 -5.986 1.00 0.00 39 PRO A CA 19
ATOM 35151 C C . PRO A 1 39 ? 3.904 -9.101 -5.742 1.00 0.00 39 PRO A C 19
ATOM 35152 O O . PRO A 1 39 ? 3.128 -8.244 -5.335 1.00 0.00 39 PRO A O 19
ATOM 35163 N N . PHE A 1 40 ? 5.182 -8.849 -5.986 1.00 0.00 40 PHE A N 19
ATOM 35164 C CA . PHE A 1 40 ? 5.746 -7.520 -5.787 1.00 0.00 40 PHE A CA 19
ATOM 35165 C C . PHE A 1 40 ? 6.239 -6.941 -7.107 1.00 0.00 40 PHE A C 19
ATOM 35166 O O . PHE A 1 40 ? 6.961 -5.945 -7.119 1.00 0.00 40 PHE A O 19
ATOM 35183 N N . PHE A 1 41 ? 5.851 -7.585 -8.215 1.00 0.00 41 PHE A N 19
ATOM 35184 C CA . PHE A 1 41 ? 6.262 -7.163 -9.559 1.00 0.00 41 PHE A CA 19
ATOM 35185 C C . PHE A 1 41 ? 7.776 -6.977 -9.638 1.00 0.00 41 PHE A C 19
ATOM 35186 O O . PHE A 1 41 ? 8.275 -6.093 -10.334 1.00 0.00 41 PHE A O 19
ATOM 35203 N N . MET A 1 42 ? 8.503 -7.859 -8.955 1.00 0.00 42 MET A N 19
ATOM 35204 C CA . MET A 1 42 ? 9.952 -7.736 -8.831 1.00 0.00 42 MET A CA 19
ATOM 35205 C C . MET A 1 42 ? 10.669 -8.185 -10.103 1.00 0.00 42 MET A C 19
ATOM 35206 O O . MET A 1 42 ? 11.889 -8.337 -10.121 1.00 0.00 42 MET A O 19
ATOM 35220 N N . ASP A 1 43 ? 9.907 -8.398 -11.168 1.00 0.00 43 ASP A N 19
ATOM 35221 C CA . ASP A 1 43 ? 10.489 -8.662 -12.476 1.00 0.00 43 ASP A CA 19
ATOM 35222 C C . ASP A 1 43 ? 10.731 -7.349 -13.201 1.00 0.00 43 ASP A C 19
ATOM 35223 O O . ASP A 1 43 ? 11.786 -7.129 -13.793 1.00 0.00 43 ASP A O 19
ATOM 35232 N N . THR A 1 44 ? 9.742 -6.473 -13.122 1.00 0.00 44 THR A N 19
ATOM 35233 C CA . THR A 1 44 ? 9.745 -5.232 -13.871 1.00 0.00 44 THR A CA 19
ATOM 35234 C C . THR A 1 44 ? 10.094 -4.036 -12.989 1.00 0.00 44 THR A C 19
ATOM 35235 O O . THR A 1 44 ? 10.654 -3.045 -13.463 1.00 0.00 44 THR A O 19
ATOM 35246 N N . MET A 1 45 ? 9.758 -4.124 -11.710 1.00 0.00 45 MET A N 19
ATOM 35247 C CA . MET A 1 45 ? 9.996 -3.024 -10.789 1.00 0.00 45 MET A CA 19
ATOM 35248 C C . MET A 1 45 ? 10.806 -3.477 -9.584 1.00 0.00 45 MET A C 19
ATOM 35249 O O . MET A 1 45 ? 11.027 -4.673 -9.377 1.00 0.00 45 MET A O 19
ATOM 35263 N N . GLU A 1 46 ? 11.247 -2.509 -8.794 1.00 0.00 46 GLU A N 19
ATOM 35264 C CA . GLU A 1 46 ? 12.070 -2.774 -7.623 1.00 0.00 46 GLU A CA 19
ATOM 35265 C C . GLU A 1 46 ? 11.201 -2.947 -6.378 1.00 0.00 46 GLU A C 19
ATOM 35266 O O . GLU A 1 46 ? 10.154 -2.300 -6.249 1.00 0.00 46 GLU A O 19
ATOM 35278 N N . PRO A 1 47 ? 11.627 -3.822 -5.449 1.00 0.00 47 PRO A N 19
ATOM 35279 C CA . PRO A 1 47 ? 10.887 -4.114 -4.214 1.00 0.00 47 PRO A CA 19
ATOM 35280 C C . PRO A 1 47 ? 10.862 -2.933 -3.246 1.00 0.00 47 PRO A C 19
ATOM 35281 O O . PRO A 1 47 ? 11.576 -2.921 -2.241 1.00 0.00 47 PRO A O 19
ATOM 35292 N N . LEU A 1 48 ? 10.041 -1.943 -3.582 1.00 0.00 48 LEU A N 19
ATOM 35293 C CA . LEU A 1 48 ? 9.839 -0.749 -2.764 1.00 0.00 48 LEU A CA 19
ATOM 35294 C C . LEU A 1 48 ? 8.894 0.197 -3.478 1.00 0.00 48 LEU A C 19
ATOM 35295 O O . LEU A 1 48 ? 7.861 0.595 -2.946 1.00 0.00 48 LEU A O 19
ATOM 35311 N N . GLU A 1 49 ? 9.241 0.522 -4.708 1.00 0.00 49 GLU A N 19
ATOM 35312 C CA . GLU A 1 49 ? 8.491 1.499 -5.476 1.00 0.00 49 GLU A CA 19
ATOM 35313 C C . GLU A 1 49 ? 7.311 0.842 -6.178 1.00 0.00 49 GLU A C 19
ATOM 35314 O O . GLU A 1 49 ? 6.584 1.488 -6.924 1.00 0.00 49 GLU A O 19
ATOM 35326 N N . TRP A 1 50 ? 7.132 -0.446 -5.918 1.00 0.00 50 TRP A N 19
ATOM 35327 C CA . TRP A 1 50 ? 5.968 -1.182 -6.386 1.00 0.00 50 TRP A CA 19
ATOM 35328 C C . TRP A 1 50 ? 4.709 -0.673 -5.683 1.00 0.00 50 TRP A C 19
ATOM 35329 O O . TRP A 1 50 ? 3.600 -0.751 -6.221 1.00 0.00 50 TRP A O 19
ATOM 35350 N N . LEU A 1 51 ? 4.904 -0.140 -4.479 1.00 0.00 51 LEU A N 19
ATOM 35351 C CA . LEU A 1 51 ? 3.812 0.410 -3.687 1.00 0.00 51 LEU A CA 19
ATOM 35352 C C . LEU A 1 51 ? 3.055 1.468 -4.480 1.00 0.00 51 LEU A C 19
ATOM 35353 O O . LEU A 1 51 ? 1.824 1.502 -4.483 1.00 0.00 51 LEU A O 19
ATOM 35369 N N . GLN A 1 52 ? 3.802 2.311 -5.172 1.00 0.00 52 GLN A N 19
ATOM 35370 C CA . GLN A 1 52 ? 3.218 3.366 -5.977 1.00 0.00 52 GLN A CA 19
ATOM 35371 C C . GLN A 1 52 ? 3.079 2.912 -7.423 1.00 0.00 52 GLN A C 19
ATOM 35372 O O . GLN A 1 52 ? 3.797 2.019 -7.870 1.00 0.00 52 GLN A O 19
ATOM 35386 N N . TRP A 1 53 ? 2.129 3.521 -8.127 1.00 0.00 53 TRP A N 19
ATOM 35387 C CA . TRP A 1 53 ? 1.909 3.292 -9.560 1.00 0.00 53 TRP A CA 19
ATOM 35388 C C . TRP A 1 53 ? 1.280 1.923 -9.850 1.00 0.00 53 TRP A C 19
ATOM 35389 O O . TRP A 1 53 ? 0.419 1.812 -10.723 1.00 0.00 53 TRP A O 19
ATOM 35410 N N . VAL A 1 54 ? 1.699 0.886 -9.137 1.00 0.00 54 VAL A N 19
ATOM 35411 C CA . VAL A 1 54 ? 1.100 -0.427 -9.318 1.00 0.00 54 VAL A CA 19
ATOM 35412 C C . VAL A 1 54 ? 0.159 -0.777 -8.174 1.00 0.00 54 VAL A C 19
ATOM 35413 O O . VAL A 1 54 ? -1.051 -0.841 -8.372 1.00 0.00 54 VAL A O 19
ATOM 35426 N N . LEU A 1 55 ? 0.709 -0.994 -6.977 1.00 0.00 55 LEU A N 19
ATOM 35427 C CA . LEU A 1 55 ? -0.087 -1.466 -5.842 1.00 0.00 55 LEU A CA 19
ATOM 35428 C C . LEU A 1 55 ? -1.283 -0.558 -5.570 1.00 0.00 55 LEU A C 19
ATOM 35429 O O . LEU A 1 55 ? -2.415 -1.030 -5.489 1.00 0.00 55 LEU A O 19
ATOM 35445 N N . ILE A 1 56 ? -1.031 0.738 -5.436 1.00 0.00 56 ILE A N 19
ATOM 35446 C CA . ILE A 1 56 ? -2.094 1.690 -5.138 1.00 0.00 56 ILE A CA 19
ATOM 35447 C C . ILE A 1 56 ? -3.229 1.632 -6.183 1.00 0.00 56 ILE A C 19
ATOM 35448 O O . ILE A 1 56 ? -4.364 1.326 -5.817 1.00 0.00 56 ILE A O 19
ATOM 35464 N N . PRO A 1 57 ? -2.970 1.888 -7.491 1.00 0.00 57 PRO A N 19
ATOM 35465 C CA . PRO A 1 57 ? -4.016 1.785 -8.525 1.00 0.00 57 PRO A CA 19
ATOM 35466 C C . PRO A 1 57 ? -4.641 0.392 -8.598 1.00 0.00 57 PRO A C 19
ATOM 35467 O O . PRO A 1 57 ? -5.855 0.260 -8.735 1.00 0.00 57 PRO A O 19
ATOM 35478 N N . ARG A 1 58 ? -3.813 -0.642 -8.488 1.00 0.00 58 ARG A N 19
ATOM 35479 C CA . ARG A 1 58 ? -4.299 -2.016 -8.555 1.00 0.00 58 ARG A CA 19
ATOM 35480 C C . ARG A 1 58 ? -5.303 -2.288 -7.437 1.00 0.00 58 ARG A C 19
ATOM 35481 O O . ARG A 1 58 ? -6.332 -2.932 -7.652 1.00 0.00 58 ARG A O 19
ATOM 35502 N N . MET A 1 59 ? -5.015 -1.774 -6.247 1.00 0.00 59 MET A N 19
ATOM 35503 C CA . MET A 1 59 ? -5.923 -1.926 -5.119 1.00 0.00 59 MET A CA 19
ATOM 35504 C C . MET A 1 59 ? -7.146 -1.031 -5.282 1.00 0.00 59 MET A C 19
ATOM 35505 O O . MET A 1 59 ? -8.221 -1.361 -4.800 1.00 0.00 59 MET A O 19
ATOM 35519 N N . HIS A 1 60 ? -6.985 0.095 -5.974 1.00 0.00 60 HIS A N 19
ATOM 35520 C CA . HIS A 1 60 ? -8.128 0.953 -6.299 1.00 0.00 60 HIS A CA 19
ATOM 35521 C C . HIS A 1 60 ? -9.174 0.154 -7.067 1.00 0.00 60 HIS A C 19
ATOM 35522 O O . HIS A 1 60 ? -10.375 0.296 -6.839 1.00 0.00 60 HIS A O 19
ATOM 35537 N N . ASP A 1 61 ? -8.698 -0.689 -7.974 1.00 0.00 61 ASP A N 19
ATOM 35538 C CA . ASP A 1 61 ? -9.563 -1.562 -8.758 1.00 0.00 61 ASP A CA 19
ATOM 35539 C C . ASP A 1 61 ? -10.149 -2.664 -7.877 1.00 0.00 61 ASP A C 19
ATOM 35540 O O . ASP A 1 61 ? -11.360 -2.884 -7.861 1.00 0.00 61 ASP A O 19
ATOM 35549 N N . LEU A 1 62 ? -9.277 -3.328 -7.126 1.00 0.00 62 LEU A N 19
ATOM 35550 C CA . LEU A 1 62 ? -9.673 -4.430 -6.250 1.00 0.00 62 LEU A CA 19
ATOM 35551 C C . LEU A 1 62 ? -10.730 -3.980 -5.236 1.00 0.00 62 LEU A C 19
ATOM 35552 O O . LEU A 1 62 ? -11.733 -4.669 -5.019 1.00 0.00 62 LEU A O 19
ATOM 35568 N N . LEU A 1 63 ? -10.504 -2.824 -4.624 1.00 0.00 63 LEU A N 19
ATOM 35569 C CA . LEU A 1 63 ? -11.417 -2.289 -3.619 1.00 0.00 63 LEU A CA 19
ATOM 35570 C C . LEU A 1 63 ? -12.753 -1.904 -4.243 1.00 0.00 63 LEU A C 19
ATOM 35571 O O . LEU A 1 63 ? -13.801 -2.019 -3.605 1.00 0.00 63 LEU A O 19
ATOM 35587 N N . ASP A 1 64 ? -12.711 -1.457 -5.491 1.00 0.00 64 ASP A N 19
ATOM 35588 C CA . ASP A 1 64 ? -13.917 -1.041 -6.197 1.00 0.00 64 ASP A CA 19
ATOM 35589 C C . ASP A 1 64 ? -14.816 -2.238 -6.475 1.00 0.00 64 ASP A C 19
ATOM 35590 O O . ASP A 1 64 ? -16.041 -2.127 -6.459 1.00 0.00 64 ASP A O 19
ATOM 35599 N N . ASN A 1 65 ? -14.204 -3.392 -6.692 1.00 0.00 65 ASN A N 19
ATOM 35600 C CA . ASN A 1 65 ? -14.956 -4.611 -6.966 1.00 0.00 65 ASN A CA 19
ATOM 35601 C C . ASN A 1 65 ? -15.364 -5.302 -5.671 1.00 0.00 65 ASN A C 19
ATOM 35602 O O . ASN A 1 65 ? -15.835 -6.440 -5.691 1.00 0.00 65 ASN A O 19
ATOM 35613 N N . LYS A 1 66 ? -15.166 -4.610 -4.548 1.00 0.00 66 LYS A N 19
ATOM 35614 C CA . LYS A 1 66 ? -15.574 -5.099 -3.229 1.00 0.00 66 LYS A CA 19
ATOM 35615 C C . LYS A 1 66 ? -14.962 -6.460 -2.917 1.00 0.00 66 LYS A C 19
ATOM 35616 O O . LYS A 1 66 ? -15.576 -7.284 -2.236 1.00 0.00 66 LYS A O 19
ATOM 35635 N N . GLN A 1 67 ? -13.752 -6.693 -3.403 1.00 0.00 67 GLN A N 19
ATOM 35636 C CA . GLN A 1 67 ? -13.046 -7.926 -3.096 1.00 0.00 67 GLN A CA 19
ATOM 35637 C C . GLN A 1 67 ? -12.655 -7.941 -1.624 1.00 0.00 67 GLN A C 19
ATOM 35638 O O . GLN A 1 67 ? -12.243 -6.915 -1.085 1.00 0.00 67 GLN A O 19
ATOM 35652 N N . PRO A 1 68 ? -12.774 -9.102 -0.954 1.00 0.00 68 PRO A N 19
ATOM 35653 C CA . PRO A 1 68 ? -12.474 -9.238 0.478 1.00 0.00 68 PRO A CA 19
ATOM 35654 C C . PRO A 1 68 ? -10.976 -9.243 0.762 1.00 0.00 68 PRO A C 19
ATOM 35655 O O . PRO A 1 68 ? -10.532 -9.790 1.772 1.00 0.00 68 PRO A O 19
ATOM 35666 N N . LEU A 1 69 ? -10.213 -8.628 -0.146 1.00 0.00 69 LEU A N 19
ATOM 35667 C CA . LEU A 1 69 ? -8.761 -8.535 -0.038 1.00 0.00 69 LEU A CA 19
ATOM 35668 C C . LEU A 1 69 ? -8.115 -9.922 -0.145 1.00 0.00 69 LEU A C 19
ATOM 35669 O O . LEU A 1 69 ? -8.813 -10.934 -0.186 1.00 0.00 69 LEU A O 19
ATOM 35685 N N . PRO A 1 70 ? -6.779 -9.992 -0.270 1.00 0.00 70 PRO A N 19
ATOM 35686 C CA . PRO A 1 70 ? -6.061 -11.274 -0.282 1.00 0.00 70 PRO A CA 19
ATOM 35687 C C . PRO A 1 70 ? -6.308 -12.095 0.987 1.00 0.00 70 PRO A C 19
ATOM 35688 O O . PRO A 1 70 ? -6.297 -13.325 0.956 1.00 0.00 70 PRO A O 19
ATOM 35699 N N . GLY A 1 71 ? -6.525 -11.409 2.104 1.00 0.00 71 GLY A N 19
ATOM 35700 C CA . GLY A 1 71 ? -6.786 -12.089 3.364 1.00 0.00 71 GLY A CA 19
ATOM 35701 C C . GLY A 1 71 ? -5.525 -12.635 4.005 1.00 0.00 71 GLY A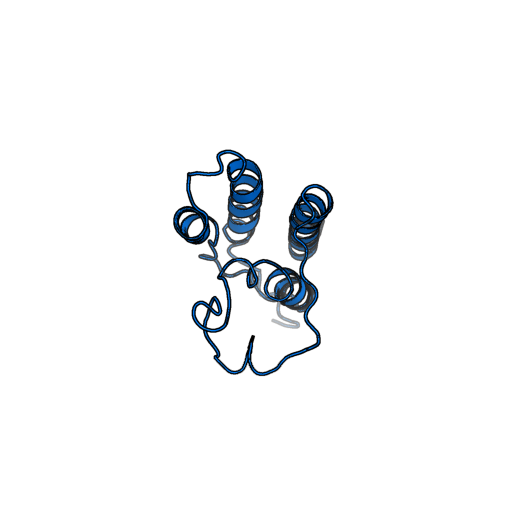 C 19
ATOM 35702 O O . GLY A 1 71 ? -5.575 -13.276 5.051 1.00 0.00 71 GLY A O 19
ATOM 35706 N N . ALA A 1 72 ? -4.396 -12.384 3.362 1.00 0.00 72 ALA A N 19
ATOM 35707 C CA . ALA A 1 72 ? -3.100 -12.824 3.859 1.00 0.00 72 ALA A CA 19
ATOM 35708 C C . ALA A 1 72 ? -2.017 -11.913 3.307 1.00 0.00 72 ALA A C 19
ATOM 35709 O O . ALA A 1 72 ? -0.883 -12.333 3.062 1.00 0.00 72 ALA A O 19
ATOM 35716 N N . PHE A 1 73 ? -2.380 -10.654 3.119 1.00 0.00 73 PHE A N 19
ATOM 35717 C CA . PHE A 1 73 ? -1.494 -9.690 2.488 1.00 0.00 73 PHE A CA 19
ATOM 35718 C C . PHE A 1 73 ? -0.701 -8.927 3.540 1.00 0.00 73 PHE A C 19
ATOM 35719 O O . PHE A 1 73 ? -1.270 -8.186 4.339 1.00 0.00 73 PHE A O 19
ATOM 35736 N N . ALA A 1 74 ? 0.605 -9.141 3.547 1.00 0.00 74 ALA A N 19
ATOM 35737 C CA . ALA A 1 74 ? 1.491 -8.442 4.461 1.00 0.00 74 ALA A CA 19
ATOM 35738 C C . ALA A 1 74 ? 2.788 -8.080 3.753 1.00 0.00 74 ALA A C 19
ATOM 35739 O O . ALA A 1 74 ? 3.589 -8.958 3.419 1.00 0.00 74 ALA A O 19
ATOM 35746 N N . VAL A 1 75 ? 2.988 -6.796 3.503 1.00 0.00 75 VAL A N 19
ATOM 35747 C CA . VAL A 1 75 ? 4.166 -6.343 2.777 1.00 0.00 75 VAL A CA 19
ATOM 35748 C C . VAL A 1 75 ? 5.255 -5.846 3.721 1.00 0.00 75 VAL A C 19
ATOM 35749 O O . VAL A 1 75 ? 6.441 -5.907 3.389 1.00 0.00 75 VAL A O 19
ATOM 35762 N N . ALA A 1 76 ? 4.858 -5.382 4.903 1.00 0.00 76 ALA A N 19
ATOM 35763 C CA . ALA A 1 76 ? 5.812 -4.849 5.873 1.00 0.00 76 ALA A CA 19
ATOM 35764 C C . ALA A 1 76 ? 6.888 -5.880 6.249 1.00 0.00 76 ALA A C 19
ATOM 35765 O O . ALA A 1 76 ? 8.071 -5.543 6.266 1.00 0.00 76 ALA A O 19
ATOM 35772 N N . PRO A 1 77 ? 6.511 -7.148 6.562 1.00 0.00 77 PRO A N 19
ATOM 35773 C CA . PRO A 1 77 ? 7.489 -8.210 6.848 1.00 0.00 77 PRO A CA 19
ATOM 35774 C C . PRO A 1 77 ? 8.554 -8.349 5.761 1.00 0.00 77 PRO A C 19
ATOM 35775 O O . PRO A 1 77 ? 9.733 -8.539 6.058 1.00 0.00 77 PRO A O 19
ATOM 35786 N N . TYR A 1 78 ? 8.144 -8.242 4.500 1.00 0.00 78 TYR A N 19
ATOM 35787 C CA . TYR A 1 78 ? 9.080 -8.393 3.398 1.00 0.00 78 TYR A CA 19
ATOM 35788 C C . TYR A 1 78 ? 9.959 -7.156 3.270 1.00 0.00 78 TYR A C 19
ATOM 35789 O O . TYR A 1 78 ? 11.175 -7.266 3.123 1.00 0.00 78 TYR A O 19
ATOM 35807 N N . TYR A 1 79 ? 9.348 -5.980 3.346 1.00 0.00 79 TYR A N 19
ATOM 35808 C CA . TYR A 1 79 ? 10.091 -4.736 3.205 1.00 0.00 79 TYR A CA 19
ATOM 35809 C C . TYR A 1 79 ? 11.050 -4.528 4.370 1.00 0.00 79 TYR A C 19
ATOM 35810 O O . TYR A 1 79 ? 12.058 -3.841 4.229 1.00 0.00 79 TYR A O 19
ATOM 35828 N N . GLU A 1 80 ? 10.745 -5.131 5.513 1.00 0.00 80 GLU A N 19
ATOM 35829 C CA . GLU A 1 80 ? 11.651 -5.099 6.654 1.00 0.00 80 GLU A CA 19
ATOM 35830 C C . GLU A 1 80 ? 12.983 -5.751 6.288 1.00 0.00 80 GLU A C 19
ATOM 35831 O O . GLU A 1 80 ? 14.049 -5.274 6.674 1.00 0.00 80 GLU A O 19
ATOM 35843 N N . MET A 1 81 ? 12.911 -6.840 5.534 1.00 0.00 81 MET A N 19
ATOM 35844 C CA . MET A 1 81 ? 14.106 -7.557 5.107 1.00 0.00 81 MET A CA 19
ATOM 35845 C C . MET A 1 81 ? 14.697 -6.910 3.861 1.00 0.00 81 MET A C 19
ATOM 35846 O O . MET A 1 81 ? 15.914 -6.906 3.664 1.00 0.00 81 MET A O 19
ATOM 35860 N N . ALA A 1 82 ? 13.822 -6.380 3.015 1.00 0.00 82 ALA A N 19
ATOM 35861 C CA . ALA A 1 82 ? 14.232 -5.796 1.747 1.00 0.00 82 ALA A CA 19
ATOM 35862 C C . ALA A 1 82 ? 14.971 -4.477 1.951 1.00 0.00 82 ALA A C 19
ATOM 35863 O O . ALA A 1 82 ? 16.060 -4.277 1.413 1.00 0.00 82 ALA A O 19
ATOM 35870 N N . LEU A 1 83 ? 14.378 -3.587 2.737 1.00 0.00 83 LEU A N 19
ATOM 35871 C CA . LEU A 1 83 ? 14.958 -2.273 2.977 1.00 0.00 83 LEU A CA 19
ATOM 35872 C C . LEU A 1 83 ? 16.162 -2.377 3.896 1.00 0.00 83 LEU A C 19
ATOM 35873 O O . LEU A 1 83 ? 16.182 -3.184 4.827 1.00 0.00 83 LEU A O 19
ATOM 35889 N N . ALA A 1 84 ? 17.159 -1.555 3.625 1.00 0.00 84 ALA A N 19
ATOM 35890 C CA . ALA A 1 84 ? 18.384 -1.552 4.401 1.00 0.00 84 ALA A CA 19
ATOM 35891 C C . ALA A 1 84 ? 18.556 -0.223 5.119 1.00 0.00 84 ALA A C 19
ATOM 35892 O O . ALA A 1 84 ? 17.785 0.712 4.901 1.00 0.00 84 ALA A O 19
ATOM 35899 N N . THR A 1 85 ? 19.587 -0.133 5.949 1.00 0.00 85 THR A N 19
ATOM 35900 C CA . THR A 1 85 ? 19.887 1.088 6.695 1.00 0.00 85 THR A CA 19
ATOM 35901 C C . THR A 1 85 ? 20.419 2.174 5.761 1.00 0.00 85 THR A C 19
ATOM 35902 O O . THR A 1 85 ? 20.638 3.320 6.158 1.00 0.00 85 THR A O 19
ATOM 35913 N N . ASP A 1 86 ? 20.616 1.779 4.515 1.00 0.00 86 ASP A N 19
ATOM 35914 C CA . ASP A 1 86 ? 21.122 2.667 3.469 1.00 0.00 86 ASP A CA 19
ATOM 35915 C C . ASP A 1 86 ? 20.336 3.974 3.412 1.00 0.00 86 ASP A C 19
ATOM 35916 O O . ASP A 1 86 ? 20.915 5.060 3.453 1.00 0.00 86 ASP A O 19
ATOM 35925 N N . HIS A 1 87 ? 19.019 3.867 3.339 1.00 0.00 87 HIS A N 19
ATOM 35926 C CA . HIS A 1 87 ? 18.179 5.047 3.219 1.00 0.00 87 HIS A CA 19
ATOM 35927 C C . HIS A 1 87 ? 17.408 5.295 4.507 1.00 0.00 87 HIS A C 19
ATOM 35928 O O . HIS A 1 87 ? 16.652 4.436 4.959 1.00 0.00 87 HIS A O 19
ATOM 35943 N N . PRO A 1 88 ? 17.609 6.464 5.130 1.00 0.00 88 PRO A N 19
ATOM 35944 C CA . PRO A 1 88 ? 16.850 6.878 6.313 1.00 0.00 88 PRO A CA 19
ATOM 35945 C C . PRO A 1 88 ? 15.390 7.162 5.966 1.00 0.00 88 PRO A C 19
ATOM 35946 O O . PRO A 1 88 ? 15.005 7.108 4.796 1.00 0.00 88 PRO A O 19
ATOM 35957 N N . GLN A 1 89 ? 14.588 7.461 6.987 1.00 0.00 89 GLN A N 19
ATOM 35958 C CA . GLN A 1 89 ? 13.161 7.747 6.813 1.00 0.00 89 GLN A CA 19
ATOM 35959 C C . GLN A 1 89 ? 12.416 6.509 6.314 1.00 0.00 89 GLN A C 19
ATOM 35960 O O . GLN A 1 89 ? 11.319 6.608 5.763 1.00 0.00 89 GLN A O 19
ATOM 35974 N N . ARG A 1 90 ? 13.004 5.338 6.544 1.00 0.00 90 ARG A N 19
ATOM 35975 C CA . ARG A 1 90 ? 12.425 4.083 6.078 1.00 0.00 90 ARG A CA 19
ATOM 35976 C C . ARG A 1 90 ? 11.392 3.585 7.083 1.00 0.00 90 ARG A C 19
ATOM 35977 O O . ARG A 1 90 ? 10.456 2.867 6.729 1.00 0.00 90 ARG A O 19
ATOM 35998 N N . ALA A 1 91 ? 11.560 3.993 8.339 1.00 0.00 91 ALA A N 19
ATOM 35999 C CA . ALA A 1 91 ? 10.647 3.599 9.402 1.00 0.00 91 ALA A CA 19
ATOM 36000 C C . ALA A 1 91 ? 9.270 4.195 9.165 1.00 0.00 91 ALA A C 19
ATOM 36001 O O . ALA A 1 91 ? 8.256 3.576 9.476 1.00 0.00 91 ALA A O 19
ATOM 36008 N N . LEU A 1 92 ? 9.247 5.393 8.592 1.00 0.00 92 LEU A N 19
ATOM 36009 C CA . LEU A 1 92 ? 7.996 6.071 8.274 1.00 0.00 92 LEU A CA 19
ATOM 36010 C C . LEU A 1 92 ? 7.189 5.251 7.273 1.00 0.00 92 LEU A C 19
ATOM 36011 O O . LEU A 1 92 ? 5.969 5.130 7.387 1.00 0.00 92 LEU A O 19
ATOM 36027 N N . ILE A 1 93 ? 7.888 4.675 6.303 1.00 0.00 93 ILE A N 19
ATOM 36028 C CA . ILE A 1 93 ? 7.256 3.835 5.298 1.00 0.00 93 ILE A CA 19
ATOM 36029 C C . ILE A 1 93 ? 6.776 2.531 5.927 1.00 0.00 93 ILE A C 19
ATOM 36030 O O . ILE A 1 93 ? 5.638 2.113 5.721 1.00 0.00 93 ILE A O 19
ATOM 36046 N N . LEU A 1 94 ? 7.648 1.907 6.715 1.00 0.00 94 LEU A N 19
ATOM 36047 C CA . LEU A 1 94 ? 7.332 0.639 7.369 1.00 0.00 94 LEU A CA 19
ATOM 36048 C C . LEU A 1 94 ? 6.140 0.784 8.312 1.00 0.00 94 LEU A C 19
ATOM 36049 O O . LEU A 1 94 ? 5.285 -0.099 8.378 1.00 0.00 94 LEU A O 19
ATOM 36065 N N . ALA A 1 95 ? 6.083 1.898 9.033 1.00 0.00 95 ALA A N 19
ATOM 36066 C CA . ALA A 1 95 ? 4.973 2.163 9.941 1.00 0.00 95 ALA A CA 19
ATOM 36067 C C . ALA A 1 95 ? 3.659 2.262 9.175 1.00 0.00 95 ALA A C 19
ATOM 36068 O O . ALA A 1 95 ? 2.632 1.728 9.605 1.00 0.00 95 ALA A O 19
ATOM 36075 N N . GLU A 1 96 ? 3.702 2.934 8.030 1.00 0.00 96 GLU A N 19
ATOM 36076 C CA . GLU A 1 96 ? 2.527 3.081 7.183 1.00 0.00 96 GLU A CA 19
ATOM 36077 C C . GLU A 1 96 ? 2.130 1.720 6.605 1.00 0.00 96 GLU A C 19
ATOM 36078 O O . GLU A 1 96 ? 0.947 1.411 6.471 1.00 0.00 96 GLU A O 19
ATOM 36090 N N . LEU A 1 97 ? 3.133 0.905 6.287 1.00 0.00 97 LEU A N 19
ATOM 36091 C CA . LEU A 1 97 ? 2.902 -0.442 5.775 1.00 0.00 97 LEU A CA 19
ATOM 36092 C C . LEU A 1 97 ? 2.237 -1.321 6.828 1.00 0.00 97 LEU A C 19
ATOM 36093 O O . LEU A 1 97 ? 1.312 -2.066 6.524 1.00 0.00 97 LEU A O 19
ATOM 36109 N N . GLU A 1 98 ? 2.713 -1.227 8.066 1.00 0.00 98 GLU A N 19
ATOM 36110 C CA . GLU A 1 98 ? 2.105 -1.949 9.183 1.00 0.00 98 GLU A CA 19
ATOM 36111 C C . GLU A 1 98 ? 0.629 -1.590 9.322 1.00 0.00 98 GLU A C 19
ATOM 36112 O O . GLU A 1 98 ? -0.201 -2.433 9.677 1.00 0.00 98 GLU A O 19
ATOM 36124 N N . LYS A 1 99 ? 0.313 -0.336 9.038 1.00 0.00 99 LYS A N 19
ATOM 36125 C CA . LYS A 1 99 ? -1.057 0.148 9.093 1.00 0.00 99 LYS A CA 19
ATOM 36126 C C . LYS A 1 99 ? -1.869 -0.453 7.944 1.00 0.00 99 LYS A C 19
ATOM 36127 O O . LYS A 1 99 ? -3.013 -0.871 8.125 1.00 0.00 99 LYS A O 19
ATOM 36146 N N . LEU A 1 100 ? -1.245 -0.507 6.770 1.00 0.00 100 LEU A N 19
ATOM 36147 C CA . LEU A 1 100 ? -1.866 -1.069 5.576 1.00 0.00 100 LEU A CA 19
ATOM 36148 C C . LEU A 1 100 ? -2.118 -2.565 5.745 1.00 0.00 100 LEU A C 19
ATOM 36149 O O . LEU A 1 100 ? -3.227 -3.046 5.506 1.00 0.00 100 LEU A O 19
ATOM 36165 N N . ASP A 1 101 ? -1.085 -3.289 6.171 1.00 0.00 101 ASP A N 19
ATOM 36166 C CA . ASP A 1 101 ? -1.192 -4.729 6.408 1.00 0.00 101 ASP A CA 19
ATOM 36167 C C . ASP A 1 101 ? -2.322 -5.034 7.384 1.00 0.00 101 ASP A C 19
ATOM 36168 O O . ASP A 1 101 ? -3.022 -6.036 7.247 1.00 0.00 101 ASP A O 19
ATOM 36177 N N . ALA A 1 102 ? -2.498 -4.155 8.365 1.00 0.00 102 ALA A N 19
ATOM 36178 C CA . ALA A 1 102 ? -3.551 -4.314 9.360 1.00 0.00 102 ALA A CA 19
ATOM 36179 C C . ALA A 1 102 ? -4.934 -4.215 8.723 1.00 0.00 102 ALA A C 19
ATOM 36180 O O . ALA A 1 102 ? -5.886 -4.846 9.183 1.00 0.00 102 ALA A O 19
ATOM 36187 N N . LEU A 1 103 ? -5.042 -3.430 7.658 1.00 0.00 103 LEU A N 19
ATOM 36188 C CA . LEU A 1 103 ? -6.304 -3.279 6.945 1.00 0.00 103 LEU A CA 19
ATOM 36189 C C . LEU A 1 103 ? -6.623 -4.539 6.153 1.00 0.00 103 LEU A C 19
ATOM 36190 O O . LEU A 1 103 ? -7.786 -4.916 6.007 1.00 0.00 103 LEU A O 19
ATOM 36206 N N . PHE A 1 104 ? -5.581 -5.200 5.660 1.00 0.00 104 PHE A N 19
ATOM 36207 C CA . PHE A 1 104 ? -5.745 -6.459 4.942 1.00 0.00 104 PHE A CA 19
ATOM 36208 C C . PHE A 1 104 ? -6.057 -7.600 5.901 1.00 0.00 104 PHE A C 19
ATOM 36209 O O . PHE A 1 104 ? -6.369 -8.713 5.477 1.00 0.00 104 PHE A O 19
ATOM 36226 N N . ALA A 1 105 ? -5.965 -7.318 7.191 1.00 0.00 105 ALA A N 19
ATOM 36227 C CA . ALA A 1 105 ? -6.342 -8.276 8.215 1.00 0.00 105 ALA A CA 19
ATOM 36228 C C . ALA A 1 105 ? -7.697 -7.902 8.811 1.00 0.00 105 ALA A C 19
ATOM 36229 O O . ALA A 1 105 ? -8.241 -8.617 9.655 1.00 0.00 105 ALA A O 19
ATOM 36236 N N . ASP A 1 106 ? -8.232 -6.772 8.362 1.00 0.00 106 ASP A N 19
ATOM 36237 C CA . ASP A 1 106 ? -9.515 -6.279 8.849 1.00 0.00 106 ASP A CA 19
ATOM 36238 C C . ASP A 1 106 ? -10.644 -6.761 7.948 1.00 0.00 106 ASP A C 19
ATOM 36239 O O . ASP A 1 106 ? -11.589 -7.400 8.411 1.00 0.00 106 ASP A O 19
ATOM 36248 N N . ASP A 1 107 ? -10.542 -6.450 6.660 1.00 0.00 107 ASP A N 19
ATOM 36249 C CA . ASP A 1 107 ? -11.503 -6.950 5.684 1.00 0.00 107 ASP A CA 19
ATOM 36250 C C . ASP A 1 107 ? -11.179 -8.408 5.414 1.00 0.00 107 ASP A C 19
ATOM 36251 O O . ASP A 1 107 ? -10.250 -8.726 4.672 1.00 0.00 107 ASP A O 19
ATOM 36260 N N . ALA A 1 108 ? -11.917 -9.288 6.062 1.00 0.00 108 ALA A N 19
ATOM 36261 C CA . ALA A 1 108 ? -11.560 -10.691 6.101 1.00 0.00 108 ALA A CA 19
ATOM 36262 C C . ALA A 1 108 ? -12.168 -11.482 4.955 1.00 0.00 108 ALA A C 19
ATOM 36263 O O . ALA A 1 108 ? -13.313 -11.256 4.554 1.00 0.00 108 ALA A O 19
ATOM 36270 N N . SER A 1 109 ? -11.378 -12.398 4.429 1.00 0.00 109 SER A N 19
ATOM 36271 C CA . SER A 1 109 ? -11.863 -13.378 3.480 1.00 0.00 109 SER A CA 19
ATOM 36272 C C . SER A 1 109 ? -12.313 -14.619 4.245 1.00 0.00 109 SER A C 19
ATOM 36273 O O . SER A 1 109 ? -11.617 -15.071 5.155 1.00 0.00 109 SER A O 19
ATOM 36281 N N . LEU A 1 110 ? -13.473 -15.158 3.895 1.00 0.00 110 LEU A N 19
ATOM 36282 C CA . LEU A 1 110 ? -13.978 -16.356 4.554 1.00 0.00 110 LEU A CA 19
ATOM 36283 C C . LEU A 1 110 ? -13.080 -17.549 4.232 1.00 0.00 110 LEU A C 19
ATOM 36284 O O . LEU A 1 110 ? -12.897 -18.447 5.055 1.00 0.00 110 LEU A O 19
ATOM 36300 N N . GLU A 1 111 ? -12.517 -17.548 3.029 1.00 0.00 111 GLU A N 19
ATOM 36301 C CA . GLU A 1 111 ? -11.540 -18.554 2.646 1.00 0.00 111 GLU A CA 19
ATOM 36302 C C . GLU A 1 111 ? -10.135 -18.040 2.951 1.00 0.00 111 GLU A C 19
ATOM 36303 O O . GLU A 1 111 ? -9.866 -16.840 2.858 1.00 0.00 111 GLU A O 19
ATOM 36315 N N . HIS A 1 112 ? -9.246 -18.949 3.313 1.00 0.00 112 HIS A N 19
ATOM 36316 C CA . HIS A 1 112 ? -7.920 -18.580 3.788 1.00 0.00 112 HIS A CA 19
ATOM 36317 C C . HIS A 1 112 ? -6.840 -18.876 2.755 1.00 0.00 112 HIS A C 19
ATOM 36318 O O . HIS A 1 112 ? -6.827 -19.943 2.142 1.00 0.00 112 HIS A O 19
ATOM 36333 N N . HIS A 1 113 ? -5.939 -17.922 2.560 1.00 0.00 113 HIS A N 19
ATOM 36334 C CA . HIS A 1 113 ? -4.706 -18.177 1.822 1.00 0.00 113 HIS A CA 19
ATOM 36335 C C . HIS A 1 113 ? -3.642 -18.674 2.793 1.00 0.00 113 HIS A C 19
ATOM 36336 O O . HIS A 1 113 ? -2.675 -19.332 2.409 1.00 0.00 113 HIS A O 19
ATOM 36351 N N . HIS A 1 114 ? -3.836 -18.338 4.059 1.00 0.00 114 HIS A N 19
ATOM 36352 C CA . HIS A 1 114 ? -3.078 -18.927 5.151 1.00 0.00 114 HIS A CA 19
ATOM 36353 C C . HIS A 1 114 ? -4.059 -19.558 6.122 1.00 0.00 114 HIS A C 19
ATOM 36354 O O . HIS A 1 114 ? -4.972 -18.885 6.604 1.00 0.00 114 HIS A O 19
ATOM 36369 N N . HIS A 1 115 ? -3.867 -20.840 6.400 1.00 0.00 115 HIS A N 19
ATOM 36370 C CA . HIS A 1 115 ? -4.869 -21.643 7.104 1.00 0.00 115 HIS A CA 19
ATOM 36371 C C . HIS A 1 115 ? -5.230 -21.067 8.466 1.00 0.00 115 HIS A C 19
ATOM 36372 O O . HIS A 1 115 ? -6.393 -21.095 8.865 1.00 0.00 115 HIS A O 19
ATOM 36387 N N . HIS A 1 116 ? -4.245 -20.546 9.178 1.00 0.00 116 HIS A N 19
ATOM 36388 C CA . HIS A 1 116 ? -4.510 -19.936 10.472 1.00 0.00 116 HIS A CA 19
ATOM 36389 C C . HIS A 1 116 ? -4.241 -18.441 10.393 1.00 0.00 116 HIS A C 19
ATOM 36390 O O . HIS A 1 116 ? -5.146 -17.648 10.138 1.00 0.00 116 HIS A O 19
ATOM 36405 N N . HIS A 1 117 ? -2.984 -18.072 10.582 1.00 0.00 117 HIS A N 19
ATOM 36406 C CA . HIS A 1 117 ? -2.563 -16.682 10.514 1.00 0.00 117 HIS A CA 19
ATOM 36407 C C . HIS A 1 117 ? -1.119 -16.613 10.053 1.00 0.00 117 HIS A C 19
ATOM 36408 O O . HIS A 1 117 ? -0.222 -16.595 10.919 1.00 0.00 117 HIS A O 19
ATOM 36424 N N . MET A 1 1 ? -18.682 -1.676 5.741 1.00 0.00 1 MET A N 20
ATOM 36425 C CA . MET A 1 1 ? -18.538 -0.944 4.459 1.00 0.00 1 MET A CA 20
ATOM 36426 C C . MET A 1 1 ? -17.305 -0.045 4.461 1.00 0.00 1 MET A C 20
ATOM 36427 O O . MET A 1 1 ? -16.615 0.075 3.448 1.00 0.00 1 MET A O 20
ATOM 36443 N N . THR A 1 2 ? -17.017 0.572 5.604 1.00 0.00 2 THR A N 20
ATOM 36444 C CA . THR A 1 2 ? -15.970 1.586 5.687 1.00 0.00 2 THR A CA 20
ATOM 36445 C C . THR A 1 2 ? -14.567 0.986 5.640 1.00 0.00 2 THR A C 20
ATOM 36446 O O . THR A 1 2 ? -13.606 1.689 5.351 1.00 0.00 2 THR A O 20
ATOM 36457 N N . THR A 1 3 ? -14.448 -0.309 5.913 1.00 0.00 3 THR A N 20
ATOM 36458 C CA . THR A 1 3 ? -13.145 -0.957 5.944 1.00 0.00 3 THR A CA 20
ATOM 36459 C C . THR A 1 3 ? -12.449 -0.875 4.585 1.00 0.00 3 THR A C 20
ATOM 36460 O O . THR A 1 3 ? -11.264 -0.552 4.508 1.00 0.00 3 THR A O 20
ATOM 36471 N N . HIS A 1 4 ? -13.191 -1.154 3.514 1.00 0.00 4 HIS A N 20
ATOM 36472 C CA . HIS A 1 4 ? -12.634 -1.066 2.163 1.00 0.00 4 HIS A CA 20
ATOM 36473 C C . HIS A 1 4 ? -12.180 0.360 1.878 1.00 0.00 4 HIS A C 20
ATOM 36474 O O . HIS A 1 4 ? -11.067 0.594 1.405 1.00 0.00 4 HIS A O 20
ATOM 36489 N N . ASP A 1 5 ? -13.052 1.307 2.190 1.00 0.00 5 ASP A N 20
ATOM 36490 C CA . ASP A 1 5 ? -12.776 2.721 1.977 1.00 0.00 5 ASP A CA 20
ATOM 36491 C C . ASP A 1 5 ? -11.619 3.193 2.841 1.00 0.00 5 ASP A C 20
ATOM 36492 O O . ASP A 1 5 ? -10.881 4.101 2.463 1.00 0.00 5 ASP A O 20
ATOM 36501 N N . ARG A 1 6 ? -11.460 2.572 3.999 1.00 0.00 6 ARG A N 20
ATOM 36502 C CA . ARG A 1 6 ? -10.375 2.909 4.901 1.00 0.00 6 ARG A CA 20
ATOM 36503 C C . ARG A 1 6 ? -9.041 2.513 4.275 1.00 0.00 6 ARG A C 20
ATOM 36504 O O . ARG A 1 6 ? -8.045 3.221 4.413 1.00 0.00 6 ARG A O 20
ATOM 36525 N N . VAL A 1 7 ? -9.039 1.385 3.568 1.00 0.00 7 VAL A N 20
ATOM 36526 C CA . VAL A 1 7 ? -7.868 0.959 2.813 1.00 0.00 7 VAL A CA 20
ATOM 36527 C C . VAL A 1 7 ? -7.578 1.970 1.708 1.00 0.00 7 VAL A C 20
ATOM 36528 O O . VAL A 1 7 ? -6.430 2.339 1.469 1.00 0.00 7 VAL A O 20
ATOM 36541 N N . ARG A 1 8 ? -8.644 2.430 1.058 1.00 0.00 8 ARG A N 20
ATOM 36542 C CA . ARG A 1 8 ? -8.546 3.447 0.015 1.00 0.00 8 ARG A CA 20
ATOM 36543 C C . ARG A 1 8 ? -7.907 4.716 0.569 1.00 0.00 8 ARG A C 20
ATOM 36544 O O . ARG A 1 8 ? -7.018 5.301 -0.053 1.00 0.00 8 ARG A O 20
ATOM 36565 N N . LEU A 1 9 ? -8.357 5.127 1.750 1.00 0.00 9 LEU A N 20
ATOM 36566 C CA . LEU A 1 9 ? -7.822 6.314 2.408 1.00 0.00 9 LEU A CA 20
ATOM 36567 C C . LEU A 1 9 ? -6.364 6.110 2.798 1.00 0.00 9 LEU A C 20
ATOM 36568 O O . LEU A 1 9 ? -5.556 7.038 2.728 1.00 0.00 9 LEU A O 20
ATOM 36584 N N . GLN A 1 10 ? -6.026 4.893 3.204 1.00 0.00 10 GLN A N 20
ATOM 36585 C CA . GLN A 1 10 ? -4.662 4.582 3.605 1.00 0.00 10 GLN A CA 20
ATOM 36586 C C . GLN A 1 10 ? -3.741 4.586 2.393 1.00 0.00 10 GLN A C 20
ATOM 36587 O O . GLN A 1 10 ? -2.579 4.973 2.486 1.00 0.00 10 GLN A O 20
ATOM 36601 N N . LEU A 1 11 ? -4.271 4.154 1.254 1.00 0.00 11 LEU A N 20
ATOM 36602 C CA . LEU A 1 11 ? -3.533 4.202 -0.002 1.00 0.00 11 LEU A CA 20
ATOM 36603 C C . LEU A 1 11 ? -3.172 5.640 -0.343 1.00 0.00 11 LEU A C 20
ATOM 36604 O O . LEU A 1 11 ? -2.087 5.918 -0.849 1.00 0.00 11 LEU A O 20
ATOM 36620 N N . GLN A 1 12 ? -4.090 6.554 -0.046 1.00 0.00 12 GLN A N 20
ATOM 36621 C CA . GLN A 1 12 ? -3.849 7.977 -0.240 1.00 0.00 12 GLN A CA 20
ATOM 36622 C C . GLN A 1 12 ? -2.751 8.458 0.701 1.00 0.00 12 GLN A C 20
ATOM 36623 O O . GLN A 1 12 ? -1.896 9.253 0.318 1.00 0.00 12 GLN A O 20
ATOM 36637 N N . ALA A 1 13 ? -2.780 7.960 1.933 1.00 0.00 13 ALA A N 20
ATOM 36638 C CA . ALA A 1 13 ? -1.757 8.282 2.920 1.00 0.00 13 ALA A CA 20
ATOM 36639 C C . ALA A 1 13 ? -0.399 7.760 2.470 1.00 0.00 13 ALA A C 20
ATOM 36640 O O . ALA A 1 13 ? 0.619 8.441 2.609 1.00 0.00 13 ALA A O 20
ATOM 36647 N N . LEU A 1 14 ? -0.399 6.551 1.923 1.00 0.00 14 LEU A N 20
ATOM 36648 C CA . LEU A 1 14 ? 0.810 5.941 1.383 1.00 0.00 14 LEU A CA 20
ATOM 36649 C C . LEU A 1 14 ? 1.340 6.793 0.229 1.00 0.00 14 LEU A C 20
ATOM 36650 O O . LEU A 1 14 ? 2.533 7.100 0.164 1.00 0.00 14 LEU A O 20
ATOM 36666 N N . GLU A 1 15 ? 0.438 7.181 -0.670 1.00 0.00 15 GLU A N 20
ATOM 36667 C CA . GLU A 1 15 ? 0.781 8.067 -1.776 1.00 0.00 15 GLU A CA 20
ATOM 36668 C C . GLU A 1 15 ? 1.377 9.367 -1.249 1.00 0.00 15 GLU A C 20
ATOM 36669 O O . GLU A 1 15 ? 2.417 9.821 -1.722 1.00 0.00 15 GLU A O 20
ATOM 36681 N N . ALA A 1 16 ? 0.714 9.949 -0.257 1.00 0.00 16 ALA A N 20
ATOM 36682 C CA . ALA A 1 16 ? 1.164 11.189 0.357 1.00 0.00 16 ALA A CA 20
ATOM 36683 C C . ALA A 1 16 ? 2.568 11.042 0.934 1.00 0.00 16 ALA A C 20
ATOM 36684 O O . ALA A 1 16 ? 3.409 11.920 0.759 1.00 0.00 16 ALA A O 20
ATOM 36691 N N . LEU A 1 17 ? 2.816 9.918 1.599 1.00 0.00 17 LEU A N 20
ATOM 36692 C CA . LEU A 1 17 ? 4.112 9.646 2.212 1.00 0.00 17 LEU A CA 20
ATOM 36693 C C . LEU A 1 17 ? 5.206 9.616 1.145 1.00 0.00 17 LEU A C 20
ATOM 36694 O O . LEU A 1 17 ? 6.274 10.219 1.308 1.00 0.00 17 LEU A O 20
ATOM 36710 N N . LEU A 1 18 ? 4.933 8.922 0.047 1.00 0.00 18 LEU A N 20
ATOM 36711 C CA . LEU A 1 18 ? 5.884 8.836 -1.053 1.00 0.00 18 LEU A CA 20
ATOM 36712 C C . LEU A 1 18 ? 6.045 10.195 -1.719 1.00 0.00 18 LEU A C 20
ATOM 36713 O O . LEU A 1 18 ? 7.139 10.563 -2.141 1.00 0.00 18 LEU A O 20
ATOM 36729 N N . ARG A 1 19 ? 4.947 10.937 -1.787 1.00 0.00 19 ARG A N 20
ATOM 36730 C CA . ARG A 1 19 ? 4.934 12.269 -2.377 1.00 0.00 19 ARG A CA 20
ATOM 36731 C C . ARG A 1 19 ? 5.797 13.232 -1.561 1.00 0.00 19 ARG A C 20
ATOM 36732 O O . ARG A 1 19 ? 6.574 14.006 -2.121 1.00 0.00 19 ARG A O 20
ATOM 36753 N N . GLU A 1 20 ? 5.667 13.162 -0.237 1.00 0.00 20 GLU A N 20
ATOM 36754 C CA . GLU A 1 20 ? 6.441 14.014 0.667 1.00 0.00 20 GLU A CA 20
ATOM 36755 C C . GLU A 1 20 ? 7.939 13.844 0.438 1.00 0.00 20 GLU A C 20
ATOM 36756 O O . GLU A 1 20 ? 8.690 14.818 0.391 1.00 0.00 20 GLU A O 20
ATOM 36768 N N . HIS A 1 21 ? 8.368 12.601 0.292 1.00 0.00 21 HIS A N 20
ATOM 36769 C CA . HIS A 1 21 ? 9.784 12.305 0.139 1.00 0.00 21 HIS A CA 20
ATOM 36770 C C . HIS A 1 21 ? 10.154 12.166 -1.332 1.00 0.00 21 HIS A C 20
ATOM 36771 O O . HIS A 1 21 ? 11.248 11.702 -1.663 1.00 0.00 21 HIS A O 20
ATOM 36786 N N . GLN A 1 22 ? 9.231 12.581 -2.199 1.00 0.00 22 GLN A N 20
ATOM 36787 C CA . GLN A 1 22 ? 9.443 12.603 -3.646 1.00 0.00 22 GLN A CA 20
ATOM 36788 C C . GLN A 1 22 ? 9.965 11.271 -4.175 1.00 0.00 22 GLN A C 20
ATOM 36789 O O . GLN A 1 22 ? 10.887 11.228 -4.994 1.00 0.00 22 GLN A O 20
ATOM 36803 N N . HIS A 1 23 ? 9.352 10.188 -3.717 1.00 0.00 23 HIS A N 20
ATOM 36804 C CA . HIS A 1 23 ? 9.681 8.853 -4.201 1.00 0.00 23 HIS A CA 20
ATOM 36805 C C . HIS A 1 23 ? 8.627 8.376 -5.186 1.00 0.00 23 HIS A C 20
ATOM 36806 O O . HIS A 1 23 ? 8.577 7.200 -5.530 1.00 0.00 23 HIS A O 20
ATOM 36821 N N . TRP A 1 24 ? 7.784 9.296 -5.630 1.00 0.00 24 TRP A N 20
ATOM 36822 C CA . TRP A 1 24 ? 6.761 8.979 -6.610 1.00 0.00 24 TRP A CA 20
ATOM 36823 C C . TRP A 1 24 ? 7.075 9.695 -7.913 1.00 0.00 24 TRP A C 20
ATOM 36824 O O . TRP A 1 24 ? 7.105 10.926 -7.962 1.00 0.00 24 TRP A O 20
ATOM 36845 N N . ARG A 1 25 ? 7.314 8.930 -8.961 1.00 0.00 25 ARG A N 20
ATOM 36846 C CA . ARG A 1 25 ? 7.648 9.503 -10.255 1.00 0.00 25 ARG A CA 20
ATOM 36847 C C . ARG A 1 25 ? 6.543 9.209 -11.254 1.00 0.00 25 ARG A C 20
ATOM 36848 O O . ARG A 1 25 ? 6.051 8.085 -11.321 1.00 0.00 25 ARG A O 20
ATOM 36869 N N . ASN A 1 26 ? 6.148 10.209 -12.030 1.00 0.00 26 ASN A N 20
ATOM 36870 C CA . ASN A 1 26 ? 5.136 9.997 -13.055 1.00 0.00 26 ASN A CA 20
ATOM 36871 C C . ASN A 1 26 ? 5.767 9.288 -14.243 1.00 0.00 26 ASN A C 20
ATOM 36872 O O . ASN A 1 26 ? 6.437 9.912 -15.068 1.00 0.00 26 ASN A O 20
ATOM 36883 N N . ASP A 1 27 ? 5.584 7.980 -14.303 1.00 0.00 27 ASP A N 20
ATOM 36884 C CA . ASP A 1 27 ? 6.201 7.165 -15.336 1.00 0.00 27 ASP A CA 20
ATOM 36885 C C . ASP A 1 27 ? 5.189 6.161 -15.867 1.00 0.00 27 ASP A C 20
ATOM 36886 O O . ASP A 1 27 ? 4.245 5.799 -15.162 1.00 0.00 27 ASP A O 20
ATOM 36895 N N . GLU A 1 28 ? 5.363 5.729 -17.105 1.00 0.00 28 GLU A N 20
ATOM 36896 C CA . GLU A 1 28 ? 4.458 4.757 -17.688 1.00 0.00 28 GLU A CA 20
ATOM 36897 C C . GLU A 1 28 ? 5.140 3.398 -17.824 1.00 0.00 28 GLU A C 20
ATOM 36898 O O . GLU A 1 28 ? 6.081 3.227 -18.602 1.00 0.00 28 GLU A O 20
ATOM 36910 N N . PRO A 1 29 ? 4.693 2.416 -17.034 1.00 0.00 29 PRO A N 20
ATOM 36911 C CA . PRO A 1 29 ? 5.217 1.057 -17.100 1.00 0.00 29 PRO A CA 20
ATOM 36912 C C . PRO A 1 29 ? 4.826 0.383 -18.409 1.00 0.00 29 PRO A C 20
ATOM 36913 O O . PRO A 1 29 ? 3.652 0.098 -18.651 1.00 0.00 29 PRO A O 20
ATOM 36924 N N . GLN A 1 30 ? 5.815 0.163 -19.261 1.00 0.00 30 GLN A N 20
ATOM 36925 C CA . GLN A 1 30 ? 5.582 -0.440 -20.563 1.00 0.00 30 GLN A CA 20
ATOM 36926 C C . GLN A 1 30 ? 5.198 -1.908 -20.408 1.00 0.00 30 GLN A C 20
ATOM 36927 O O . GLN A 1 30 ? 5.508 -2.529 -19.391 1.00 0.00 30 GLN A O 20
ATOM 36941 N N . PRO A 1 31 ? 4.507 -2.475 -21.411 1.00 0.00 31 PRO A N 20
ATOM 36942 C CA . PRO A 1 31 ? 4.057 -3.872 -21.388 1.00 0.00 31 PRO A CA 20
ATOM 36943 C C . PRO A 1 31 ? 5.157 -4.858 -20.992 1.00 0.00 31 PRO A C 20
ATOM 36944 O O . PRO A 1 31 ? 4.907 -5.807 -20.253 1.00 0.00 31 PRO A O 20
ATOM 36955 N N . HIS A 1 32 ? 6.379 -4.622 -21.467 1.00 0.00 32 HIS A N 20
ATOM 36956 C CA . HIS A 1 32 ? 7.495 -5.525 -21.188 1.00 0.00 32 HIS A CA 20
ATOM 36957 C C . HIS A 1 32 ? 7.774 -5.602 -19.689 1.00 0.00 32 HIS A C 20
ATOM 36958 O O . HIS A 1 32 ? 8.169 -6.649 -19.175 1.00 0.00 32 HIS A O 20
ATOM 36973 N N . GLN A 1 33 ? 7.557 -4.495 -18.995 1.00 0.00 33 GLN A N 20
ATOM 36974 C CA . GLN A 1 33 ? 7.749 -4.439 -17.553 1.00 0.00 33 GLN A CA 20
ATOM 36975 C C . GLN A 1 33 ? 6.804 -5.412 -16.855 1.00 0.00 33 GLN A C 20
ATOM 36976 O O . GLN A 1 33 ? 7.170 -6.052 -15.867 1.00 0.00 33 GLN A O 20
ATOM 36990 N N . PHE A 1 34 ? 5.599 -5.540 -17.395 1.00 0.00 34 PHE A N 20
ATOM 36991 C CA . PHE A 1 34 ? 4.588 -6.415 -16.815 1.00 0.00 34 PHE A CA 20
ATOM 36992 C C . PHE A 1 34 ? 4.743 -7.848 -17.308 1.00 0.00 34 PHE A C 20
ATOM 36993 O O . PHE A 1 34 ? 4.170 -8.767 -16.730 1.00 0.00 34 PHE A O 20
ATOM 37010 N N . ASN A 1 35 ? 5.529 -8.037 -18.366 1.00 0.00 35 ASN A N 20
ATOM 37011 C CA . ASN A 1 35 ? 5.736 -9.370 -18.939 1.00 0.00 35 ASN A CA 20
ATOM 37012 C C . ASN A 1 35 ? 6.431 -10.289 -17.946 1.00 0.00 35 ASN A C 20
ATOM 37013 O O . ASN A 1 35 ? 6.419 -11.509 -18.110 1.00 0.00 35 ASN A O 20
ATOM 37024 N N . SER A 1 36 ? 7.056 -9.701 -16.932 1.00 0.00 36 SER A N 20
ATOM 37025 C CA . SER A 1 36 ? 7.655 -10.476 -15.860 1.00 0.00 36 SER A CA 20
ATOM 37026 C C . SER A 1 36 ? 6.575 -11.302 -15.162 1.00 0.00 36 SER A C 20
ATOM 37027 O O . SER A 1 36 ? 6.777 -12.476 -14.847 1.00 0.00 36 SER A O 20
ATOM 37035 N N . THR A 1 37 ? 5.418 -10.665 -14.970 1.00 0.00 37 THR A N 20
ATOM 37036 C CA . THR A 1 37 ? 4.252 -11.289 -14.362 1.00 0.00 37 THR A CA 20
ATOM 37037 C C . THR A 1 37 ? 4.611 -11.984 -13.045 1.00 0.00 37 THR A C 20
ATOM 37038 O O . THR A 1 37 ? 4.526 -13.205 -12.912 1.00 0.00 37 THR A O 20
ATOM 37049 N N . GLN A 1 38 ? 5.039 -11.184 -12.081 1.00 0.00 38 GLN A N 20
ATOM 37050 C CA . GLN A 1 38 ? 5.396 -11.681 -10.763 1.00 0.00 38 GLN A CA 20
ATOM 37051 C C . GLN A 1 38 ? 4.692 -10.836 -9.710 1.00 0.00 38 GLN A C 20
ATOM 37052 O O . GLN A 1 38 ? 4.388 -9.675 -9.973 1.00 0.00 38 GLN A O 20
ATOM 37066 N N . PRO A 1 39 ? 4.423 -11.403 -8.517 1.00 0.00 39 PRO A N 20
ATOM 37067 C CA . PRO A 1 39 ? 3.653 -10.729 -7.454 1.00 0.00 39 PRO A CA 20
ATOM 37068 C C . PRO A 1 39 ? 4.074 -9.279 -7.224 1.00 0.00 39 PRO A C 20
ATOM 37069 O O . PRO A 1 39 ? 3.237 -8.378 -7.180 1.00 0.00 39 PRO A O 20
ATOM 37080 N N . PHE A 1 40 ? 5.371 -9.068 -7.084 1.00 0.00 40 PHE A N 20
ATOM 37081 C CA . PHE A 1 40 ? 5.914 -7.728 -6.883 1.00 0.00 40 PHE A CA 20
ATOM 37082 C C . PHE A 1 40 ? 6.708 -7.293 -8.107 1.00 0.00 40 PHE A C 20
ATOM 37083 O O . PHE A 1 40 ? 7.376 -6.260 -8.085 1.00 0.00 40 PHE A O 20
ATOM 37100 N N . PHE A 1 41 ? 6.618 -8.092 -9.172 1.00 0.00 41 PHE A N 20
ATOM 37101 C CA . PHE A 1 41 ? 7.388 -7.862 -10.395 1.00 0.00 41 PHE A CA 20
ATOM 37102 C C . PHE A 1 41 ? 8.872 -7.692 -10.073 1.00 0.00 41 PHE A C 20
ATOM 37103 O O . PHE A 1 41 ? 9.573 -6.908 -10.717 1.00 0.00 41 PHE A O 20
ATOM 37120 N N . MET A 1 42 ? 9.341 -8.478 -9.100 1.00 0.00 42 MET A N 20
ATOM 37121 C CA . MET A 1 42 ? 10.699 -8.372 -8.562 1.00 0.00 42 MET A CA 20
ATOM 37122 C C . MET A 1 42 ? 11.752 -8.912 -9.540 1.00 0.00 42 MET A C 20
ATOM 37123 O O . MET A 1 42 ? 12.604 -9.728 -9.178 1.00 0.00 42 MET A O 20
ATOM 37137 N N . ASP A 1 43 ? 11.706 -8.427 -10.768 1.00 0.00 43 ASP A N 20
ATOM 37138 C CA . ASP A 1 43 ? 12.648 -8.842 -11.795 1.00 0.00 43 ASP A CA 20
ATOM 37139 C C . ASP A 1 43 ? 12.859 -7.718 -12.793 1.00 0.00 43 ASP A C 20
ATOM 37140 O O . ASP A 1 43 ? 13.933 -7.120 -12.856 1.00 0.00 43 ASP A O 20
ATOM 37149 N N . THR A 1 44 ? 11.815 -7.417 -13.548 1.00 0.00 44 THR A N 20
ATOM 37150 C CA . THR A 1 44 ? 11.884 -6.419 -14.601 1.00 0.00 44 THR A CA 20
ATOM 37151 C C . THR A 1 44 ? 11.769 -5.000 -14.039 1.00 0.00 44 THR A C 20
ATOM 37152 O O . THR A 1 44 ? 12.237 -4.040 -14.653 1.00 0.00 44 THR A O 20
ATOM 37163 N N . MET A 1 45 ? 11.156 -4.868 -12.867 1.00 0.00 45 MET A N 20
ATOM 37164 C CA . MET A 1 45 ? 11.006 -3.564 -12.231 1.00 0.00 45 MET A CA 20
ATOM 37165 C C . MET A 1 45 ? 11.506 -3.603 -10.795 1.00 0.00 45 MET A C 20
ATOM 37166 O O . MET A 1 45 ? 11.669 -4.678 -10.212 1.00 0.00 45 MET A O 20
ATOM 37180 N N . GLU A 1 46 ? 11.759 -2.428 -10.239 1.00 0.00 46 GLU A N 20
ATOM 37181 C CA . GLU A 1 46 ? 12.170 -2.307 -8.850 1.00 0.00 46 GLU A CA 20
ATOM 37182 C C . GLU A 1 46 ? 10.982 -2.530 -7.922 1.00 0.00 46 GLU A C 20
ATOM 37183 O O . GLU A 1 46 ? 9.895 -2.006 -8.164 1.00 0.00 46 GLU A O 20
ATOM 37195 N N . PRO A 1 47 ? 11.176 -3.305 -6.844 1.00 0.00 47 PRO A N 20
ATOM 37196 C CA . PRO A 1 47 ? 10.123 -3.566 -5.856 1.00 0.00 47 PRO A CA 20
ATOM 37197 C C . PRO A 1 47 ? 9.586 -2.278 -5.230 1.00 0.00 47 PRO A C 20
ATOM 37198 O O . PRO A 1 47 ? 8.470 -2.241 -4.720 1.00 0.00 47 PRO A O 20
ATOM 37209 N N . LEU A 1 48 ? 10.385 -1.220 -5.282 1.00 0.00 48 LEU A N 20
ATOM 37210 C CA . LEU A 1 48 ? 9.985 0.075 -4.745 1.00 0.00 48 LEU A CA 20
ATOM 37211 C C . LEU A 1 48 ? 8.959 0.748 -5.659 1.00 0.00 48 LEU A C 20
ATOM 37212 O O . LEU A 1 48 ? 8.032 1.409 -5.189 1.00 0.00 48 LEU A O 20
ATOM 37228 N N . GLU A 1 49 ? 9.117 0.552 -6.964 1.00 0.00 49 GLU A N 20
ATOM 37229 C CA . GLU A 1 49 ? 8.218 1.145 -7.949 1.00 0.00 49 GLU A CA 20
ATOM 37230 C C . GLU A 1 49 ? 6.851 0.472 -7.881 1.00 0.00 49 GLU A C 20
ATOM 37231 O O . GLU A 1 49 ? 5.835 1.042 -8.291 1.00 0.00 49 GLU A O 20
ATOM 37243 N N . TRP A 1 50 ? 6.842 -0.746 -7.345 1.00 0.00 50 TRP A N 20
ATOM 37244 C CA . TRP A 1 50 ? 5.626 -1.536 -7.206 1.00 0.00 50 TRP A CA 20
ATOM 37245 C C . TRP A 1 50 ? 4.591 -0.798 -6.357 1.00 0.00 50 TRP A C 20
ATOM 37246 O O . TRP A 1 50 ? 3.388 -0.905 -6.595 1.00 0.00 50 TRP A O 20
ATOM 37267 N N . LEU A 1 51 ? 5.067 -0.028 -5.385 1.00 0.00 51 LEU A N 20
ATOM 37268 C CA . LEU A 1 51 ? 4.188 0.744 -4.510 1.00 0.00 51 LEU A CA 20
ATOM 37269 C C . LEU A 1 51 ? 3.425 1.808 -5.288 1.00 0.00 51 LEU A C 20
ATOM 37270 O O . LEU A 1 51 ? 2.244 2.051 -5.036 1.00 0.00 51 LEU A O 20
ATOM 37286 N N . GLN A 1 52 ? 4.103 2.420 -6.250 1.00 0.00 52 GLN A N 20
ATOM 37287 C CA . GLN A 1 52 ? 3.579 3.592 -6.936 1.00 0.00 52 GLN A CA 20
ATOM 37288 C C . GLN A 1 52 ? 2.464 3.234 -7.912 1.00 0.00 52 GLN A C 20
ATOM 37289 O O . GLN A 1 52 ? 1.290 3.500 -7.661 1.00 0.00 52 GLN A O 20
ATOM 37303 N N . TRP A 1 53 ? 2.833 2.609 -9.020 1.00 0.00 53 TRP A N 20
ATOM 37304 C CA . TRP A 1 53 ? 1.905 2.430 -10.129 1.00 0.00 53 TRP A CA 20
ATOM 37305 C C . TRP A 1 53 ? 1.281 1.042 -10.149 1.00 0.00 53 TRP A C 20
ATOM 37306 O O . TRP A 1 53 ? 0.540 0.708 -11.072 1.00 0.00 53 TRP A O 20
ATOM 37327 N N . VAL A 1 54 ? 1.560 0.234 -9.136 1.00 0.00 54 VAL A N 20
ATOM 37328 C CA . VAL A 1 54 ? 0.968 -1.092 -9.075 1.00 0.00 54 VAL A CA 20
ATOM 37329 C C . VAL A 1 54 ? 0.090 -1.250 -7.839 1.00 0.00 54 VAL A C 20
ATOM 37330 O O . VAL A 1 54 ? -1.130 -1.235 -7.947 1.00 0.00 54 VAL A O 20
ATOM 37343 N N . LEU A 1 55 ? 0.717 -1.369 -6.671 1.00 0.00 55 LEU A N 20
ATOM 37344 C CA . LEU A 1 55 ? 0.008 -1.696 -5.431 1.00 0.00 55 LEU A CA 20
ATOM 37345 C C . LEU A 1 55 ? -1.201 -0.797 -5.185 1.00 0.00 55 LEU A C 20
ATOM 37346 O O . LEU A 1 55 ? -2.326 -1.286 -5.066 1.00 0.00 55 LEU A O 20
ATOM 37362 N N . ILE A 1 56 ? -0.972 0.505 -5.104 1.00 0.00 56 ILE A N 20
ATOM 37363 C CA . ILE A 1 56 ? -2.039 1.439 -4.767 1.00 0.00 56 ILE A CA 20
ATOM 37364 C C . ILE A 1 56 ? -3.173 1.421 -5.809 1.00 0.00 56 ILE A C 20
ATOM 37365 O O . ILE A 1 56 ? -4.333 1.223 -5.438 1.00 0.00 56 ILE A O 20
ATOM 37381 N N . PRO A 1 57 ? -2.883 1.609 -7.120 1.00 0.00 57 PRO A N 20
ATOM 37382 C CA . PRO A 1 57 ? -3.915 1.511 -8.166 1.00 0.00 57 PRO A CA 20
ATOM 37383 C C . PRO A 1 57 ? -4.612 0.149 -8.167 1.00 0.00 57 PRO A C 20
ATOM 37384 O O . PRO A 1 57 ? -5.827 0.063 -8.351 1.00 0.00 57 PRO A O 20
ATOM 37395 N N . ARG A 1 58 ? -3.833 -0.907 -7.950 1.00 0.00 58 ARG A N 20
ATOM 37396 C CA . ARG A 1 58 ? -4.356 -2.269 -7.923 1.00 0.00 58 ARG A CA 20
ATOM 37397 C C . ARG A 1 58 ? -5.382 -2.430 -6.808 1.00 0.00 58 ARG A C 20
ATOM 37398 O O . ARG A 1 58 ? -6.506 -2.876 -7.042 1.00 0.00 58 ARG A O 20
ATOM 37419 N N . MET A 1 59 ? -4.991 -2.044 -5.598 1.00 0.00 59 MET A N 20
ATOM 37420 C CA . MET A 1 59 ? -5.863 -2.170 -4.437 1.00 0.00 59 MET A CA 20
ATOM 37421 C C . MET A 1 59 ? -7.066 -1.247 -4.556 1.00 0.00 59 MET A C 20
ATOM 37422 O O . MET A 1 59 ? -8.145 -1.564 -4.062 1.00 0.00 59 MET A O 20
ATOM 37436 N N . HIS A 1 60 ? -6.881 -0.108 -5.219 1.00 0.00 60 HIS A N 20
ATOM 37437 C CA . HIS A 1 60 ? -7.985 0.814 -5.473 1.00 0.00 60 HIS A CA 20
ATOM 37438 C C . HIS A 1 60 ? -9.125 0.100 -6.190 1.00 0.00 60 HIS A C 20
ATOM 37439 O O . HIS A 1 60 ? -10.292 0.258 -5.837 1.00 0.00 60 HIS A O 20
ATOM 37454 N N . ASP A 1 61 ? -8.772 -0.704 -7.182 1.00 0.00 61 ASP A N 20
ATOM 37455 C CA . ASP A 1 61 ? -9.765 -1.426 -7.964 1.00 0.00 61 ASP A CA 20
ATOM 37456 C C . ASP A 1 61 ? -10.296 -2.622 -7.182 1.00 0.00 61 ASP A C 20
ATOM 37457 O O . ASP A 1 61 ? -11.476 -2.951 -7.267 1.00 0.00 61 ASP A O 20
ATOM 37466 N N . LEU A 1 62 ? -9.421 -3.254 -6.404 1.00 0.00 62 LEU A N 20
ATOM 37467 C CA . LEU A 1 62 ? -9.819 -4.360 -5.530 1.00 0.00 62 LEU A CA 20
ATOM 37468 C C . LEU A 1 62 ? -10.931 -3.915 -4.583 1.00 0.00 62 LEU A C 20
ATOM 37469 O O . LEU A 1 62 ? -11.908 -4.637 -4.353 1.00 0.00 62 LEU A O 20
ATOM 37485 N N . LEU A 1 63 ? -10.767 -2.718 -4.036 1.00 0.00 63 LEU A N 20
ATOM 37486 C CA . LEU A 1 63 ? -11.750 -2.133 -3.140 1.00 0.00 63 LEU A CA 20
ATOM 37487 C C . LEU A 1 63 ? -13.009 -1.761 -3.909 1.00 0.00 63 LEU A C 20
ATOM 37488 O O . LEU A 1 63 ? -14.123 -1.914 -3.410 1.00 0.00 63 LEU A O 20
ATOM 37504 N N . ASP A 1 64 ? -12.818 -1.283 -5.133 1.00 0.00 64 ASP A N 20
ATOM 37505 C CA . ASP A 1 64 ? -13.929 -0.923 -6.009 1.00 0.00 64 ASP A CA 20
ATOM 37506 C C . ASP A 1 64 ? -14.778 -2.147 -6.332 1.00 0.00 64 ASP A C 20
ATOM 37507 O O . ASP A 1 64 ? -16.003 -2.056 -6.446 1.00 0.00 64 ASP A O 20
ATOM 37516 N N . ASN A 1 65 ? -14.121 -3.296 -6.470 1.00 0.00 65 ASN A N 20
ATOM 37517 C CA . ASN A 1 65 ? -14.815 -4.555 -6.733 1.00 0.00 65 ASN A CA 20
ATOM 37518 C C . ASN A 1 65 ? -15.572 -5.021 -5.491 1.00 0.00 65 ASN A C 20
ATOM 37519 O O . ASN A 1 65 ? -16.434 -5.896 -5.576 1.00 0.00 65 ASN A O 20
ATOM 37530 N N . LYS A 1 66 ? -15.231 -4.430 -4.343 1.00 0.00 66 LYS A N 20
ATOM 37531 C CA . LYS A 1 66 ? -15.853 -4.762 -3.057 1.00 0.00 66 LYS A CA 20
ATOM 37532 C C . LYS A 1 66 ? -15.573 -6.211 -2.670 1.00 0.00 66 LYS A C 20
ATOM 37533 O O . LYS A 1 66 ? -16.416 -6.886 -2.078 1.00 0.00 66 LYS A O 20
ATOM 37552 N N . GLN A 1 67 ? -14.374 -6.673 -2.989 1.00 0.00 67 GLN A N 20
ATOM 37553 C CA . GLN A 1 67 ? -13.962 -8.028 -2.645 1.00 0.00 67 GLN A CA 20
ATOM 37554 C C . GLN A 1 67 ? -13.672 -8.133 -1.150 1.00 0.00 67 GLN A C 20
ATOM 37555 O O . GLN A 1 67 ? -13.311 -7.141 -0.517 1.00 0.00 67 GLN A O 20
ATOM 37569 N N . PRO A 1 68 ? -13.823 -9.338 -0.565 1.00 0.00 68 PRO A N 20
ATOM 37570 C CA . PRO A 1 68 ? -13.564 -9.584 0.866 1.00 0.00 68 PRO A CA 20
ATOM 37571 C C . PRO A 1 68 ? -12.074 -9.554 1.217 1.00 0.00 68 PRO A C 20
ATOM 37572 O O . PRO A 1 68 ? -11.655 -10.155 2.210 1.00 0.00 68 PRO A O 20
ATOM 37583 N N . LEU A 1 69 ? -11.293 -8.873 0.374 1.00 0.00 69 LEU A N 20
ATOM 37584 C CA . LEU A 1 69 ? -9.867 -8.638 0.601 1.00 0.00 69 LEU A CA 20
ATOM 37585 C C . LEU A 1 69 ? -9.051 -9.935 0.614 1.00 0.00 69 LEU A C 20
ATOM 37586 O O . LEU A 1 69 ? -9.600 -11.035 0.707 1.00 0.00 69 LEU A O 20
ATOM 37602 N N . PRO A 1 70 ? -7.715 -9.823 0.475 1.00 0.00 70 PRO A N 20
ATOM 37603 C CA . PRO A 1 70 ? -6.817 -10.978 0.530 1.00 0.00 70 PRO A CA 20
ATOM 37604 C C . PRO A 1 70 ? -6.796 -11.617 1.920 1.00 0.00 70 PRO A C 20
ATOM 37605 O O . PRO A 1 70 ? -6.657 -12.830 2.055 1.00 0.00 70 PRO A O 20
ATOM 37616 N N . GLY A 1 71 ? -6.939 -10.794 2.953 1.00 0.00 71 GLY A N 20
ATOM 37617 C CA . GLY A 1 71 ? -7.038 -11.309 4.306 1.00 0.00 71 GLY A CA 20
ATOM 37618 C C . GLY A 1 71 ? -5.863 -10.920 5.178 1.00 0.00 71 GLY A C 20
ATOM 37619 O O . GLY A 1 71 ? -6.044 -10.411 6.279 1.00 0.00 71 GLY A O 20
ATOM 37623 N N . ALA A 1 72 ? -4.659 -11.157 4.683 1.00 0.00 72 ALA A N 20
ATOM 37624 C CA . ALA A 1 72 ? -3.452 -10.860 5.436 1.00 0.00 72 ALA A CA 20
ATOM 37625 C C . ALA A 1 72 ? -2.367 -10.371 4.496 1.00 0.00 72 ALA A C 20
ATOM 37626 O O . ALA A 1 72 ? -1.432 -11.099 4.161 1.00 0.00 72 ALA A O 20
ATOM 37633 N N . PHE A 1 73 ? -2.528 -9.149 4.032 1.00 0.00 73 PHE A N 20
ATOM 37634 C CA . PHE A 1 73 ? -1.603 -8.570 3.080 1.00 0.00 73 PHE A CA 20
ATOM 37635 C C . PHE A 1 73 ? -0.565 -7.717 3.799 1.00 0.00 73 PHE A C 20
ATOM 37636 O O . PHE A 1 73 ? -0.769 -6.527 4.027 1.00 0.00 73 PHE A O 20
ATOM 37653 N N . ALA A 1 74 ? 0.534 -8.346 4.181 1.00 0.00 74 ALA A N 20
ATOM 37654 C CA . ALA A 1 74 ? 1.601 -7.657 4.884 1.00 0.00 74 ALA A CA 20
ATOM 37655 C C . ALA A 1 74 ? 2.850 -7.582 4.022 1.00 0.00 74 ALA A C 20
ATOM 37656 O O . ALA A 1 74 ? 3.558 -8.574 3.847 1.00 0.00 74 ALA A O 20
ATOM 37663 N N . VAL A 1 75 ? 3.111 -6.411 3.467 1.00 0.00 75 VAL A N 20
ATOM 37664 C CA . VAL A 1 75 ? 4.290 -6.212 2.632 1.00 0.00 75 VAL A CA 20
ATOM 37665 C C . VAL A 1 75 ? 5.431 -5.578 3.422 1.00 0.00 75 VAL A C 20
ATOM 37666 O O . VAL A 1 75 ? 6.533 -5.411 2.905 1.00 0.00 75 VAL A O 20
ATOM 37679 N N . ALA A 1 76 ? 5.162 -5.244 4.679 1.00 0.00 76 ALA A N 20
ATOM 37680 C CA . ALA A 1 76 ? 6.170 -4.634 5.542 1.00 0.00 76 ALA A CA 20
ATOM 37681 C C . ALA A 1 76 ? 7.404 -5.536 5.705 1.00 0.00 76 ALA A C 20
ATOM 37682 O O . ALA A 1 76 ? 8.526 -5.066 5.524 1.00 0.00 76 ALA A O 20
ATOM 37689 N N . PRO A 1 77 ? 7.236 -6.843 6.032 1.00 0.00 77 PRO A N 20
ATOM 37690 C CA . PRO A 1 77 ? 8.375 -7.765 6.140 1.00 0.00 77 PRO A CA 20
ATOM 37691 C C . PRO A 1 77 ? 9.116 -7.911 4.814 1.00 0.00 77 PRO A C 20
ATOM 37692 O O . PRO A 1 77 ? 10.332 -8.094 4.783 1.00 0.00 77 PRO A O 20
ATOM 37703 N N . TYR A 1 78 ? 8.371 -7.807 3.719 1.00 0.00 78 TYR A N 20
ATOM 37704 C CA . TYR A 1 78 ? 8.951 -7.933 2.393 1.00 0.00 78 TYR A CA 20
ATOM 37705 C C . TYR A 1 78 ? 9.836 -6.732 2.080 1.00 0.00 78 TYR A C 20
ATOM 37706 O O . TYR A 1 78 ? 10.956 -6.883 1.593 1.00 0.00 78 TYR A O 20
ATOM 37724 N N . TYR A 1 79 ? 9.335 -5.540 2.372 1.00 0.00 79 TYR A N 20
ATOM 37725 C CA . TYR A 1 79 ? 10.068 -4.316 2.081 1.00 0.00 79 TYR A CA 20
ATOM 37726 C C . TYR A 1 79 ? 11.211 -4.100 3.059 1.00 0.00 79 TYR A C 20
ATOM 37727 O O . TYR A 1 79 ? 12.086 -3.272 2.823 1.00 0.00 79 TYR A O 20
ATOM 37745 N N . GLU A 1 80 ? 11.213 -4.859 4.147 1.00 0.00 80 GLU A N 20
ATOM 37746 C CA . GLU A 1 80 ? 12.335 -4.842 5.072 1.00 0.00 80 GLU A CA 20
ATOM 37747 C C . GLU A 1 80 ? 13.519 -5.583 4.450 1.00 0.00 80 GLU A C 20
ATOM 37748 O O . GLU A 1 80 ? 14.644 -5.526 4.945 1.00 0.00 80 GLU A O 20
ATOM 37760 N N . MET A 1 81 ? 13.242 -6.286 3.355 1.00 0.00 81 MET A N 20
ATOM 37761 C CA . MET A 1 81 ? 14.270 -7.004 2.613 1.00 0.00 81 MET A CA 20
ATOM 37762 C C . MET A 1 81 ? 14.495 -6.346 1.255 1.00 0.00 81 MET A C 20
ATOM 37763 O O . MET A 1 81 ? 15.632 -6.187 0.808 1.00 0.00 81 MET A O 20
ATOM 37777 N N . ALA A 1 82 ? 13.393 -5.978 0.600 1.00 0.00 82 ALA A N 20
ATOM 37778 C CA . ALA A 1 82 ? 13.447 -5.331 -0.706 1.00 0.00 82 ALA A CA 20
ATOM 37779 C C . ALA A 1 82 ? 14.165 -3.989 -0.624 1.00 0.00 82 ALA A C 20
ATOM 37780 O O . ALA A 1 82 ? 14.867 -3.589 -1.554 1.00 0.00 82 ALA A O 20
ATOM 37787 N N . LEU A 1 83 ? 13.975 -3.300 0.491 1.00 0.00 83 LEU A N 20
ATOM 37788 C CA . LEU A 1 83 ? 14.663 -2.047 0.747 1.00 0.00 83 LEU A CA 20
ATOM 37789 C C . LEU A 1 83 ? 15.762 -2.287 1.771 1.00 0.00 83 LEU A C 20
ATOM 37790 O O . LEU A 1 83 ? 15.706 -3.258 2.527 1.00 0.00 83 LEU A O 20
ATOM 37806 N N . ALA A 1 84 ? 16.761 -1.418 1.787 1.00 0.00 84 ALA A N 20
ATOM 37807 C CA . ALA A 1 84 ? 17.873 -1.558 2.712 1.00 0.00 84 ALA A CA 20
ATOM 37808 C C . ALA A 1 84 ? 17.413 -1.344 4.150 1.00 0.00 84 ALA A C 20
ATOM 37809 O O . ALA A 1 84 ? 16.512 -0.544 4.413 1.00 0.00 84 ALA A O 20
ATOM 37816 N N . THR A 1 85 ? 18.036 -2.060 5.074 1.00 0.00 85 THR A N 20
ATOM 37817 C CA . THR A 1 85 ? 17.722 -1.936 6.485 1.00 0.00 85 THR A CA 20
ATOM 37818 C C . THR A 1 85 ? 18.361 -0.681 7.073 1.00 0.00 85 THR A C 20
ATOM 37819 O O . THR A 1 85 ? 18.115 -0.313 8.223 1.00 0.00 85 THR A O 20
ATOM 37830 N N . ASP A 1 86 ? 19.183 -0.028 6.266 1.00 0.00 86 ASP A N 20
ATOM 37831 C CA . ASP A 1 86 ? 19.787 1.240 6.639 1.00 0.00 86 ASP A CA 20
ATOM 37832 C C . ASP A 1 86 ? 18.780 2.360 6.393 1.00 0.00 86 ASP A C 20
ATOM 37833 O O . ASP A 1 86 ? 17.743 2.125 5.770 1.00 0.00 86 ASP A O 20
ATOM 37842 N N . HIS A 1 87 ? 19.077 3.562 6.887 1.00 0.00 87 HIS A N 20
ATOM 37843 C CA . HIS A 1 87 ? 18.221 4.729 6.673 1.00 0.00 87 HIS A CA 20
ATOM 37844 C C . HIS A 1 87 ? 16.904 4.571 7.442 1.00 0.00 87 HIS A C 20
ATOM 37845 O O . HIS A 1 87 ? 15.910 4.076 6.906 1.00 0.00 87 HIS A O 20
ATOM 37860 N N . PRO A 1 88 ? 16.896 4.998 8.721 1.00 0.00 88 PRO A N 20
ATOM 37861 C CA . PRO A 1 88 ? 15.765 4.796 9.651 1.00 0.00 88 PRO A CA 20
ATOM 37862 C C . PRO A 1 88 ? 14.436 5.365 9.153 1.00 0.00 88 PRO A C 20
ATOM 37863 O O . PRO A 1 88 ? 13.373 5.015 9.669 1.00 0.00 88 PRO A O 20
ATOM 37874 N N . GLN A 1 89 ? 14.492 6.235 8.149 1.00 0.00 89 GLN A N 20
ATOM 37875 C CA . GLN A 1 89 ? 13.285 6.828 7.575 1.00 0.00 89 GLN A CA 20
ATOM 37876 C C . GLN A 1 89 ? 12.375 5.755 6.979 1.00 0.00 89 GLN A C 20
ATOM 37877 O O . GLN A 1 89 ? 11.184 5.983 6.768 1.00 0.00 89 GLN A O 20
ATOM 37891 N N . ARG A 1 90 ? 12.943 4.577 6.721 1.00 0.00 90 ARG A N 20
ATOM 37892 C CA . ARG A 1 90 ? 12.180 3.449 6.191 1.00 0.00 90 ARG A CA 20
ATOM 37893 C C . ARG A 1 90 ? 11.075 3.028 7.161 1.00 0.00 90 ARG A C 20
ATOM 37894 O O . ARG A 1 90 ? 10.084 2.418 6.759 1.00 0.00 90 ARG A O 20
ATOM 37915 N N . ALA A 1 91 ? 11.247 3.365 8.438 1.00 0.00 91 ALA A N 20
ATOM 37916 C CA . ALA A 1 91 ? 10.279 3.003 9.466 1.00 0.00 91 ALA A CA 20
ATOM 37917 C C . ALA A 1 91 ? 8.920 3.643 9.197 1.00 0.00 91 ALA A C 20
ATOM 37918 O O . ALA A 1 91 ? 7.883 3.049 9.480 1.00 0.00 91 ALA A O 20
ATOM 37925 N N . LEU A 1 92 ? 8.936 4.846 8.629 1.00 0.00 92 LEU A N 20
ATOM 37926 C CA . LEU A 1 92 ? 7.701 5.549 8.298 1.00 0.00 92 LEU A CA 20
ATOM 37927 C C . LEU A 1 92 ? 6.927 4.781 7.234 1.00 0.00 92 LEU A C 20
ATOM 37928 O O . LEU A 1 92 ? 5.709 4.639 7.318 1.00 0.00 92 LEU A O 20
ATOM 37944 N N . ILE A 1 93 ? 7.651 4.275 6.245 1.00 0.00 93 ILE A N 20
ATOM 37945 C CA . ILE A 1 93 ? 7.045 3.514 5.163 1.00 0.00 93 ILE A CA 20
ATOM 37946 C C . ILE A 1 93 ? 6.485 2.196 5.689 1.00 0.00 93 ILE A C 20
ATOM 37947 O O . ILE A 1 93 ? 5.359 1.814 5.373 1.00 0.00 93 ILE A O 20
ATOM 37963 N N . LEU A 1 94 ? 7.278 1.518 6.510 1.00 0.00 94 LEU A N 20
ATOM 37964 C CA . LEU A 1 94 ? 6.874 0.239 7.080 1.00 0.00 94 LEU A CA 20
ATOM 37965 C C . LEU A 1 94 ? 5.644 0.399 7.963 1.00 0.00 94 LEU A C 20
ATOM 37966 O O . LEU A 1 94 ? 4.720 -0.407 7.892 1.00 0.00 94 LEU A O 20
ATOM 37982 N N . ALA A 1 95 ? 5.631 1.450 8.779 1.00 0.00 95 ALA A N 20
ATOM 37983 C CA . ALA A 1 95 ? 4.504 1.719 9.664 1.00 0.00 95 ALA A CA 20
ATOM 37984 C C . ALA A 1 95 ? 3.223 1.926 8.864 1.00 0.00 95 ALA A C 20
ATOM 37985 O O . ALA A 1 95 ? 2.147 1.480 9.267 1.00 0.00 95 ALA A O 20
ATOM 37992 N N . GLU A 1 96 ? 3.349 2.593 7.723 1.00 0.00 96 GLU A N 20
ATOM 37993 C CA . GLU A 1 96 ? 2.216 2.825 6.838 1.00 0.00 96 GLU A CA 20
ATOM 37994 C C . GLU A 1 96 ? 1.717 1.494 6.276 1.00 0.00 96 GLU A C 20
ATOM 37995 O O . GLU A 1 96 ? 0.512 1.241 6.202 1.00 0.00 96 GLU A O 20
ATOM 38007 N N . LEU A 1 97 ? 2.662 0.635 5.906 1.00 0.00 97 LEU A N 20
ATOM 38008 C CA . LEU A 1 97 ? 2.343 -0.682 5.369 1.00 0.00 97 LEU A CA 20
ATOM 38009 C C . LEU A 1 97 ? 1.689 -1.562 6.430 1.00 0.00 97 LEU A C 20
ATOM 38010 O O . LEU A 1 97 ? 0.805 -2.362 6.125 1.00 0.00 97 LEU A O 20
ATOM 38026 N N . GLU A 1 98 ? 2.128 -1.411 7.675 1.00 0.00 98 GLU A N 20
ATOM 38027 C CA . GLU A 1 98 ? 1.552 -2.161 8.785 1.00 0.00 98 GLU A CA 20
ATOM 38028 C C . GLU A 1 98 ? 0.099 -1.758 9.020 1.00 0.00 98 GLU A C 20
ATOM 38029 O O . GLU A 1 98 ? -0.742 -2.597 9.355 1.00 0.00 98 GLU A O 20
ATOM 38041 N N . LYS A 1 99 ? -0.194 -0.475 8.840 1.00 0.00 99 LYS A N 20
ATOM 38042 C CA . LYS A 1 99 ? -1.564 0.015 8.930 1.00 0.00 99 LYS A CA 20
ATOM 38043 C C . LYS A 1 99 ? -2.416 -0.629 7.851 1.00 0.00 99 LYS A C 20
ATOM 38044 O O . LYS A 1 99 ? -3.525 -1.093 8.115 1.00 0.00 99 LYS A O 20
ATOM 38063 N N . LEU A 1 100 ? -1.871 -0.667 6.642 1.00 0.00 100 LEU A N 20
ATOM 38064 C CA . LEU A 1 100 ? -2.540 -1.282 5.508 1.00 0.00 100 LEU A CA 20
ATOM 38065 C C . LEU A 1 100 ? -2.838 -2.753 5.805 1.00 0.00 100 LEU A C 20
ATOM 38066 O O . LEU A 1 100 ? -3.938 -3.242 5.538 1.00 0.00 100 LEU A O 20
ATOM 38082 N N . ASP A 1 101 ? -1.854 -3.439 6.382 1.00 0.00 101 ASP A N 20
ATOM 38083 C CA . ASP A 1 101 ? -1.999 -4.839 6.788 1.00 0.00 101 ASP A CA 20
ATOM 38084 C C . ASP A 1 101 ? -3.188 -5.030 7.726 1.00 0.00 101 ASP A C 20
ATOM 38085 O O . ASP A 1 101 ? -4.004 -5.938 7.538 1.00 0.00 101 ASP A O 20
ATOM 38094 N N . ALA A 1 102 ? -3.288 -4.161 8.726 1.00 0.00 102 ALA A N 20
ATOM 38095 C CA . ALA A 1 102 ? -4.359 -4.239 9.712 1.00 0.00 102 ALA A CA 20
ATOM 38096 C C . ALA A 1 102 ? -5.722 -4.046 9.059 1.00 0.00 102 ALA A C 20
ATOM 38097 O O . ALA A 1 102 ? -6.712 -4.653 9.469 1.00 0.00 102 ALA A O 20
ATOM 38104 N N . LEU A 1 103 ? -5.760 -3.208 8.032 1.00 0.00 103 LEU A N 20
ATOM 38105 C CA . LEU A 1 103 ? -7.000 -2.903 7.337 1.00 0.00 103 LEU A CA 20
ATOM 38106 C C . LEU A 1 103 ? -7.485 -4.110 6.539 1.00 0.00 103 LEU A C 20
ATOM 38107 O O . LEU A 1 103 ? -8.681 -4.401 6.504 1.00 0.00 103 LEU A O 20
ATOM 38123 N N . PHE A 1 104 ? -6.551 -4.825 5.919 1.00 0.00 104 PHE A N 20
ATOM 38124 C CA . PHE A 1 104 ? -6.891 -6.010 5.140 1.00 0.00 104 PHE A CA 20
ATOM 38125 C C . PHE A 1 104 ? -7.336 -7.155 6.041 1.00 0.00 104 PHE A C 20
ATOM 38126 O O . PHE A 1 104 ? -7.979 -8.097 5.586 1.00 0.00 104 PHE A O 20
ATOM 38143 N N . ALA A 1 105 ? -6.995 -7.063 7.319 1.00 0.00 105 ALA A N 20
ATOM 38144 C CA . ALA A 1 105 ? -7.343 -8.104 8.274 1.00 0.00 105 ALA A CA 20
ATOM 38145 C C . ALA A 1 105 ? -8.678 -7.819 8.951 1.00 0.00 105 ALA A C 20
ATOM 38146 O O . ALA A 1 105 ? -9.195 -8.649 9.704 1.00 0.00 105 ALA A O 20
ATOM 38153 N N . ASP A 1 106 ? -9.236 -6.644 8.691 1.00 0.00 106 ASP A N 20
ATOM 38154 C CA . ASP A 1 106 ? -10.494 -6.254 9.316 1.00 0.00 106 ASP A CA 20
ATOM 38155 C C . ASP A 1 106 ? -11.687 -6.720 8.492 1.00 0.00 106 ASP A C 20
ATOM 38156 O O . ASP A 1 106 ? -12.681 -7.198 9.041 1.00 0.00 106 ASP A O 20
ATOM 38165 N N . ASP A 1 107 ? -11.589 -6.591 7.177 1.00 0.00 107 ASP A N 20
ATOM 38166 C CA . ASP A 1 107 ? -12.698 -6.954 6.304 1.00 0.00 107 ASP A CA 20
ATOM 38167 C C . ASP A 1 107 ? -12.619 -8.419 5.920 1.00 0.00 107 ASP A C 20
ATOM 38168 O O . ASP A 1 107 ? -11.678 -8.850 5.255 1.00 0.00 107 ASP A O 20
ATOM 38177 N N . ALA A 1 108 ? -13.605 -9.181 6.362 1.00 0.00 108 ALA A N 20
ATOM 38178 C CA . ALA A 1 108 ? -13.670 -10.601 6.083 1.00 0.00 108 ALA A CA 20
ATOM 38179 C C . ALA A 1 108 ? -15.069 -11.115 6.363 1.00 0.00 108 ALA A C 20
ATOM 38180 O O . ALA A 1 108 ? -15.941 -10.357 6.793 1.00 0.00 108 ALA A O 20
ATOM 38187 N N . SER A 1 109 ? -15.283 -12.393 6.120 1.00 0.00 109 SER A N 20
ATOM 38188 C CA . SER A 1 109 ? -16.566 -13.007 6.383 1.00 0.00 109 SER A CA 20
ATOM 38189 C C . SER A 1 109 ? -16.533 -13.699 7.742 1.00 0.00 109 SER A C 20
ATOM 38190 O O . SER A 1 109 ? -15.503 -13.700 8.419 1.00 0.00 109 SER A O 20
ATOM 38198 N N . LEU A 1 110 ? -17.654 -14.280 8.138 1.00 0.00 110 LEU A N 20
ATOM 38199 C CA . LEU A 1 110 ? -17.729 -15.019 9.388 1.00 0.00 110 LEU A CA 20
ATOM 38200 C C . LEU A 1 110 ? -17.184 -16.426 9.185 1.00 0.00 110 LEU A C 20
ATOM 38201 O O . LEU A 1 110 ? -16.982 -17.179 10.138 1.00 0.00 110 LEU A O 20
ATOM 38217 N N . GLU A 1 111 ? -16.951 -16.768 7.928 1.00 0.00 111 GLU A N 20
ATOM 38218 C CA . GLU A 1 111 ? -16.435 -18.073 7.569 1.00 0.00 111 GLU A CA 20
ATOM 38219 C C . GLU A 1 111 ? -14.919 -18.022 7.415 1.00 0.00 111 GLU A C 20
ATOM 38220 O O . GLU A 1 111 ? -14.330 -16.947 7.308 1.00 0.00 111 GLU A O 20
ATOM 38232 N N . HIS A 1 112 ? -14.294 -19.189 7.385 1.00 0.00 112 HIS A N 20
ATOM 38233 C CA . HIS A 1 112 ? -12.838 -19.282 7.433 1.00 0.00 112 HIS A CA 20
ATOM 38234 C C . HIS A 1 112 ? -12.221 -19.234 6.039 1.00 0.00 112 HIS A C 20
ATOM 38235 O O . HIS A 1 112 ? -11.001 -19.292 5.888 1.00 0.00 112 HIS A O 20
ATOM 38250 N N . HIS A 1 113 ? -13.063 -19.132 5.024 1.00 0.00 113 HIS A N 20
ATOM 38251 C CA . HIS A 1 113 ? -12.594 -19.006 3.650 1.00 0.00 113 HIS A CA 20
ATOM 38252 C C . HIS A 1 113 ? -13.233 -17.795 2.989 1.00 0.00 113 HIS A C 20
ATOM 38253 O O . HIS A 1 113 ? -14.412 -17.516 3.204 1.00 0.00 113 HIS A O 20
ATOM 38268 N N . HIS A 1 114 ? -12.448 -17.078 2.194 1.00 0.00 114 HIS A N 20
ATOM 38269 C CA . HIS A 1 114 ? -12.924 -15.862 1.537 1.00 0.00 114 HIS A CA 20
ATOM 38270 C C . HIS A 1 114 ? -13.919 -16.201 0.436 1.00 0.00 114 HIS A C 20
ATOM 38271 O O . HIS A 1 114 ? -14.899 -15.486 0.230 1.00 0.00 114 HIS A O 20
ATOM 38286 N N . HIS A 1 115 ? -13.652 -17.288 -0.274 1.00 0.00 115 HIS A N 20
ATOM 38287 C CA . HIS A 1 115 ? -14.558 -17.771 -1.305 1.00 0.00 115 HIS A CA 20
ATOM 38288 C C . HIS A 1 115 ? -14.480 -19.289 -1.386 1.00 0.00 115 HIS A C 20
ATOM 38289 O O . HIS A 1 115 ? -13.394 -19.857 -1.519 1.00 0.00 115 HIS A O 20
ATOM 38304 N N . HIS A 1 116 ? -15.630 -19.940 -1.312 1.00 0.00 116 HIS A N 20
ATOM 38305 C CA . HIS A 1 116 ? -15.690 -21.397 -1.327 1.00 0.00 116 HIS A CA 20
ATOM 38306 C C . HIS A 1 116 ? -15.687 -21.927 -2.750 1.00 0.00 116 HIS A C 20
ATOM 38307 O O . HIS A 1 116 ? -15.552 -21.169 -3.710 1.00 0.00 116 HIS A O 20
ATOM 38322 N N . HIS A 1 117 ? -15.842 -23.233 -2.884 1.00 0.00 117 HIS A N 20
ATOM 38323 C CA . HIS A 1 117 ? -15.864 -23.867 -4.191 1.00 0.00 117 HIS A CA 20
ATOM 38324 C C . HIS A 1 117 ? -17.131 -24.695 -4.343 1.00 0.00 117 HIS A C 20
ATOM 38325 O O . HIS A 1 117 ? -17.033 -25.936 -4.413 1.00 0.00 117 HIS A O 20
#

Nearest PDB structures (foldseek):
  2hgk-assembly1_A  TM=8.880E-01  e=2.485E-13  Escherichia coli
  2hgk-assembly1_A  TM=8.820E-01  e=8.945E-14  Escherichia coli
  2hgk-assembly1_A  TM=8.923E-01  e=1.763E-15  Escherichia coli
  2hgk-assembly1_A  TM=9.002E-01  e=8.058E-14  Escherichia coli
  2hgk-assembly1_A  TM=9.012E-01  e=4.415E-15  Escherichia coli

Foldseek 3Di:
DCLLVVLLVLLVVLVVLCVVVVVADPDDQDPVLCVCVDPQSVPSDQSSCCSHPNDNVVSVVVSVVVALAPQADQCLVVCCPSPDVPDCSVVVNSVSSVVSRVSRNPRADPDPDSDDD

InterPro domains:
  IPR007384 Protein of unknown function UCP006257 [PIRSF006257] (1-107)
  IPR007384 Protein of unknown function UCP006257 [PTHR39586] (1-108)
  IPR023376 YqcC-like domain [PF04287] (7-103)
  IPR036814 YqcC-like superfamily [G3DSA:1.20.1440.40] (1-105)
  IPR036814 YqcC-like superfamily [SSF158452] (1-107)